Protein AF-0000000080429612 (afdb_homodimer)

Solvent-accessible surface area (backbone atoms only — not comparable to full-atom values): 88088 Å² total; per-residue (Å²): 142,83,82,73,92,78,89,80,73,87,88,86,80,66,98,66,76,84,68,71,80,76,77,78,75,77,73,72,74,76,72,77,46,39,59,52,51,47,47,70,68,39,75,56,24,48,56,49,51,50,50,34,54,73,50,70,43,51,65,62,54,66,62,49,64,45,17,20,34,53,41,31,31,47,67,23,52,55,68,57,61,70,52,89,74,68,73,76,82,47,52,45,37,58,31,52,32,34,27,79,48,57,59,50,66,92,70,60,36,36,62,40,74,41,59,31,70,12,59,44,95,86,27,73,35,63,36,33,28,41,54,54,98,89,40,48,29,38,22,39,43,74,85,53,80,64,17,42,53,75,41,72,58,44,77,27,72,27,25,23,36,30,35,19,53,35,69,57,72,71,50,47,39,38,41,56,42,27,54,71,23,80,46,28,28,45,47,34,54,50,27,52,67,32,67,42,40,65,58,45,50,69,38,94,23,27,21,36,58,34,17,53,48,58,48,55,57,87,79,45,52,74,43,54,51,43,20,38,72,31,85,88,20,17,68,53,40,35,46,59,51,27,55,36,23,28,69,43,65,64,52,78,82,68,56,60,71,37,78,46,75,44,61,23,62,53,62,88,56,67,45,42,34,38,30,46,78,39,89,81,40,61,60,49,42,24,51,72,83,32,46,50,76,42,72,45,29,44,21,35,36,25,31,34,33,31,23,69,51,59,83,74,82,84,54,58,83,73,70,62,78,36,52,56,51,47,33,46,23,59,45,17,53,56,53,52,50,53,30,47,74,62,77,45,42,70,79,43,43,85,60,91,58,90,65,37,30,23,37,54,44,25,29,54,88,32,57,65,78,63,92,50,74,85,46,40,58,42,48,56,28,56,35,30,31,66,38,59,74,52,78,86,73,58,50,56,71,38,73,43,46,24,64,17,33,75,49,29,44,95,87,40,53,39,69,42,44,29,44,38,69,56,92,88,25,48,46,21,52,62,86,20,41,51,48,80,73,69,43,77,31,76,91,37,35,34,36,38,36,23,60,35,48,80,75,78,55,44,47,58,82,51,48,45,54,43,40,74,54,29,13,42,45,48,28,44,25,55,73,38,58,44,47,63,56,61,64,70,44,55,28,26,23,33,51,43,26,28,42,65,14,46,49,45,37,27,35,40,41,40,28,38,41,28,72,90,27,30,72,61,27,34,44,37,52,30,48,32,31,28,63,41,66,76,47,66,85,74,55,66,75,44,77,44,78,39,51,28,67,16,86,93,34,62,37,35,40,35,33,50,96,91,41,46,32,40,34,49,45,83,50,85,52,97,76,33,68,89,34,38,16,43,55,76,49,71,63,43,65,24,28,25,33,32,37,28,33,21,62,29,58,54,40,50,78,81,58,84,45,32,41,45,54,47,34,67,30,92,51,22,49,56,48,50,49,51,35,48,72,60,70,40,35,67,75,60,22,64,45,72,54,57,89,64,18,39,20,32,53,37,27,26,45,69,18,54,33,68,47,69,49,69,71,35,70,78,33,65,68,59,42,42,49,36,52,25,55,32,28,24,78,37,54,46,72,62,65,59,40,69,33,33,35,40,42,77,63,77,61,81,70,68,81,65,77,79,73,82,78,82,83,53,64,44,68,88,40,45,78,40,55,20,66,62,30,83,84,46,30,35,29,39,23,34,43,91,88,52,24,40,33,39,33,56,59,88,44,82,82,59,78,64,24,42,42,53,29,30,25,70,24,64,29,46,8,15,39,37,31,23,62,37,71,71,66,52,68,81,70,47,63,73,61,66,71,59,71,62,59,58,47,48,54,52,48,49,51,50,51,49,48,47,50,50,48,49,50,49,46,54,49,45,50,51,50,50,55,66,63,58,66,84,75,75,75,78,74,88,116,141,86,69,97,76,75,88,83,86,75,87,91,83,73,94,85,74,80,84,78,76,78,77,79,77,78,74,72,72,77,71,80,45,40,59,53,51,47,47,73,68,38,75,55,23,47,57,49,50,51,50,33,53,73,49,69,41,51,66,62,54,66,63,50,64,45,17,21,33,52,42,33,30,46,69,23,52,57,68,55,62,70,50,88,76,69,73,77,83,48,51,46,38,59,30,52,31,34,25,80,48,58,58,51,64,90,72,60,36,37,63,40,74,44,61,30,70,14,58,44,94,87,28,75,37,64,37,30,28,41,54,53,97,88,41,47,29,40,23,38,42,73,84,53,82,64,18,41,53,76,42,70,59,43,77,29,73,28,27,22,34,31,35,19,53,33,68,58,74,70,51,48,40,36,42,56,42,28,55,71,22,79,46,27,27,45,47,35,54,51,27,52,67,31,66,42,39,63,58,45,50,70,39,96,22,25,21,37,57,34,17,53,50,59,48,53,56,86,78,45,50,72,43,54,52,42,18,40,72,31,83,87,20,18,67,55,39,35,47,59,50,27,55,36,21,26,70,45,64,66,50,77,81,67,55,61,74,39,79,47,74,46,60,23,62,52,62,87,56,68,44,42,35,39,32,46,79,39,89,82,40,61,58,50,42,23,51,71,84,30,47,51,76,42,73,46,28,44,22,36,36,23,31,34,34,31,25,70,49,60,82,77,80,83,56,58,83,72,68,62,79,36,53,54,53,48,33,45,24,60,45,18,53,55,54,52,50,52,30,47,74,63,77,44,41,70,79,45,42,86,58,90,58,91,65,35,30,23,38,54,42,26,30,52,90,32,56,64,78,65,89,50,73,85,45,40,59,43,49,56,29,56,33,30,29,65,37,60,75,52,78,87,73,59,50,56,69,38,72,44,47,25,65,15,34,76,48,30,43,96,87,43,53,38,69,43,44,30,41,36,70,55,92,88,25,48,46,21,53,61,87,20,40,51,48,80,73,70,43,78,30,76,93,37,36,34,37,36,36,24,61,34,49,80,75,78,54,44,47,57,81,50,49,46,55,42,41,74,55,28,14,44,45,50,29,44,24,56,72,38,59,43,47,64,58,61,63,70,43,54,27,26,24,33,52,44,26,29,42,65,14,46,49,45,39,26,34,39,42,38,28,38,40,29,72,91,26,31,71,61,28,35,45,38,52,31,48,34,32,27,64,41,67,75,46,67,86,74,55,64,75,44,78,44,78,37,51,29,66,16,86,94,34,61,37,36,39,35,32,52,96,90,41,45,32,41,36,49,44,85,50,86,50,99,76,32,68,89,34,39,15,44,55,75,48,70,63,42,65,25,28,24,32,31,37,27,33,22,62,30,58,53,39,50,77,83,57,84,44,33,40,45,53,47,34,66,29,93,51,23,52,55,49,50,49,51,35,48,74,60,69,40,35,66,75,60,21,64,47,72,52,58,91,64,19,41,21,33,54,38,26,26,44,68,17,55,34,69,47,71,48,70,71,37,70,78,32,64,67,57,43,41,47,37,52,25,55,31,29,24,76,36,55,45,73,63,64,59,39,69,33,36,34,41,41,77,63,77,62,79,71,68,79,64,79,78,72,84,78,81,82,52,63,43,71,89,39,46,79,41,54,21,66,62,29,82,84,47,29,36,29,38,24,33,43,90,87,51,24,38,34,39,32,56,59,87,44,82,82,60,78,65,21,42,42,53,29,29,24,70,24,65,30,45,8,14,38,36,30,21,62,38,71,72,67,53,69,81,70,46,62,73,62,66,73,59,72,61,61,59,47,48,53,53,49,48,50,49,50,50,50,47,50,51,48,48,52,50,48,55,51,47,51,53,53,50,57,67,64,63,75,81,78,79,76,80,77,86,124

Organism: Mucor circinelloides f. circinelloides (strain 1006PhL) (NCBI:txid1220926)

Secondary structure (DSSP, 8-state):
----------------GGGG--------------HHHHHHH-GGGHHHHHHHHHTT-HHHHHT-SSEEEEEE-HHHHHHHHSSSS-----HHHHHTTEESS---GGG--TT-EEEEEEEETTEEEEEEEEEETTEEEEES-TTS--EEEEEEEEEETTEEEEEESS--PPPPPHHHHHHHSGGGHHHHHHHHHHT-HHHHHT-SSEEEEEESSSSSGGGS-HHHHHHHTSGGGHHHHHHHHHTTEESS---GGGSPSEEEEE-BSS-SSPEEEEEEEETTEEEEEEETTEEEEEEEEEETTEEEEEESS----S-TTTS---HHHHHHHTT-HHHHHHHHHTT-GGGGS---SS--EEEEEE-GGG----S-GGGHHHHHHTTEEES---GGG--TT-EEEBS--TTS-TT---EEEEEESSTTS-EEETTEEB-SSPEEETTTEEEEEESS---PPPPHHHHGGGSGGGHHHHHHHHHHT-HHHHHH--SEEEEEE-HHHHHTTTHHHHHHTSGGGHHHHHHHHHHTEEES---TTTPPSEEEEEEBSSTT-EEEEEEETTEEEEE-S--SSTT-TTT-EEEEEEEEEETTEEEEEESS----TT----HHHHHTSTT-HHHHHHHHHTT-IIIIIS---TTS--EEEEE-HHHHHHTTTHHHHT-HHHHHHHHHHTEESSPPP---HHHHH-TT-----------SSS----SS-EEEEETTEEEEEEEEEE-TTSSEEEEETT-SSSPPEEEEEEEE-TTS-EEEEESS----HHHHTTS---HHHHHHHHHHHHHHHHHHHHHHHHHHHHHHHHH----------/----------------------------------HHHHHHH-GGGHHHHHHHHHTT-HHHHHT-SSEEEEEEPTHHHHHHHSSSS-----HHHHHTTEESS---GGG--TT-EEEEEEEETTEEEEEEEEEETTEEEEES-TTS--EEEEEEEEEETTEEEEEESS--PPPPPHHHHHHHSGGGHHHHHHHHHHT-HHHHHT-SSEEEEEESSSSSTTTS-HHHHHHHTSGGGHHHHHHHHHTTEESS---GGGSPSEEEEE-BSS-SSPEEEEEEEETTEEEEEEETTEEEEEEEEEETTEEEEEESS----S-TTTS---HHHHHHHTT-HHHHHHHHHTT-GGGGS---SS--EEEEEE-GGG----S-GGGHHHHHHTTEEES---GGG--TT-EEEBS--TTS-TT---EEEEEESSTTS-EEETTEEB-SSPEEETTTEEEEEESS---PPPPHHHHGGGSGGGHHHHHHHHHHT-HHHHHH--SEEEEEE-HHHHHTTTHHHHHHTSGGGHHHHHHHHHHTEEES---TTTPPSEEEEEEBSSTT-EEEEEEETTEEEEE-S--SSTT-TTT-EEBSS--EEETTEEEEEESS----TT----HHHHHTSTT-HHHHHHHHHTT-IIIIIS---TTS--EEEEE-HHHHHHTTTHHHHT-HHHHHHHHHHTEESSPPP---HHHHH-TT-----------SSS----SS-EEEEETTEEEEEEEEEE-TTSSEEEEETT-SSSPPEEEEEEEE-TTS-EEEEESS----HHHHTTS---HHHHHHHHHHHHHHHHHHHHHHHHHHHHHHHHH----------

Sequence (1658 aa):
MLHTKSTFTILLLLLYHLTACSAAVAAGVFKDKSIWDILTADERFSMFIAHIEEQNQTSAFKDVRAGTVFAPTNKAFYVYYDEIFKRKITGEQILNHIVPVAMLSNELWDGRLLRTWAFVDQVPQVIKVTETKSGIYVGIGGDQEQSWVSQADMKATNGVIHAIDKLIPLPSYIDATLHANKDTSDFYNKSVTAEINDNLKYSCGVTVFAVQGDQFGDYLSPVEKRYLSQPEGRDDLARLLKHQIANKIYYSDDFPEGNSTIKTVEGTEDLQVYVENNKGAPSAIQVNGVRVIRSDILAANGVVHVLEKPILPKHKDLFGSSARKSLIGLNCTRFIELFDKHDLGAYLDDNENDVTTTILAPSNEDISPPSSKKEIKSWLKYHLIHGRWDVHDLYDGQLLETETHQNLGDKSYQRIHVHQEGLTKPIRFGRSSVIGDPVYVGDNLIIYHIAESLVLPRDPLSRLPVNLDLSTFVATLYASGQDSVIAKARDISLFAPTNEAFARLGLLARYLLQPEAKDKLTQVASYHAVRGVFYNSEMKEGEHREPTLSSGAEINLNKTKDGLFVRGSGAADGADRTVIGQVIKSDMLTSNGVIHTIDRVQLPSTLEVTNKNLLSVEGTNSFLRLLERCDLSRDVLEHLDPKKPYTVLAPSDRAFGKDGLSALYDNREALMRVAKLHILPVALPLLDPDEASSPSAYVTFKPQKPAKEHKGIGYTGTDFPTLLGENNMVTISRNVAGGYSVKVKGSITQESADVINYGRSTTGGGVIEIDRVLVPKREYSHRGMAWWEIALIVLGSIVGAVFIAVSLYLGWRWYKARRNGRIQLPSQDMLHTKSTFTILLLLLYHLTACSAAVAAGVFKDKSIWDILTADERFSMFIAHIEEQNQTSAFKDVRAGTVFAPTNKAFYVYYDEIFKRKITGEQILNHIVPVAMLSNELWDGRLLRTWAFVDQVPQVIKVTETKSGIYVGIGGDQEQSWVSQADMKATNGVIHAIDKLIPLPSYIDATLHANKDTSDFYNKSVTAEINDNLKYSCGVTVFAVQGDQFGDYLSPVEKRYLSQPEGRDDLARLLKHQIANKIYYSDDFPEGNSTIKTVEGTEDLQVYVENNKGAPSAIQVNGVRVIRSDILAANGVVHVLEKPILPKHKDLFGSSARKSLIGLNCTRFIELFDKHDLGAYLDDNENDVTTTILAPSNEDISPPSSKKEIKSWLKYHLIHGRWDVHDLYDGQLLETETHQNLGDKSYQRIHVHQEGLTKPIRFGRSSVIGDPVYVGDNLIIYHIAESLVLPRDPLSRLPVNLDLSTFVATLYASGQDSVIAKARDISLFAPTNEAFARLGLLARYLLQPEAKDKLTQVASYHAVRGVFYNSEMKEGEHREPTLSSGAEINLNKTKDGLFVRGSGAADGADRTVIGQVIKSDMLTSNGVIHTIDRVQLPSTLEVTNKNLLSVEGTNSFLRLLERCDLSRDVLEHLDPKKPYTVLAPSDRAFGKDGLSALYDNREALMRVAKLHILPVALPLLDPDEASSPSAYVTFKPQKPAKEHKGIGYTGTDFPTLLGENNMVTISRNVAGGYSVKVKGSITQESADVINYGRSTTGGGVIEIDRVLVPKREYSHRGMAWWEIALIVLGSIVGAVFIAVSLYLGWRWYKARRNGRIQLPSQD

Structure (mmCIF, N/CA/C/O backbone):
data_AF-0000000080429612-model_v1
#
loop_
_entity.id
_entity.type
_entity.pdbx_description
1 polymer 'FAS1 domain-containing protein'
#
loop_
_atom_site.group_PDB
_atom_site.id
_atom_site.type_symbol
_atom_site.label_atom_id
_atom_site.label_alt_id
_atom_site.label_comp_id
_atom_site.label_asym_id
_atom_site.label_entity_id
_atom_site.label_seq_id
_atom_site.pdbx_PDB_ins_code
_atom_site.Cartn_x
_atom_site.Cartn_y
_atom_site.Cartn_z
_atom_site.occupancy
_atom_site.B_iso_or_equiv
_atom_site.auth_seq_id
_atom_site.auth_comp_id
_atom_site.auth_asym_id
_atom_site.auth_atom_id
_atom_site.pdbx_PDB_model_num
ATOM 1 N N . MET A 1 1 ? 2.598 135.125 -7.133 1 16.41 1 MET A N 1
ATOM 2 C CA . MET A 1 1 ? 3.375 135.125 -5.898 1 16.41 1 MET A CA 1
ATOM 3 C C . MET A 1 1 ? 2.604 135.75 -4.773 1 16.41 1 MET A C 1
ATOM 5 O O . MET A 1 1 ? 1.544 136.375 -5.008 1 16.41 1 MET A O 1
ATOM 9 N N . LEU A 1 2 ? 3.389 136.625 -3.941 1 15.78 2 LEU A N 1
ATOM 10 C CA . LEU A 1 2 ? 3.807 136.75 -2.545 1 15.78 2 LEU A CA 1
ATOM 11 C C . LEU A 1 2 ? 2.822 137.5 -1.727 1 15.78 2 LEU A C 1
ATOM 13 O O . LEU A 1 2 ? 2.395 137.125 -0.65 1 15.78 2 LEU A O 1
ATOM 17 N N . HIS A 1 3 ? 2.949 138.875 -1.8 1 15.32 3 HIS A N 1
ATOM 18 C CA . HIS A 1 3 ? 3.496 139.625 -0.716 1 15.32 3 HIS A CA 1
ATOM 19 C C . HIS A 1 3 ? 2.422 140 0.31 1 15.32 3 HIS A C 1
ATOM 21 O O . HIS A 1 3 ? 2.598 139.75 1.506 1 15.32 3 HIS A O 1
ATOM 27 N N . THR A 1 4 ? 2.162 141.25 0.577 1 15.71 4 THR A N 1
ATOM 28 C CA . THR A 1 4 ? 2.607 142.125 1.687 1 15.71 4 THR A CA 1
ATOM 29 C C . THR A 1 4 ? 1.489 142.25 2.711 1 15.71 4 THR A C 1
ATOM 31 O O . THR A 1 4 ? 1.742 142.625 3.85 1 15.71 4 THR A O 1
ATOM 34 N N . LYS A 1 5 ? 0.316 142.625 2.334 1 19.09 5 LYS A N 1
ATOM 35 C CA . LYS A 1 5 ? -0.27 143.75 2.871 1 19.09 5 LYS A CA 1
ATOM 36 C C . LYS A 1 5 ? -0.689 143.625 4.328 1 19.09 5 LYS A C 1
ATOM 38 O O . LYS A 1 5 ? -1.414 142.625 4.656 1 19.09 5 LYS A O 1
ATOM 43 N N . SER A 1 6 ? -0.123 144.375 5.266 1 16.33 6 SER A N 1
ATOM 44 C CA . SER A 1 6 ? 0.514 144.75 6.523 1 16.33 6 SER A CA 1
ATOM 45 C C . SER A 1 6 ? -0.471 144.75 7.684 1 16.33 6 SER A C 1
ATOM 47 O O . SER A 1 6 ? -1.674 144.5 7.477 1 16.33 6 SER A O 1
ATOM 49 N N . THR A 1 7 ? -0.528 145.875 8.492 1 17.34 7 THR A N 1
ATOM 50 C CA . THR A 1 7 ? -0.04 146.25 9.812 1 17.34 7 THR A CA 1
ATOM 51 C C . THR A 1 7 ? -1.081 146 10.883 1 17.34 7 THR A C 1
ATOM 53 O O . THR A 1 7 ? -2.24 145.625 10.562 1 17.34 7 THR A O 1
ATOM 56 N N . PHE A 1 8 ? -1.068 146.75 12.086 1 15.84 8 PHE A N 1
ATOM 57 C CA . PHE A 1 8 ? -0.809 147 13.508 1 15.84 8 PHE A CA 1
ATOM 58 C C . PHE A 1 8 ? -2.111 147.125 14.273 1 15.84 8 PHE A C 1
ATOM 60 O O . PHE A 1 8 ? -2.113 147.25 15.5 1 15.84 8 PHE A O 1
ATOM 67 N N . THR A 1 9 ? -3.107 147.75 13.625 1 15.58 9 THR A N 1
ATOM 68 C CA . THR A 1 9 ? -3.586 148.875 14.422 1 15.58 9 THR A CA 1
ATOM 69 C C . THR A 1 9 ? -4.039 148.375 15.805 1 15.58 9 THR A C 1
ATOM 71 O O . THR A 1 9 ? -3.625 149 16.828 1 15.58 9 THR A O 1
ATOM 74 N N . ILE A 1 10 ? -5.254 148.75 16.172 1 16.94 10 ILE A N 1
ATOM 75 C CA . ILE A 1 10 ? -5.77 149.625 17.25 1 16.94 10 ILE A CA 1
ATOM 76 C C . ILE A 1 10 ? -5.863 148.75 18.547 1 16.94 10 ILE A C 1
ATOM 78 O O . ILE A 1 10 ? -6.27 147.625 18.516 1 16.94 10 ILE A O 1
ATOM 82 N N . LEU A 1 11 ? -5.574 149.5 19.672 1 17.28 11 LEU A N 1
ATOM 83 C CA . LEU A 1 11 ? -5.156 149.75 21.047 1 17.28 11 LEU A CA 1
ATOM 84 C C . LEU A 1 11 ? -5.945 148.75 22 1 17.28 11 LEU A C 1
ATOM 86 O O . LEU A 1 11 ? -7.086 148.5 21.703 1 17.28 11 LEU A O 1
ATOM 90 N N . LEU A 1 12 ? -5.512 148.75 23.25 1 17.14 12 LEU A N 1
ATOM 91 C CA . LEU A 1 12 ? -5.113 148.125 24.516 1 17.14 12 LEU A CA 1
ATOM 92 C C . LEU A 1 12 ? -6.305 148 25.453 1 17.14 12 LEU A C 1
ATOM 94 O O . LEU A 1 12 ? -6.375 147 26.25 1 17.14 12 LEU A O 1
ATOM 98 N N . LEU A 1 13 ? -7.02 149.125 25.625 1 17.39 13 LEU A N 1
ATOM 99 C CA . LEU A 1 13 ? -7.035 149.75 26.969 1 17.39 13 LEU A CA 1
ATOM 100 C C . LEU A 1 13 ? -7.852 148.875 27.922 1 17.39 13 LEU A C 1
ATOM 102 O O . LEU A 1 13 ? -7.375 148.5 28.984 1 17.39 13 LEU A O 1
ATOM 106 N N . LEU A 1 14 ? -8.93 149.5 28.438 1 17.89 14 LEU A N 1
ATOM 107 C CA . LEU A 1 14 ? -9.273 149.875 29.812 1 17.89 14 LEU A CA 1
ATOM 108 C C . LEU A 1 14 ? -10.039 148.75 30.5 1 17.89 14 LEU A C 1
ATOM 110 O O . LEU A 1 14 ? -9.93 148.5 31.719 1 17.89 14 LEU A O 1
ATOM 114 N N . LEU A 1 15 ? -11.039 148.25 29.844 1 19.91 15 LEU A N 1
ATOM 115 C CA . LEU A 1 15 ? -12.25 148.125 30.641 1 19.91 15 LEU A CA 1
ATOM 116 C C . LEU A 1 15 ? -12.148 146.875 31.578 1 19.91 15 LEU A C 1
ATOM 118 O O . LEU A 1 15 ? -12.141 145.75 31.141 1 19.91 15 LEU A O 1
ATOM 122 N N . TYR A 1 16 ? -11.336 147.125 32.688 1 19.22 16 TYR A N 1
ATOM 123 C CA . TYR A 1 16 ? -10.695 146.375 33.781 1 19.22 16 TYR A CA 1
ATOM 124 C C . TYR A 1 16 ? -11.711 145.5 34.562 1 19.22 16 TYR A C 1
ATOM 126 O O . TYR A 1 16 ? -11.43 144.375 34.969 1 19.22 16 TYR A O 1
ATOM 134 N N . HIS A 1 17 ? -12.664 146.25 35.125 1 21.34 17 HIS A N 1
ATOM 135 C CA . HIS A 1 17 ? -12.883 146.125 36.562 1 21.34 17 HIS A CA 1
ATOM 136 C C . HIS A 1 17 ? -13.633 144.875 36.875 1 21.34 17 HIS A C 1
ATOM 138 O O . HIS A 1 17 ? -13.859 144.5 38.031 1 21.34 17 HIS A O 1
ATOM 144 N N . LEU A 1 18 ? -14.461 144.5 35.969 1 20.8 18 LEU A N 1
ATOM 145 C CA . LEU A 1 18 ? -15.688 144 36.562 1 20.8 18 LEU A CA 1
ATOM 146 C C . LEU A 1 18 ? -15.461 142.5 37.156 1 20.8 18 LEU A C 1
ATOM 148 O O . LEU A 1 18 ? -16.406 141.75 37.375 1 20.8 18 LEU A O 1
ATOM 152 N N . THR A 1 19 ? -14.195 142.125 37.281 1 20.42 19 THR A N 1
ATOM 153 C CA . THR A 1 19 ? -14 140.625 37.125 1 20.42 19 THR A CA 1
ATOM 154 C C . THR A 1 19 ? -14.609 139.875 38.312 1 20.42 19 THR A C 1
ATOM 156 O O . THR A 1 19 ? -14.82 138.625 38.25 1 20.42 19 THR A O 1
ATOM 159 N N . ALA A 1 20 ? -14.531 140.375 39.594 1 21.38 20 ALA A N 1
ATOM 160 C CA . ALA A 1 20 ? -14.023 139.5 40.625 1 21.38 20 ALA A CA 1
ATOM 161 C C . ALA A 1 20 ? -15.102 138.5 41.094 1 21.38 20 ALA A C 1
ATOM 163 O O . ALA A 1 20 ? -14.883 137.75 42.031 1 21.38 20 ALA A O 1
ATOM 164 N N . CYS A 1 21 ? -16.297 138.625 40.594 1 22.67 21 CYS A N 1
ATOM 165 C CA . CYS A 1 21 ? -17.25 138 41.531 1 22.67 21 CYS A CA 1
ATOM 166 C C . CYS A 1 21 ? -16.875 136.5 41.844 1 22.67 21 CYS A C 1
ATOM 168 O O . CYS A 1 21 ? -16.594 135.75 40.938 1 22.67 21 CYS A O 1
ATOM 170 N N . SER A 1 22 ? -16.531 136.125 43.094 1 21.47 22 SER A N 1
ATOM 171 C CA . SER A 1 22 ? -16.062 135 43.938 1 21.47 22 SER A CA 1
ATOM 172 C C . SER A 1 22 ? -17 133.875 43.812 1 21.47 22 SER A C 1
ATOM 174 O O . SER A 1 22 ? -18.078 133.875 44.406 1 21.47 22 SER A O 1
ATOM 176 N N . ALA A 1 23 ? -17.391 133.25 42.688 1 22.58 23 ALA A N 1
ATOM 177 C CA . ALA A 1 23 ? -18.328 132.125 42.719 1 22.58 23 ALA A CA 1
ATOM 178 C C . ALA A 1 23 ? -17.719 131 43.5 1 22.58 23 ALA A C 1
ATOM 180 O O . ALA A 1 23 ? -16.641 130.5 43.156 1 22.58 23 ALA A O 1
ATOM 181 N N . ALA A 1 24 ? -17.984 130.875 44.844 1 25.08 24 ALA A N 1
ATOM 182 C CA . ALA A 1 24 ? -17.719 129.75 45.781 1 25.08 24 ALA A CA 1
ATOM 183 C C . ALA A 1 24 ? -18.188 128.375 45.25 1 25.08 24 ALA A C 1
ATOM 185 O O . ALA A 1 24 ? -19.391 128.25 45.094 1 25.08 24 ALA A O 1
ATOM 186 N N . VAL A 1 25 ? -17.656 127.938 44.156 1 25.34 25 VAL A N 1
ATOM 187 C CA . VAL A 1 25 ? -18 126.562 43.688 1 25.34 25 VAL A CA 1
ATOM 188 C C . VAL A 1 25 ? -17.844 125.562 44.844 1 25.34 25 VAL A C 1
ATOM 190 O O . VAL A 1 25 ? -16.766 125.438 45.438 1 25.34 25 VAL A O 1
ATOM 193 N N . ALA A 1 26 ? -18.953 125.25 45.625 1 29.05 26 ALA A N 1
ATOM 194 C CA . ALA A 1 26 ? -19.094 124.25 46.625 1 29.05 26 ALA A CA 1
ATOM 195 C C . ALA A 1 26 ? -18.547 122.875 46.125 1 29.05 26 ALA A C 1
ATOM 197 O O . ALA A 1 26 ? -19 122.375 45.125 1 29.05 26 ALA A O 1
ATOM 198 N N . ALA A 1 27 ? -17.281 122.688 46.156 1 29.69 27 ALA A N 1
ATOM 199 C CA . ALA A 1 27 ? -16.625 121.375 45.969 1 29.69 27 ALA A CA 1
ATOM 200 C C . ALA A 1 27 ? -17.375 120.312 46.688 1 29.69 27 ALA A C 1
ATOM 202 O O . ALA A 1 27 ? -17.438 120.25 47.938 1 29.69 27 ALA A O 1
ATOM 203 N N . GLY A 1 28 ? -18.625 120 46.25 1 29.77 28 GLY A N 1
ATOM 204 C CA . GLY A 1 28 ? -19.203 118.75 46.812 1 29.77 28 GLY A CA 1
ATOM 205 C C . GLY A 1 28 ? -18.203 117.625 47 1 29.77 28 GLY A C 1
ATOM 206 O O . GLY A 1 28 ? -17.391 117.375 46.125 1 29.77 28 GLY A O 1
ATOM 207 N N . VAL A 1 29 ? -17.719 117.562 48.125 1 33.25 29 VAL A N 1
ATOM 208 C CA . VAL A 1 29 ? -16.891 116.438 48.625 1 33.25 29 VAL A CA 1
ATOM 209 C C . VAL A 1 29 ? -17.391 115.125 48.062 1 33.25 29 VAL A C 1
ATOM 211 O O . VAL A 1 29 ? -18.516 114.688 48.312 1 33.25 29 VAL A O 1
ATOM 214 N N . PHE A 1 30 ? -17.203 114.812 46.781 1 38.53 30 PHE A N 1
ATOM 215 C CA . PHE A 1 30 ? -17.359 113.438 46.312 1 38.53 30 PHE A CA 1
ATOM 216 C C . PHE A 1 30 ? -16.938 112.438 47.406 1 38.53 30 PHE A C 1
ATOM 218 O O . PHE A 1 30 ? -15.766 112.375 47.781 1 38.53 30 PHE A O 1
ATOM 225 N N . LYS A 1 31 ? -17.656 112.312 48.438 1 47.12 31 LYS A N 1
ATOM 226 C CA . LYS A 1 31 ? -17.484 111.312 49.469 1 47.12 31 LYS A CA 1
ATOM 227 C C . LYS A 1 31 ? -17 110 48.875 1 47.12 31 LYS A C 1
ATOM 229 O O . LYS A 1 31 ? -17.625 109.438 47.969 1 47.12 31 LYS A O 1
ATOM 234 N N . ASP A 1 32 ? -15.805 109.562 48.938 1 65.62 32 ASP A N 1
ATOM 235 C CA . ASP A 1 32 ? -15.023 108.375 48.625 1 65.62 32 ASP A CA 1
ATOM 236 C C . ASP A 1 32 ? -15.789 107.125 49 1 65.62 32 ASP A C 1
ATOM 238 O O . ASP A 1 32 ? -16.203 106.938 50.156 1 65.62 32 ASP A O 1
ATOM 242 N N . LYS A 1 33 ? -16.531 106.312 48.031 1 87.31 33 LYS A N 1
ATOM 243 C CA . LYS A 1 33 ? -17.422 105.188 48.25 1 87.31 33 LYS A CA 1
ATOM 244 C C . LYS A 1 33 ? -16.625 103.875 48.312 1 87.31 33 LYS A C 1
ATOM 246 O O . LYS A 1 33 ? -15.688 103.688 47.531 1 87.31 33 LYS A O 1
ATOM 251 N N . SER A 1 34 ? -16.859 103.125 49.344 1 92.31 34 SER A N 1
ATOM 252 C CA . SER A 1 34 ? -16.266 101.812 49.5 1 92.31 34 SER A CA 1
ATOM 253 C C . SER A 1 34 ? -16.797 100.812 48.469 1 92.31 34 SER A C 1
ATOM 255 O O . SER A 1 34 ? -17.734 101.125 47.719 1 92.31 34 SER A O 1
ATOM 257 N N . ILE A 1 35 ? -16.203 99.625 48.219 1 95.12 35 ILE A N 1
ATOM 258 C CA . ILE A 1 35 ? -16.656 98.562 47.312 1 95.12 35 ILE A CA 1
ATOM 259 C C . ILE A 1 35 ? -18.109 98.25 47.562 1 95.12 35 ILE A C 1
ATOM 261 O O . ILE A 1 35 ? -18.922 98.188 46.656 1 95.12 35 ILE A O 1
ATOM 265 N N . TRP A 1 36 ? -18.531 98.062 48.844 1 94.06 36 TRP A N 1
ATOM 266 C CA . TRP A 1 36 ? -19.891 97.75 49.219 1 94.06 36 TRP A CA 1
ATOM 267 C C . TRP A 1 36 ? -20.859 98.875 48.844 1 94.06 36 TRP A C 1
ATOM 269 O O . TRP A 1 36 ? -21.969 98.562 48.344 1 94.06 36 TRP A O 1
ATOM 279 N N . ASP A 1 37 ? -20.406 100.125 49 1 93.44 37 ASP A N 1
ATOM 280 C CA . ASP A 1 37 ? -21.25 101.25 48.656 1 93.44 37 ASP A CA 1
ATOM 281 C C . ASP A 1 37 ? -21.516 101.375 47.156 1 93.44 37 ASP A C 1
ATOM 283 O O . ASP A 1 37 ? -22.625 101.625 46.75 1 93.44 37 ASP A O 1
ATOM 287 N N . ILE A 1 38 ? -20.438 101.062 46.438 1 94.88 38 ILE A N 1
ATOM 288 C CA . ILE A 1 38 ? -20.562 101.125 45 1 94.88 38 ILE A CA 1
ATOM 289 C C . ILE A 1 38 ? -21.469 100 44.5 1 94.88 38 ILE A C 1
ATOM 291 O O . ILE A 1 38 ? -22.359 100.25 43.688 1 94.88 38 ILE A O 1
ATOM 295 N N . LEU A 1 39 ? -21.312 98.812 45 1 95.19 39 LEU A N 1
ATOM 296 C CA . LEU A 1 39 ? -22.109 97.625 44.594 1 95.19 39 LEU A CA 1
ATOM 297 C C . LEU A 1 39 ? -23.578 97.875 44.938 1 95.19 39 LEU A C 1
ATOM 299 O O . LEU A 1 39 ? -24.453 97.5 44.156 1 95.19 39 LEU A O 1
ATOM 303 N N . THR A 1 40 ? -23.875 98.438 46.062 1 93.62 40 THR A N 1
ATOM 304 C CA . THR A 1 40 ? -25.25 98.688 46.469 1 93.62 40 THR A CA 1
ATOM 305 C C . THR A 1 40 ? -25.891 99.812 45.75 1 93.62 40 THR A C 1
ATOM 307 O O . THR A 1 40 ? -27.109 99.875 45.531 1 93.62 40 THR A O 1
ATOM 310 N N . ALA A 1 41 ? -25.047 100.812 45.375 1 93.69 41 ALA A N 1
ATOM 311 C CA . ALA A 1 41 ? -25.547 102 44.688 1 93.69 41 ALA A CA 1
ATOM 312 C C . ALA A 1 41 ? -25.797 101.75 43.219 1 93.69 41 ALA A C 1
ATOM 314 O O . ALA A 1 41 ? -26.688 102.375 42.594 1 93.69 41 ALA A O 1
ATOM 315 N N . ASP A 1 42 ? -25.031 100.875 42.625 1 94.31 42 ASP A N 1
ATOM 316 C CA . ASP A 1 42 ? -25.141 100.625 41.188 1 94.31 42 ASP A CA 1
ATOM 317 C C . ASP A 1 42 ? -26.188 99.5 40.938 1 94.31 42 ASP A C 1
ATOM 319 O O . ASP A 1 42 ? -26.016 98.375 41.344 1 94.31 42 ASP A O 1
ATOM 323 N N . GLU A 1 43 ? -27.219 99.812 40.188 1 92.12 43 GLU A N 1
ATOM 324 C CA . GLU A 1 43 ? -28.359 98.875 39.969 1 92.12 43 GLU A CA 1
ATOM 325 C C . GLU A 1 43 ? -27.938 97.688 39.125 1 92.12 43 GLU A C 1
ATOM 327 O O . GLU A 1 43 ? -28.609 96.688 39.125 1 92.12 43 GLU A O 1
ATOM 332 N N . ARG A 1 44 ? -26.797 97.75 38.531 1 90.88 44 ARG A N 1
ATOM 333 C CA . ARG A 1 44 ? -26.312 96.688 37.688 1 90.88 44 ARG A CA 1
ATOM 334 C C . ARG A 1 44 ? -25.906 95.438 38.531 1 90.88 44 ARG A C 1
ATOM 336 O O . ARG A 1 44 ? -25.781 94.375 38 1 90.88 44 ARG A O 1
ATOM 343 N N . PHE A 1 45 ? -25.844 95.688 39.75 1 95.31 45 PHE A N 1
ATOM 344 C CA . PHE A 1 45 ? -25.328 94.625 40.625 1 95.31 45 PHE A CA 1
ATOM 345 C C . PHE A 1 45 ? -26.375 94.188 41.625 1 95.31 45 PHE A C 1
ATOM 347 O O . PHE A 1 45 ? -26.062 93.5 42.625 1 95.31 45 PHE A O 1
ATOM 354 N N . SER A 1 46 ? -27.641 94.5 41.438 1 94.31 46 SER A N 1
ATOM 355 C CA . SER A 1 46 ? -28.703 94.25 42.406 1 94.31 46 SER A CA 1
ATOM 356 C C . SER A 1 46 ? -28.891 92.75 42.656 1 94.31 46 SER A C 1
ATOM 358 O O . SER A 1 46 ? -29.109 92.312 43.781 1 94.31 46 SER A O 1
ATOM 360 N N . MET A 1 47 ? -28.828 92 41.625 1 92.75 47 MET A N 1
ATOM 361 C CA . MET A 1 47 ? -28.969 90.562 41.781 1 92.75 47 MET A CA 1
ATOM 362 C C . MET A 1 47 ? -27.781 89.938 42.531 1 92.75 47 MET A C 1
ATOM 364 O O . MET A 1 47 ? -27.938 89.062 43.344 1 92.75 47 MET A O 1
ATOM 368 N N . PHE A 1 48 ? -26.609 90.375 42.219 1 93.94 48 PHE A N 1
ATOM 369 C CA . PHE A 1 48 ? -25.406 90 42.938 1 93.94 48 PHE A CA 1
ATOM 370 C C . PHE A 1 48 ? -25.531 90.25 44.438 1 93.94 48 PHE A C 1
ATOM 372 O O . PHE A 1 48 ? -25.25 89.375 45.25 1 93.94 48 PHE A O 1
ATOM 379 N N . ILE A 1 49 ? -26.078 91.438 44.812 1 94.06 49 ILE A N 1
ATOM 380 C CA . ILE A 1 49 ? -26.266 91.875 46.188 1 94.06 49 ILE A CA 1
ATOM 381 C C . ILE A 1 49 ? -27.312 91 46.844 1 94.06 49 ILE A C 1
ATOM 383 O O . ILE A 1 49 ? -27.141 90.562 48 1 94.06 49 ILE A O 1
ATOM 387 N N . ALA A 1 50 ? -28.328 90.688 46.125 1 93.25 50 ALA A N 1
ATOM 388 C CA . ALA A 1 50 ? -29.359 89.812 46.656 1 93.25 50 ALA A CA 1
ATOM 389 C C . ALA A 1 50 ? -28.781 88.438 47.031 1 93.25 50 ALA A C 1
ATOM 391 O O . ALA A 1 50 ? -29.141 87.875 48.094 1 93.25 50 ALA A O 1
ATOM 392 N N . HIS A 1 51 ? -27.953 88 46.25 1 92.81 51 HIS A N 1
ATOM 393 C CA . HIS A 1 51 ? -27.344 86.688 46.531 1 92.81 51 HIS A CA 1
ATOM 394 C C . HIS A 1 51 ? -26.328 86.75 47.656 1 92.81 51 HIS A C 1
ATOM 396 O O . HIS A 1 51 ? -26.156 85.812 48.406 1 92.81 51 HIS A O 1
ATOM 402 N N . ILE A 1 52 ? -25.562 87.812 47.781 1 94.44 52 ILE A N 1
ATOM 403 C CA . ILE A 1 52 ? -24.625 88 48.875 1 94.44 52 ILE A CA 1
ATOM 404 C C . ILE A 1 52 ? -25.375 88 50.188 1 94.44 52 ILE A C 1
ATOM 406 O O . ILE A 1 52 ? -24.938 87.375 51.156 1 94.44 52 ILE A O 1
ATOM 410 N N . GLU A 1 53 ? -26.5 88.625 50.219 1 93.19 53 GLU A N 1
ATOM 411 C CA . GLU A 1 53 ? -27.328 88.688 51.406 1 93.19 53 GLU A CA 1
ATOM 412 C C . GLU A 1 53 ? -27.969 87.312 51.719 1 93.19 53 GLU A C 1
ATOM 414 O O . GLU A 1 53 ? -28 86.938 52.875 1 93.19 53 GLU A O 1
ATOM 419 N N . GLU A 1 54 ? -28.391 86.812 50.719 1 93.06 54 GLU A N 1
ATOM 420 C CA . GLU A 1 54 ? -29.031 85.5 50.875 1 93.06 54 GLU A CA 1
ATOM 421 C C . GLU A 1 54 ? -28.078 84.438 51.469 1 93.06 54 GLU A C 1
ATOM 423 O O . GLU A 1 54 ? -28.484 83.625 52.219 1 93.06 54 GLU A O 1
ATOM 428 N N . GLN A 1 55 ? -26.891 84.562 51.188 1 92.94 55 GLN A N 1
ATOM 429 C CA . GLN A 1 55 ? -25.891 83.625 51.625 1 92.94 55 GLN A CA 1
ATOM 430 C C . GLN A 1 55 ? -25.141 84.125 52.844 1 92.94 55 GLN A C 1
ATOM 432 O O . GLN A 1 55 ? -24.125 83.562 53.281 1 92.94 55 GLN A O 1
ATOM 437 N N . ASN A 1 56 ? -25.547 85.188 53.375 1 93 56 ASN A N 1
ATOM 438 C CA . ASN A 1 56 ? -25.031 85.812 54.594 1 93 56 ASN A CA 1
ATOM 439 C C . ASN A 1 56 ? -23.547 86.188 54.469 1 93 56 ASN A C 1
ATOM 441 O O . ASN A 1 56 ? -22.75 85.875 55.375 1 93 56 ASN A O 1
ATOM 445 N N . GLN A 1 57 ? -23.172 86.75 53.219 1 94.06 57 GLN A N 1
ATOM 446 C CA . GLN A 1 57 ? -21.766 87.062 53 1 94.06 57 GLN A CA 1
ATOM 447 C C . GLN A 1 57 ? -21.562 88.562 52.969 1 94.06 57 GLN A C 1
ATOM 449 O O . GLN A 1 57 ? -20.547 89.062 52.5 1 94.06 57 GLN A O 1
ATOM 454 N N . THR A 1 58 ? -22.453 89.312 53.5 1 94.19 58 THR A N 1
ATOM 455 C CA . THR A 1 58 ? -22.375 90.75 53.5 1 94.19 58 THR A CA 1
ATOM 456 C C . THR A 1 58 ? -21.172 91.25 54.312 1 94.19 58 THR A C 1
ATOM 458 O O . THR A 1 58 ? -20.469 92.188 53.875 1 94.19 58 THR A O 1
ATOM 461 N N . SER A 1 59 ? -20.984 90.625 55.406 1 93.12 59 SER A N 1
ATOM 462 C CA . SER A 1 59 ? -19.859 91 56.25 1 93.12 59 SER A CA 1
ATOM 463 C C . SER A 1 59 ? -18.531 90.812 55.531 1 93.12 59 SER A C 1
ATOM 465 O O . SER A 1 59 ? -17.594 91.625 55.719 1 93.12 59 SER A O 1
ATOM 467 N N . ALA A 1 60 ? -18.453 89.812 54.719 1 93.38 60 ALA A N 1
ATOM 468 C CA . ALA A 1 60 ? -17.219 89.562 53.969 1 93.38 60 ALA A CA 1
ATOM 469 C C . ALA A 1 60 ? -16.922 90.688 53.031 1 93.38 60 ALA A C 1
ATOM 471 O O . ALA A 1 60 ? -15.766 91.125 52.875 1 93.38 60 ALA A O 1
ATOM 472 N N . PHE A 1 61 ? -17.844 91.312 52.344 1 94.31 61 PHE A N 1
ATOM 473 C CA . PHE A 1 61 ? -17.672 92.375 51.406 1 94.31 61 PHE A CA 1
ATOM 474 C C . PHE A 1 61 ? -17.406 93.688 52.125 1 94.31 61 PHE A C 1
ATOM 476 O O . PHE A 1 61 ? -16.656 94.562 51.625 1 94.31 61 PHE A O 1
ATOM 483 N N . LYS A 1 62 ? -17.969 93.875 53.312 1 92.06 62 LYS A N 1
ATOM 484 C CA . LYS A 1 62 ? -17.75 95.062 54.094 1 92.06 62 LYS A CA 1
ATOM 485 C C . LYS A 1 62 ? -16.359 95.062 54.719 1 92.06 62 LYS A C 1
ATOM 487 O O . LYS A 1 62 ? -15.805 96.125 55.031 1 92.06 62 LYS A O 1
ATOM 492 N N . ASP A 1 63 ? -15.867 93.875 54.938 1 90.62 63 ASP A N 1
ATOM 493 C CA . ASP A 1 63 ? -14.586 93.688 55.594 1 90.62 63 ASP A CA 1
ATOM 494 C C . ASP A 1 63 ? -13.422 93.812 54.625 1 90.62 63 ASP A C 1
ATOM 496 O O . ASP A 1 63 ? -12.258 93.75 55 1 90.62 63 ASP A O 1
ATOM 500 N N . VAL A 1 64 ? -13.727 94 53.344 1 92.19 64 VAL A N 1
ATOM 501 C CA . VAL A 1 64 ? -12.664 94.188 52.344 1 92.19 64 VAL A CA 1
ATOM 502 C C . VAL A 1 64 ? -11.891 95.438 52.625 1 92.19 64 VAL A C 1
ATOM 504 O O . VAL A 1 64 ? -12.477 96.562 52.656 1 92.19 64 VAL A O 1
ATOM 507 N N . ARG A 1 65 ? -10.617 95.375 52.969 1 89.75 65 ARG A N 1
ATOM 508 C CA . ARG A 1 65 ? -9.781 96.562 53.25 1 89.75 65 ARG A CA 1
ATOM 509 C C . ARG A 1 65 ? -9.07 97 51.969 1 89.75 65 ARG A C 1
ATOM 511 O O . ARG A 1 65 ? -8.992 98.25 51.719 1 89.75 65 ARG A O 1
ATOM 518 N N . ALA A 1 66 ? -8.453 96.125 51.344 1 91.56 66 ALA A N 1
ATOM 519 C CA . ALA A 1 66 ? -7.832 96.312 50.031 1 91.56 66 ALA A CA 1
ATOM 520 C C . ALA A 1 66 ? -8.047 95.125 49.125 1 91.56 66 ALA A C 1
ATOM 522 O O . ALA A 1 66 ? -7.41 94.062 49.312 1 91.56 66 ALA A O 1
ATOM 523 N N . GLY A 1 67 ? -9.07 95.312 48.219 1 94.31 67 GLY A N 1
ATOM 524 C CA . GLY A 1 67 ? -9.359 94.125 47.438 1 94.31 67 GLY A CA 1
ATOM 525 C C . GLY A 1 67 ? -9.914 94.375 46.062 1 94.31 67 GLY A C 1
ATOM 526 O O . GLY A 1 67 ? -10.047 95.562 45.688 1 94.31 67 GLY A O 1
ATOM 527 N N . THR A 1 68 ? -10.039 93.375 45.25 1 96.44 68 THR A N 1
ATOM 528 C CA . THR A 1 68 ? -10.664 93.375 43.938 1 96.44 68 THR A CA 1
ATOM 529 C C . THR A 1 68 ? -11.906 92.5 43.906 1 96.44 68 THR A C 1
ATOM 531 O O . THR A 1 68 ? -11.875 91.375 44.375 1 96.44 68 THR A O 1
ATOM 534 N N . VAL A 1 69 ? -13.008 93.062 43.5 1 97 69 VAL A N 1
ATOM 535 C CA . VAL A 1 69 ? -14.234 92.25 43.375 1 97 69 VAL A CA 1
ATOM 536 C C . VAL A 1 69 ? -14.617 92.125 41.906 1 97 69 VAL A C 1
ATOM 538 O O . VAL A 1 69 ? -14.766 93.188 41.188 1 97 69 VAL A O 1
ATOM 541 N N . PHE A 1 70 ? -14.648 90.938 41.469 1 96.56 70 PHE A N 1
ATOM 542 C CA . PHE A 1 70 ? -15.242 90.688 40.156 1 96.56 70 PHE A CA 1
ATOM 543 C C . PHE A 1 70 ? -16.75 90.562 40.25 1 96.56 70 PHE A C 1
ATOM 545 O O . PHE A 1 70 ? -17.266 89.438 40.562 1 96.56 70 PHE A O 1
ATOM 552 N N . ALA A 1 71 ? -17.438 91.562 39.938 1 96.06 71 ALA A N 1
ATOM 553 C CA . ALA A 1 71 ? -18.859 91.625 40.219 1 96.06 71 ALA A CA 1
ATOM 554 C C . ALA A 1 71 ? -19.688 91.25 39 1 96.06 71 ALA A C 1
ATOM 556 O O . ALA A 1 71 ? -19.609 91.938 37.969 1 96.06 71 ALA A O 1
ATOM 557 N N . PRO A 1 72 ? -20.375 90.188 39.156 1 95 72 PRO A N 1
ATOM 558 C CA . PRO A 1 72 ? -21.266 89.875 38.031 1 95 72 PRO A CA 1
ATOM 559 C C . PRO A 1 72 ? -22.422 90.812 37.875 1 95 72 PRO A C 1
ATOM 561 O O . PRO A 1 72 ? -23.031 91.25 38.875 1 95 72 PRO A O 1
ATOM 564 N N . THR A 1 73 ? -22.672 91.125 36.688 1 94.31 73 THR A N 1
ATOM 565 C CA . THR A 1 73 ? -23.828 92 36.406 1 94.31 73 THR A CA 1
ATOM 566 C C . THR A 1 73 ? -25.109 91.188 36.438 1 94.31 73 THR A C 1
ATOM 568 O O . THR A 1 73 ? -25.062 89.938 36.5 1 94.31 73 THR A O 1
ATOM 571 N N . ASN A 1 74 ? -26.266 91.875 36.438 1 91.25 74 ASN A N 1
ATOM 572 C CA . ASN A 1 74 ? -27.562 91.188 36.469 1 91.25 74 ASN A CA 1
ATOM 573 C C . ASN A 1 74 ? -27.719 90.25 35.281 1 91.25 74 ASN A C 1
ATOM 575 O O . ASN A 1 74 ? -28.391 89.188 35.406 1 91.25 74 ASN A O 1
ATOM 579 N N . LYS A 1 75 ? -27.031 90.5 34.219 1 87.38 75 LYS A N 1
ATOM 580 C CA . LYS A 1 75 ? -27.109 89.625 33.062 1 87.38 75 LYS A CA 1
ATOM 581 C C . LYS A 1 75 ? -26.5 88.25 33.344 1 87.38 75 LYS A C 1
ATOM 583 O O . LYS A 1 75 ? -26.922 87.25 32.75 1 87.38 75 LYS A O 1
ATOM 588 N N . ALA A 1 76 ? -25.547 88.25 34.156 1 88.56 76 ALA A N 1
ATOM 589 C CA . ALA A 1 76 ? -24.859 87.062 34.5 1 88.56 76 ALA A CA 1
ATOM 590 C C . ALA A 1 76 ? -25.812 86.062 35.188 1 88.56 76 ALA A C 1
ATOM 592 O O . ALA A 1 76 ? -25.594 84.812 35.125 1 88.56 76 ALA A O 1
ATOM 593 N N . PHE A 1 77 ? -26.859 86.438 35.781 1 86.44 77 PHE A N 1
ATOM 594 C CA . PHE A 1 77 ? -27.766 85.625 36.562 1 86.44 77 PHE A CA 1
ATOM 595 C C . PHE A 1 77 ? -28.984 85.25 35.75 1 86.44 77 PHE A C 1
ATOM 597 O O . PHE A 1 77 ? -29.719 84.312 36.094 1 86.44 77 PHE A O 1
ATOM 604 N N . TYR A 1 78 ? -29.234 86 34.719 1 74.44 78 TYR A N 1
ATOM 605 C CA . TYR A 1 78 ? -30.375 85.625 33.875 1 74.44 78 TYR A CA 1
ATOM 606 C C . TYR A 1 78 ? -30.109 84.375 33.094 1 74.44 78 TYR A C 1
ATOM 608 O O . TYR A 1 78 ? -31.031 83.625 32.812 1 74.44 78 TYR A O 1
ATOM 616 N N . VAL A 1 79 ? -28.875 84.188 32.781 1 60.03 79 VAL A N 1
ATOM 617 C CA . VAL A 1 79 ? -28.562 83 32.031 1 60.03 79 VAL A CA 1
ATOM 618 C C . VAL A 1 79 ? -28.75 81.75 32.938 1 60.03 79 VAL A C 1
ATOM 620 O O . VAL A 1 79 ? -29.109 80.688 32.469 1 60.03 79 VAL A O 1
ATOM 623 N N . TYR A 1 80 ? -28.562 81.875 34.188 1 53.06 80 TYR A N 1
ATOM 624 C CA . TYR A 1 80 ? -28.688 80.812 35.156 1 53.06 80 TYR A CA 1
ATOM 625 C C . TYR A 1 80 ? -30.156 80.562 35.469 1 53.06 80 TYR A C 1
ATOM 627 O O . TYR A 1 80 ? -30.5 79.5 35.969 1 53.06 80 TYR A O 1
ATOM 635 N N . TYR A 1 81 ? -31.078 81.438 35.25 1 48.16 81 TYR A N 1
ATOM 636 C CA . TYR A 1 81 ? -32.469 81.25 35.625 1 48.16 81 TYR A CA 1
ATOM 637 C C . TYR A 1 81 ? -33.125 80.25 34.688 1 48.16 81 TYR A C 1
ATOM 639 O O . TYR A 1 81 ? -34.219 79.688 35 1 48.16 81 TYR A O 1
ATOM 647 N N . ASP A 1 82 ? -32.812 80.125 33.438 1 42.94 82 ASP A N 1
ATOM 648 C CA . ASP A 1 82 ? -33.656 79.312 32.625 1 42.94 82 ASP A CA 1
ATOM 649 C C . ASP A 1 82 ? -33.594 77.812 33.125 1 42.94 82 ASP A C 1
ATOM 651 O O . ASP A 1 82 ? -34.312 77 32.625 1 42.94 82 ASP A O 1
ATOM 655 N N . GLU A 1 83 ? -32.406 77.312 33.312 1 41.59 83 GLU A N 1
ATOM 656 C CA . GLU A 1 83 ? -32.438 75.875 33.438 1 41.59 83 GLU A CA 1
ATOM 657 C C . GLU A 1 83 ? -33.062 75.438 34.75 1 41.59 83 GLU A C 1
ATOM 659 O O . GLU A 1 83 ? -32.875 76.125 35.781 1 41.59 83 GLU A O 1
ATOM 664 N N . ILE A 1 84 ? -34.125 74.438 34.719 1 40.75 84 ILE A N 1
ATOM 665 C CA . ILE A 1 84 ? -34.875 73.812 35.781 1 40.75 84 ILE A CA 1
ATOM 666 C C . ILE A 1 84 ? -34 73.688 37.031 1 40.75 84 ILE A C 1
ATOM 668 O O . ILE A 1 84 ? -34.531 73.5 38.125 1 40.75 84 ILE A O 1
ATOM 672 N N . PHE A 1 85 ? -32.781 73.125 37 1 41.62 85 PHE A N 1
ATOM 673 C CA . PHE A 1 85 ? -31.969 72.812 38.156 1 41.62 85 PHE A CA 1
ATOM 674 C C . PHE A 1 85 ? -31.266 74 38.688 1 41.62 85 PHE A C 1
ATOM 676 O O . PHE A 1 85 ? -30.281 74.5 38.125 1 41.62 85 PHE A O 1
ATOM 683 N N . LYS A 1 86 ? -32.031 74.938 39.375 1 50.38 86 LYS A N 1
ATOM 684 C CA . LYS A 1 86 ? -31.594 76.125 40.188 1 50.38 86 LYS A CA 1
ATOM 685 C C . LYS A 1 86 ? -30.312 75.75 40.938 1 50.38 86 LYS A C 1
ATOM 687 O O . LYS A 1 86 ? -30.328 75.062 41.938 1 50.38 86 LYS A O 1
ATOM 692 N N . ARG A 1 87 ? -29.25 75.688 40.281 1 57.38 87 ARG A N 1
ATOM 693 C CA . ARG A 1 87 ? -28.031 75.5 41.062 1 57.38 87 ARG A CA 1
ATOM 694 C C . ARG A 1 87 ? -27.859 76.625 42.094 1 57.38 87 ARG A C 1
ATOM 696 O O . ARG A 1 87 ? -27.953 77.812 41.75 1 57.38 87 ARG A O 1
ATOM 703 N N . LYS A 1 88 ? -28.141 76.25 43.344 1 72.44 88 LYS A N 1
ATOM 704 C CA . LYS A 1 88 ? -28 77.188 44.5 1 72.44 88 LYS A CA 1
ATOM 705 C C . LYS A 1 88 ? -26.578 77.75 44.531 1 72.44 88 LYS A C 1
ATOM 707 O O . LYS A 1 88 ? -25.609 77 44.406 1 72.44 88 LYS A O 1
ATOM 712 N N . ILE A 1 89 ? -26.5 79.062 44.156 1 86.06 89 ILE A N 1
ATOM 713 C CA . ILE A 1 89 ? -25.25 79.75 44.344 1 86.06 89 ILE A CA 1
ATOM 714 C C . ILE A 1 89 ? -24.828 79.688 45.812 1 86.06 89 ILE A C 1
ATOM 716 O O . ILE A 1 89 ? -25.578 80.125 46.688 1 86.06 89 ILE A O 1
ATOM 720 N N . THR A 1 90 ? -23.688 79.062 46.094 1 89.88 90 THR A N 1
ATOM 721 C CA . THR A 1 90 ? -23.219 78.875 47.469 1 89.88 90 THR A CA 1
ATOM 722 C C . THR A 1 90 ? -22.438 80.062 47.938 1 89.88 90 THR A C 1
ATOM 724 O O . THR A 1 90 ? -22.047 80.938 47.125 1 89.88 90 THR A O 1
ATOM 727 N N . GLY A 1 91 ? -22.359 80.125 49.219 1 91.94 91 GLY A N 1
ATOM 728 C CA . GLY A 1 91 ? -21.547 81.188 49.812 1 91.94 91 GLY A CA 1
ATOM 729 C C . GLY A 1 91 ? -20.109 81.188 49.312 1 91.94 91 GLY A C 1
ATOM 730 O O . GLY A 1 91 ? -19.547 82.25 49.031 1 91.94 91 GLY A O 1
ATOM 731 N N . GLU A 1 92 ? -19.594 80.062 49.188 1 92.56 92 GLU A N 1
ATOM 732 C CA . GLU A 1 92 ? -18.219 79.938 48.719 1 92.56 92 GLU A CA 1
ATOM 733 C C . GLU A 1 92 ? -18.078 80.438 47.281 1 92.56 92 GLU A C 1
ATOM 735 O O . GLU A 1 92 ? -17.047 80.938 46.906 1 92.56 92 GLU A O 1
ATOM 740 N N . GLN A 1 93 ? -19.016 80.188 46.469 1 92.94 93 GLN A N 1
ATOM 741 C CA . GLN A 1 93 ? -18.969 80.688 45.094 1 92.94 93 GLN A CA 1
ATOM 742 C C . GLN A 1 93 ? -18.953 82.188 45.062 1 92.94 93 GLN A C 1
ATOM 744 O O . GLN A 1 93 ? -18.266 82.812 44.219 1 92.94 93 GLN A O 1
ATOM 749 N N . ILE A 1 94 ? -19.734 82.75 45.938 1 94.19 94 ILE A N 1
ATOM 750 C CA . ILE A 1 94 ? -19.75 84.25 46.031 1 94.19 94 ILE A CA 1
ATOM 751 C C . ILE A 1 94 ? -18.375 84.75 46.469 1 94.19 94 ILE A C 1
ATOM 753 O O . ILE A 1 94 ? -17.859 85.688 45.875 1 94.19 94 ILE A O 1
ATOM 757 N N . LEU A 1 95 ? -17.828 84.062 47.406 1 95.25 95 LEU A N 1
ATOM 758 C CA . LEU A 1 95 ? -16.531 84.5 47.906 1 95.25 95 LEU A CA 1
ATOM 759 C C . LEU A 1 95 ? -15.445 84.312 46.844 1 95.25 95 LEU A C 1
ATOM 761 O O . LEU A 1 95 ? -14.367 84.875 46.938 1 95.25 95 LEU A O 1
ATOM 765 N N . ASN A 1 96 ? -15.758 83.438 45.844 1 94.88 96 ASN A N 1
ATOM 766 C CA . ASN A 1 96 ? -14.82 83.25 44.75 1 94.88 96 ASN A CA 1
ATOM 767 C C . ASN A 1 96 ? -14.68 84.438 43.875 1 94.88 96 ASN A C 1
ATOM 769 O O . ASN A 1 96 ? -13.828 84.5 43 1 94.88 96 ASN A O 1
ATOM 773 N N . HIS A 1 97 ? -15.398 85.562 44.125 1 95.88 97 HIS A N 1
ATOM 774 C CA . HIS A 1 97 ? -15.375 86.75 43.312 1 95.88 97 HIS A CA 1
ATOM 775 C C . HIS A 1 97 ? -14.57 87.875 44.031 1 95.88 97 HIS A C 1
ATOM 777 O O . HIS A 1 97 ? -14.445 88.938 43.5 1 95.88 97 HIS A O 1
ATOM 783 N N . ILE A 1 98 ? -14.039 87.5 45.188 1 96.19 98 ILE A N 1
ATOM 784 C CA . ILE A 1 98 ? -13.281 88.5 45.938 1 96.19 98 ILE A CA 1
ATOM 785 C C . ILE A 1 98 ? -11.805 88.125 45.969 1 96.19 98 ILE A C 1
ATOM 787 O O . ILE A 1 98 ? -11.445 87 46.375 1 96.19 98 ILE A O 1
ATOM 791 N N . VAL A 1 99 ? -10.953 89 45.5 1 96 99 VAL A N 1
ATOM 792 C CA . VAL A 1 99 ? -9.508 88.875 45.594 1 96 99 VAL A CA 1
ATOM 793 C C . VAL A 1 99 ? -8.969 89.875 46.594 1 96 99 VAL A C 1
ATOM 795 O O . VAL A 1 99 ? -9.219 91.125 46.469 1 96 99 VAL A O 1
ATOM 798 N N . PRO A 1 100 ? -8.164 89.5 47.594 1 94.25 100 PRO A N 1
ATOM 799 C CA . PRO A 1 100 ? -7.766 90.375 48.688 1 94.25 100 PRO A CA 1
ATOM 800 C C . PRO A 1 100 ? -6.59 91.25 48.312 1 94.25 100 PRO A C 1
ATOM 802 O O . PRO A 1 100 ? -5.691 91.5 49.156 1 94.25 100 PRO A O 1
ATOM 805 N N . VAL A 1 101 ? -6.508 91.625 47.188 1 93.81 101 VAL A N 1
ATOM 806 C CA . VAL A 1 101 ? -5.535 92.625 46.688 1 93.81 101 VAL A CA 1
ATOM 807 C C . VAL A 1 101 ? -6.176 93.5 45.594 1 93.81 101 VAL A C 1
ATOM 809 O O . VAL A 1 101 ? -6.883 93 44.719 1 93.81 101 VAL A O 1
ATOM 812 N N . ALA A 1 102 ? -5.973 94.75 45.75 1 94.06 102 ALA A N 1
ATOM 813 C CA . ALA A 1 102 ? -6.504 95.688 44.75 1 94.06 102 ALA A CA 1
ATOM 814 C C . ALA A 1 102 ? -5.676 95.625 43.469 1 94.06 102 ALA A C 1
ATOM 816 O O . ALA A 1 102 ? -4.465 95.875 43.5 1 94.06 102 ALA A O 1
ATOM 817 N N . MET A 1 103 ? -6.336 95.25 42.406 1 94 103 MET A N 1
ATOM 818 C CA . MET A 1 103 ? -5.641 95.125 41.125 1 94 103 MET A CA 1
ATOM 819 C C . MET A 1 103 ? -6.41 95.812 40.031 1 94 103 MET A C 1
ATOM 821 O O . MET A 1 103 ? -7.598 95.562 39.812 1 94 103 MET A O 1
ATOM 825 N N . LEU A 1 104 ? -5.641 96.625 39.25 1 94 104 LEU A N 1
ATOM 826 C CA . LEU A 1 104 ? -6.207 97.25 38.094 1 94 104 LEU A CA 1
ATOM 827 C C . LEU A 1 104 ? -6.074 96.375 36.844 1 94 104 LEU A C 1
ATOM 829 O O . LEU A 1 104 ? -5.379 95.375 36.875 1 94 104 LEU A O 1
ATOM 833 N N . SER A 1 105 ? -6.832 96.75 35.812 1 94 105 SER A N 1
ATOM 834 C CA . SER A 1 105 ? -6.859 95.938 34.594 1 94 105 SER A CA 1
ATOM 835 C C . SER A 1 105 ? -5.461 95.75 34.031 1 94 105 SER A C 1
ATOM 837 O O . SER A 1 105 ? -5.16 94.75 33.406 1 94 105 SER A O 1
ATOM 839 N N . ASN A 1 106 ? -4.52 96.688 34.156 1 90.81 106 ASN A N 1
ATOM 840 C CA . ASN A 1 106 ? -3.162 96.625 33.625 1 90.81 106 ASN A CA 1
ATOM 841 C C . ASN A 1 106 ? -2.318 95.625 34.375 1 90.81 106 ASN A C 1
ATOM 843 O O . ASN A 1 106 ? -1.263 95.188 33.906 1 90.81 106 ASN A O 1
ATOM 847 N N . GLU A 1 107 ? -2.807 95.188 35.531 1 91.44 107 GLU A N 1
ATOM 848 C CA . GLU A 1 107 ? -2.102 94.188 36.344 1 91.44 107 GLU A CA 1
ATOM 849 C C . GLU A 1 107 ? -2.658 92.812 36.094 1 91.44 107 GLU A C 1
ATOM 851 O O . GLU A 1 107 ? -2.154 91.812 36.656 1 91.44 107 GLU A O 1
ATOM 856 N N . LEU A 1 108 ? -3.676 92.688 35.344 1 93.06 108 LEU A N 1
ATOM 857 C CA . LEU A 1 108 ? -4.301 91.375 35 1 93.06 108 LEU A CA 1
ATOM 858 C C . LEU A 1 108 ? -3.738 90.875 33.688 1 93.06 108 LEU A C 1
ATOM 860 O O . LEU A 1 108 ? -4.438 90.812 32.688 1 93.06 108 LEU A O 1
ATOM 864 N N . TRP A 1 109 ? -2.58 90.312 33.781 1 89.25 109 TRP A N 1
ATOM 865 C CA . TRP A 1 109 ? -1.928 89.75 32.594 1 89.25 109 TRP A CA 1
ATOM 866 C C . TRP A 1 109 ? -2.326 88.312 32.344 1 89.25 109 TRP A C 1
ATOM 868 O O . TRP A 1 109 ? -2.83 87.688 33.25 1 89.25 109 TRP A O 1
ATOM 878 N N . ASP A 1 110 ? -2.109 87.875 31.156 1 90.75 110 ASP A N 1
ATOM 879 C CA . ASP A 1 110 ? -2.518 86.5 30.75 1 90.75 110 ASP A CA 1
ATOM 880 C C . ASP A 1 110 ? -1.813 85.438 31.578 1 90.75 110 ASP A C 1
ATOM 882 O O . ASP A 1 110 ? -0.585 85.438 31.688 1 90.75 110 ASP A O 1
ATOM 886 N N . GLY A 1 111 ? -2.643 84.562 32.125 1 89.69 111 GLY A N 1
ATOM 887 C CA . GLY A 1 111 ? -2.084 83.438 32.875 1 89.69 111 GLY A CA 1
ATOM 888 C C . GLY A 1 111 ? -1.928 83.75 34.375 1 89.69 111 GLY A C 1
ATOM 889 O O . GLY A 1 111 ? -1.578 82.875 35.156 1 89.69 111 GLY A O 1
ATOM 890 N N . ARG A 1 112 ? -2.178 84.875 34.719 1 91.44 112 ARG A N 1
ATOM 891 C CA . ARG A 1 112 ? -2.023 85.25 36.125 1 91.44 112 ARG A CA 1
ATOM 892 C C . ARG A 1 112 ? -3.025 84.5 37 1 91.44 112 ARG A C 1
ATOM 894 O O . ARG A 1 112 ? -4.188 84.375 36.625 1 91.44 112 ARG A O 1
ATOM 901 N N . LEU A 1 113 ? -2.529 84.125 38.094 1 94.25 113 LEU A N 1
ATOM 902 C CA . LEU A 1 113 ? -3.365 83.438 39.094 1 94.25 113 LEU A CA 1
ATOM 903 C C . LEU A 1 113 ? -3.699 84.312 40.25 1 94.25 113 LEU A C 1
ATOM 905 O O . LEU A 1 113 ? -2.838 85.062 40.75 1 94.25 113 LEU A O 1
ATOM 909 N N . LEU A 1 114 ? -4.957 84.312 40.594 1 95 114 LEU A N 1
ATOM 910 C CA . LEU A 1 114 ? -5.426 85.125 41.688 1 95 114 LEU A CA 1
ATOM 911 C C . LEU A 1 114 ? -6.09 84.312 42.781 1 95 114 LEU A C 1
ATOM 913 O O . LEU A 1 114 ? -7.059 83.562 42.5 1 95 114 LEU A O 1
ATOM 917 N N . ARG A 1 115 ? -5.574 84.438 43.969 1 94.75 115 ARG A N 1
ATOM 918 C CA . ARG A 1 115 ? -6.18 83.688 45.094 1 94.75 115 ARG A CA 1
ATOM 919 C C . ARG A 1 115 ? -7.434 84.438 45.594 1 94.75 115 ARG A C 1
ATOM 921 O O . ARG A 1 115 ? -7.43 85.625 45.75 1 94.75 115 ARG A O 1
ATOM 928 N N . THR A 1 116 ? -8.422 83.688 45.781 1 95.81 116 THR A N 1
ATOM 929 C CA . THR A 1 116 ? -9.695 84.25 46.219 1 95.81 116 THR A CA 1
ATOM 930 C C . THR A 1 116 ? -9.961 83.938 47.688 1 95.81 116 THR A C 1
ATOM 932 O O . THR A 1 116 ? -9.133 83.312 48.344 1 95.81 116 THR A O 1
ATOM 935 N N . TRP A 1 117 ? -11.062 84.438 48.125 1 94.69 117 TRP A N 1
ATOM 936 C CA . TRP A 1 117 ? -11.461 84.188 49.5 1 94.69 117 TRP A CA 1
ATOM 937 C C . TRP A 1 117 ? -12.234 82.875 49.625 1 94.69 117 TRP A C 1
ATOM 939 O O . TRP A 1 117 ? -12.664 82.5 50.719 1 94.69 117 TRP A O 1
ATOM 949 N N . ALA A 1 118 ? -12.375 82.25 48.5 1 95.12 118 ALA A N 1
ATOM 950 C CA . ALA A 1 118 ? -13.141 81 48.5 1 95.12 118 ALA A CA 1
ATOM 951 C C . ALA A 1 118 ? -12.266 79.812 48.906 1 95.12 118 ALA A C 1
ATOM 953 O O . ALA A 1 118 ? -11.07 79.75 48.594 1 95.12 118 ALA A O 1
ATOM 954 N N . PHE A 1 119 ? -12.867 78.75 49.625 1 92.94 119 PHE A N 1
ATOM 955 C CA . PHE A 1 119 ? -12.242 77.5 50 1 92.94 119 PHE A CA 1
ATOM 956 C C . PHE A 1 119 ? -13.148 76.312 49.625 1 92.94 119 PHE A C 1
ATOM 958 O O . PHE A 1 119 ? -14.375 76.438 49.75 1 92.94 119 PHE A O 1
ATOM 965 N N . VAL A 1 120 ? -12.578 75.375 49.125 1 92.31 120 VAL A N 1
ATOM 966 C CA . VAL A 1 120 ? -13.266 74.125 48.938 1 92.31 120 VAL A CA 1
ATOM 967 C C . VAL A 1 120 ? -12.477 73 49.625 1 92.31 120 VAL A C 1
ATOM 969 O O . VAL A 1 120 ? -11.305 72.75 49.281 1 92.31 120 VAL A O 1
ATOM 972 N N . ASP A 1 121 ? -13.039 72.25 50.625 1 89.81 121 ASP A N 1
ATOM 973 C CA . ASP A 1 121 ? -12.406 71.188 51.406 1 89.81 121 ASP A CA 1
ATOM 974 C C . ASP A 1 121 ? -11.023 71.625 51.875 1 89.81 121 ASP A C 1
ATOM 976 O O . ASP A 1 121 ? -10.031 70.938 51.688 1 89.81 121 ASP A O 1
ATOM 980 N N . GLN A 1 122 ? -10.914 72.812 52.375 1 87.81 122 GLN A N 1
ATOM 981 C CA . GLN A 1 122 ? -9.758 73.438 53.031 1 87.81 122 GLN A CA 1
ATOM 982 C C . GLN A 1 122 ? -8.68 73.812 52 1 87.81 122 GLN A C 1
ATOM 984 O O . GLN A 1 122 ? -7.551 74.125 52.375 1 87.81 122 GLN A O 1
ATOM 989 N N . VAL A 1 123 ? -9.07 73.812 50.719 1 93.25 123 VAL A N 1
ATOM 990 C CA . VAL A 1 123 ? -8.141 74.25 49.688 1 93.25 123 VAL A CA 1
ATOM 991 C C . VAL A 1 123 ? -8.523 75.625 49.219 1 93.25 123 VAL A C 1
ATOM 993 O O . VAL A 1 123 ? -9.648 75.812 48.75 1 93.25 123 VAL A O 1
ATOM 996 N N . PRO A 1 124 ? -7.598 76.5 49.375 1 93.12 124 PRO A N 1
ATOM 997 C CA . PRO A 1 124 ? -7.898 77.875 48.844 1 93.12 124 PRO A CA 1
ATOM 998 C C . PRO A 1 124 ? -8.102 77.875 47.312 1 93.12 124 PRO A C 1
ATOM 1000 O O . PRO A 1 124 ? -7.387 77.125 46.594 1 93.12 124 PRO A O 1
ATOM 1003 N N . GLN A 1 125 ? -9.07 78.562 46.875 1 94.5 125 GLN A N 1
ATOM 1004 C CA . GLN A 1 125 ? -9.383 78.562 45.469 1 94.5 125 GLN A CA 1
ATOM 1005 C C . GLN A 1 125 ? -8.68 79.688 44.75 1 94.5 125 GLN A C 1
ATOM 1007 O O . GLN A 1 125 ? -8.383 80.75 45.344 1 94.5 125 GLN A O 1
ATOM 1012 N N . VAL A 1 126 ? -8.367 79.438 43.5 1 95.06 126 VAL A N 1
ATOM 1013 C CA . VAL A 1 126 ? -7.637 80.375 42.656 1 95.06 126 VAL A CA 1
ATOM 1014 C C . VAL A 1 126 ? -8.406 80.562 41.344 1 95.06 126 VAL A C 1
ATOM 1016 O O . VAL A 1 126 ? -9.125 79.688 40.875 1 95.06 126 VAL A O 1
ATOM 1019 N N . ILE A 1 127 ? -8.383 81.75 40.812 1 94.94 127 ILE A N 1
ATOM 1020 C CA . ILE A 1 127 ? -8.938 82 39.469 1 94.94 127 ILE A CA 1
ATOM 1021 C C . ILE A 1 127 ? -7.816 82.375 38.531 1 94.94 127 ILE A C 1
ATOM 1023 O O . ILE A 1 127 ? -6.781 82.938 38.969 1 94.94 127 ILE A O 1
ATOM 1027 N N . LYS A 1 128 ? -8.031 82.125 37.312 1 94.44 128 LYS A N 1
ATOM 1028 C CA . LYS A 1 128 ? -7.023 82.375 36.281 1 94.44 128 LYS A CA 1
ATOM 1029 C C . LYS A 1 128 ? -7.473 83.438 35.312 1 94.44 128 LYS A C 1
ATOM 1031 O O . LYS A 1 128 ? -8.625 83.5 34.875 1 94.44 128 LYS A O 1
ATOM 1036 N N . VAL A 1 129 ? -6.551 84.375 35.062 1 94.06 129 VAL A N 1
ATOM 1037 C CA . VAL A 1 129 ? -6.797 85.438 34.125 1 94.06 129 VAL A CA 1
ATOM 1038 C C . VAL A 1 129 ? -6.379 85.062 32.719 1 94.06 129 VAL A C 1
ATOM 1040 O O . VAL A 1 129 ? -5.316 84.438 32.531 1 94.06 129 VAL A O 1
ATOM 1043 N N . THR A 1 130 ? -7.258 85.188 31.797 1 91.44 130 THR A N 1
ATOM 1044 C CA . THR A 1 130 ? -6.961 85 30.391 1 91.44 130 THR A CA 1
ATOM 1045 C C . THR A 1 130 ? -7.125 86.25 29.594 1 91.44 130 TH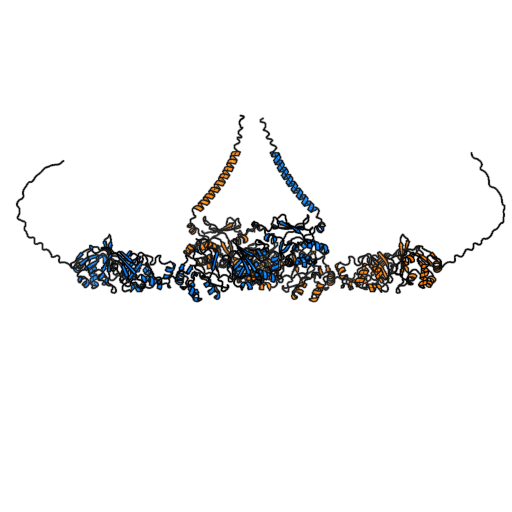R A C 1
ATOM 1047 O O . THR A 1 130 ? -8.195 86.875 29.594 1 91.44 130 THR A O 1
ATOM 1050 N N . GLU A 1 131 ? -6.043 86.688 29.047 1 90.25 131 GLU A N 1
ATOM 1051 C CA . GLU A 1 131 ? -6.086 87.875 28.203 1 90.25 131 GLU A CA 1
ATOM 1052 C C . GLU A 1 131 ? -6.008 87.5 26.734 1 90.25 131 GLU A C 1
ATOM 1054 O O . GLU A 1 131 ? -5.082 86.812 26.297 1 90.25 131 GLU A O 1
ATOM 1059 N N . THR A 1 132 ? -6.992 87.875 26.062 1 87.31 132 THR A N 1
ATOM 1060 C CA . THR A 1 132 ? -7.023 87.688 24.625 1 87.31 132 THR A CA 1
ATOM 1061 C C . THR A 1 132 ? -7.121 89.062 23.906 1 87.31 132 THR A C 1
ATOM 1063 O O . THR A 1 132 ? -7.145 90.062 24.547 1 87.31 132 THR A O 1
ATOM 1066 N N . LYS A 1 133 ? -7.168 89 22.547 1 87.06 133 LYS A N 1
ATOM 1067 C CA . LYS A 1 133 ? -7.344 90.188 21.75 1 87.06 133 LYS A CA 1
ATOM 1068 C C . LYS A 1 133 ? -8.711 90.812 22 1 87.06 133 LYS A C 1
ATOM 1070 O O . LYS A 1 133 ? -8.883 92 21.875 1 87.06 133 LYS A O 1
ATOM 1075 N N . SER A 1 134 ? -9.602 90 22.5 1 87.12 134 SER A N 1
ATOM 1076 C CA . SER A 1 134 ? -10.977 90.438 22.672 1 87.12 134 SER A CA 1
ATOM 1077 C C . SER A 1 134 ? -11.195 91 24.078 1 87.12 134 SER A C 1
ATOM 1079 O O . SER A 1 134 ? -12.195 91.688 24.328 1 87.12 134 SER A O 1
ATOM 1081 N N . GLY A 1 135 ? -10.242 90.812 24.906 1 91.62 135 GLY A N 1
ATOM 1082 C CA . GLY A 1 135 ? -10.398 91.312 26.25 1 91.62 135 GLY A CA 1
ATOM 1083 C C . GLY A 1 135 ? -9.836 90.438 27.328 1 91.62 135 GLY A C 1
ATOM 1084 O O . GLY A 1 135 ? -9.07 89.5 27.047 1 91.62 135 GLY A O 1
ATOM 1085 N N . ILE A 1 136 ? -10.281 90.875 28.5 1 93.75 136 ILE A N 1
ATOM 1086 C CA . ILE A 1 136 ? -9.805 90.125 29.688 1 93.75 136 ILE A CA 1
ATOM 1087 C C . ILE A 1 136 ? -10.891 89.188 30.188 1 93.75 136 ILE A C 1
ATOM 1089 O O . ILE A 1 136 ? -12.055 89.562 30.297 1 93.75 136 ILE A O 1
ATOM 1093 N N . TYR A 1 137 ? -10.508 87.938 30.391 1 94.19 137 TYR A N 1
ATOM 1094 C CA . TYR A 1 137 ? -11.406 86.938 30.938 1 94.19 137 TYR A CA 1
ATOM 1095 C C . TYR A 1 137 ? -10.883 86.375 32.25 1 94.19 137 TYR A C 1
ATOM 1097 O O . TYR A 1 137 ? -9.672 86.375 32.5 1 94.19 137 TYR A O 1
ATOM 1105 N N . VAL A 1 138 ? -11.719 86 33.125 1 93.69 138 VAL A N 1
ATOM 1106 C CA . VAL A 1 138 ? -11.352 85.312 34.375 1 93.69 138 VAL A CA 1
ATOM 1107 C C . VAL A 1 138 ? -12.148 84.062 34.531 1 93.69 138 VAL A C 1
ATOM 1109 O O . VAL A 1 138 ? -13.328 84 34.156 1 93.69 138 VAL A O 1
ATOM 1112 N N . GLY A 1 139 ? -11.492 83 34.969 1 92.19 139 GLY A N 1
ATOM 1113 C CA . GLY A 1 139 ? -12.164 81.688 35.125 1 92.19 139 GLY A CA 1
ATOM 1114 C C . GLY A 1 139 ? -11.258 80.625 35.688 1 92.19 139 GLY A C 1
ATOM 1115 O O . GLY A 1 139 ? -10.336 80.938 36.469 1 92.19 139 GLY A O 1
ATOM 1116 N N . ILE A 1 140 ? -11.625 79.375 35.406 1 88.56 140 ILE A N 1
ATOM 1117 C CA . ILE A 1 140 ? -10.953 78.188 36 1 88.56 140 ILE A CA 1
ATOM 1118 C C . ILE A 1 140 ? -9.961 77.625 34.969 1 88.56 140 ILE A C 1
ATOM 1120 O O . ILE A 1 140 ? -9.242 76.688 35.281 1 88.56 140 ILE A O 1
ATOM 1124 N N . GLY A 1 141 ? -9.82 78.125 33.844 1 80.75 141 GLY A N 1
ATOM 1125 C CA . GLY A 1 141 ? -8.898 77.688 32.844 1 80.75 141 GLY A CA 1
ATOM 1126 C C . GLY A 1 141 ? -9.414 76.438 32.094 1 80.75 141 GLY A C 1
ATOM 1127 O O . GLY A 1 141 ? -10.516 76 32.375 1 80.75 141 GLY A O 1
ATOM 1128 N N . GLY A 1 142 ? -8.688 76 31.062 1 75.94 142 GLY A N 1
ATOM 1129 C CA . GLY A 1 142 ? -9.07 74.875 30.25 1 75.94 142 GLY A CA 1
ATOM 1130 C C . GLY A 1 142 ? -10.203 75.188 29.297 1 75.94 142 GLY A C 1
ATOM 1131 O O . GLY A 1 142 ? -10.266 76.25 28.719 1 75.94 142 GLY A O 1
ATOM 1132 N N . ASP A 1 143 ? -11.008 74 29.109 1 75.44 143 ASP A N 1
ATOM 1133 C CA . ASP A 1 143 ? -12.102 74.125 28.156 1 75.44 143 ASP A CA 1
ATOM 1134 C C . ASP A 1 143 ? -13.375 74.625 28.828 1 75.44 143 ASP A C 1
ATOM 1136 O O . ASP A 1 143 ? -14.445 74.625 28.219 1 75.44 143 ASP A O 1
ATOM 1140 N N . GLN A 1 144 ? -13.188 75.188 30.016 1 75.62 144 GLN A N 1
ATOM 1141 C CA . GLN A 1 144 ? -14.367 75.625 30.75 1 75.62 144 GLN A CA 1
ATOM 1142 C C . GLN A 1 144 ? -14.711 77.062 30.438 1 75.62 144 GLN A C 1
ATOM 1144 O O . GLN A 1 144 ? -13.859 77.812 29.953 1 75.62 144 GLN A O 1
ATOM 1149 N N . GLU A 1 145 ? -15.938 77.375 30.688 1 76.81 145 GLU A N 1
ATOM 1150 C CA . GLU A 1 145 ? -16.438 78.688 30.391 1 76.81 145 GLU A CA 1
ATOM 1151 C C . GLU A 1 145 ? -15.75 79.75 31.281 1 76.81 145 GLU A C 1
ATOM 1153 O O . GLU A 1 145 ? -15.484 79.5 32.469 1 76.81 145 GLU A O 1
ATOM 1158 N N . GLN A 1 146 ? -15.438 80.875 30.656 1 87.44 146 GLN A N 1
ATOM 1159 C CA . GLN A 1 146 ? -14.773 82 31.359 1 87.44 146 GLN A CA 1
ATOM 1160 C C . GLN A 1 146 ? -15.656 83.25 31.391 1 87.44 146 GLN A C 1
ATOM 1162 O O . GLN A 1 146 ? -16.594 83.312 30.609 1 87.44 146 GLN A O 1
ATOM 1167 N N . SER A 1 147 ? -15.398 84.062 32.344 1 92 147 SER A N 1
ATOM 1168 C CA . SER A 1 147 ? -16.141 85.312 32.5 1 92 147 SER A CA 1
ATOM 1169 C C . SER A 1 147 ? -15.406 86.5 31.875 1 92 147 SER A C 1
ATOM 1171 O O . SER A 1 147 ? -14.25 86.75 32.188 1 92 147 SER A O 1
ATOM 1173 N N . TRP A 1 148 ? -16.109 87.188 31.094 1 93.44 148 TRP A N 1
ATOM 1174 C CA . TRP A 1 148 ? -15.547 88.312 30.406 1 93.44 148 TRP A CA 1
ATOM 1175 C C . TRP A 1 148 ? -15.664 89.562 31.266 1 93.44 148 TRP A C 1
ATOM 1177 O O . TRP A 1 148 ? -16.703 89.812 31.859 1 93.44 148 TRP A O 1
ATOM 1187 N N . VAL A 1 149 ? -14.594 90.312 31.375 1 94.81 149 VAL A N 1
ATOM 1188 C CA . VAL A 1 149 ? -14.602 91.625 32.062 1 94.81 149 VAL A CA 1
ATOM 1189 C C . VAL A 1 149 ? -15.219 92.688 31.188 1 94.81 149 VAL A C 1
ATOM 1191 O O . VAL A 1 149 ? -14.547 93.25 30.297 1 94.81 149 VAL A O 1
ATOM 1194 N N . SER A 1 150 ? -16.422 93.062 31.469 1 93.19 150 SER A N 1
ATOM 1195 C CA . SER A 1 150 ? -17.172 94 30.625 1 93.19 150 SER A CA 1
ATOM 1196 C C . SER A 1 150 ? -16.781 95.438 30.922 1 93.19 150 SER A C 1
ATOM 1198 O O . SER A 1 150 ? -16.781 96.25 30.031 1 93.19 150 SER A O 1
ATOM 1200 N N . GLN A 1 151 ? -16.562 95.75 32.125 1 93.94 151 GLN A N 1
ATOM 1201 C CA . GLN A 1 151 ? -16.078 97.062 32.562 1 93.94 151 GLN A CA 1
ATOM 1202 C C . GLN A 1 151 ? -14.945 96.938 33.562 1 93.94 151 GLN A C 1
ATOM 1204 O O . GLN A 1 151 ? -15.125 96.375 34.625 1 93.94 151 GLN A O 1
ATOM 1209 N N . ALA A 1 152 ? -13.891 97.5 33.219 1 94.88 152 ALA A N 1
ATOM 1210 C CA . ALA A 1 152 ? -12.711 97.375 34.062 1 94.88 152 ALA A CA 1
ATOM 1211 C C . ALA A 1 152 ? -12.477 98.625 34.906 1 94.88 152 ALA A C 1
ATOM 1213 O O . ALA A 1 152 ? -12.961 99.75 34.531 1 94.88 152 ALA A O 1
ATOM 1214 N N . ASP A 1 153 ? -11.992 98.438 36.094 1 94.56 153 ASP A N 1
ATOM 1215 C CA . ASP A 1 153 ? -11.352 99.5 36.844 1 94.56 153 ASP A CA 1
ATOM 1216 C C . ASP A 1 153 ? -12.391 100.438 37.469 1 94.56 153 ASP A C 1
ATOM 1218 O O . ASP A 1 153 ? -12.273 101.688 37.312 1 94.56 153 ASP A O 1
ATOM 1222 N N . MET A 1 154 ? -13.414 99.938 37.969 1 95.06 154 MET A N 1
ATOM 1223 C CA . MET A 1 154 ? -14.273 100.75 38.844 1 95.06 154 MET A CA 1
ATOM 1224 C C . MET A 1 154 ? -13.625 100.938 40.188 1 95.06 154 MET A C 1
ATOM 1226 O O . MET A 1 154 ? -13.672 100.062 41.062 1 95.06 154 MET A O 1
ATOM 1230 N N . LYS A 1 155 ? -13.07 102.125 40.406 1 93.75 155 LYS A N 1
ATOM 1231 C CA . LYS A 1 155 ? -12.227 102.438 41.562 1 93.75 155 LYS A CA 1
ATOM 1232 C C . LYS A 1 155 ? -13.07 102.75 42.812 1 93.75 155 LYS A C 1
ATOM 1234 O O . LYS A 1 155 ? -14.109 103.375 42.719 1 93.75 155 LYS A O 1
ATOM 1239 N N . ALA A 1 156 ? -12.719 102.062 43.875 1 93.88 156 ALA A N 1
ATOM 1240 C CA . ALA A 1 156 ? -13.297 102.25 45.219 1 93.88 156 ALA A CA 1
ATOM 1241 C C . ALA A 1 156 ? -12.219 102.688 46.219 1 93.88 156 ALA A C 1
ATOM 1243 O O . ALA A 1 156 ? -11.023 102.625 45.938 1 93.88 156 ALA A O 1
ATOM 1244 N N . THR A 1 157 ? -12.602 103.25 47.375 1 92.75 157 THR A N 1
ATOM 1245 C CA . THR A 1 157 ? -11.664 103.688 48.406 1 92.75 157 THR A CA 1
ATOM 1246 C C . THR A 1 157 ? -10.852 102.5 48.938 1 92.75 157 THR A C 1
ATOM 1248 O O . THR A 1 157 ? -9.703 102.688 49.344 1 92.75 157 THR A O 1
ATOM 1251 N N . ASN A 1 158 ? -11.445 101.375 49 1 93.19 158 ASN A N 1
ATOM 1252 C CA . ASN A 1 158 ? -10.789 100.188 49.562 1 93.19 158 ASN A CA 1
ATOM 1253 C C . ASN A 1 158 ? -10.492 99.125 48.5 1 93.19 158 ASN A C 1
ATOM 1255 O O . ASN A 1 158 ? -10.312 97.938 48.812 1 93.19 158 ASN A O 1
ATOM 1259 N N . GLY A 1 159 ? -10.523 99.562 47.281 1 94.44 159 GLY A N 1
ATOM 1260 C CA . GLY A 1 159 ? -10.148 98.562 46.281 1 94.44 159 GLY A CA 1
ATOM 1261 C C . GLY A 1 159 ? -10.68 98.875 44.906 1 94.44 159 GLY A C 1
ATOM 1262 O O . GLY A 1 159 ? -10.766 100.062 44.531 1 94.44 159 GLY A O 1
ATOM 1263 N N . VAL A 1 160 ? -10.852 97.812 44 1 96.38 160 VAL A N 1
ATOM 1264 C CA . VAL A 1 160 ? -11.266 97.938 42.594 1 96.38 160 VAL A CA 1
ATOM 1265 C C . VAL A 1 160 ? -12.383 96.938 42.281 1 96.38 160 VAL A C 1
ATOM 1267 O O . VAL A 1 160 ? -12.367 95.812 42.781 1 96.38 160 VAL A O 1
ATOM 1270 N N . ILE A 1 161 ? -13.422 97.312 41.562 1 96.5 161 ILE A N 1
ATOM 1271 C CA . ILE A 1 161 ? -14.477 96.438 41.062 1 96.5 161 ILE A CA 1
ATOM 1272 C C . ILE A 1 161 ? -14.344 96.25 39.562 1 96.5 161 ILE A C 1
ATOM 1274 O O . ILE A 1 161 ? -14.141 97.25 38.812 1 96.5 161 ILE A O 1
ATOM 1278 N N . HIS A 1 162 ? -14.258 95.062 39.094 1 96.5 162 HIS A N 1
ATOM 1279 C CA . HIS A 1 162 ? -14.398 94.688 37.688 1 96.5 162 HIS A CA 1
ATOM 1280 C C . HIS A 1 162 ? -15.75 94.062 37.406 1 96.5 162 HIS A C 1
ATOM 1282 O O . HIS A 1 162 ? -16.078 93 38 1 96.5 162 HIS A O 1
ATOM 1288 N N . ALA A 1 163 ? -16.578 94.688 36.562 1 96.06 163 ALA A N 1
ATOM 1289 C CA . ALA A 1 163 ? -17.859 94.062 36.219 1 96.06 163 ALA A CA 1
ATOM 1290 C C . ALA A 1 163 ? -17.656 92.938 35.219 1 96.06 163 ALA A C 1
ATOM 1292 O O . ALA A 1 163 ? -16.891 93 34.281 1 96.06 163 ALA A O 1
ATOM 1293 N N . ILE A 1 164 ? -18.281 91.75 35.5 1 95.25 164 ILE A N 1
ATOM 1294 C CA . ILE A 1 164 ? -18.125 90.625 34.625 1 95.25 164 ILE A CA 1
ATOM 1295 C C . ILE A 1 164 ? -19.5 90.125 34.156 1 95.25 164 ILE A C 1
ATOM 1297 O O . ILE A 1 164 ? -20.516 90.438 34.75 1 95.25 164 ILE A O 1
ATOM 1301 N N . ASP A 1 165 ? -19.5 89.375 33.094 1 92.38 165 ASP A N 1
ATOM 1302 C CA . ASP A 1 165 ? -20.734 89.062 32.406 1 92.38 165 ASP A CA 1
ATOM 1303 C C . ASP A 1 165 ? -21.297 87.688 32.906 1 92.38 165 ASP A C 1
ATOM 1305 O O . ASP A 1 165 ? -22.469 87.375 32.688 1 92.38 165 ASP A O 1
ATOM 1309 N N . LYS A 1 166 ? -20.453 86.875 33.469 1 91.12 166 LYS A N 1
ATOM 1310 C CA . LYS A 1 166 ? -20.875 85.562 34 1 91.12 166 LYS A CA 1
ATOM 1311 C C . LYS A 1 166 ? -20.359 85.375 35.406 1 91.12 166 LYS A C 1
ATOM 1313 O O . LYS A 1 166 ? -19.328 85.938 35.812 1 91.12 166 LYS A O 1
ATOM 1318 N N . LEU A 1 167 ? -21.109 84.562 36.125 1 90.25 167 LEU A N 1
ATOM 1319 C CA . LEU A 1 167 ? -20.641 84.125 37.469 1 90.25 167 LEU A CA 1
ATOM 1320 C C . LEU A 1 167 ? -19.391 83.25 37.375 1 90.25 167 LEU A C 1
ATOM 1322 O O . LEU A 1 167 ? -19.297 82.375 36.5 1 90.25 167 LEU A O 1
ATOM 1326 N N . ILE A 1 168 ? -18.406 83.5 38.125 1 91.75 168 ILE A N 1
ATOM 1327 C CA . ILE A 1 168 ? -17.234 82.688 38.188 1 91.75 168 ILE A CA 1
ATOM 1328 C C . ILE A 1 168 ? -17.594 81.375 38.938 1 91.75 168 ILE A C 1
ATOM 1330 O O . ILE A 1 168 ? -17.891 81.438 40.156 1 91.75 168 ILE A O 1
ATOM 1334 N N . PRO A 1 169 ? -17.609 80.312 38.281 1 88 169 PRO A N 1
ATOM 1335 C CA . PRO A 1 169 ? -17.953 79.062 38.969 1 88 169 PRO A CA 1
ATOM 1336 C C . PRO A 1 169 ? -16.844 78.562 39.875 1 88 169 PRO A C 1
ATOM 1338 O O . PRO A 1 169 ? -15.688 78.938 39.719 1 88 169 PRO A O 1
ATOM 1341 N N . LEU A 1 170 ? -17.234 77.75 40.938 1 90.06 170 LEU A N 1
ATOM 1342 C CA . LEU A 1 170 ? -16.234 77 41.656 1 90.06 170 LEU A CA 1
ATOM 1343 C C . LEU A 1 170 ? -15.75 75.812 40.781 1 90.06 170 LEU A C 1
ATOM 1345 O O . LEU A 1 170 ? -16.547 75.188 40.062 1 90.06 170 LEU A O 1
ATOM 1349 N N . PRO A 1 171 ? -14.445 75.625 40.75 1 91 171 PRO A N 1
ATOM 1350 C CA . PRO A 1 171 ? -13.961 74.5 39.938 1 91 171 PRO A CA 1
ATOM 1351 C C . PRO A 1 171 ? -14.484 73.188 40.438 1 91 171 PRO A C 1
ATOM 1353 O O . PRO A 1 171 ? -14.781 73 41.625 1 91 171 PRO A O 1
ATOM 1356 N N . SER A 1 172 ? -14.625 72.25 39.5 1 92 172 SER A N 1
ATOM 1357 C CA . SER A 1 172 ? -14.953 70.875 39.844 1 92 172 SER A CA 1
ATOM 1358 C C . SER A 1 172 ? -13.75 70.125 40.438 1 92 172 SER A C 1
ATOM 1360 O O . SER A 1 172 ? -12.617 70.625 40.344 1 92 172 SER A O 1
ATOM 1362 N N . TYR A 1 173 ? -14 69 41.094 1 94.12 173 TYR A N 1
ATOM 1363 C CA . TYR A 1 173 ? -12.891 68.188 41.594 1 94.12 173 TYR A CA 1
ATOM 1364 C C . TYR A 1 173 ? -12.023 67.688 40.438 1 94.12 173 TYR A C 1
ATOM 1366 O O . TYR A 1 173 ? -12.453 67.688 39.281 1 94.12 173 TYR A O 1
ATOM 1374 N N . ILE A 1 174 ? -10.875 67.312 40.844 1 95.44 174 ILE A N 1
ATOM 1375 C CA . ILE A 1 174 ? -9.828 67.062 39.844 1 95.44 174 ILE A CA 1
ATOM 1376 C C . ILE A 1 174 ? -10.258 65.938 38.906 1 95.44 174 ILE A C 1
ATOM 1378 O O . ILE A 1 174 ? -9.961 66 37.719 1 95.44 174 ILE A O 1
ATOM 1382 N N . ASP A 1 175 ? -10.922 64.875 39.344 1 94.38 175 ASP A N 1
ATOM 1383 C CA . ASP A 1 175 ? -11.375 63.75 38.5 1 94.38 175 ASP A CA 1
ATOM 1384 C C . ASP A 1 175 ? -12.367 64.25 37.438 1 94.38 175 ASP A C 1
ATOM 1386 O O . ASP A 1 175 ? -12.242 63.906 36.281 1 94.38 175 ASP A O 1
ATOM 1390 N N . ALA A 1 176 ? -13.297 65.125 37.844 1 93.31 176 ALA A N 1
ATOM 1391 C CA . ALA A 1 176 ? -14.297 65.688 36.938 1 93.31 176 ALA A CA 1
ATOM 1392 C C . ALA A 1 176 ? -13.664 66.625 35.969 1 93.31 176 ALA A C 1
ATOM 1394 O O . ALA A 1 176 ? -14.094 66.75 34.812 1 93.31 176 ALA A O 1
ATOM 1395 N N . THR A 1 177 ? -12.742 67.438 36.469 1 94.12 177 THR A N 1
ATOM 1396 C CA . THR A 1 177 ? -12.023 68.375 35.625 1 94.12 177 THR A CA 1
ATOM 1397 C C . THR A 1 177 ? -11.305 67.625 34.5 1 94.12 177 THR A C 1
ATOM 1399 O O . THR A 1 177 ? -11.344 68 33.344 1 94.12 177 THR A O 1
ATOM 1402 N N . LEU A 1 178 ? -10.688 66.5 34.844 1 95.19 178 LEU A N 1
ATOM 1403 C CA . LEU A 1 178 ? -10 65.688 33.875 1 95.19 178 LEU A CA 1
ATOM 1404 C C . LEU A 1 178 ? -10.984 65.125 32.844 1 95.19 178 LEU A C 1
ATOM 1406 O O . LEU A 1 178 ? -10.672 65.062 31.656 1 95.19 178 LEU A O 1
ATOM 1410 N N . HIS A 1 179 ? -12.102 64.688 33.219 1 93.81 179 HIS A N 1
ATOM 1411 C CA . HIS A 1 179 ? -13.125 64.125 32.344 1 93.81 179 HIS A CA 1
ATOM 1412 C C . HIS A 1 179 ? -13.688 65.125 31.375 1 93.81 179 HIS A C 1
ATOM 1414 O O . HIS A 1 179 ? -13.961 64.812 30.219 1 93.81 179 HIS A O 1
ATOM 1420 N N . ALA A 1 180 ? -13.805 66.375 31.859 1 90.25 180 ALA A N 1
ATOM 1421 C CA . ALA A 1 180 ? -14.508 67.438 31.125 1 90.25 180 ALA A CA 1
ATOM 1422 C C . ALA A 1 180 ? -13.625 68 30.031 1 90.25 180 ALA A C 1
ATOM 1424 O O . ALA A 1 180 ? -14.125 68.625 29.062 1 90.25 180 ALA A O 1
ATOM 1425 N N . ASN A 1 181 ? -12.398 67.875 30.266 1 91.25 181 ASN A N 1
ATOM 1426 C CA . ASN A 1 181 ? -11.477 68.5 29.297 1 91.25 181 ASN A CA 1
ATOM 1427 C C . ASN A 1 181 ? -11.078 67.5 28.219 1 91.25 181 ASN A C 1
ATOM 1429 O O . ASN A 1 181 ? -10.68 66.375 28.531 1 91.25 181 ASN A O 1
ATOM 1433 N N . LYS A 1 182 ? -11.125 67.812 26.984 1 90.25 182 LYS A N 1
ATOM 1434 C CA . LYS A 1 182 ? -10.859 66.938 25.828 1 90.25 182 LYS A CA 1
ATOM 1435 C C . LYS A 1 182 ? -9.422 66.438 25.844 1 90.25 182 LYS A C 1
ATOM 1437 O O . LYS A 1 182 ? -9.164 65.25 25.531 1 90.25 182 LYS A O 1
ATOM 1442 N N . ASP A 1 183 ? -8.469 67.25 26.188 1 89.88 183 ASP A N 1
ATOM 1443 C CA . ASP A 1 183 ? -7.051 66.938 26.156 1 89.88 183 ASP A CA 1
ATOM 1444 C C . ASP A 1 183 ? -6.695 65.938 27.234 1 89.88 183 ASP A C 1
ATOM 1446 O O . ASP A 1 183 ? -5.684 65.25 27.141 1 89.88 183 ASP A O 1
ATOM 1450 N N . THR A 1 184 ? -7.496 65.938 28.312 1 93.19 184 THR A N 1
ATOM 1451 C CA . THR A 1 184 ? -7.09 65.125 29.469 1 93.19 184 THR A CA 1
ATOM 1452 C C . THR A 1 184 ? -8.047 63.938 29.688 1 93.19 184 THR A C 1
ATOM 1454 O O . THR A 1 184 ? -7.938 63.219 30.672 1 93.19 184 THR A O 1
ATOM 1457 N N . SER A 1 185 ? -8.898 63.719 28.719 1 93.5 185 SER A N 1
ATOM 1458 C CA . SER A 1 185 ? -9.922 62.719 28.875 1 93.5 185 SER A CA 1
ATOM 1459 C C . SER A 1 185 ? -9.312 61.312 28.922 1 93.5 185 SER A C 1
ATOM 1461 O O . SER A 1 185 ? -9.836 60.438 29.609 1 93.5 185 SER A O 1
ATOM 1463 N N . ASP A 1 186 ? -8.242 61.094 28.188 1 95.19 186 ASP A N 1
ATOM 1464 C CA . ASP A 1 186 ? -7.602 59.781 28.188 1 95.19 186 ASP A CA 1
ATOM 1465 C C . ASP A 1 186 ? -7.031 59.469 29.562 1 95.19 186 ASP A C 1
ATOM 1467 O O . ASP A 1 186 ? -7.055 58.281 29.969 1 95.19 186 ASP A O 1
ATOM 1471 N N . PHE A 1 187 ? -6.469 60.5 30.203 1 96.19 187 PHE A N 1
ATOM 1472 C CA . PHE A 1 187 ? -5.98 60.281 31.547 1 96.19 187 PHE A CA 1
ATOM 1473 C C . PHE A 1 187 ? -7.117 59.844 32.469 1 96.19 187 PHE A C 1
ATOM 1475 O O . PHE A 1 187 ? -6.953 58.938 33.281 1 96.19 187 PHE A O 1
ATOM 1482 N N . TYR A 1 188 ? -8.25 60.562 32.312 1 95.88 188 TYR A N 1
ATOM 1483 C CA . TYR A 1 188 ? -9.406 60.219 33.125 1 95.88 188 TYR A CA 1
ATOM 1484 C C . TYR A 1 188 ? -9.82 58.781 32.906 1 95.88 188 TYR A C 1
ATOM 1486 O O . TYR A 1 188 ? -10.023 58 33.844 1 95.88 188 TYR A O 1
ATOM 1494 N N . ASN A 1 189 ? -9.953 58.406 31.656 1 96.06 189 ASN A N 1
ATOM 1495 C CA . ASN A 1 189 ? -10.375 57.062 31.312 1 96.06 189 ASN A CA 1
ATOM 1496 C C . ASN A 1 189 ? -9.422 56.031 31.891 1 96.06 189 ASN A C 1
ATOM 1498 O O . ASN A 1 189 ? -9.859 55 32.406 1 96.06 189 ASN A O 1
ATOM 1502 N N . LYS A 1 190 ? -8.148 56.281 31.781 1 96.5 190 LYS A N 1
ATOM 1503 C CA . LYS A 1 190 ? -7.145 55.344 32.312 1 96.5 190 LYS A CA 1
ATOM 1504 C C . LYS A 1 190 ? -7.16 55.312 33.812 1 96.5 190 LYS A C 1
ATOM 1506 O O . LYS A 1 190 ? -6.828 54.281 34.438 1 96.5 190 LYS A O 1
ATOM 1511 N N . SER A 1 191 ? -7.492 56.406 34.438 1 96.38 191 SER A N 1
ATOM 1512 C CA . SER A 1 191 ? -7.621 56.438 35.875 1 96.38 191 SER A CA 1
ATOM 1513 C C . SER A 1 191 ? -8.797 55.594 36.344 1 96.38 191 SER A C 1
ATOM 1515 O O . SER A 1 191 ? -8.742 54.969 37.406 1 96.38 191 SER A O 1
ATOM 1517 N N . VAL A 1 192 ? -9.852 55.625 35.562 1 96 192 VAL A N 1
ATOM 1518 C CA . VAL A 1 192 ? -11 54.781 35.875 1 96 192 VAL A CA 1
ATOM 1519 C C . VAL A 1 192 ? -10.617 53.312 35.75 1 96 192 VAL A C 1
ATOM 1521 O O . VAL A 1 192 ? -10.938 52.5 36.625 1 96 192 VAL A O 1
ATOM 1524 N N . THR A 1 193 ? -9.883 53.062 34.688 1 95.88 193 THR A N 1
ATOM 1525 C CA . THR A 1 193 ? -9.43 51.688 34.469 1 95.88 193 THR A CA 1
ATOM 1526 C C . THR A 1 193 ? -8.523 51.219 35.594 1 95.88 193 THR A C 1
ATOM 1528 O O . THR A 1 193 ? -8.586 50.062 36 1 95.88 193 THR A O 1
ATOM 1531 N N . ALA A 1 194 ? -7.625 52.031 36.031 1 96 194 ALA A N 1
ATOM 1532 C CA . ALA A 1 194 ? -6.68 51.75 37.125 1 96 194 ALA A CA 1
ATOM 1533 C C . ALA A 1 194 ? -7.359 51.812 38.469 1 96 194 ALA A C 1
ATOM 1535 O O . ALA A 1 194 ? -6.77 51.469 39.5 1 96 194 ALA A O 1
ATOM 1536 N N . GLU A 1 195 ? -8.594 52.344 38.594 1 94.88 195 GLU A N 1
ATOM 1537 C CA . GLU A 1 195 ? -9.391 52.5 39.812 1 94.88 195 GLU A CA 1
ATOM 1538 C C . GLU A 1 195 ? -8.727 53.438 40.812 1 94.88 195 GLU A C 1
ATOM 1540 O O . GLU A 1 195 ? -8.625 53.156 42 1 94.88 195 GLU A O 1
ATOM 1545 N N . ILE A 1 196 ? -8.195 54.469 40.25 1 95.06 196 ILE A N 1
ATOM 1546 C CA . ILE A 1 196 ? -7.621 55.5 41.125 1 95.06 196 ILE A CA 1
ATOM 1547 C C . ILE A 1 196 ? -8.406 56.781 41 1 95.06 196 ILE A C 1
ATOM 1549 O O . ILE A 1 196 ? -8.023 57.812 41.594 1 95.06 196 ILE A O 1
ATOM 1553 N N . ASN A 1 197 ? -9.484 56.75 40.281 1 92.12 197 ASN A N 1
ATOM 1554 C CA . ASN A 1 197 ? -10.297 57.938 40.094 1 92.12 197 ASN A CA 1
ATOM 1555 C C . ASN A 1 197 ? -10.875 58.438 41.438 1 92.12 197 ASN A C 1
ATOM 1557 O O . ASN A 1 197 ? -10.984 59.656 41.656 1 92.12 197 ASN A O 1
ATOM 1561 N N . ASP A 1 198 ? -11.227 57.594 42.312 1 92 198 ASP A N 1
ATOM 1562 C CA . ASP A 1 198 ? -11.727 57.969 43.625 1 92 198 ASP A CA 1
ATOM 1563 C C . ASP A 1 198 ? -10.625 58.594 44.469 1 92 198 ASP A C 1
ATOM 1565 O O . ASP A 1 198 ? -10.875 59.562 45.219 1 92 198 ASP A O 1
ATOM 1569 N N . ASN A 1 199 ? -9.469 58.031 44.312 1 92.25 199 ASN A N 1
ATOM 1570 C CA . ASN A 1 199 ? -8.336 58.625 45 1 92.25 199 ASN A CA 1
ATOM 1571 C C . ASN A 1 199 ? -8.086 60.062 44.531 1 92.25 199 ASN A C 1
ATOM 1573 O O . ASN A 1 199 ? -7.688 60.906 45.312 1 92.25 199 ASN A O 1
ATOM 1577 N N . LEU A 1 200 ? -8.344 60.281 43.25 1 93.75 200 LEU A N 1
ATOM 1578 C CA . LEU A 1 200 ? -8.195 61.625 42.688 1 93.75 200 LEU A CA 1
ATOM 1579 C C . LEU A 1 200 ? -9.305 62.562 43.188 1 93.75 200 LEU A C 1
ATOM 1581 O O . LEU A 1 200 ? -9.047 63.719 43.562 1 93.75 200 LEU A O 1
ATOM 1585 N N . LYS A 1 201 ? -10.406 62.062 43.281 1 91.44 201 LYS A N 1
ATOM 1586 C CA . LYS A 1 201 ? -11.57 62.812 43.688 1 91.44 201 LYS A CA 1
ATOM 1587 C C . LYS A 1 201 ? -11.445 63.25 45.156 1 91.44 201 LYS A C 1
ATOM 1589 O O . LYS A 1 201 ? -11.75 64.375 45.5 1 91.44 201 LYS A O 1
ATOM 1594 N N . TYR A 1 202 ? -10.914 62.469 46 1 90.44 202 TYR A N 1
ATOM 1595 C CA . TYR A 1 202 ? -10.922 62.719 47.406 1 90.44 202 TYR A CA 1
ATOM 1596 C C . TYR A 1 202 ? -9.531 63.125 47.906 1 90.44 202 TYR A C 1
ATOM 1598 O O . TYR A 1 202 ? -9.258 63.125 49.094 1 90.44 202 TYR A O 1
ATOM 1606 N N . SER A 1 203 ? -8.734 63.438 46.969 1 90.38 203 SER A N 1
ATOM 1607 C CA . SER A 1 203 ? -7.391 63.875 47.344 1 90.38 203 SER A CA 1
ATOM 1608 C C . SER A 1 203 ? -7.406 65.25 47.969 1 90.38 203 SER A C 1
ATOM 1610 O O . SER A 1 203 ? -8.305 66.062 47.719 1 90.38 203 SER A O 1
ATOM 1612 N N . CYS A 1 204 ? -6.406 65.562 48.906 1 87.44 204 CYS A N 1
ATOM 1613 C CA . CYS A 1 204 ? -6.289 66.812 49.594 1 87.44 204 CYS A CA 1
ATOM 1614 C C . CYS A 1 204 ? -5.336 67.75 48.844 1 87.44 204 CYS A C 1
ATOM 1616 O O . CYS A 1 204 ? -4.594 68.5 49.469 1 87.44 204 CYS A O 1
ATOM 1618 N N . GLY A 1 205 ? -5.34 67.688 47.594 1 92.69 205 GLY A N 1
ATOM 1619 C CA . GLY A 1 205 ? -4.488 68.562 46.781 1 92.69 205 GLY A CA 1
ATOM 1620 C C . GLY A 1 205 ? -3.463 67.812 45.969 1 92.69 205 GLY A C 1
ATOM 1621 O O . GLY A 1 205 ? -2.535 67.188 46.531 1 92.69 205 GLY A O 1
ATOM 1622 N N . VAL A 1 206 ? -3.666 67.75 44.688 1 95.44 206 VAL A N 1
ATOM 1623 C CA . VAL A 1 206 ? -2.727 67.062 43.812 1 95.44 206 VAL A CA 1
ATOM 1624 C C . VAL A 1 206 ? -2.473 67.875 42.562 1 95.44 206 VAL A C 1
ATOM 1626 O O . VAL A 1 206 ? -3.24 68.75 42.219 1 95.44 206 VAL A O 1
ATOM 1629 N N . THR A 1 207 ? -1.391 67.625 41.906 1 97.5 207 THR A N 1
ATOM 1630 C CA . THR A 1 207 ? -1.062 68.125 40.594 1 97.5 207 THR A CA 1
ATOM 1631 C C . THR A 1 207 ? -0.962 67 39.594 1 97.5 207 THR A C 1
ATOM 1633 O O . THR A 1 207 ? -0.185 66.062 39.781 1 97.5 207 THR A O 1
ATOM 1636 N N . VAL A 1 208 ? -1.767 67 38.625 1 97.62 208 VAL A N 1
ATOM 1637 C CA . VAL A 1 208 ? -1.781 66 37.625 1 97.62 208 VAL A CA 1
ATOM 1638 C C . VAL A 1 208 ? -1.108 66.438 36.344 1 97.62 208 VAL A C 1
ATOM 1640 O O . VAL A 1 208 ? -1.435 67.562 35.844 1 97.62 208 VAL A O 1
ATOM 1643 N N . PHE A 1 209 ? -0.173 65.75 35.938 1 97 209 PHE A N 1
ATOM 1644 C CA . PHE A 1 209 ? 0.448 66 34.625 1 97 209 PHE A CA 1
ATOM 1645 C C . PHE A 1 209 ? -0.147 65.062 33.562 1 97 209 PHE A C 1
ATOM 1647 O O . PHE A 1 209 ? 0.229 63.906 33.438 1 97 209 PHE A O 1
ATOM 1654 N N . ALA A 1 210 ? -1.059 65.562 32.75 1 96.25 210 ALA A N 1
ATOM 1655 C CA . ALA A 1 210 ? -1.741 64.812 31.703 1 96.25 210 ALA A CA 1
ATOM 1656 C C . ALA A 1 210 ? -1.163 65.125 30.328 1 96.25 210 ALA A C 1
ATOM 1658 O O . ALA A 1 210 ? -0.49 66.125 30.156 1 96.25 210 ALA A O 1
ATOM 1659 N N . VAL A 1 211 ? -1.339 64.188 29.422 1 94.62 211 VAL A N 1
ATOM 1660 C CA . VAL A 1 211 ? -0.836 64.375 28.062 1 94.62 211 VAL A CA 1
ATOM 1661 C C . VAL A 1 211 ? -2.004 64.562 27.094 1 94.62 211 VAL A C 1
ATOM 1663 O O . VAL A 1 211 ? -3.078 64 27.281 1 94.62 211 VAL A O 1
ATOM 1666 N N . GLN A 1 212 ? -1.777 65.438 26.125 1 90.38 212 GLN A N 1
ATOM 1667 C CA . GLN A 1 212 ? -2.783 65.625 25.094 1 90.38 212 GLN A CA 1
ATOM 1668 C C . GLN A 1 212 ? -2.949 64.375 24.234 1 90.38 212 GLN A C 1
ATOM 1670 O O . GLN A 1 212 ? -1.986 63.906 23.625 1 90.38 212 GLN A O 1
ATOM 1675 N N . GLY A 1 213 ? -4.094 63.875 24.219 1 87.06 213 GLY A N 1
ATOM 1676 C CA . GLY A 1 213 ? -4.359 62.688 23.422 1 87.06 213 GLY A CA 1
ATOM 1677 C C . GLY A 1 213 ? -4.098 61.406 24.172 1 87.06 213 GLY A C 1
ATOM 1678 O O . GLY A 1 213 ? -4.641 61.188 25.25 1 87.06 213 GLY A O 1
ATOM 1679 N N . ASP A 1 214 ? -3.166 60.531 23.5 1 90.31 214 ASP A N 1
ATOM 1680 C CA . ASP A 1 214 ? -2.828 59.25 24.109 1 90.31 214 ASP A CA 1
ATOM 1681 C C . ASP A 1 214 ? -1.807 59.438 25.234 1 90.31 214 ASP A C 1
ATOM 1683 O O . ASP A 1 214 ? -0.673 59.844 24.984 1 90.31 214 ASP A O 1
ATOM 1687 N N . GLN A 1 215 ? -2.283 59.125 26.438 1 92.88 215 GLN A N 1
ATOM 1688 C CA . GLN A 1 215 ? -1.507 59.375 27.656 1 92.88 215 GLN A CA 1
ATOM 1689 C C . GLN A 1 215 ? -0.119 58.75 27.562 1 92.88 215 GLN A C 1
ATOM 1691 O O . GLN A 1 215 ? 0.833 59.25 28.172 1 92.88 215 GLN A O 1
ATOM 1696 N N . PHE A 1 216 ? 0.022 57.625 26.828 1 91.81 216 PHE A N 1
ATOM 1697 C CA . PHE A 1 216 ? 1.305 56.938 26.781 1 91.81 216 PHE A CA 1
ATOM 1698 C C . PHE A 1 216 ? 1.917 57.031 25.391 1 91.81 216 PHE A C 1
ATOM 1700 O O . PHE A 1 216 ? 3.078 56.688 25.188 1 91.81 216 PHE A O 1
ATOM 1707 N N . GLY A 1 217 ? 1.209 57.5 24.422 1 88.06 217 GLY A N 1
ATOM 1708 C CA . GLY A 1 217 ? 1.698 57.688 23.062 1 88.06 217 GLY A CA 1
ATOM 1709 C C . GLY A 1 217 ? 2.381 56.469 22.5 1 88.06 217 GLY A C 1
ATOM 1710 O O . GLY A 1 217 ? 1.896 55.344 22.672 1 88.06 217 GLY A O 1
ATOM 1711 N N . ASP A 1 218 ? 3.578 56.688 21.797 1 86.5 218 ASP A N 1
ATOM 1712 C CA . ASP A 1 218 ? 4.297 55.594 21.125 1 86.5 218 ASP A CA 1
ATOM 1713 C C . ASP A 1 218 ? 5.379 55 22.016 1 86.5 218 ASP A C 1
ATOM 1715 O O . ASP A 1 218 ? 6.148 54.156 21.578 1 86.5 218 ASP A O 1
ATOM 1719 N N . TYR A 1 219 ? 5.328 55.469 23.25 1 84.94 219 TYR A N 1
ATOM 1720 C CA . TYR A 1 219 ? 6.328 54.969 24.172 1 84.94 219 TYR A CA 1
ATOM 1721 C C . TYR A 1 219 ? 5.996 53.531 24.609 1 84.94 219 TYR A C 1
ATOM 1723 O O . TYR A 1 219 ? 6.887 52.781 25 1 84.94 219 TYR A O 1
ATOM 1731 N N . LEU A 1 220 ? 4.797 53.25 24.625 1 89.5 220 LEU A N 1
ATOM 1732 C CA . LEU A 1 220 ? 4.371 51.906 24.891 1 89.5 220 LEU A CA 1
ATOM 1733 C C . LEU A 1 220 ? 3.875 51.219 23.625 1 89.5 220 LEU A C 1
ATOM 1735 O O . LEU A 1 220 ? 3.207 51.844 22.797 1 89.5 220 LEU A O 1
ATOM 1739 N N . SER A 1 221 ? 4.258 49.938 23.516 1 89.44 221 SER A N 1
ATOM 1740 C CA . SER A 1 221 ? 3.791 49.156 22.359 1 89.44 221 SER A CA 1
ATOM 1741 C C . SER A 1 221 ? 2.301 48.875 22.469 1 89.44 221 SER A C 1
ATOM 1743 O O . SER A 1 221 ? 1.719 48.969 23.547 1 89.44 221 SER A O 1
ATOM 1745 N N . PRO A 1 222 ? 1.712 48.594 21.297 1 89.5 222 PRO A N 1
ATOM 1746 C CA . PRO A 1 222 ? 0.298 48.219 21.344 1 89.5 222 PRO A CA 1
ATOM 1747 C C . PRO A 1 222 ? 0.036 47.031 22.281 1 89.5 222 PRO A C 1
ATOM 1749 O O . PRO A 1 222 ? -1.007 47 22.938 1 89.5 222 PRO A O 1
ATOM 1752 N N . VAL A 1 223 ? 0.955 46.156 22.328 1 92.69 223 VAL A N 1
ATOM 1753 C CA . VAL A 1 223 ? 0.798 44.969 23.172 1 92.69 223 VAL A CA 1
ATOM 1754 C C . VAL A 1 223 ? 0.822 45.406 24.641 1 92.69 223 VAL A C 1
ATOM 1756 O O . VAL A 1 223 ? 0.023 44.906 25.453 1 92.69 223 VAL A O 1
ATOM 1759 N N . GLU A 1 224 ? 1.684 46.25 24.953 1 92.31 224 GLU A N 1
ATOM 1760 C CA . GLU A 1 224 ? 1.767 46.75 26.328 1 92.31 224 GLU A CA 1
ATOM 1761 C C . GLU A 1 224 ? 0.512 47.531 26.703 1 92.31 224 GLU A C 1
ATOM 1763 O O . GLU A 1 224 ? 0.019 47.438 27.828 1 92.31 224 GLU A O 1
ATOM 1768 N N . LYS A 1 225 ? 0.064 48.344 25.75 1 92.75 225 LYS A N 1
ATOM 1769 C CA . LYS A 1 225 ? -1.152 49.094 26 1 92.75 225 LYS A CA 1
ATOM 1770 C C . LYS A 1 225 ? -2.35 48.188 26.219 1 92.75 225 LYS A C 1
ATOM 1772 O O . LYS A 1 225 ? -3.182 48.438 27.094 1 92.75 225 LYS A O 1
ATOM 1777 N N . ARG A 1 226 ? -2.369 47.125 25.484 1 93.12 226 ARG A N 1
ATOM 1778 C CA . ARG A 1 226 ? -3.447 46.188 25.656 1 93.12 226 ARG A CA 1
ATOM 1779 C C . ARG A 1 226 ? -3.352 45.469 27.016 1 93.12 226 ARG A C 1
ATOM 1781 O O . ARG A 1 226 ? -4.367 45.25 27.672 1 93.12 226 ARG A O 1
ATOM 1788 N N . TYR A 1 227 ? -2.16 45.125 27.391 1 95.06 227 TYR A N 1
ATOM 1789 C CA . TYR A 1 227 ? -1.952 44.562 28.719 1 95.06 227 TYR A CA 1
ATOM 1790 C C . TYR A 1 227 ? -2.475 45.469 29.812 1 95.06 227 TYR A C 1
ATOM 1792 O O . TYR A 1 227 ? -3.182 45.031 30.719 1 95.06 227 TYR A O 1
ATOM 1800 N N . LEU A 1 228 ? -2.193 46.719 29.656 1 94.44 228 LEU A N 1
ATOM 1801 C CA . LEU A 1 228 ? -2.561 47.688 30.672 1 94.44 228 LEU A CA 1
ATOM 1802 C C . LEU A 1 228 ? -4.07 47.906 30.703 1 94.44 228 LEU A C 1
ATOM 1804 O O . LEU A 1 228 ? -4.613 48.375 31.719 1 94.44 228 LEU A O 1
ATOM 1808 N N . SER A 1 229 ? -4.688 47.594 29.656 1 93.44 229 SER A N 1
ATOM 1809 C CA . SER A 1 229 ? -6.137 47.75 29.594 1 93.44 229 SER A CA 1
ATOM 1810 C C . SER A 1 229 ? -6.848 46.531 30.188 1 93.44 229 SER A C 1
ATOM 1812 O O . SER A 1 229 ? -8.062 46.562 30.391 1 93.44 229 SER A O 1
ATOM 1814 N N . GLN A 1 230 ? -6.027 45.562 30.562 1 93.38 230 GLN A N 1
ATOM 1815 C CA . GLN A 1 230 ? -6.598 44.344 31.141 1 93.38 230 GLN A CA 1
ATOM 1816 C C . GLN A 1 230 ? -6.594 44.406 32.656 1 93.38 230 GLN A C 1
ATOM 1818 O O . GLN A 1 230 ? -5.844 45.188 33.25 1 93.38 230 GLN A O 1
ATOM 1823 N N . PRO A 1 231 ? -7.504 43.531 33.281 1 93.12 231 PRO A N 1
ATOM 1824 C CA . PRO A 1 231 ? -7.543 43.5 34.75 1 93.12 231 PRO A CA 1
ATOM 1825 C C . PRO A 1 231 ? -6.195 43.156 35.344 1 93.12 231 PRO A C 1
ATOM 1827 O O . PRO A 1 231 ? -5.844 43.656 36.438 1 93.12 231 PRO A O 1
ATOM 1830 N N . GLU A 1 232 ? -5.398 42.406 34.656 1 92.19 232 GLU A N 1
ATOM 1831 C CA . GLU A 1 232 ? -4.109 41.938 35.188 1 92.19 232 GLU A CA 1
ATOM 1832 C C . GLU A 1 232 ? -3.084 43.062 35.156 1 92.19 232 GLU A C 1
ATOM 1834 O O . GLU A 1 232 ? -2.096 43.031 35.906 1 92.19 232 GLU A O 1
ATOM 1839 N N . GLY A 1 233 ? -3.311 44.031 34.344 1 94.56 233 GLY A N 1
ATOM 1840 C CA . GLY A 1 233 ? -2.377 45.156 34.219 1 94.56 233 GLY A CA 1
ATOM 1841 C C . GLY A 1 233 ? -2.801 46.375 35.031 1 94.56 233 GLY A C 1
ATOM 1842 O O . GLY A 1 233 ? -2.166 47.406 34.938 1 94.56 233 GLY A O 1
ATOM 1843 N N . ARG A 1 234 ? -3.824 46.25 35.844 1 95 234 ARG A N 1
ATOM 1844 C CA . ARG A 1 234 ? -4.426 47.375 36.562 1 95 234 ARG A CA 1
ATOM 1845 C C . ARG A 1 234 ? -3.426 48 37.531 1 95 234 ARG A C 1
ATOM 1847 O O . ARG A 1 234 ? -3.305 49.219 37.594 1 95 234 ARG A O 1
ATOM 1854 N N . ASP A 1 235 ? -2.762 47.188 38.25 1 94.12 235 ASP A N 1
ATOM 1855 C CA . ASP A 1 235 ? -1.81 47.688 39.25 1 94.12 235 ASP A CA 1
ATOM 1856 C C . ASP A 1 235 ? -0.652 48.406 38.562 1 94.12 235 ASP A C 1
ATOM 1858 O O . ASP A 1 235 ? -0.172 49.438 39.062 1 94.12 235 ASP A O 1
ATOM 1862 N N . ASP A 1 236 ? -0.252 47.875 37.438 1 93.38 236 ASP A N 1
ATOM 1863 C CA . ASP A 1 236 ? 0.817 48.531 36.688 1 93.38 236 ASP A CA 1
ATOM 1864 C C . ASP A 1 236 ? 0.357 49.844 36.094 1 93.38 236 ASP A C 1
ATOM 1866 O O . ASP A 1 236 ? 1.116 50.844 36.094 1 93.38 236 ASP A O 1
ATOM 1870 N N . LEU A 1 237 ? -0.845 49.844 35.625 1 94.94 237 LEU A N 1
ATOM 1871 C CA . LEU A 1 237 ? -1.408 51.094 35.125 1 94.94 237 LEU A CA 1
ATOM 1872 C C . LEU A 1 237 ? -1.504 52.156 36.219 1 94.94 237 LEU A C 1
ATOM 1874 O O . LEU A 1 237 ? -1.19 53.312 35.969 1 94.94 237 LEU A O 1
ATOM 1878 N N . ALA A 1 238 ? -1.927 51.75 37.375 1 95 238 ALA A N 1
ATOM 1879 C CA . ALA A 1 238 ? -2.025 52.656 38.531 1 95 238 ALA A CA 1
ATOM 1880 C C . ALA A 1 238 ? -0.662 53.25 38.875 1 95 238 ALA A C 1
ATOM 1882 O O . ALA A 1 238 ? -0.548 54.438 39.156 1 95 238 ALA A O 1
ATOM 1883 N N . ARG A 1 239 ? 0.279 52.438 38.875 1 93.5 239 ARG A N 1
ATOM 1884 C CA . ARG A 1 239 ? 1.626 52.906 39.188 1 93.5 239 ARG A CA 1
ATOM 1885 C C . ARG A 1 239 ? 2.127 53.906 38.156 1 93.5 239 ARG A C 1
ATOM 1887 O O . ARG A 1 239 ? 2.746 54.906 38.5 1 93.5 239 ARG A O 1
ATOM 1894 N N . LEU A 1 240 ? 1.865 53.594 36.906 1 93.25 240 LEU A N 1
ATOM 1895 C CA . LEU A 1 240 ? 2.295 54.5 35.844 1 93.25 240 LEU A CA 1
ATOM 1896 C C . LEU A 1 240 ? 1.604 55.844 35.938 1 93.25 240 LEU A C 1
ATOM 1898 O O . LEU A 1 240 ? 2.238 56.906 35.75 1 93.25 240 LEU A O 1
ATOM 1902 N N . LEU A 1 241 ? 0.331 55.812 36.281 1 94.62 241 LEU A N 1
ATOM 1903 C CA . LEU A 1 241 ? -0.416 57.062 36.406 1 94.62 241 LEU A CA 1
ATOM 1904 C C . LEU A 1 241 ? 0.025 57.812 37.656 1 94.62 241 LEU A C 1
ATOM 1906 O O . LEU A 1 241 ? 0.159 59.031 37.625 1 94.62 241 LEU A O 1
ATOM 1910 N N . LYS A 1 242 ? 0.263 57.125 38.688 1 94.44 242 LYS A N 1
ATOM 1911 C CA . LYS A 1 242 ? 0.694 57.75 39.938 1 94.44 242 LYS A CA 1
ATOM 1912 C C . LYS A 1 242 ? 2.055 58.406 39.781 1 94.44 242 LYS A C 1
ATOM 1914 O O . LYS A 1 242 ? 2.377 59.375 40.5 1 94.44 242 LYS A O 1
ATOM 1919 N N . HIS A 1 243 ? 2.797 57.938 38.844 1 93.75 243 HIS A N 1
ATOM 1920 C CA . HIS A 1 243 ? 4.07 58.562 38.531 1 93.75 243 HIS A CA 1
ATOM 1921 C C . HIS A 1 243 ? 3.863 59.938 37.906 1 93.75 243 HIS A C 1
ATOM 1923 O O . HIS A 1 243 ? 4.762 60.781 37.938 1 93.75 243 HIS A O 1
ATOM 1929 N N . GLN A 1 244 ? 2.623 60.219 37.469 1 93.75 244 GLN A N 1
ATOM 1930 C CA . GLN A 1 244 ? 2.309 61.469 36.781 1 93.75 244 GLN A CA 1
ATOM 1931 C C . GLN A 1 244 ? 1.508 62.406 37.719 1 93.75 244 GLN A C 1
ATOM 1933 O O . GLN A 1 244 ? 0.981 63.438 37.25 1 93.75 244 GLN A O 1
ATOM 1938 N N . ILE A 1 245 ? 1.413 62.031 38.938 1 95.88 245 ILE A N 1
ATOM 1939 C CA . ILE A 1 245 ? 0.659 62.781 39.938 1 95.88 245 ILE A CA 1
ATOM 1940 C C . ILE A 1 245 ? 1.58 63.219 41.062 1 95.88 245 ILE A C 1
ATOM 1942 O O . ILE A 1 245 ? 2.256 62.375 41.656 1 95.88 245 ILE A O 1
ATOM 1946 N N . ALA A 1 246 ? 1.583 64.5 41.281 1 95.81 246 ALA A N 1
ATOM 1947 C CA . ALA A 1 246 ? 2.301 65 42.469 1 95.81 246 ALA A CA 1
ATOM 1948 C C . ALA A 1 246 ? 1.384 65.062 43.688 1 95.81 246 ALA A C 1
ATOM 1950 O O . ALA A 1 246 ? 0.181 65.312 43.531 1 95.81 246 ALA A O 1
ATOM 1951 N N . ASN A 1 247 ? 1.879 65 44.906 1 91.56 247 ASN A N 1
ATOM 1952 C CA . ASN A 1 247 ? 1.071 64.875 46.125 1 91.56 247 ASN A CA 1
ATOM 1953 C C . ASN A 1 247 ? 0.809 66.25 46.719 1 91.56 247 ASN A C 1
ATOM 1955 O O . ASN A 1 247 ? 0.332 66.375 47.844 1 91.56 247 ASN A O 1
ATOM 1959 N N . LYS A 1 248 ? 1.128 67.312 45.969 1 94.5 248 LYS A N 1
ATOM 1960 C CA . LYS A 1 248 ? 0.828 68.75 46.312 1 94.5 248 LYS A CA 1
ATOM 1961 C C . LYS A 1 248 ? 0.333 69.5 45.094 1 94.5 248 LYS A C 1
ATOM 1963 O O . LYS A 1 248 ? 0.457 69.062 43.969 1 94.5 248 LYS A O 1
ATOM 1968 N N . ILE A 1 249 ? -0.27 70.625 45.469 1 96.19 249 ILE A N 1
ATOM 1969 C CA . ILE A 1 249 ? -0.724 71.5 44.406 1 96.19 249 ILE A CA 1
ATOM 1970 C C . ILE A 1 249 ? 0.416 72.438 43.938 1 96.19 249 ILE A C 1
ATOM 1972 O O . ILE A 1 249 ? 0.959 73.188 44.75 1 96.19 249 ILE A O 1
ATOM 1976 N N . TYR A 1 250 ? 0.793 72.25 42.75 1 96 250 TYR A N 1
ATOM 1977 C CA . TYR A 1 250 ? 1.798 73.125 42.156 1 96 250 TYR A CA 1
ATOM 1978 C C . TYR A 1 250 ? 1.215 73.938 40.969 1 96 250 TYR A C 1
ATOM 1980 O O . TYR A 1 250 ? 1.205 73.438 39.844 1 96 250 TYR A O 1
ATOM 1988 N N . TYR A 1 251 ? 0.805 75.188 41.312 1 94.88 251 TYR A N 1
ATOM 1989 C CA . TYR A 1 251 ? 0.414 76.062 40.188 1 94.88 251 TYR A CA 1
ATOM 1990 C C . TYR A 1 251 ? 1.632 76.5 39.406 1 94.88 251 TYR A C 1
ATOM 1992 O O . TYR A 1 251 ? 2.77 76.312 39.844 1 94.88 251 TYR A O 1
ATOM 2000 N N . SER A 1 252 ? 1.441 77 38.25 1 92.94 252 SER A N 1
ATOM 2001 C CA . SER A 1 252 ? 2.533 77.438 37.375 1 92.94 252 SER A CA 1
ATOM 2002 C C . SER A 1 252 ? 3.459 78.438 38.094 1 92.94 252 SER A C 1
ATOM 2004 O O . SER A 1 252 ? 4.672 78.375 37.844 1 92.94 252 SER A O 1
ATOM 2006 N N . ASP A 1 253 ? 2.922 79.188 39.062 1 89.19 253 ASP A N 1
ATOM 2007 C CA . ASP A 1 253 ? 3.697 80.188 39.719 1 89.19 253 ASP A CA 1
ATOM 2008 C C . ASP A 1 253 ? 4.387 79.688 40.969 1 89.19 253 ASP A C 1
ATOM 2010 O O . ASP A 1 253 ? 5.227 80.312 41.562 1 89.19 253 ASP A O 1
ATOM 2014 N N . ASP A 1 254 ? 4.039 78.5 41.344 1 91.12 254 ASP A N 1
ATOM 2015 C CA . ASP A 1 254 ? 4.641 77.875 42.531 1 91.12 254 ASP A CA 1
ATOM 2016 C C . ASP A 1 254 ? 6.004 77.312 42.219 1 91.12 254 ASP A C 1
ATOM 2018 O O . ASP A 1 254 ? 6.789 77 43.125 1 91.12 254 ASP A O 1
ATOM 2022 N N . PHE A 1 255 ? 6.246 77.125 40.906 1 92.75 255 PHE A N 1
ATOM 2023 C CA . PHE A 1 255 ? 7.527 76.562 40.5 1 92.75 255 PHE A CA 1
ATOM 2024 C C . PHE A 1 255 ? 8.617 77.625 40.5 1 92.75 255 PHE A C 1
ATOM 2026 O O . PHE A 1 255 ? 8.445 78.688 39.938 1 92.75 255 PHE A O 1
ATOM 2033 N N . PRO A 1 256 ? 9.719 77.312 41.219 1 91.62 256 PRO A N 1
ATOM 2034 C CA . PRO A 1 256 ? 10.812 78.312 41.188 1 91.62 256 PRO A CA 1
ATOM 2035 C C . PRO A 1 256 ? 11.492 78.375 39.812 1 91.62 256 PRO A C 1
ATOM 2037 O O . PRO A 1 256 ? 11.484 77.375 39.062 1 91.62 256 PRO A O 1
ATOM 2040 N N . GLU A 1 257 ? 11.992 79.5 39.594 1 93.12 257 GLU A N 1
ATOM 2041 C CA . GLU A 1 257 ? 12.766 79.625 38.344 1 93.12 257 GLU A CA 1
ATOM 2042 C C . GLU A 1 257 ? 13.977 78.75 38.344 1 93.12 257 GLU A C 1
ATOM 2044 O O . GLU A 1 257 ? 14.641 78.562 39.375 1 93.12 257 GLU A O 1
ATOM 2049 N N . GLY A 1 258 ? 14.18 78.125 37.25 1 93.38 258 GLY A N 1
ATOM 2050 C CA . GLY A 1 258 ? 15.273 77.188 37.125 1 93.38 258 GLY A CA 1
ATOM 2051 C C . GLY A 1 258 ? 14.836 75.75 37.344 1 93.38 258 GLY A C 1
ATOM 2052 O O . GLY A 1 258 ? 13.727 75.375 36.969 1 93.38 258 GLY A O 1
ATOM 2053 N N . ASN A 1 259 ? 15.789 75 37.844 1 94.38 259 ASN A N 1
ATOM 2054 C CA . ASN A 1 259 ? 15.539 73.562 38.031 1 94.38 259 ASN A CA 1
ATOM 2055 C C . ASN A 1 259 ? 15.016 73.312 39.438 1 94.38 259 ASN A C 1
ATOM 2057 O O . ASN A 1 259 ? 15.477 73.875 40.406 1 94.38 259 ASN A O 1
ATOM 2061 N N . SER A 1 260 ? 13.969 72.5 39.469 1 94.56 260 SER A N 1
ATOM 2062 C CA . SER A 1 260 ? 13.453 72 40.75 1 94.56 260 SER A CA 1
ATOM 2063 C C . SER A 1 260 ? 12.945 70.562 40.594 1 94.56 260 SER A C 1
ATOM 2065 O O . SER A 1 260 ? 12.836 70.062 39.469 1 94.56 260 SER A O 1
ATOM 2067 N N . THR A 1 261 ? 12.828 69.875 41.688 1 94.88 261 THR A N 1
ATOM 2068 C CA . THR A 1 261 ? 12.305 68.562 41.688 1 94.88 261 THR A CA 1
ATOM 2069 C C . THR A 1 261 ? 11.023 68.438 42.531 1 94.88 261 THR A C 1
ATOM 2071 O O . THR A 1 261 ? 10.883 69.125 43.531 1 94.88 261 THR A O 1
ATOM 2074 N N . ILE A 1 262 ? 10.094 67.625 42 1 94.69 262 ILE A N 1
ATOM 2075 C CA . ILE A 1 262 ? 8.883 67.438 42.781 1 94.69 262 ILE A CA 1
ATOM 2076 C C . ILE A 1 262 ? 8.648 65.938 42.969 1 94.69 262 ILE A C 1
ATOM 2078 O O . ILE A 1 262 ? 9.008 65.125 42.094 1 94.69 262 ILE A O 1
ATOM 2082 N N . LYS A 1 263 ? 8.094 65.562 44.094 1 94.62 263 LYS A N 1
ATOM 2083 C CA . LYS A 1 263 ? 7.797 64.188 44.406 1 94.62 263 LYS A CA 1
ATOM 2084 C C . LYS A 1 263 ? 6.465 63.75 43.781 1 94.62 263 LYS A C 1
ATOM 2086 O O . LYS A 1 263 ? 5.543 64.562 43.656 1 94.62 263 LYS A O 1
ATOM 2091 N N . THR A 1 264 ? 6.391 62.531 43.375 1 94.06 264 THR A N 1
ATOM 2092 C CA . THR A 1 264 ? 5.152 61.969 42.812 1 94.06 264 THR A CA 1
ATOM 2093 C C . THR A 1 264 ? 4.457 61.062 43.844 1 94.06 264 THR A C 1
ATOM 2095 O O . THR A 1 264 ? 5.051 60.719 44.844 1 94.06 264 THR A O 1
ATOM 2098 N N . VAL A 1 265 ? 3.195 60.75 43.562 1 93.75 265 VAL A N 1
ATOM 2099 C CA . VAL A 1 265 ? 2.414 59.875 44.406 1 93.75 265 VAL A CA 1
ATOM 2100 C C . VAL A 1 265 ? 3.002 58.469 44.344 1 93.75 265 VAL A C 1
ATOM 2102 O O . VAL A 1 265 ? 2.965 57.719 45.344 1 93.75 265 VAL A O 1
ATOM 2105 N N . GLU A 1 266 ? 3.549 58.094 43.219 1 91 266 GLU A N 1
ATOM 2106 C CA . GLU A 1 266 ? 4.172 56.781 43.062 1 91 266 GLU A CA 1
ATOM 2107 C C . GLU A 1 266 ? 5.391 56.625 43.969 1 91 266 GLU A C 1
ATOM 2109 O O . GLU A 1 266 ? 5.609 55.562 44.562 1 91 266 GLU A O 1
ATOM 2114 N N . GLY A 1 267 ? 6.285 57.562 44.031 1 87.38 267 GLY A N 1
ATOM 2115 C CA . GLY A 1 267 ? 7.293 57.625 45.062 1 87.38 267 GLY A CA 1
ATOM 2116 C C . GLY A 1 267 ? 8.664 57.156 44.625 1 87.38 267 GLY A C 1
ATOM 2117 O O . GLY A 1 267 ? 9.672 57.469 45.25 1 87.38 267 GLY A O 1
ATOM 2118 N N . THR A 1 268 ? 8.867 56.438 43.625 1 86.56 268 THR A N 1
ATOM 2119 C CA . THR A 1 268 ? 10.141 55.844 43.25 1 86.56 268 THR A CA 1
ATOM 2120 C C . THR A 1 268 ? 11.023 56.844 42.5 1 86.56 268 THR A C 1
ATOM 2122 O O . THR A 1 268 ? 12.25 56.781 42.625 1 86.56 268 THR A O 1
ATOM 2125 N N . GLU A 1 269 ? 10.359 57.719 41.719 1 88.88 269 GLU A N 1
ATOM 2126 C CA . GLU A 1 269 ? 11.094 58.688 40.906 1 88.88 269 GLU A CA 1
ATOM 2127 C C . GLU A 1 269 ? 10.477 60.062 41.031 1 88.88 269 GLU A C 1
ATOM 2129 O O . GLU A 1 269 ? 9.258 60.219 41 1 88.88 269 GLU A O 1
ATOM 2134 N N . ASP A 1 270 ? 11.32 61 41.094 1 91.81 270 ASP A N 1
ATOM 2135 C CA . ASP A 1 270 ? 10.875 62.375 41.125 1 91.81 270 ASP A CA 1
ATOM 2136 C C . ASP A 1 270 ? 10.781 62.938 39.719 1 91.81 270 ASP A C 1
ATOM 2138 O O . ASP A 1 270 ? 11.391 62.438 38.781 1 91.81 270 ASP A O 1
ATOM 2142 N N . LEU A 1 271 ? 10.031 63.969 39.594 1 94.31 271 LEU A N 1
ATOM 2143 C CA . LEU A 1 271 ? 9.93 64.688 38.344 1 94.31 271 LEU A CA 1
ATOM 2144 C C . LEU A 1 271 ? 10.812 65.938 38.375 1 94.31 271 LEU A C 1
ATOM 2146 O O . LEU A 1 271 ? 10.891 66.625 39.375 1 94.31 271 LEU A O 1
ATOM 2150 N N . GLN A 1 272 ? 11.516 66.125 37.312 1 95.06 272 GLN A N 1
ATOM 2151 C CA . GLN A 1 272 ? 12.32 67.375 37.156 1 95.06 272 GLN A CA 1
ATOM 2152 C C . GLN A 1 272 ? 11.531 68.438 36.438 1 95.06 272 GLN A C 1
ATOM 2154 O O . GLN A 1 272 ? 11.016 68.25 35.344 1 95.06 272 GLN A O 1
ATOM 2159 N N . VAL A 1 273 ? 11.438 69.625 37.062 1 95.88 273 VAL A N 1
ATOM 2160 C CA . VAL A 1 273 ? 10.695 70.75 36.5 1 95.88 273 VAL A CA 1
ATOM 2161 C C . VAL A 1 273 ? 11.648 71.875 36.188 1 95.88 273 VAL A C 1
ATOM 2163 O O . VAL A 1 273 ? 12.492 72.25 37.031 1 95.88 273 VAL A O 1
ATOM 2166 N N . TYR A 1 274 ? 11.617 72.312 35 1 96.44 274 TYR A N 1
ATOM 2167 C CA . TYR A 1 274 ? 12.375 73.5 34.594 1 96.44 274 TYR A CA 1
ATOM 2168 C C . TYR A 1 274 ? 11.445 74.688 34.219 1 96.44 274 TYR A C 1
ATOM 2170 O O . TYR A 1 274 ? 10.539 74.5 33.406 1 96.44 274 TYR A O 1
ATOM 2178 N N . VAL A 1 275 ? 11.641 75.875 34.875 1 94.81 275 VAL A N 1
ATOM 2179 C CA . VAL A 1 275 ? 10.766 77 34.625 1 94.81 275 VAL A CA 1
ATOM 2180 C C . VAL A 1 275 ? 11.586 78.188 34.156 1 94.81 275 VAL A C 1
ATOM 2182 O O . VAL A 1 275 ? 12.648 78.5 34.688 1 94.81 275 VAL A O 1
ATOM 2185 N N . GLU A 1 276 ? 11.156 78.75 33.156 1 92.69 276 GLU A N 1
ATOM 2186 C CA . GLU A 1 276 ? 11.648 80.062 32.656 1 92.69 276 GLU A CA 1
ATOM 2187 C C . GLU A 1 276 ? 10.586 81.125 32.812 1 92.69 276 GLU A C 1
ATOM 2189 O O . GLU A 1 276 ? 9.531 81.062 32.188 1 92.69 276 GLU A O 1
ATOM 2194 N N . ASN A 1 277 ? 10.953 82.062 33.656 1 85.88 277 ASN A N 1
ATOM 2195 C CA . ASN A 1 277 ? 10 83.125 33.938 1 85.88 277 ASN A CA 1
ATOM 2196 C C . ASN A 1 277 ? 10.008 84.25 32.844 1 85.88 277 ASN A C 1
ATOM 2198 O O . ASN A 1 277 ? 11.07 84.625 32.375 1 85.88 277 ASN A O 1
ATOM 2202 N N . ASN A 1 278 ? 8.867 84.438 32.406 1 80.62 278 ASN A N 1
ATOM 2203 C CA . ASN A 1 278 ? 8.656 85.562 31.484 1 80.62 278 ASN A CA 1
ATOM 2204 C C . ASN A 1 278 ? 7.926 86.688 32.156 1 80.62 278 ASN A C 1
ATOM 2206 O O . ASN A 1 278 ? 6.895 86.5 32.812 1 80.62 278 ASN A O 1
ATOM 2210 N N . LYS A 1 279 ? 8.516 87.812 32.281 1 78.56 279 LYS A N 1
ATOM 2211 C CA . LYS A 1 279 ? 7.887 89 32.906 1 78.56 279 LYS A CA 1
ATOM 2212 C C . LYS A 1 279 ? 6.602 89.375 32.188 1 78.56 279 LYS A C 1
ATOM 2214 O O . LYS A 1 279 ? 6.613 89.625 30.984 1 78.56 279 LYS A O 1
ATOM 2219 N N . GLY A 1 280 ? 5.516 89.375 32.875 1 71.25 280 GLY A N 1
ATOM 2220 C CA . GLY A 1 280 ? 4.238 89.812 32.312 1 71.25 280 GLY A CA 1
ATOM 2221 C C . GLY A 1 280 ? 3.57 88.812 31.453 1 71.25 280 GLY A C 1
ATOM 2222 O O . GLY A 1 280 ? 2.631 89.125 30.703 1 71.25 280 GLY A O 1
ATOM 2223 N N . ALA A 1 281 ? 4.18 87.562 31.375 1 77.69 281 ALA A N 1
ATOM 2224 C CA . ALA A 1 281 ? 3.635 86.5 30.578 1 77.69 281 ALA A CA 1
ATOM 2225 C C . ALA A 1 281 ? 3.76 85.188 31.312 1 77.69 281 ALA A C 1
ATOM 2227 O O . ALA A 1 281 ? 4.516 85.062 32.281 1 77.69 281 ALA A O 1
ATOM 2228 N N . PRO A 1 282 ? 2.92 84.188 30.891 1 79.62 282 PRO A N 1
ATOM 2229 C CA . PRO A 1 282 ? 3.031 82.875 31.531 1 79.62 282 PRO A CA 1
ATOM 2230 C C . PRO A 1 282 ? 4.438 82.312 31.422 1 79.62 282 PRO A C 1
ATOM 2232 O O . PRO A 1 282 ? 5.098 82.438 30.391 1 79.62 282 PRO A O 1
ATOM 2235 N N . SER A 1 283 ? 4.891 81.688 32.531 1 85.75 283 SER A N 1
ATOM 2236 C CA . SER A 1 283 ? 6.199 81.062 32.531 1 85.75 283 SER A CA 1
ATOM 2237 C C . SER A 1 283 ? 6.227 79.812 31.641 1 85.75 283 SER A C 1
ATOM 2239 O O . SER A 1 283 ? 5.195 79.188 31.406 1 85.75 283 SER A O 1
ATOM 2241 N N . ALA A 1 284 ? 7.395 79.625 31 1 92 284 ALA A N 1
ATOM 2242 C CA . ALA A 1 284 ? 7.609 78.375 30.281 1 92 284 ALA A CA 1
ATOM 2243 C C . ALA A 1 284 ? 8.023 77.25 31.234 1 92 284 ALA A C 1
ATOM 2245 O O . ALA A 1 284 ? 9.008 77.438 31.984 1 92 284 ALA A O 1
ATOM 2246 N N . ILE A 1 285 ? 7.273 76.188 31.266 1 95.44 285 ILE A N 1
ATOM 2247 C CA . ILE A 1 285 ? 7.508 75.125 32.219 1 95.44 285 ILE A CA 1
ATOM 2248 C C . ILE A 1 285 ? 7.809 73.812 31.438 1 95.44 285 ILE A C 1
ATOM 2250 O O . ILE A 1 285 ? 7.156 73.5 30.438 1 95.44 285 ILE A O 1
ATOM 2254 N N . GLN A 1 286 ? 8.797 73.125 31.844 1 96.38 286 GLN A N 1
ATOM 2255 C CA . GLN A 1 286 ? 9.117 71.812 31.344 1 96.38 286 GLN A CA 1
ATOM 2256 C C . GLN A 1 286 ? 9.156 70.75 32.469 1 96.38 286 GLN A C 1
ATOM 2258 O O . GLN A 1 286 ? 9.633 71.062 33.562 1 96.38 286 GLN A O 1
ATOM 2263 N N . VAL A 1 287 ? 8.531 69.688 32.25 1 96.06 287 VAL A N 1
ATOM 2264 C CA . VAL A 1 287 ? 8.57 68.562 33.219 1 96.06 287 VAL A CA 1
ATOM 2265 C C . VAL A 1 287 ? 9.305 67.375 32.594 1 96.06 287 VAL A C 1
ATOM 2267 O O . VAL A 1 287 ? 8.859 66.812 31.578 1 96.06 287 VAL A O 1
ATOM 2270 N N . ASN A 1 288 ? 10.406 66.938 33.25 1 94.38 288 ASN A N 1
ATOM 2271 C CA . ASN A 1 288 ? 11.266 65.875 32.688 1 94.38 288 ASN A CA 1
ATOM 2272 C C . ASN A 1 288 ? 11.633 66.188 31.234 1 94.38 288 ASN A C 1
ATOM 2274 O O . ASN A 1 288 ? 11.547 65.25 30.391 1 94.38 288 ASN A O 1
ATOM 2278 N N . GLY A 1 289 ? 11.82 67.438 30.938 1 92.19 289 GLY A N 1
ATOM 2279 C CA . GLY A 1 289 ? 12.258 67.812 29.625 1 92.19 289 GLY A CA 1
ATOM 2280 C C . GLY A 1 289 ? 11.117 68 28.641 1 92.19 289 GLY A C 1
ATOM 2281 O O . GLY A 1 289 ? 11.344 68.375 27.484 1 92.19 289 GLY A O 1
ATOM 2282 N N . VAL A 1 290 ? 9.914 67.75 29.031 1 95.12 290 VAL A N 1
ATOM 2283 C CA . VAL A 1 290 ? 8.758 67.875 28.156 1 95.12 290 VAL A CA 1
ATOM 2284 C C . VAL A 1 290 ? 8.047 69.188 28.453 1 95.12 290 VAL A C 1
ATOM 2286 O O . VAL A 1 290 ? 7.805 69.562 29.625 1 95.12 290 VAL A O 1
ATOM 2289 N N . ARG A 1 291 ? 7.617 69.875 27.453 1 95.69 291 ARG A N 1
ATOM 2290 C CA . ARG A 1 291 ? 6.996 71.188 27.578 1 95.69 291 ARG A CA 1
ATOM 2291 C C . ARG A 1 291 ? 5.551 71.062 28.047 1 95.69 291 ARG A C 1
ATOM 2293 O O . ARG A 1 291 ? 4.816 70.188 27.609 1 95.69 291 ARG A O 1
ATOM 2300 N N . VAL A 1 292 ? 5.199 71.938 28.953 1 95.56 292 VAL A N 1
ATOM 2301 C CA . VAL A 1 292 ? 3.799 72.125 29.328 1 95.56 292 VAL A CA 1
ATOM 2302 C C . VAL A 1 292 ? 3.098 73 28.312 1 95.56 292 VAL A C 1
ATOM 2304 O O . VAL A 1 292 ? 3.484 74.188 28.141 1 95.56 292 VAL A O 1
ATOM 2307 N N . ILE A 1 293 ? 2.121 72.5 27.672 1 93.94 293 ILE A N 1
ATOM 2308 C CA . ILE A 1 293 ? 1.466 73.25 26.609 1 93.94 293 ILE A CA 1
ATOM 2309 C C . ILE A 1 293 ? 0.284 74.062 27.188 1 93.94 293 ILE A C 1
ATOM 2311 O O . ILE A 1 293 ? -0.157 75.062 26.594 1 93.94 293 ILE A O 1
ATOM 2315 N N . ARG A 1 294 ? -0.344 73.562 28.188 1 92.69 294 ARG A N 1
ATOM 2316 C CA . ARG A 1 294 ? -1.412 74.25 28.906 1 92.69 294 ARG A CA 1
ATOM 2317 C C . ARG A 1 294 ? -1.232 74.062 30.406 1 92.69 294 ARG A C 1
ATOM 2319 O O . ARG A 1 294 ? -1.245 73 30.953 1 92.69 294 ARG A O 1
ATOM 2326 N N . SER A 1 295 ? -1.06 75.25 30.969 1 93.19 295 SER A N 1
ATOM 2327 C CA . SER A 1 295 ? -0.84 75.188 32.406 1 93.19 295 SER A CA 1
ATOM 2328 C C . SER A 1 295 ? -2.084 75.688 33.188 1 93.19 295 SER A C 1
ATOM 2330 O O . SER A 1 295 ? -2.91 76.375 32.625 1 93.19 295 SER A O 1
ATOM 2332 N N . ASP A 1 296 ? -2.244 75.062 34.344 1 94.56 296 ASP A N 1
ATOM 2333 C CA . ASP A 1 296 ? -3.162 75.562 35.344 1 94.56 296 ASP A CA 1
ATOM 2334 C C . ASP A 1 296 ? -4.617 75.375 34.938 1 94.56 296 ASP A C 1
ATOM 2336 O O . ASP A 1 296 ? -5.395 76.375 34.906 1 94.56 296 ASP A O 1
ATOM 2340 N N . ILE A 1 297 ? -4.906 74.25 34.562 1 95.25 297 ILE A N 1
ATOM 2341 C CA . ILE A 1 297 ? -6.32 73.875 34.594 1 95.25 297 ILE A CA 1
ATOM 2342 C C . ILE A 1 297 ? -6.762 73.625 36.031 1 95.25 297 ILE A C 1
ATOM 2344 O O . ILE A 1 297 ? -6.375 72.625 36.625 1 95.25 297 ILE A O 1
ATOM 2348 N N . LEU A 1 298 ? -7.562 74.562 36.469 1 95.31 298 LEU A N 1
ATOM 2349 C CA . LEU A 1 298 ? -7.816 74.625 37.906 1 95.31 298 LEU A CA 1
ATOM 2350 C C . LEU A 1 298 ? -8.922 73.625 38.312 1 95.31 298 LEU A C 1
ATOM 2352 O O . LEU A 1 298 ? -9.906 73.5 37.562 1 95.31 298 LEU A O 1
ATOM 2356 N N . ALA A 1 299 ? -8.672 72.938 39.344 1 94.81 299 ALA A N 1
ATOM 2357 C CA . ALA A 1 299 ? -9.641 72.062 40 1 94.81 299 ALA A CA 1
ATOM 2358 C C . ALA A 1 299 ? -9.805 72.375 41.469 1 94.81 299 ALA A C 1
ATOM 2360 O O . ALA A 1 299 ? -8.984 73.125 42.031 1 94.81 299 ALA A O 1
ATOM 2361 N N . ALA A 1 300 ? -10.898 71.938 42.031 1 94.12 300 ALA A N 1
ATOM 2362 C CA . ALA A 1 300 ? -11.227 72.25 43.406 1 94.12 300 ALA A CA 1
ATOM 2363 C C . ALA A 1 300 ? -10.156 71.75 44.375 1 94.12 300 ALA A C 1
ATOM 2365 O O . ALA A 1 300 ? -9.844 72.438 45.375 1 94.12 300 ALA A O 1
ATOM 2366 N N . ASN A 1 301 ? -9.664 70.562 44.094 1 94.81 301 ASN A N 1
ATOM 2367 C CA . ASN A 1 301 ? -8.68 69.938 44.969 1 94.81 301 ASN A CA 1
ATOM 2368 C C . ASN A 1 301 ? -7.359 69.688 44.25 1 94.81 301 ASN A C 1
ATOM 2370 O O . ASN A 1 301 ? -6.652 68.75 44.562 1 94.81 301 ASN A O 1
ATOM 2374 N N . GLY A 1 302 ? -7.117 70.562 43.219 1 95.25 302 GLY A N 1
ATOM 2375 C CA . GLY A 1 302 ? -5.844 70.312 42.531 1 95.25 302 GLY A CA 1
ATOM 2376 C C . GLY A 1 302 ? -5.715 71.125 41.281 1 95.25 302 GLY A C 1
ATOM 2377 O O . GLY A 1 302 ? -6.445 72.125 41.094 1 95.25 302 GLY A O 1
ATOM 2378 N N . VAL A 1 303 ? -4.703 70.812 40.469 1 96.62 303 VAL A N 1
ATOM 2379 C CA . VAL A 1 303 ? -4.434 71.5 39.219 1 96.62 303 VAL A CA 1
ATOM 2380 C C . VAL A 1 303 ? -3.916 70.562 38.188 1 96.62 303 VAL A C 1
ATOM 2382 O O . VAL A 1 303 ? -3.287 69.562 38.531 1 96.62 303 VAL A O 1
ATOM 2385 N N . VAL A 1 304 ? -4.262 70.75 36.969 1 96.88 304 VAL A N 1
ATOM 2386 C CA . VAL A 1 304 ? -3.828 69.938 35.875 1 96.88 304 VAL A CA 1
ATOM 2387 C C . VAL A 1 304 ? -2.928 70.688 34.906 1 96.88 304 VAL A C 1
ATOM 2389 O O . VAL A 1 304 ? -3.246 71.812 34.531 1 96.88 304 VAL A O 1
ATOM 2392 N N . HIS A 1 305 ? -1.789 70.188 34.656 1 96.94 305 HIS A N 1
ATOM 2393 C CA . HIS A 1 305 ? -0.91 70.688 33.594 1 96.94 305 HIS A CA 1
ATOM 2394 C C . HIS A 1 305 ? -0.856 69.75 32.406 1 96.94 305 HIS A C 1
ATOM 2396 O O . HIS A 1 305 ? -0.678 68.562 32.594 1 96.94 305 HIS A O 1
ATOM 2402 N N . VAL A 1 306 ? -1.08 70.188 31.219 1 96.5 306 VAL A N 1
ATOM 2403 C CA . VAL A 1 306 ? -1.104 69.375 30.031 1 96.5 306 VAL A CA 1
ATOM 2404 C C . VAL A 1 306 ? 0.267 69.375 29.359 1 96.5 306 VAL A C 1
ATOM 2406 O O . VAL A 1 306 ? 0.799 70.438 29.047 1 96.5 306 VAL A O 1
ATOM 2409 N N . LEU A 1 307 ? 0.803 68.188 29.172 1 95.94 307 LEU A N 1
ATOM 2410 C CA . LEU A 1 307 ? 2.115 68.062 28.562 1 95.94 307 LEU A CA 1
ATOM 2411 C C . LEU A 1 307 ? 1.988 67.75 27.062 1 95.94 307 LEU A C 1
ATOM 2413 O O . LEU A 1 307 ? 0.967 67.25 26.609 1 95.94 307 LEU A O 1
ATOM 2417 N N . GLU A 1 308 ? 3.031 68.062 26.359 1 94 308 GLU A N 1
ATOM 2418 C CA . GLU A 1 308 ? 3.1 67.812 24.922 1 94 308 GLU A CA 1
ATOM 2419 C C . GLU A 1 308 ? 3.314 66.312 24.609 1 94 308 GLU A C 1
ATOM 2421 O O . GLU A 1 308 ? 2.789 65.812 23.625 1 94 308 GLU A O 1
ATOM 2426 N N . LYS A 1 309 ? 4.121 65.688 25.453 1 93.06 309 LYS A N 1
ATOM 2427 C CA . LYS A 1 309 ? 4.477 64.25 25.297 1 93.06 309 LYS A CA 1
ATOM 2428 C C . LYS A 1 309 ? 4.434 63.562 26.625 1 93.06 309 LYS A C 1
ATOM 2430 O O . LYS A 1 309 ? 4.496 64.188 27.688 1 93.06 309 LYS A O 1
ATOM 2435 N N . PRO A 1 310 ? 4.336 62.281 26.453 1 91.25 310 PRO A N 1
ATOM 2436 C CA . PRO A 1 310 ? 4.301 61.5 27.703 1 91.25 310 PRO A CA 1
ATOM 2437 C C . PRO A 1 310 ? 5.637 61.531 28.453 1 91.25 310 PRO A C 1
ATOM 2439 O O . PRO A 1 310 ? 6.691 61.688 27.828 1 91.25 310 PRO A O 1
ATOM 2442 N N . ILE A 1 311 ? 5.578 61.375 29.797 1 88.75 311 ILE A N 1
ATOM 2443 C CA . ILE A 1 311 ? 6.777 61.312 30.625 1 88.75 311 ILE A CA 1
ATOM 2444 C C . ILE A 1 311 ? 6.789 59.969 31.359 1 88.75 311 ILE A C 1
ATOM 2446 O O . ILE A 1 311 ? 6.273 59.844 32.469 1 88.75 311 ILE A O 1
ATOM 2450 N N . LEU A 1 312 ? 7.254 58.906 30.734 1 84.56 312 LEU A N 1
ATOM 2451 C CA . LEU A 1 312 ? 7.281 57.594 31.344 1 84.56 312 LEU A CA 1
ATOM 2452 C C . LEU A 1 312 ? 8.477 57.438 32.281 1 84.56 312 LEU A C 1
ATOM 2454 O O . LEU A 1 312 ? 9.477 58.156 32.125 1 84.56 312 LEU A O 1
ATOM 2458 N N . PRO A 1 313 ? 8.273 56.562 33.312 1 84.62 313 PRO A N 1
ATOM 2459 C CA . PRO A 1 313 ? 9.375 56.344 34.25 1 84.62 313 PRO A CA 1
ATOM 2460 C C . PRO A 1 313 ? 10.617 55.781 33.594 1 84.62 313 PRO A C 1
ATOM 2462 O O . PRO A 1 313 ? 10.508 55 32.625 1 84.62 313 PRO A O 1
ATOM 2465 N N . LYS A 1 314 ? 11.766 56.156 34.031 1 76.62 314 LYS A N 1
ATOM 2466 C CA . LYS A 1 314 ? 13.039 55.688 33.531 1 76.62 314 LYS A CA 1
ATOM 2467 C C . LYS A 1 314 ? 13.422 54.344 34.156 1 76.62 314 LYS A C 1
ATOM 2469 O O . LYS A 1 314 ? 14.109 53.531 33.531 1 76.62 314 LYS A O 1
ATOM 2474 N N . HIS A 1 315 ? 13.008 54.156 35.312 1 69.44 315 HIS A N 1
ATOM 2475 C CA . HIS A 1 315 ? 13.398 52.969 36.031 1 69.44 315 HIS A CA 1
ATOM 2476 C C . HIS A 1 315 ? 12.68 51.719 35.469 1 69.44 315 HIS A C 1
ATOM 2478 O O . HIS A 1 315 ? 11.453 51.719 35.375 1 69.44 315 HIS A O 1
ATOM 2484 N N . LYS A 1 316 ? 13.484 50.781 35.062 1 64.62 316 LYS A N 1
ATOM 2485 C CA . LYS A 1 316 ? 13 49.562 34.469 1 64.62 316 LYS A CA 1
ATOM 2486 C C . LYS A 1 316 ? 12.07 48.812 35.406 1 64.62 316 LYS A C 1
ATOM 2488 O O . LYS A 1 316 ? 11.188 48.062 34.969 1 64.62 316 LYS A O 1
ATOM 2493 N N . ASP A 1 317 ? 12.242 49.125 36.656 1 65.75 317 ASP A N 1
ATOM 2494 C CA . ASP A 1 317 ? 11.5 48.344 37.656 1 65.75 317 ASP A CA 1
ATOM 2495 C C . ASP A 1 317 ? 10.039 48.781 37.688 1 65.75 317 ASP A C 1
ATOM 2497 O O . ASP A 1 317 ? 9.195 48.062 38.219 1 65.75 317 ASP A O 1
ATOM 2501 N N . LEU A 1 318 ? 9.805 49.906 37.219 1 71.38 318 LEU A N 1
ATOM 2502 C CA . LEU A 1 318 ? 8.43 50.375 37.312 1 71.38 318 LEU A CA 1
ATOM 2503 C C . LEU A 1 318 ? 7.531 49.688 36.312 1 71.38 318 LEU A C 1
ATOM 2505 O O . LEU A 1 318 ? 6.395 49.312 36.594 1 71.38 318 LEU A O 1
ATOM 2509 N N . PHE A 1 319 ? 8.039 49.562 35.094 1 76.88 319 PHE A N 1
ATOM 2510 C CA . PHE A 1 319 ? 7.277 48.844 34.062 1 76.88 319 PHE A CA 1
ATOM 2511 C C . PHE A 1 319 ? 8.203 48.094 33.125 1 76.88 319 PHE A C 1
ATOM 2513 O O . PHE A 1 319 ? 8.914 48.688 32.312 1 76.88 319 PHE A O 1
ATOM 2520 N N . GLY A 1 320 ? 8.43 46.844 33.594 1 77.31 320 GLY A N 1
ATOM 2521 C CA . GLY A 1 320 ? 9.242 46 32.719 1 77.31 320 GLY A CA 1
ATOM 2522 C C . GLY A 1 320 ? 8.422 45 31.938 1 77.31 320 GLY A C 1
ATOM 2523 O O . GLY A 1 320 ? 7.375 44.531 32.406 1 77.31 320 GLY A O 1
ATOM 2524 N N . SER A 1 321 ? 8.844 44.812 30.703 1 79.38 321 SER A N 1
ATOM 2525 C CA . SER A 1 321 ? 8.203 43.781 29.875 1 79.38 321 SER A CA 1
ATOM 2526 C C . SER A 1 321 ? 8.539 42.375 30.344 1 79.38 321 SER A C 1
ATOM 2528 O O . SER A 1 321 ? 9.648 42.125 30.828 1 79.38 321 SER A O 1
ATOM 2530 N N . SER A 1 322 ? 7.531 41.562 30.578 1 88.75 322 SER A N 1
ATOM 2531 C CA . SER A 1 322 ? 7.695 40.125 30.906 1 88.75 322 SER A CA 1
ATOM 2532 C C . SER A 1 322 ? 6.918 39.25 29.938 1 88.75 322 SER A C 1
ATOM 2534 O O . SER A 1 322 ? 6.062 39.75 29.188 1 88.75 322 SER A O 1
ATOM 2536 N N . ALA A 1 323 ? 7.328 38 29.953 1 93.19 323 ALA A N 1
ATOM 2537 C CA . ALA A 1 323 ? 6.641 37.062 29.078 1 93.19 323 ALA A CA 1
ATOM 2538 C C . ALA A 1 323 ? 5.148 37 29.406 1 93.19 323 ALA A C 1
ATOM 2540 O O . ALA A 1 323 ? 4.312 37.031 28.5 1 93.19 323 ALA A O 1
ATOM 2541 N N . ARG A 1 324 ? 4.816 36.906 30.609 1 94.94 324 ARG A N 1
ATOM 2542 C CA . ARG A 1 324 ? 3.422 36.812 31.031 1 94.94 324 ARG A CA 1
ATOM 2543 C C . ARG A 1 324 ? 2.633 38.062 30.641 1 94.94 324 ARG A C 1
ATOM 2545 O O . ARG A 1 324 ? 1.517 37.938 30.125 1 94.94 324 ARG A O 1
ATOM 2552 N N . LYS A 1 325 ? 3.203 39.281 30.906 1 94 325 LYS A N 1
ATOM 2553 C CA . LYS A 1 325 ? 2.527 40.531 30.547 1 94 325 LYS A CA 1
ATOM 2554 C C . LYS A 1 325 ? 2.281 40.625 29.047 1 94 325 LYS A C 1
ATOM 2556 O O . LYS A 1 325 ? 1.2 41.031 28.609 1 94 325 LYS A O 1
ATOM 2561 N N . SER A 1 326 ? 3.322 40.281 28.344 1 95.38 326 SER A N 1
ATOM 2562 C CA . SER A 1 326 ? 3.199 40.312 26.891 1 95.38 326 SER A CA 1
ATOM 2563 C C . SER A 1 326 ? 2.125 39.344 26.406 1 95.38 326 SER A C 1
ATOM 2565 O O . SER A 1 326 ? 1.342 39.656 25.516 1 95.38 326 SER A O 1
ATOM 2567 N N . LEU A 1 327 ? 2.096 38.156 26.969 1 96.81 327 LEU A N 1
ATOM 2568 C CA . LEU A 1 327 ? 1.116 37.125 26.578 1 96.81 327 LEU A CA 1
ATOM 2569 C C . LEU A 1 327 ? -0.299 37.594 26.906 1 96.81 327 LEU A C 1
ATOM 2571 O O . LEU A 1 327 ? -1.24 37.312 26.172 1 96.81 327 LEU A O 1
ATOM 2575 N N . ILE A 1 328 ? -0.443 38.25 28 1 95.94 328 ILE A N 1
ATOM 2576 C CA . ILE A 1 328 ? -1.744 38.781 28.375 1 95.94 328 ILE A CA 1
ATOM 2577 C C . ILE A 1 328 ? -2.16 39.844 27.344 1 95.94 328 ILE A C 1
ATOM 2579 O O . ILE A 1 328 ? -3.311 39.875 26.906 1 95.94 328 ILE A O 1
ATOM 2583 N N . GLY A 1 329 ? -1.211 40.719 27 1 94.81 329 GLY A N 1
ATOM 2584 C CA . GLY A 1 329 ? -1.483 41.719 26 1 94.81 329 GLY A CA 1
ATOM 2585 C C . GLY A 1 329 ? -1.846 41.156 24.641 1 94.81 329 GLY A C 1
ATOM 2586 O O . GLY A 1 329 ? -2.545 41.781 23.859 1 94.81 329 GLY A O 1
ATOM 2587 N N . LEU A 1 330 ? -1.379 39.938 24.422 1 94.25 330 LEU A N 1
ATOM 2588 C CA . LEU A 1 330 ? -1.645 39.25 23.156 1 94.25 330 LEU A CA 1
ATOM 2589 C C . LEU A 1 330 ? -2.91 38.406 23.25 1 94.25 330 LEU A C 1
ATOM 2591 O O . LEU A 1 330 ? -3.238 37.688 22.328 1 94.25 330 LEU A O 1
ATOM 2595 N N . ASN A 1 331 ? -3.619 38.5 24.297 1 93.62 331 ASN A N 1
ATOM 2596 C CA . ASN A 1 331 ? -4.832 37.719 24.531 1 93.62 331 ASN A CA 1
ATOM 2597 C C . ASN A 1 331 ? -4.539 36.219 24.578 1 93.62 331 ASN A C 1
ATOM 2599 O O . ASN A 1 331 ? -5.242 35.438 23.938 1 93.62 331 ASN A O 1
ATOM 2603 N N . CYS A 1 332 ? -3.453 35.844 25.25 1 96.44 332 CYS A N 1
ATOM 2604 C CA . CYS A 1 332 ? -3.043 34.469 25.375 1 96.44 332 CYS A CA 1
ATOM 2605 C C . CYS A 1 332 ? -3.123 34 26.828 1 96.44 332 CYS A C 1
ATOM 2607 O O . CYS A 1 332 ? -2.252 33.25 27.297 1 96.44 332 CYS A O 1
ATOM 2609 N N . THR A 1 333 ? -4.148 34.344 27.531 1 96.12 333 THR A N 1
ATOM 2610 C CA . THR A 1 333 ? -4.273 34.031 28.953 1 96.12 333 THR A CA 1
ATOM 2611 C C . THR A 1 333 ? -4.488 32.531 29.156 1 96.12 333 THR A C 1
ATOM 2613 O O . THR A 1 333 ? -4.008 31.969 30.141 1 96.12 333 THR A O 1
ATOM 2616 N N . ARG A 1 334 ? -5.215 31.906 28.297 1 96.56 334 ARG A N 1
ATOM 2617 C CA . ARG A 1 334 ? -5.418 30.469 28.406 1 96.56 334 ARG A CA 1
ATOM 2618 C C . ARG A 1 334 ? -4.102 29.719 28.234 1 96.56 334 ARG A C 1
ATOM 2620 O O . ARG A 1 334 ? -3.885 28.688 28.859 1 96.56 334 ARG A O 1
ATOM 2627 N N . PHE A 1 335 ? -3.332 30.219 27.359 1 97.38 335 PHE A N 1
ATOM 2628 C CA . PHE A 1 335 ? -2 29.672 27.156 1 97.38 335 PHE A CA 1
ATOM 2629 C C . PHE A 1 335 ? -1.191 29.703 28.453 1 97.38 335 PHE A C 1
ATOM 2631 O O . PHE A 1 335 ? -0.562 28.703 28.812 1 97.38 335 PHE A O 1
ATOM 2638 N N . ILE A 1 336 ? -1.241 30.766 29.172 1 97.38 336 ILE A N 1
ATOM 2639 C CA . ILE A 1 336 ? -0.562 30.922 30.453 1 97.38 336 ILE A CA 1
ATOM 2640 C C . ILE A 1 336 ? -1.114 29.906 31.453 1 97.38 336 ILE A C 1
ATOM 2642 O O . ILE A 1 336 ? -0.351 29.234 32.156 1 97.38 336 ILE A O 1
ATOM 2646 N N . GLU A 1 337 ? -2.385 29.828 31.484 1 97.12 337 GLU A N 1
ATOM 2647 C CA . GLU A 1 337 ? -3.035 28.906 32.406 1 97.12 337 GLU A CA 1
ATOM 2648 C C . GLU A 1 337 ? -2.59 27.469 32.188 1 97.12 337 GLU A C 1
ATOM 2650 O O . GLU A 1 337 ? -2.365 26.719 33.125 1 97.12 337 GLU A O 1
ATOM 2655 N N . LEU A 1 338 ? -2.535 27.109 30.938 1 97.12 338 LEU A N 1
ATOM 2656 C CA . LEU A 1 338 ? -2.127 25.75 30.609 1 97.12 338 LEU A CA 1
ATOM 2657 C C . LEU A 1 338 ? -0.683 25.5 31.016 1 97.12 338 LEU A C 1
ATOM 2659 O O . LEU A 1 338 ? -0.354 24.406 31.5 1 97.12 338 LEU A O 1
ATOM 2663 N N . PHE A 1 339 ? 0.203 26.453 30.859 1 97.56 339 PHE A N 1
ATOM 2664 C CA . PHE A 1 339 ? 1.594 26.312 31.266 1 97.56 339 PHE A CA 1
ATOM 2665 C C . PHE A 1 339 ? 1.694 26.141 32.781 1 97.56 339 PHE A C 1
ATOM 2667 O O . PHE A 1 339 ? 2.438 25.281 33.281 1 97.56 339 PHE A O 1
ATOM 2674 N N . ASP A 1 340 ? 0.937 26.875 33.469 1 96.88 340 ASP A N 1
ATOM 2675 C CA . ASP A 1 340 ? 0.964 26.812 34.938 1 96.88 340 ASP A CA 1
ATOM 2676 C C . ASP A 1 340 ? 0.385 25.484 35.438 1 96.88 340 ASP A C 1
ATOM 2678 O O . ASP A 1 340 ? 0.933 24.875 36.344 1 96.88 340 ASP A O 1
ATOM 2682 N N . LYS A 1 341 ? -0.706 25.125 34.875 1 96.56 341 LYS A N 1
ATOM 2683 C CA . LYS A 1 341 ? -1.39 23.906 35.281 1 96.56 341 LYS A CA 1
ATOM 2684 C C . LYS A 1 341 ? -0.507 22.672 35.062 1 96.56 341 LYS A C 1
ATOM 2686 O O . LYS A 1 341 ? -0.609 21.688 35.781 1 96.56 341 LYS A O 1
ATOM 2691 N N . HIS A 1 342 ? 0.389 22.688 34.094 1 96.81 342 HIS A N 1
ATOM 2692 C CA . HIS A 1 342 ? 1.189 21.516 33.75 1 96.81 342 HIS A CA 1
ATOM 2693 C C . HIS A 1 342 ? 2.646 21.703 34.156 1 96.81 342 HIS A C 1
ATOM 2695 O O . HIS A 1 342 ? 3.549 21.125 33.562 1 96.81 342 HIS A O 1
ATOM 2701 N N . ASP A 1 343 ? 2.939 22.578 35.125 1 95.06 343 ASP A N 1
ATOM 2702 C CA . ASP A 1 343 ? 4.223 22.797 35.812 1 95.06 343 ASP A CA 1
ATOM 2703 C C . ASP A 1 343 ? 5.273 23.297 34.812 1 95.06 343 ASP A C 1
ATOM 2705 O O . ASP A 1 343 ? 6.418 22.828 34.844 1 95.06 343 ASP A O 1
ATOM 2709 N N . LEU A 1 344 ? 4.879 24.188 33.844 1 95.62 344 LEU A N 1
ATOM 2710 C CA . LEU A 1 344 ? 5.789 24.766 32.875 1 95.62 344 LEU A CA 1
ATOM 2711 C C . LEU A 1 344 ? 5.848 26.281 33.031 1 95.62 344 LEU A C 1
ATOM 2713 O O . LEU A 1 344 ? 6.41 26.984 32.188 1 95.62 344 LEU A O 1
ATOM 2717 N N . GLY A 1 345 ? 5.293 26.766 34.031 1 94.38 345 GLY A N 1
ATOM 2718 C CA . GLY A 1 345 ? 5.199 28.203 34.25 1 94.38 345 GLY A CA 1
ATOM 2719 C C . GLY A 1 345 ? 6.551 28.891 34.312 1 94.38 345 GLY A C 1
ATOM 2720 O O . GLY A 1 345 ? 6.668 30.062 33.969 1 94.38 345 GLY A O 1
ATOM 2721 N N . ALA A 1 346 ? 7.578 28.172 34.688 1 91.44 346 ALA A N 1
ATOM 2722 C CA . ALA A 1 346 ? 8.922 28.734 34.812 1 91.44 346 ALA A CA 1
ATOM 2723 C C . ALA A 1 346 ? 9.422 29.281 33.469 1 91.44 346 ALA A C 1
ATOM 2725 O O . ALA A 1 346 ? 10.219 30.219 33.438 1 91.44 346 ALA A O 1
ATOM 2726 N N . TYR A 1 347 ? 8.914 28.75 32.375 1 91.69 347 TYR A N 1
ATOM 2727 C CA . TYR A 1 347 ? 9.328 29.203 31.047 1 91.69 347 TYR A CA 1
ATOM 2728 C C . TYR A 1 347 ? 8.789 30.609 30.766 1 91.69 347 TYR A C 1
ATOM 2730 O O . TYR A 1 347 ? 9.297 31.297 29.875 1 91.69 347 TYR A O 1
ATOM 2738 N N . LEU A 1 348 ? 7.742 30.984 31.5 1 93.06 348 LEU A N 1
ATOM 2739 C CA . LEU A 1 348 ? 7.098 32.281 31.266 1 93.06 348 LEU A CA 1
ATOM 2740 C C . LEU A 1 348 ? 7.574 33.312 32.281 1 93.06 348 LEU A C 1
ATOM 2742 O O . LEU A 1 348 ? 7.184 34.469 32.188 1 93.06 348 LEU A O 1
ATOM 2746 N N . ASP A 1 349 ? 8.375 32.844 33.125 1 86.75 349 ASP A N 1
ATOM 2747 C CA . ASP A 1 349 ? 8.867 33.75 34.156 1 86.75 349 ASP A CA 1
ATOM 2748 C C . ASP A 1 349 ? 10.211 34.375 33.75 1 86.75 349 ASP A C 1
ATOM 2750 O O . ASP A 1 349 ? 10.914 33.812 32.906 1 86.75 349 ASP A O 1
ATOM 2754 N N . ASP A 1 350 ? 10.375 35.562 34.156 1 70.81 350 ASP A N 1
ATOM 2755 C CA . ASP A 1 350 ? 11.594 36.312 33.844 1 70.81 350 ASP A CA 1
ATOM 2756 C C . ASP A 1 350 ? 12.82 35.625 34.469 1 70.81 350 ASP A C 1
ATOM 2758 O O . ASP A 1 350 ? 12.891 35.5 35.688 1 70.81 350 ASP A O 1
ATOM 2762 N N . ASN A 1 351 ? 13.234 34.562 33.812 1 60.97 351 ASN A N 1
ATOM 2763 C CA . ASN A 1 351 ? 14.398 33.969 34.438 1 60.97 351 ASN A CA 1
ATOM 2764 C C . ASN A 1 351 ? 15.703 34.531 33.906 1 60.97 351 ASN A C 1
ATOM 2766 O O . ASN A 1 351 ? 15.781 34.906 32.719 1 60.97 351 ASN A O 1
ATOM 2770 N N . GLU A 1 352 ? 16.5 35.125 34.781 1 57.34 352 GLU A N 1
ATOM 2771 C CA . GLU A 1 352 ? 17.844 35.656 34.594 1 57.34 352 GLU A CA 1
ATOM 2772 C C . GLU A 1 352 ? 18.734 34.656 33.875 1 57.34 352 GLU A C 1
ATOM 2774 O O . GLU A 1 352 ? 19.906 34.938 33.625 1 57.34 352 GLU A O 1
ATOM 2779 N N . ASN A 1 353 ? 18.141 33.594 33.531 1 63.28 353 ASN A N 1
ATOM 2780 C CA . ASN A 1 353 ? 19.094 32.656 32.969 1 63.28 353 ASN A CA 1
ATOM 2781 C C . ASN A 1 353 ? 19.344 32.938 31.484 1 63.28 353 ASN A C 1
ATOM 2783 O O . ASN A 1 353 ? 18.516 33.562 30.828 1 63.28 353 ASN A O 1
ATOM 2787 N N . ASP A 1 354 ? 20.547 32.875 31.078 1 69.81 354 ASP A N 1
ATOM 2788 C CA . ASP A 1 354 ? 21.188 33.125 29.781 1 69.81 354 ASP A CA 1
ATOM 2789 C C . ASP A 1 354 ? 20.609 32.25 28.688 1 69.81 354 ASP A C 1
ATOM 2791 O O . ASP A 1 354 ? 21.094 32.219 27.562 1 69.81 354 ASP A O 1
ATOM 2795 N N . VAL A 1 355 ? 19.469 31.609 29.047 1 86.38 355 VAL A N 1
ATOM 2796 C CA . VAL A 1 355 ? 18.953 30.734 28 1 86.38 355 VAL A CA 1
ATOM 2797 C C . VAL A 1 355 ? 18.016 31.516 27.094 1 86.38 355 VAL A C 1
ATOM 2799 O O . VAL A 1 355 ? 17.125 32.219 27.578 1 86.38 355 VAL A O 1
ATOM 2802 N N . THR A 1 356 ? 18.219 31.469 25.781 1 92.19 356 THR A N 1
ATOM 2803 C CA . THR A 1 356 ? 17.391 32.156 24.797 1 92.19 356 THR A CA 1
ATOM 2804 C C . THR A 1 356 ? 16.25 31.25 24.344 1 92.19 356 THR A C 1
ATOM 2806 O O . THR A 1 356 ? 16.422 30.031 24.203 1 92.19 356 THR A O 1
ATOM 2809 N N . THR A 1 357 ? 15.078 31.859 24.281 1 94.62 357 THR A N 1
ATOM 2810 C CA . THR A 1 357 ? 13.898 31.078 23.922 1 94.62 357 THR A CA 1
ATOM 2811 C C . THR A 1 357 ? 12.977 31.875 23 1 94.62 357 THR A C 1
ATOM 2813 O O . THR A 1 357 ? 12.953 33.125 23.062 1 94.62 357 THR A O 1
ATOM 2816 N N . THR A 1 358 ? 12.352 31.25 22.094 1 97.44 358 THR A N 1
ATOM 2817 C CA . THR A 1 358 ? 11.258 31.781 21.297 1 97.44 358 THR A CA 1
ATOM 2818 C C . THR A 1 358 ? 9.945 31.078 21.625 1 97.44 358 THR A C 1
ATOM 2820 O O . THR A 1 358 ? 9.859 29.859 21.578 1 97.44 358 THR A O 1
ATOM 2823 N N . ILE A 1 359 ? 8.93 31.859 21.969 1 97.75 359 ILE A N 1
ATOM 2824 C CA . ILE A 1 359 ? 7.629 31.297 22.312 1 97.75 359 ILE A CA 1
ATOM 2825 C C . ILE A 1 359 ? 6.641 31.531 21.172 1 97.75 359 ILE A C 1
ATOM 2827 O O . ILE A 1 359 ? 6.535 32.625 20.656 1 97.75 359 ILE A O 1
ATOM 2831 N N . LEU A 1 360 ? 6 30.516 20.766 1 97.88 360 LEU A N 1
ATOM 2832 C CA . LEU A 1 360 ? 4.906 30.594 19.812 1 97.88 360 LEU A CA 1
ATOM 2833 C C . LEU A 1 360 ? 3.559 30.469 20.516 1 97.88 360 LEU A C 1
ATOM 2835 O O . LEU A 1 360 ? 3.154 29.359 20.891 1 97.88 360 LEU A O 1
ATOM 2839 N N . ALA A 1 361 ? 2.846 31.562 20.594 1 97.31 361 ALA A N 1
ATOM 2840 C CA . ALA A 1 361 ? 1.661 31.562 21.438 1 97.31 361 ALA A CA 1
ATOM 2841 C C . ALA A 1 361 ? 0.395 31.797 20.625 1 97.31 361 ALA A C 1
ATOM 2843 O O . ALA A 1 361 ? 0.292 32.781 19.906 1 97.31 361 ALA A O 1
ATOM 2844 N N . PRO A 1 362 ? -0.55 30.875 20.781 1 93.75 362 PRO A N 1
ATOM 2845 C CA . PRO A 1 362 ? -1.846 31.094 20.141 1 93.75 362 PRO A CA 1
ATOM 2846 C C . PRO A 1 362 ? -2.807 31.906 20.984 1 93.75 362 PRO A C 1
ATOM 2848 O O . PRO A 1 362 ? -2.682 31.938 22.219 1 93.75 362 PRO A O 1
ATOM 2851 N N . SER A 1 363 ? -3.734 32.5 20.297 1 89.06 363 SER A N 1
ATOM 2852 C CA . SER A 1 363 ? -4.75 33.281 21.016 1 89.06 363 SER A CA 1
ATOM 2853 C C . SER A 1 363 ? -5.711 32.375 21.766 1 89.06 363 SER A C 1
ATOM 2855 O O . SER A 1 363 ? -5.77 31.172 21.5 1 89.06 363 SER A O 1
ATOM 2857 N N . ASN A 1 364 ? -6.441 32.938 22.688 1 91.31 364 ASN A N 1
ATOM 2858 C CA . ASN A 1 364 ? -7.402 32.219 23.516 1 91.31 364 ASN A CA 1
ATOM 2859 C C . ASN A 1 364 ? -8.406 31.453 22.656 1 91.31 364 ASN A C 1
ATOM 2861 O O . ASN A 1 364 ? -8.789 30.328 22.984 1 91.31 364 ASN A O 1
ATOM 2865 N N . GLU A 1 365 ? -8.805 32 21.578 1 80.56 365 GLU A N 1
ATOM 2866 C CA . GLU A 1 365 ? -9.836 31.422 20.734 1 80.56 365 GLU A CA 1
ATOM 2867 C C . GLU A 1 365 ? -9.266 30.328 19.828 1 80.56 365 GLU A C 1
ATOM 2869 O O . GLU A 1 365 ? -10 29.484 19.328 1 80.56 365 GLU A O 1
ATOM 2874 N N . ASP A 1 366 ? -7.965 30.312 19.703 1 82.56 366 ASP A N 1
ATOM 2875 C CA . ASP A 1 366 ? -7.348 29.422 18.719 1 82.56 366 ASP A CA 1
ATOM 2876 C C . ASP A 1 366 ? -6.547 28.312 19.391 1 82.56 366 ASP A C 1
ATOM 2878 O O . ASP A 1 366 ? -5.875 27.531 18.719 1 82.56 366 ASP A O 1
ATOM 2882 N N . ILE A 1 367 ? -6.625 28.266 20.672 1 90.19 367 ILE A N 1
ATOM 2883 C CA . ILE A 1 367 ? -5.875 27.234 21.391 1 90.19 367 ILE A CA 1
ATOM 2884 C C . ILE A 1 367 ? -6.684 25.938 21.438 1 90.19 367 ILE A C 1
ATOM 2886 O O . ILE A 1 367 ? -7.852 25.953 21.828 1 90.19 367 ILE A O 1
ATOM 2890 N N . SER A 1 368 ? -6.18 24.859 20.891 1 87.38 368 SER A N 1
ATOM 2891 C CA . SER A 1 368 ? -6.82 23.547 20.859 1 87.38 368 SER A CA 1
ATOM 2892 C C . SER A 1 368 ? -5.867 22.469 21.344 1 87.38 368 SER A C 1
ATOM 2894 O O . SER A 1 368 ? -5.148 21.859 20.562 1 87.38 368 SER A O 1
ATOM 2896 N N . PRO A 1 369 ? -5.973 22.109 22.625 1 91.12 369 PRO A N 1
ATOM 2897 C CA . PRO A 1 369 ? -5.102 21.047 23.141 1 91.12 369 PRO A CA 1
ATOM 2898 C C . PRO A 1 369 ? -5.422 19.672 22.562 1 91.12 369 PRO A C 1
ATOM 2900 O O . PRO A 1 369 ? -6.523 19.469 22.047 1 91.12 369 PRO A O 1
ATOM 2903 N N . PRO A 1 370 ? -4.414 18.812 22.672 1 89.44 370 PRO A N 1
ATOM 2904 C CA . PRO A 1 370 ? -4.672 17.453 22.234 1 89.44 370 PRO A CA 1
ATOM 2905 C C . PRO A 1 370 ? -5.707 16.719 23.094 1 89.44 370 PRO A C 1
ATOM 2907 O O . PRO A 1 370 ? -5.926 17.109 24.25 1 89.44 370 PRO A O 1
ATOM 2910 N N . SER A 1 371 ? -6.312 15.68 22.484 1 83.06 371 SER A N 1
ATOM 2911 C CA . SER A 1 371 ? -7.355 14.914 23.172 1 83.06 371 SER A CA 1
ATOM 2912 C C . SER A 1 371 ? -6.781 14.102 24.312 1 83.06 371 SER A C 1
ATOM 2914 O O . SER A 1 371 ? -7.43 13.938 25.359 1 83.06 371 SER A O 1
ATOM 2916 N N . SER A 1 372 ? -5.562 13.719 24.141 1 87.44 372 SER A N 1
ATOM 2917 C CA . SER A 1 372 ? -4.926 12.922 25.188 1 87.44 372 SER A CA 1
ATOM 2918 C C . SER A 1 372 ? -4.273 13.812 26.234 1 87.44 372 SER A C 1
ATOM 2920 O O . SER A 1 372 ? -3.371 14.594 25.938 1 87.44 372 SER A O 1
ATOM 2922 N N . LYS A 1 373 ? -4.613 13.664 27.453 1 89.31 373 LYS A N 1
ATOM 2923 C CA . LYS A 1 373 ? -4.098 14.461 28.562 1 89.31 373 LYS A CA 1
ATOM 2924 C C . LYS A 1 373 ? -2.602 14.227 28.75 1 89.31 373 LYS A C 1
ATOM 2926 O O . LYS A 1 373 ? -1.874 15.148 29.141 1 89.31 373 LYS A O 1
ATOM 2931 N N . LYS A 1 374 ? -2.227 13.07 28.359 1 88.94 374 LYS A N 1
ATOM 2932 C CA . LYS A 1 374 ? -0.827 12.711 28.562 1 88.94 374 LYS A CA 1
ATOM 2933 C C . LYS A 1 374 ? 0.083 13.461 27.609 1 88.94 374 LYS A C 1
ATOM 2935 O O . LYS A 1 374 ? 1.274 13.633 27.875 1 88.94 374 LYS A O 1
ATOM 2940 N N . GLU A 1 375 ? -0.517 14.062 26.594 1 94.19 375 GLU A N 1
ATOM 2941 C CA . GLU A 1 375 ? 0.294 14.68 25.547 1 94.19 375 GLU A CA 1
ATOM 2942 C C . GLU A 1 375 ? 0.34 16.203 25.719 1 94.19 375 GLU A C 1
ATOM 2944 O O . GLU A 1 375 ? 1.092 16.875 25.016 1 94.19 375 GLU A O 1
ATOM 2949 N N . ILE A 1 376 ? -0.399 16.734 26.656 1 96.44 376 ILE A N 1
ATOM 2950 C CA . ILE A 1 376 ? -0.544 18.172 26.766 1 96.44 376 ILE A CA 1
ATOM 2951 C C . ILE A 1 376 ? 0.798 18.812 27.125 1 96.44 376 ILE A C 1
ATOM 2953 O O . ILE A 1 376 ? 1.167 19.859 26.594 1 96.44 376 ILE A O 1
ATOM 2957 N N . LYS A 1 377 ? 1.46 18.172 28.078 1 96.94 377 LYS A N 1
ATOM 2958 C CA . LYS A 1 377 ? 2.758 18.703 28.469 1 96.94 377 LYS A CA 1
ATOM 2959 C C . LYS A 1 377 ? 3.721 18.75 27.297 1 96.94 377 LYS A C 1
ATOM 2961 O O . LYS A 1 377 ? 4.379 19.781 27.062 1 96.94 377 LYS A O 1
ATOM 2966 N N . SER A 1 378 ? 3.855 17.625 26.578 1 97 378 SER A N 1
ATOM 2967 C CA . SER A 1 378 ? 4.695 17.578 25.391 1 97 378 SER A CA 1
ATOM 2968 C C . SER A 1 378 ? 4.238 18.578 24.344 1 97 378 SER A C 1
ATOM 2970 O O . SER A 1 378 ? 5.059 19.172 23.641 1 97 378 SER A O 1
ATOM 2972 N N . TRP A 1 379 ? 2.951 18.703 24.234 1 97.56 379 TRP A N 1
ATOM 2973 C CA . TRP A 1 379 ? 2.348 19.625 23.281 1 97.56 379 TRP A CA 1
ATOM 2974 C C . TRP A 1 379 ? 2.703 21.078 23.609 1 97.56 379 TRP A C 1
ATOM 2976 O O . TRP A 1 379 ? 3.055 21.859 22.734 1 97.56 379 TRP A O 1
ATOM 2986 N N . LEU A 1 380 ? 2.629 21.5 24.828 1 98.12 380 LEU A N 1
ATOM 2987 C CA . LEU A 1 380 ? 2.994 22.844 25.266 1 98.12 380 LEU A CA 1
ATOM 2988 C C . LEU A 1 380 ? 4.473 23.109 25 1 98.12 380 LEU A C 1
ATOM 2990 O O . LEU A 1 380 ? 4.832 24.188 24.531 1 98.12 380 LEU A O 1
ATOM 2994 N N . LYS A 1 381 ? 5.258 22.172 25.297 1 98 381 LYS A N 1
ATOM 2995 C CA . LYS A 1 381 ? 6.695 22.297 25.078 1 98 381 LYS A CA 1
ATOM 2996 C C . LYS A 1 381 ? 7.016 22.438 23.594 1 98 381 LYS A C 1
ATOM 2998 O O . LYS A 1 381 ? 8.078 22.969 23.234 1 98 381 LYS A O 1
ATOM 3003 N N . TYR A 1 382 ? 6.129 21.922 22.766 1 98.12 382 TYR A N 1
ATOM 3004 C CA . TYR A 1 382 ? 6.305 22.062 21.328 1 98.12 382 TYR A CA 1
ATOM 3005 C C . TYR A 1 382 ? 6.145 23.516 20.891 1 98.12 382 TYR A C 1
ATOM 3007 O O . TYR A 1 382 ? 6.578 23.891 19.797 1 98.12 382 TYR A O 1
ATOM 3015 N N . HIS A 1 383 ? 5.609 24.391 21.719 1 98.31 383 HIS A N 1
ATOM 3016 C CA . HIS A 1 383 ? 5.434 25.812 21.453 1 98.31 383 HIS A CA 1
ATOM 3017 C C . HIS A 1 383 ? 6.629 26.609 21.953 1 98.31 383 HIS A C 1
ATOM 3019 O O . HIS A 1 383 ? 6.625 27.844 21.875 1 98.31 383 HIS A O 1
ATOM 3025 N N . LEU A 1 384 ? 7.574 25.938 22.484 1 97.81 384 LEU A N 1
ATOM 3026 C CA . LEU A 1 384 ? 8.82 26.547 22.938 1 97.81 384 LEU A CA 1
ATOM 3027 C C . LEU A 1 384 ? 9.977 26.156 22.031 1 97.81 384 LEU A C 1
ATOM 3029 O O . LEU A 1 384 ? 10.312 24.984 21.922 1 97.81 384 LEU A O 1
ATOM 3033 N N . ILE A 1 385 ? 10.547 27.125 21.422 1 98.06 385 ILE A N 1
ATOM 3034 C CA . ILE A 1 385 ? 11.664 26.891 20.516 1 98.06 385 ILE A CA 1
ATOM 3035 C C . ILE A 1 385 ? 12.969 27.297 21.188 1 98.06 385 ILE A C 1
ATOM 3037 O O . ILE A 1 385 ? 13.055 28.359 21.797 1 98.06 385 ILE A O 1
ATOM 3041 N N . HIS A 1 386 ? 13.984 26.469 21.031 1 96.62 386 HIS A N 1
ATOM 3042 C CA . HIS A 1 386 ? 15.312 26.812 21.547 1 96.62 386 HIS A CA 1
ATOM 3043 C C . HIS A 1 386 ? 15.945 27.938 20.75 1 96.62 386 HIS A C 1
ATOM 3045 O O . HIS A 1 386 ? 15.945 27.906 19.516 1 96.62 386 HIS A O 1
ATOM 3051 N N . GLY A 1 387 ? 16.438 28.875 21.453 1 94.88 387 GLY A N 1
ATOM 3052 C CA . GLY A 1 387 ? 17.094 30 20.797 1 94.88 387 GLY A CA 1
ATOM 3053 C C . GLY A 1 387 ? 16.172 31.172 20.562 1 94.88 387 GLY A C 1
ATOM 3054 O O . GLY A 1 387 ? 14.945 31.016 20.609 1 94.88 387 GLY A O 1
ATOM 3055 N N . ARG A 1 388 ? 16.703 32.25 20.422 1 95.19 388 ARG A N 1
ATOM 3056 C CA . ARG A 1 388 ? 15.984 33.469 20.062 1 95.19 388 ARG A CA 1
ATOM 3057 C C . ARG A 1 388 ? 16.047 33.719 18.562 1 95.19 388 ARG A C 1
ATOM 3059 O O . ARG A 1 388 ? 17.094 34.125 18.047 1 95.19 388 ARG A O 1
ATOM 3066 N N . TRP A 1 389 ? 14.945 33.562 17.922 1 96.06 389 TRP A N 1
ATOM 3067 C CA . TRP A 1 389 ? 14.922 33.656 16.469 1 96.06 389 TRP A CA 1
ATOM 3068 C C . TRP A 1 389 ? 14.172 34.906 16.016 1 96.06 389 TRP A C 1
ATOM 3070 O O . TRP A 1 389 ? 12.938 34.969 16.078 1 96.06 389 TRP A O 1
ATOM 3080 N N . ASP A 1 390 ? 14.93 35.812 15.484 1 93.62 390 ASP A N 1
ATOM 3081 C CA . ASP A 1 390 ? 14.32 37 14.914 1 93.62 390 ASP A CA 1
ATOM 3082 C C . ASP A 1 390 ? 13.812 36.75 13.492 1 93.62 390 ASP A C 1
ATOM 3084 O O . ASP A 1 390 ? 14.172 35.719 12.875 1 93.62 390 ASP A O 1
ATOM 3088 N N . VAL A 1 391 ? 13.039 37.625 12.977 1 90.75 391 VAL A N 1
ATOM 3089 C CA . VAL A 1 391 ? 12.406 37.469 11.672 1 90.75 391 VAL A CA 1
ATOM 3090 C C . VAL A 1 391 ? 13.477 37.344 10.594 1 90.75 391 VAL A C 1
ATOM 3092 O O . VAL A 1 391 ? 13.312 36.594 9.633 1 90.75 391 VAL A O 1
ATOM 3095 N N . HIS A 1 392 ? 14.586 38 10.711 1 89.25 392 HIS A N 1
ATOM 3096 C CA . HIS A 1 392 ? 15.625 38 9.695 1 89.25 392 HIS A CA 1
ATOM 3097 C C . HIS A 1 392 ? 16.453 36.719 9.727 1 89.25 392 HIS A C 1
ATOM 3099 O O . HIS A 1 392 ? 17.141 36.406 8.766 1 89.25 392 HIS A O 1
ATOM 3105 N N . ASP A 1 393 ? 16.328 36.062 10.867 1 92.06 393 ASP A N 1
ATOM 3106 C CA . ASP A 1 393 ? 17.078 34.812 11.008 1 92.06 393 ASP A CA 1
ATOM 3107 C C . ASP A 1 393 ? 16.297 33.625 10.438 1 92.06 393 ASP A C 1
ATOM 3109 O O . ASP A 1 393 ? 16.828 32.531 10.289 1 92.06 393 ASP A O 1
ATOM 3113 N N . LEU A 1 394 ? 15.094 33.812 10.117 1 92.31 394 LEU A N 1
ATOM 3114 C CA . LEU A 1 394 ? 14.219 32.75 9.656 1 92.31 394 LEU A CA 1
ATOM 3115 C C . LEU A 1 394 ? 14.234 32.656 8.133 1 92.31 394 LEU A C 1
ATOM 3117 O O . LEU A 1 394 ? 14.305 33.656 7.441 1 92.31 394 LEU A O 1
ATOM 3121 N N . TYR A 1 395 ? 14.328 31.469 7.586 1 89.62 395 TYR A N 1
ATOM 3122 C CA . TYR A 1 395 ? 14.266 31.234 6.148 1 89.62 395 TYR A CA 1
ATOM 3123 C C . TYR A 1 395 ? 13.438 30 5.828 1 89.62 395 TYR A C 1
ATOM 3125 O O . TYR A 1 395 ? 13.219 29.156 6.695 1 89.62 395 TYR A O 1
ATOM 3133 N N . ASP A 1 396 ? 12.992 29.891 4.645 1 88.88 396 ASP A N 1
ATOM 3134 C CA . ASP A 1 396 ? 12.094 28.828 4.219 1 88.88 396 ASP A CA 1
ATOM 3135 C C . ASP A 1 396 ? 12.805 27.469 4.262 1 88.88 396 ASP A C 1
ATOM 3137 O O . ASP A 1 396 ? 13.914 27.328 3.75 1 88.88 396 ASP A O 1
ATOM 3141 N N . GLY A 1 397 ? 12.133 26.531 4.863 1 88.75 397 GLY A N 1
ATOM 3142 C CA . GLY A 1 397 ? 12.672 25.188 4.91 1 88.75 397 GLY A CA 1
ATOM 3143 C C . GLY A 1 397 ? 13.508 24.906 6.145 1 88.75 397 GLY A C 1
ATOM 3144 O O . GLY A 1 397 ? 13.922 23.766 6.379 1 88.75 397 GLY A O 1
ATOM 3145 N N . GLN A 1 398 ? 13.641 25.906 6.918 1 92.5 398 GLN A N 1
ATOM 3146 C CA . GLN A 1 398 ? 14.422 25.797 8.148 1 92.5 398 GLN A CA 1
ATOM 3147 C C . GLN A 1 398 ? 13.711 24.938 9.18 1 92.5 398 GLN A C 1
ATOM 3149 O O . GLN A 1 398 ? 12.477 24.953 9.258 1 92.5 398 GLN A O 1
ATOM 3154 N N . LEU A 1 399 ? 14.508 24.109 9.906 1 96.69 399 LEU A N 1
ATOM 3155 C CA . LEU A 1 399 ? 14 23.344 11.039 1 96.69 399 LEU A CA 1
ATOM 3156 C C . LEU A 1 399 ? 14.531 23.922 12.352 1 96.69 399 LEU A C 1
ATOM 3158 O O . LEU A 1 399 ? 15.734 24.141 12.5 1 96.69 399 LEU A O 1
ATOM 3162 N N . LEU A 1 400 ? 13.625 24.203 13.219 1 97.69 400 LEU A N 1
ATOM 3163 C CA . LEU A 1 400 ? 14.031 24.719 14.516 1 97.69 400 LEU A CA 1
ATOM 3164 C C . LEU A 1 400 ? 13.773 23.688 15.617 1 97.69 400 LEU A C 1
ATOM 3166 O O . LEU A 1 400 ? 12.758 22.984 15.594 1 97.69 400 LEU A O 1
ATOM 3170 N N . GLU A 1 401 ? 14.672 23.641 16.547 1 97.62 401 GLU A N 1
ATOM 3171 C CA . GLU A 1 401 ? 14.562 22.688 17.641 1 97.62 401 GLU A CA 1
ATOM 3172 C C . GLU A 1 401 ? 13.586 23.188 18.703 1 97.62 401 GLU A C 1
ATOM 3174 O O . GLU A 1 401 ? 13.648 24.344 19.125 1 97.62 401 GLU A O 1
ATOM 3179 N N . THR A 1 402 ? 12.688 22.344 19.094 1 98.25 402 THR A N 1
ATOM 3180 C CA . THR A 1 402 ? 11.727 22.688 20.125 1 98.25 402 THR A CA 1
ATOM 3181 C C . THR A 1 402 ? 12.141 22.094 21.469 1 98.25 402 THR A C 1
ATOM 3183 O O . THR A 1 402 ? 13.156 21.406 21.562 1 98.25 402 THR A O 1
ATOM 3186 N N . GLU A 1 403 ? 11.32 22.328 22.438 1 97.5 403 GLU A N 1
ATOM 3187 C CA . GLU A 1 403 ? 11.656 21.891 23.797 1 97.5 403 GLU A CA 1
ATOM 3188 C C . GLU A 1 403 ? 11.164 20.469 24.047 1 97.5 403 GLU A C 1
ATOM 3190 O O . GLU A 1 403 ? 11.609 19.812 25 1 97.5 403 GLU A O 1
ATOM 3195 N N . THR A 1 404 ? 10.344 19.922 23.25 1 97.75 404 THR A N 1
ATOM 3196 C CA . THR A 1 404 ? 9.742 18.625 23.516 1 97.75 404 THR A CA 1
ATOM 3197 C C . THR A 1 404 ? 10.57 17.5 22.891 1 97.75 404 THR A C 1
ATOM 3199 O O . THR A 1 404 ? 11.141 17.672 21.812 1 97.75 404 THR A O 1
ATOM 3202 N N . HIS A 1 405 ? 10.625 16.359 23.625 1 97.38 405 HIS A N 1
ATOM 3203 C CA . HIS A 1 405 ? 11.219 15.148 23.094 1 97.38 405 HIS A CA 1
ATOM 3204 C C . HIS A 1 405 ? 10.18 14.289 22.375 1 97.38 405 HIS A C 1
ATOM 3206 O O . HIS A 1 405 ? 10.5 13.602 21.406 1 97.38 405 HIS A O 1
ATOM 3212 N N . GLN A 1 406 ? 8.945 14.422 22.875 1 95.94 406 GLN A N 1
ATOM 3213 C CA . GLN A 1 406 ? 7.875 13.531 22.438 1 95.94 406 GLN A CA 1
ATOM 3214 C C . GLN A 1 406 ? 8.328 12.078 22.469 1 95.94 406 GLN A C 1
ATOM 3216 O O . GLN A 1 406 ? 8.656 11.547 23.531 1 95.94 406 GLN A O 1
ATOM 3221 N N . ASN A 1 407 ? 8.391 11.328 21.328 1 96 407 ASN A N 1
ATOM 3222 C CA . ASN A 1 407 ? 8.797 9.93 21.328 1 96 407 ASN A CA 1
ATOM 3223 C C . ASN A 1 407 ? 10.242 9.773 20.859 1 96 407 ASN A C 1
ATOM 3225 O O . ASN A 1 407 ? 10.664 8.68 20.469 1 96 407 ASN A O 1
ATOM 3229 N N . LEU A 1 408 ? 10.977 10.906 20.891 1 97.25 408 LEU A N 1
ATOM 3230 C CA . LEU A 1 408 ? 12.406 10.852 20.609 1 97.25 408 LEU A CA 1
ATOM 3231 C C . LEU A 1 408 ? 13.195 10.5 21.875 1 97.25 408 LEU A C 1
ATOM 3233 O O . LEU A 1 408 ? 12.625 10.422 22.969 1 97.25 408 LEU A O 1
ATOM 3237 N N . GLY A 1 409 ? 14.461 10.203 21.703 1 94.56 409 GLY A N 1
ATOM 3238 C CA . GLY A 1 409 ? 15.328 9.953 22.844 1 94.56 409 GLY A CA 1
ATOM 3239 C C . GLY A 1 409 ? 15.578 11.188 23.688 1 94.56 409 GLY A C 1
ATOM 3240 O O . GLY A 1 409 ? 15.219 12.297 23.297 1 94.56 409 GLY A O 1
ATOM 3241 N N . ASP A 1 410 ? 16.234 11.062 24.781 1 93.44 410 ASP A N 1
ATOM 3242 C CA . ASP A 1 410 ? 16.438 12.117 25.766 1 93.44 410 ASP A CA 1
ATOM 3243 C C . ASP A 1 410 ? 17.406 13.18 25.234 1 93.44 410 ASP A C 1
ATOM 3245 O O . ASP A 1 410 ? 17.438 14.305 25.734 1 93.44 410 ASP A O 1
ATOM 3249 N N . LYS A 1 411 ? 18.062 12.828 24.25 1 93.31 411 LYS A N 1
ATOM 3250 C CA . LYS A 1 411 ? 19.062 13.773 23.75 1 93.31 411 LYS A CA 1
ATOM 3251 C C . LYS A 1 411 ? 18.578 14.469 22.484 1 93.31 411 LYS A C 1
ATOM 3253 O O . LYS A 1 411 ? 19.281 15.32 21.938 1 93.31 411 LYS A O 1
ATOM 3258 N N . SER A 1 412 ? 17.469 14.047 22.062 1 95.81 412 SER A N 1
ATOM 3259 C CA . SER A 1 412 ? 16.938 14.617 20.844 1 95.81 412 SER A CA 1
ATOM 3260 C C . SER A 1 412 ? 15.641 15.391 21.109 1 95.81 412 SER A C 1
ATOM 3262 O O . SER A 1 412 ? 14.867 15.023 21.984 1 95.81 412 SER A O 1
ATOM 3264 N N . TYR A 1 413 ? 15.461 16.5 20.375 1 97.81 413 TYR A N 1
ATOM 3265 C CA . TYR A 1 413 ? 14.273 17.328 20.5 1 97.81 413 TYR A CA 1
ATOM 3266 C C . TYR A 1 413 ? 13.531 17.422 19.172 1 97.81 413 TYR A C 1
ATOM 3268 O O . TYR A 1 413 ? 14.148 17.391 18.109 1 97.81 413 TYR A O 1
ATOM 3276 N N . GLN A 1 414 ? 12.25 17.531 19.281 1 98 414 GLN A N 1
ATOM 3277 C CA . GLN A 1 414 ? 11.438 17.656 18.078 1 98 414 GLN A CA 1
ATOM 3278 C C . GLN A 1 414 ? 11.75 18.953 17.344 1 98 414 GLN A C 1
ATOM 3280 O O . GLN A 1 414 ? 12.203 19.922 17.953 1 98 414 GLN A O 1
ATOM 3285 N N . ARG A 1 415 ? 11.5 18.922 16.062 1 98.12 415 ARG A N 1
ATOM 3286 C CA . ARG A 1 415 ? 11.711 20.094 15.211 1 98.12 415 ARG A CA 1
ATOM 3287 C C . ARG A 1 415 ? 10.383 20.656 14.727 1 98.12 415 ARG A C 1
ATOM 3289 O O . ARG A 1 415 ? 9.352 19.984 14.789 1 98.12 415 ARG A O 1
ATOM 3296 N N . ILE A 1 416 ? 10.43 21.859 14.289 1 97.19 416 ILE A N 1
ATOM 3297 C CA . ILE A 1 416 ? 9.289 22.5 13.641 1 97.19 416 ILE A CA 1
ATOM 3298 C C . ILE A 1 416 ? 9.734 23.188 12.352 1 97.19 416 ILE A C 1
ATOM 3300 O O . ILE A 1 416 ? 10.836 23.734 12.289 1 97.19 416 ILE A O 1
ATOM 3304 N N . HIS A 1 417 ? 8.867 23.094 11.352 1 94.38 417 HIS A N 1
ATOM 3305 C CA . HIS A 1 417 ? 9.172 23.688 10.055 1 94.38 417 HIS A CA 1
ATOM 3306 C C . HIS A 1 417 ? 8.875 25.188 10.055 1 94.38 417 HIS A C 1
ATOM 3308 O O . HIS A 1 417 ? 7.883 25.625 10.633 1 94.38 417 HIS A O 1
ATOM 3314 N N . VAL A 1 418 ? 9.781 25.859 9.414 1 93.5 418 VAL A N 1
ATOM 3315 C CA . VAL A 1 418 ? 9.531 27.266 9.125 1 93.5 418 VAL A CA 1
ATOM 3316 C C . VAL A 1 418 ? 9.273 27.453 7.637 1 93.5 418 VAL A C 1
ATOM 3318 O O . VAL A 1 418 ? 9.992 26.906 6.797 1 93.5 418 VAL A O 1
ATOM 3321 N N . HIS A 1 419 ? 8.172 28.094 7.348 1 86.56 419 HIS A N 1
ATOM 3322 C CA . HIS A 1 419 ? 7.855 28.422 5.965 1 86.56 419 HIS A CA 1
ATOM 3323 C C . HIS A 1 419 ? 7.801 29.938 5.758 1 86.56 419 HIS A C 1
ATOM 3325 O O . HIS A 1 419 ? 7.141 30.641 6.523 1 86.56 419 HIS A O 1
ATOM 3331 N N . GLN A 1 420 ? 8.648 30.391 4.852 1 81.19 420 GLN A N 1
ATOM 3332 C CA . GLN A 1 420 ? 8.672 31.828 4.535 1 81.19 420 GLN A CA 1
ATOM 3333 C C . GLN A 1 420 ? 8.773 32.062 3.031 1 81.19 420 GLN A C 1
ATOM 3335 O O . GLN A 1 420 ? 9.758 31.656 2.404 1 81.19 420 GLN A O 1
ATOM 3340 N N . GLU A 1 421 ? 7.562 32.344 2.422 1 67.56 421 GLU A N 1
ATOM 3341 C CA . GLU A 1 421 ? 7.625 32.656 0.994 1 67.56 421 GLU A CA 1
ATOM 3342 C C . GLU A 1 421 ? 8.016 34.094 0.746 1 67.56 421 GLU A C 1
ATOM 3344 O O . GLU A 1 421 ? 7.16 35 0.785 1 67.56 421 GLU A O 1
ATOM 3349 N N . GLY A 1 422 ? 9.203 34.531 0.869 1 60.72 422 GLY A N 1
ATOM 3350 C CA . GLY A 1 422 ? 9.695 35.875 0.591 1 60.72 422 GLY A CA 1
ATOM 3351 C C . GLY A 1 422 ? 9.688 36.781 1.811 1 60.72 422 GLY A C 1
ATOM 3352 O O . GLY A 1 422 ? 9.086 36.438 2.834 1 60.72 422 GLY A O 1
ATOM 3353 N N . LEU A 1 423 ? 10.336 37.844 1.785 1 55.84 423 LEU A N 1
ATOM 3354 C CA . LEU A 1 423 ? 10.555 38.75 2.912 1 55.84 423 LEU A CA 1
ATOM 3355 C C . LEU A 1 423 ? 9.266 39.469 3.285 1 55.84 423 LEU A C 1
ATOM 3357 O O . LEU A 1 423 ? 9.078 39.844 4.441 1 55.84 423 LEU A O 1
ATOM 3361 N N . THR A 1 424 ? 8.422 39.562 2.318 1 57.41 424 THR A N 1
ATOM 3362 C CA . THR A 1 424 ? 7.219 40.344 2.584 1 57.41 424 THR A CA 1
ATOM 3363 C C . THR A 1 424 ? 6.039 39.438 2.889 1 57.41 424 THR A C 1
ATOM 3365 O O . THR A 1 424 ? 4.949 39.906 3.215 1 57.41 424 THR A O 1
ATOM 3368 N N . LYS A 1 425 ? 6.434 38.188 2.945 1 64.12 425 LYS A N 1
ATOM 3369 C CA . LYS A 1 425 ? 5.328 37.25 3.137 1 64.12 425 LYS A CA 1
ATOM 3370 C C . LYS A 1 425 ? 5.312 36.719 4.562 1 64.12 425 LYS A C 1
ATOM 3372 O O . LYS A 1 425 ? 6.344 36.688 5.242 1 64.12 425 LYS A O 1
ATOM 3377 N N . PRO A 1 426 ? 4.078 36.344 4.945 1 70.44 426 PRO A N 1
ATOM 3378 C CA . PRO A 1 426 ? 3.941 35.875 6.336 1 70.44 426 PRO A CA 1
ATOM 3379 C C . PRO A 1 426 ? 4.75 34.625 6.637 1 70.44 426 PRO A C 1
ATOM 3381 O O . PRO A 1 426 ? 4.895 33.75 5.77 1 70.44 426 PRO A O 1
ATOM 3384 N N . ILE A 1 427 ? 5.363 34.625 7.797 1 85 427 ILE A N 1
ATOM 3385 C CA . ILE A 1 427 ? 6.109 33.5 8.336 1 85 427 ILE A CA 1
ATOM 3386 C C . ILE A 1 427 ? 5.145 32.5 8.93 1 85 427 ILE A C 1
ATOM 3388 O O . ILE A 1 427 ? 4.148 32.844 9.555 1 85 427 ILE A O 1
ATOM 3392 N N . ARG A 1 428 ? 5.367 31.219 8.633 1 87.88 428 ARG A N 1
ATOM 3393 C CA . ARG A 1 428 ? 4.586 30.125 9.219 1 87.88 428 ARG A CA 1
ATOM 3394 C C . ARG A 1 428 ? 5.48 29.172 10 1 87.88 428 ARG A C 1
ATOM 3396 O O . ARG A 1 428 ? 6.578 28.828 9.555 1 87.88 428 ARG A O 1
ATOM 3403 N N . PHE A 1 429 ? 5.012 28.875 11.195 1 92.31 429 PHE A N 1
ATOM 3404 C CA . PHE A 1 429 ? 5.598 27.781 11.953 1 92.31 429 PHE A CA 1
ATOM 3405 C C . PHE A 1 429 ? 4.715 26.531 11.875 1 92.31 429 PHE A C 1
ATOM 3407 O O . PHE A 1 429 ? 3.596 26.531 12.391 1 92.31 429 PHE A O 1
ATOM 3414 N N . GLY A 1 430 ? 5.336 25.516 11.344 1 88.69 430 GLY A N 1
ATOM 3415 C CA . GLY A 1 430 ? 4.441 24.406 11.039 1 88.69 430 GLY A CA 1
ATOM 3416 C C . GLY A 1 430 ? 3.291 24.797 10.133 1 88.69 430 GLY A C 1
ATOM 3417 O O . GLY A 1 430 ? 3.506 25.344 9.047 1 88.69 430 GLY A O 1
ATOM 3418 N N . ARG A 1 431 ? 2.123 24.672 10.711 1 78.12 431 ARG A N 1
ATOM 3419 C CA . ARG A 1 431 ? 0.944 25.016 9.922 1 78.12 431 ARG A CA 1
ATOM 3420 C C . ARG A 1 431 ? 0.319 26.312 10.406 1 78.12 431 ARG A C 1
ATOM 3422 O O . ARG A 1 431 ? -0.723 26.734 9.898 1 78.12 431 ARG A O 1
ATOM 3429 N N . SER A 1 432 ? 0.979 26.922 11.242 1 84.19 432 SER A N 1
ATOM 3430 C CA . SER A 1 432 ? 0.391 28.109 11.852 1 84.19 432 SER A CA 1
ATOM 3431 C C . SER A 1 432 ? 1.077 29.391 11.367 1 84.19 432 SER A C 1
ATOM 3433 O O . SER A 1 432 ? 2.303 29.5 11.43 1 84.19 432 SER A O 1
ATOM 3435 N N . SER A 1 433 ? 0.304 30.328 10.961 1 81.19 433 SER A N 1
ATOM 3436 C CA . SER A 1 433 ? 0.838 31.594 10.492 1 81.19 433 SER A CA 1
ATOM 3437 C C . SER A 1 433 ? 1.062 32.562 11.656 1 81.19 433 SER A C 1
ATOM 3439 O O . SER A 1 433 ? 0.345 32.531 12.656 1 81.19 433 SER A O 1
ATOM 3441 N N . VAL A 1 434 ? 2.029 33.375 11.516 1 86.62 434 VAL A N 1
ATOM 3442 C CA . VAL A 1 434 ? 2.32 34.406 12.516 1 86.62 434 VAL A CA 1
ATOM 3443 C C . VAL A 1 434 ? 1.386 35.594 12.312 1 86.62 434 VAL A C 1
ATOM 3445 O O . VAL A 1 434 ? 1.112 36 11.18 1 86.62 434 VAL A O 1
ATOM 3448 N N . ILE A 1 435 ? 0.908 36.031 13.406 1 78.81 435 ILE A N 1
ATOM 3449 C CA . ILE A 1 435 ? 0.025 37.188 13.406 1 78.81 435 ILE A CA 1
ATOM 3450 C C . ILE A 1 435 ? 0.789 38.406 13.891 1 78.81 435 ILE A C 1
ATOM 3452 O O . ILE A 1 435 ? 1.238 38.469 15.039 1 78.81 435 ILE A O 1
ATOM 3456 N N . GLY A 1 436 ? 0.962 39.375 13.039 1 78.38 436 GLY A N 1
ATOM 3457 C CA . GLY A 1 436 ? 1.588 40.625 13.445 1 78.38 436 GLY A CA 1
ATOM 3458 C C . GLY A 1 436 ? 3.09 40.531 13.633 1 78.38 436 GLY A C 1
ATOM 3459 O O . GLY A 1 436 ? 3.709 39.562 13.133 1 78.38 436 GLY A O 1
ATOM 3460 N N . ASP A 1 437 ? 3.631 41.531 14.352 1 86.69 437 ASP A N 1
ATOM 3461 C CA . ASP A 1 437 ? 5.07 41.562 14.594 1 86.69 437 ASP A CA 1
ATOM 3462 C C . ASP A 1 437 ? 5.426 40.781 15.867 1 86.69 437 ASP A C 1
ATOM 3464 O O . ASP A 1 437 ? 4.613 40.688 16.781 1 86.69 437 ASP A O 1
ATOM 3468 N N . PRO A 1 438 ? 6.625 40.25 15.844 1 93.12 438 PRO A N 1
ATOM 3469 C CA . PRO A 1 438 ? 7.051 39.594 17.078 1 93.12 438 PRO A CA 1
ATOM 3470 C C . PRO A 1 438 ? 7.207 40.531 18.25 1 93.12 438 PRO A C 1
ATOM 3472 O O . PRO A 1 438 ? 7.449 41.75 18.047 1 93.12 438 PRO A O 1
ATOM 3475 N N . VAL A 1 439 ? 6.996 40 19.422 1 94.88 439 VAL A N 1
ATOM 3476 C CA . VAL A 1 439 ? 7.152 40.75 20.641 1 94.88 439 VAL A CA 1
ATOM 3477 C C . VAL A 1 439 ? 8.484 40.406 21.312 1 94.88 439 VAL A C 1
ATOM 3479 O O . VAL A 1 439 ? 8.758 39.25 21.594 1 94.88 439 VAL A O 1
ATOM 3482 N N . TYR A 1 440 ? 9.242 41.469 21.531 1 92.12 440 TYR A N 1
ATOM 3483 C CA . TYR A 1 440 ? 10.555 41.281 22.156 1 92.12 440 TYR A CA 1
ATOM 3484 C C . TYR A 1 440 ? 10.477 41.469 23.656 1 92.12 440 TYR A C 1
ATOM 3486 O O . TYR A 1 440 ? 9.93 42.469 24.125 1 92.12 440 TYR A O 1
ATOM 3494 N N . VAL A 1 441 ? 10.883 40.469 24.375 1 90.94 441 VAL A N 1
ATOM 3495 C CA . VAL A 1 441 ? 10.93 40.531 25.844 1 90.94 441 VAL A CA 1
ATOM 3496 C C . VAL A 1 441 ? 12.375 40.406 26.312 1 90.94 441 VAL A C 1
ATOM 3498 O O . VAL A 1 441 ? 12.953 39.312 26.297 1 90.94 441 VAL A O 1
ATOM 3501 N N . GLY A 1 442 ? 12.836 41.469 26.797 1 83.56 442 GLY A N 1
ATOM 3502 C CA . GLY A 1 442 ? 14.234 41.438 27.203 1 83.56 442 GLY A CA 1
ATOM 3503 C C . GLY A 1 442 ? 15.172 41.031 26.078 1 83.56 442 GLY A C 1
ATOM 3504 O O . GLY A 1 442 ? 14.898 41.312 24.906 1 83.56 442 GLY A O 1
ATOM 3505 N N . ASP A 1 443 ? 16.328 40.469 26.484 1 84.5 443 ASP A N 1
ATOM 3506 C CA . ASP A 1 443 ? 17.344 40.125 25.484 1 84.5 443 ASP A CA 1
ATOM 3507 C C . ASP A 1 443 ? 17.281 38.656 25.109 1 84.5 443 ASP A C 1
ATOM 3509 O O . ASP A 1 443 ? 17.844 38.25 24.094 1 84.5 443 ASP A O 1
ATOM 3513 N N . ASN A 1 444 ? 16.531 37.938 25.859 1 89.06 444 ASN A N 1
ATOM 3514 C CA . ASN A 1 444 ? 16.656 36.5 25.672 1 89.06 444 ASN A CA 1
ATOM 3515 C C . ASN A 1 444 ? 15.367 35.875 25.156 1 89.06 444 ASN A C 1
ATOM 3517 O O . ASN A 1 444 ? 15.336 34.688 24.797 1 89.06 444 ASN A O 1
ATOM 3521 N N . LEU A 1 445 ? 14.273 36.625 25.047 1 92.88 445 LEU A N 1
ATOM 3522 C CA . LEU A 1 445 ? 12.992 36 24.734 1 92.88 445 LEU A CA 1
ATOM 3523 C C . LEU A 1 445 ? 12.266 36.781 23.625 1 92.88 445 LEU A C 1
ATOM 3525 O O . LEU A 1 445 ? 12.273 38 23.609 1 92.88 445 LEU A O 1
ATOM 3529 N N . ILE A 1 446 ? 11.812 36.125 22.672 1 95.69 446 ILE A N 1
ATOM 3530 C CA . ILE A 1 446 ? 10.953 36.656 21.609 1 95.69 446 ILE A CA 1
ATOM 3531 C C . ILE A 1 446 ? 9.656 35.844 21.562 1 95.69 446 ILE A C 1
ATOM 3533 O O . ILE A 1 446 ? 9.664 34.625 21.703 1 95.69 446 ILE A O 1
ATOM 3537 N N . ILE A 1 447 ? 8.523 36.5 21.406 1 97 447 ILE A N 1
ATOM 3538 C CA . ILE A 1 447 ? 7.223 35.844 21.344 1 97 447 ILE A CA 1
ATOM 3539 C C . ILE A 1 447 ? 6.574 36.125 19.984 1 97 447 ILE A C 1
ATOM 3541 O O . ILE A 1 447 ? 6.465 37.25 19.547 1 97 447 ILE A O 1
ATOM 3545 N N . TYR A 1 448 ? 6.25 35.031 19.312 1 95.69 448 TYR A N 1
ATOM 3546 C CA . TYR A 1 448 ? 5.457 35.125 18.094 1 95.69 448 TYR A CA 1
ATOM 3547 C C . TYR A 1 448 ? 3.998 34.781 18.359 1 95.69 448 TYR A C 1
ATOM 3549 O O . TYR A 1 448 ? 3.701 33.719 18.938 1 95.69 448 TYR A O 1
ATOM 3557 N N . HIS A 1 449 ? 3.125 35.688 18 1 93.12 449 HIS A N 1
ATOM 3558 C CA . HIS A 1 449 ? 1.695 35.406 18.031 1 93.12 449 HIS A CA 1
ATOM 3559 C C . HIS A 1 449 ? 1.271 34.625 16.797 1 93.12 449 HIS A C 1
ATOM 3561 O O . HIS A 1 449 ? 1.452 35.062 15.664 1 93.12 449 HIS A O 1
ATOM 3567 N N . ILE A 1 450 ? 0.717 33.406 17.078 1 89.94 450 ILE A N 1
ATOM 3568 C CA . ILE A 1 450 ? 0.402 32.531 15.945 1 89.94 450 ILE A CA 1
ATOM 3569 C C . ILE A 1 450 ? -1.108 32.344 15.867 1 89.94 450 ILE A C 1
ATOM 3571 O O . ILE A 1 450 ? -1.812 32.438 16.875 1 89.94 450 ILE A O 1
ATOM 3575 N N . ALA A 1 451 ? -1.534 32.031 14.742 1 77.62 451 ALA A N 1
ATOM 3576 C CA . ALA A 1 451 ? -2.959 31.984 14.43 1 77.62 451 ALA A CA 1
ATOM 3577 C C . ALA A 1 451 ? -3.621 30.75 15.023 1 77.62 451 ALA A C 1
ATOM 3579 O O . ALA A 1 451 ? -4.801 30.781 15.383 1 77.62 451 ALA A O 1
ATOM 3580 N N . GLU A 1 452 ? -2.871 29.625 15.07 1 83 452 GLU A N 1
ATOM 3581 C CA . GLU A 1 452 ? -3.402 28.375 15.602 1 83 452 GLU A CA 1
ATOM 3582 C C . GLU A 1 452 ? -2.352 27.625 16.422 1 83 452 GLU A C 1
ATOM 3584 O O . GLU A 1 452 ? -1.15 27.828 16.219 1 83 452 GLU A O 1
ATOM 3589 N N . SER A 1 453 ? -3.002 26.844 17.297 1 90.75 453 SER A N 1
ATOM 3590 C CA . SER A 1 453 ? -2.066 26.047 18.078 1 90.75 453 SER A CA 1
ATOM 3591 C C . SER A 1 453 ? -1.307 25.062 17.203 1 90.75 453 SER A C 1
ATOM 3593 O O . SER A 1 453 ? -1.83 24.594 16.188 1 90.75 453 SER A O 1
ATOM 3595 N N . LEU A 1 454 ? -0.143 24.812 17.594 1 93.38 454 LEU A N 1
ATOM 3596 C CA . LEU A 1 454 ? 0.683 23.859 16.859 1 93.38 454 LEU A CA 1
ATOM 3597 C C . LEU A 1 454 ? 0.195 22.438 17.094 1 93.38 454 LEU A C 1
ATOM 3599 O O . LEU A 1 454 ? -0.517 22.156 18.062 1 93.38 454 LEU A O 1
ATOM 3603 N N . VAL A 1 455 ? 0.468 21.578 16.141 1 89.94 455 VAL A N 1
ATOM 3604 C CA . VAL A 1 455 ? 0.121 20.172 16.234 1 89.94 455 VAL A CA 1
ATOM 3605 C C . VAL A 1 455 ? 1.394 19.328 16.297 1 89.94 455 VAL A C 1
ATOM 3607 O O . VAL A 1 455 ? 2.332 19.547 15.531 1 89.94 455 VAL A O 1
ATOM 3610 N N . LEU A 1 456 ? 1.388 18.391 17.266 1 94.25 456 LEU A N 1
ATOM 3611 C CA . LEU A 1 456 ? 2.539 17.5 17.406 1 94.25 456 LEU A CA 1
ATOM 3612 C C . LEU A 1 456 ? 2.707 16.625 16.172 1 94.25 456 LEU A C 1
ATOM 3614 O O . LEU A 1 456 ? 1.719 16.234 15.547 1 94.25 456 LEU A O 1
ATOM 3618 N N . PRO A 1 457 ? 4 16.297 15.812 1 94.5 457 PRO A N 1
ATOM 3619 C CA . PRO A 1 457 ? 4.199 15.312 14.75 1 94.5 457 PRO A CA 1
ATOM 3620 C C . PRO A 1 457 ? 3.568 13.961 15.07 1 94.5 457 PRO A C 1
ATOM 3622 O O . PRO A 1 457 ? 3.619 13.516 16.219 1 94.5 457 PRO A O 1
ATOM 3625 N N . ARG A 1 458 ? 3.057 13.328 14.078 1 91.88 458 ARG A N 1
ATOM 3626 C CA . ARG A 1 458 ? 2.404 12.031 14.234 1 91.88 458 ARG A CA 1
ATOM 3627 C C . ARG A 1 458 ? 3.422 10.898 14.188 1 91.88 458 ARG A C 1
ATOM 3629 O O . ARG A 1 458 ? 4.566 11.102 13.773 1 91.88 458 ARG A O 1
ATOM 3636 N N . ASP A 1 459 ? 2.986 9.711 14.711 1 94.31 459 ASP A N 1
ATOM 3637 C CA . ASP A 1 459 ? 3.846 8.539 14.555 1 94.31 459 ASP A CA 1
ATOM 3638 C C . ASP A 1 459 ? 3.973 8.148 13.086 1 94.31 459 ASP A C 1
ATOM 3640 O O . ASP A 1 459 ? 3.133 8.516 12.266 1 94.31 459 ASP A O 1
ATOM 3644 N N . PRO A 1 460 ? 5.043 7.418 12.766 1 95.56 460 PRO A N 1
ATOM 3645 C CA . PRO A 1 460 ? 5.309 7.098 11.367 1 95.56 460 PRO A CA 1
ATOM 3646 C C . PRO A 1 460 ? 4.176 6.309 10.711 1 95.56 460 PRO A C 1
ATOM 3648 O O . PRO A 1 460 ? 3.879 6.508 9.531 1 95.56 460 PRO A O 1
ATOM 3651 N N . LEU A 1 461 ? 3.523 5.375 11.422 1 93.06 461 LEU A N 1
ATOM 3652 C CA . LEU A 1 461 ? 2.498 4.523 10.828 1 93.06 461 LEU A CA 1
ATOM 3653 C C . LEU A 1 461 ? 1.216 5.309 10.578 1 93.06 461 LEU A C 1
ATOM 3655 O O . LEU A 1 461 ? 0.369 4.887 9.789 1 93.06 461 LEU A O 1
ATOM 3659 N N . SER A 1 462 ? 1.104 6.461 11.258 1 90.5 462 SER A N 1
ATOM 3660 C CA . SER A 1 462 ? -0.026 7.352 11.016 1 90.5 462 SER A CA 1
ATOM 3661 C C . SER A 1 462 ? 0.285 8.352 9.906 1 90.5 462 SER A C 1
ATOM 3663 O O . SER A 1 462 ? -0.627 8.891 9.273 1 90.5 462 SER A O 1
ATOM 3665 N N . ARG A 1 463 ? 1.488 8.555 9.711 1 92.12 463 ARG A N 1
ATOM 3666 C CA . ARG A 1 463 ? 1.91 9.562 8.75 1 92.12 463 ARG A CA 1
ATOM 3667 C C . ARG A 1 463 ? 2.066 8.961 7.355 1 92.12 463 ARG A C 1
ATOM 3669 O O . ARG A 1 463 ? 1.729 9.602 6.355 1 92.12 463 ARG A O 1
ATOM 3676 N N . LEU A 1 464 ? 2.562 7.785 7.199 1 94 464 LEU A N 1
ATOM 3677 C CA . LEU A 1 464 ? 2.953 7.168 5.934 1 94 464 LEU A CA 1
ATOM 3678 C C . LEU A 1 464 ? 1.741 6.961 5.035 1 94 464 LEU A C 1
ATOM 3680 O O . LEU A 1 464 ? 1.777 7.301 3.85 1 94 464 LEU A O 1
ATOM 3684 N N . PRO A 1 465 ? 0.639 6.441 5.609 1 88.62 465 PRO A N 1
ATOM 3685 C CA . PRO A 1 465 ? -0.477 6.098 4.723 1 88.62 465 PRO A CA 1
ATOM 3686 C C . PRO A 1 465 ? -1.105 7.328 4.07 1 88.62 465 PRO A C 1
ATOM 3688 O O . PRO A 1 465 ? -1.758 7.211 3.027 1 88.62 465 PRO A O 1
ATOM 3691 N N . VAL A 1 466 ? -0.906 8.453 4.633 1 85.88 466 VAL A N 1
ATOM 3692 C CA . VAL A 1 466 ? -1.518 9.68 4.137 1 85.88 466 VAL A CA 1
ATOM 3693 C C . VAL A 1 466 ? -0.937 10.023 2.766 1 85.88 466 VAL A C 1
ATOM 3695 O O . VAL A 1 466 ? -1.612 10.641 1.935 1 85.88 466 VAL A O 1
ATOM 3698 N N . ASN A 1 467 ? 0.27 9.664 2.598 1 88.75 467 ASN A N 1
ATOM 3699 C CA . ASN A 1 467 ? 0.898 9.82 1.29 1 88.75 467 ASN A CA 1
ATOM 3700 C C . ASN A 1 467 ? 0.666 8.594 0.41 1 88.75 467 ASN A C 1
ATOM 3702 O O . ASN A 1 467 ? 1.36 7.582 0.549 1 88.75 467 ASN A O 1
ATOM 3706 N N . LEU A 1 468 ? -0.139 8.703 -0.608 1 88.56 468 LEU A N 1
ATOM 3707 C CA . LEU A 1 468 ? -0.571 7.574 -1.432 1 88.56 468 LEU A CA 1
ATOM 3708 C C . LEU A 1 468 ? 0.595 7.012 -2.234 1 88.56 468 LEU A C 1
ATOM 3710 O O . LEU A 1 468 ? 0.544 5.863 -2.688 1 88.56 468 LEU A O 1
ATOM 3714 N N . ASP A 1 469 ? 1.646 7.773 -2.35 1 91.56 469 ASP A N 1
ATOM 3715 C CA . ASP A 1 469 ? 2.805 7.309 -3.105 1 91.56 469 ASP A CA 1
ATOM 3716 C C . ASP A 1 469 ? 3.633 6.32 -2.287 1 91.56 469 ASP A C 1
ATOM 3718 O O . ASP A 1 469 ? 4.59 5.734 -2.797 1 91.56 469 ASP A O 1
ATOM 3722 N N . LEU A 1 470 ? 3.271 6.156 -1.038 1 95.81 470 LEU A N 1
ATOM 3723 C CA . LEU A 1 470 ? 4.07 5.309 -0.16 1 95.81 470 LEU A CA 1
ATOM 3724 C C . LEU A 1 470 ? 3.295 4.062 0.248 1 95.81 470 LEU A C 1
ATOM 3726 O O . LEU A 1 470 ? 3.688 3.355 1.18 1 95.81 470 LEU A O 1
ATOM 3730 N N . SER A 1 471 ? 2.258 3.789 -0.457 1 93.75 471 SER A N 1
ATOM 3731 C CA . SER A 1 471 ? 1.349 2.721 -0.055 1 93.75 471 SER A CA 1
ATOM 3732 C C . SER A 1 471 ? 2.033 1.359 -0.12 1 93.75 471 SER A C 1
ATOM 3734 O O . SER A 1 471 ? 1.783 0.491 0.719 1 93.75 471 SER A O 1
ATOM 3736 N N . THR A 1 472 ? 2.863 1.111 -1.167 1 95 472 THR A N 1
ATOM 3737 C CA . THR A 1 472 ? 3.57 -0.16 -1.261 1 95 472 THR A CA 1
ATOM 3738 C C . THR A 1 472 ? 4.508 -0.347 -0.071 1 95 472 THR A C 1
ATOM 3740 O O . THR A 1 472 ? 4.629 -1.451 0.463 1 95 472 THR A O 1
ATOM 3743 N N . PHE A 1 473 ? 5.172 0.725 0.335 1 97.5 473 PHE A N 1
ATOM 3744 C CA . PHE A 1 473 ? 6.043 0.652 1.503 1 97.5 473 PHE A CA 1
ATOM 3745 C C . PHE A 1 473 ? 5.234 0.361 2.762 1 97.5 473 PHE A C 1
ATOM 3747 O O . PHE A 1 473 ? 5.66 -0.427 3.609 1 97.5 473 PHE A O 1
ATOM 3754 N N . VAL A 1 474 ? 4.102 1.021 2.908 1 95.31 474 VAL A N 1
ATOM 3755 C CA . VAL A 1 474 ? 3.223 0.756 4.043 1 95.31 474 VAL A CA 1
ATOM 3756 C C . VAL A 1 474 ? 2.807 -0.713 4.043 1 95.31 474 VAL A C 1
ATOM 3758 O O . VAL A 1 474 ? 2.871 -1.383 5.074 1 95.31 474 VAL A O 1
ATOM 3761 N N . ALA A 1 475 ? 2.43 -1.229 2.896 1 92.31 475 ALA A N 1
ATOM 3762 C CA . ALA A 1 475 ? 2.062 -2.637 2.766 1 92.31 475 ALA A CA 1
ATOM 3763 C C . ALA A 1 475 ? 3.232 -3.545 3.137 1 92.31 475 ALA A C 1
ATOM 3765 O O . ALA A 1 475 ? 3.043 -4.582 3.775 1 92.31 475 ALA A O 1
ATOM 3766 N N . THR A 1 476 ? 4.395 -3.17 2.707 1 95.38 476 THR A N 1
ATOM 3767 C CA . THR A 1 476 ? 5.609 -3.924 2.996 1 95.38 476 THR A CA 1
ATOM 3768 C C . THR A 1 476 ? 5.855 -3.996 4.5 1 95.38 476 THR A C 1
ATOM 3770 O O . THR A 1 476 ? 6.223 -5.051 5.023 1 95.38 476 THR A O 1
ATOM 3773 N N . LEU A 1 477 ? 5.656 -2.863 5.211 1 96.19 477 LEU A N 1
ATOM 3774 C CA . LEU A 1 477 ? 5.875 -2.832 6.652 1 96.19 477 LEU A CA 1
ATOM 3775 C C . LEU A 1 477 ? 4.922 -3.787 7.367 1 96.19 477 LEU A C 1
ATOM 3777 O O . LEU A 1 477 ? 5.34 -4.543 8.25 1 96.19 477 LEU A O 1
ATOM 3781 N N . TYR A 1 478 ? 3.707 -3.783 6.93 1 91.75 478 TYR A N 1
ATOM 3782 C CA . TYR A 1 478 ? 2.717 -4.629 7.586 1 91.75 478 TYR A CA 1
ATOM 3783 C C . TYR A 1 478 ? 2.902 -6.09 7.199 1 91.75 478 TYR A C 1
ATOM 3785 O O . TYR A 1 478 ? 2.855 -6.977 8.055 1 91.75 478 TYR A O 1
ATOM 3793 N N . ALA A 1 479 ? 3.154 -6.379 5.902 1 90.5 479 ALA A N 1
ATOM 3794 C CA . ALA A 1 479 ? 3.322 -7.75 5.426 1 90.5 479 ALA A CA 1
ATOM 3795 C C . ALA A 1 479 ? 4.539 -8.406 6.066 1 90.5 479 ALA A C 1
ATOM 3797 O O . ALA A 1 479 ? 4.547 -9.617 6.309 1 90.5 479 ALA A O 1
ATOM 3798 N N . SER A 1 480 ? 5.582 -7.629 6.344 1 94.06 480 SER A N 1
ATOM 3799 C CA . SER A 1 480 ? 6.805 -8.156 6.945 1 94.06 480 SER A CA 1
ATOM 3800 C C . SER A 1 480 ? 6.695 -8.211 8.461 1 94.06 480 SER A C 1
ATOM 3802 O O . SER A 1 480 ? 7.535 -8.82 9.133 1 94.06 480 SER A O 1
ATOM 3804 N N . GLY A 1 481 ? 5.707 -7.504 9.062 1 92.12 481 GLY A N 1
ATOM 3805 C CA . GLY A 1 481 ? 5.562 -7.434 10.516 1 92.12 481 GLY A CA 1
ATOM 3806 C C . GLY A 1 481 ? 6.457 -6.383 11.148 1 92.12 481 GLY A C 1
ATOM 3807 O O . GLY A 1 481 ? 6.637 -6.371 12.367 1 92.12 481 GLY A O 1
ATOM 3808 N N . GLN A 1 482 ? 6.992 -5.496 10.352 1 94.81 482 GLN A N 1
ATOM 3809 C CA . GLN A 1 482 ? 7.926 -4.508 10.875 1 94.81 482 GLN A CA 1
ATOM 3810 C C . GLN A 1 482 ? 7.195 -3.244 11.32 1 94.81 482 GLN A C 1
ATOM 3812 O O . GLN A 1 482 ? 7.816 -2.318 11.852 1 94.81 482 GLN A O 1
ATOM 3817 N N . ASP A 1 483 ? 5.848 -3.164 11.195 1 94.12 483 ASP A N 1
ATOM 3818 C CA . ASP A 1 483 ? 5.059 -2.01 11.609 1 94.12 483 ASP A CA 1
ATOM 3819 C C . ASP A 1 483 ? 5.266 -1.716 13.094 1 94.12 483 ASP A C 1
ATOM 3821 O O . ASP A 1 483 ? 5.57 -0.582 13.477 1 94.12 483 ASP A O 1
ATOM 3825 N N . SER A 1 484 ? 5.262 -2.752 13.922 1 94.12 484 SER A N 1
ATOM 3826 C CA . SER A 1 484 ? 5.398 -2.572 15.359 1 94.12 484 SER A CA 1
ATOM 3827 C C . SER A 1 484 ? 6.824 -2.178 15.734 1 94.12 484 SER A C 1
ATOM 3829 O O . SER A 1 484 ? 7.031 -1.356 16.625 1 94.12 484 SER A O 1
ATOM 3831 N N . VAL A 1 485 ? 7.77 -2.74 15.023 1 95.94 485 VAL A N 1
ATOM 3832 C CA . VAL A 1 485 ? 9.172 -2.457 15.297 1 95.94 485 VAL A CA 1
ATOM 3833 C C . VAL A 1 485 ? 9.469 -0.988 15 1 95.94 485 VAL A C 1
ATOM 3835 O O . VAL A 1 485 ? 10.109 -0.303 15.805 1 95.94 485 VAL A O 1
ATOM 3838 N N . ILE A 1 486 ? 8.969 -0.518 13.945 1 96.44 486 ILE A N 1
ATOM 3839 C CA . ILE A 1 486 ? 9.211 0.855 13.516 1 96.44 486 ILE A CA 1
ATOM 3840 C C . ILE A 1 486 ? 8.461 1.82 14.43 1 96.44 486 ILE A C 1
ATOM 3842 O O . ILE A 1 486 ? 8.984 2.877 14.789 1 96.44 486 ILE A O 1
ATOM 3846 N N . ALA A 1 487 ? 7.281 1.468 14.836 1 93.94 487 ALA A N 1
ATOM 3847 C CA . ALA A 1 487 ? 6.469 2.318 15.703 1 93.94 487 ALA A CA 1
ATOM 3848 C C . ALA A 1 487 ? 7.113 2.48 17.078 1 93.94 487 ALA A C 1
ATOM 3850 O O . ALA A 1 487 ? 7.008 3.539 17.703 1 93.94 487 ALA A O 1
ATOM 3851 N N . LYS A 1 488 ? 7.82 1.503 17.547 1 94.88 488 LYS A N 1
ATOM 3852 C CA . LYS A 1 488 ? 8.383 1.503 18.891 1 94.88 488 LYS A CA 1
ATOM 3853 C C . LYS A 1 488 ? 9.812 2.035 18.891 1 94.88 488 LYS A C 1
ATOM 3855 O O . LYS A 1 488 ? 10.344 2.387 19.938 1 94.88 488 LYS A O 1
ATOM 3860 N N . ALA A 1 489 ? 10.344 2.143 17.75 1 96.38 489 ALA A N 1
ATOM 3861 C CA . ALA A 1 489 ? 11.719 2.621 17.656 1 96.38 489 ALA A CA 1
ATOM 3862 C C . ALA A 1 489 ? 11.805 4.105 18 1 96.38 489 ALA A C 1
ATOM 3864 O O . ALA A 1 489 ? 10.812 4.828 17.922 1 96.38 489 ALA A O 1
ATOM 3865 N N . ARG A 1 490 ? 12.977 4.52 18.562 1 97.06 490 ARG A N 1
ATOM 3866 C CA . ARG A 1 490 ? 13.25 5.922 18.859 1 97.06 490 ARG A CA 1
ATOM 3867 C C . ARG A 1 490 ? 14.43 6.438 18.047 1 97.06 490 ARG A C 1
ATOM 3869 O O . ARG A 1 490 ? 15.367 5.695 17.766 1 97.06 490 ARG A O 1
ATOM 3876 N N . ASP A 1 491 ? 14.328 7.672 17.641 1 97.81 491 ASP A N 1
ATOM 3877 C CA . ASP A 1 491 ? 15.406 8.344 16.922 1 97.81 491 ASP A CA 1
ATOM 3878 C C . ASP A 1 491 ? 15.766 7.609 15.641 1 97.81 491 ASP A C 1
ATOM 3880 O O . ASP A 1 491 ? 16.906 7.176 15.461 1 97.81 491 ASP A O 1
ATOM 3884 N N . ILE A 1 492 ? 14.797 7.539 14.766 1 97.94 492 ILE A N 1
ATOM 3885 C CA . ILE A 1 492 ? 15.078 6.844 13.516 1 97.94 492 ILE A CA 1
ATOM 3886 C C . ILE A 1 492 ? 14.797 7.77 12.328 1 97.94 492 ILE A C 1
ATOM 3888 O O . ILE A 1 492 ? 14 8.703 12.445 1 97.94 492 ILE A O 1
ATOM 3892 N N . SER A 1 493 ? 15.453 7.547 11.266 1 98.31 493 SER A N 1
ATOM 3893 C CA . SER A 1 493 ? 15.156 8.141 9.961 1 98.31 493 SER A CA 1
ATOM 3894 C C . SER A 1 493 ? 14.664 7.086 8.977 1 98.31 493 SER A C 1
ATOM 3896 O O . SER A 1 493 ? 15.398 6.156 8.633 1 98.31 493 SER A O 1
ATOM 3898 N N . LEU A 1 494 ? 13.453 7.188 8.609 1 98.38 494 LEU A N 1
ATOM 3899 C CA . LEU A 1 494 ? 12.867 6.258 7.648 1 98.38 494 LEU A CA 1
ATOM 3900 C C . LEU A 1 494 ? 13.062 6.754 6.219 1 98.38 494 LEU A C 1
ATOM 3902 O O . LEU A 1 494 ? 12.609 7.848 5.871 1 98.38 494 LEU A O 1
ATOM 3906 N N . PHE A 1 495 ? 13.797 6.086 5.438 1 98.44 495 PHE A N 1
ATOM 3907 C CA . PHE A 1 495 ? 13.891 6.344 4.008 1 98.44 495 PHE A CA 1
ATOM 3908 C C . PHE A 1 495 ? 12.859 5.516 3.244 1 98.44 495 PHE A C 1
ATOM 3910 O O . PHE A 1 495 ? 13.125 4.371 2.875 1 98.44 495 PHE A O 1
ATOM 3917 N N . ALA A 1 496 ? 11.719 6.098 3.014 1 98.44 496 ALA A N 1
ATOM 3918 C CA . ALA A 1 496 ? 10.539 5.398 2.508 1 98.44 496 ALA A CA 1
ATOM 3919 C C . ALA A 1 496 ? 10.523 5.391 0.982 1 98.44 496 ALA A C 1
ATOM 3921 O O . ALA A 1 496 ? 10.359 6.438 0.351 1 98.44 496 ALA A O 1
ATOM 3922 N N . PRO A 1 497 ? 10.633 4.195 0.344 1 97.81 497 PRO A N 1
ATOM 3923 C CA . PRO A 1 497 ? 10.562 4.145 -1.119 1 97.81 497 PRO A CA 1
ATOM 3924 C C . PRO A 1 497 ? 9.148 4.359 -1.65 1 97.81 497 PRO A C 1
ATOM 3926 O O . PRO A 1 497 ? 8.18 3.881 -1.052 1 97.81 497 PRO A O 1
ATOM 3929 N N . THR A 1 498 ? 9.086 5.012 -2.732 1 95.81 498 THR A N 1
ATOM 3930 C CA . THR A 1 498 ? 7.805 5.27 -3.373 1 95.81 498 THR A CA 1
ATOM 3931 C C . THR A 1 498 ? 7.277 4.008 -4.055 1 95.81 498 THR A C 1
ATOM 3933 O O . THR A 1 498 ? 8 3.023 -4.195 1 95.81 498 THR A O 1
ATOM 3936 N N . ASN A 1 499 ? 5.961 4.035 -4.461 1 93.81 499 ASN A N 1
ATOM 3937 C CA . ASN A 1 499 ? 5.379 2.945 -5.238 1 93.81 499 ASN A CA 1
ATOM 3938 C C . ASN A 1 499 ? 6.168 2.682 -6.516 1 93.81 499 ASN A C 1
ATOM 3940 O O . ASN A 1 499 ? 6.383 1.527 -6.891 1 93.81 499 ASN A O 1
ATOM 3944 N N . GLU A 1 500 ? 6.617 3.697 -7.141 1 91.56 500 GLU A N 1
ATOM 3945 C CA . GLU A 1 500 ? 7.402 3.576 -8.367 1 91.56 500 GLU A CA 1
ATOM 3946 C C . GLU A 1 500 ? 8.75 2.908 -8.094 1 91.56 500 GLU A C 1
ATOM 3948 O O . GLU A 1 500 ? 9.258 2.16 -8.93 1 91.56 500 GLU A O 1
ATOM 3953 N N . ALA A 1 501 ? 9.312 3.264 -6.98 1 94.94 501 ALA A N 1
ATOM 3954 C CA . ALA A 1 501 ? 10.578 2.631 -6.598 1 94.94 501 ALA A CA 1
ATOM 3955 C C . ALA A 1 501 ? 10.422 1.114 -6.512 1 94.94 501 ALA A C 1
ATOM 3957 O O . ALA A 1 501 ? 11.289 0.372 -6.988 1 94.94 501 ALA A O 1
ATOM 3958 N N . PHE A 1 502 ? 9.383 0.64 -5.957 1 94.62 502 PHE A N 1
ATOM 3959 C CA . PHE A 1 502 ? 9.125 -0.791 -5.855 1 94.62 502 PHE A CA 1
ATOM 3960 C C . PHE A 1 502 ? 8.875 -1.396 -7.234 1 94.62 502 PHE A C 1
ATOM 3962 O O . PHE A 1 502 ? 9.32 -2.508 -7.52 1 94.62 502 PHE A O 1
ATOM 3969 N N . ALA A 1 503 ? 8.094 -0.681 -8.047 1 90.56 503 ALA A N 1
ATOM 3970 C CA . ALA A 1 503 ? 7.812 -1.159 -9.391 1 90.56 503 ALA A CA 1
ATOM 3971 C C . ALA A 1 503 ? 9.102 -1.365 -10.188 1 90.56 503 ALA A C 1
ATOM 3973 O O . ALA A 1 503 ? 9.195 -2.291 -10.992 1 90.56 503 ALA A O 1
ATOM 3974 N N . ARG A 1 504 ? 10.062 -0.579 -9.898 1 90.44 504 ARG A N 1
ATOM 3975 C CA . ARG A 1 504 ? 11.328 -0.62 -10.617 1 90.44 504 ARG A CA 1
ATOM 3976 C C . ARG A 1 504 ? 12.109 -1.885 -10.281 1 90.44 504 ARG A C 1
ATOM 3978 O O . ARG A 1 504 ? 13.031 -2.266 -11.008 1 90.44 504 ARG A O 1
ATOM 3985 N N . LEU A 1 505 ? 11.758 -2.572 -9.203 1 91.38 505 LEU A N 1
ATOM 3986 C CA . LEU A 1 505 ? 12.422 -3.816 -8.828 1 91.38 505 LEU A CA 1
ATOM 3987 C C . LEU A 1 505 ? 11.914 -4.977 -9.68 1 91.38 505 LEU A C 1
ATOM 3989 O O . LEU A 1 505 ? 12.531 -6.047 -9.711 1 91.38 505 LEU A O 1
ATOM 3993 N N . GLY A 1 506 ? 10.742 -4.816 -10.305 1 89.81 506 GLY A N 1
ATOM 3994 C CA . GLY A 1 506 ? 10.188 -5.84 -11.18 1 89.81 506 GLY A CA 1
ATOM 3995 C C . GLY A 1 506 ? 9.867 -7.133 -10.453 1 89.81 506 GLY A C 1
ATOM 3996 O O . GLY A 1 506 ? 9.18 -7.129 -9.438 1 89.81 506 GLY A O 1
ATOM 3997 N N . LEU A 1 507 ? 10.516 -8.266 -10.852 1 91.31 507 LEU A N 1
ATOM 3998 C CA . LEU A 1 507 ? 10.266 -9.602 -10.328 1 91.31 507 LEU A CA 1
ATOM 3999 C C . LEU A 1 507 ? 10.719 -9.711 -8.875 1 91.31 507 LEU A C 1
ATOM 4001 O O . LEU A 1 507 ? 10.141 -10.469 -8.094 1 91.31 507 LEU A O 1
ATOM 4005 N N . LEU A 1 508 ? 11.703 -8.969 -8.562 1 93.12 508 LEU A N 1
ATOM 4006 C CA . LEU A 1 508 ? 12.203 -9.023 -7.191 1 93.12 508 LEU A CA 1
ATOM 4007 C C . LEU A 1 508 ? 11.148 -8.508 -6.211 1 93.12 508 LEU A C 1
ATOM 4009 O O . LEU A 1 508 ? 10.961 -9.078 -5.137 1 93.12 508 LEU A O 1
ATOM 4013 N N . ALA A 1 509 ? 10.547 -7.375 -6.582 1 93.31 509 ALA A N 1
ATOM 4014 C CA . ALA A 1 509 ? 9.484 -6.859 -5.727 1 93.31 509 ALA A CA 1
ATOM 4015 C C . ALA A 1 509 ? 8.359 -7.883 -5.562 1 93.31 509 ALA A C 1
ATOM 4017 O O . ALA A 1 509 ? 7.863 -8.102 -4.457 1 93.31 509 ALA A O 1
ATOM 4018 N N . ARG A 1 510 ? 8.016 -8.484 -6.645 1 89.94 510 ARG A N 1
ATOM 4019 C CA . ARG A 1 510 ? 6.953 -9.484 -6.613 1 89.94 510 ARG A CA 1
ATOM 4020 C C . ARG A 1 510 ? 7.34 -10.672 -5.746 1 89.94 510 ARG A C 1
ATOM 4022 O O . ARG A 1 510 ? 6.496 -11.234 -5.035 1 89.94 510 ARG A O 1
ATOM 4029 N N . TYR A 1 511 ? 8.57 -11.094 -5.824 1 93.19 511 TYR A N 1
ATOM 4030 C CA . TYR A 1 511 ? 9.062 -12.203 -5.012 1 93.19 511 TYR A CA 1
ATOM 4031 C C . TYR A 1 511 ? 9.031 -11.844 -3.531 1 93.19 511 TYR A C 1
ATOM 4033 O O . TYR A 1 511 ? 8.516 -12.609 -2.711 1 93.19 511 TYR A O 1
ATOM 4041 N N . LEU A 1 512 ? 9.523 -10.648 -3.244 1 94.38 512 LEU A N 1
ATOM 4042 C CA . LEU A 1 512 ? 9.664 -10.242 -1.85 1 94.38 512 LEU A CA 1
ATOM 4043 C C . LEU A 1 512 ? 8.297 -10.156 -1.172 1 94.38 512 LEU A C 1
ATOM 4045 O O . LEU A 1 512 ? 8.188 -10.359 0.04 1 94.38 512 LEU A O 1
ATOM 4049 N N . LEU A 1 513 ? 7.332 -9.898 -1.972 1 91.06 513 LEU A N 1
ATOM 4050 C CA . LEU A 1 513 ? 6.008 -9.688 -1.401 1 91.06 513 LEU A CA 1
ATOM 4051 C C . LEU A 1 513 ? 5.238 -11 -1.308 1 91.06 513 LEU A C 1
ATOM 4053 O O . LEU A 1 513 ? 4.09 -11.023 -0.859 1 91.06 513 LEU A O 1
ATOM 4057 N N . GLN A 1 514 ? 5.914 -12.133 -1.706 1 89.38 514 GLN A N 1
ATOM 4058 C CA . GLN A 1 514 ? 5.344 -13.453 -1.485 1 89.38 514 GLN A CA 1
ATOM 4059 C C . GLN A 1 514 ? 5.449 -13.859 -0.019 1 89.38 514 GLN A C 1
ATOM 4061 O O . GLN A 1 514 ? 6.395 -13.477 0.671 1 89.38 514 GLN A O 1
ATOM 4066 N N . PRO A 1 515 ? 4.469 -14.656 0.427 1 85.56 515 PRO A N 1
ATOM 4067 C CA . PRO A 1 515 ? 4.531 -15.109 1.818 1 85.56 515 PRO A CA 1
ATOM 4068 C C . PRO A 1 515 ? 5.785 -15.938 2.113 1 85.56 515 PRO A C 1
ATOM 4070 O O . PRO A 1 515 ? 6.309 -15.891 3.23 1 85.56 515 PRO A O 1
ATOM 4073 N N . GLU A 1 516 ? 6.305 -16.656 1.108 1 87.75 516 GLU A N 1
ATOM 4074 C CA . GLU A 1 516 ? 7.48 -17.5 1.288 1 87.75 516 GLU A CA 1
ATOM 4075 C C . GLU A 1 516 ? 8.734 -16.656 1.504 1 87.75 516 GLU A C 1
ATOM 4077 O O . GLU A 1 516 ? 9.734 -17.156 2.027 1 87.75 516 GLU A O 1
ATOM 4082 N N . ALA A 1 517 ? 8.625 -15.383 1.115 1 93.12 517 ALA A N 1
ATOM 4083 C CA . ALA A 1 517 ? 9.797 -14.516 1.195 1 93.12 517 ALA A CA 1
ATOM 4084 C C . ALA A 1 517 ? 9.695 -13.562 2.383 1 93.12 517 ALA A C 1
ATOM 4086 O O . ALA A 1 517 ? 10.367 -12.531 2.42 1 93.12 517 ALA A O 1
ATOM 4087 N N . LYS A 1 518 ? 8.906 -13.828 3.402 1 93 518 LYS A N 1
ATOM 4088 C CA . LYS A 1 518 ? 8.633 -12.922 4.516 1 93 518 LYS A CA 1
ATOM 4089 C C . LYS A 1 518 ? 9.922 -12.531 5.227 1 93 518 LYS A C 1
ATOM 4091 O O . LYS A 1 518 ? 10.109 -11.359 5.574 1 93 518 LYS A O 1
ATOM 4096 N N . ASP A 1 519 ? 10.805 -13.461 5.453 1 95.5 519 ASP A N 1
ATOM 4097 C CA . ASP A 1 519 ? 12.055 -13.172 6.152 1 95.5 519 ASP A CA 1
ATOM 4098 C C . ASP A 1 519 ? 12.914 -12.195 5.355 1 95.5 519 ASP A C 1
ATOM 4100 O O . ASP A 1 519 ? 13.523 -11.289 5.926 1 95.5 519 ASP A O 1
ATOM 4104 N N . LYS A 1 520 ? 12.984 -12.398 4.07 1 95.75 520 LYS A N 1
ATOM 4105 C CA . LYS A 1 520 ? 13.75 -11.508 3.209 1 95.75 520 LYS A CA 1
ATOM 4106 C C . LYS A 1 520 ? 13.109 -10.125 3.139 1 95.75 520 LYS A C 1
ATOM 4108 O O . LYS A 1 520 ? 13.805 -9.109 3.07 1 95.75 520 LYS A O 1
ATOM 4113 N N . LEU A 1 521 ? 11.773 -10.141 3.104 1 96.31 521 LEU A N 1
ATOM 4114 C CA . LEU A 1 521 ? 11.047 -8.875 3.115 1 96.31 521 LEU A CA 1
ATOM 4115 C C . LEU A 1 521 ? 11.328 -8.094 4.395 1 96.31 521 LEU A C 1
ATOM 4117 O O . LEU A 1 521 ? 11.43 -6.867 4.375 1 96.31 521 LEU A O 1
ATOM 4121 N N . THR A 1 522 ? 11.43 -8.773 5.527 1 97 522 THR A N 1
ATOM 4122 C CA . THR A 1 522 ? 11.758 -8.172 6.812 1 97 522 THR A CA 1
ATOM 4123 C C . THR A 1 522 ? 13.117 -7.48 6.75 1 97 522 THR A C 1
ATOM 4125 O O . THR A 1 522 ? 13.273 -6.367 7.254 1 97 522 THR A O 1
ATOM 4128 N N . GLN A 1 523 ? 14.047 -8.141 6.105 1 96.62 523 GLN A N 1
ATOM 4129 C CA . GLN A 1 523 ? 15.383 -7.559 5.953 1 96.62 523 GLN A CA 1
ATOM 4130 C C . GLN A 1 523 ? 15.328 -6.262 5.152 1 96.62 523 GLN A C 1
ATOM 4132 O O . GLN A 1 523 ? 15.938 -5.262 5.539 1 96.62 523 GLN A O 1
ATOM 4137 N N . VAL A 1 524 ? 14.609 -6.312 4.117 1 96.88 524 VAL A N 1
ATOM 4138 C CA . VAL A 1 524 ? 14.531 -5.152 3.234 1 96.88 524 VAL A CA 1
ATOM 4139 C C . VAL A 1 524 ? 13.766 -4.027 3.926 1 96.88 524 VAL A C 1
ATOM 4141 O O . VAL A 1 524 ? 14.195 -2.869 3.9 1 96.88 524 VAL A O 1
ATOM 4144 N N . ALA A 1 525 ? 12.625 -4.301 4.535 1 97.62 525 ALA A N 1
ATOM 4145 C CA . ALA A 1 525 ? 11.789 -3.309 5.199 1 97.62 525 ALA A CA 1
ATOM 4146 C C . ALA A 1 525 ? 12.547 -2.605 6.32 1 97.62 525 ALA A C 1
ATOM 4148 O O . ALA A 1 525 ? 12.562 -1.375 6.395 1 97.62 525 ALA A O 1
ATOM 4149 N N . SER A 1 526 ? 13.203 -3.328 7.191 1 97.5 526 SER A N 1
ATOM 4150 C CA . SER A 1 526 ? 13.922 -2.762 8.328 1 97.5 526 SER A CA 1
ATOM 4151 C C . SER A 1 526 ? 15.188 -2.041 7.879 1 97.5 526 SER A C 1
ATOM 4153 O O . SER A 1 526 ? 15.711 -1.183 8.594 1 97.5 526 SER A O 1
ATOM 4155 N N . TYR A 1 527 ? 15.719 -2.404 6.691 1 97.62 527 TYR A N 1
ATOM 4156 C CA . TYR A 1 527 ? 16.906 -1.77 6.145 1 97.62 527 TYR A CA 1
ATOM 4157 C C . TYR A 1 527 ? 16.656 -0.299 5.836 1 97.62 527 TYR A C 1
ATOM 4159 O O . TYR A 1 527 ? 17.578 0.516 5.855 1 97.62 527 TYR A O 1
ATOM 4167 N N . HIS A 1 528 ? 15.414 0.067 5.684 1 98.38 528 HIS A N 1
ATOM 4168 C CA . HIS A 1 528 ? 15.055 1.437 5.336 1 98.38 528 HIS A CA 1
ATOM 4169 C C . HIS A 1 528 ? 14.82 2.279 6.582 1 98.38 528 HIS A C 1
ATOM 4171 O O . HIS A 1 528 ? 14.492 3.463 6.484 1 98.38 528 HIS A O 1
ATOM 4177 N N . ALA A 1 529 ? 14.906 1.712 7.711 1 98.25 529 ALA A N 1
ATOM 4178 C CA . ALA A 1 529 ? 14.891 2.43 8.984 1 98.25 529 ALA A CA 1
ATOM 4179 C C . ALA A 1 529 ? 16.297 2.594 9.539 1 98.25 529 ALA A C 1
ATOM 4181 O O . ALA A 1 529 ? 16.844 1.669 10.141 1 98.25 529 ALA A O 1
ATOM 4182 N N . VAL A 1 530 ? 16.812 3.738 9.398 1 97.88 530 VAL A N 1
ATOM 4183 C CA . VAL A 1 530 ? 18.188 4.031 9.805 1 97.88 530 VAL A CA 1
ATOM 4184 C C . VAL A 1 530 ? 18.203 4.504 11.258 1 97.88 530 VAL A C 1
ATOM 4186 O O . VAL A 1 530 ? 17.344 5.301 11.664 1 97.88 530 VAL A O 1
ATOM 4189 N N . ARG A 1 531 ? 19.172 4.031 12.07 1 96.75 531 ARG A N 1
ATOM 4190 C CA . ARG A 1 531 ? 19.312 4.492 13.445 1 96.75 531 ARG A CA 1
ATOM 4191 C C . ARG A 1 531 ? 19.906 5.895 13.5 1 96.75 531 ARG A C 1
ATOM 4193 O O . ARG A 1 531 ? 20.938 6.156 12.883 1 96.75 531 ARG A O 1
ATOM 4200 N N . GLY A 1 532 ? 19.203 6.777 14.227 1 96.25 532 GLY A N 1
ATOM 4201 C CA . GLY A 1 532 ? 19.562 8.188 14.281 1 96.25 532 GLY A CA 1
ATOM 4202 C C . GLY A 1 532 ? 18.609 9.078 13.508 1 96.25 532 GLY A C 1
ATOM 4203 O O . GLY A 1 532 ? 17.922 8.609 12.602 1 96.25 532 GLY A O 1
ATOM 4204 N N . VAL A 1 533 ? 18.578 10.289 13.938 1 96.94 533 VAL A N 1
ATOM 4205 C CA . VAL A 1 533 ? 17.734 11.242 13.234 1 96.94 533 VAL A CA 1
ATOM 4206 C C . VAL A 1 533 ? 18.578 12.133 12.328 1 96.94 533 VAL A C 1
ATOM 4208 O O . VAL A 1 533 ? 19.406 12.906 12.805 1 96.94 533 VAL A O 1
ATOM 4211 N N . PHE A 1 534 ? 18.359 12.023 11.055 1 96.56 534 PHE A N 1
ATOM 4212 C CA . PHE A 1 534 ? 19.109 12.789 10.062 1 96.56 534 PHE A CA 1
ATOM 4213 C C . PHE A 1 534 ? 18.188 13.719 9.289 1 96.56 534 PHE A C 1
ATOM 4215 O O . PHE A 1 534 ? 17.547 13.305 8.32 1 96.56 534 PHE A O 1
ATOM 4222 N N . TYR A 1 535 ? 18.172 14.961 9.695 1 96.5 535 TYR A N 1
ATOM 4223 C CA . TYR A 1 535 ? 17.406 15.969 8.961 1 96.5 535 TYR A CA 1
ATOM 4224 C C . TYR A 1 535 ? 18.203 16.484 7.762 1 96.5 535 TYR A C 1
ATOM 4226 O O . TYR A 1 535 ? 19.359 16.891 7.902 1 96.5 535 TYR A O 1
ATOM 4234 N N . ASN A 1 536 ? 17.594 16.391 6.602 1 94.44 536 ASN A N 1
ATOM 4235 C CA . ASN A 1 536 ? 18.25 16.828 5.383 1 94.44 536 ASN A CA 1
ATOM 4236 C C . ASN A 1 536 ? 18.797 18.25 5.523 1 94.44 536 ASN A C 1
ATOM 4238 O O . ASN A 1 536 ? 19.922 18.531 5.117 1 94.44 536 ASN A O 1
ATOM 4242 N N . SER A 1 537 ? 18.031 19.125 6.074 1 88.81 537 SER A N 1
ATOM 4243 C CA . SER A 1 537 ? 18.375 20.531 6.18 1 88.81 537 SER A CA 1
ATOM 4244 C C . SER A 1 537 ? 19.547 20.75 7.129 1 88.81 537 SER A C 1
ATOM 4246 O O . SER A 1 537 ? 20.25 21.766 7.043 1 88.81 537 SER A O 1
ATOM 4248 N N . GLU A 1 538 ? 19.812 19.797 8.023 1 90.69 538 GLU A N 1
ATOM 4249 C CA . GLU A 1 538 ? 20.844 19.969 9.039 1 90.69 538 GLU A CA 1
ATOM 4250 C C . GLU A 1 538 ? 22.094 19.141 8.711 1 90.69 538 GLU A C 1
ATOM 4252 O O . GLU A 1 538 ? 23.141 19.312 9.336 1 90.69 538 GLU A O 1
ATOM 4257 N N . MET A 1 539 ? 21.922 18.281 7.746 1 92.69 539 MET A N 1
ATOM 4258 C CA . MET A 1 539 ? 23.047 17.422 7.395 1 92.69 539 MET A CA 1
ATOM 4259 C C . MET A 1 539 ? 24.125 18.188 6.645 1 92.69 539 MET A C 1
ATOM 4261 O O . MET A 1 539 ? 23.812 19.047 5.816 1 92.69 539 MET A O 1
ATOM 4265 N N . LYS A 1 540 ? 25.359 17.844 6.941 1 91.81 540 LYS A N 1
ATOM 4266 C CA . LYS A 1 540 ? 26.484 18.422 6.215 1 91.81 540 LYS A CA 1
ATOM 4267 C C . LYS A 1 540 ? 26.844 17.578 4.992 1 91.81 540 LYS A C 1
ATOM 4269 O O . LYS A 1 540 ? 26.531 16.375 4.949 1 91.81 540 LYS A O 1
ATOM 4274 N N . GLU A 1 541 ? 27.422 18.203 4.055 1 93.75 541 GLU A N 1
ATOM 4275 C CA . GLU A 1 541 ? 27.828 17.469 2.863 1 93.75 541 GLU A CA 1
ATOM 4276 C C . GLU A 1 541 ? 28.859 16.391 3.209 1 93.75 541 GLU A C 1
ATOM 4278 O O . GLU A 1 541 ? 29.734 16.609 4.055 1 93.75 541 GLU A O 1
ATOM 4283 N N . GLY A 1 542 ? 28.719 15.25 2.561 1 92.69 542 GLY A N 1
ATOM 4284 C CA . GLY A 1 542 ? 29.625 14.141 2.795 1 92.69 542 GLY A CA 1
ATOM 4285 C C . GLY A 1 542 ? 28.922 12.805 2.891 1 92.69 542 GLY A C 1
ATOM 4286 O O . GLY A 1 542 ? 27.703 12.734 2.887 1 92.69 542 GLY A O 1
ATOM 4287 N N . GLU A 1 543 ? 29.766 11.812 2.865 1 91.5 543 GLU A N 1
ATOM 4288 C CA . GLU A 1 543 ? 29.25 10.453 2.934 1 91.5 543 GLU A CA 1
ATOM 4289 C C . GLU A 1 543 ? 29.406 9.875 4.34 1 91.5 543 GLU A C 1
ATOM 4291 O O . GLU A 1 543 ? 30.406 10.102 5.008 1 91.5 543 GLU A O 1
ATOM 4296 N N . HIS A 1 544 ? 28.328 9.273 4.801 1 91.81 544 HIS A N 1
ATOM 4297 C CA . HIS A 1 544 ? 28.281 8.617 6.102 1 91.81 544 HIS A CA 1
ATOM 4298 C C . HIS A 1 544 ? 27.688 7.219 5.996 1 91.81 544 HIS A C 1
ATOM 4300 O O . HIS A 1 544 ? 26.766 6.992 5.207 1 91.81 544 HIS A O 1
ATOM 4306 N N . ARG A 1 545 ? 28.281 6.371 6.73 1 93.94 545 ARG A N 1
ATOM 4307 C CA . ARG A 1 545 ? 27.719 5.039 6.883 1 93.94 545 ARG A CA 1
ATOM 4308 C C . ARG A 1 545 ? 26.984 4.902 8.219 1 93.94 545 ARG A C 1
ATOM 4310 O O . ARG A 1 545 ? 27.562 5.199 9.273 1 93.94 545 ARG A O 1
ATOM 4317 N N . GLU A 1 546 ? 25.766 4.469 8.172 1 96.12 546 GLU A N 1
ATOM 4318 C CA . GLU A 1 546 ? 24.953 4.418 9.383 1 96.12 546 GLU A CA 1
ATOM 4319 C C . GLU A 1 546 ? 24.312 3.043 9.562 1 96.12 546 GLU A C 1
ATOM 4321 O O . GLU A 1 546 ? 23.922 2.402 8.586 1 96.12 546 GLU A O 1
ATOM 4326 N N . PRO A 1 547 ? 24.188 2.584 10.797 1 96.56 547 PRO A N 1
ATOM 4327 C CA . PRO A 1 547 ? 23.484 1.327 11.055 1 96.56 547 PRO A CA 1
ATOM 4328 C C . PRO A 1 547 ? 21.969 1.445 10.852 1 96.56 547 PRO A C 1
ATOM 4330 O O . PRO A 1 547 ? 21.406 2.531 11.008 1 96.56 547 PRO A O 1
ATOM 4333 N N . THR A 1 548 ? 21.312 0.393 10.445 1 97.5 548 THR A N 1
ATOM 4334 C CA . THR A 1 548 ? 19.875 0.338 10.258 1 97.5 548 THR A CA 1
ATOM 4335 C C . THR A 1 548 ? 19.234 -0.613 11.266 1 97.5 548 THR A C 1
ATOM 4337 O O . THR A 1 548 ? 19.922 -1.158 12.133 1 97.5 548 THR A O 1
ATOM 4340 N N . LEU A 1 549 ? 17.953 -0.745 11.234 1 96.62 549 LEU A N 1
ATOM 4341 C CA . LEU A 1 549 ? 17.266 -1.68 12.117 1 96.62 549 LEU A CA 1
ATOM 4342 C C . LEU A 1 549 ? 17.391 -3.107 11.602 1 96.62 549 LEU A C 1
ATOM 4344 O O . LEU A 1 549 ? 17.031 -4.059 12.297 1 96.62 549 LEU A O 1
ATOM 4348 N N . SER A 1 550 ? 17.812 -3.242 10.289 1 94.31 550 SER A N 1
ATOM 4349 C CA . SER A 1 550 ? 18.141 -4.57 9.773 1 94.31 550 SER A CA 1
ATOM 4350 C C . SER A 1 550 ? 19.469 -5.07 10.328 1 94.31 550 SER A C 1
ATOM 4352 O O . SER A 1 550 ? 20.5 -4.43 10.141 1 94.31 550 SER A O 1
ATOM 4354 N N . SER A 1 551 ? 19.453 -6.145 11.008 1 86.94 551 SER A N 1
ATOM 4355 C CA . SER A 1 551 ? 20.578 -6.645 11.773 1 86.94 551 SER A CA 1
ATOM 4356 C C . SER A 1 551 ? 21.828 -6.738 10.914 1 86.94 551 SER A C 1
ATOM 4358 O O . SER A 1 551 ? 21.844 -7.418 9.883 1 86.94 551 SER A O 1
ATOM 4360 N N . GLY A 1 552 ? 22.828 -5.988 11.305 1 88.06 552 GLY A N 1
ATOM 4361 C CA . GLY A 1 552 ? 24.156 -6.07 10.711 1 88.06 552 GLY A CA 1
ATOM 4362 C C . GLY A 1 552 ? 24.266 -5.34 9.391 1 88.06 552 GLY A C 1
ATOM 4363 O O . GLY A 1 552 ? 25.297 -5.402 8.719 1 88.06 552 GLY A O 1
ATOM 4364 N N . ALA A 1 553 ? 23.281 -4.625 9.047 1 92.5 553 ALA A N 1
ATOM 4365 C CA . ALA A 1 553 ? 23.297 -3.971 7.742 1 92.5 553 ALA A CA 1
ATOM 4366 C C . ALA A 1 553 ? 23.422 -2.457 7.891 1 92.5 553 ALA A C 1
ATOM 4368 O O . ALA A 1 553 ? 22.672 -1.84 8.656 1 92.5 553 ALA A O 1
ATOM 4369 N N . GLU A 1 554 ? 24.406 -1.903 7.188 1 95.5 554 GLU A N 1
ATOM 4370 C CA . GLU A 1 554 ? 24.609 -0.458 7.18 1 95.5 554 GLU A CA 1
ATOM 4371 C C . GLU A 1 554 ? 24.203 0.147 5.836 1 95.5 554 GLU A C 1
ATOM 4373 O O . GLU A 1 554 ? 24.219 -0.541 4.812 1 95.5 554 GLU A O 1
ATOM 4378 N N . ILE A 1 555 ? 23.844 1.378 5.875 1 95.75 555 ILE A N 1
ATOM 4379 C CA . ILE A 1 555 ? 23.469 2.098 4.66 1 95.75 555 ILE A CA 1
ATOM 4380 C C . ILE A 1 555 ? 24.328 3.354 4.523 1 95.75 555 ILE A C 1
ATOM 4382 O O . ILE A 1 555 ? 24.766 3.93 5.523 1 95.75 555 ILE A O 1
ATOM 4386 N N . ASN A 1 556 ? 24.625 3.719 3.326 1 95.25 556 ASN A N 1
ATOM 4387 C CA . ASN A 1 556 ? 25.406 4.918 3.057 1 95.25 556 ASN A CA 1
ATOM 4388 C C . ASN A 1 556 ? 24.516 6.121 2.771 1 95.25 556 ASN A C 1
ATOM 4390 O O . ASN A 1 556 ? 23.641 6.059 1.906 1 95.25 556 ASN A O 1
ATOM 4394 N N . LEU A 1 557 ? 24.688 7.121 3.508 1 96.25 557 LEU A N 1
ATOM 4395 C CA . LEU A 1 557 ? 24.047 8.406 3.26 1 96.25 557 LEU A CA 1
ATOM 4396 C C . LEU A 1 557 ? 25.047 9.406 2.682 1 96.25 557 LEU A C 1
ATOM 4398 O O . LEU A 1 557 ? 26.141 9.57 3.215 1 96.25 557 LEU A O 1
ATOM 4402 N N . ASN A 1 558 ? 24.625 9.984 1.564 1 95.19 558 ASN A N 1
ATOM 4403 C CA . ASN A 1 558 ? 25.516 10.938 0.906 1 95.19 558 ASN A CA 1
ATOM 4404 C C . ASN A 1 558 ? 24.797 12.25 0.594 1 95.19 558 ASN A C 1
ATOM 4406 O O . ASN A 1 558 ? 23.969 12.312 -0.311 1 95.19 558 ASN A O 1
ATOM 4410 N N . LYS A 1 559 ? 25.156 13.242 1.35 1 95.5 559 LYS A N 1
ATOM 4411 C CA . LYS A 1 559 ? 24.641 14.586 1.091 1 95.5 559 LYS A CA 1
ATOM 4412 C C . LYS A 1 559 ? 25.562 15.352 0.141 1 95.5 559 LYS A C 1
ATOM 4414 O O . LYS A 1 559 ? 26.766 15.469 0.383 1 95.5 559 LYS A O 1
ATOM 4419 N N . THR A 1 560 ? 24.953 15.766 -0.954 1 92.81 560 THR A N 1
ATOM 4420 C CA . THR A 1 560 ? 25.672 16.562 -1.944 1 92.81 560 THR A CA 1
ATOM 4421 C C . THR A 1 560 ? 24.938 17.875 -2.223 1 92.81 560 THR A C 1
ATOM 4423 O O . THR A 1 560 ? 23.906 18.141 -1.628 1 92.81 560 THR A O 1
ATOM 4426 N N . LYS A 1 561 ? 25.469 18.656 -3.127 1 89.31 561 LYS A N 1
ATOM 4427 C CA . LYS A 1 561 ? 24.828 19.891 -3.537 1 89.31 561 LYS A CA 1
ATOM 4428 C C . LYS A 1 561 ? 23.531 19.625 -4.297 1 89.31 561 LYS A C 1
ATOM 4430 O O . LYS A 1 561 ? 22.609 20.438 -4.277 1 89.31 561 LYS A O 1
ATOM 4435 N N . ASP A 1 562 ? 23.547 18.406 -4.848 1 89.44 562 ASP A N 1
ATOM 4436 C CA . ASP A 1 562 ? 22.391 18.047 -5.676 1 89.44 562 ASP A CA 1
ATOM 4437 C C . ASP A 1 562 ? 21.312 17.359 -4.84 1 89.44 562 ASP A C 1
ATOM 4439 O O . ASP A 1 562 ? 20.234 17.047 -5.352 1 89.44 562 ASP A O 1
ATOM 4443 N N . GLY A 1 563 ? 21.625 17.156 -3.611 1 92.75 563 GLY A N 1
ATOM 4444 C CA . GLY A 1 563 ? 20.625 16.547 -2.758 1 92.75 563 GLY A CA 1
ATOM 4445 C C . GLY A 1 563 ? 21.172 15.438 -1.878 1 92.75 563 GLY A C 1
ATOM 4446 O O . GLY A 1 563 ? 22.391 15.305 -1.734 1 92.75 563 GLY A O 1
ATOM 4447 N N . LEU A 1 564 ? 20.281 14.719 -1.263 1 95.62 564 LEU A N 1
ATOM 4448 C CA . LEU A 1 564 ? 20.641 13.609 -0.38 1 95.62 564 LEU A CA 1
ATOM 4449 C C . LEU A 1 564 ? 20.422 12.273 -1.079 1 95.62 564 LEU A C 1
ATOM 4451 O O . LEU A 1 564 ? 19.359 12.031 -1.664 1 95.62 564 LEU A O 1
ATOM 4455 N N . PHE A 1 565 ? 21.453 11.445 -1.042 1 96.25 565 PHE A N 1
ATOM 4456 C CA . PHE A 1 565 ? 21.422 10.141 -1.697 1 96.25 565 PHE A CA 1
ATOM 4457 C C . PHE A 1 565 ? 21.609 9.023 -0.684 1 96.25 565 PHE A C 1
ATOM 4459 O O . PHE A 1 565 ? 22.281 9.203 0.333 1 96.25 565 PHE A O 1
ATOM 4466 N N . VAL A 1 566 ? 20.953 7.945 -0.948 1 96.56 566 VAL A N 1
ATOM 4467 C CA . VAL A 1 566 ? 21.062 6.75 -0.117 1 96.56 566 VAL A CA 1
ATOM 4468 C C . VAL A 1 566 ? 21.516 5.566 -0.968 1 96.56 566 VAL A C 1
ATOM 4470 O O . VAL A 1 566 ? 21.047 5.395 -2.1 1 96.56 566 VAL A O 1
ATOM 4473 N N . ARG A 1 567 ? 22.469 4.785 -0.385 1 93.56 567 ARG A N 1
ATOM 4474 C CA . ARG A 1 567 ? 23.016 3.674 -1.155 1 93.56 567 ARG A CA 1
ATOM 4475 C C . ARG A 1 567 ? 23.188 2.436 -0.283 1 93.56 567 ARG A C 1
ATOM 4477 O O . ARG A 1 567 ? 23.891 2.477 0.73 1 93.56 567 ARG A O 1
ATOM 4484 N N . GLY A 1 568 ? 22.469 1.431 -0.711 1 90.38 568 GLY A N 1
ATOM 4485 C CA . GLY A 1 568 ? 22.703 0.123 -0.121 1 90.38 568 GLY A CA 1
ATOM 4486 C C . GLY A 1 568 ? 23.75 -0.684 -0.86 1 90.38 568 GLY A C 1
ATOM 4487 O O . GLY A 1 568 ? 24.844 -0.19 -1.122 1 90.38 568 GLY A O 1
ATOM 4488 N N . SER A 1 569 ? 23.344 -1.941 -1.146 1 83.94 569 SER A N 1
ATOM 4489 C CA . SER A 1 569 ? 24.281 -2.834 -1.815 1 83.94 569 SER A CA 1
ATOM 4490 C C . SER A 1 569 ? 23.969 -2.953 -3.303 1 83.94 569 SER A C 1
ATOM 4492 O O . SER A 1 569 ? 22.828 -2.742 -3.721 1 83.94 569 SER A O 1
ATOM 4494 N N . GLY A 1 570 ? 25.047 -3.232 -4.07 1 75.12 570 GLY A N 1
ATOM 4495 C CA . GLY A 1 570 ? 24.828 -3.65 -5.445 1 75.12 570 GLY A CA 1
ATOM 4496 C C . GLY A 1 570 ? 25.172 -2.578 -6.461 1 75.12 570 GLY A C 1
ATOM 4497 O O . GLY A 1 570 ? 25.125 -2.814 -7.668 1 75.12 570 GLY A O 1
ATOM 4498 N N . ALA A 1 571 ? 25.484 -1.37 -5.965 1 77.31 571 ALA A N 1
ATOM 4499 C CA . ALA A 1 571 ? 25.828 -0.312 -6.914 1 77.31 571 ALA A CA 1
ATOM 4500 C C . ALA A 1 571 ? 27.156 -0.593 -7.594 1 77.31 571 ALA A C 1
ATOM 4502 O O . ALA A 1 571 ? 28.125 -1.013 -6.941 1 77.31 571 ALA A O 1
ATOM 4503 N N . ALA A 1 572 ? 27.141 -0.412 -8.906 1 68.12 572 ALA A N 1
ATOM 4504 C CA . ALA A 1 572 ? 28.359 -0.62 -9.672 1 68.12 572 ALA A CA 1
ATOM 4505 C C . ALA A 1 572 ? 29.406 0.446 -9.336 1 68.12 572 ALA A C 1
ATOM 4507 O O . ALA A 1 572 ? 30.594 0.145 -9.219 1 68.12 572 ALA A O 1
ATOM 4508 N N . ASP A 1 573 ? 28.953 1.695 -9.266 1 70.94 573 ASP A N 1
ATOM 4509 C CA . ASP A 1 573 ? 29.812 2.824 -8.906 1 70.94 573 ASP A CA 1
ATOM 4510 C C . ASP A 1 573 ? 29.016 3.9 -8.164 1 70.94 573 ASP A C 1
ATOM 4512 O O . ASP A 1 573 ? 27.875 3.66 -7.746 1 70.94 573 ASP A O 1
ATOM 4516 N N . GLY A 1 574 ? 29.672 4.891 -7.992 1 73.19 574 GLY A N 1
ATOM 4517 C CA . GLY A 1 574 ? 29.062 5.945 -7.191 1 73.19 574 GLY A CA 1
ATOM 4518 C C . GLY A 1 574 ? 28 6.727 -7.938 1 73.19 574 GLY A C 1
ATOM 4519 O O . GLY A 1 574 ? 27.344 7.598 -7.359 1 73.19 574 GLY A O 1
ATOM 4520 N N . ALA A 1 575 ? 27.766 6.387 -9.172 1 75.44 575 ALA A N 1
ATOM 4521 C CA . ALA A 1 575 ? 26.781 7.129 -9.969 1 75.44 575 ALA A CA 1
ATOM 4522 C C . ALA A 1 575 ? 25.703 6.207 -10.5 1 75.44 575 ALA A C 1
ATOM 4524 O O . ALA A 1 575 ? 24.844 6.633 -11.281 1 75.44 575 ALA A O 1
ATOM 4525 N N . ASP A 1 576 ? 25.688 4.988 -10.008 1 80.62 576 ASP A N 1
ATOM 4526 C CA . ASP A 1 576 ? 24.734 3.992 -10.5 1 80.62 576 ASP A CA 1
ATOM 4527 C C . ASP A 1 576 ? 23.328 4.262 -9.961 1 80.62 576 ASP A C 1
ATOM 4529 O O . ASP A 1 576 ? 22.953 3.742 -8.914 1 80.62 576 ASP A O 1
ATOM 4533 N N . ARG A 1 577 ? 22.453 4.941 -10.734 1 82.56 577 ARG A N 1
ATOM 4534 C CA . ARG A 1 577 ? 21.109 5.348 -10.32 1 82.56 577 ARG A CA 1
ATOM 4535 C C . ARG A 1 577 ? 20.125 4.195 -10.445 1 82.56 577 ARG A C 1
ATOM 4537 O O . ARG A 1 577 ? 18.938 4.348 -10.148 1 82.56 577 ARG A O 1
ATOM 4544 N N . THR A 1 578 ? 20.688 3.107 -10.82 1 77.38 578 THR A N 1
ATOM 4545 C CA . THR A 1 578 ? 19.828 1.936 -10.812 1 77.38 578 THR A CA 1
ATOM 4546 C C . THR A 1 578 ? 19.688 1.372 -9.406 1 77.38 578 THR A C 1
ATOM 4548 O O . THR A 1 578 ? 18.719 0.671 -9.102 1 77.38 578 THR A O 1
ATOM 4551 N N . VAL A 1 579 ? 20.703 1.791 -8.609 1 83.94 579 VAL A N 1
ATOM 4552 C CA . VAL A 1 579 ? 20.719 1.282 -7.246 1 83.94 579 VAL A CA 1
ATOM 4553 C C . VAL A 1 579 ? 20.641 2.445 -6.258 1 83.94 579 VAL A C 1
ATOM 4555 O O . VAL A 1 579 ? 19.875 2.396 -5.285 1 83.94 579 VAL A O 1
ATOM 4558 N N . ILE A 1 580 ? 21.375 3.48 -6.605 1 91.75 580 ILE A N 1
ATOM 4559 C CA . ILE A 1 580 ? 21.484 4.613 -5.691 1 91.75 580 ILE A CA 1
ATOM 4560 C C . ILE A 1 580 ? 20.172 5.398 -5.688 1 91.75 580 ILE A C 1
ATOM 4562 O O . ILE A 1 580 ? 19.688 5.82 -6.742 1 91.75 580 ILE A O 1
ATOM 4566 N N . GLY A 1 581 ? 19.641 5.543 -4.5 1 95 581 GLY A N 1
ATOM 4567 C CA . GLY A 1 581 ? 18.406 6.289 -4.355 1 95 581 GLY A CA 1
ATOM 4568 C C . GLY A 1 581 ? 18.625 7.762 -4.07 1 95 581 GLY A C 1
ATOM 4569 O O . GLY A 1 581 ? 19.594 8.133 -3.398 1 95 581 GLY A O 1
ATOM 4570 N N . GLN A 1 582 ? 17.734 8.547 -4.602 1 96 582 GLN A N 1
ATOM 4571 C CA . GLN A 1 582 ? 17.703 9.977 -4.293 1 96 582 GLN A CA 1
ATOM 4572 C C . GLN A 1 582 ? 16.484 10.328 -3.439 1 96 582 GLN A C 1
ATOM 4574 O O . GLN A 1 582 ? 15.383 9.805 -3.664 1 96 582 GLN A O 1
ATOM 4579 N N . VAL A 1 583 ? 16.703 11.172 -2.461 1 96.88 583 VAL A N 1
ATOM 4580 C CA . VAL A 1 583 ? 15.602 11.68 -1.653 1 96.88 583 VAL A CA 1
ATOM 4581 C C . VAL A 1 583 ? 14.781 12.672 -2.467 1 96.88 583 VAL A C 1
ATOM 4583 O O . VAL A 1 583 ? 15.328 13.625 -3.027 1 96.88 583 VAL A O 1
ATOM 4586 N N . ILE A 1 584 ? 13.516 12.461 -2.549 1 94.5 584 ILE A N 1
ATOM 4587 C CA . ILE A 1 584 ? 12.594 13.297 -3.309 1 94.5 584 ILE A CA 1
ATOM 4588 C C . ILE A 1 584 ? 11.945 14.328 -2.383 1 94.5 584 ILE A C 1
ATOM 4590 O O . ILE A 1 584 ? 11.93 15.523 -2.688 1 94.5 584 ILE A O 1
ATOM 4594 N N . LYS A 1 585 ? 11.305 13.922 -1.375 1 93.19 585 LYS A N 1
ATOM 4595 C CA . LYS A 1 585 ? 10.742 14.758 -0.312 1 93.19 585 LYS A CA 1
ATOM 4596 C C . LYS A 1 585 ? 11.445 14.484 1.019 1 93.19 585 LYS A C 1
ATOM 4598 O O . LYS A 1 585 ? 11.594 13.336 1.428 1 93.19 585 LYS A O 1
ATOM 4603 N N . SER A 1 586 ? 11.859 15.555 1.615 1 95.19 586 SER A N 1
ATOM 4604 C CA . SER A 1 586 ? 12.664 15.375 2.82 1 95.19 586 SER A CA 1
ATOM 4605 C C . SER A 1 586 ? 11.977 15.977 4.039 1 95.19 586 SER A C 1
ATOM 4607 O O . SER A 1 586 ? 11.078 16.812 3.904 1 95.19 586 SER A O 1
ATOM 4609 N N . ASP A 1 587 ? 12.328 15.445 5.234 1 96.5 587 ASP A N 1
ATOM 4610 C CA . ASP A 1 587 ? 12.086 16.062 6.535 1 96.5 587 ASP A CA 1
ATOM 4611 C C . ASP A 1 587 ? 10.602 16.062 6.879 1 96.5 587 ASP A C 1
ATOM 4613 O O . ASP A 1 587 ? 10.055 17.094 7.293 1 96.5 587 ASP A O 1
ATOM 4617 N N . MET A 1 588 ? 9.969 14.984 6.559 1 95.31 588 MET A N 1
ATOM 4618 C CA . MET A 1 588 ? 8.648 14.781 7.137 1 95.31 588 MET A CA 1
ATOM 4619 C C . MET A 1 588 ? 8.75 14.367 8.602 1 95.31 588 MET A C 1
ATOM 4621 O O . MET A 1 588 ? 9.148 13.242 8.898 1 95.31 588 MET A O 1
ATOM 4625 N N . LEU A 1 589 ? 8.359 15.242 9.461 1 96.75 589 LEU A N 1
ATOM 4626 C CA . LEU A 1 589 ? 8.578 15.031 10.891 1 96.75 589 LEU A CA 1
ATOM 4627 C C . LEU A 1 589 ? 7.605 13.992 11.438 1 96.75 589 LEU A C 1
ATOM 4629 O O . LEU A 1 589 ? 6.434 13.969 11.062 1 96.75 589 LEU A O 1
ATOM 4633 N N . THR A 1 590 ? 8.109 13.094 12.242 1 96.81 590 THR A N 1
ATOM 4634 C CA . THR A 1 590 ? 7.309 12.117 12.969 1 96.81 590 THR A CA 1
ATOM 4635 C C . THR A 1 590 ? 7.629 12.164 14.461 1 96.81 590 THR A C 1
ATOM 4637 O O . THR A 1 590 ? 8.602 12.789 14.875 1 96.81 590 THR A O 1
ATOM 4640 N N . SER A 1 591 ? 6.836 11.539 15.266 1 97.19 591 SER A N 1
ATOM 4641 C CA . SER A 1 591 ? 6.977 11.609 16.719 1 97.19 591 SER A CA 1
ATOM 4642 C C . SER A 1 591 ? 8.281 10.969 17.188 1 97.19 591 SER A C 1
ATOM 4644 O O . SER A 1 591 ? 8.844 11.352 18.203 1 97.19 591 SER A O 1
ATOM 4646 N N . ASN A 1 592 ? 8.758 9.984 16.422 1 97.81 592 ASN A N 1
ATOM 4647 C CA . ASN A 1 592 ? 9.945 9.266 16.875 1 97.81 592 ASN A CA 1
ATOM 4648 C C . ASN A 1 592 ? 11.109 9.453 15.914 1 97.81 592 ASN A C 1
ATOM 4650 O O . ASN A 1 592 ? 12.094 8.711 15.961 1 97.81 592 ASN A O 1
ATOM 4654 N N . GLY A 1 593 ? 10.953 10.43 14.953 1 97.81 593 GLY A N 1
ATOM 4655 C CA . GLY A 1 593 ? 12.047 10.672 14.023 1 97.81 593 GLY A CA 1
ATOM 4656 C C . GLY A 1 593 ? 11.625 11.484 12.812 1 97.81 593 GLY A C 1
ATOM 4657 O O . GLY A 1 593 ? 11.008 12.539 12.953 1 97.81 593 GLY A O 1
ATOM 4658 N N . VAL A 1 594 ? 12.148 11.016 11.609 1 98.06 594 VAL A N 1
ATOM 4659 C CA . VAL A 1 594 ? 11.891 11.758 10.383 1 98.06 594 VAL A CA 1
ATOM 4660 C C . VAL A 1 594 ? 11.758 10.789 9.211 1 98.06 594 VAL A C 1
ATOM 4662 O O . VAL A 1 594 ? 12.328 9.695 9.234 1 98.06 594 VAL A O 1
ATOM 4665 N N . ILE A 1 595 ? 10.906 11.109 8.266 1 98.06 595 ILE A N 1
ATOM 4666 C CA . ILE A 1 595 ? 10.719 10.312 7.062 1 98.06 595 ILE A CA 1
ATOM 4667 C C . ILE A 1 595 ? 11.25 11.078 5.852 1 98.06 595 ILE A C 1
ATOM 4669 O O . ILE A 1 595 ? 11.023 12.281 5.719 1 98.06 595 ILE A O 1
ATOM 4673 N N . HIS A 1 596 ? 12.039 10.453 5.051 1 98.31 596 HIS A N 1
ATOM 4674 C CA . HIS A 1 596 ? 12.445 10.898 3.721 1 98.31 596 HIS A CA 1
ATOM 4675 C C . HIS A 1 596 ? 11.938 9.945 2.643 1 98.31 596 HIS A C 1
ATOM 4677 O O . HIS A 1 596 ? 12.039 8.727 2.789 1 98.31 596 HIS A O 1
ATOM 4683 N N . THR A 1 597 ? 11.328 10.445 1.578 1 98 597 THR A N 1
ATOM 4684 C CA . THR A 1 597 ? 10.922 9.57 0.484 1 98 597 THR A CA 1
ATOM 4685 C C . THR A 1 597 ? 12.055 9.391 -0.523 1 98 597 THR A C 1
ATOM 4687 O O . THR A 1 597 ? 12.805 10.336 -0.789 1 98 597 THR A O 1
ATOM 4690 N N . ILE A 1 598 ? 12.164 8.18 -1.061 1 97.81 598 ILE A N 1
ATOM 4691 C CA . ILE A 1 598 ? 13.258 7.914 -1.983 1 97.81 598 ILE A CA 1
ATOM 4692 C C . ILE A 1 598 ? 12.719 7.25 -3.248 1 97.81 598 ILE A C 1
ATOM 4694 O O . ILE A 1 598 ? 11.648 6.645 -3.229 1 97.81 598 ILE A O 1
ATOM 4698 N N . ASP A 1 599 ? 13.5 7.32 -4.332 1 95.69 599 ASP A N 1
ATOM 4699 C CA . ASP A 1 599 ? 13 6.891 -5.633 1 95.69 599 ASP A CA 1
ATOM 4700 C C . ASP A 1 599 ? 13.531 5.504 -5.992 1 95.69 599 ASP A C 1
ATOM 4702 O O . ASP A 1 599 ? 13.289 5.008 -7.098 1 95.69 599 ASP A O 1
ATOM 4706 N N . ARG A 1 600 ? 14.312 4.875 -5.078 1 95.06 600 ARG A N 1
ATOM 4707 C CA . ARG A 1 600 ? 14.812 3.516 -5.262 1 95.06 600 ARG A CA 1
ATOM 4708 C C . ARG A 1 600 ? 14.727 2.721 -3.963 1 95.06 600 ARG A C 1
ATOM 4710 O O . ARG A 1 600 ? 15.016 3.248 -2.889 1 95.06 600 ARG A O 1
ATOM 4717 N N . VAL A 1 601 ? 14.273 1.477 -4.133 1 96.25 601 VAL A N 1
ATOM 4718 C CA . VAL A 1 601 ? 14.375 0.587 -2.98 1 96.25 601 VAL A CA 1
ATOM 4719 C C . VAL A 1 601 ? 15.836 0.208 -2.744 1 96.25 601 VAL A C 1
ATOM 4721 O O . VAL A 1 601 ? 16.578 -0.075 -3.693 1 96.25 601 VAL A O 1
ATOM 4724 N N . GLN A 1 602 ? 16.25 0.299 -1.521 1 96.06 602 GLN A N 1
ATOM 4725 C CA . GLN A 1 602 ? 17.609 -0.082 -1.178 1 96.06 602 GLN A CA 1
ATOM 4726 C C . GLN A 1 602 ? 17.672 -1.503 -0.623 1 96.06 602 GLN A C 1
ATOM 4728 O O . GLN A 1 602 ? 16.812 -1.893 0.181 1 96.06 602 GLN A O 1
ATOM 4733 N N . LEU A 1 603 ? 18.688 -2.234 -1.066 1 94.75 603 LEU A N 1
ATOM 4734 C CA . LEU A 1 603 ? 18.828 -3.627 -0.655 1 94.75 603 LEU A CA 1
ATOM 4735 C C . LEU A 1 603 ? 20.078 -3.816 0.198 1 94.75 603 LEU A C 1
ATOM 4737 O O . LEU A 1 603 ? 21.141 -3.287 -0.128 1 94.75 603 LEU A O 1
ATOM 4741 N N . PRO A 1 604 ? 19.922 -4.512 1.331 1 94.5 604 PRO A N 1
ATOM 4742 C CA . PRO A 1 604 ? 21.109 -4.781 2.158 1 94.5 604 PRO A CA 1
ATOM 4743 C C . PRO A 1 604 ? 22.031 -5.836 1.545 1 94.5 604 PRO A C 1
ATOM 4745 O O . PRO A 1 604 ? 21.578 -6.66 0.742 1 94.5 604 PRO A O 1
ATOM 4748 N N . SER A 1 605 ? 23.25 -5.84 1.947 1 89 605 SER A N 1
ATOM 4749 C CA . SER A 1 605 ? 24.219 -6.797 1.441 1 89 605 SER A CA 1
ATOM 4750 C C . SER A 1 605 ? 23.938 -8.203 1.957 1 89 605 SER A C 1
ATOM 4752 O O . SER A 1 605 ? 24.391 -9.188 1.371 1 89 605 SER A O 1
ATOM 4754 N N . THR A 1 606 ? 23.172 -8.281 3 1 89.25 606 THR A N 1
ATOM 4755 C CA . THR A 1 606 ? 22.891 -9.562 3.625 1 89.25 606 THR A CA 1
ATOM 4756 C C . THR A 1 606 ? 21.766 -10.281 2.881 1 89.25 606 THR A C 1
ATOM 4758 O O . THR A 1 606 ? 21.516 -11.469 3.111 1 89.25 606 THR A O 1
ATOM 4761 N N . LEU A 1 607 ? 21.062 -9.562 2.01 1 92.06 607 LEU A N 1
ATOM 4762 C CA . LEU A 1 607 ? 19.938 -10.156 1.286 1 92.06 607 LEU A CA 1
ATOM 4763 C C . LEU A 1 607 ? 20.438 -11.172 0.264 1 92.06 607 LEU A C 1
ATOM 4765 O O . LEU A 1 607 ? 21.297 -10.859 -0.565 1 92.06 607 LEU A O 1
ATOM 4769 N N . GLU A 1 608 ? 19.969 -12.391 0.332 1 92.19 608 GLU A N 1
ATOM 4770 C CA . GLU A 1 608 ? 20.328 -13.438 -0.618 1 92.19 608 GLU A CA 1
ATOM 4771 C C . GLU A 1 608 ? 19.141 -13.805 -1.505 1 92.19 608 GLU A C 1
ATOM 4773 O O . GLU A 1 608 ? 18.203 -14.477 -1.061 1 92.19 608 GLU A O 1
ATOM 4778 N N . VAL A 1 609 ? 19.188 -13.391 -2.717 1 92.88 609 VAL A N 1
ATOM 4779 C CA . VAL A 1 609 ? 18.156 -13.695 -3.703 1 92.88 609 VAL A CA 1
ATOM 4780 C C . VAL A 1 609 ? 18.781 -14.461 -4.875 1 92.88 609 VAL A C 1
ATOM 4782 O O . VAL A 1 609 ? 19.719 -13.977 -5.516 1 92.88 609 VAL A O 1
ATOM 4785 N N . THR A 1 610 ? 18.25 -15.617 -5.191 1 92.81 610 THR A N 1
ATOM 4786 C CA . THR A 1 610 ? 18.75 -16.438 -6.293 1 92.81 610 THR A CA 1
ATOM 4787 C C . THR A 1 610 ? 17.844 -16.297 -7.516 1 92.81 610 THR A C 1
ATOM 4789 O O . THR A 1 610 ? 16.766 -15.711 -7.434 1 92.81 610 THR A O 1
ATOM 4792 N N . ASN A 1 611 ? 18.359 -16.812 -8.617 1 92.81 611 ASN A N 1
ATOM 4793 C CA . ASN A 1 611 ? 17.531 -16.844 -9.812 1 92.81 611 ASN A CA 1
ATOM 4794 C C . ASN A 1 611 ? 16.297 -17.734 -9.609 1 92.81 611 ASN A C 1
ATOM 4796 O O . ASN A 1 611 ? 15.242 -17.469 -10.18 1 92.81 611 ASN A O 1
ATOM 4800 N N . LYS A 1 612 ? 16.469 -18.734 -8.836 1 92.56 612 LYS A N 1
ATOM 4801 C CA . LYS A 1 612 ? 15.328 -19.594 -8.539 1 92.56 612 LYS A CA 1
ATOM 4802 C C . LYS A 1 612 ? 14.219 -18.828 -7.836 1 92.56 612 LYS A C 1
ATOM 4804 O O . LYS A 1 612 ? 13.039 -19 -8.141 1 92.56 612 LYS A O 1
ATOM 4809 N N . ASN A 1 613 ? 14.617 -17.969 -6.895 1 92.75 613 ASN A N 1
ATOM 4810 C CA . ASN A 1 613 ? 13.656 -17.125 -6.203 1 92.75 613 ASN A CA 1
ATOM 4811 C C . ASN A 1 613 ? 12.875 -16.25 -7.18 1 92.75 613 ASN A C 1
ATOM 4813 O O . ASN A 1 613 ? 11.648 -16.141 -7.082 1 92.75 613 ASN A O 1
ATOM 4817 N N . LEU A 1 614 ? 13.539 -15.727 -8.086 1 92.56 614 LEU A N 1
ATOM 4818 C CA . LEU A 1 614 ? 12.922 -14.82 -9.055 1 92.56 614 LEU A CA 1
ATOM 4819 C C . LEU A 1 614 ? 11.992 -15.586 -9.992 1 92.56 614 LEU A C 1
ATOM 4821 O O . LEU A 1 614 ? 10.945 -15.07 -10.391 1 92.56 614 LEU A O 1
ATOM 4825 N N . LEU A 1 615 ? 12.375 -16.766 -10.305 1 91.38 615 LEU A N 1
ATOM 4826 C CA . LEU A 1 615 ? 11.594 -17.578 -11.227 1 91.38 615 LEU A CA 1
ATOM 4827 C C . LEU A 1 615 ? 10.391 -18.203 -10.516 1 91.38 615 LEU A C 1
ATOM 4829 O O . LEU A 1 615 ? 9.438 -18.641 -11.172 1 91.38 615 LEU A O 1
ATOM 4833 N N . SER A 1 616 ? 10.445 -18.25 -9.258 1 86.25 616 SER A N 1
ATOM 4834 C CA . SER A 1 616 ? 9.383 -18.906 -8.492 1 86.25 616 SER A CA 1
ATOM 4835 C C . SER A 1 616 ? 8.148 -18.016 -8.406 1 86.25 616 SER A C 1
ATOM 4837 O O . SER A 1 616 ? 7.094 -18.453 -7.926 1 86.25 616 SER A O 1
ATOM 4839 N N . VAL A 1 617 ? 8.352 -16.828 -8.859 1 84.62 617 VAL A N 1
ATOM 4840 C CA . VAL A 1 617 ? 7.211 -15.922 -8.867 1 84.62 617 VAL A CA 1
ATOM 4841 C C . VAL A 1 617 ? 6.18 -16.391 -9.891 1 84.62 617 VAL A C 1
ATOM 4843 O O . VAL A 1 617 ? 6.492 -17.188 -10.781 1 84.62 617 VAL A O 1
ATOM 4846 N N . GLU A 1 618 ? 4.957 -15.984 -9.758 1 71.62 618 GLU A N 1
ATOM 4847 C CA . GLU A 1 618 ? 3.92 -16.375 -10.711 1 71.62 618 GLU A CA 1
ATOM 4848 C C . GLU A 1 618 ? 4.246 -15.883 -12.117 1 71.62 618 GLU A C 1
ATOM 4850 O O . GLU A 1 618 ? 4.691 -14.75 -12.297 1 71.62 618 GLU A O 1
ATOM 4855 N N . GLY A 1 619 ? 4.262 -16.797 -13.062 1 73.25 619 GLY A N 1
ATOM 4856 C CA . GLY A 1 619 ? 4.363 -16.406 -14.461 1 73.25 619 GLY A CA 1
ATOM 4857 C C . GLY A 1 619 ? 5.449 -17.156 -15.203 1 73.25 619 GLY A C 1
ATOM 4858 O O . GLY A 1 619 ? 5.496 -17.125 -16.438 1 73.25 619 GLY A O 1
ATOM 4859 N N . THR A 1 620 ? 6.395 -17.766 -14.375 1 80.94 620 THR A N 1
ATOM 4860 C CA . THR A 1 620 ? 7.48 -18.438 -15.062 1 80.94 620 THR A CA 1
ATOM 4861 C C . THR A 1 620 ? 7.707 -19.828 -14.477 1 80.94 620 THR A C 1
ATOM 4863 O O . THR A 1 620 ? 8.836 -20.328 -14.438 1 80.94 620 THR A O 1
ATOM 4866 N N . ASN A 1 621 ? 6.801 -20.438 -14.008 1 76.69 621 ASN A N 1
ATOM 4867 C CA . ASN A 1 621 ? 6.934 -21.719 -13.312 1 76.69 621 ASN A CA 1
ATOM 4868 C C . ASN A 1 621 ? 7.246 -22.859 -14.281 1 76.69 621 ASN A C 1
ATOM 4870 O O . ASN A 1 621 ? 7.977 -23.781 -13.945 1 76.69 621 ASN A O 1
ATOM 4874 N N . SER A 1 622 ? 6.633 -22.781 -15.438 1 76.31 622 SER A N 1
ATOM 4875 C CA . SER A 1 622 ? 6.879 -23.828 -16.438 1 76.31 622 SER A CA 1
ATOM 4876 C C . SER A 1 622 ? 8.359 -23.891 -16.797 1 76.31 622 SER A C 1
ATOM 4878 O O . SER A 1 622 ? 8.922 -24.984 -16.906 1 76.31 622 SER A O 1
ATOM 4880 N N . PHE A 1 623 ? 8.914 -22.828 -16.953 1 85.06 623 PHE A N 1
ATOM 4881 C CA . PHE A 1 623 ? 10.328 -22.797 -17.328 1 85.06 623 PHE A CA 1
ATOM 4882 C C . PHE A 1 623 ? 11.195 -23.25 -16.156 1 85.06 623 PHE A C 1
ATOM 4884 O O . PHE A 1 623 ? 12.219 -23.922 -16.359 1 85.06 623 PHE A O 1
ATOM 4891 N N . LEU A 1 624 ? 10.875 -22.797 -15 1 86.44 624 LEU A N 1
ATOM 4892 C CA . LEU A 1 624 ? 11.602 -23.234 -13.812 1 86.44 624 LEU A CA 1
ATOM 4893 C C . LEU A 1 624 ? 11.633 -24.75 -13.719 1 86.44 624 LEU A C 1
ATOM 4895 O O . LEU A 1 624 ? 12.68 -25.344 -13.438 1 86.44 624 LEU A O 1
ATOM 4899 N N . ARG A 1 625 ? 10.617 -25.312 -14 1 78.56 625 ARG A N 1
ATOM 4900 C CA . ARG A 1 625 ? 10.539 -26.766 -13.938 1 78.56 625 ARG A CA 1
ATOM 4901 C C . ARG A 1 625 ? 11.352 -27.406 -15.062 1 78.56 625 ARG A C 1
ATOM 4903 O O . ARG A 1 625 ? 11.945 -28.469 -14.883 1 78.56 625 ARG A O 1
ATOM 4910 N N . LEU A 1 626 ? 11.234 -26.781 -16.172 1 79.81 626 LEU A N 1
ATOM 4911 C CA . LEU A 1 626 ? 12.062 -27.25 -17.281 1 79.81 626 LEU A CA 1
ATOM 4912 C C . LEU A 1 626 ? 13.539 -27.266 -16.891 1 79.81 626 LEU A C 1
ATOM 4914 O O . LEU A 1 626 ? 14.25 -28.234 -17.172 1 79.81 626 LEU A O 1
ATOM 4918 N N . LEU A 1 627 ? 13.93 -26.25 -16.266 1 86.75 627 LEU A N 1
ATOM 4919 C CA . LEU A 1 627 ? 15.328 -26.156 -15.859 1 86.75 627 LEU A CA 1
ATOM 4920 C C . LEU A 1 627 ? 15.664 -27.219 -14.805 1 86.75 627 LEU A C 1
ATOM 4922 O O . LEU A 1 627 ? 16.766 -27.766 -14.797 1 86.75 627 LEU A O 1
ATOM 4926 N N . GLU A 1 628 ? 14.75 -27.453 -13.953 1 81.56 628 GLU A N 1
ATOM 4927 C CA . GLU A 1 628 ? 14.953 -28.469 -12.93 1 81.56 628 GLU A CA 1
ATOM 4928 C C . GLU A 1 628 ? 15.031 -29.859 -13.547 1 81.56 628 GLU A C 1
ATOM 4930 O O . GLU A 1 628 ? 15.844 -30.688 -13.125 1 81.56 628 GLU A O 1
ATOM 4935 N N . ARG A 1 629 ? 14.289 -30.094 -14.547 1 76.12 629 ARG A N 1
ATOM 4936 C CA . ARG A 1 629 ? 14.281 -31.375 -15.242 1 76.12 629 ARG A CA 1
ATOM 4937 C C . ARG A 1 629 ? 15.594 -31.594 -15.992 1 76.12 629 ARG A C 1
ATOM 4939 O O . ARG A 1 629 ? 16.047 -32.719 -16.125 1 76.12 629 ARG A O 1
ATOM 4946 N N . CYS A 1 630 ? 16.109 -30.516 -16.438 1 80.94 630 CYS A N 1
ATOM 4947 C CA . CYS A 1 630 ? 17.344 -30.594 -17.203 1 80.94 630 CYS A CA 1
ATOM 4948 C C . CYS A 1 630 ? 18.562 -30.562 -16.266 1 80.94 630 CYS A C 1
ATOM 4950 O O . CYS A 1 630 ? 19.688 -30.453 -16.734 1 80.94 630 CYS A O 1
ATOM 4952 N N . ASP A 1 631 ? 18.344 -30.641 -14.953 1 81.5 631 ASP A N 1
ATOM 4953 C CA . ASP A 1 631 ? 19.391 -30.672 -13.938 1 81.5 631 ASP A CA 1
ATOM 4954 C C . ASP A 1 631 ? 20.266 -29.422 -14.016 1 81.5 631 ASP A C 1
ATOM 4956 O O . ASP A 1 631 ? 21.5 -29.5 -13.93 1 81.5 631 ASP A O 1
ATOM 4960 N N . LEU A 1 632 ? 19.734 -28.375 -14.336 1 84.44 632 LEU A N 1
ATOM 4961 C CA . LEU A 1 632 ? 20.453 -27.094 -14.398 1 84.44 632 LEU A CA 1
ATOM 4962 C C . LEU A 1 632 ? 20.172 -26.25 -13.156 1 84.44 632 LEU A C 1
ATOM 4964 O O . LEU A 1 632 ? 20.672 -25.141 -13.031 1 84.44 632 LEU A O 1
ATOM 4968 N N . SER A 1 633 ? 19.469 -26.75 -12.219 1 80.81 633 SER A N 1
ATOM 4969 C CA . SER A 1 633 ? 19 -25.984 -11.07 1 80.81 633 SER A CA 1
ATOM 4970 C C . SER A 1 633 ? 20.156 -25.641 -10.133 1 80.81 633 SER A C 1
ATOM 4972 O O . SER A 1 633 ? 20.312 -24.484 -9.719 1 80.81 633 SER A O 1
ATOM 4974 N N . ARG A 1 634 ? 20.938 -26.5 -9.82 1 80.81 634 ARG A N 1
ATOM 4975 C CA . ARG A 1 634 ? 22 -26.297 -8.844 1 80.81 634 ARG A CA 1
ATOM 4976 C C . ARG A 1 634 ? 23.047 -25.312 -9.359 1 80.81 634 ARG A C 1
ATOM 4978 O O . ARG A 1 634 ? 23.453 -24.406 -8.641 1 80.81 634 ARG A O 1
ATOM 4985 N N . ASP A 1 635 ? 23.344 -25.375 -10.602 1 79.19 635 ASP A N 1
ATOM 4986 C CA . ASP A 1 635 ? 24.453 -24.594 -11.125 1 79.19 635 ASP A CA 1
ATOM 4987 C C . ASP A 1 635 ? 23.984 -23.203 -11.555 1 79.19 635 ASP A C 1
ATOM 4989 O O . ASP A 1 635 ? 24.719 -22.219 -11.406 1 79.19 635 ASP A O 1
ATOM 4993 N N . VAL A 1 636 ? 22.766 -23.141 -11.969 1 83.88 636 VAL A N 1
ATOM 4994 C CA . VAL A 1 636 ? 22.344 -21.891 -12.578 1 83.88 636 VAL A CA 1
ATOM 4995 C C . VAL A 1 636 ? 21.344 -21.188 -11.672 1 83.88 636 VAL A C 1
ATOM 4997 O O . VAL A 1 636 ? 21.375 -19.953 -11.547 1 83.88 636 VAL A O 1
ATOM 5000 N N . LEU A 1 637 ? 20.578 -21.922 -10.953 1 86.12 637 LEU A N 1
ATOM 5001 C CA . LEU A 1 637 ? 19.453 -21.297 -10.258 1 86.12 637 LEU A CA 1
ATOM 5002 C C . LEU A 1 637 ? 19.781 -21.047 -8.797 1 86.12 637 LEU A C 1
ATOM 5004 O O . LEU A 1 637 ? 19.375 -20.031 -8.227 1 86.12 637 LEU A O 1
ATOM 5008 N N . GLU A 1 638 ? 20.484 -21.875 -8.172 1 85.06 638 GLU A N 1
ATOM 5009 C CA . GLU A 1 638 ? 20.656 -21.781 -6.727 1 85.06 638 GLU A CA 1
ATOM 5010 C C . GLU A 1 638 ? 22.047 -21.25 -6.367 1 85.06 638 GLU A C 1
ATOM 5012 O O . GLU A 1 638 ? 22.312 -20.938 -5.207 1 85.06 638 GLU A O 1
ATOM 5017 N N . HIS A 1 639 ? 22.812 -21.016 -7.395 1 78.56 639 HIS A N 1
ATOM 5018 C CA . HIS A 1 639 ? 24.188 -20.578 -7.137 1 78.56 639 HIS A CA 1
ATOM 5019 C C . HIS A 1 639 ? 24.234 -19.125 -6.68 1 78.56 639 HIS A C 1
ATOM 5021 O O . HIS A 1 639 ? 23.469 -18.297 -7.172 1 78.56 639 HIS A O 1
ATOM 5027 N N . LEU A 1 640 ? 25.156 -18.906 -5.629 1 74.81 640 LEU A N 1
ATOM 5028 C CA . LEU A 1 640 ? 25.25 -17.547 -5.09 1 74.81 640 LEU A CA 1
ATOM 5029 C C . LEU A 1 640 ? 26.672 -17.016 -5.25 1 74.81 640 LEU A C 1
ATOM 5031 O O . LEU A 1 640 ? 27.047 -16.031 -4.59 1 74.81 640 LEU A O 1
ATOM 5035 N N . ASP A 1 641 ? 27.406 -17.688 -6.145 1 76.94 641 ASP A N 1
ATOM 5036 C CA . ASP A 1 641 ? 28.75 -17.188 -6.406 1 76.94 641 ASP A CA 1
ATOM 5037 C C . ASP A 1 641 ? 28.734 -15.945 -7.289 1 76.94 641 ASP A C 1
ATOM 5039 O O . ASP A 1 641 ? 28.344 -16.016 -8.461 1 76.94 641 ASP A O 1
ATOM 5043 N N . PRO A 1 642 ? 29.156 -14.836 -6.715 1 78.31 642 PRO A N 1
ATOM 5044 C CA . PRO A 1 642 ? 29.109 -13.594 -7.484 1 78.31 642 PRO A CA 1
ATOM 5045 C C . PRO A 1 642 ? 30.078 -13.586 -8.664 1 78.31 642 PRO A C 1
ATOM 5047 O O . PRO A 1 642 ? 29.953 -12.766 -9.578 1 78.31 642 PRO A O 1
ATOM 5050 N N . LYS A 1 643 ? 31 -14.508 -8.773 1 78.88 643 LYS A N 1
ATOM 5051 C CA . LYS A 1 643 ? 32 -14.562 -9.844 1 78.88 643 LYS A CA 1
ATOM 5052 C C . LYS A 1 643 ? 31.422 -15.211 -11.094 1 78.88 643 LYS A C 1
ATOM 5054 O O . LYS A 1 643 ? 31.969 -15.062 -12.188 1 78.88 643 LYS A O 1
ATOM 5059 N N . LYS A 1 644 ? 30.344 -15.836 -10.922 1 85.44 644 LYS A N 1
ATOM 5060 C CA . LYS A 1 644 ? 29.719 -16.531 -12.047 1 85.44 644 LYS A CA 1
ATOM 5061 C C . LYS A 1 644 ? 28.234 -16.172 -12.156 1 85.44 644 LYS A C 1
ATOM 5063 O O . LYS A 1 644 ? 27.375 -17.031 -11.984 1 85.44 644 LYS A O 1
ATOM 5068 N N . PRO A 1 645 ? 28.016 -14.961 -12.586 1 88.62 645 PRO A N 1
ATOM 5069 C CA . PRO A 1 645 ? 26.609 -14.578 -12.695 1 88.62 645 PRO A CA 1
ATOM 5070 C C . PRO A 1 645 ? 25.938 -15.172 -13.93 1 88.62 645 PRO A C 1
ATOM 5072 O O . PRO A 1 645 ? 26.578 -15.352 -14.969 1 88.62 645 PRO A O 1
ATOM 5075 N N . TYR A 1 646 ? 24.672 -15.539 -13.766 1 92.38 646 TYR A N 1
ATOM 5076 C CA . TYR A 1 646 ? 23.859 -16 -14.875 1 92.38 646 TYR A CA 1
ATOM 5077 C C . TYR A 1 646 ? 22.609 -15.141 -15.023 1 92.38 646 TYR A C 1
ATOM 5079 O O . TYR A 1 646 ? 22.016 -14.719 -14.031 1 92.38 646 TYR A O 1
ATOM 5087 N N . THR A 1 647 ? 22.312 -14.82 -16.219 1 93.44 647 THR A N 1
ATOM 5088 C CA . THR A 1 647 ? 21.031 -14.195 -16.547 1 93.44 647 THR A CA 1
ATOM 5089 C C . THR A 1 647 ? 20.125 -15.18 -17.281 1 93.44 647 THR A C 1
ATOM 5091 O O . THR A 1 647 ? 20.531 -15.766 -18.281 1 93.44 647 THR A O 1
ATOM 5094 N N . VAL A 1 648 ? 18.969 -15.312 -16.781 1 95.19 648 VAL A N 1
ATOM 5095 C CA . VAL A 1 648 ? 18.047 -16.281 -17.359 1 95.19 648 VAL A CA 1
ATOM 5096 C C . VAL A 1 648 ? 16.953 -15.562 -18.141 1 95.19 648 VAL A C 1
ATOM 5098 O O . VAL A 1 648 ? 16.297 -14.664 -17.609 1 95.19 648 VAL A O 1
ATOM 5101 N N . LEU A 1 649 ? 16.844 -15.891 -19.359 1 95.12 649 LEU A N 1
ATOM 5102 C CA . LEU A 1 649 ? 15.703 -15.453 -20.172 1 95.12 649 LEU A CA 1
ATOM 5103 C C . LEU A 1 649 ? 14.516 -16.391 -19.984 1 95.12 649 LEU A C 1
ATOM 5105 O O . LEU A 1 649 ? 14.445 -17.438 -20.656 1 95.12 649 LEU A O 1
ATOM 5109 N N . ALA A 1 650 ? 13.602 -15.992 -19.219 1 93.5 650 ALA A N 1
ATOM 5110 C CA . ALA A 1 650 ? 12.531 -16.906 -18.812 1 93.5 650 ALA A CA 1
ATOM 5111 C C . ALA A 1 650 ? 11.242 -16.594 -19.578 1 93.5 650 ALA A C 1
ATOM 5113 O O . ALA A 1 650 ? 10.625 -15.547 -19.359 1 93.5 650 ALA A O 1
ATOM 5114 N N . PRO A 1 651 ? 10.836 -17.5 -20.422 1 89.81 651 PRO A N 1
ATOM 5115 C CA . PRO A 1 651 ? 9.516 -17.297 -21.031 1 89.81 651 PRO A CA 1
ATOM 5116 C C . PRO A 1 651 ? 8.375 -17.391 -20.016 1 89.81 651 PRO A C 1
ATOM 5118 O O . PRO A 1 651 ? 8.438 -18.219 -19.094 1 89.81 651 PRO A O 1
ATOM 5121 N N . SER A 1 652 ? 7.383 -16.641 -20.25 1 83.81 652 SER A N 1
ATOM 5122 C CA . SER A 1 652 ? 6.207 -16.703 -19.391 1 83.81 652 SER A CA 1
ATOM 5123 C C . SER A 1 652 ? 5.477 -18.031 -19.531 1 83.81 652 SER A C 1
ATOM 5125 O O . SER A 1 652 ? 5.68 -18.75 -20.516 1 83.81 652 SER A O 1
ATOM 5127 N N . ASP A 1 653 ? 4.68 -18.391 -18.578 1 76.88 653 ASP A N 1
ATOM 5128 C CA . ASP A 1 653 ? 3.885 -19.609 -18.641 1 76.88 653 ASP A CA 1
ATOM 5129 C C . ASP A 1 653 ? 2.949 -19.578 -19.844 1 76.88 653 ASP A C 1
ATOM 5131 O O . ASP A 1 653 ? 2.674 -20.625 -20.453 1 76.88 653 ASP A O 1
ATOM 5135 N N . ARG A 1 654 ? 2.541 -18.422 -20.188 1 70.56 654 ARG A N 1
ATOM 5136 C CA . ARG A 1 654 ? 1.685 -18.266 -21.359 1 70.56 654 ARG A CA 1
ATOM 5137 C C . ARG A 1 654 ? 2.451 -18.562 -22.641 1 70.56 654 ARG A C 1
ATOM 5139 O O . ARG A 1 654 ? 1.882 -19.094 -23.609 1 70.56 654 ARG A O 1
ATOM 5146 N N . ALA A 1 655 ? 3.723 -18.25 -22.656 1 75.56 655 ALA A N 1
ATOM 5147 C CA . ALA A 1 655 ? 4.559 -18.484 -23.828 1 75.56 655 ALA A CA 1
ATOM 5148 C C . ALA A 1 655 ? 4.746 -19.969 -24.078 1 75.56 655 ALA A C 1
ATOM 5150 O O . ALA A 1 655 ? 4.836 -20.406 -25.234 1 75.56 655 ALA A O 1
ATOM 5151 N N . PHE A 1 656 ? 4.887 -20.766 -23.094 1 68.88 656 PHE A N 1
ATOM 5152 C CA . PHE A 1 656 ? 5.07 -22.203 -23.234 1 68.88 656 PHE A CA 1
ATOM 5153 C C . PHE A 1 656 ? 3.807 -22.859 -23.766 1 68.88 656 PHE A C 1
ATOM 5155 O O . PHE A 1 656 ? 3.879 -23.891 -24.453 1 68.88 656 PHE A O 1
ATOM 5162 N N . GLY A 1 657 ? 2.697 -22.266 -23.391 1 58.56 657 GLY A N 1
ATOM 5163 C CA . GLY A 1 657 ? 1.453 -22.781 -23.938 1 58.56 657 GLY A CA 1
ATOM 5164 C C . GLY A 1 657 ? 1.308 -22.531 -25.438 1 58.56 657 GLY A C 1
ATOM 5165 O O . GLY A 1 657 ? 0.704 -23.328 -26.141 1 58.56 657 GLY A O 1
ATOM 5166 N N . LYS A 1 658 ? 1.912 -21.422 -25.828 1 54.16 658 LYS A N 1
ATOM 5167 C CA . LYS A 1 658 ? 1.816 -21.047 -27.234 1 54.16 658 LYS A CA 1
ATOM 5168 C C . LYS A 1 658 ? 2.725 -21.922 -28.094 1 54.16 658 LYS A C 1
ATOM 5170 O O . LYS A 1 658 ? 2.352 -22.312 -29.203 1 54.16 658 LYS A O 1
ATOM 5175 N N . ASP A 1 659 ? 3.924 -22.25 -27.516 1 54.12 659 ASP A N 1
ATOM 5176 C CA . ASP A 1 659 ? 4.895 -22.984 -28.328 1 54.12 659 ASP A CA 1
ATOM 5177 C C . ASP A 1 659 ? 4.898 -24.469 -27.969 1 54.12 659 ASP A C 1
ATOM 5179 O O . ASP A 1 659 ? 4.859 -24.828 -26.797 1 54.12 659 ASP A O 1
ATOM 5183 N N . GLY A 1 660 ? 4.176 -25.359 -28.594 1 49.81 660 GLY A N 1
ATOM 5184 C CA . GLY A 1 660 ? 3.955 -26.797 -28.578 1 49.81 660 GLY A CA 1
ATOM 5185 C C . GLY A 1 660 ? 5.141 -27.578 -28.031 1 49.81 660 GLY A C 1
ATOM 5186 O O . GLY A 1 660 ? 5.84 -28.25 -28.781 1 49.81 660 GLY A O 1
ATOM 5187 N N . LEU A 1 661 ? 5.633 -27.203 -26.922 1 53.78 661 LEU A N 1
ATOM 5188 C CA . LEU A 1 661 ? 6.777 -27.922 -26.391 1 53.78 661 LEU A CA 1
ATOM 5189 C C . LEU A 1 661 ? 6.398 -29.375 -26.062 1 53.78 661 LEU A C 1
ATOM 5191 O O . LEU A 1 661 ? 7.238 -30.141 -25.594 1 53.78 661 LEU A O 1
ATOM 5195 N N . SER A 1 662 ? 5.16 -29.672 -26.219 1 52.41 662 SER A N 1
ATOM 5196 C CA . SER A 1 662 ? 4.758 -31.031 -25.922 1 52.41 662 SER A CA 1
ATOM 5197 C C . SER A 1 662 ? 5.637 -32.031 -26.656 1 52.41 662 SER A C 1
ATOM 5199 O O . SER A 1 662 ? 6.004 -33.094 -26.094 1 52.41 662 SER A O 1
ATOM 5201 N N . ALA A 1 663 ? 5.957 -31.609 -27.844 1 52.31 663 ALA A N 1
ATOM 5202 C CA . ALA A 1 663 ? 6.766 -32.531 -28.641 1 52.31 663 ALA A CA 1
ATOM 5203 C C . ALA A 1 663 ? 8.18 -32.625 -28.078 1 52.31 663 ALA A C 1
ATOM 5205 O O . ALA A 1 663 ? 8.836 -33.688 -28.219 1 52.31 663 ALA A O 1
ATOM 5206 N N . LEU A 1 664 ? 8.523 -31.625 -27.359 1 57.59 664 LEU A N 1
ATOM 5207 C CA . LEU A 1 664 ? 9.883 -31.562 -26.844 1 57.59 664 LEU A CA 1
ATOM 5208 C C . LEU A 1 664 ? 10 -32.312 -25.516 1 57.59 664 LEU A C 1
ATOM 5210 O O . LEU A 1 664 ? 11.094 -32.75 -25.141 1 57.59 664 LEU A O 1
ATOM 5214 N N . TYR A 1 665 ? 8.891 -32.562 -24.969 1 58.81 665 TYR A N 1
ATOM 5215 C CA . TYR A 1 665 ? 8.953 -33.156 -23.641 1 58.81 665 TYR A CA 1
ATOM 5216 C C . TYR A 1 665 ? 9.375 -34.625 -23.703 1 58.81 665 TYR A C 1
ATOM 5218 O O . TYR A 1 665 ? 9.938 -35.156 -22.75 1 58.81 665 TYR A O 1
ATOM 5226 N N . ASP A 1 666 ? 9.188 -35.094 -24.969 1 59.03 666 ASP A N 1
ATOM 5227 C CA . ASP A 1 666 ? 9.539 -36.531 -25.078 1 59.03 666 ASP A CA 1
ATOM 5228 C C . ASP A 1 666 ? 11.008 -36.688 -25.453 1 59.03 666 ASP A C 1
ATOM 5230 O O . ASP A 1 666 ? 11.547 -37.812 -25.359 1 59.03 666 ASP A O 1
ATOM 5234 N N . ASN A 1 667 ? 11.609 -35.5 -25.875 1 69.75 667 ASN A N 1
ATOM 5235 C CA . ASN A 1 667 ? 13.023 -35.531 -26.25 1 69.75 667 ASN A CA 1
ATOM 5236 C C . ASN A 1 667 ? 13.875 -34.719 -25.25 1 69.75 667 ASN A C 1
ATOM 5238 O O . ASN A 1 667 ? 13.953 -33.5 -25.344 1 69.75 667 ASN A O 1
ATOM 5242 N N . ARG A 1 668 ? 14.539 -35.375 -24.406 1 75.69 668 ARG A N 1
ATOM 5243 C CA . ARG A 1 668 ? 15.328 -34.75 -23.344 1 75.69 668 ARG A CA 1
ATOM 5244 C C . ARG A 1 668 ? 16.438 -33.875 -23.922 1 75.69 668 ARG A C 1
ATOM 5246 O O . ARG A 1 668 ? 16.734 -32.812 -23.406 1 75.69 668 ARG A O 1
ATOM 5253 N N . GLU A 1 669 ? 17.016 -34.375 -24.984 1 80.94 669 GLU A N 1
ATOM 5254 C CA . GLU A 1 669 ? 18.125 -33.625 -25.562 1 80.94 669 GLU A CA 1
ATOM 5255 C C . GLU A 1 669 ? 17.656 -32.312 -26.156 1 80.94 669 GLU A C 1
ATOM 5257 O O . GLU A 1 669 ? 18.328 -31.297 -26.031 1 80.94 669 GLU A O 1
ATOM 5262 N N . ALA A 1 670 ? 16.562 -32.375 -26.781 1 80.56 670 ALA A N 1
ATOM 5263 C CA . ALA A 1 670 ? 16.016 -31.156 -27.359 1 80.56 670 ALA A CA 1
ATOM 5264 C C . ALA A 1 670 ? 15.617 -30.172 -26.266 1 80.56 670 ALA A C 1
ATOM 5266 O O . ALA A 1 670 ? 15.828 -28.953 -26.422 1 80.56 670 ALA A O 1
ATOM 5267 N N . LEU A 1 671 ? 15.18 -30.672 -25.188 1 81.81 671 LEU A N 1
ATOM 5268 C CA . LEU A 1 671 ? 14.789 -29.828 -24.062 1 81.81 671 LEU A CA 1
ATOM 5269 C C . LEU A 1 671 ? 16.016 -29.156 -23.453 1 81.81 671 LEU A C 1
ATOM 5271 O O . LEU A 1 671 ? 15.953 -27.984 -23.062 1 81.81 671 LEU A O 1
ATOM 5275 N N . MET A 1 672 ? 17 -29.859 -23.422 1 87.12 672 MET A N 1
ATOM 5276 C CA . MET A 1 672 ? 18.234 -29.344 -22.859 1 87.12 672 MET A CA 1
ATOM 5277 C C . MET A 1 672 ? 18.812 -28.234 -23.719 1 87.12 672 MET A C 1
ATOM 5279 O O . MET A 1 672 ? 19.344 -27.25 -23.203 1 87.12 672 MET A O 1
ATOM 5283 N N . ARG A 1 673 ? 18.688 -28.359 -24.984 1 88.44 673 ARG A N 1
ATOM 5284 C CA . ARG A 1 673 ? 19.203 -27.344 -25.891 1 88.44 673 ARG A CA 1
ATOM 5285 C C . ARG A 1 673 ? 18.406 -26.047 -25.781 1 88.44 673 ARG A C 1
ATOM 5287 O O . ARG A 1 673 ? 18.969 -24.953 -25.797 1 88.44 673 ARG A O 1
ATOM 5294 N N . VAL A 1 674 ? 17.156 -26.219 -25.656 1 87.69 674 VAL A N 1
ATOM 5295 C CA . VAL A 1 674 ? 16.297 -25.062 -25.5 1 87.69 674 VAL A CA 1
ATOM 5296 C C . VAL A 1 674 ? 16.609 -24.375 -24.172 1 87.69 674 VAL A C 1
ATOM 5298 O O . VAL A 1 674 ? 16.703 -23.141 -24.109 1 87.69 674 VAL A O 1
ATOM 5301 N N . ALA A 1 675 ? 16.75 -25.156 -23.141 1 90.19 675 ALA A N 1
ATOM 5302 C CA . ALA A 1 675 ? 17.047 -24.609 -21.828 1 90.19 675 ALA A CA 1
ATOM 5303 C C . ALA A 1 675 ? 18.359 -23.828 -21.828 1 90.19 675 ALA A C 1
ATOM 5305 O O . ALA A 1 675 ? 18.438 -22.734 -21.281 1 90.19 675 ALA A O 1
ATOM 5306 N N . LYS A 1 676 ? 19.328 -24.359 -22.438 1 92 676 LYS A N 1
ATOM 5307 C CA . LYS A 1 676 ? 20.656 -23.75 -22.453 1 92 676 LYS A CA 1
ATOM 5308 C C . LYS A 1 676 ? 20.672 -22.469 -23.281 1 92 676 LYS A C 1
ATOM 5310 O O . LYS A 1 676 ? 21.438 -21.547 -23 1 92 676 LYS A O 1
ATOM 5315 N N . LEU A 1 677 ? 19.812 -22.391 -24.266 1 92.62 677 LEU A N 1
ATOM 5316 C CA . LEU A 1 677 ? 19.703 -21.188 -25.094 1 92.62 677 LEU A CA 1
ATOM 5317 C C . LEU A 1 677 ? 19.156 -20.031 -24.266 1 92.62 677 LEU A C 1
ATOM 5319 O O . LEU A 1 677 ? 19.422 -18.859 -24.578 1 92.62 677 LEU A O 1
ATOM 5323 N N . HIS A 1 678 ? 18.453 -20.312 -23.219 1 94.69 678 HIS A N 1
ATOM 5324 C CA . HIS A 1 678 ? 17.781 -19.281 -22.422 1 94.69 678 HIS A CA 1
ATOM 5325 C C . HIS A 1 678 ? 18.641 -18.875 -21.234 1 94.69 678 HIS A C 1
ATOM 5327 O O . HIS A 1 678 ? 18.172 -18.125 -20.359 1 94.69 678 HIS A O 1
ATOM 5333 N N . ILE A 1 679 ? 19.828 -19.359 -21.156 1 94.62 679 ILE A N 1
ATOM 5334 C CA . ILE A 1 679 ? 20.703 -19.016 -20.047 1 94.62 679 ILE A CA 1
ATOM 5335 C C . ILE A 1 679 ? 21.953 -18.297 -20.562 1 94.62 679 ILE A C 1
ATOM 5337 O O . ILE A 1 679 ? 22.703 -18.844 -21.375 1 94.62 679 ILE A O 1
ATOM 5341 N N . LEU A 1 680 ? 22.094 -17.094 -20.109 1 93.56 680 LEU A N 1
ATOM 5342 C CA . LEU A 1 680 ? 23.266 -16.281 -20.422 1 93.56 680 LEU A CA 1
ATOM 5343 C C . LEU A 1 680 ? 24.281 -16.312 -19.297 1 93.56 680 LEU A C 1
ATOM 5345 O O . LEU A 1 680 ? 23.984 -15.906 -18.172 1 93.56 680 LEU A O 1
ATOM 5349 N N . PRO A 1 681 ? 25.469 -16.734 -19.547 1 91.38 681 PRO A N 1
ATOM 5350 C CA . PRO A 1 681 ? 26.484 -16.766 -18.5 1 91.38 681 PRO A CA 1
ATOM 5351 C C . PRO A 1 681 ? 27.141 -15.398 -18.266 1 91.38 681 PRO A C 1
ATOM 5353 O O . PRO A 1 681 ? 28.359 -15.305 -18.203 1 91.38 681 PRO A O 1
ATOM 5356 N N . VAL A 1 682 ? 26.328 -14.383 -18.141 1 89.81 682 VAL A N 1
ATOM 5357 C CA . VAL A 1 682 ? 26.766 -13.016 -17.859 1 89.81 682 VAL A CA 1
ATOM 5358 C C . VAL A 1 682 ? 25.828 -12.375 -16.844 1 89.81 682 VAL A C 1
ATOM 5360 O O . VAL A 1 682 ? 24.766 -12.922 -16.531 1 89.81 682 VAL A O 1
ATOM 5363 N N . ALA A 1 683 ? 26.344 -11.289 -16.312 1 88 683 ALA A N 1
ATOM 5364 C CA . ALA A 1 683 ? 25.531 -10.508 -15.398 1 88 683 ALA A CA 1
ATOM 5365 C C . ALA A 1 683 ? 24.344 -9.875 -16.141 1 88 683 ALA A C 1
ATOM 5367 O O . ALA A 1 683 ? 24.375 -9.727 -17.359 1 88 683 ALA A O 1
ATOM 5368 N N . LEU A 1 684 ? 23.266 -9.641 -15.359 1 87 684 LEU A N 1
ATOM 5369 C CA . LEU A 1 684 ? 22.109 -8.984 -15.938 1 87 684 LEU A CA 1
ATOM 5370 C C . LEU A 1 684 ? 22.484 -7.656 -16.578 1 87 684 LEU A C 1
ATOM 5372 O O . LEU A 1 684 ? 23.094 -6.797 -15.938 1 87 684 LEU A O 1
ATOM 5376 N N . PRO A 1 685 ? 22.234 -7.535 -17.812 1 83.06 685 PRO A N 1
ATOM 5377 C CA . PRO A 1 685 ? 22.547 -6.266 -18.469 1 83.06 685 PRO A CA 1
ATOM 5378 C C . PRO A 1 685 ? 21.781 -5.086 -17.875 1 83.06 685 PRO A C 1
ATOM 5380 O O . PRO A 1 685 ? 20.719 -5.277 -17.281 1 83.06 685 PRO A O 1
ATOM 5383 N N . LEU A 1 686 ? 22.312 -3.973 -18.062 1 79.06 686 LEU A N 1
ATOM 5384 C CA . LEU A 1 686 ? 21.688 -2.764 -17.531 1 79.06 686 LEU A CA 1
ATOM 5385 C C . LEU A 1 686 ? 20.484 -2.371 -18.375 1 79.06 686 LEU A C 1
ATOM 5387 O O . LEU A 1 686 ? 20.625 -1.939 -19.516 1 79.06 686 LEU A O 1
ATOM 5391 N N . LEU A 1 687 ? 19.344 -2.576 -17.781 1 81.19 687 LEU A N 1
ATOM 5392 C CA . LEU A 1 687 ? 18.078 -2.189 -18.406 1 81.19 687 LEU A CA 1
ATOM 5393 C C . LEU A 1 687 ? 17.453 -1.005 -17.672 1 81.19 687 LEU A C 1
ATOM 5395 O O . LEU A 1 687 ? 17.625 -0.867 -16.453 1 81.19 687 LEU A O 1
ATOM 5399 N N . ASP A 1 688 ? 16.859 -0.111 -18.422 1 76.94 688 ASP A N 1
ATOM 5400 C CA . ASP A 1 688 ? 16.062 0.931 -17.766 1 76.94 688 ASP A CA 1
ATOM 5401 C C . ASP A 1 688 ? 14.906 0.332 -16.969 1 76.94 688 ASP A C 1
ATOM 5403 O O . ASP A 1 688 ? 14.008 -0.283 -17.562 1 76.94 688 ASP A O 1
ATOM 5407 N N . PRO A 1 689 ? 14.906 0.552 -15.766 1 73.5 689 PRO A N 1
ATOM 5408 C CA . PRO A 1 689 ? 13.883 -0.104 -14.945 1 73.5 689 PRO A CA 1
ATOM 5409 C C . PRO A 1 689 ? 12.469 0.313 -15.312 1 73.5 689 PRO A C 1
ATOM 5411 O O . PRO A 1 689 ? 11.531 -0.489 -15.203 1 73.5 689 PRO A O 1
ATOM 5414 N N . ASP A 1 690 ? 12.227 1.532 -15.742 1 72.38 690 ASP A N 1
ATOM 5415 C CA . ASP A 1 690 ? 10.891 1.997 -16.078 1 72.38 690 ASP A CA 1
ATOM 5416 C C . ASP A 1 690 ? 10.398 1.35 -17.375 1 72.38 690 ASP A C 1
ATOM 5418 O O . ASP A 1 690 ? 9.211 1.06 -17.516 1 72.38 690 ASP A O 1
ATOM 5422 N N . GLU A 1 691 ? 11.32 1.003 -18.203 1 70.06 691 GLU A N 1
ATOM 5423 C CA . GLU A 1 691 ? 10.969 0.4 -19.484 1 70.06 691 GLU A CA 1
ATOM 5424 C C . GLU A 1 691 ? 10.914 -1.122 -19.391 1 70.06 691 GLU A C 1
ATOM 5426 O O . GLU A 1 691 ? 10.148 -1.772 -20.094 1 70.06 691 GLU A O 1
ATOM 5431 N N . ALA A 1 692 ? 11.664 -1.603 -18.484 1 67.56 692 ALA A N 1
ATOM 5432 C CA . ALA A 1 692 ? 11.797 -3.055 -18.406 1 67.56 692 ALA A CA 1
ATOM 5433 C C . ALA A 1 692 ? 10.719 -3.666 -17.531 1 67.56 692 ALA A C 1
ATOM 5435 O O . ALA A 1 692 ? 10.32 -4.816 -17.734 1 67.56 692 ALA A O 1
ATOM 5436 N N . SER A 1 693 ? 10.25 -2.947 -16.516 1 66.25 693 SER A N 1
ATOM 5437 C CA . SER A 1 693 ? 9.266 -3.486 -15.586 1 66.25 693 SER A CA 1
ATOM 5438 C C . SER A 1 693 ? 7.844 -3.246 -16.078 1 66.25 693 SER A C 1
ATOM 5440 O O . SER A 1 693 ? 6.914 -3.939 -15.656 1 66.25 693 SER A O 1
ATOM 5442 N N . SER A 1 694 ? 7.48 -2.154 -16.812 1 52.03 694 SER A N 1
ATOM 5443 C CA . SER A 1 694 ? 6.145 -1.855 -17.312 1 52.03 694 SER A CA 1
ATOM 5444 C C . SER A 1 694 ? 6.207 -1.319 -18.75 1 52.03 694 SER A C 1
ATOM 5446 O O . SER A 1 694 ? 6.188 -0.105 -18.953 1 52.03 694 SER A O 1
ATOM 5448 N N . PRO A 1 695 ? 6.371 -2.295 -19.688 1 41.59 695 PRO A N 1
ATOM 5449 C CA . PRO A 1 695 ? 6.551 -1.753 -21.047 1 41.59 695 PRO A CA 1
ATOM 5450 C C . PRO A 1 695 ? 5.367 -0.897 -21.5 1 41.59 695 PRO A C 1
ATOM 5452 O O . PRO A 1 695 ? 5.488 -0.13 -22.453 1 41.59 695 PRO A O 1
ATOM 5455 N N . SER A 1 696 ? 4.141 -1.14 -21.031 1 40.41 696 SER A N 1
ATOM 5456 C CA . SER A 1 696 ? 3.035 -0.443 -21.672 1 40.41 696 SER A CA 1
ATOM 5457 C C . SER A 1 696 ? 2.951 1.009 -21.219 1 40.41 696 SER A C 1
ATOM 5459 O O . SER A 1 696 ? 2.111 1.771 -21.703 1 40.41 696 SER A O 1
ATOM 5461 N N . ALA A 1 697 ? 3.402 1.294 -20.109 1 36.75 697 ALA A N 1
ATOM 5462 C CA . ALA A 1 697 ? 3.123 2.68 -19.75 1 36.75 697 ALA A CA 1
ATOM 5463 C C . ALA A 1 697 ? 3.961 3.646 -20.594 1 36.75 697 ALA A C 1
ATOM 5465 O O . ALA A 1 697 ? 5.191 3.65 -20.5 1 36.75 697 ALA A O 1
ATOM 5466 N N . TYR A 1 698 ? 3.453 4.09 -21.625 1 31.05 698 TYR A N 1
ATOM 5467 C CA . TYR A 1 698 ? 4.078 5.168 -22.375 1 31.05 698 TYR A CA 1
ATOM 5468 C C . TYR A 1 698 ? 4.383 6.359 -21.484 1 31.05 698 TYR A C 1
ATOM 5470 O O . TYR A 1 698 ? 3.484 7.141 -21.141 1 31.05 698 TYR A O 1
ATOM 5478 N N . VAL A 1 699 ? 5.027 6.207 -20.484 1 31.25 699 VAL A N 1
ATOM 5479 C CA . VAL A 1 699 ? 5.457 7.434 -19.812 1 31.25 699 VAL A CA 1
ATOM 5480 C C . VAL A 1 699 ? 6.223 8.312 -20.797 1 31.25 699 VAL A C 1
ATOM 5482 O O . VAL A 1 699 ? 7.043 7.816 -21.578 1 31.25 699 VAL A O 1
ATOM 5485 N N . THR A 1 700 ? 5.645 9.438 -21.062 1 29.88 700 THR A N 1
ATOM 5486 C CA . THR A 1 700 ? 6.406 10.508 -21.703 1 29.88 700 THR A CA 1
ATOM 5487 C C . THR A 1 700 ? 7.805 10.602 -21.094 1 29.88 700 THR A C 1
ATOM 5489 O O . THR A 1 700 ? 7.957 10.812 -19.891 1 29.88 700 THR A O 1
ATOM 5492 N N . PHE A 1 701 ? 8.617 9.992 -21.719 1 29.25 701 PHE A N 1
ATOM 5493 C CA . PHE A 1 701 ? 10.055 10.031 -21.453 1 29.25 701 PHE A CA 1
ATOM 5494 C C . PHE A 1 701 ? 10.547 11.469 -21.359 1 29.25 701 PHE A C 1
ATOM 5496 O O . PHE A 1 701 ? 10.516 12.211 -22.344 1 29.25 701 PHE A O 1
ATOM 5503 N N . LYS A 1 702 ? 10.406 12.133 -20.328 1 32 702 LYS A N 1
ATOM 5504 C CA . LYS A 1 702 ? 11.383 13.219 -20.328 1 32 702 LYS A CA 1
ATOM 5505 C C . LYS A 1 702 ? 12.805 12.68 -20.469 1 32 702 LYS A C 1
ATOM 5507 O O . LYS A 1 702 ? 13.195 11.758 -19.75 1 32 702 LYS A O 1
ATOM 5512 N N . PRO A 1 703 ? 13.445 13.07 -21.531 1 28.2 703 PRO A N 1
ATOM 5513 C CA . PRO A 1 703 ? 14.859 12.719 -21.656 1 28.2 703 PRO A CA 1
ATOM 5514 C C . PRO A 1 703 ? 15.641 12.961 -20.359 1 28.2 703 PRO A C 1
ATOM 5516 O O . PRO A 1 703 ? 15.625 14.07 -19.828 1 28.2 703 PRO A O 1
ATOM 5519 N N . GLN A 1 704 ? 15.594 12.047 -19.531 1 32.41 704 GLN A N 1
ATOM 5520 C CA . GLN A 1 704 ? 16.578 12.273 -18.469 1 32.41 704 GLN A CA 1
ATOM 5521 C C . GLN A 1 704 ? 17.969 12.477 -19.062 1 32.41 704 GLN A C 1
ATOM 5523 O O . GLN A 1 704 ? 18.328 11.852 -20.062 1 32.41 704 GLN A O 1
ATOM 5528 N N . LYS A 1 705 ? 18.656 13.469 -18.719 1 34.44 705 LYS A N 1
ATOM 5529 C CA . LYS A 1 705 ? 20.047 13.672 -19.125 1 34.44 705 LYS A CA 1
ATOM 5530 C C . LYS A 1 705 ? 20.844 12.375 -19.062 1 34.44 705 LYS A C 1
ATOM 5532 O O . LYS A 1 705 ? 20.797 11.664 -18.047 1 34.44 705 LYS A O 1
ATOM 5537 N N . PRO A 1 706 ? 21.359 11.945 -20.266 1 32.88 706 PRO A N 1
ATOM 5538 C CA . PRO A 1 706 ? 22.203 10.75 -20.297 1 32.88 706 PRO A CA 1
ATOM 5539 C C . PRO A 1 706 ? 23.25 10.734 -19.188 1 32.88 706 PRO A C 1
ATOM 5541 O O . PRO A 1 706 ? 24.031 11.68 -19.047 1 32.88 706 PRO A O 1
ATOM 5544 N N . ALA A 1 707 ? 22.953 10.188 -18.125 1 33.38 707 ALA A N 1
ATOM 5545 C CA . ALA A 1 707 ? 24.125 9.961 -17.281 1 33.38 707 ALA A CA 1
ATOM 5546 C C . ALA A 1 707 ? 25.281 9.375 -18.094 1 33.38 707 ALA A C 1
ATOM 5548 O O . ALA A 1 707 ? 25.062 8.562 -19 1 33.38 707 ALA A O 1
ATOM 5549 N N . LYS A 1 708 ? 26.516 9.812 -18.078 1 33.12 708 LYS A N 1
ATOM 5550 C CA . LYS A 1 708 ? 27.734 9.461 -18.797 1 33.12 708 LYS A CA 1
ATOM 5551 C C . LYS A 1 708 ? 27.828 7.953 -19.016 1 33.12 708 LYS A C 1
ATOM 5553 O O . LYS A 1 708 ? 28.062 7.492 -20.141 1 33.12 708 LYS A O 1
ATOM 5558 N N . GLU A 1 709 ? 28.594 7.07 -18.219 1 39.31 709 GLU A N 1
ATOM 5559 C CA . GLU A 1 709 ? 29.438 5.922 -18.547 1 39.31 709 GLU A CA 1
ATOM 5560 C C . GLU A 1 709 ? 28.625 4.641 -18.625 1 39.31 709 GLU A C 1
ATOM 5562 O O . GLU A 1 709 ? 29.141 3.588 -19 1 39.31 709 GLU A O 1
ATOM 5567 N N . HIS A 1 710 ? 27.781 4.227 -17.891 1 46.66 710 HIS A N 1
ATOM 5568 C CA . HIS A 1 710 ? 27.328 2.846 -17.984 1 46.66 710 HIS A CA 1
ATOM 5569 C C . HIS A 1 710 ? 26.422 2.631 -19.188 1 46.66 710 HIS A C 1
ATOM 5571 O O . HIS A 1 710 ? 25.344 3.211 -19.281 1 46.66 710 HIS A O 1
ATOM 5577 N N . LYS A 1 711 ? 27.141 2.092 -20.312 1 54.03 711 LYS A N 1
ATOM 5578 C CA . LYS A 1 711 ? 26.547 1.962 -21.641 1 54.03 711 LYS A CA 1
ATOM 5579 C C . LYS A 1 711 ? 25.344 1.03 -21.625 1 54.03 711 LYS A C 1
ATOM 5581 O O . LYS A 1 711 ? 25.469 -0.161 -21.344 1 54.03 711 LYS A O 1
ATOM 5586 N N . GLY A 1 712 ? 24.156 1.341 -21.344 1 70.94 712 GLY A N 1
ATOM 5587 C CA . GLY A 1 712 ? 22.906 0.603 -21.453 1 70.94 712 GLY A CA 1
ATOM 5588 C C . GLY A 1 712 ? 22.688 0.028 -22.844 1 70.94 712 GLY A C 1
ATOM 5589 O O . GLY A 1 712 ? 23.516 0.202 -23.734 1 70.94 712 GLY A O 1
ATOM 5590 N N . ILE A 1 713 ? 21.812 -0.983 -22.891 1 81.88 713 ILE A N 1
ATOM 5591 C CA . ILE A 1 713 ? 21.438 -1.603 -24.156 1 81.88 713 ILE A CA 1
ATOM 5592 C C . ILE A 1 713 ? 20.812 -0.558 -25.078 1 81.88 713 ILE A C 1
ATOM 5594 O O . ILE A 1 713 ? 19.844 0.115 -24.703 1 81.88 713 ILE A O 1
ATOM 5598 N N . GLY A 1 714 ? 21.438 -0.372 -26.234 1 80.19 714 GLY A N 1
ATOM 5599 C CA . GLY A 1 714 ? 20.969 0.617 -27.188 1 80.19 714 GLY A CA 1
ATOM 5600 C C . GLY A 1 714 ? 19.969 0.055 -28.172 1 80.19 714 GLY A C 1
ATOM 5601 O O . GLY A 1 714 ? 19.531 -1.093 -28.047 1 80.19 714 GLY A O 1
ATOM 5602 N N . TYR A 1 715 ? 19.656 0.818 -29.266 1 84.5 715 TYR A N 1
ATOM 5603 C CA . TYR A 1 715 ? 18.641 0.48 -30.266 1 84.5 715 TYR A CA 1
ATOM 5604 C C . TYR A 1 715 ? 19.156 -0.544 -31.266 1 84.5 715 TYR A C 1
ATOM 5606 O O . TYR A 1 715 ? 18.391 -1.275 -31.875 1 84.5 715 TYR A O 1
ATOM 5614 N N . THR A 1 716 ? 20.484 -0.606 -31.516 1 84.94 716 THR A N 1
ATOM 5615 C CA . THR A 1 716 ? 21.062 -1.543 -32.469 1 84.94 716 THR A CA 1
ATOM 5616 C C . THR A 1 716 ? 21.219 -2.926 -31.828 1 84.94 716 THR A C 1
ATOM 5618 O O . THR A 1 716 ? 21.438 -3.912 -32.531 1 84.94 716 THR A O 1
ATOM 5621 N N . GLY A 1 717 ? 21.047 -2.967 -30.547 1 87.94 717 GLY A N 1
ATOM 5622 C CA . GLY A 1 717 ? 21.078 -4.238 -29.844 1 87.94 717 GLY A CA 1
ATOM 5623 C C . GLY A 1 717 ? 22.469 -4.648 -29.391 1 87.94 717 GLY A C 1
ATOM 5624 O O . GLY A 1 717 ? 23.469 -4.121 -29.891 1 87.94 717 GLY A O 1
ATOM 5625 N N . THR A 1 718 ? 22.625 -5.496 -28.453 1 90.94 718 THR A N 1
ATOM 5626 C CA . THR A 1 718 ? 23.844 -6.082 -27.922 1 90.94 718 THR A CA 1
ATOM 5627 C C . THR A 1 718 ? 23.766 -7.605 -27.922 1 90.94 718 THR A C 1
ATOM 5629 O O . THR A 1 718 ? 22.734 -8.172 -27.531 1 90.94 718 THR A O 1
ATOM 5632 N N . ASP A 1 719 ? 24.844 -8.242 -28.344 1 91.25 719 ASP A N 1
ATOM 5633 C CA . ASP A 1 719 ? 24.875 -9.695 -28.422 1 91.25 719 ASP A CA 1
ATOM 5634 C C . ASP A 1 719 ? 25.406 -10.305 -27.125 1 91.25 719 ASP A C 1
ATOM 5636 O O . ASP A 1 719 ? 26.344 -9.781 -26.516 1 91.25 719 ASP A O 1
ATOM 5640 N N . PHE A 1 720 ? 24.75 -11.367 -26.75 1 93.31 720 PHE A N 1
ATOM 5641 C CA . PHE A 1 720 ? 25.172 -12.086 -25.547 1 93.31 720 PHE A CA 1
ATOM 5642 C C . PHE A 1 720 ? 25.328 -13.578 -25.844 1 93.31 720 PHE A C 1
ATOM 5644 O O . PHE A 1 720 ? 24.516 -14.156 -26.578 1 93.31 720 PHE A O 1
ATOM 5651 N N . PRO A 1 721 ? 26.328 -14.219 -25.297 1 92.38 721 PRO A N 1
ATOM 5652 C CA . PRO A 1 721 ? 26.469 -15.672 -25.438 1 92.38 721 PRO A CA 1
ATOM 5653 C C . PRO A 1 721 ? 25.484 -16.453 -24.578 1 92.38 721 PRO A C 1
ATOM 5655 O O . PRO A 1 721 ? 24.953 -15.922 -23.609 1 92.38 721 PRO A O 1
ATOM 5658 N N . THR A 1 722 ? 25.234 -17.703 -24.984 1 93.81 722 THR A N 1
ATOM 5659 C CA . THR A 1 722 ? 24.375 -18.578 -24.203 1 93.81 722 THR A CA 1
ATOM 5660 C C . THR A 1 722 ? 25.141 -19.812 -23.734 1 93.81 722 THR A C 1
ATOM 5662 O O . THR A 1 722 ? 26.281 -20.031 -24.141 1 93.81 722 THR A O 1
ATOM 5665 N N . LEU A 1 723 ? 24.547 -20.562 -22.938 1 92.38 723 LEU A N 1
ATOM 5666 C CA . LEU A 1 723 ? 25.172 -21.781 -22.438 1 92.38 723 LEU A CA 1
ATOM 5667 C C . LEU A 1 723 ? 25.172 -22.875 -23.5 1 92.38 723 LEU A C 1
ATOM 5669 O O . LEU A 1 723 ? 25.891 -23.875 -23.375 1 92.38 723 LEU A O 1
ATOM 5673 N N . LEU A 1 724 ? 24.297 -22.75 -24.5 1 90 724 LEU A N 1
ATOM 5674 C CA . LEU A 1 724 ? 24.25 -23.734 -25.578 1 90 724 LEU A CA 1
ATOM 5675 C C . LEU A 1 724 ? 25.547 -23.688 -26.391 1 90 724 LEU A C 1
ATOM 5677 O O . LEU A 1 724 ? 25.922 -24.688 -27.016 1 90 724 LEU A O 1
ATOM 5681 N N . GLY A 1 725 ? 26.234 -22.609 -26.438 1 84.56 725 GLY A N 1
ATOM 5682 C CA . GLY A 1 725 ? 27.5 -22.5 -27.141 1 84.56 725 GLY A CA 1
ATOM 5683 C C . GLY A 1 725 ? 27.734 -21.109 -27.719 1 84.56 725 GLY A C 1
ATOM 5684 O O . GLY A 1 725 ? 26.797 -20.312 -27.859 1 84.56 725 GLY A O 1
ATOM 5685 N N . GLU A 1 726 ? 28.875 -20.906 -28.125 1 77.06 726 GLU A N 1
ATOM 5686 C CA . GLU A 1 726 ? 29.297 -19.594 -28.609 1 77.06 726 GLU A CA 1
ATOM 5687 C C . GLU A 1 726 ? 28.641 -19.266 -29.938 1 77.06 726 GLU A C 1
ATOM 5689 O O . GLU A 1 726 ? 28.469 -18.078 -30.281 1 77.06 726 GLU A O 1
ATOM 5694 N N . ASN A 1 727 ? 28.219 -20.281 -30.562 1 80.19 727 ASN A N 1
ATOM 5695 C CA . ASN A 1 727 ? 27.609 -20.031 -31.859 1 80.19 727 ASN A CA 1
ATOM 5696 C C . ASN A 1 727 ? 26.109 -19.75 -31.734 1 80.19 727 ASN A C 1
ATOM 5698 O O . ASN A 1 727 ? 25.453 -19.375 -32.719 1 80.19 727 ASN A O 1
ATOM 5702 N N . ASN A 1 728 ? 25.609 -19.875 -30.609 1 88.94 728 ASN A N 1
ATOM 5703 C CA . ASN A 1 728 ? 24.203 -19.609 -30.344 1 88.94 728 ASN A CA 1
ATOM 5704 C C . ASN A 1 728 ? 24.031 -18.391 -29.422 1 88.94 728 ASN A C 1
ATOM 5706 O O . ASN A 1 728 ? 23.828 -18.547 -28.219 1 88.94 728 ASN A O 1
ATOM 5710 N N . MET A 1 729 ? 24.016 -17.25 -30.109 1 92.44 729 MET A N 1
ATOM 5711 C CA . MET A 1 729 ? 23.953 -15.992 -29.344 1 92.44 729 MET A CA 1
ATOM 5712 C C . MET A 1 729 ? 22.547 -15.406 -29.406 1 92.44 729 MET A C 1
ATOM 5714 O O . MET A 1 729 ? 21.766 -15.727 -30.297 1 92.44 729 MET A O 1
ATOM 5718 N N . VAL A 1 730 ? 22.266 -14.594 -28.406 1 93.94 730 VAL A N 1
ATOM 5719 C CA . VAL A 1 730 ? 21 -13.852 -28.391 1 93.94 730 VAL A CA 1
ATOM 5720 C C . VAL A 1 730 ? 21.297 -12.352 -28.406 1 93.94 730 VAL A C 1
ATOM 5722 O O . VAL A 1 730 ? 22.281 -11.898 -27.828 1 93.94 730 VAL A O 1
ATOM 5725 N N . THR A 1 731 ? 20.438 -11.633 -29.109 1 92.94 731 THR A N 1
ATOM 5726 C CA . THR A 1 731 ? 20.562 -10.18 -29.188 1 92.94 731 THR A CA 1
ATOM 5727 C C . THR A 1 731 ? 19.422 -9.5 -28.422 1 92.94 731 THR A C 1
ATOM 5729 O O . THR A 1 731 ? 18.25 -9.805 -28.656 1 92.94 731 THR A O 1
ATOM 5732 N N . ILE A 1 732 ? 19.797 -8.672 -27.484 1 92.94 732 ILE A N 1
ATOM 5733 C CA . ILE A 1 732 ? 18.828 -7.855 -26.781 1 92.94 732 ILE A CA 1
ATOM 5734 C C . ILE A 1 732 ? 18.875 -6.422 -27.312 1 92.94 732 ILE A C 1
ATOM 5736 O O . ILE A 1 732 ? 19.953 -5.828 -27.406 1 92.94 732 ILE A O 1
ATOM 5740 N N . SER A 1 733 ? 17.688 -5.852 -27.656 1 91.69 733 SER A N 1
ATOM 5741 C CA . SER A 1 733 ? 17.641 -4.508 -28.219 1 91.69 733 SER A CA 1
ATOM 5742 C C . SER A 1 733 ? 16.531 -3.68 -27.562 1 91.69 733 SER A C 1
ATOM 5744 O O . SER A 1 733 ? 15.531 -4.227 -27.109 1 91.69 733 SER A O 1
ATOM 5746 N N . ARG A 1 734 ? 16.797 -2.412 -27.531 1 89.62 734 ARG A N 1
ATOM 5747 C CA . ARG A 1 734 ? 15.773 -1.468 -27.094 1 89.62 734 ARG A CA 1
ATOM 5748 C C . ARG A 1 734 ? 14.82 -1.111 -28.219 1 89.62 734 ARG A C 1
ATOM 5750 O O . ARG A 1 734 ? 15.258 -0.881 -29.359 1 89.62 734 ARG A O 1
ATOM 5757 N N . ASN A 1 735 ? 13.602 -1.104 -27.938 1 86.44 735 ASN A N 1
ATOM 5758 C CA . ASN A 1 735 ? 12.602 -0.777 -28.953 1 86.44 735 ASN A CA 1
ATOM 5759 C C . ASN A 1 735 ? 12.383 0.729 -29.047 1 86.44 735 ASN A C 1
ATOM 5761 O O . ASN A 1 735 ? 12.508 1.449 -28.062 1 86.44 735 ASN A O 1
ATOM 5765 N N . VAL A 1 736 ? 11.922 1.203 -30.141 1 74.62 736 VAL A N 1
ATOM 5766 C CA . VAL A 1 736 ? 11.664 2.619 -30.375 1 74.62 736 VAL A CA 1
ATOM 5767 C C . VAL A 1 736 ? 10.43 3.057 -29.594 1 74.62 736 VAL A C 1
ATOM 5769 O O . VAL A 1 736 ? 10.383 4.172 -29.062 1 74.62 736 VAL A O 1
ATOM 5772 N N . ALA A 1 737 ? 9.484 2.188 -29.547 1 72.44 737 ALA A N 1
ATOM 5773 C CA . ALA A 1 737 ? 8.234 2.5 -28.859 1 72.44 737 ALA A CA 1
ATOM 5774 C C . ALA A 1 737 ? 8.367 2.254 -27.359 1 72.44 737 ALA A C 1
ATOM 5776 O O . ALA A 1 737 ? 7.402 2.41 -26.609 1 72.44 737 ALA A O 1
ATOM 5777 N N . GLY A 1 738 ? 9.547 1.873 -26.953 1 78.88 738 GLY A N 1
ATOM 5778 C CA . GLY A 1 738 ? 9.742 1.581 -25.531 1 78.88 738 GLY A CA 1
ATOM 5779 C C . GLY A 1 738 ? 9.836 0.096 -25.234 1 78.88 738 GLY A C 1
ATOM 5780 O O . GLY A 1 738 ? 9.227 -0.72 -25.938 1 78.88 738 GLY A O 1
ATOM 5781 N N . GLY A 1 739 ? 10.648 -0.206 -24.312 1 86.94 739 GLY A N 1
ATOM 5782 C CA . GLY A 1 739 ? 10.828 -1.599 -23.938 1 86.94 739 GLY A CA 1
ATOM 5783 C C . GLY A 1 739 ? 12.008 -2.256 -24.625 1 86.94 739 GLY A C 1
ATOM 5784 O O . GLY A 1 739 ? 12.797 -1.581 -25.281 1 86.94 739 GLY A O 1
ATOM 5785 N N . TYR A 1 740 ? 12.164 -3.545 -24.375 1 90.44 740 TYR A N 1
ATOM 5786 C CA . TYR A 1 740 ? 13.281 -4.309 -24.922 1 90.44 740 TYR A CA 1
ATOM 5787 C C . TYR A 1 740 ? 12.781 -5.566 -25.625 1 90.44 740 TYR A C 1
ATOM 5789 O O . TYR A 1 740 ? 11.695 -6.062 -25.328 1 90.44 740 TYR A O 1
ATOM 5797 N N . SER A 1 741 ? 13.562 -5.996 -26.562 1 92.81 741 SER A N 1
ATOM 5798 C CA . SER A 1 741 ? 13.273 -7.242 -27.266 1 92.81 741 SER A CA 1
ATOM 5799 C C . SER A 1 741 ? 14.508 -8.141 -27.328 1 92.81 741 SER A C 1
ATOM 5801 O O . SER A 1 741 ? 15.641 -7.652 -27.266 1 92.81 741 SER A O 1
ATOM 5803 N N . VAL A 1 742 ? 14.266 -9.422 -27.344 1 93.38 742 VAL A N 1
ATOM 5804 C CA . VAL A 1 742 ? 15.32 -10.43 -27.406 1 93.38 742 VAL A CA 1
ATOM 5805 C C . VAL A 1 742 ? 15.148 -11.281 -28.672 1 93.38 742 VAL A C 1
ATOM 5807 O O . VAL A 1 742 ? 14.039 -11.758 -28.953 1 93.38 742 VAL A O 1
ATOM 5810 N N . LYS A 1 743 ? 16.234 -11.5 -29.406 1 92.75 743 LYS A N 1
ATOM 5811 C CA . LYS A 1 743 ? 16.203 -12.312 -30.625 1 92.75 743 LYS A CA 1
ATOM 5812 C C . LYS A 1 743 ? 17.422 -13.227 -30.703 1 92.75 743 LYS A C 1
ATOM 5814 O O . LYS A 1 743 ? 18.484 -12.898 -30.172 1 92.75 743 LYS A O 1
ATOM 5819 N N . VAL A 1 744 ? 17.109 -14.453 -31.266 1 91.56 744 VAL A N 1
ATOM 5820 C CA . VAL A 1 744 ? 18.234 -15.344 -31.547 1 91.56 744 VAL A CA 1
ATOM 5821 C C . VAL A 1 744 ? 19.016 -14.836 -32.75 1 91.56 744 VAL A C 1
ATOM 5823 O O . VAL A 1 744 ? 18.438 -14.664 -33.844 1 91.56 744 VAL A O 1
ATOM 5826 N N . LYS A 1 745 ? 20.25 -14.625 -32.5 1 88.62 745 LYS A N 1
ATOM 5827 C CA . LYS A 1 745 ? 21.062 -14.062 -33.562 1 88.62 745 LYS A CA 1
ATOM 5828 C C . LYS A 1 745 ? 21.109 -15 -34.781 1 88.62 745 LYS A C 1
ATOM 5830 O O . LYS A 1 745 ? 21.375 -16.203 -34.625 1 88.62 745 LYS A O 1
ATOM 5835 N N . GLY A 1 746 ? 20.844 -14.539 -35.875 1 80.06 746 GLY A N 1
ATOM 5836 C CA . GLY A 1 746 ? 20.938 -15.297 -37.125 1 80.06 746 GLY A CA 1
ATOM 5837 C C . GLY A 1 746 ? 19.625 -15.969 -37.5 1 80.06 746 GLY A C 1
ATOM 5838 O O . GLY A 1 746 ? 19.531 -16.578 -38.562 1 80.06 746 GLY A O 1
ATOM 5839 N N . SER A 1 747 ? 18.688 -16.062 -36.562 1 76.31 747 SER A N 1
ATOM 5840 C CA . SER A 1 747 ? 17.406 -16.672 -36.906 1 76.31 747 SER A CA 1
ATOM 5841 C C . SER A 1 747 ? 16.484 -15.672 -37.594 1 76.31 747 SER A C 1
ATOM 5843 O O . SER A 1 747 ? 16.109 -14.656 -37 1 76.31 747 SER A O 1
ATOM 5845 N N . ILE A 1 748 ? 16.359 -15.734 -38.844 1 63.59 748 ILE A N 1
ATOM 5846 C CA . ILE A 1 748 ? 15.609 -14.758 -39.594 1 63.59 748 ILE A CA 1
ATOM 5847 C C . ILE A 1 748 ? 14.109 -15.023 -39.469 1 63.59 748 ILE A C 1
ATOM 5849 O O . ILE A 1 748 ? 13.305 -14.094 -39.469 1 63.59 748 ILE A O 1
ATOM 5853 N N . THR A 1 749 ? 13.734 -16.234 -39.156 1 66.12 749 THR A N 1
ATOM 5854 C CA . THR A 1 749 ? 12.312 -16.578 -39.188 1 66.12 749 THR A CA 1
ATOM 5855 C C . THR A 1 749 ? 11.703 -16.484 -37.781 1 66.12 749 THR A C 1
ATOM 5857 O O . THR A 1 749 ? 10.484 -16.422 -37.656 1 66.12 749 THR A O 1
ATOM 5860 N N . GLN A 1 750 ? 12.523 -16.484 -36.906 1 78 750 GLN A N 1
ATOM 5861 C CA . GLN A 1 750 ? 11.961 -16.484 -35.531 1 78 750 GLN A CA 1
ATOM 5862 C C . GLN A 1 750 ? 11.68 -15.062 -35.062 1 78 750 GLN A C 1
ATOM 5864 O O . GLN A 1 750 ? 12.531 -14.18 -35.188 1 78 750 GLN A O 1
ATOM 5869 N N . GLU A 1 751 ? 10.422 -14.812 -34.688 1 79.62 751 GLU A N 1
ATOM 5870 C CA . GLU A 1 751 ? 10.023 -13.516 -34.156 1 79.62 751 GLU A CA 1
ATOM 5871 C C . GLU A 1 751 ? 10.758 -13.203 -32.844 1 79.62 751 GLU A C 1
ATOM 5873 O O . GLU A 1 751 ? 11.07 -14.109 -32.094 1 79.62 751 GLU A O 1
ATOM 5878 N N . SER A 1 752 ? 11.031 -11.969 -32.688 1 88.5 752 SER A N 1
ATOM 5879 C CA . SER A 1 752 ? 11.68 -11.523 -31.453 1 88.5 752 SER A CA 1
ATOM 5880 C C . SER A 1 752 ? 10.734 -11.625 -30.266 1 88.5 752 SER A C 1
ATOM 5882 O O . SER A 1 752 ? 9.508 -11.578 -30.422 1 88.5 752 SER A O 1
ATOM 5884 N N . ALA A 1 753 ? 11.266 -11.883 -29.094 1 91 753 ALA A N 1
ATOM 5885 C CA . ALA A 1 753 ? 10.508 -11.922 -27.844 1 91 753 ALA A CA 1
ATOM 5886 C C . ALA A 1 753 ? 10.609 -10.594 -27.094 1 91 753 ALA A C 1
ATOM 5888 O O . ALA A 1 753 ? 11.703 -10.039 -26.953 1 91 753 ALA A O 1
ATOM 5889 N N . ASP A 1 754 ? 9.492 -10.086 -26.672 1 91.31 754 ASP A N 1
ATOM 5890 C CA . ASP A 1 754 ? 9.484 -8.844 -25.906 1 91.31 754 ASP A CA 1
ATOM 5891 C C . ASP A 1 754 ? 9.742 -9.109 -24.422 1 91.31 754 ASP A C 1
ATOM 5893 O O . ASP A 1 754 ? 9.273 -10.109 -23.875 1 91.31 754 ASP A O 1
ATOM 5897 N N . VAL A 1 755 ? 10.414 -8.18 -23.828 1 91.5 755 VAL A N 1
ATOM 5898 C CA . VAL A 1 755 ? 10.664 -8.258 -22.406 1 91.5 755 VAL A CA 1
ATOM 5899 C C . VAL A 1 755 ? 9.438 -7.766 -21.625 1 91.5 755 VAL A C 1
ATOM 5901 O O . VAL A 1 755 ? 8.938 -6.672 -21.891 1 91.5 755 VAL A O 1
ATOM 5904 N N . ILE A 1 756 ? 8.984 -8.531 -20.688 1 89.44 756 ILE A N 1
ATOM 5905 C CA . ILE A 1 756 ? 7.781 -8.25 -19.906 1 89.44 756 ILE A CA 1
ATOM 5906 C C . ILE A 1 756 ? 8.172 -7.742 -18.516 1 89.44 756 ILE A C 1
ATOM 5908 O O . ILE A 1 756 ? 7.48 -6.906 -17.938 1 89.44 756 ILE A O 1
ATOM 5912 N N . ASN A 1 757 ? 9.133 -8.312 -17.984 1 90.44 757 ASN A N 1
ATOM 5913 C CA . ASN A 1 757 ? 9.594 -8 -16.625 1 90.44 757 ASN A CA 1
ATOM 5914 C C . ASN A 1 757 ? 11.047 -8.43 -16.422 1 90.44 757 ASN A C 1
ATOM 5916 O O . ASN A 1 757 ? 11.641 -9.07 -17.297 1 90.44 757 ASN A O 1
ATOM 5920 N N . TYR A 1 758 ? 11.609 -8.016 -15.359 1 91.38 758 TYR A N 1
ATOM 5921 C CA . TYR A 1 758 ? 12.961 -8.438 -15.023 1 91.38 758 TYR A CA 1
ATOM 5922 C C . TYR A 1 758 ? 13.18 -8.43 -13.516 1 91.38 758 TYR A C 1
ATOM 5924 O O . TYR A 1 758 ? 12.344 -7.934 -12.766 1 91.38 758 TYR A O 1
ATOM 5932 N N . GLY A 1 759 ? 14.172 -8.984 -13.055 1 91.75 759 GLY A N 1
ATOM 5933 C CA . GLY A 1 759 ? 14.586 -8.984 -11.656 1 91.75 759 GLY A CA 1
ATOM 5934 C C . GLY A 1 759 ? 16.047 -9.328 -11.469 1 91.75 759 GLY A C 1
ATOM 5935 O O . GLY A 1 759 ? 16.578 -10.219 -12.148 1 91.75 759 GLY A O 1
ATOM 5936 N N . ARG A 1 760 ? 16.703 -8.641 -10.578 1 89.31 760 ARG A N 1
ATOM 5937 C CA . ARG A 1 760 ? 18.125 -8.844 -10.312 1 89.31 760 ARG A CA 1
ATOM 5938 C C . ARG A 1 760 ? 18.328 -9.758 -9.109 1 89.31 760 ARG A C 1
ATOM 5940 O O . ARG A 1 760 ? 17.609 -9.656 -8.117 1 89.31 760 ARG A O 1
ATOM 5947 N N . SER A 1 761 ? 19.312 -10.617 -9.258 1 90.31 761 SER A N 1
ATOM 5948 C CA . SER A 1 761 ? 19.719 -11.469 -8.148 1 90.31 761 SER A CA 1
ATOM 5949 C C . SER A 1 761 ? 20.906 -10.883 -7.402 1 90.31 761 SER A C 1
ATOM 5951 O O . SER A 1 761 ? 21.5 -9.891 -7.84 1 90.31 761 SER A O 1
ATOM 5953 N N . THR A 1 762 ? 21.234 -11.508 -6.285 1 85.94 762 THR A N 1
ATOM 5954 C CA . THR A 1 762 ? 22.328 -11.008 -5.441 1 85.94 762 THR A CA 1
ATOM 5955 C C . THR A 1 762 ? 23.672 -11.234 -6.117 1 85.94 762 THR A C 1
ATOM 5957 O O . THR A 1 762 ? 24.656 -10.562 -5.781 1 85.94 762 THR A O 1
ATOM 5960 N N . THR A 1 763 ? 23.734 -12.156 -7.105 1 82.94 763 THR A N 1
ATOM 5961 C CA . THR A 1 763 ? 25 -12.461 -7.773 1 82.94 763 THR A CA 1
ATOM 5962 C C . THR A 1 763 ? 25.266 -11.484 -8.914 1 82.94 763 THR A C 1
ATOM 5964 O O . THR A 1 763 ? 26.328 -11.531 -9.547 1 82.94 763 THR A O 1
ATOM 5967 N N . GLY A 1 764 ? 24.391 -10.648 -9.117 1 82.88 764 GLY A N 1
ATOM 5968 C CA . GLY A 1 764 ? 24.516 -9.719 -10.234 1 82.88 764 GLY A CA 1
ATOM 5969 C C . GLY A 1 764 ? 23.797 -10.203 -11.484 1 82.88 764 GLY A C 1
ATOM 5970 O O . GLY A 1 764 ? 23.578 -9.422 -12.414 1 82.88 764 GLY A O 1
ATOM 5971 N N . GLY A 1 765 ? 23.562 -11.453 -11.492 1 89.06 765 GLY A N 1
ATOM 5972 C CA . GLY A 1 765 ? 22.703 -11.961 -12.555 1 89.06 765 GLY A CA 1
ATOM 5973 C C . GLY A 1 765 ? 21.25 -11.617 -12.367 1 89.06 765 GLY A C 1
ATOM 5974 O O . GLY A 1 765 ? 20.906 -10.547 -11.844 1 89.06 765 GLY A O 1
ATOM 5975 N N . GLY A 1 766 ? 20.359 -12.398 -12.945 1 92.25 766 GLY A N 1
ATOM 5976 C CA . GLY A 1 766 ? 18.938 -12.133 -12.789 1 92.25 766 GLY A CA 1
ATOM 5977 C C . GLY A 1 766 ? 18.078 -12.844 -13.82 1 92.25 766 GLY A C 1
ATOM 5978 O O . GLY A 1 766 ? 18.516 -13.82 -14.43 1 92.25 766 GLY A O 1
ATOM 5979 N N . VAL A 1 767 ? 16.812 -12.445 -13.797 1 94.19 767 VAL A N 1
ATOM 5980 C CA . VAL A 1 767 ? 15.844 -13.055 -14.695 1 94.19 767 VAL A CA 1
ATOM 5981 C C . VAL A 1 767 ? 15.188 -11.977 -15.555 1 94.19 767 VAL A C 1
ATOM 5983 O O . VAL A 1 767 ? 14.844 -10.898 -15.062 1 94.19 767 VAL A O 1
ATOM 5986 N N . ILE A 1 768 ? 15.195 -12.242 -16.812 1 93.56 768 ILE A N 1
ATOM 5987 C CA . ILE A 1 768 ? 14.414 -11.438 -17.766 1 93.56 768 ILE A CA 1
ATOM 5988 C C . ILE A 1 768 ? 13.227 -12.25 -18.266 1 93.56 768 ILE A C 1
ATOM 5990 O O . ILE A 1 768 ? 13.398 -13.281 -18.922 1 93.56 768 ILE A O 1
ATOM 5994 N N . GLU A 1 769 ? 12.086 -11.844 -17.906 1 93.56 769 GLU A N 1
ATOM 5995 C CA . GLU A 1 769 ? 10.875 -12.516 -18.375 1 93.56 769 GLU A CA 1
ATOM 5996 C C . GLU A 1 769 ? 10.516 -12.086 -19.781 1 93.56 769 GLU A C 1
ATOM 5998 O O . GLU A 1 769 ? 10.438 -10.891 -20.078 1 93.56 769 GLU A O 1
ATOM 6003 N N . ILE A 1 770 ? 10.32 -13.07 -20.656 1 92.38 770 ILE A N 1
ATOM 6004 C CA . ILE A 1 770 ? 10.023 -12.773 -22.047 1 92.38 770 ILE A CA 1
ATOM 6005 C C . ILE A 1 770 ? 8.688 -13.398 -22.438 1 92.38 770 ILE A C 1
ATOM 6007 O O . ILE A 1 770 ? 8.203 -14.312 -21.766 1 92.38 770 ILE A O 1
ATOM 6011 N N . ASP A 1 771 ? 8.094 -12.953 -23.547 1 88.44 771 ASP A N 1
ATOM 6012 C CA . ASP A 1 771 ? 6.727 -13.359 -23.875 1 88.44 771 ASP A CA 1
ATOM 6013 C C . ASP A 1 771 ? 6.715 -14.477 -24.906 1 88.44 771 ASP A C 1
ATOM 6015 O O . ASP A 1 771 ? 5.656 -14.844 -25.422 1 88.44 771 ASP A O 1
ATOM 6019 N N . ARG A 1 772 ? 7.957 -14.984 -25.266 1 86.31 772 ARG A N 1
ATOM 6020 C CA . ARG A 1 772 ? 8.055 -16.062 -26.234 1 86.31 772 ARG A CA 1
ATOM 6021 C C . ARG A 1 772 ? 9.219 -17 -25.906 1 86.31 772 ARG A C 1
ATOM 6023 O O . ARG A 1 772 ? 10.203 -16.562 -25.297 1 86.31 772 ARG A O 1
ATOM 6030 N N . VAL A 1 773 ? 9.07 -18.266 -26.266 1 87.5 773 VAL A N 1
ATOM 6031 C CA . VAL A 1 773 ? 10.164 -19.219 -26.094 1 87.5 773 VAL A CA 1
ATOM 6032 C C . VAL A 1 773 ? 11.141 -19.094 -27.266 1 87.5 773 VAL A C 1
ATOM 6034 O O . VAL A 1 773 ? 10.727 -19 -28.422 1 87.5 773 VAL A O 1
ATOM 6037 N N . LEU A 1 774 ? 12.383 -19.078 -26.938 1 89.06 774 LEU A N 1
ATOM 6038 C CA . LEU A 1 774 ? 13.422 -19.047 -27.969 1 89.06 774 LEU A CA 1
ATOM 6039 C C . LEU A 1 774 ? 13.797 -20.469 -28.391 1 89.06 774 LEU A C 1
ATOM 6041 O O . LEU A 1 774 ? 13.969 -21.344 -27.547 1 89.06 774 LEU A O 1
ATOM 6045 N N . VAL A 1 775 ? 13.836 -20.672 -29.641 1 85.06 775 VAL A N 1
ATOM 6046 C CA . VAL A 1 775 ? 14.164 -21.984 -30.172 1 85.06 775 VAL A CA 1
ATOM 6047 C C . VAL A 1 775 ? 15.469 -21.922 -30.969 1 85.06 775 VAL A C 1
ATOM 6049 O O . VAL A 1 775 ? 15.672 -20.984 -31.75 1 85.06 775 VAL A O 1
ATOM 6052 N N . PRO A 1 776 ? 16.312 -22.953 -30.688 1 84.12 776 PRO A N 1
ATOM 6053 C CA . PRO A 1 776 ? 17.562 -22.969 -31.453 1 84.12 776 PRO A CA 1
ATOM 6054 C C . PRO A 1 776 ? 17.328 -23.062 -32.969 1 84.12 776 PRO A C 1
ATOM 6056 O O . PRO A 1 776 ? 16.359 -23.656 -33.406 1 84.12 776 PRO A O 1
ATOM 6059 N N . LYS A 1 777 ? 18.234 -22.562 -33.75 1 75.25 777 LYS A N 1
ATOM 6060 C CA . LYS A 1 777 ? 18.141 -22.469 -35.219 1 75.25 777 LYS A CA 1
ATOM 6061 C C . LYS A 1 777 ? 17.906 -23.844 -35.812 1 75.25 777 LYS A C 1
ATOM 6063 O O . LYS A 1 777 ? 17.094 -23.984 -36.75 1 75.25 777 LYS A O 1
ATOM 6068 N N . ARG A 1 778 ? 18.422 -24.875 -35.344 1 65.88 778 ARG A N 1
ATOM 6069 C CA . ARG A 1 778 ? 18.328 -26.219 -35.906 1 65.88 778 ARG A CA 1
ATOM 6070 C C . ARG A 1 778 ? 16.938 -26.797 -35.719 1 65.88 778 ARG A C 1
ATOM 6072 O O . ARG A 1 778 ? 16.438 -27.516 -36.594 1 65.88 778 ARG A O 1
ATOM 6079 N N . GLU A 1 779 ? 16.281 -26.516 -34.625 1 61.84 779 GLU A N 1
ATOM 6080 C CA . GLU A 1 779 ? 14.969 -27.078 -34.312 1 61.84 779 GLU A CA 1
ATOM 6081 C C . GLU A 1 779 ? 13.844 -26.25 -34.938 1 61.84 779 GLU A C 1
ATOM 6083 O O . GLU A 1 779 ? 12.766 -26.766 -35.188 1 61.84 779 GLU A O 1
ATOM 6088 N N . TYR A 1 780 ? 14.109 -24.922 -35.125 1 56.62 780 TYR A N 1
ATOM 6089 C CA . TYR A 1 780 ? 13.07 -24.062 -35.656 1 56.62 780 TYR A CA 1
ATOM 6090 C C . TYR A 1 780 ? 12.875 -24.312 -37.156 1 56.62 780 TYR A C 1
ATOM 6092 O O . TYR A 1 780 ? 11.773 -24.141 -37.688 1 56.62 780 TYR A O 1
ATOM 6100 N N . SER A 1 781 ? 13.945 -24.641 -37.906 1 47.66 781 SER A N 1
ATOM 6101 C CA . SER A 1 781 ? 13.836 -24.797 -39.344 1 47.66 781 SER A CA 1
ATOM 6102 C C . SER A 1 781 ? 12.742 -25.812 -39.688 1 47.66 781 SER A C 1
ATOM 6104 O O . SER A 1 781 ? 12.227 -25.797 -40.812 1 47.66 781 SER A O 1
ATOM 6106 N N . HIS A 1 782 ? 12.516 -26.781 -38.844 1 41.53 782 HIS A N 1
ATOM 6107 C CA . HIS A 1 782 ? 11.555 -27.719 -39.406 1 41.53 782 HIS A CA 1
ATOM 6108 C C . HIS A 1 782 ? 10.141 -27.141 -39.406 1 41.53 782 HIS A C 1
ATOM 6110 O O . HIS A 1 782 ? 9.195 -27.797 -39.844 1 41.53 782 HIS A O 1
ATOM 6116 N N . ARG A 1 783 ? 9.875 -26.156 -38.719 1 43.28 783 ARG A N 1
ATOM 6117 C CA . ARG A 1 783 ? 8.539 -25.578 -38.781 1 43.28 783 ARG A CA 1
ATOM 6118 C C . ARG A 1 783 ? 8.398 -24.641 -39.969 1 43.28 783 ARG A C 1
ATOM 6120 O O . ARG A 1 783 ? 9.031 -23.594 -40.031 1 43.28 783 ARG A O 1
ATOM 6127 N N . GLY A 1 784 ? 8.234 -25.172 -41.062 1 37.84 784 GLY A N 1
ATOM 6128 C CA . GLY A 1 784 ? 8.094 -24.578 -42.406 1 37.84 784 GLY A CA 1
ATOM 6129 C C . GLY A 1 784 ? 7.238 -23.328 -42.406 1 37.84 784 GLY A C 1
ATOM 6130 O O . GLY A 1 784 ? 6.215 -23.266 -41.719 1 37.84 784 GLY A O 1
ATOM 6131 N N . MET A 1 785 ? 7.816 -22.172 -42.5 1 39.53 785 MET A N 1
ATOM 6132 C CA . MET A 1 785 ? 7.004 -21.031 -42.875 1 39.53 785 MET A CA 1
ATOM 6133 C C . MET A 1 785 ? 5.992 -21.422 -43.969 1 39.53 785 MET A C 1
ATOM 6135 O O . MET A 1 785 ? 6.328 -22.141 -44.906 1 39.53 785 MET A O 1
ATOM 6139 N N . ALA A 1 786 ? 4.848 -21.172 -43.594 1 40.59 786 ALA A N 1
ATOM 6140 C CA . ALA A 1 786 ? 3.924 -21.375 -44.719 1 40.59 786 ALA A CA 1
ATOM 6141 C C . ALA A 1 786 ? 4.305 -20.5 -45.906 1 40.59 786 ALA A C 1
ATOM 6143 O O . ALA A 1 786 ? 4.898 -19.422 -45.719 1 40.59 786 ALA A O 1
ATOM 6144 N N . TRP A 1 787 ? 4.398 -20.938 -47 1 45.56 787 TRP A N 1
ATOM 6145 C CA . TRP A 1 787 ? 4.707 -20.312 -48.281 1 45.56 787 TRP A CA 1
ATOM 6146 C C . TRP A 1 787 ? 4.047 -18.938 -48.406 1 45.56 787 TRP A C 1
ATOM 6148 O O . TRP A 1 787 ? 4.602 -18.031 -49 1 45.56 787 TRP A O 1
ATOM 6158 N N . TRP A 1 788 ? 2.961 -18.719 -47.688 1 50.97 788 TRP A N 1
ATOM 6159 C CA . TRP A 1 788 ? 2.184 -17.5 -47.906 1 50.97 788 TRP A CA 1
ATOM 6160 C C . TRP A 1 788 ? 2.723 -16.344 -47.062 1 50.97 788 TRP A C 1
ATOM 6162 O O . TRP A 1 788 ? 2.584 -15.18 -47.469 1 50.97 788 TRP A O 1
ATOM 6172 N N . GLU A 1 789 ? 3.41 -16.578 -46.031 1 49.56 789 GLU A N 1
ATOM 6173 C CA . GLU A 1 789 ? 3.994 -15.5 -45.25 1 49.56 789 GLU A CA 1
ATOM 6174 C C . GLU A 1 789 ? 5.219 -14.906 -45.938 1 49.56 789 GLU A C 1
ATOM 6176 O O . GLU A 1 789 ? 5.402 -13.688 -45.938 1 49.56 789 GLU A O 1
ATOM 6181 N N . ILE A 1 790 ? 5.98 -15.781 -46.5 1 49.22 790 ILE A N 1
ATOM 6182 C CA . ILE A 1 790 ? 7.07 -15.336 -47.375 1 49.22 790 ILE A CA 1
ATOM 6183 C C . ILE A 1 790 ? 6.512 -14.531 -48.531 1 49.22 790 ILE A C 1
ATOM 6185 O O . ILE A 1 790 ? 7.051 -13.484 -48.875 1 49.22 790 ILE A O 1
ATOM 6189 N N . ALA A 1 791 ? 5.375 -14.961 -49.062 1 52.62 791 ALA A N 1
ATOM 6190 C CA . ALA A 1 791 ? 4.738 -14.273 -50.156 1 52.62 791 ALA A CA 1
ATOM 6191 C C . ALA A 1 791 ? 4.266 -12.883 -49.75 1 52.62 791 ALA A C 1
ATOM 6193 O O . ALA A 1 791 ? 4.43 -11.914 -50.5 1 52.62 791 ALA A O 1
ATOM 6194 N N . LEU A 1 792 ? 3.885 -12.664 -48.562 1 55.5 792 LEU A N 1
ATOM 6195 C CA . LEU A 1 792 ? 3.371 -11.367 -48.125 1 55.5 792 LEU A CA 1
ATOM 6196 C C . LEU A 1 792 ? 4.512 -10.398 -47.844 1 55.5 792 LEU A C 1
ATOM 6198 O O . LEU A 1 792 ? 4.422 -9.211 -48.156 1 55.5 792 LEU A O 1
ATOM 6202 N N . ILE A 1 793 ? 5.602 -10.844 -47.375 1 53.88 793 ILE A N 1
ATOM 6203 C CA . ILE A 1 793 ? 6.781 -10.016 -47.156 1 53.88 793 ILE A CA 1
ATOM 6204 C C . ILE A 1 793 ? 7.359 -9.602 -48.531 1 53.88 793 ILE A C 1
ATOM 6206 O O . ILE A 1 793 ? 7.711 -8.43 -48.719 1 53.88 793 ILE A O 1
ATOM 6210 N N . VAL A 1 794 ? 7.379 -10.602 -49.438 1 55.75 794 VAL A N 1
ATOM 6211 C CA . VAL A 1 794 ? 7.852 -10.297 -50.781 1 55.75 794 VAL A CA 1
ATOM 6212 C C . VAL A 1 794 ? 6.895 -9.312 -51.469 1 55.75 794 VAL A C 1
ATOM 6214 O O . VAL A 1 794 ? 7.328 -8.336 -52.062 1 55.75 794 VAL A O 1
ATOM 6217 N N . LEU A 1 795 ? 5.633 -9.492 -51.25 1 58.22 795 LEU A N 1
ATOM 6218 C CA . LEU A 1 795 ? 4.652 -8.594 -51.812 1 58.22 795 LEU A CA 1
ATOM 6219 C C . LEU A 1 795 ? 4.707 -7.219 -51.156 1 58.22 795 LEU A C 1
ATOM 6221 O O . LEU A 1 795 ? 4.625 -6.191 -51.844 1 58.22 795 LEU A O 1
ATOM 6225 N N . GLY A 1 796 ? 4.977 -7.148 -49.938 1 56.75 796 GLY A N 1
ATOM 6226 C CA . GLY A 1 796 ? 5.145 -5.875 -49.25 1 56.75 796 GLY A CA 1
ATOM 6227 C C . GLY A 1 796 ? 6.41 -5.141 -49.656 1 56.75 796 GLY A C 1
ATOM 6228 O O . GLY A 1 796 ? 6.387 -3.928 -49.875 1 56.75 796 GLY A O 1
ATOM 6229 N N . SER A 1 797 ? 7.438 -5.867 -49.844 1 58.41 797 SER A N 1
ATOM 6230 C CA . SER A 1 797 ? 8.672 -5.273 -50.344 1 58.41 797 SER A CA 1
ATOM 6231 C C . SER A 1 797 ? 8.516 -4.805 -51.781 1 58.41 797 SER A C 1
ATOM 6233 O O . SER A 1 797 ? 9.055 -3.762 -52.188 1 58.41 797 SER A O 1
ATOM 6235 N N . ILE A 1 798 ? 7.754 -5.516 -52.531 1 59.47 798 ILE A N 1
ATOM 6236 C CA . ILE A 1 798 ? 7.48 -5.109 -53.906 1 59.47 798 ILE A CA 1
ATOM 6237 C C . ILE A 1 798 ? 6.602 -3.859 -53.906 1 59.47 798 ILE A C 1
ATOM 6239 O O . ILE A 1 798 ? 6.863 -2.912 -54.656 1 59.47 798 ILE A O 1
ATOM 6243 N N . VAL A 1 799 ? 5.703 -3.818 -53 1 61.66 799 VAL A N 1
ATOM 6244 C CA . VAL A 1 799 ? 4.836 -2.645 -52.938 1 61.66 799 VAL A CA 1
ATOM 6245 C C . VAL A 1 799 ? 5.625 -1.446 -52.438 1 61.66 799 VAL A C 1
ATOM 6247 O O . VAL A 1 799 ? 5.504 -0.338 -52.969 1 61.66 799 VAL A O 1
ATOM 6250 N N . GLY A 1 800 ? 6.512 -1.621 -51.531 1 61.88 800 GLY A N 1
ATOM 6251 C CA . GLY A 1 800 ? 7.406 -0.56 -51.125 1 61.88 800 GLY A CA 1
ATOM 6252 C C . GLY A 1 800 ? 8.375 -0.113 -52.188 1 61.88 800 GLY A C 1
ATOM 6253 O O . GLY A 1 800 ? 8.57 1.087 -52.406 1 61.88 800 GLY A O 1
ATOM 6254 N N . ALA A 1 801 ? 8.859 -1.027 -52.938 1 62.06 801 ALA A N 1
ATOM 6255 C CA . ALA A 1 801 ? 9.742 -0.708 -54.062 1 62.06 801 ALA A CA 1
ATOM 6256 C C . ALA A 1 801 ? 8.984 0.007 -55.156 1 62.06 801 ALA A C 1
ATOM 6258 O O . ALA A 1 801 ? 9.5 0.957 -55.75 1 62.06 801 ALA A O 1
ATOM 6259 N N . VAL A 1 802 ? 7.777 -0.388 -55.375 1 64.19 802 VAL A N 1
ATOM 6260 C CA . VAL A 1 802 ? 6.945 0.281 -56.375 1 64.19 802 VAL A CA 1
ATOM 6261 C C . VAL A 1 802 ? 6.617 1.696 -55.906 1 64.19 802 VAL A C 1
ATOM 6263 O O . VAL A 1 802 ? 6.672 2.646 -56.688 1 64.19 802 VAL A O 1
ATOM 6266 N N . PHE A 1 803 ? 6.426 1.85 -54.625 1 63.94 803 PHE A N 1
ATOM 6267 C CA . PHE A 1 803 ? 6.145 3.184 -54.125 1 63.94 803 PHE A CA 1
ATOM 6268 C C . PHE A 1 803 ? 7.383 4.066 -54.188 1 63.94 803 PHE A C 1
ATOM 6270 O O . PHE A 1 803 ? 7.297 5.238 -54.562 1 63.94 803 PHE A O 1
ATOM 6277 N N . ILE A 1 804 ? 8.539 3.564 -53.938 1 64 804 ILE A N 1
ATOM 6278 C CA . ILE A 1 804 ? 9.789 4.309 -54.094 1 64 804 ILE A CA 1
ATOM 6279 C C . ILE A 1 804 ? 10.039 4.57 -55.594 1 64 804 ILE A C 1
ATOM 6281 O O . ILE A 1 804 ? 10.406 5.68 -55.969 1 64 804 ILE A O 1
ATOM 6285 N N . ALA A 1 805 ? 9.766 3.617 -56.5 1 64.94 805 ALA A N 1
ATOM 6286 C CA . ALA A 1 805 ? 9.945 3.797 -57.938 1 64.94 805 ALA A CA 1
ATOM 6287 C C . ALA A 1 805 ? 8.961 4.82 -58.469 1 64.94 805 ALA A C 1
ATOM 6289 O O . ALA A 1 805 ? 9.328 5.672 -59.281 1 64.94 805 ALA A O 1
ATOM 6290 N N . VAL A 1 806 ? 7.785 4.758 -57.969 1 66.81 806 VAL A N 1
ATOM 6291 C CA . VAL A 1 806 ? 6.797 5.742 -58.406 1 66.81 806 VAL A CA 1
ATOM 6292 C C . VAL A 1 806 ? 7.16 7.117 -57.844 1 66.81 806 VAL A C 1
ATOM 6294 O O . VAL A 1 806 ? 7.074 8.125 -58.562 1 66.81 806 VAL A O 1
ATOM 6297 N N . SER A 1 807 ? 7.684 7.199 -56.656 1 65 807 SER A N 1
ATOM 6298 C CA . SER A 1 807 ? 8.125 8.469 -56.094 1 65 807 SER A CA 1
ATOM 6299 C C . SER A 1 807 ? 9.352 9.008 -56.812 1 65 807 SER A C 1
ATOM 6301 O O . SER A 1 807 ? 9.438 10.203 -57.125 1 65 807 SER A O 1
ATOM 6303 N N . LEU A 1 808 ? 10.25 8.18 -57.219 1 64 808 LEU A N 1
ATOM 6304 C CA . LEU A 1 808 ? 11.406 8.57 -58 1 64 808 LEU A CA 1
ATOM 6305 C C . LEU A 1 808 ? 10.992 8.93 -59.438 1 64 808 LEU A C 1
ATOM 6307 O O . LEU A 1 808 ? 11.5 9.898 -60 1 64 808 LEU A O 1
ATOM 6311 N N . TYR A 1 809 ? 10.07 8.148 -60 1 64.75 809 TYR A N 1
ATOM 6312 C CA . TYR A 1 809 ? 9.562 8.477 -61.312 1 64.75 809 TYR A CA 1
ATOM 6313 C C . TYR A 1 809 ? 8.805 9.797 -61.312 1 64.75 809 TYR A C 1
ATOM 6315 O O . TYR A 1 809 ? 9 10.641 -62.188 1 64.75 809 TYR A O 1
ATOM 6323 N N . LEU A 1 810 ? 7.992 10.023 -60.312 1 66.19 810 LEU A N 1
ATOM 6324 C CA . LEU A 1 810 ? 7.289 11.297 -60.219 1 66.19 810 LEU A CA 1
ATOM 6325 C C . LEU A 1 810 ? 8.266 12.438 -59.938 1 66.19 810 LEU A C 1
ATOM 6327 O O . LEU A 1 810 ? 8.117 13.531 -60.469 1 66.19 810 LEU A O 1
ATOM 6331 N N . GLY A 1 811 ? 9.289 12.203 -59.188 1 63.19 811 GLY A N 1
ATOM 6332 C CA . GLY A 1 811 ? 10.375 13.156 -59 1 63.19 811 GLY A CA 1
ATOM 6333 C C . GLY A 1 811 ? 11.18 13.391 -60.281 1 63.19 811 GLY A C 1
ATOM 6334 O O . GLY A 1 811 ? 11.484 14.531 -60.625 1 63.19 811 GLY A O 1
ATOM 6335 N N . TRP A 1 812 ? 11.477 12.32 -61.031 1 63.38 812 TRP A N 1
ATOM 6336 C CA . TRP A 1 812 ? 12.172 12.43 -62.312 1 63.38 812 TRP A CA 1
ATOM 6337 C C . TRP A 1 812 ? 11.305 13.125 -63.344 1 63.38 812 TRP A C 1
ATOM 6339 O O . TRP A 1 812 ? 11.781 14 -64.062 1 63.38 812 TRP A O 1
ATOM 6349 N N . ARG A 1 813 ? 10.047 12.75 -63.406 1 60.5 813 ARG A N 1
ATOM 6350 C CA . ARG A 1 813 ? 9.148 13.453 -64.312 1 60.5 813 ARG A CA 1
ATOM 6351 C C . ARG A 1 813 ? 9.055 14.93 -63.969 1 60.5 813 ARG A C 1
ATOM 6353 O O . ARG A 1 813 ? 9.031 15.789 -64.875 1 60.5 813 ARG A O 1
ATOM 6360 N N . TRP A 1 814 ? 8.969 15.242 -62.719 1 57.28 814 TRP A N 1
ATOM 6361 C CA . TRP A 1 814 ? 8.992 16.625 -62.312 1 57.28 814 TRP A CA 1
ATOM 6362 C C . TRP A 1 814 ? 10.32 17.297 -62.656 1 57.28 814 TRP A C 1
ATOM 6364 O O . TRP A 1 814 ? 10.352 18.406 -63.156 1 57.28 814 TRP A O 1
ATOM 6374 N N . TYR A 1 815 ? 11.43 16.594 -62.469 1 53.19 815 TYR A N 1
ATOM 6375 C CA . TYR A 1 815 ? 12.742 17.125 -62.812 1 53.19 815 TYR A CA 1
ATOM 6376 C C . TYR A 1 815 ? 12.867 17.281 -64.312 1 53.19 815 TYR A C 1
ATOM 6378 O O . TYR A 1 815 ? 13.352 18.297 -64.812 1 53.19 815 TYR A O 1
ATOM 6386 N N . LYS A 1 816 ? 12.406 16.297 -65.125 1 52.41 816 LYS A N 1
ATOM 6387 C CA . LYS A 1 816 ? 12.461 16.422 -66.625 1 52.41 816 LYS A CA 1
ATOM 6388 C C . LYS A 1 816 ? 11.516 17.516 -67.062 1 52.41 816 LYS A C 1
ATOM 6390 O O . LYS A 1 816 ? 11.844 18.25 -68 1 52.41 816 LYS A O 1
ATOM 6395 N N . ALA A 1 817 ? 10.344 17.5 -66.438 1 47.53 817 ALA A N 1
ATOM 6396 C CA . ALA A 1 817 ? 9.469 18.578 -66.875 1 47.53 817 ALA A CA 1
ATOM 6397 C C . ALA A 1 817 ? 10.109 19.938 -66.625 1 47.53 817 ALA A C 1
ATOM 6399 O O . ALA A 1 817 ? 9.93 20.891 -67.375 1 47.53 817 ALA A O 1
ATOM 6400 N N . ARG A 1 818 ? 10.773 20.078 -65.438 1 45.38 818 ARG A N 1
ATOM 6401 C CA . ARG A 1 818 ? 11.43 21.359 -65.188 1 45.38 818 ARG A CA 1
ATOM 6402 C C . ARG A 1 818 ? 12.555 21.578 -66.25 1 45.38 818 ARG A C 1
ATOM 6404 O O . ARG A 1 818 ? 12.977 22.719 -66.438 1 45.38 818 ARG A O 1
ATOM 6411 N N . ARG A 1 819 ? 13.227 20.5 -66.562 1 41.16 819 ARG A N 1
ATOM 6412 C CA . ARG A 1 819 ? 14.328 20.781 -67.5 1 41.16 819 ARG A CA 1
ATOM 6413 C C . ARG A 1 819 ? 13.797 21.172 -68.875 1 41.16 819 ARG A C 1
ATOM 6415 O O . ARG A 1 819 ? 14.555 21.672 -69.688 1 41.16 819 ARG A O 1
ATOM 6422 N N . ASN A 1 820 ? 12.656 20.469 -69.25 1 35.94 820 ASN A N 1
ATOM 6423 C CA . ASN A 1 820 ? 12.289 20.859 -70.625 1 35.94 820 ASN A CA 1
ATOM 6424 C C . ASN A 1 820 ? 11.727 22.281 -70.688 1 35.94 820 ASN A C 1
ATOM 6426 O O . ASN A 1 820 ? 10.734 22.578 -70 1 35.94 820 ASN A O 1
ATOM 6430 N N . GLY A 1 821 ? 12.484 23.328 -70.75 1 33.19 821 GLY A N 1
ATOM 6431 C CA . GLY A 1 821 ? 12.461 24.766 -71 1 33.19 821 GLY A CA 1
ATOM 6432 C C . GLY A 1 821 ? 11.469 25.172 -72.062 1 33.19 821 GLY A C 1
ATOM 6433 O O . GLY A 1 821 ? 11.5 26.297 -72.562 1 33.19 821 GLY A O 1
ATOM 6434 N N . ARG A 1 822 ? 10.742 24.266 -72.812 1 29.86 822 ARG A N 1
ATOM 6435 C CA . ARG A 1 822 ? 10.266 24.75 -74.062 1 29.86 822 ARG A CA 1
ATOM 6436 C C . ARG A 1 822 ? 9.211 25.844 -73.875 1 29.86 822 ARG A C 1
ATOM 6438 O O . ARG A 1 822 ? 8.164 25.609 -73.312 1 29.86 822 ARG A O 1
ATOM 6445 N N . ILE A 1 823 ? 9.602 27.062 -73.688 1 28.44 823 ILE A N 1
ATOM 6446 C CA . ILE A 1 823 ? 9.336 28.453 -74 1 28.44 823 ILE A CA 1
ATOM 6447 C C . ILE A 1 823 ? 9.102 28.609 -75.5 1 28.44 823 ILE A C 1
ATOM 6449 O O . ILE A 1 823 ? 10.047 28.531 -76.25 1 28.44 823 ILE A O 1
ATOM 6453 N N . GLN A 1 824 ? 8.211 27.75 -76.062 1 25.19 824 GLN A N 1
ATOM 6454 C CA . GLN A 1 824 ? 7.699 28.125 -77.375 1 25.19 824 GLN A CA 1
ATOM 6455 C C . GLN A 1 824 ? 6.945 29.453 -77.312 1 25.19 824 GLN A C 1
ATOM 6457 O O . GLN A 1 824 ? 6.129 29.672 -76.438 1 25.19 824 GLN A O 1
ATOM 6462 N N . LEU A 1 825 ? 7.461 30.531 -78 1 30.75 825 LEU A N 1
ATOM 6463 C CA . LEU A 1 825 ? 7.02 31.875 -78.312 1 30.75 825 LEU A CA 1
ATOM 6464 C C . LEU A 1 825 ? 5.734 31.812 -79.188 1 30.75 825 LEU A C 1
ATOM 6466 O O . LEU A 1 825 ? 5.605 30.984 -80.062 1 30.75 825 LEU A O 1
ATOM 6470 N N . PRO A 1 826 ? 4.582 31.875 -78.562 1 29.22 826 PRO A N 1
ATOM 6471 C CA . PRO A 1 826 ? 3.406 31.938 -79.438 1 29.22 826 PRO A CA 1
ATOM 6472 C C . PRO A 1 826 ? 3.619 32.812 -80.625 1 29.22 826 PRO A C 1
ATOM 6474 O O . PRO A 1 826 ? 4.457 33.719 -80.625 1 29.22 826 PRO A O 1
ATOM 6477 N N . SER A 1 827 ? 3.498 32.25 -81.875 1 25.2 827 SER A N 1
ATOM 6478 C CA . SER A 1 827 ? 3.355 32.844 -83.188 1 25.2 827 SER A CA 1
ATOM 6479 C C . SER A 1 827 ? 2.385 34.031 -83.188 1 25.2 827 SER A C 1
ATOM 6481 O O . SER A 1 827 ? 1.269 33.906 -82.688 1 25.2 827 SER A O 1
ATOM 6483 N N . GLN A 1 828 ? 2.852 35.219 -82.875 1 21.95 828 GLN A N 1
ATOM 6484 C CA . GLN A 1 828 ? 2.484 36.469 -83.562 1 21.95 828 GLN A CA 1
ATOM 6485 C C . GLN A 1 828 ? 2.428 36.281 -85.062 1 21.95 828 GLN A C 1
ATOM 6487 O O . GLN A 1 828 ? 3.463 36.125 -85.75 1 21.95 828 GLN A O 1
ATOM 6492 N N . ASP A 1 829 ? 1.571 35.219 -85.562 1 19.94 829 ASP A N 1
ATOM 6493 C CA . ASP A 1 829 ? 0.539 35.688 -86.5 1 19.94 829 ASP A CA 1
ATOM 6494 C C . ASP A 1 829 ? -0.53 36.5 -85.812 1 19.94 829 ASP A C 1
ATOM 6496 O O . ASP A 1 829 ? -0.894 36.188 -84.625 1 19.94 829 ASP A O 1
ATOM 6500 N N . MET B 1 1 ? 26.875 -88.375 -117.625 1 18.03 1 MET B N 1
ATOM 6501 C CA . MET B 1 1 ? 27.141 -89.75 -118.062 1 18.03 1 MET B CA 1
ATOM 6502 C C . MET B 1 1 ? 26.688 -90.75 -117 1 18.03 1 MET B C 1
ATOM 6504 O O . MET B 1 1 ? 27.031 -90.625 -115.812 1 18.03 1 MET B O 1
ATOM 6508 N N . LEU B 1 2 ? 25.656 -91.625 -117.188 1 20.36 2 LEU B N 1
ATOM 6509 C CA . LEU B 1 2 ? 24.344 -92.125 -116.812 1 20.36 2 LEU B CA 1
ATOM 6510 C C . LEU B 1 2 ? 24.484 -93.438 -116.062 1 20.36 2 LEU B C 1
ATOM 6512 O O . LEU B 1 2 ? 23.5 -93.938 -115.562 1 20.36 2 LEU B O 1
ATOM 6516 N N . HIS B 1 3 ? 25.672 -94.062 -116.188 1 17.31 3 HIS B N 1
ATOM 6517 C CA . HIS B 1 3 ? 25.641 -95.5 -116.5 1 17.31 3 HIS B CA 1
ATOM 6518 C C . HIS B 1 3 ? 25.156 -96.312 -115.312 1 17.31 3 HIS B C 1
ATOM 6520 O O . HIS B 1 3 ? 24.234 -97.125 -115.438 1 17.31 3 HIS B O 1
ATOM 6526 N N . THR B 1 4 ? 26.062 -97.25 -114.75 1 19.48 4 THR B N 1
ATOM 6527 C CA . THR B 1 4 ? 25.969 -98.688 -114.75 1 19.48 4 THR B CA 1
ATOM 6528 C C . THR B 1 4 ? 25.266 -99.188 -113.5 1 19.48 4 THR B C 1
ATOM 6530 O O . THR B 1 4 ? 25.781 -99 -112.375 1 19.48 4 THR B O 1
ATOM 6533 N N . LYS B 1 5 ? 23.984 -99.375 -113.438 1 21.95 5 LYS B N 1
ATOM 6534 C CA . LYS B 1 5 ? 22.719 -99.5 -112.688 1 21.95 5 LYS B CA 1
ATOM 6535 C C . LYS B 1 5 ? 22.672 -100.75 -111.812 1 21.95 5 LYS B C 1
ATOM 6537 O O . LYS B 1 5 ? 22.297 -100.75 -110.688 1 21.95 5 LYS B O 1
ATOM 6542 N N . SER B 1 6 ? 22.75 -101.938 -112.562 1 18.84 6 SER B N 1
ATOM 6543 C CA . SER B 1 6 ? 21.609 -102.812 -112.562 1 18.84 6 SER B CA 1
ATOM 6544 C C . SER B 1 6 ? 21.781 -103.875 -111.438 1 18.84 6 SER B C 1
ATOM 6546 O O . SER B 1 6 ? 21.047 -104.875 -111.438 1 18.84 6 SER B O 1
ATOM 6548 N N . THR B 1 7 ? 22.938 -104 -110.875 1 19.08 7 THR B N 1
ATOM 6549 C CA . THR B 1 7 ? 23.469 -105.312 -110.438 1 19.08 7 THR B CA 1
ATOM 6550 C C . THR B 1 7 ? 22.594 -105.875 -109.375 1 19.08 7 THR B C 1
ATOM 6552 O O . THR B 1 7 ? 22.469 -105.312 -108.25 1 19.08 7 THR B O 1
ATOM 6555 N N . PHE B 1 8 ? 21.609 -106.875 -109.625 1 18.97 8 PHE B N 1
ATOM 6556 C CA . PHE B 1 8 ? 20.391 -107.625 -109.312 1 18.97 8 PHE B CA 1
ATOM 6557 C C . PHE B 1 8 ? 20.516 -108.375 -108 1 18.97 8 PHE B C 1
ATOM 6559 O O . PHE B 1 8 ? 21.625 -108.562 -107.5 1 18.97 8 PHE B O 1
ATOM 6566 N N . THR B 1 9 ? 19.484 -109.375 -107.625 1 19.03 9 THR B N 1
ATOM 6567 C CA . THR B 1 9 ? 18.438 -109.938 -106.812 1 19.03 9 THR B CA 1
ATOM 6568 C C . THR B 1 9 ? 18.953 -111.188 -106 1 19.03 9 THR B C 1
ATOM 6570 O O . THR B 1 9 ? 18.516 -111.375 -104.875 1 19.03 9 THR B O 1
ATOM 6573 N N . ILE B 1 10 ? 19.656 -112.125 -106.688 1 17.16 10 ILE B N 1
ATOM 6574 C CA . ILE B 1 10 ? 19.219 -113.5 -106.625 1 17.16 10 ILE B CA 1
ATOM 6575 C C . ILE B 1 10 ? 19.531 -114.062 -105.25 1 17.16 10 ILE B C 1
ATOM 6577 O O . ILE B 1 10 ? 18.656 -114.625 -104.562 1 17.16 10 ILE B O 1
ATOM 6581 N N . LEU B 1 11 ? 20.625 -114.812 -105.188 1 16.78 11 LEU B N 1
ATOM 6582 C CA . LEU B 1 11 ? 20.703 -116.25 -104.938 1 16.78 11 LEU B CA 1
ATOM 6583 C C . LEU B 1 11 ? 20.594 -116.562 -103.5 1 16.78 11 LEU B C 1
ATOM 6585 O O . LEU B 1 11 ? 19.609 -116.188 -102.812 1 16.78 11 LEU B O 1
ATOM 6589 N N . LEU B 1 12 ? 21.188 -117.812 -103.062 1 17.98 12 LEU B N 1
ATOM 6590 C CA . LEU B 1 12 ? 21 -119.188 -102.562 1 17.98 12 LEU B CA 1
ATOM 6591 C C . LEU B 1 12 ? 21.094 -119.188 -101.062 1 17.98 12 LEU B C 1
ATOM 6593 O O . LEU B 1 12 ? 21.703 -118.312 -100.438 1 17.98 12 LEU B O 1
ATOM 6597 N N . LEU B 1 13 ? 20.797 -120.438 -100.438 1 18.64 13 LEU B N 1
ATOM 6598 C CA . LEU B 1 13 ? 20.188 -121.438 -99.562 1 18.64 13 LEU B CA 1
ATOM 6599 C C . LEU B 1 13 ? 21.016 -121.625 -98.25 1 18.64 13 LEU B C 1
ATOM 6601 O O . LEU B 1 13 ? 20.484 -122 -97.25 1 18.64 13 LEU B O 1
ATOM 6605 N N . LEU B 1 14 ? 22.312 -121.812 -98.5 1 17.41 14 LEU B N 1
ATOM 6606 C CA . LEU B 1 14 ? 22.906 -122.938 -97.812 1 17.41 14 LEU B CA 1
ATOM 6607 C C . LEU B 1 14 ? 22.953 -122.75 -96.312 1 17.41 14 LEU B C 1
ATOM 6609 O O . LEU B 1 14 ? 22.562 -123.688 -95.562 1 17.41 14 LEU B O 1
ATOM 6613 N N . LEU B 1 15 ? 24.078 -122.438 -95.812 1 18.67 15 LEU B N 1
ATOM 6614 C CA . LEU B 1 15 ? 24.891 -123.125 -94.812 1 18.67 15 LEU B CA 1
ATOM 6615 C C . LEU B 1 15 ? 24.344 -122.875 -93.438 1 18.67 15 LEU B C 1
ATOM 6617 O O . LEU B 1 15 ? 24.016 -121.75 -93.062 1 18.67 15 LEU B O 1
ATOM 6621 N N . TYR B 1 16 ? 24.266 -124.062 -92.562 1 19.67 16 TYR B N 1
ATOM 6622 C CA . TYR B 1 16 ? 23.672 -124.938 -91.562 1 19.67 16 TYR B CA 1
ATOM 6623 C C . TYR B 1 16 ? 23.812 -124.312 -90.125 1 19.67 16 TYR B C 1
ATOM 6625 O O . TYR B 1 16 ? 22.812 -124.062 -89.438 1 19.67 16 TYR B O 1
ATOM 6633 N N . HIS B 1 17 ? 24.406 -125.062 -89.25 1 21.45 17 HIS B N 1
ATOM 6634 C CA . HIS B 1 17 ? 24.125 -125.812 -88 1 21.45 17 HIS B CA 1
ATOM 6635 C C . HIS B 1 17 ? 24.625 -125.062 -86.812 1 21.45 17 HIS B C 1
ATOM 6637 O O . HIS B 1 17 ? 24.5 -125.5 -85.688 1 21.45 17 HIS B O 1
ATOM 6643 N N . LEU B 1 18 ? 25.609 -124.188 -86.938 1 19.86 18 LEU B N 1
ATOM 6644 C CA . LEU B 1 18 ? 26.531 -124.312 -85.812 1 19.86 18 LEU B CA 1
ATOM 6645 C C . LEU B 1 18 ? 25.844 -123.938 -84.5 1 19.86 18 LEU B C 1
ATOM 6647 O O . LEU B 1 18 ? 24.812 -123.25 -84.5 1 19.86 18 LEU B O 1
ATOM 6651 N N . THR B 1 19 ? 26.75 -123.438 -83.5 1 21.75 19 THR B N 1
ATOM 6652 C CA . THR B 1 19 ? 27.109 -123.625 -82.125 1 21.75 19 THR B CA 1
ATOM 6653 C C . THR B 1 19 ? 26.234 -122.75 -81.188 1 21.75 19 THR B C 1
ATOM 6655 O O . THR B 1 19 ? 26.281 -121.5 -81.25 1 21.75 19 THR B O 1
ATOM 6658 N N . ALA B 1 20 ? 25.062 -123.125 -80.875 1 21.94 20 ALA B N 1
ATOM 6659 C CA . ALA B 1 20 ? 24.031 -122.438 -80.062 1 21.94 20 ALA B CA 1
ATOM 6660 C C . ALA B 1 20 ? 24.5 -122.25 -78.625 1 21.94 20 ALA B C 1
ATOM 6662 O O . ALA B 1 20 ? 24.422 -123.125 -77.75 1 21.94 20 ALA B O 1
ATOM 6663 N N . CYS B 1 21 ? 25.828 -122 -78.375 1 23.56 21 CYS B N 1
ATOM 6664 C CA . CYS B 1 21 ? 26.188 -122.062 -76.938 1 23.56 21 CYS B CA 1
ATOM 6665 C C . CYS B 1 21 ? 25.328 -121.125 -76.125 1 23.56 21 CYS B C 1
ATOM 6667 O O . CYS B 1 21 ? 25.234 -119.938 -76.438 1 23.56 21 CYS B O 1
ATOM 6669 N N . SER B 1 22 ? 24.406 -121.625 -75.312 1 21.61 22 SER B N 1
ATOM 6670 C CA . SER B 1 22 ? 23.344 -121.25 -74.438 1 21.61 22 SER B CA 1
ATOM 6671 C C . SER B 1 22 ? 23.906 -120.375 -73.312 1 21.61 22 SER B C 1
ATOM 6673 O O . SER B 1 22 ? 24.562 -120.875 -72.375 1 21.61 22 SER B O 1
ATOM 6675 N N . ALA B 1 23 ? 24.594 -119.188 -73.438 1 23.77 23 ALA B N 1
ATOM 6676 C CA . ALA B 1 23 ? 25.125 -118.438 -72.312 1 23.77 23 ALA B CA 1
ATOM 6677 C C . ALA B 1 23 ? 24.016 -118.062 -71.312 1 23.77 23 ALA B C 1
ATOM 6679 O O . ALA B 1 23 ? 23.062 -117.375 -71.688 1 23.77 23 ALA B O 1
ATOM 6680 N N . ALA B 1 24 ? 23.703 -118.875 -70.312 1 25.3 24 ALA B N 1
ATOM 6681 C CA . ALA B 1 24 ? 22.844 -118.75 -69.125 1 25.3 24 ALA B CA 1
ATOM 6682 C C . ALA B 1 24 ? 23.203 -117.5 -68.375 1 25.3 24 ALA B C 1
ATOM 6684 O O . ALA B 1 24 ? 24.281 -117.375 -67.75 1 25.3 24 ALA B O 1
ATOM 6685 N N . VAL B 1 25 ? 23.047 -116.312 -68.875 1 25.72 25 VAL B N 1
ATOM 6686 C CA . VAL B 1 25 ? 23.281 -115.062 -68.062 1 25.72 25 VAL B CA 1
ATOM 6687 C C . VAL B 1 25 ? 22.5 -115.188 -66.75 1 25.72 25 VAL B C 1
ATOM 6689 O O . VAL B 1 25 ? 21.281 -115.312 -66.75 1 25.72 25 VAL B O 1
ATOM 6692 N N . ALA B 1 26 ? 23.172 -115.625 -65.625 1 29.3 26 ALA B N 1
ATOM 6693 C CA . ALA B 1 26 ? 22.781 -115.688 -64.188 1 29.3 26 ALA B CA 1
ATOM 6694 C C . ALA B 1 26 ? 22.172 -114.312 -63.781 1 29.3 26 ALA B C 1
ATOM 6696 O O . ALA B 1 26 ? 22.828 -113.25 -63.875 1 29.3 26 ALA B O 1
ATOM 6697 N N . ALA B 1 27 ? 20.938 -114.062 -64 1 30.19 27 ALA B N 1
ATOM 6698 C CA . ALA B 1 27 ? 20.156 -113 -63.406 1 30.19 27 ALA B CA 1
ATOM 6699 C C . ALA B 1 27 ? 20.453 -112.812 -61.906 1 30.19 27 ALA B C 1
ATOM 6701 O O . ALA B 1 27 ? 20.156 -113.75 -61.125 1 30.19 27 ALA B O 1
ATOM 6702 N N . GLY B 1 28 ? 21.703 -112.375 -61.531 1 30.19 28 GLY B N 1
ATOM 6703 C CA . GLY B 1 28 ? 21.953 -112.062 -60.156 1 30.19 28 GLY B CA 1
ATOM 6704 C C . GLY B 1 28 ? 20.75 -111.438 -59.469 1 30.19 28 GLY B C 1
ATOM 6705 O O . GLY B 1 28 ? 20.125 -110.5 -60 1 30.19 28 GLY B O 1
ATOM 6706 N N . VAL B 1 29 ? 20 -112.188 -58.875 1 34 29 VAL B N 1
ATOM 6707 C CA . VAL B 1 29 ? 18.938 -111.812 -57.938 1 34 29 VAL B CA 1
ATOM 6708 C C . VAL B 1 29 ? 19.359 -110.562 -57.156 1 34 29 VAL B C 1
ATOM 6710 O O . VAL B 1 29 ? 20.328 -110.625 -56.375 1 34 29 VAL B O 1
ATOM 6713 N N . PHE B 1 30 ? 19.391 -109.375 -57.688 1 39.19 30 PHE B N 1
ATOM 6714 C CA . PHE B 1 30 ? 19.453 -108.188 -56.875 1 39.19 30 PHE B CA 1
ATOM 6715 C C . PHE B 1 30 ? 18.703 -108.375 -55.562 1 39.19 30 PHE B C 1
ATOM 6717 O O . PHE B 1 30 ? 17.484 -108.562 -55.562 1 39.19 30 PHE B O 1
ATOM 6724 N N . LYS B 1 31 ? 19.156 -109.188 -54.688 1 47.53 31 LYS B N 1
ATOM 6725 C CA . LYS B 1 31 ? 18.672 -109.375 -53.344 1 47.53 31 LYS B CA 1
ATOM 6726 C C . LYS B 1 31 ? 18.172 -108 -52.75 1 47.53 31 LYS B C 1
ATOM 6728 O O . LYS B 1 31 ? 18.891 -107 -52.75 1 47.53 31 LYS B O 1
ATOM 6733 N N . ASP B 1 32 ? 16.922 -107.688 -52.688 1 65.94 32 ASP B N 1
ATOM 6734 C CA . ASP B 1 32 ? 16.094 -106.688 -52.062 1 65.94 32 ASP B CA 1
ATOM 6735 C C . ASP B 1 32 ? 16.656 -106.25 -50.719 1 65.94 32 ASP B C 1
ATOM 6737 O O . ASP B 1 32 ? 16.828 -107.125 -49.812 1 65.94 32 ASP B O 1
ATOM 6741 N N . LYS B 1 33 ? 17.484 -105.125 -50.562 1 87.12 33 LYS B N 1
ATOM 6742 C CA . LYS B 1 33 ? 18.203 -104.625 -49.375 1 87.12 33 LYS B CA 1
ATOM 6743 C C . LYS B 1 33 ? 17.297 -103.812 -48.469 1 87.12 33 LYS B C 1
ATOM 6745 O O . LYS B 1 33 ? 16.5 -103 -48.969 1 87.12 33 LYS B O 1
ATOM 6750 N N . SER B 1 34 ? 17.234 -104.188 -47.25 1 92.44 34 SER B N 1
ATOM 6751 C CA . SER B 1 34 ? 16.5 -103.438 -46.219 1 92.44 34 SER B CA 1
ATOM 6752 C C . SER B 1 34 ? 17.125 -102.062 -46 1 92.44 34 SER B C 1
ATOM 6754 O O . SER B 1 34 ? 18.219 -101.75 -46.5 1 92.44 34 SER B O 1
ATOM 6756 N N . ILE B 1 35 ? 16.469 -101.062 -45.312 1 95.19 35 ILE B N 1
ATOM 6757 C CA . ILE B 1 35 ? 16.984 -99.75 -45 1 95.19 35 ILE B CA 1
ATOM 6758 C C . ILE B 1 35 ? 18.344 -99.875 -44.312 1 95.19 35 ILE B C 1
ATOM 6760 O O . ILE B 1 35 ? 19.297 -99.188 -44.656 1 95.19 35 ILE B O 1
ATOM 6764 N N . TRP B 1 36 ? 18.5 -100.812 -43.312 1 94.06 36 TRP B N 1
ATOM 6765 C CA . TRP B 1 36 ? 19.75 -101 -42.594 1 94.06 36 TRP B CA 1
ATOM 6766 C C . TRP B 1 36 ? 20.859 -101.438 -43.5 1 94.06 36 TRP B C 1
ATOM 6768 O O . TRP B 1 36 ? 22 -101 -43.406 1 94.06 36 TRP B O 1
ATOM 6778 N N . ASP B 1 37 ? 20.5 -102.312 -44.469 1 93.44 37 ASP B N 1
ATOM 6779 C CA . ASP B 1 37 ? 21.484 -102.875 -45.406 1 93.44 37 ASP B CA 1
ATOM 6780 C C . ASP B 1 37 ? 22.031 -101.75 -46.344 1 93.44 37 ASP B C 1
ATOM 6782 O O . ASP B 1 37 ? 23.234 -101.688 -46.594 1 93.44 37 ASP B O 1
ATOM 6786 N N . ILE B 1 38 ? 21.062 -100.938 -46.781 1 95 38 ILE B N 1
ATOM 6787 C CA . ILE B 1 38 ? 21.453 -99.875 -47.656 1 95 38 ILE B CA 1
ATOM 6788 C C . ILE B 1 38 ? 22.328 -98.875 -46.906 1 95 38 ILE B C 1
ATOM 6790 O O . ILE B 1 38 ? 23.375 -98.438 -47.438 1 95 38 ILE B O 1
ATOM 6794 N N . LEU B 1 39 ? 21.969 -98.438 -45.719 1 95.25 39 LEU B N 1
ATOM 6795 C CA . LEU B 1 39 ? 22.719 -97.5 -44.906 1 95.25 39 LEU B CA 1
ATOM 6796 C C . LEU B 1 39 ? 24.125 -98 -44.594 1 95.25 39 LEU B C 1
ATOM 6798 O O . LEU B 1 39 ? 25.094 -97.25 -44.625 1 95.25 39 LEU B O 1
ATOM 6802 N N . THR B 1 40 ? 24.266 -99.312 -44.312 1 93.56 40 THR B N 1
ATOM 6803 C CA . THR B 1 40 ? 25.562 -99.875 -43.969 1 93.56 40 THR B CA 1
ATOM 6804 C C . THR B 1 40 ? 26.422 -100.062 -45.188 1 93.56 40 THR B C 1
ATOM 6806 O O . THR B 1 40 ? 27.656 -100.062 -45.125 1 93.56 40 THR B O 1
ATOM 6809 N N . ALA B 1 41 ? 25.766 -100.375 -46.375 1 93.75 41 ALA B N 1
ATOM 6810 C CA . ALA B 1 41 ? 26.484 -100.625 -47.594 1 93.75 41 ALA B CA 1
ATOM 6811 C C . ALA B 1 41 ? 26.969 -99.312 -48.25 1 93.75 41 ALA B C 1
ATOM 6813 O O . ALA B 1 41 ? 28.016 -99.312 -48.906 1 93.75 41 ALA B O 1
ATOM 6814 N N . ASP B 1 42 ? 26.25 -98.25 -48.062 1 94.38 42 ASP B N 1
ATOM 6815 C CA . ASP B 1 42 ? 26.578 -96.938 -48.688 1 94.38 42 ASP B CA 1
ATOM 6816 C C . ASP B 1 42 ? 27.547 -96.188 -47.812 1 94.38 42 ASP B C 1
ATOM 6818 O O . ASP B 1 42 ? 27.188 -95.75 -46.719 1 94.38 42 ASP B O 1
ATOM 6822 N N . GLU B 1 43 ? 28.719 -95.875 -48.281 1 92.25 43 GLU B N 1
ATOM 6823 C CA . GLU B 1 43 ? 29.781 -95.188 -47.5 1 92.25 43 GLU B CA 1
ATOM 6824 C C . GLU B 1 43 ? 29.422 -93.75 -47.156 1 92.25 43 GLU B C 1
ATOM 6826 O O . GLU B 1 43 ? 29.984 -93.188 -46.219 1 92.25 43 GLU B O 1
ATOM 6831 N N . ARG B 1 44 ? 28.422 -93.25 -47.781 1 91.06 44 ARG B N 1
ATOM 6832 C CA . ARG B 1 44 ? 27.984 -91.875 -47.531 1 91.06 44 ARG B CA 1
ATOM 6833 C C . ARG B 1 44 ? 27.328 -91.75 -46.188 1 91.06 44 ARG B C 1
ATOM 6835 O O . ARG B 1 44 ? 27.188 -90.625 -45.656 1 91.06 44 ARG B O 1
ATOM 6842 N N . PHE B 1 45 ? 27.047 -92.812 -45.594 1 95.5 45 PHE B N 1
ATOM 6843 C CA . PHE B 1 45 ? 26.297 -92.812 -44.375 1 95.5 45 PHE B CA 1
ATOM 6844 C C . PHE B 1 45 ? 27.109 -93.375 -43.219 1 95.5 45 PHE B C 1
ATOM 6846 O O . PHE B 1 45 ? 26.547 -93.75 -42.156 1 95.5 45 PHE B O 1
ATOM 6853 N N . SER B 1 46 ? 28.391 -93.562 -43.344 1 94.38 46 SER B N 1
ATOM 6854 C CA . SER B 1 46 ? 29.234 -94.25 -42.375 1 94.38 46 SER B CA 1
ATOM 6855 C C . SER B 1 46 ? 29.25 -93.5 -41.031 1 94.38 46 SER B C 1
ATOM 6857 O O . SER B 1 46 ? 29.188 -94.125 -40 1 94.38 46 SER B O 1
ATOM 6859 N N . MET B 1 47 ? 29.297 -92.25 -41.094 1 92.75 47 MET B N 1
ATOM 6860 C CA . MET B 1 47 ? 29.281 -91.5 -39.844 1 92.75 47 MET B CA 1
ATOM 6861 C C . MET B 1 47 ? 27.938 -91.625 -39.156 1 92.75 47 MET B C 1
ATOM 6863 O O . MET B 1 47 ? 27.859 -91.688 -37.906 1 92.75 47 MET B O 1
ATOM 6867 N N . PHE B 1 48 ? 26.859 -91.562 -39.906 1 94 48 PHE B N 1
ATOM 6868 C CA . PHE B 1 48 ? 25.516 -91.75 -39.344 1 94 48 PHE B CA 1
ATOM 6869 C C . PHE B 1 48 ? 25.406 -93.062 -38.656 1 94 48 PHE B C 1
ATOM 6871 O O . PHE B 1 48 ? 24.906 -93.188 -37.531 1 94 48 PHE B O 1
ATOM 6878 N N . ILE B 1 49 ? 25.984 -94.125 -39.281 1 94 49 ILE B N 1
ATOM 6879 C CA . ILE B 1 49 ? 25.969 -95.5 -38.719 1 94 49 ILE B CA 1
ATOM 6880 C C . ILE B 1 49 ? 26.781 -95.562 -37.438 1 94 49 ILE B C 1
ATOM 6882 O O . ILE B 1 49 ? 26.391 -96.188 -36.469 1 94 49 ILE B O 1
ATOM 6886 N N . ALA B 1 50 ? 27.891 -94.875 -37.469 1 93.25 50 ALA B N 1
ATOM 6887 C CA . ALA B 1 50 ? 28.734 -94.812 -36.281 1 93.25 50 ALA B CA 1
ATOM 6888 C C . ALA B 1 50 ? 27.984 -94.25 -35.094 1 93.25 50 ALA B C 1
ATOM 6890 O O . ALA B 1 50 ? 28.062 -94.75 -33.969 1 93.25 50 ALA B O 1
ATOM 6891 N N . HIS B 1 51 ? 27.25 -93.25 -35.375 1 92.75 51 HIS B N 1
ATOM 6892 C CA . HIS B 1 51 ? 26.5 -92.625 -34.312 1 92.75 51 HIS B CA 1
ATOM 6893 C C . HIS B 1 51 ? 25.312 -93.438 -33.875 1 92.75 51 HIS B C 1
ATOM 6895 O O . HIS B 1 51 ? 24.938 -93.438 -32.688 1 92.75 51 HIS B O 1
ATOM 6901 N N . ILE B 1 52 ? 24.641 -94.125 -34.75 1 94.44 52 ILE B N 1
ATOM 6902 C CA . ILE B 1 52 ? 23.531 -95.062 -34.438 1 94.44 52 ILE B CA 1
ATOM 6903 C C . ILE B 1 52 ? 24.031 -96.125 -33.469 1 94.44 52 ILE B C 1
ATOM 6905 O O . ILE B 1 52 ? 23.375 -96.438 -32.469 1 94.44 52 ILE B O 1
ATOM 6909 N N . GLU B 1 53 ? 25.203 -96.625 -33.75 1 93.25 53 GLU B N 1
ATOM 6910 C CA . GLU B 1 53 ? 25.797 -97.688 -32.938 1 93.25 53 GLU B CA 1
ATOM 6911 C C . GLU B 1 53 ? 26.234 -97.125 -31.578 1 93.25 53 GLU B C 1
ATOM 6913 O O . GLU B 1 53 ? 26.016 -97.75 -30.547 1 93.25 53 GLU B O 1
ATOM 6918 N N . GLU B 1 54 ? 26.828 -96.062 -31.672 1 93.06 54 GLU B N 1
ATOM 6919 C CA . GLU B 1 54 ? 27.297 -95.375 -30.453 1 93.06 54 GLU B CA 1
ATOM 6920 C C . GLU B 1 54 ? 26.156 -95.125 -29.469 1 93.06 54 GLU B C 1
ATOM 6922 O O . GLU B 1 54 ? 26.344 -95.25 -28.266 1 93.06 54 GLU B O 1
ATOM 6927 N N . GLN B 1 55 ? 25 -94.875 -29.938 1 93.06 55 GLN B N 1
ATOM 6928 C CA . GLN B 1 55 ? 23.859 -94.562 -29.094 1 93.06 55 GLN B CA 1
ATOM 6929 C C . GLN B 1 55 ? 22.953 -95.75 -28.906 1 93.06 55 GLN B C 1
ATOM 6931 O O . GLN B 1 55 ? 21.828 -95.625 -28.406 1 93.06 55 GLN B O 1
ATOM 6936 N N . ASN B 1 56 ? 23.406 -96.875 -29.344 1 93 56 ASN B N 1
ATOM 6937 C CA . ASN B 1 56 ? 22.734 -98.188 -29.203 1 93 56 ASN B CA 1
ATOM 6938 C C . ASN B 1 56 ? 21.328 -98.188 -29.812 1 93 56 ASN B C 1
ATOM 6940 O O . ASN B 1 56 ? 20.375 -98.625 -29.188 1 93 56 ASN B O 1
ATOM 6944 N N . GLN B 1 57 ? 21.234 -97.5 -31.062 1 94.06 57 GLN B N 1
ATOM 6945 C CA . GLN B 1 57 ? 19.938 -97.438 -31.734 1 94.06 57 GLN B CA 1
ATOM 6946 C C . GLN B 1 57 ? 19.875 -98.312 -32.969 1 94.06 57 GLN B C 1
ATOM 6948 O O . GLN B 1 57 ? 19 -98.188 -33.812 1 94.06 57 GLN B O 1
ATOM 6953 N N . THR B 1 58 ? 20.734 -99.312 -33.031 1 94.31 58 THR B N 1
ATOM 6954 C CA . THR B 1 58 ? 20.797 -100.188 -34.188 1 94.31 58 THR B CA 1
ATOM 6955 C C . THR B 1 58 ? 19.5 -101 -34.281 1 94.31 58 THR B C 1
ATOM 6957 O O . THR B 1 58 ? 18.984 -101.188 -35.375 1 94.31 58 THR B O 1
ATOM 6960 N N . SER B 1 59 ? 19.062 -101.5 -33.156 1 93.12 59 SER B N 1
ATOM 6961 C CA . SER B 1 59 ? 17.844 -102.25 -33.156 1 93.12 59 SER B CA 1
ATOM 6962 C C . SER B 1 59 ? 16.656 -101.5 -33.688 1 93.12 59 SER B C 1
ATOM 6964 O O . SER B 1 59 ? 15.781 -102.062 -34.344 1 93.12 59 SER B O 1
ATOM 6966 N N . ALA B 1 60 ? 16.625 -100.188 -33.375 1 93.38 60 ALA B N 1
ATOM 6967 C CA . ALA B 1 60 ? 15.531 -99.375 -33.875 1 93.38 60 ALA B CA 1
ATOM 6968 C C . ALA B 1 60 ? 15.508 -99.312 -35.375 1 93.38 60 ALA B C 1
ATOM 6970 O O . ALA B 1 60 ? 14.438 -99.375 -36 1 93.38 60 ALA B O 1
ATOM 6971 N N . PHE B 1 61 ? 16.578 -99.25 -36.062 1 94.31 61 PHE B N 1
ATOM 6972 C CA . PHE B 1 61 ? 16.672 -99.125 -37.531 1 94.31 61 PHE B CA 1
ATOM 6973 C C . PHE B 1 61 ? 16.422 -100.5 -38.156 1 94.31 61 PHE B C 1
ATOM 6975 O O . PHE B 1 61 ? 15.82 -100.562 -39.25 1 94.31 61 PHE B O 1
ATOM 6982 N N . LYS B 1 62 ? 16.781 -101.562 -37.469 1 92 62 LYS B N 1
ATOM 6983 C CA . LYS B 1 62 ? 16.531 -102.938 -37.969 1 92 62 LYS B CA 1
ATOM 6984 C C . LYS B 1 62 ? 15.062 -103.312 -37.844 1 92 62 LYS B C 1
ATOM 6986 O O . LYS B 1 62 ? 14.555 -104.125 -38.594 1 92 62 LYS B O 1
ATOM 6991 N N . ASP B 1 63 ? 14.43 -102.688 -36.875 1 90.69 63 ASP B N 1
ATOM 6992 C CA . ASP B 1 63 ? 13.039 -103 -36.594 1 90.69 63 ASP B CA 1
ATOM 6993 C C . ASP B 1 63 ? 12.086 -102.188 -37.5 1 90.69 63 ASP B C 1
ATOM 6995 O O . ASP B 1 63 ? 10.867 -102.375 -37.406 1 90.69 63 ASP B O 1
ATOM 6999 N N . VAL B 1 64 ? 12.617 -101.312 -38.344 1 92.25 64 VAL B N 1
ATOM 7000 C CA . VAL B 1 64 ? 11.773 -100.562 -39.25 1 92.25 64 VAL B CA 1
ATOM 7001 C C . VAL B 1 64 ? 11.078 -101.562 -40.219 1 92.25 64 VAL B C 1
ATOM 7003 O O . VAL B 1 64 ? 11.742 -102.312 -40.969 1 92.25 64 VAL B O 1
ATOM 7006 N N . ARG B 1 65 ? 9.75 -101.688 -40.188 1 89.81 65 ARG B N 1
ATOM 7007 C CA . ARG B 1 65 ? 9 -102.5 -41.094 1 89.81 65 ARG B CA 1
ATOM 7008 C C . ARG B 1 65 ? 8.57 -101.812 -42.344 1 89.81 65 ARG B C 1
ATOM 7010 O O . ARG B 1 65 ? 8.672 -102.312 -43.469 1 89.81 65 ARG B O 1
ATOM 7017 N N . ALA B 1 66 ? 8 -100.688 -42.156 1 91.81 66 ALA B N 1
ATOM 7018 C CA . ALA B 1 66 ? 7.645 -99.75 -43.219 1 91.81 66 ALA B CA 1
ATOM 7019 C C . ALA B 1 66 ? 7.902 -98.25 -42.781 1 91.81 66 ALA B C 1
ATOM 7021 O O . ALA B 1 66 ? 7.141 -97.688 -42 1 91.81 66 ALA B O 1
ATOM 7022 N N . GLY B 1 67 ? 9.086 -97.812 -43.25 1 94.44 67 GLY B N 1
ATOM 7023 C CA . GLY B 1 67 ? 9.398 -96.5 -42.75 1 94.44 67 GLY B CA 1
ATOM 7024 C C . GLY B 1 67 ? 10.203 -95.625 -43.719 1 94.44 67 GLY B C 1
ATOM 7025 O O . GLY B 1 67 ? 10.523 -96.062 -44.812 1 94.44 67 GLY B O 1
ATOM 7026 N N . THR B 1 68 ? 10.367 -94.375 -43.375 1 96.56 68 THR B N 1
ATOM 7027 C CA . THR B 1 68 ? 11.211 -93.375 -44.062 1 96.56 68 THR B CA 1
ATOM 7028 C C . THR B 1 68 ? 12.359 -92.938 -43.188 1 96.56 68 THR B C 1
ATOM 7030 O O . THR B 1 68 ? 12.141 -92.562 -42.031 1 96.56 68 THR B O 1
ATOM 7033 N N . VAL B 1 69 ? 13.562 -93.062 -43.656 1 97.06 69 VAL B N 1
ATOM 7034 C CA . VAL B 1 69 ? 14.719 -92.562 -42.906 1 97.06 69 VAL B CA 1
ATOM 7035 C C . VAL B 1 69 ? 15.336 -91.375 -43.625 1 97.06 69 VAL B C 1
ATOM 7037 O O . VAL B 1 69 ? 15.703 -91.5 -44.812 1 97.06 69 VAL B O 1
ATOM 7040 N N . PHE B 1 70 ? 15.336 -90.312 -42.969 1 96.69 70 PHE B N 1
ATOM 7041 C CA . PHE B 1 70 ? 16.125 -89.125 -43.438 1 96.69 70 PHE B CA 1
ATOM 7042 C C . PHE B 1 70 ? 17.578 -89.25 -43 1 96.69 70 PHE B C 1
ATOM 7044 O O . PHE B 1 70 ? 17.922 -88.875 -41.875 1 96.69 70 PHE B O 1
ATOM 7051 N N . ALA B 1 71 ? 18.375 -89.75 -43.844 1 96.12 71 ALA B N 1
ATOM 7052 C CA . ALA B 1 71 ? 19.734 -90.125 -43.469 1 96.12 71 ALA B CA 1
ATOM 7053 C C . ALA B 1 71 ? 20.719 -89 -43.781 1 96.12 71 ALA B C 1
ATOM 7055 O O . ALA B 1 71 ? 20.906 -88.625 -44.938 1 96.12 71 ALA B O 1
ATOM 7056 N N . PRO B 1 72 ? 21.297 -88.5 -42.719 1 95.06 72 PRO B N 1
ATOM 7057 C CA . PRO B 1 72 ? 22.328 -87.438 -42.969 1 95.06 72 PRO B CA 1
ATOM 7058 C C . PRO B 1 72 ? 23.578 -88.062 -43.594 1 95.06 72 PRO B C 1
ATOM 7060 O O . PRO B 1 72 ? 24.031 -89.125 -43.188 1 95.06 72 PRO B O 1
ATOM 7063 N N . THR B 1 73 ? 24.062 -87.375 -44.531 1 94.31 73 THR B N 1
ATOM 7064 C CA . THR B 1 73 ? 25.312 -87.75 -45.156 1 94.31 73 THR B CA 1
ATOM 7065 C C . THR B 1 73 ? 26.5 -87.375 -44.25 1 94.31 73 THR B C 1
ATOM 7067 O O . THR B 1 73 ? 26.328 -86.688 -43.281 1 94.31 73 THR B O 1
ATOM 7070 N N . ASN B 1 74 ? 27.703 -87.938 -44.562 1 91.44 74 ASN B N 1
ATOM 7071 C CA . ASN B 1 74 ? 28.891 -87.625 -43.812 1 91.44 74 ASN B CA 1
ATOM 7072 C C . ASN B 1 74 ? 29.172 -86.125 -43.719 1 91.44 74 ASN B C 1
ATOM 7074 O O . ASN B 1 74 ? 29.703 -85.625 -42.75 1 91.44 74 ASN B O 1
ATOM 7078 N N . LYS B 1 75 ? 28.734 -85.438 -44.719 1 87.56 75 LYS B N 1
ATOM 7079 C CA . LYS B 1 75 ? 28.922 -83.938 -44.75 1 87.56 75 LYS B CA 1
ATOM 7080 C C . LYS B 1 75 ? 28.156 -83.25 -43.625 1 87.56 75 LYS B C 1
ATOM 7082 O O . LYS B 1 75 ? 28.578 -82.25 -43.125 1 87.56 75 LYS B O 1
ATOM 7087 N N . ALA B 1 76 ? 27.062 -83.812 -43.312 1 88.44 76 ALA B N 1
ATOM 7088 C CA . ALA B 1 76 ? 26.219 -83.312 -42.25 1 88.44 76 ALA B CA 1
ATOM 7089 C C . ALA B 1 76 ? 26.938 -83.25 -40.906 1 88.44 76 ALA B C 1
ATOM 7091 O O . ALA B 1 76 ? 26.625 -82.438 -40.031 1 88.44 76 ALA B O 1
ATOM 7092 N N . PHE B 1 77 ? 27.891 -84.062 -40.688 1 86.5 77 PHE B N 1
ATOM 7093 C CA . PHE B 1 77 ? 28.562 -84.25 -39.406 1 86.5 77 PHE B CA 1
ATOM 7094 C C . PHE B 1 77 ? 29.859 -83.438 -39.344 1 86.5 77 PHE B C 1
ATOM 7096 O O . PHE B 1 77 ? 30.422 -83.25 -38.281 1 86.5 77 PHE B O 1
ATOM 7103 N N . TYR B 1 78 ? 30.391 -83.188 -40.5 1 74.88 78 TYR B N 1
ATOM 7104 C CA . TYR B 1 78 ? 31.625 -82.375 -40.562 1 74.88 78 TYR B CA 1
ATOM 7105 C C . TYR B 1 78 ? 31.375 -80.938 -40.062 1 74.88 78 TYR B C 1
ATOM 7107 O O . TYR B 1 78 ? 32.25 -80.375 -39.469 1 74.88 78 TYR B O 1
ATOM 7115 N N . VAL B 1 79 ? 30.219 -80.5 -40.344 1 60.66 79 VAL B N 1
ATOM 7116 C CA . VAL B 1 79 ? 29.922 -79.125 -39.906 1 60.66 79 VAL B CA 1
ATOM 7117 C C . VAL B 1 79 ? 29.812 -79.125 -38.375 1 60.66 79 VAL B C 1
ATOM 7119 O O . VAL B 1 79 ? 30.156 -78.125 -37.75 1 60.66 79 VAL B O 1
ATOM 7122 N N . TYR B 1 80 ? 29.406 -80.125 -37.781 1 53.94 80 TYR B N 1
ATOM 7123 C CA . TYR B 1 80 ? 29.25 -80.25 -36.312 1 53.94 80 TYR B CA 1
ATOM 7124 C C . TYR B 1 80 ? 30.594 -80.438 -35.625 1 53.94 80 TYR B C 1
ATOM 7126 O O . TYR B 1 80 ? 30.734 -80.125 -34.438 1 53.94 80 TYR B O 1
ATOM 7134 N N . TYR B 1 81 ? 31.641 -80.875 -36.281 1 49.44 81 TYR B N 1
ATOM 7135 C CA . TYR B 1 81 ? 32.906 -81.125 -35.625 1 49.44 81 TYR B CA 1
ATOM 7136 C C . TYR B 1 81 ? 33.656 -79.875 -35.312 1 49.44 81 TYR B C 1
ATOM 7138 O O . TYR B 1 81 ? 34.562 -79.812 -34.5 1 49.44 81 TYR B O 1
ATOM 7146 N N . ASP B 1 82 ? 33.531 -78.812 -36.094 1 44.25 82 ASP B N 1
ATOM 7147 C CA . ASP B 1 82 ? 34.406 -77.688 -35.781 1 44.25 82 ASP B CA 1
ATOM 7148 C C . ASP B 1 82 ? 34.094 -77.062 -34.438 1 44.25 82 ASP B C 1
ATOM 7150 O O . ASP B 1 82 ? 34.812 -76.188 -33.938 1 44.25 82 ASP B O 1
ATOM 7154 N N . GLU B 1 83 ? 32.875 -76.875 -34.094 1 42.44 83 GLU B N 1
ATOM 7155 C CA . GLU B 1 83 ? 32.719 -76.062 -32.906 1 42.44 83 GLU B CA 1
ATOM 7156 C C . GLU B 1 83 ? 33.062 -76.875 -31.641 1 42.44 83 GLU B C 1
ATOM 7158 O O . GLU B 1 83 ? 32.812 -78.062 -31.562 1 42.44 83 GLU B O 1
ATOM 7163 N N . ILE B 1 84 ? 34.062 -76.312 -30.781 1 41.34 84 ILE B N 1
ATOM 7164 C CA . ILE B 1 84 ? 34.594 -76.75 -29.5 1 41.34 84 ILE B CA 1
ATOM 7165 C C . ILE B 1 84 ? 33.562 -77.625 -28.781 1 41.34 84 ILE B C 1
ATOM 7167 O O . ILE B 1 84 ? 33.875 -78.438 -27.938 1 41.34 84 ILE B O 1
ATOM 7171 N N . PHE B 1 85 ? 32.312 -77.125 -28.531 1 41.88 85 PHE B N 1
ATOM 7172 C CA . PHE B 1 85 ? 31.281 -77.75 -27.703 1 41.88 85 PHE B CA 1
ATOM 7173 C C . PHE B 1 85 ? 30.609 -78.938 -28.469 1 41.88 85 PHE B C 1
ATOM 7175 O O . PHE B 1 85 ? 29.781 -78.688 -29.344 1 41.88 85 PHE B O 1
ATOM 7182 N N . LYS B 1 86 ? 31.312 -80.125 -28.656 1 50.75 86 LYS B N 1
ATOM 7183 C CA . LYS B 1 86 ? 30.859 -81.438 -29.109 1 50.75 86 LYS B CA 1
ATOM 7184 C C . LYS B 1 86 ? 29.422 -81.688 -28.641 1 50.75 86 LYS B C 1
ATOM 7186 O O . LYS B 1 86 ? 29.203 -82.062 -27.484 1 50.75 86 LYS B O 1
ATOM 7191 N N . ARG B 1 87 ? 28.5 -81.062 -29.172 1 57.53 87 ARG B N 1
ATOM 7192 C CA . ARG B 1 87 ? 27.156 -81.438 -28.781 1 57.53 87 ARG B CA 1
ATOM 7193 C C . ARG B 1 87 ? 26.906 -82.875 -29.062 1 57.53 87 ARG B C 1
ATOM 7195 O O . ARG B 1 87 ? 27.156 -83.375 -30.172 1 57.53 87 ARG B O 1
ATOM 7202 N N . LYS B 1 88 ? 26.906 -83.688 -27.984 1 72.44 88 LYS B N 1
ATOM 7203 C CA . LYS B 1 88 ? 26.641 -85.125 -28.031 1 72.44 88 LYS B CA 1
ATOM 7204 C C . LYS B 1 88 ? 25.297 -85.438 -28.703 1 72.44 88 LYS B C 1
ATOM 7206 O O . LYS B 1 88 ? 24.297 -84.812 -28.391 1 72.44 88 LYS B O 1
ATOM 7211 N N . ILE B 1 89 ? 25.391 -85.938 -29.969 1 85.94 89 ILE B N 1
ATOM 7212 C CA . ILE B 1 89 ? 24.203 -86.438 -30.641 1 85.94 89 ILE B CA 1
ATOM 7213 C C . ILE B 1 89 ? 23.531 -87.5 -29.781 1 85.94 89 ILE B C 1
ATOM 7215 O O . ILE B 1 89 ? 24.156 -88.5 -29.438 1 85.94 89 ILE B O 1
ATOM 7219 N N . THR B 1 90 ? 22.281 -87.188 -29.312 1 89.88 90 THR B N 1
ATOM 7220 C CA . THR B 1 90 ? 21.578 -88.125 -28.422 1 89.88 90 THR B CA 1
ATOM 7221 C C . THR B 1 90 ? 20.844 -89.188 -29.219 1 89.88 90 THR B C 1
ATOM 7223 O O . THR B 1 90 ? 20.688 -89.062 -30.438 1 89.88 90 THR B O 1
ATOM 7226 N N . GLY B 1 91 ? 20.547 -90.25 -28.516 1 92 91 GLY B N 1
ATOM 7227 C CA . GLY B 1 91 ? 19.75 -91.312 -29.125 1 92 91 GLY B CA 1
ATOM 7228 C C . GLY B 1 91 ? 18.422 -90.75 -29.688 1 92 91 GLY B C 1
ATOM 7229 O O . GLY B 1 91 ? 18.016 -91.188 -30.781 1 92 91 GLY B O 1
ATOM 7230 N N . GLU B 1 92 ? 17.844 -89.938 -28.953 1 92.62 92 GLU B N 1
ATOM 7231 C CA . GLU B 1 92 ? 16.562 -89.375 -29.391 1 92.62 92 GLU B CA 1
ATOM 7232 C C . GLU B 1 92 ? 16.719 -88.5 -30.656 1 92.62 92 GLU B C 1
ATOM 7234 O O . GLU B 1 92 ? 15.82 -88.5 -31.516 1 92.62 92 GLU B O 1
ATOM 7239 N N . GLN B 1 93 ? 17.75 -87.812 -30.797 1 92.94 93 GLN B N 1
ATOM 7240 C CA . GLN B 1 93 ? 18 -87.062 -32.031 1 92.94 93 GLN B CA 1
ATOM 7241 C C . GLN B 1 93 ? 18.125 -88 -33.219 1 92.94 93 GLN B C 1
ATOM 7243 O O . GLN B 1 93 ? 17.641 -87.688 -34.312 1 92.94 93 GLN B O 1
ATOM 7248 N N . ILE B 1 94 ? 18.781 -89.125 -33 1 94.19 94 ILE B N 1
ATOM 7249 C CA . ILE B 1 94 ? 18.922 -90.062 -34.062 1 94.19 94 ILE B CA 1
ATOM 7250 C C . ILE B 1 94 ? 17.547 -90.625 -34.469 1 94.19 94 ILE B C 1
ATOM 7252 O O . ILE B 1 94 ? 17.219 -90.688 -35.656 1 94.19 94 ILE B O 1
ATOM 7256 N N . LEU B 1 95 ? 16.797 -90.875 -33.5 1 95.25 95 LEU B N 1
ATOM 7257 C CA . LEU B 1 95 ? 15.461 -91.438 -33.719 1 95.25 95 LEU B CA 1
ATOM 7258 C C . LEU B 1 95 ? 14.57 -90.438 -34.406 1 95.25 95 LEU B C 1
ATOM 7260 O O . LEU B 1 95 ? 13.539 -90.75 -35 1 95.25 95 LEU B O 1
ATOM 7264 N N . ASN B 1 96 ? 14.969 -89.125 -34.281 1 94.88 96 ASN B N 1
ATOM 7265 C CA . ASN B 1 96 ? 14.219 -88.062 -34.938 1 94.88 96 ASN B CA 1
ATOM 7266 C C . ASN B 1 96 ? 14.352 -88.125 -36.469 1 94.88 96 ASN B C 1
ATOM 7268 O O . ASN B 1 96 ? 13.672 -87.375 -37.188 1 94.88 96 ASN B O 1
ATOM 7272 N N . HIS B 1 97 ? 15.109 -89.062 -37.031 1 95.88 97 HIS B N 1
ATOM 7273 C CA . HIS B 1 97 ? 15.328 -89.188 -38.438 1 95.88 97 HIS B CA 1
ATOM 7274 C C . HIS B 1 97 ? 14.516 -90.312 -39.031 1 95.88 97 HIS B C 1
ATOM 7276 O O . HIS B 1 97 ? 14.578 -90.625 -40.219 1 95.88 97 HIS B O 1
ATOM 7282 N N . ILE B 1 98 ? 13.758 -91 -38.156 1 96.31 98 ILE B N 1
ATOM 7283 C CA . ILE B 1 98 ? 12.977 -92.125 -38.594 1 96.31 98 ILE B CA 1
ATOM 7284 C C . ILE B 1 98 ? 11.484 -91.812 -38.562 1 96.31 98 ILE B C 1
ATOM 7286 O O . ILE B 1 98 ? 10.961 -91.375 -37.5 1 96.31 98 ILE B O 1
ATOM 7290 N N . VAL B 1 99 ? 10.812 -91.938 -39.688 1 96 99 VAL B N 1
ATOM 7291 C CA . VAL B 1 99 ? 9.367 -91.812 -39.781 1 96 99 VAL B CA 1
ATOM 7292 C C . VAL B 1 99 ? 8.758 -93.188 -40.062 1 96 99 VAL B C 1
ATOM 7294 O O . VAL B 1 99 ? 9.125 -93.812 -41.062 1 96 99 VAL B O 1
ATOM 7297 N N . PRO B 1 100 ? 7.754 -93.625 -39.281 1 94.31 100 PRO B N 1
ATOM 7298 C CA . PRO B 1 100 ? 7.262 -95 -39.375 1 94.31 100 PRO B CA 1
ATOM 7299 C C . PRO B 1 100 ? 6.25 -95.188 -40.5 1 94.31 100 PRO B C 1
ATOM 7301 O O . PRO B 1 100 ? 5.25 -95.875 -40.344 1 94.31 100 PRO B O 1
ATOM 7304 N N . VAL B 1 101 ? 6.414 -94.5 -41.531 1 94 101 VAL B N 1
ATOM 7305 C CA . VAL B 1 101 ? 5.637 -94.625 -42.75 1 94 101 VAL B CA 1
ATOM 7306 C C . VAL B 1 101 ? 6.531 -94.375 -43.969 1 94 101 VAL B C 1
ATOM 7308 O O . VAL B 1 101 ? 7.324 -93.438 -43.969 1 94 101 VAL B O 1
ATOM 7311 N N . ALA B 1 102 ? 6.422 -95.312 -44.906 1 94.12 102 ALA B N 1
ATOM 7312 C CA . ALA B 1 102 ? 7.207 -95.125 -46.125 1 94.12 102 ALA B CA 1
ATOM 7313 C C . ALA B 1 102 ? 6.613 -94 -47 1 94.12 102 ALA B C 1
ATOM 7315 O O . ALA B 1 102 ? 5.441 -94.062 -47.375 1 94.12 102 ALA B O 1
ATOM 7316 N N . MET B 1 103 ? 7.41 -93 -47.25 1 94.12 103 MET B N 1
ATOM 7317 C CA . MET B 1 103 ? 6.938 -91.875 -48.031 1 94.12 103 MET B CA 1
ATOM 7318 C C . MET B 1 103 ? 7.953 -91.5 -49.125 1 94.12 103 MET B C 1
ATOM 7320 O O . MET B 1 103 ? 9.125 -91.312 -48.812 1 94.12 103 MET B O 1
ATOM 7324 N N . LEU B 1 104 ? 7.402 -91.375 -50.312 1 94 104 LEU B N 1
ATOM 7325 C CA . LEU B 1 104 ? 8.227 -90.875 -51.438 1 94 104 LEU B CA 1
ATOM 7326 C C . LEU B 1 104 ? 8.234 -89.375 -51.5 1 94 104 LEU B C 1
ATOM 7328 O O . LEU B 1 104 ? 7.445 -88.75 -50.812 1 94 104 LEU B O 1
ATOM 7332 N N . SER B 1 105 ? 9.188 -88.875 -52.281 1 94.12 105 SER B N 1
ATOM 7333 C CA . SER B 1 105 ? 9.359 -87.438 -52.375 1 94.12 105 SER B CA 1
ATOM 7334 C C . SER B 1 105 ? 8.07 -86.75 -52.844 1 94.12 105 SER B C 1
ATOM 7336 O O . SER B 1 105 ? 7.797 -85.625 -52.469 1 94.12 105 SER B O 1
ATOM 7338 N N . ASN B 1 106 ? 7.215 -87.312 -53.656 1 91 106 ASN B N 1
ATOM 7339 C CA . ASN B 1 106 ? 5.973 -86.75 -54.188 1 91 106 ASN B CA 1
ATOM 7340 C C . ASN B 1 106 ? 4.918 -86.625 -53.094 1 91 106 ASN B C 1
ATOM 7342 O O . ASN B 1 106 ? 3.93 -85.938 -53.25 1 91 106 ASN B O 1
ATOM 7346 N N . GLU B 1 107 ? 5.145 -87.375 -51.969 1 91.62 107 GLU B N 1
ATOM 7347 C CA . GLU B 1 107 ? 4.223 -87.312 -50.844 1 91.62 107 GLU B CA 1
ATOM 7348 C C . GLU B 1 107 ? 4.684 -86.25 -49.781 1 91.62 107 GLU B C 1
ATOM 7350 O O . GLU B 1 107 ? 4.004 -86.062 -48.781 1 91.62 107 GLU B O 1
ATOM 7355 N N . LEU B 1 108 ? 5.816 -85.688 -49.969 1 93.19 108 LEU B N 1
ATOM 7356 C CA . LEU B 1 108 ? 6.371 -84.688 -49.094 1 93.19 108 LEU B CA 1
ATOM 7357 C C . LEU B 1 108 ? 6 -83.312 -49.531 1 93.19 108 LEU B C 1
ATOM 7359 O O . LEU B 1 108 ? 6.859 -82.562 -50 1 93.19 108 LEU B O 1
ATOM 7363 N N . TRP B 1 109 ? 4.781 -82.938 -49.281 1 89.44 109 TRP B N 1
ATOM 7364 C CA . TRP B 1 109 ? 4.301 -81.625 -49.688 1 89.44 109 TRP B CA 1
ATOM 7365 C C . TRP B 1 109 ? 4.594 -80.562 -48.625 1 89.44 109 TRP B C 1
ATOM 7367 O O . TRP B 1 109 ? 4.863 -80.875 -47.469 1 89.44 109 TRP B O 1
ATOM 7377 N N . ASP B 1 110 ? 4.551 -79.312 -49.031 1 91.06 110 ASP B N 1
ATOM 7378 C CA . ASP B 1 110 ? 4.898 -78.188 -48.156 1 91.06 110 ASP B CA 1
ATOM 7379 C C . ASP B 1 110 ? 3.967 -78.125 -46.969 1 91.06 110 ASP B C 1
ATOM 7381 O O . ASP B 1 110 ? 2.744 -78.062 -47.094 1 91.06 110 ASP B O 1
ATOM 7385 N N . GLY B 1 111 ? 4.605 -78.062 -45.781 1 89.94 111 GLY B N 1
ATOM 7386 C CA . GLY B 1 111 ? 3.824 -77.875 -44.562 1 89.94 111 GLY B CA 1
ATOM 7387 C C . GLY B 1 111 ? 3.438 -79.188 -43.938 1 89.94 111 GLY B C 1
ATOM 7388 O O . GLY B 1 111 ? 2.865 -79.25 -42.844 1 89.94 111 GLY B O 1
ATOM 7389 N N . ARG B 1 112 ? 3.727 -80.25 -44.594 1 91.69 112 ARG B N 1
ATOM 7390 C CA . ARG B 1 112 ? 3.361 -81.562 -44.062 1 91.69 112 ARG B CA 1
ATOM 7391 C C . ARG B 1 112 ? 4.125 -81.875 -42.781 1 91.69 112 ARG B C 1
ATOM 7393 O O . ARG B 1 112 ? 5.32 -81.562 -42.656 1 91.69 112 ARG B O 1
ATOM 7400 N N . LEU B 1 113 ? 3.402 -82.438 -41.844 1 94.44 113 LEU B N 1
ATOM 7401 C CA . LEU B 1 113 ? 3.988 -82.812 -40.594 1 94.44 113 LEU B CA 1
ATOM 7402 C C . LEU B 1 113 ? 4.195 -84.312 -40.531 1 94.44 113 LEU B C 1
ATOM 7404 O O . LEU B 1 113 ? 3.332 -85.062 -40.969 1 94.44 113 LEU B O 1
ATOM 7408 N N . LEU B 1 114 ? 5.363 -84.688 -40.094 1 95.25 114 LEU B N 1
ATOM 7409 C CA . LEU B 1 114 ? 5.711 -86.125 -40 1 95.25 114 LEU B CA 1
ATOM 7410 C C . LEU B 1 114 ? 6.094 -86.5 -38.562 1 95.25 114 LEU B C 1
ATOM 7412 O O . LEU B 1 114 ? 7.02 -85.875 -38 1 95.25 114 LEU B O 1
ATOM 7416 N N . ARG B 1 115 ? 5.387 -87.438 -38.031 1 94.88 115 ARG B N 1
ATOM 7417 C CA . ARG B 1 115 ? 5.719 -87.875 -36.688 1 94.88 115 ARG B CA 1
ATOM 7418 C C . ARG B 1 115 ? 6.926 -88.812 -36.719 1 94.88 115 ARG B C 1
ATOM 7420 O O . ARG B 1 115 ? 6.996 -89.75 -37.562 1 94.88 115 ARG B O 1
ATOM 7427 N N . THR B 1 116 ? 7.816 -88.625 -35.844 1 95.81 116 THR B N 1
ATOM 7428 C CA . THR B 1 116 ? 9.039 -89.438 -35.812 1 95.81 116 THR B CA 1
ATOM 7429 C C . THR B 1 116 ? 9.016 -90.375 -34.625 1 95.81 116 THR B C 1
ATOM 7431 O O . THR B 1 116 ? 8.039 -90.438 -33.875 1 95.81 116 THR B O 1
ATOM 7434 N N . TRP B 1 117 ? 10.039 -91.125 -34.531 1 94.75 117 TRP B N 1
ATOM 7435 C CA . TRP B 1 117 ? 10.164 -92.062 -33.438 1 94.75 117 TRP B CA 1
ATOM 7436 C C . TRP B 1 117 ? 10.789 -91.438 -32.219 1 94.75 117 TRP B C 1
ATOM 7438 O O . TRP B 1 117 ? 10.977 -92.062 -31.172 1 94.75 117 TRP B O 1
ATOM 7448 N N . ALA B 1 118 ? 11.078 -90.125 -32.375 1 95.12 118 ALA B N 1
ATOM 7449 C CA . ALA B 1 118 ? 11.727 -89.438 -31.266 1 95.12 118 ALA B CA 1
ATOM 7450 C C . ALA B 1 118 ? 10.688 -88.938 -30.25 1 95.12 118 ALA B C 1
ATOM 7452 O O . ALA B 1 118 ? 9.562 -88.562 -30.625 1 95.12 118 ALA B O 1
ATOM 7453 N N . PHE B 1 119 ? 11.039 -88.875 -28.922 1 93 119 PHE B N 1
ATOM 7454 C CA . PHE B 1 119 ? 10.258 -88.375 -27.828 1 93 119 PHE B CA 1
ATOM 7455 C C . PHE B 1 119 ? 11.102 -87.438 -26.969 1 93 119 PHE B C 1
ATOM 7457 O O . PHE B 1 119 ? 12.281 -87.688 -26.75 1 93 119 PHE B O 1
ATOM 7464 N N . VAL B 1 120 ? 10.555 -86.375 -26.641 1 92.38 120 VAL B N 1
ATOM 7465 C CA . VAL B 1 120 ? 11.148 -85.5 -25.641 1 92.38 120 VAL B CA 1
ATOM 7466 C C . VAL B 1 120 ? 10.148 -85.25 -24.5 1 92.38 120 VAL B C 1
ATOM 7468 O O . VAL B 1 120 ? 9.055 -84.75 -24.734 1 92.38 120 VAL B O 1
ATOM 7471 N N . ASP B 1 121 ? 10.461 -85.625 -23.234 1 89.75 121 ASP B N 1
ATOM 7472 C CA . ASP B 1 121 ? 9.602 -85.5 -22.062 1 89.75 121 ASP B CA 1
ATOM 7473 C C . ASP B 1 121 ? 8.203 -86.062 -22.344 1 89.75 121 ASP B C 1
ATOM 7475 O O . ASP B 1 121 ? 7.207 -85.375 -22.109 1 89.75 121 ASP B O 1
ATOM 7479 N N . GLN B 1 122 ? 8.117 -87.188 -23 1 87.94 122 GLN B N 1
ATOM 7480 C CA . GLN B 1 122 ? 6.922 -87.938 -23.266 1 87.94 122 GLN B CA 1
ATOM 7481 C C . GLN B 1 122 ? 6.078 -87.312 -24.375 1 87.94 122 GLN B C 1
ATOM 7483 O O . GLN B 1 122 ? 4.93 -87.75 -24.594 1 87.94 122 GLN B O 1
ATOM 7488 N N . VAL B 1 123 ? 6.676 -86.312 -25.047 1 93.31 123 VAL B N 1
ATOM 7489 C CA . VAL B 1 123 ? 5.984 -85.75 -26.172 1 93.31 123 VAL B CA 1
ATOM 7490 C C . VAL B 1 123 ? 6.574 -86.25 -27.484 1 93.31 123 VAL B C 1
ATOM 7492 O O . VAL B 1 123 ? 7.777 -86.125 -27.719 1 93.31 123 VAL B O 1
ATOM 7495 N N . PRO B 1 124 ? 5.719 -86.875 -28.25 1 93.25 124 PRO B N 1
ATOM 7496 C CA . PRO B 1 124 ? 6.23 -87.312 -29.562 1 93.25 124 PRO B CA 1
ATOM 7497 C C . PRO B 1 124 ? 6.691 -86.125 -30.438 1 93.25 124 PRO B C 1
ATOM 7499 O O . PRO B 1 124 ? 6.059 -85.062 -30.438 1 93.25 124 PRO B O 1
ATOM 7502 N N . GLN B 1 125 ? 7.789 -86.312 -31.094 1 94.5 125 GLN B N 1
ATOM 7503 C CA . GLN B 1 125 ? 8.344 -85.25 -31.891 1 94.5 125 GLN B CA 1
ATOM 7504 C C . GLN B 1 125 ? 7.891 -85.312 -33.344 1 94.5 125 GLN B C 1
ATOM 7506 O O . GLN B 1 125 ? 7.582 -86.438 -33.844 1 94.5 125 GLN B O 1
ATOM 7511 N N . VAL B 1 126 ? 7.762 -84.188 -33.906 1 95.19 126 VAL B N 1
ATOM 7512 C CA . VAL B 1 126 ? 7.281 -84 -35.281 1 95.19 126 VAL B CA 1
ATOM 7513 C C . VAL B 1 126 ? 8.289 -83.188 -36.094 1 95.19 126 VAL B C 1
ATOM 7515 O O . VAL B 1 126 ? 9 -82.375 -35.562 1 95.19 126 VAL B O 1
ATOM 7518 N N . ILE B 1 127 ? 8.461 -83.5 -37.344 1 95.06 127 ILE B N 1
ATOM 7519 C CA . ILE B 1 127 ? 9.258 -82.688 -38.219 1 95.06 127 ILE B CA 1
ATOM 7520 C C . ILE B 1 127 ? 8.359 -82.125 -39.312 1 95.06 127 ILE B C 1
ATOM 7522 O O . ILE B 1 127 ? 7.32 -82.688 -39.656 1 95.06 127 ILE B O 1
ATOM 7526 N N . LYS B 1 128 ? 8.758 -81 -39.812 1 94.56 128 LYS B N 1
ATOM 7527 C CA . LYS B 1 128 ? 7.977 -80.25 -40.781 1 94.56 128 LYS B CA 1
ATOM 7528 C C . LYS B 1 128 ? 8.68 -80.25 -42.156 1 94.56 128 LYS B C 1
ATOM 7530 O O . LYS B 1 128 ? 9.891 -80 -42.219 1 94.56 128 LYS B O 1
ATOM 7535 N N . VAL B 1 129 ? 7.902 -80.5 -43.188 1 94.25 129 VAL B N 1
ATOM 7536 C CA . VAL B 1 129 ? 8.406 -80.5 -44.562 1 94.25 129 VAL B CA 1
ATOM 7537 C C . VAL B 1 129 ? 8.211 -79.125 -45.156 1 94.25 129 VAL B C 1
ATOM 7539 O O . VAL B 1 129 ? 7.141 -78.5 -45 1 94.25 129 VAL B O 1
ATOM 7542 N N . THR B 1 130 ? 9.242 -78.562 -45.656 1 91.62 130 THR B N 1
ATOM 7543 C CA . THR B 1 130 ? 9.18 -77.312 -46.406 1 91.62 130 THR B CA 1
ATOM 7544 C C . THR B 1 130 ? 9.602 -77.5 -47.844 1 91.62 130 THR B C 1
ATOM 7546 O O . THR B 1 130 ? 10.703 -78 -48.125 1 91.62 130 THR B O 1
ATOM 7549 N N . GLU B 1 131 ? 8.672 -77.25 -48.688 1 90.5 131 GLU B N 1
ATOM 7550 C CA . GLU B 1 131 ? 8.969 -77.312 -50.094 1 90.5 131 GLU B CA 1
ATOM 7551 C C . GLU B 1 131 ? 9.125 -75.938 -50.75 1 90.5 131 GLU B C 1
ATOM 7553 O O . GLU B 1 131 ? 8.227 -75.125 -50.625 1 90.5 131 GLU B O 1
ATOM 7558 N N . THR B 1 132 ? 10.25 -75.75 -51.25 1 87.56 132 THR B N 1
ATOM 7559 C CA . THR B 1 132 ? 10.516 -74.5 -51.969 1 87.56 132 THR B CA 1
ATOM 7560 C C . THR B 1 132 ? 10.859 -74.812 -53.438 1 87.56 132 THR B C 1
ATOM 7562 O O . THR B 1 132 ? 10.852 -75.938 -53.844 1 87.56 132 THR B O 1
ATOM 7565 N N . LYS B 1 133 ? 11.133 -73.688 -54.188 1 87.31 133 LYS B N 1
ATOM 7566 C CA . LYS B 1 133 ? 11.555 -73.875 -55.562 1 87.31 133 LYS B CA 1
ATOM 7567 C C . LYS B 1 133 ? 12.914 -74.562 -55.656 1 87.31 133 LYS B C 1
ATOM 7569 O O . LYS B 1 133 ? 13.211 -75.25 -56.656 1 87.31 133 LYS B O 1
ATOM 7574 N N . SER B 1 134 ? 13.641 -74.5 -54.594 1 87.25 134 SER B N 1
ATOM 7575 C CA . SER B 1 134 ? 15 -75.062 -54.562 1 87.25 134 SER B CA 1
ATOM 7576 C C . SER B 1 134 ? 15.016 -76.5 -54.156 1 87.25 134 SER B C 1
ATOM 7578 O O . SER B 1 134 ? 16.016 -77.188 -54.344 1 87.25 134 SER B O 1
ATOM 7580 N N . GLY B 1 135 ? 13.914 -76.938 -53.625 1 91.81 135 GLY B N 1
ATOM 7581 C CA . GLY B 1 135 ? 13.875 -78.312 -53.219 1 91.81 135 GLY B CA 1
ATOM 7582 C C . GLY B 1 135 ? 13.055 -78.562 -51.969 1 91.81 135 GLY B C 1
ATOM 7583 O O . GLY B 1 135 ? 12.273 -77.688 -51.531 1 91.81 135 GLY B O 1
ATOM 7584 N N . ILE B 1 136 ? 13.32 -79.75 -51.5 1 93.81 136 ILE B N 1
ATOM 7585 C CA . ILE B 1 136 ? 12.578 -80.188 -50.312 1 93.81 136 ILE B CA 1
ATOM 7586 C C . ILE B 1 136 ? 13.469 -80.125 -49.062 1 93.81 136 ILE B C 1
ATOM 7588 O O . ILE B 1 136 ? 14.625 -80.5 -49.094 1 93.81 136 ILE B O 1
ATOM 7592 N N . TYR B 1 137 ? 12.938 -79.438 -48.062 1 94.31 137 TYR B N 1
ATOM 7593 C CA . TYR B 1 137 ? 13.633 -79.312 -46.781 1 94.31 137 TYR B CA 1
ATOM 7594 C C . TYR B 1 137 ? 12.828 -80 -45.656 1 94.31 137 TYR B C 1
ATOM 7596 O O . TYR B 1 137 ? 11.602 -80.062 -45.719 1 94.31 137 TYR B O 1
ATOM 7604 N N . VAL B 1 138 ? 13.469 -80.5 -44.688 1 93.75 138 VAL B N 1
ATOM 7605 C CA . VAL B 1 138 ? 12.82 -81 -43.469 1 93.75 138 VAL B CA 1
ATOM 7606 C C . VAL B 1 138 ? 13.461 -80.375 -42.25 1 93.75 138 VAL B C 1
ATOM 7608 O O . VAL B 1 138 ? 14.672 -80.188 -42.188 1 93.75 138 VAL B O 1
ATOM 7611 N N . GLY B 1 139 ? 12.633 -80 -41.25 1 92.38 139 GLY B N 1
ATOM 7612 C CA . GLY B 1 139 ? 13.148 -79.375 -40.062 1 92.38 139 GLY B CA 1
ATOM 7613 C C . GLY B 1 139 ? 12.07 -79.062 -39.031 1 92.38 139 GLY B C 1
ATOM 7614 O O . GLY B 1 139 ? 11.055 -79.75 -38.969 1 92.38 139 GLY B O 1
ATOM 7615 N N . ILE B 1 140 ? 12.359 -78.125 -38.156 1 88.62 140 ILE B N 1
ATOM 7616 C CA . ILE B 1 140 ? 11.492 -77.75 -37.031 1 88.62 140 ILE B CA 1
ATOM 7617 C C . ILE B 1 140 ? 10.648 -76.562 -37.375 1 88.62 140 ILE B C 1
ATOM 7619 O O . ILE B 1 140 ? 9.805 -76.125 -36.562 1 88.62 140 ILE B O 1
ATOM 7623 N N . GLY B 1 141 ? 10.758 -76 -38.469 1 81.5 141 GLY B N 1
ATOM 7624 C CA . GLY B 1 141 ? 9.984 -74.812 -38.875 1 81.5 141 GLY B CA 1
ATOM 7625 C C . GLY B 1 141 ? 10.508 -73.5 -38.312 1 81.5 141 GLY B C 1
ATOM 7626 O O . GLY B 1 141 ? 11.492 -73.5 -37.562 1 81.5 141 GLY B O 1
ATOM 7627 N N . GLY B 1 142 ? 9.93 -72.375 -38.719 1 76.38 142 GLY B N 1
ATOM 7628 C CA . GLY B 1 142 ? 10.336 -71.062 -38.219 1 76.38 142 GLY B CA 1
ATOM 7629 C C . GLY B 1 142 ? 11.641 -70.625 -38.844 1 76.38 142 GLY B C 1
ATOM 7630 O O . GLY B 1 142 ? 11.906 -70.875 -40 1 76.38 142 GLY B O 1
ATOM 7631 N N . ASP B 1 143 ? 12.375 -69.812 -37.906 1 75.75 143 ASP B N 1
ATOM 7632 C CA . ASP B 1 143 ? 13.633 -69.25 -38.375 1 75.75 143 ASP B CA 1
ATOM 7633 C C . ASP B 1 143 ? 14.797 -70.188 -38.125 1 75.75 143 ASP B C 1
ATOM 7635 O O . ASP B 1 143 ? 15.961 -69.812 -38.312 1 75.75 143 ASP B O 1
ATOM 7639 N N . GLN B 1 144 ? 14.461 -71.438 -37.875 1 76.19 144 GLN B N 1
ATOM 7640 C CA . GLN B 1 144 ? 15.523 -72.375 -37.531 1 76.19 144 GLN B CA 1
ATOM 7641 C C . GLN B 1 144 ? 16.047 -73.062 -38.812 1 76.19 144 GLN B C 1
ATOM 7643 O O . GLN B 1 144 ? 15.375 -73.062 -39.844 1 76.19 144 GLN B O 1
ATOM 7648 N N . GLU B 1 145 ? 17.234 -73.562 -38.656 1 77.19 145 GLU B N 1
ATOM 7649 C CA . GLU B 1 145 ? 17.906 -74.188 -39.781 1 77.19 145 GLU B CA 1
ATOM 7650 C C . GLU B 1 145 ? 17.172 -75.5 -40.188 1 77.19 145 GLU B C 1
ATOM 7652 O O . GLU B 1 145 ? 16.672 -76.188 -39.344 1 77.19 145 GLU B O 1
ATOM 7657 N N . GLN B 1 146 ? 17.078 -75.688 -41.5 1 87.62 146 GLN B N 1
ATOM 7658 C CA . GLN B 1 146 ? 16.406 -76.875 -42.062 1 87.62 146 GLN B CA 1
ATOM 7659 C C . GLN B 1 146 ? 17.375 -77.75 -42.844 1 87.62 146 GLN B C 1
ATOM 7661 O O . GLN B 1 146 ? 18.453 -77.25 -43.25 1 87.62 146 GLN B O 1
ATOM 7666 N N . SER B 1 147 ? 17.031 -79 -43 1 92 147 SER B N 1
ATOM 7667 C CA . SER B 1 147 ? 17.844 -79.938 -43.719 1 92 147 SER B CA 1
ATOM 7668 C C . SER B 1 147 ? 17.344 -80.125 -45.156 1 92 147 SER B C 1
ATOM 7670 O O . SER B 1 147 ? 16.172 -80.438 -45.375 1 92 147 SER B O 1
ATOM 7672 N N . TRP B 1 148 ? 18.25 -80 -46 1 93.62 148 TRP B N 1
ATOM 7673 C CA . TRP B 1 148 ? 17.922 -80.125 -47.438 1 93.62 148 TRP B CA 1
ATOM 7674 C C . TRP B 1 148 ? 18 -81.562 -47.844 1 93.62 148 TRP B C 1
ATOM 7676 O O . TRP B 1 148 ? 18.938 -82.312 -47.5 1 93.62 148 TRP B O 1
ATOM 7686 N N . VAL B 1 149 ? 17 -82.062 -48.562 1 94.94 149 VAL B N 1
ATOM 7687 C CA . VAL B 1 149 ? 17 -83.375 -49.156 1 94.94 149 VAL B CA 1
ATOM 7688 C C . VAL B 1 149 ? 17.859 -83.438 -50.406 1 94.94 149 VAL B C 1
ATOM 7690 O O . VAL B 1 149 ? 17.406 -83 -51.469 1 94.94 149 VAL B O 1
ATOM 7693 N N . SER B 1 150 ? 19.016 -83.938 -50.281 1 93.38 150 SER B N 1
ATOM 7694 C CA . SER B 1 150 ? 19.984 -83.938 -51.375 1 93.38 150 SER B CA 1
ATOM 7695 C C . SER B 1 150 ? 19.703 -85.062 -52.375 1 93.38 150 SER B C 1
ATOM 7697 O O . SER B 1 150 ? 19.922 -84.875 -53.594 1 93.38 150 SER B O 1
ATOM 7699 N N . GLN B 1 151 ? 19.297 -86.188 -51.969 1 94 151 GLN B N 1
ATOM 7700 C CA . GLN B 1 151 ? 18.859 -87.312 -52.812 1 94 151 GLN B CA 1
ATOM 7701 C C . GLN B 1 151 ? 17.562 -87.938 -52.312 1 94 151 GLN B C 1
ATOM 7703 O O . GLN B 1 151 ? 17.5 -88.438 -51.188 1 94 151 GLN B O 1
ATOM 7708 N N . ALA B 1 152 ? 16.656 -87.938 -53.156 1 95 152 ALA B N 1
ATOM 7709 C CA . ALA B 1 152 ? 15.328 -88.375 -52.75 1 95 152 ALA B CA 1
ATOM 7710 C C . ALA B 1 152 ? 15.07 -89.812 -53.281 1 95 152 ALA B C 1
ATOM 7712 O O . ALA B 1 152 ? 15.711 -90.25 -54.219 1 95 152 ALA B O 1
ATOM 7713 N N . ASP B 1 153 ? 14.352 -90.562 -52.5 1 94.62 153 ASP B N 1
ATOM 7714 C CA . ASP B 1 153 ? 13.688 -91.75 -52.969 1 94.62 153 ASP B CA 1
ATOM 7715 C C . ASP B 1 153 ? 14.688 -92.938 -53.156 1 94.62 153 ASP B C 1
ATOM 7717 O O . ASP B 1 153 ? 14.703 -93.562 -54.219 1 94.62 153 ASP B O 1
ATOM 7721 N N . MET B 1 154 ? 15.555 -93.062 -52.25 1 95.12 154 MET B N 1
ATOM 7722 C CA . MET B 1 154 ? 16.312 -94.312 -52.188 1 95.12 154 MET B CA 1
ATOM 7723 C C . MET B 1 154 ? 15.461 -95.438 -51.656 1 95.12 154 MET B C 1
ATOM 7725 O O . MET B 1 154 ? 15.25 -95.562 -50.469 1 95.12 154 MET B O 1
ATOM 7729 N N . LYS B 1 155 ? 15 -96.312 -52.562 1 93.81 155 LYS B N 1
ATOM 7730 C CA . LYS B 1 155 ? 13.992 -97.312 -52.25 1 93.81 155 LYS B CA 1
ATOM 7731 C C . LYS B 1 155 ? 14.625 -98.5 -51.562 1 93.81 155 LYS B C 1
ATOM 7733 O O . LYS B 1 155 ? 15.711 -99 -51.938 1 93.81 155 LYS B O 1
ATOM 7738 N N . ALA B 1 156 ? 14.039 -98.938 -50.469 1 94 156 ALA B N 1
ATOM 7739 C CA . ALA B 1 156 ? 14.398 -100.125 -49.75 1 94 156 ALA B CA 1
ATOM 7740 C C . ALA B 1 156 ? 13.203 -101.125 -49.625 1 94 156 ALA B C 1
ATOM 7742 O O . ALA B 1 156 ? 12.078 -100.75 -49.969 1 94 156 ALA B O 1
ATOM 7743 N N . THR B 1 157 ? 13.43 -102.375 -49.281 1 92.94 157 THR B N 1
ATOM 7744 C CA . THR B 1 157 ? 12.367 -103.375 -49.188 1 92.94 157 THR B CA 1
ATOM 7745 C C . THR B 1 157 ? 11.375 -103 -48.094 1 92.94 157 THR B C 1
ATOM 7747 O O . THR B 1 157 ? 10.188 -103.312 -48.188 1 92.94 157 THR B O 1
ATOM 7750 N N . ASN B 1 158 ? 11.844 -102.375 -47.062 1 93.25 158 ASN B N 1
ATOM 7751 C CA . ASN B 1 158 ? 10.992 -102.062 -45.938 1 93.25 158 ASN B CA 1
ATOM 7752 C C . ASN B 1 158 ? 10.789 -100.5 -45.812 1 93.25 158 ASN B C 1
ATOM 7754 O O . ASN B 1 158 ? 10.461 -100 -44.75 1 93.25 158 ASN B O 1
ATOM 7758 N N . GLY B 1 159 ? 11.062 -99.812 -46.844 1 94.56 159 GLY B N 1
ATOM 7759 C CA . GLY B 1 159 ? 10.789 -98.375 -46.75 1 94.56 159 GLY B CA 1
ATOM 7760 C C . GLY B 1 159 ? 11.586 -97.562 -47.75 1 94.56 159 GLY B C 1
ATOM 7761 O O . GLY B 1 159 ? 11.844 -98 -48.875 1 94.56 159 GLY B O 1
ATOM 7762 N N . VAL B 1 160 ? 11.789 -96.188 -47.438 1 96.5 160 VAL B N 1
ATOM 7763 C CA . VAL B 1 160 ? 12.461 -95.25 -48.312 1 96.5 160 VAL B CA 1
ATOM 7764 C C . VAL B 1 160 ? 13.516 -94.5 -47.531 1 96.5 160 VAL B C 1
ATOM 7766 O O . VAL B 1 160 ? 13.312 -94.188 -46.344 1 96.5 160 VAL B O 1
ATOM 7769 N N . ILE B 1 161 ? 14.703 -94.25 -48.062 1 96.56 161 ILE B N 1
ATOM 7770 C CA . ILE B 1 161 ? 15.75 -93.375 -47.469 1 96.56 161 ILE B CA 1
ATOM 7771 C C . ILE B 1 161 ? 15.867 -92.062 -48.281 1 96.56 161 ILE B C 1
ATOM 7773 O O . ILE B 1 161 ? 15.891 -92.125 -49.5 1 96.56 161 ILE B O 1
ATOM 7777 N N . HIS B 1 162 ? 15.727 -91 -47.656 1 96.62 162 HIS B N 1
ATOM 7778 C CA . HIS B 1 162 ? 16.094 -89.688 -48.219 1 96.62 162 HIS B CA 1
ATOM 7779 C C . HIS B 1 162 ? 17.406 -89.188 -47.625 1 96.62 162 HIS B C 1
ATOM 7781 O O . HIS B 1 162 ? 17.531 -89 -46.406 1 96.62 162 HIS B O 1
ATOM 7787 N N . ALA B 1 163 ? 18.422 -88.938 -48.438 1 96.06 163 ALA B N 1
ATOM 7788 C CA . ALA B 1 163 ? 19.688 -88.438 -47.969 1 96.06 163 ALA B CA 1
ATOM 7789 C C . ALA B 1 163 ? 19.578 -86.938 -47.688 1 96.06 163 ALA B C 1
ATOM 7791 O O . ALA B 1 163 ? 19 -86.188 -48.469 1 96.06 163 ALA B O 1
ATOM 7792 N N . ILE B 1 164 ? 20.016 -86.5 -46.531 1 95.31 164 ILE B N 1
ATOM 7793 C CA . ILE B 1 164 ? 19.906 -85.062 -46.188 1 95.31 164 ILE B CA 1
ATOM 7794 C C . ILE B 1 164 ? 21.297 -84.5 -45.875 1 95.31 164 ILE B C 1
ATOM 7796 O O . ILE B 1 164 ? 22.219 -85.25 -45.562 1 95.31 164 ILE B O 1
ATOM 7800 N N . ASP B 1 165 ? 21.422 -83.188 -45.938 1 92.5 165 ASP B N 1
ATOM 7801 C CA . ASP B 1 165 ? 22.734 -82.562 -45.844 1 92.5 165 ASP B CA 1
ATOM 7802 C C . ASP B 1 165 ? 23.062 -82.125 -44.406 1 92.5 165 ASP B C 1
ATOM 7804 O O . ASP B 1 165 ? 24.219 -81.875 -44.094 1 92.5 165 ASP B O 1
ATOM 7808 N N . LYS B 1 166 ? 22.078 -82.062 -43.594 1 91.19 166 LYS B N 1
ATOM 7809 C CA . LYS B 1 166 ? 22.281 -81.688 -42.188 1 91.19 166 LYS B CA 1
ATOM 7810 C C . LYS B 1 166 ? 21.5 -82.562 -41.25 1 91.19 166 LYS B C 1
ATOM 7812 O O . LYS B 1 166 ? 20.484 -83.188 -41.656 1 91.19 166 LYS B O 1
ATOM 7817 N N . LEU B 1 167 ? 22.016 -82.688 -40.031 1 90.31 167 LEU B N 1
ATOM 7818 C CA . LEU B 1 167 ? 21.297 -83.438 -39 1 90.31 167 LEU B CA 1
ATOM 7819 C C . LEU B 1 167 ? 20 -82.75 -38.625 1 90.31 167 LEU B C 1
ATOM 7821 O O . LEU B 1 167 ? 19.984 -81.5 -38.469 1 90.31 167 LEU B O 1
ATOM 7825 N N . ILE B 1 168 ? 18.922 -83.375 -38.531 1 91.75 168 ILE B N 1
ATOM 7826 C CA . ILE B 1 168 ? 17.688 -82.812 -38.031 1 91.75 168 ILE B CA 1
ATOM 7827 C C . ILE B 1 168 ? 17.781 -82.625 -36.531 1 91.75 168 ILE B C 1
ATOM 7829 O O . ILE B 1 168 ? 17.875 -83.625 -35.781 1 91.75 168 ILE B O 1
ATOM 7833 N N . PRO B 1 169 ? 17.812 -81.438 -36.094 1 88.06 169 PRO B N 1
ATOM 7834 C CA . PRO B 1 169 ? 17.922 -81.188 -34.656 1 88.06 169 PRO B CA 1
ATOM 7835 C C . PRO B 1 169 ? 16.625 -81.5 -33.906 1 88.06 169 PRO B C 1
ATOM 7837 O O . PRO B 1 169 ? 15.555 -81.562 -34.531 1 88.06 169 PRO B O 1
ATOM 7840 N N . LEU B 1 170 ? 16.734 -81.875 -32.594 1 90.12 170 LEU B N 1
ATOM 7841 C CA . LEU B 1 170 ? 15.562 -81.875 -31.734 1 90.12 170 LEU B CA 1
ATOM 7842 C C . LEU B 1 170 ? 15.141 -80.438 -31.438 1 90.12 170 LEU B C 1
ATOM 7844 O O . LEU B 1 170 ? 15.984 -79.562 -31.219 1 90.12 170 LEU B O 1
ATOM 7848 N N . PRO B 1 171 ? 13.859 -80.188 -31.562 1 91.12 171 PRO B N 1
ATOM 7849 C CA . PRO B 1 171 ? 13.422 -78.812 -31.25 1 91.12 171 PRO B CA 1
ATOM 7850 C C . PRO B 1 171 ? 13.727 -78.375 -29.812 1 91.12 171 PRO B C 1
ATOM 7852 O O . PRO B 1 171 ? 13.797 -79.25 -28.938 1 91.12 171 PRO B O 1
ATOM 7855 N N . SER B 1 172 ? 13.945 -77.062 -29.641 1 92.12 172 SER B N 1
ATOM 7856 C CA . SER B 1 172 ? 14.078 -76.562 -28.297 1 92.12 172 SER B CA 1
ATOM 7857 C C . SER B 1 172 ? 12.727 -76.438 -27.594 1 92.12 172 SER B C 1
ATOM 7859 O O . SER B 1 172 ? 11.68 -76.562 -28.234 1 92.12 172 SER B O 1
ATOM 7861 N N . TYR B 1 173 ? 12.75 -76.25 -26.25 1 94.25 173 TYR B N 1
ATOM 7862 C CA . TYR B 1 173 ? 11.508 -76.062 -25.531 1 94.25 173 TYR B CA 1
ATOM 7863 C C . TYR B 1 173 ? 10.812 -74.812 -25.984 1 94.25 173 TYR B C 1
ATOM 7865 O O . TYR B 1 173 ? 11.438 -73.938 -26.609 1 94.25 173 TYR B O 1
ATOM 7873 N N . ILE B 1 174 ? 9.578 -74.75 -25.672 1 95.5 174 ILE B N 1
ATOM 7874 C CA . ILE B 1 174 ? 8.711 -73.75 -26.281 1 95.5 174 ILE B CA 1
ATOM 7875 C C . ILE B 1 174 ? 9.195 -72.375 -25.891 1 95.5 174 ILE B C 1
ATOM 7877 O O . ILE B 1 174 ? 9.117 -71.438 -26.688 1 95.5 174 ILE B O 1
ATOM 7881 N N . ASP B 1 175 ? 9.664 -72.062 -24.656 1 94.44 175 ASP B N 1
ATOM 7882 C CA . ASP B 1 175 ? 10.156 -70.75 -24.234 1 94.44 175 ASP B CA 1
ATOM 7883 C C . ASP B 1 175 ? 11.367 -70.312 -25.078 1 94.44 175 ASP B C 1
ATOM 7885 O O . ASP B 1 175 ? 11.422 -69.188 -25.562 1 94.44 175 ASP B O 1
ATOM 7889 N N . ALA B 1 176 ? 12.281 -71.25 -25.344 1 93.31 176 ALA B N 1
ATOM 7890 C CA . ALA B 1 176 ? 13.477 -71 -26.141 1 93.31 176 ALA B CA 1
ATOM 7891 C C . ALA B 1 176 ? 13.109 -70.812 -27.609 1 93.31 176 ALA B C 1
ATOM 7893 O O . ALA B 1 176 ? 13.742 -70 -28.312 1 93.31 176 ALA B O 1
ATOM 7894 N N . THR B 1 177 ? 12.18 -71.562 -28.062 1 94.19 177 THR B N 1
ATOM 7895 C CA . THR B 1 177 ? 11.711 -71.438 -29.422 1 94.19 177 THR B CA 1
ATOM 7896 C C . THR B 1 177 ? 11.125 -70.062 -29.656 1 94.19 177 THR B C 1
ATOM 7898 O O . THR B 1 177 ? 11.422 -69.438 -30.672 1 94.19 177 THR B O 1
ATOM 7901 N N . LEU B 1 178 ? 10.359 -69.562 -28.688 1 95.25 178 LEU B N 1
ATOM 7902 C CA . LEU B 1 178 ? 9.789 -68.25 -28.766 1 95.25 178 LEU B CA 1
ATOM 7903 C C . LEU B 1 178 ? 10.883 -67.188 -28.781 1 95.25 178 LEU B C 1
ATOM 7905 O O . LEU B 1 178 ? 10.781 -66.188 -29.5 1 95.25 178 LEU B O 1
ATOM 7909 N N . HIS B 1 179 ? 11.883 -67.312 -28.031 1 93.88 179 HIS B N 1
ATOM 7910 C CA . HIS B 1 179 ? 12.984 -66.375 -27.922 1 93.88 179 HIS B CA 1
ATOM 7911 C C . HIS B 1 179 ? 13.797 -66.312 -29.203 1 93.88 179 HIS B C 1
ATOM 7913 O O . HIS B 1 179 ? 14.242 -65.188 -29.625 1 93.88 179 HIS B O 1
ATOM 7919 N N . ALA B 1 180 ? 13.938 -67.438 -29.844 1 90.5 180 ALA B N 1
ATOM 7920 C CA . ALA B 1 180 ? 14.852 -67.562 -30.969 1 90.5 180 ALA B CA 1
ATOM 7921 C C . ALA B 1 180 ? 14.227 -67 -32.25 1 90.5 180 ALA B C 1
ATOM 7923 O O . ALA B 1 180 ? 14.938 -66.688 -33.219 1 90.5 180 ALA B O 1
ATOM 7924 N N . ASN B 1 181 ? 12.969 -67 -32.219 1 91.44 181 ASN B N 1
ATOM 7925 C CA . ASN B 1 181 ? 12.289 -66.562 -33.438 1 91.44 181 ASN B CA 1
ATOM 7926 C C . ASN B 1 181 ? 11.992 -65.062 -33.375 1 91.44 181 ASN B C 1
ATOM 7928 O O . ASN B 1 181 ? 11.445 -64.562 -32.375 1 91.44 181 ASN B O 1
ATOM 7932 N N . LYS B 1 182 ? 12.297 -64.312 -34.375 1 90.38 182 LYS B N 1
ATOM 7933 C CA . LYS B 1 182 ? 12.156 -62.844 -34.438 1 90.38 182 LYS B CA 1
ATOM 7934 C C . LYS B 1 182 ? 10.695 -62.438 -34.312 1 90.38 182 LYS B C 1
ATOM 7936 O O . LYS B 1 182 ? 10.391 -61.438 -33.625 1 90.38 182 LYS B O 1
ATOM 794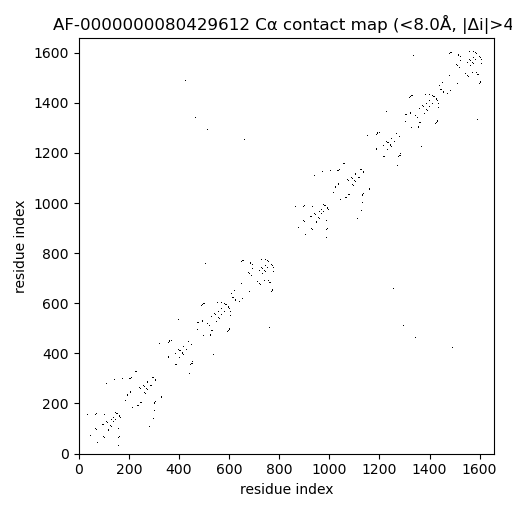1 N N . ASP B 1 183 ? 9.781 -63.125 -34.906 1 90 183 ASP B N 1
ATOM 7942 C CA . ASP B 1 183 ? 8.359 -62.781 -34.938 1 90 183 ASP B CA 1
ATOM 7943 C C . ASP B 1 183 ? 7.73 -62.969 -33.562 1 90 183 ASP B C 1
ATOM 7945 O O . ASP B 1 183 ? 6.707 -62.375 -33.25 1 90 183 ASP B O 1
ATOM 7949 N N . THR B 1 184 ? 8.32 -63.875 -32.75 1 93.31 184 THR B N 1
ATOM 7950 C CA . THR B 1 184 ? 7.652 -64.25 -31.516 1 93.31 184 THR B CA 1
ATOM 7951 C C . THR B 1 184 ? 8.445 -63.75 -30.312 1 93.31 184 THR B C 1
ATOM 7953 O O . THR B 1 184 ? 8.102 -64.062 -29.172 1 93.31 184 THR B O 1
ATOM 7956 N N . SER B 1 185 ? 9.438 -62.938 -30.578 1 93.56 185 SER B N 1
ATOM 7957 C CA . SER B 1 185 ? 10.328 -62.531 -29.5 1 93.56 185 SER B CA 1
ATOM 7958 C C . SER B 1 185 ? 9.602 -61.656 -28.484 1 93.56 185 SER B C 1
ATOM 7960 O O . SER B 1 185 ? 9.906 -61.656 -27.297 1 93.56 185 SER B O 1
ATOM 7962 N N . ASP B 1 186 ? 8.648 -60.844 -28.969 1 95.25 186 ASP B N 1
ATOM 7963 C CA . ASP B 1 186 ? 7.906 -59.969 -28.062 1 95.25 186 ASP B CA 1
ATOM 7964 C C . ASP B 1 186 ? 7.078 -60.781 -27.078 1 95.25 186 ASP B C 1
ATOM 7966 O O . ASP B 1 186 ? 6.93 -60.375 -25.906 1 95.25 186 ASP B O 1
ATOM 7970 N N . PHE B 1 187 ? 6.508 -61.906 -27.594 1 96.25 187 PHE B N 1
ATOM 7971 C CA . PHE B 1 187 ? 5.773 -62.781 -26.688 1 96.25 187 PHE B CA 1
ATOM 7972 C C . PHE B 1 187 ? 6.688 -63.312 -25.594 1 96.25 187 PHE B C 1
ATOM 7974 O O . PHE B 1 187 ? 6.312 -63.344 -24.422 1 96.25 187 PHE B O 1
ATOM 7981 N N . TYR B 1 188 ? 7.887 -63.75 -26.062 1 95.94 188 TYR B N 1
ATOM 7982 C CA . TYR B 1 188 ? 8.844 -64.25 -25.078 1 95.94 188 TYR B CA 1
ATOM 7983 C C . TYR B 1 188 ? 9.172 -63.188 -24.031 1 95.94 188 TYR B C 1
ATOM 7985 O O . TYR B 1 188 ? 9.125 -63.469 -22.828 1 95.94 188 TYR B O 1
ATOM 7993 N N . ASN B 1 189 ? 9.492 -62 -24.484 1 96.06 189 ASN B N 1
ATOM 7994 C CA . ASN B 1 189 ? 9.844 -60.938 -23.562 1 96.06 189 ASN B CA 1
ATOM 7995 C C . ASN B 1 189 ? 8.719 -60.656 -22.562 1 96.06 189 ASN B C 1
ATOM 7997 O O . ASN B 1 189 ? 8.977 -60.438 -21.375 1 96.06 189 ASN B O 1
ATOM 8001 N N . LYS B 1 190 ? 7.508 -60.625 -23.047 1 96.56 190 LYS B N 1
ATOM 8002 C CA . LYS B 1 190 ? 6.352 -60.344 -22.188 1 96.56 190 LYS B CA 1
ATOM 8003 C C . LYS B 1 190 ? 6.102 -61.531 -21.25 1 96.56 190 LYS B C 1
ATOM 8005 O O . LYS B 1 190 ? 5.594 -61.344 -20.141 1 96.56 190 LYS B O 1
ATOM 8010 N N . SER B 1 191 ? 6.406 -62.719 -21.672 1 96.38 191 SER B N 1
ATOM 8011 C CA . SER B 1 191 ? 6.281 -63.875 -20.797 1 96.38 191 SER B CA 1
ATOM 8012 C C . SER B 1 191 ? 7.285 -63.781 -19.641 1 96.38 191 SER B C 1
ATOM 8014 O O . SER B 1 191 ? 6.988 -64.25 -18.531 1 96.38 191 SER B O 1
ATOM 8016 N N . VAL B 1 192 ? 8.461 -63.312 -19.969 1 96.06 192 VAL B N 1
ATOM 8017 C CA . VAL B 1 192 ? 9.461 -63.125 -18.922 1 96.06 192 VAL B CA 1
ATOM 8018 C C . VAL B 1 192 ? 8.984 -62.062 -17.922 1 96.06 192 VAL B C 1
ATOM 8020 O O . VAL B 1 192 ? 9.062 -62.281 -16.719 1 96.06 192 VAL B O 1
ATOM 8023 N N . THR B 1 193 ? 8.422 -61.031 -18.484 1 95.94 193 THR B N 1
ATOM 8024 C CA . THR B 1 193 ? 7.895 -59.969 -17.641 1 95.94 193 THR B CA 1
ATOM 8025 C C . THR B 1 193 ? 6.762 -60.469 -16.766 1 95.94 193 THR B C 1
ATOM 8027 O O . THR B 1 193 ? 6.652 -60.062 -15.602 1 95.94 193 THR B O 1
ATOM 8030 N N . ALA B 1 194 ? 5.883 -61.25 -17.281 1 96.06 194 ALA B N 1
ATOM 8031 C CA . ALA B 1 194 ? 4.746 -61.812 -16.562 1 96.06 194 ALA B CA 1
ATOM 8032 C C . ALA B 1 194 ? 5.18 -63 -15.68 1 96.06 194 ALA B C 1
ATOM 8034 O O . ALA B 1 194 ? 4.383 -63.5 -14.891 1 96.06 194 ALA B O 1
ATOM 8035 N N . GLU B 1 195 ? 6.418 -63.531 -15.797 1 94.88 195 GLU B N 1
ATOM 8036 C CA . GLU B 1 195 ? 6.996 -64.625 -15.031 1 94.88 195 GLU B CA 1
ATOM 8037 C C . GLU B 1 195 ? 6.262 -65.938 -15.305 1 94.88 195 GLU B C 1
ATOM 8039 O O . GLU B 1 195 ? 5.926 -66.688 -14.367 1 94.88 195 GLU B O 1
ATOM 8044 N N . ILE B 1 196 ? 5.922 -66.062 -16.547 1 95.12 196 ILE B N 1
ATOM 8045 C CA . ILE B 1 196 ? 5.293 -67.375 -16.891 1 95.12 196 ILE B CA 1
ATOM 8046 C C . ILE B 1 196 ? 6.199 -68.125 -17.844 1 95.12 196 ILE B C 1
ATOM 8048 O O . ILE B 1 196 ? 5.809 -69.188 -18.344 1 95.12 196 ILE B O 1
ATOM 8052 N N . ASN B 1 197 ? 7.375 -67.625 -18.047 1 92.12 197 ASN B N 1
ATOM 8053 C CA . ASN B 1 197 ? 8.312 -68.312 -18.953 1 92.12 197 ASN B CA 1
ATOM 8054 C C . ASN B 1 197 ? 8.695 -69.688 -18.438 1 92.12 197 ASN B C 1
ATOM 8056 O O . ASN B 1 197 ? 8.867 -70.625 -19.219 1 92.12 197 ASN B O 1
ATOM 8060 N N . ASP B 1 198 ? 8.797 -69.875 -17.156 1 92 198 ASP B N 1
ATOM 8061 C CA . ASP B 1 198 ? 9.094 -71.188 -16.562 1 92 198 ASP B CA 1
ATOM 8062 C C . ASP B 1 198 ? 7.926 -72.125 -16.766 1 92 198 ASP B C 1
ATOM 8064 O O . ASP B 1 198 ? 8.125 -73.312 -17.016 1 92 198 ASP B O 1
ATOM 8068 N N . ASN B 1 199 ? 6.77 -71.562 -16.625 1 92.38 199 ASN B N 1
ATOM 8069 C CA . ASN B 1 199 ? 5.59 -72.375 -16.875 1 92.38 199 ASN B CA 1
ATOM 8070 C C . ASN B 1 199 ? 5.559 -72.875 -18.312 1 92.38 199 ASN B C 1
ATOM 8072 O O . ASN B 1 199 ? 5.113 -74 -18.578 1 92.38 199 ASN B O 1
ATOM 8076 N N . LEU B 1 200 ? 6.055 -72.062 -19.219 1 93.88 200 LEU B N 1
ATOM 8077 C CA . LEU B 1 200 ? 6.125 -72.438 -20.609 1 93.88 200 LEU B CA 1
ATOM 8078 C C . LEU B 1 200 ? 7.211 -73.5 -20.828 1 93.88 200 LEU B C 1
ATOM 8080 O O . LEU B 1 200 ? 6.988 -74.5 -21.531 1 93.88 200 LEU B O 1
ATOM 8084 N N . LYS B 1 201 ? 8.242 -73.312 -20.203 1 91.62 201 LYS B N 1
ATOM 8085 C CA . LYS B 1 201 ? 9.383 -74.25 -20.328 1 91.62 201 LYS B CA 1
ATOM 8086 C C . LYS B 1 201 ? 9.039 -75.625 -19.812 1 91.62 201 LYS B C 1
ATOM 8088 O O . LYS B 1 201 ? 9.383 -76.625 -20.438 1 91.62 201 LYS B O 1
ATOM 8093 N N . TYR B 1 202 ? 8.297 -75.75 -18.781 1 90.44 202 TYR B N 1
ATOM 8094 C CA . TYR B 1 202 ? 8.078 -77 -18.125 1 90.44 202 TYR B CA 1
ATOM 8095 C C . TYR B 1 202 ? 6.668 -77.562 -18.406 1 90.44 202 TYR B C 1
ATOM 8097 O O . TYR B 1 202 ? 6.188 -78.438 -17.719 1 90.44 202 TYR B O 1
ATOM 8105 N N . SER B 1 203 ? 6.082 -76.938 -19.344 1 90.44 203 SER B N 1
ATOM 8106 C CA . SER B 1 203 ? 4.734 -77.375 -19.703 1 90.44 203 SER B CA 1
ATOM 8107 C C . SER B 1 203 ? 4.766 -78.75 -20.391 1 90.44 203 SER B C 1
ATOM 8109 O O . SER B 1 203 ? 5.77 -79.125 -21.016 1 90.44 203 SER B O 1
ATOM 8111 N N . CYS B 1 204 ? 3.646 -79.562 -20.219 1 87.31 204 CYS B N 1
ATOM 8112 C CA . CYS B 1 204 ? 3.535 -80.875 -20.828 1 87.31 204 CYS B CA 1
ATOM 8113 C C . CYS B 1 204 ? 2.811 -80.812 -22.172 1 87.31 204 CYS B C 1
ATOM 8115 O O . CYS B 1 204 ? 2.059 -81.75 -22.531 1 87.31 204 CYS B O 1
ATOM 8117 N N . GLY B 1 205 ? 3.018 -79.812 -22.891 1 92.69 205 GLY B N 1
ATOM 8118 C CA . GLY B 1 205 ? 2.393 -79.625 -24.188 1 92.69 205 GLY B CA 1
ATOM 8119 C C . GLY B 1 205 ? 1.462 -78.438 -24.266 1 92.69 205 GLY B C 1
ATOM 8120 O O . GLY B 1 205 ? 0.398 -78.438 -23.656 1 92.69 205 GLY B O 1
ATOM 8121 N N . VAL B 1 206 ? 1.886 -77.438 -25 1 95.44 206 VAL B N 1
ATOM 8122 C CA . VAL B 1 206 ? 1.053 -76.25 -25.125 1 95.44 206 VAL B CA 1
ATOM 8123 C C . VAL B 1 206 ? 1.096 -75.75 -26.562 1 95.44 206 VAL B C 1
ATOM 8125 O O . VAL B 1 206 ? 1.993 -76.125 -27.328 1 95.44 206 VAL B O 1
ATOM 8128 N N . THR B 1 207 ? 0.123 -75 -26.938 1 97.5 207 THR B N 1
ATOM 8129 C CA . THR B 1 207 ? 0.077 -74.25 -28.188 1 97.5 207 THR B CA 1
ATOM 8130 C C . THR B 1 207 ? 0.054 -72.75 -27.922 1 97.5 207 THR B C 1
ATOM 8132 O O . THR B 1 207 ? -0.817 -72.25 -27.203 1 97.5 207 THR B O 1
ATOM 8135 N N . VAL B 1 208 ? 1.009 -72.125 -28.391 1 97.62 208 VAL B N 1
ATOM 8136 C CA . VAL B 1 208 ? 1.104 -70.688 -28.188 1 97.62 208 VAL B CA 1
ATOM 8137 C C . VAL B 1 208 ? 0.71 -69.938 -29.453 1 97.62 208 VAL B C 1
ATOM 8139 O O . VAL B 1 208 ? 1.208 -70.25 -30.547 1 97.62 208 VAL B O 1
ATOM 8142 N N . PHE B 1 209 ? -0.194 -69.062 -29.312 1 97 209 PHE B N 1
ATOM 8143 C CA . PHE B 1 209 ? -0.555 -68.188 -30.406 1 97 209 PHE B CA 1
ATOM 8144 C C . PHE B 1 209 ? 0.136 -66.812 -30.234 1 97 209 PHE B C 1
ATOM 8146 O O . PHE B 1 209 ? -0.303 -66 -29.438 1 97 209 PHE B O 1
ATOM 8153 N N . ALA B 1 210 ? 1.214 -66.562 -30.938 1 96.31 210 ALA B N 1
ATOM 8154 C CA . ALA B 1 210 ? 1.999 -65.375 -30.859 1 96.31 210 ALA B CA 1
ATOM 8155 C C . ALA B 1 210 ? 1.698 -64.438 -32.031 1 96.31 210 ALA B C 1
ATOM 8157 O O . ALA B 1 210 ? 1.15 -64.875 -33.062 1 96.31 210 ALA B O 1
ATOM 8158 N N . VAL B 1 211 ? 1.945 -63.156 -31.844 1 94.56 211 VAL B N 1
ATOM 8159 C CA . VAL B 1 211 ? 1.704 -62.188 -32.875 1 94.56 211 VAL B CA 1
ATOM 8160 C C . VAL B 1 211 ? 3.035 -61.656 -33.438 1 94.56 211 VAL B C 1
ATOM 8162 O O . VAL B 1 211 ? 4.012 -61.531 -32.688 1 94.56 211 VAL B O 1
ATOM 8165 N N . GLN B 1 212 ? 3.051 -61.406 -34.719 1 90.62 212 GLN B N 1
ATOM 8166 C CA . GLN B 1 212 ? 4.238 -60.844 -35.312 1 90.62 212 GLN B CA 1
ATOM 8167 C C . GLN B 1 212 ? 4.441 -59.406 -34.844 1 90.62 212 GLN B C 1
ATOM 8169 O O . GLN B 1 212 ? 3.572 -58.531 -35.031 1 90.62 212 GLN B O 1
ATOM 8174 N N . GLY B 1 213 ? 5.523 -59.156 -34.25 1 87.38 213 GLY B N 1
ATOM 8175 C CA . GLY B 1 213 ? 5.824 -57.812 -33.781 1 87.38 213 GLY B CA 1
ATOM 8176 C C . GLY B 1 213 ? 5.324 -57.562 -32.344 1 87.38 213 GLY B C 1
ATOM 8177 O O . GLY B 1 213 ? 5.648 -58.312 -31.438 1 87.38 213 GLY B O 1
ATOM 8178 N N . ASP B 1 214 ? 4.438 -56.438 -32.25 1 90.38 214 ASP B N 1
ATOM 8179 C CA . ASP B 1 214 ? 3.885 -56.062 -30.953 1 90.38 214 ASP B CA 1
ATOM 8180 C C . ASP B 1 214 ? 2.703 -56.969 -30.594 1 90.38 214 ASP B C 1
ATOM 8182 O O . ASP B 1 214 ? 1.666 -56.938 -31.266 1 90.38 214 ASP B O 1
ATOM 8186 N N . GLN B 1 215 ? 2.943 -57.75 -29.531 1 92.81 215 GLN B N 1
ATOM 8187 C CA . GLN B 1 215 ? 1.996 -58.781 -29.141 1 92.81 215 GLN B CA 1
ATOM 8188 C C . GLN B 1 215 ? 0.596 -58.219 -28.953 1 92.81 215 GLN B C 1
ATOM 8190 O O . GLN B 1 215 ? -0.4 -58.906 -29.141 1 92.81 215 GLN B O 1
ATOM 8195 N N . PHE B 1 216 ? 0.476 -56.938 -28.547 1 91.81 216 PHE B N 1
ATOM 8196 C CA . PHE B 1 216 ? -0.833 -56.375 -28.266 1 91.81 216 PHE B CA 1
ATOM 8197 C C . PHE B 1 216 ? -1.184 -55.281 -29.297 1 91.81 216 PHE B C 1
ATOM 8199 O O . PHE B 1 216 ? -2.316 -54.812 -29.328 1 91.81 216 PHE B O 1
ATOM 8206 N N . GLY B 1 217 ? -0.289 -54.875 -30.109 1 88.12 217 GLY B N 1
ATOM 8207 C CA . GLY B 1 217 ? -0.517 -53.906 -31.156 1 88.12 217 GLY B CA 1
ATOM 8208 C C . GLY B 1 217 ? -1.193 -52.656 -30.672 1 88.12 217 GLY B C 1
ATOM 8209 O O . GLY B 1 217 ? -0.838 -52.125 -29.625 1 88.12 217 GLY B O 1
ATOM 8210 N N . ASP B 1 218 ? -2.221 -52.125 -31.484 1 86.5 218 ASP B N 1
ATOM 8211 C CA . ASP B 1 218 ? -2.9 -50.875 -31.188 1 86.5 218 ASP B CA 1
ATOM 8212 C C . ASP B 1 218 ? -4.168 -51.125 -30.375 1 86.5 218 ASP B C 1
ATOM 8214 O O . ASP B 1 218 ? -4.926 -50.188 -30.109 1 86.5 218 ASP B O 1
ATOM 8218 N N . TYR B 1 219 ? -4.301 -52.375 -29.984 1 84.69 219 TYR B N 1
ATOM 8219 C CA . TYR B 1 219 ? -5.488 -52.688 -29.203 1 84.69 219 TYR B CA 1
ATOM 8220 C C . TYR B 1 219 ? -5.363 -52.156 -27.781 1 84.69 219 TYR B C 1
ATOM 8222 O O . TYR B 1 219 ? -6.371 -51.875 -27.125 1 84.69 219 TYR B O 1
ATOM 8230 N N . LEU B 1 220 ? -4.211 -52.125 -27.328 1 89.56 220 LEU B N 1
ATOM 8231 C CA . LEU B 1 220 ? -3.965 -51.5 -26.031 1 89.56 220 LEU B CA 1
ATOM 8232 C C . LEU B 1 220 ? -3.311 -50.125 -26.188 1 89.56 220 LEU B C 1
ATOM 8234 O O . LEU B 1 220 ? -2.455 -49.938 -27.047 1 89.56 220 LEU B O 1
ATOM 8238 N N . SER B 1 221 ? -3.789 -49.219 -25.328 1 89.5 221 SER B N 1
ATOM 8239 C CA . SER B 1 221 ? -3.195 -47.875 -25.344 1 89.5 221 SER B CA 1
ATOM 8240 C C . SER B 1 221 ? -1.777 -47.906 -24.781 1 89.5 221 SER B C 1
ATOM 8242 O O . SER B 1 221 ? -1.388 -48.844 -24.094 1 89.5 221 SER B O 1
ATOM 8244 N N . PRO B 1 222 ? -1.016 -46.875 -25.188 1 89.62 222 PRO B N 1
ATOM 8245 C CA . PRO B 1 222 ? 0.33 -46.812 -24.609 1 89.62 222 PRO B CA 1
ATOM 8246 C C . PRO B 1 222 ? 0.322 -46.812 -23.078 1 89.62 222 PRO B C 1
ATOM 8248 O O . PRO B 1 222 ? 1.225 -47.375 -22.453 1 89.62 222 PRO B O 1
ATOM 8251 N N . VAL B 1 223 ? -0.659 -46.219 -22.531 1 92.81 223 VAL B N 1
ATOM 8252 C CA . VAL B 1 223 ? -0.754 -46.156 -21.078 1 92.81 223 VAL B CA 1
ATOM 8253 C C . VAL B 1 223 ? -0.998 -47.562 -20.516 1 92.81 223 VAL B C 1
ATOM 8255 O O . VAL B 1 223 ? -0.391 -47.969 -19.516 1 92.81 223 VAL B O 1
ATOM 8258 N N . GLU B 1 224 ? -1.827 -48.25 -21.125 1 92.38 224 GLU B N 1
ATOM 8259 C CA . GLU B 1 224 ? -2.104 -49.625 -20.703 1 92.38 224 GLU B CA 1
ATOM 8260 C C . GLU B 1 224 ? -0.869 -50.5 -20.875 1 92.38 224 GLU B C 1
ATOM 8262 O O . GLU B 1 224 ? -0.588 -51.344 -20.016 1 92.38 224 GLU B O 1
ATOM 8267 N N . LYS B 1 225 ? -0.196 -50.312 -21.984 1 92.81 225 LYS B N 1
ATOM 8268 C CA . LYS B 1 225 ? 1.021 -51.094 -22.219 1 92.81 225 LYS B CA 1
ATOM 8269 C C . LYS B 1 225 ? 2.076 -50.781 -21.156 1 92.81 225 LYS B C 1
ATOM 8271 O O . LYS B 1 225 ? 2.76 -51.688 -20.672 1 92.81 225 LYS B O 1
ATOM 8276 N N . ARG B 1 226 ? 2.135 -49.562 -20.781 1 93.19 226 ARG B N 1
ATOM 8277 C CA . ARG B 1 226 ? 3.078 -49.188 -19.734 1 93.19 226 ARG B CA 1
ATOM 8278 C C . ARG B 1 226 ? 2.688 -49.812 -18.406 1 93.19 226 ARG B C 1
ATOM 8280 O O . ARG B 1 226 ? 3.549 -50.25 -17.641 1 93.19 226 ARG B O 1
ATOM 8287 N N . TYR B 1 227 ? 1.428 -49.781 -18.109 1 95.06 227 TYR B N 1
ATOM 8288 C CA . TYR B 1 227 ? 0.942 -50.438 -16.906 1 95.06 227 TYR B CA 1
ATOM 8289 C C . TYR B 1 227 ? 1.343 -51.906 -16.859 1 95.06 227 TYR B C 1
ATOM 8291 O O . TYR B 1 227 ? 1.847 -52.375 -15.852 1 95.06 227 TYR B O 1
ATOM 8299 N N . LEU B 1 228 ? 1.198 -52.531 -17.969 1 94.5 228 LEU B N 1
ATOM 8300 C CA . LEU B 1 228 ? 1.466 -53.969 -18.047 1 94.5 228 LEU B CA 1
ATOM 8301 C C . LEU B 1 228 ? 2.959 -54.25 -17.906 1 94.5 228 LEU B C 1
ATOM 8303 O O . LEU B 1 228 ? 3.357 -55.375 -17.578 1 94.5 228 LEU B O 1
ATOM 8307 N N . SER B 1 229 ? 3.719 -53.281 -18.203 1 93.5 229 SER B N 1
ATOM 8308 C CA . SER B 1 229 ? 5.164 -53.469 -18.109 1 93.5 229 SER B CA 1
ATOM 8309 C C . SER B 1 229 ? 5.652 -53.219 -16.688 1 93.5 229 SER B C 1
ATOM 8311 O O . SER B 1 229 ? 6.816 -53.469 -16.375 1 93.5 229 SER B O 1
ATOM 8313 N N . GLN B 1 230 ? 4.699 -52.844 -15.852 1 93.44 230 GLN B N 1
ATOM 8314 C CA . GLN B 1 230 ? 5.059 -52.562 -14.461 1 93.44 230 GLN B CA 1
ATOM 8315 C C . GLN B 1 230 ? 4.793 -53.781 -13.578 1 93.44 230 GLN B C 1
ATOM 8317 O O . GLN B 1 230 ? 4.02 -54.688 -13.953 1 93.44 230 GLN B O 1
ATOM 8322 N N . PRO B 1 231 ? 5.508 -53.781 -12.375 1 93.19 231 PRO B N 1
ATOM 8323 C CA . PRO B 1 231 ? 5.285 -54.906 -11.461 1 93.19 231 PRO B CA 1
ATOM 8324 C C . PRO B 1 231 ? 3.824 -55.062 -11.047 1 93.19 231 PRO B C 1
ATOM 8326 O O . PRO B 1 231 ? 3.338 -56.188 -10.859 1 93.19 231 PRO B O 1
ATOM 8329 N N . GLU B 1 232 ? 3.102 -54 -11.031 1 92.19 232 GLU B N 1
ATOM 8330 C CA . GLU B 1 232 ? 1.71 -54 -10.594 1 92.19 232 GLU B CA 1
ATOM 8331 C C . GLU B 1 232 ? 0.805 -54.625 -11.656 1 92.19 232 GLU B C 1
ATOM 8333 O O . GLU B 1 232 ? -0.297 -55.094 -11.352 1 92.19 232 GLU B O 1
ATOM 8338 N N . GLY B 1 233 ? 1.255 -54.594 -12.859 1 94.62 233 GLY B N 1
ATOM 8339 C CA . GLY B 1 233 ? 0.458 -55.125 -13.961 1 94.62 233 GLY B CA 1
ATOM 8340 C C . GLY B 1 233 ? 0.838 -56.531 -14.352 1 94.62 233 GLY B C 1
ATOM 8341 O O . GLY B 1 233 ? 0.326 -57.062 -15.336 1 94.62 233 GLY B O 1
ATOM 8342 N N . ARG B 1 234 ? 1.686 -57.188 -13.57 1 95.06 234 ARG B N 1
ATOM 8343 C CA . ARG B 1 234 ? 2.246 -58.5 -13.898 1 95.06 234 ARG B CA 1
ATOM 8344 C C . ARG B 1 234 ? 1.151 -59.531 -13.984 1 95.06 234 ARG B C 1
ATOM 8346 O O . ARG B 1 234 ? 1.128 -60.344 -14.922 1 95.06 234 ARG B O 1
ATOM 8353 N N . ASP B 1 235 ? 0.293 -59.562 -13.016 1 94.19 235 ASP B N 1
ATOM 8354 C CA . ASP B 1 235 ? -0.768 -60.562 -12.992 1 94.19 235 ASP B CA 1
ATOM 8355 C C . ASP B 1 235 ? -1.72 -60.375 -14.172 1 94.19 235 ASP B C 1
ATOM 8357 O O . ASP B 1 235 ? -2.184 -61.344 -14.75 1 94.19 235 ASP B O 1
ATOM 8361 N N . ASP B 1 236 ? -1.962 -59.125 -14.5 1 93.44 236 ASP B N 1
ATOM 8362 C CA . ASP B 1 236 ? -2.822 -58.844 -15.648 1 93.44 236 ASP B CA 1
ATOM 8363 C C . ASP B 1 236 ? -2.152 -59.281 -16.953 1 93.44 236 ASP B C 1
ATOM 8365 O O . ASP B 1 236 ? -2.809 -59.844 -17.844 1 93.44 236 ASP B O 1
ATOM 8369 N N . LEU B 1 237 ? -0.893 -59 -17.016 1 95.06 237 LEU B N 1
ATOM 8370 C CA . LEU B 1 237 ? -0.14 -59.438 -18.203 1 95.06 237 LEU B CA 1
ATOM 8371 C C . LEU B 1 237 ? -0.144 -60.938 -18.344 1 95.06 237 LEU B C 1
ATOM 8373 O O . LEU B 1 237 ? -0.313 -61.469 -19.453 1 95.06 237 LEU B O 1
ATOM 8377 N N . ALA B 1 238 ? 0.034 -61.656 -17.234 1 95.06 238 ALA B N 1
ATOM 8378 C CA . ALA B 1 238 ? 0.014 -63.094 -17.25 1 95.06 238 ALA B CA 1
ATOM 8379 C C . ALA B 1 238 ? -1.331 -63.625 -17.734 1 95.06 238 ALA B C 1
ATOM 8381 O O . ALA B 1 238 ? -1.383 -64.562 -18.531 1 95.06 238 ALA B O 1
ATOM 8382 N N . ARG B 1 239 ? -2.33 -63.031 -17.281 1 93.5 239 ARG B N 1
ATOM 8383 C CA . ARG B 1 239 ? -3.668 -63.469 -17.688 1 93.5 239 ARG B CA 1
ATOM 8384 C C . ARG B 1 239 ? -3.891 -63.25 -19.172 1 93.5 239 ARG B C 1
ATOM 8386 O O . ARG B 1 239 ? -4.465 -64.125 -19.844 1 93.5 239 ARG B O 1
ATOM 8393 N N . LEU B 1 240 ? -3.441 -62.125 -19.641 1 93.19 240 LEU B N 1
ATOM 8394 C CA . LEU B 1 240 ? -3.6 -61.812 -21.062 1 93.19 240 LEU B CA 1
ATOM 8395 C C . LEU B 1 240 ? -2.822 -62.781 -21.922 1 93.19 240 LEU B C 1
ATOM 8397 O O . LEU B 1 240 ? -3.32 -63.25 -22.969 1 93.19 240 LEU B O 1
ATOM 8401 N N . LEU B 1 241 ? -1.617 -63.125 -21.469 1 94.69 241 LEU B N 1
ATOM 8402 C CA . LEU B 1 241 ? -0.799 -64.062 -22.234 1 94.69 241 LEU B CA 1
ATOM 8403 C C . LEU B 1 241 ? -1.38 -65.438 -22.156 1 94.69 241 LEU B C 1
ATOM 8405 O O . LEU B 1 241 ? -1.401 -66.188 -23.141 1 94.69 241 LEU B O 1
ATOM 8409 N N . LYS B 1 242 ? -1.864 -65.812 -21.016 1 94.56 242 LYS B N 1
ATOM 8410 C CA . LYS B 1 242 ? -2.449 -67.125 -20.828 1 94.56 242 LYS B CA 1
ATOM 8411 C C . LYS B 1 242 ? -3.693 -67.312 -21.688 1 94.56 242 LYS B C 1
ATOM 8413 O O . LYS B 1 242 ? -4.055 -68.438 -22.031 1 94.56 242 LYS B O 1
ATOM 8418 N N . HIS B 1 243 ? -4.297 -66.25 -22 1 93.75 243 HIS B N 1
ATOM 8419 C CA . HIS B 1 243 ? -5.438 -66.312 -22.906 1 93.75 243 HIS B CA 1
ATOM 8420 C C . HIS B 1 243 ? -5.004 -66.688 -24.312 1 93.75 243 HIS B C 1
ATOM 8422 O O . HIS B 1 243 ? -5.816 -67.188 -25.109 1 93.75 243 HIS B O 1
ATOM 8428 N N . GLN B 1 244 ? -3.693 -66.625 -24.594 1 93.75 244 GLN B N 1
ATOM 8429 C CA . GLN B 1 244 ? -3.158 -66.875 -25.922 1 93.75 244 GLN B CA 1
ATOM 8430 C C . GLN B 1 244 ? -2.451 -68.25 -25.938 1 93.75 244 GLN B C 1
ATOM 8432 O O . GLN B 1 244 ? -1.767 -68.562 -26.906 1 93.75 244 GLN B O 1
ATOM 8437 N N . ILE B 1 245 ? -2.605 -69 -24.875 1 95.94 245 ILE B N 1
ATOM 8438 C CA . ILE B 1 245 ? -1.97 -70.312 -24.734 1 95.94 245 ILE B CA 1
ATOM 8439 C C . ILE B 1 245 ? -3.035 -71.375 -24.547 1 95.94 245 ILE B C 1
ATOM 8441 O O . ILE B 1 245 ? -3.875 -71.25 -23.641 1 95.94 245 ILE B O 1
ATOM 8445 N N . ALA B 1 246 ? -2.957 -72.312 -25.422 1 95.81 246 ALA B N 1
ATOM 8446 C CA . ALA B 1 246 ? -3.824 -73.5 -25.234 1 95.81 246 ALA B CA 1
ATOM 8447 C C . ALA B 1 246 ? -3.127 -74.562 -24.391 1 95.81 246 ALA B C 1
ATOM 8449 O O . ALA B 1 246 ? -1.904 -74.688 -24.453 1 95.81 246 ALA B O 1
ATOM 8450 N N . ASN B 1 247 ? -3.832 -75.438 -23.656 1 91.69 247 ASN B N 1
ATOM 8451 C CA . ASN B 1 247 ? -3.258 -76.375 -22.719 1 91.69 247 ASN B CA 1
ATOM 8452 C C . ASN B 1 247 ? -2.986 -77.75 -23.391 1 91.69 247 ASN B C 1
ATOM 8454 O O . ASN B 1 247 ? -2.707 -78.75 -22.719 1 91.69 247 ASN B O 1
ATOM 8458 N N . LYS B 1 248 ? -3.08 -77.75 -24.734 1 94.56 248 LYS B N 1
ATOM 8459 C CA . LYS B 1 248 ? -2.727 -78.938 -25.547 1 94.56 248 LYS B CA 1
ATOM 8460 C C . LYS B 1 248 ? -1.959 -78.5 -26.797 1 94.56 248 LYS B C 1
ATOM 8462 O O . LYS B 1 248 ? -1.922 -77.312 -27.141 1 94.56 248 LYS B O 1
ATOM 8467 N N . ILE B 1 249 ? -1.317 -79.562 -27.359 1 96.25 249 ILE B N 1
ATOM 8468 C CA . ILE B 1 249 ? -0.606 -79.312 -28.609 1 96.25 249 ILE B CA 1
ATOM 8469 C C . ILE B 1 249 ? -1.564 -79.438 -29.781 1 96.25 249 ILE B C 1
ATOM 8471 O O . ILE B 1 249 ? -2.164 -80.5 -29.984 1 96.25 249 ILE B O 1
ATOM 8475 N N . TYR B 1 250 ? -1.749 -78.375 -30.453 1 96.06 250 TYR B N 1
ATOM 8476 C CA . TYR B 1 250 ? -2.551 -78.375 -31.672 1 96.06 250 TYR B CA 1
ATOM 8477 C C . TYR B 1 250 ? -1.703 -78 -32.875 1 96.06 250 TYR B C 1
ATOM 8479 O O . TYR B 1 250 ? -1.518 -76.812 -33.188 1 96.06 250 TYR B O 1
ATOM 8487 N N . TYR B 1 251 ? -1.236 -79.062 -33.594 1 94.94 251 TYR B N 1
ATOM 8488 C CA . TYR B 1 251 ? -0.582 -78.812 -34.875 1 94.94 251 TYR B CA 1
ATOM 8489 C C . TYR B 1 251 ? -1.595 -78.375 -35.906 1 94.94 251 TYR B C 1
ATOM 8491 O O . TYR B 1 251 ? -2.805 -78.5 -35.719 1 94.94 251 TYR B O 1
ATOM 8499 N N . SER B 1 252 ? -1.167 -77.75 -36.969 1 93.12 252 SER B N 1
ATOM 8500 C CA . SER B 1 252 ? -2.045 -77.25 -38 1 93.12 252 SER B CA 1
ATOM 8501 C C . SER B 1 252 ? -2.986 -78.375 -38.5 1 93.12 252 SER B C 1
ATOM 8503 O O . SER B 1 252 ? -4.137 -78.062 -38.844 1 93.12 252 SER B O 1
ATOM 8505 N N . ASP B 1 253 ? -2.559 -79.625 -38.438 1 89.25 253 ASP B N 1
ATOM 8506 C CA . ASP B 1 253 ? -3.342 -80.75 -38.969 1 89.25 253 ASP B CA 1
ATOM 8507 C C . ASP B 1 253 ? -4.289 -81.312 -37.938 1 89.25 253 ASP B C 1
ATOM 8509 O O . ASP B 1 253 ? -5.148 -82.125 -38.219 1 89.25 253 ASP B O 1
ATOM 8513 N N . ASP B 1 254 ? -4.113 -80.875 -36.719 1 91.19 254 ASP B N 1
ATOM 8514 C CA . ASP B 1 254 ? -4.965 -81.375 -35.656 1 91.19 254 ASP B CA 1
ATOM 8515 C C . ASP B 1 254 ? -6.297 -80.688 -35.625 1 91.19 254 ASP B C 1
ATOM 8517 O O . ASP B 1 254 ? -7.25 -81.125 -34.969 1 91.19 254 ASP B O 1
ATOM 8521 N N . PHE B 1 255 ? -6.324 -79.5 -36.312 1 92.81 255 PHE B N 1
ATOM 8522 C CA . PHE B 1 255 ? -7.566 -78.75 -36.344 1 92.81 255 PHE B CA 1
ATOM 8523 C C . PHE B 1 255 ? -8.539 -79.312 -37.344 1 92.81 255 PHE B C 1
ATOM 8525 O O . PHE B 1 255 ? -8.172 -79.562 -38.5 1 92.81 255 PHE B O 1
ATOM 8532 N N . PRO B 1 256 ? -9.773 -79.625 -36.906 1 91.75 256 PRO B N 1
ATOM 8533 C CA . PRO B 1 256 ? -10.75 -80.125 -37.875 1 91.75 256 PRO B CA 1
ATOM 8534 C C . PRO B 1 256 ? -11.172 -79 -38.875 1 91.75 256 PRO B C 1
ATOM 8536 O O . PRO B 1 256 ? -11.117 -77.812 -38.562 1 91.75 256 PRO B O 1
ATOM 8539 N N . GLU B 1 257 ? -11.516 -79.5 -40 1 93.19 257 GLU B N 1
ATOM 8540 C CA . GLU B 1 257 ? -12.047 -78.562 -41 1 93.19 257 GLU B CA 1
ATOM 8541 C C . GLU B 1 257 ? -13.312 -77.875 -40.5 1 93.19 257 GLU B C 1
ATOM 8543 O O . GLU B 1 257 ? -14.156 -78.562 -39.844 1 93.19 257 GLU B O 1
ATOM 8548 N N . GLY B 1 258 ? -13.383 -76.625 -40.719 1 93.5 258 GLY B N 1
ATOM 8549 C CA . GLY B 1 258 ? -14.516 -75.875 -40.25 1 93.5 258 GLY B CA 1
ATOM 8550 C C . GLY B 1 258 ? -14.258 -75.188 -38.906 1 93.5 258 GLY B C 1
ATOM 8551 O O . GLY B 1 258 ? -13.141 -74.688 -38.656 1 93.5 258 GLY B O 1
ATOM 8552 N N . ASN B 1 259 ? -15.336 -75 -38.219 1 94.44 259 ASN B N 1
ATOM 8553 C CA . ASN B 1 259 ? -15.25 -74.312 -36.969 1 94.44 259 ASN B CA 1
ATOM 8554 C C . ASN B 1 259 ? -15 -75.25 -35.781 1 94.44 259 ASN B C 1
ATOM 8556 O O . ASN B 1 259 ? -15.57 -76.312 -35.719 1 94.44 259 ASN B O 1
ATOM 8560 N N . SER B 1 260 ? -14.062 -74.875 -34.938 1 94.62 260 SER B N 1
ATOM 8561 C CA . SER B 1 260 ? -13.82 -75.625 -33.688 1 94.62 260 SER B CA 1
ATOM 8562 C C . SER B 1 260 ? -13.422 -74.625 -32.594 1 94.62 260 SER B C 1
ATOM 8564 O O . SER B 1 260 ? -13.195 -73.438 -32.844 1 94.62 260 SER B O 1
ATOM 8566 N N . THR B 1 261 ? -13.57 -75.062 -31.375 1 94.88 261 THR B N 1
ATOM 8567 C CA . THR B 1 261 ? -13.18 -74.25 -30.234 1 94.88 261 THR B CA 1
ATOM 8568 C C . THR B 1 261 ? -12.078 -75 -29.438 1 94.88 261 THR B C 1
ATOM 8570 O O . THR B 1 261 ? -12.055 -76.188 -29.344 1 94.88 261 THR B O 1
ATOM 8573 N N . ILE B 1 262 ? -11.148 -74.188 -28.969 1 94.81 262 ILE B N 1
ATOM 8574 C CA . ILE B 1 262 ? -10.109 -74.75 -28.109 1 94.81 262 ILE B CA 1
ATOM 8575 C C . ILE B 1 262 ? -10.047 -73.938 -26.797 1 94.81 262 ILE B C 1
ATOM 8577 O O . ILE B 1 262 ? -10.305 -72.75 -26.766 1 94.81 262 ILE B O 1
ATOM 8581 N N . LYS B 1 263 ? -9.742 -74.625 -25.75 1 94.62 263 LYS B N 1
ATOM 8582 C CA . LYS B 1 263 ? -9.625 -74.062 -24.438 1 94.62 263 LYS B CA 1
ATOM 8583 C C . LYS B 1 263 ? -8.25 -73.438 -24.234 1 94.62 263 LYS B C 1
ATOM 8585 O O . LYS B 1 263 ? -7.254 -73.875 -24.766 1 94.62 263 LYS B O 1
ATOM 8590 N N . THR B 1 264 ? -8.211 -72.312 -23.484 1 94.19 264 THR B N 1
ATOM 8591 C CA . THR B 1 264 ? -6.949 -71.688 -23.188 1 94.19 264 THR B CA 1
ATOM 8592 C C . THR B 1 264 ? -6.527 -71.938 -21.734 1 94.19 264 THR B C 1
ATOM 8594 O O . THR B 1 264 ? -7.32 -72.438 -20.953 1 94.19 264 THR B O 1
ATOM 8597 N N . VAL B 1 265 ? -5.266 -71.625 -21.438 1 93.75 265 VAL B N 1
ATOM 8598 C CA . VAL B 1 265 ? -4.73 -71.812 -20.094 1 93.75 265 VAL B CA 1
ATOM 8599 C C . VAL B 1 265 ? -5.422 -70.812 -19.141 1 93.75 265 VAL B C 1
ATOM 8601 O O . VAL B 1 265 ? -5.625 -71.188 -17.969 1 93.75 265 VAL B O 1
ATOM 8604 N N . GLU B 1 266 ? -5.793 -69.688 -19.625 1 90.94 266 GLU B N 1
ATOM 8605 C CA . GLU B 1 266 ? -6.492 -68.688 -18.812 1 90.94 266 GLU B CA 1
ATOM 8606 C C . GLU B 1 266 ? -7.863 -69.188 -18.375 1 90.94 266 GLU B C 1
ATOM 8608 O O . GLU B 1 266 ? -8.273 -69 -17.234 1 90.94 266 GLU B O 1
ATOM 8613 N N . GLY B 1 267 ? -8.672 -69.75 -19.203 1 87.38 267 GLY B N 1
ATOM 8614 C CA . GLY B 1 267 ? -9.836 -70.562 -18.828 1 87.38 267 GLY B CA 1
ATOM 8615 C C . GLY B 1 267 ? -11.141 -69.75 -18.969 1 87.38 267 GLY B C 1
ATOM 8616 O O . GLY B 1 267 ? -12.219 -70.375 -19 1 87.38 267 GLY B O 1
ATOM 8617 N N . THR B 1 268 ? -11.219 -68.5 -19.047 1 86.56 268 THR B N 1
ATOM 8618 C CA . THR B 1 268 ? -12.469 -67.75 -19.016 1 86.56 268 THR B CA 1
ATOM 8619 C C . THR B 1 268 ? -13.109 -67.75 -20.406 1 86.56 268 THR B C 1
ATOM 8621 O O . THR B 1 268 ? -14.336 -67.688 -20.516 1 86.56 268 THR B O 1
ATOM 8624 N N . GLU B 1 269 ? -12.25 -67.688 -21.453 1 88.88 269 GLU B N 1
ATOM 8625 C CA . GLU B 1 269 ? -12.75 -67.625 -22.828 1 88.88 269 GLU B CA 1
ATOM 8626 C C . GLU B 1 269 ? -12.039 -68.625 -23.719 1 88.88 269 GLU B C 1
ATOM 8628 O O . GLU B 1 269 ? -10.828 -68.812 -23.625 1 88.88 269 GLU B O 1
ATOM 8633 N N . ASP B 1 270 ? -12.797 -69.188 -24.547 1 92 270 ASP B N 1
ATOM 8634 C CA . ASP B 1 270 ? -12.234 -70.125 -25.531 1 92 270 ASP B CA 1
ATOM 8635 C C . ASP B 1 270 ? -11.844 -69.375 -26.812 1 92 270 ASP B C 1
ATOM 8637 O O . ASP B 1 270 ? -12.336 -68.312 -27.078 1 92 270 ASP B O 1
ATOM 8641 N N . LEU B 1 271 ? -10.992 -70 -27.547 1 94.31 271 LEU B N 1
ATOM 8642 C CA . LEU B 1 271 ? -10.617 -69.5 -28.859 1 94.31 271 LEU B CA 1
ATOM 8643 C C . LEU B 1 271 ? -11.367 -70.188 -29.969 1 94.31 271 LEU B C 1
ATOM 8645 O O . LEU B 1 271 ? -11.539 -71.438 -29.922 1 94.31 271 LEU B O 1
ATOM 8649 N N . GLN B 1 272 ? -11.852 -69.438 -30.859 1 95.06 272 GLN B N 1
ATOM 8650 C CA . GLN B 1 272 ? -12.5 -70 -32.031 1 95.06 272 GLN B CA 1
ATOM 8651 C C . GLN B 1 272 ? -11.508 -70.188 -33.188 1 95.06 272 GLN B C 1
ATOM 8653 O O . GLN B 1 272 ? -10.828 -69.25 -33.594 1 95.06 272 GLN B O 1
ATOM 8658 N N . VAL B 1 273 ? -11.43 -71.438 -33.688 1 95.94 273 VAL B N 1
ATOM 8659 C CA . VAL B 1 273 ? -10.5 -71.75 -34.781 1 95.94 273 VAL B CA 1
ATOM 8660 C C . VAL B 1 273 ? -11.273 -72.125 -36.031 1 95.94 273 VAL B C 1
ATOM 8662 O O . VAL B 1 273 ? -12.203 -72.938 -35.938 1 95.94 273 VAL B O 1
ATOM 8665 N N . TYR B 1 274 ? -10.992 -71.5 -37.094 1 96.5 274 TYR B N 1
ATOM 8666 C CA . TYR B 1 274 ? -11.562 -71.875 -38.375 1 96.5 274 TYR B CA 1
ATOM 8667 C C . TYR B 1 274 ? -10.477 -72.375 -39.344 1 96.5 274 TYR B C 1
ATOM 8669 O O . TYR B 1 274 ? -9.469 -71.688 -39.531 1 96.5 274 TYR B O 1
ATOM 8677 N N . VAL B 1 275 ? -10.672 -73.625 -39.938 1 94.94 275 VAL B N 1
ATOM 8678 C CA . VAL B 1 275 ? -9.664 -74.188 -40.812 1 94.94 275 VAL B CA 1
ATOM 8679 C C . VAL B 1 275 ? -10.273 -74.5 -42.156 1 94.94 275 VAL B C 1
ATOM 8681 O O . VAL B 1 275 ? -11.383 -75 -42.25 1 94.94 275 VAL B O 1
ATOM 8684 N N . GLU B 1 276 ? -9.633 -74.062 -43.125 1 92.75 276 GLU B N 1
ATOM 8685 C CA . GLU B 1 276 ? -9.914 -74.438 -44.5 1 92.75 276 GLU B CA 1
ATOM 8686 C C . GLU B 1 276 ? -8.797 -75.375 -45.062 1 92.75 276 GLU B C 1
ATOM 8688 O O . GLU B 1 276 ? -7.66 -74.875 -45.219 1 92.75 276 GLU B O 1
ATOM 8693 N N . ASN B 1 277 ? -9.203 -76.562 -45.375 1 86.31 277 ASN B N 1
ATOM 8694 C CA . ASN B 1 277 ? -8.227 -77.562 -45.844 1 86.31 277 ASN B CA 1
ATOM 8695 C C . ASN B 1 277 ? -7.945 -77.375 -47.344 1 86.31 277 ASN B C 1
ATOM 8697 O O . ASN B 1 277 ? -8.867 -77.188 -48.125 1 86.31 277 ASN B O 1
ATOM 8701 N N . ASN B 1 278 ? -6.727 -77.25 -47.562 1 80.94 278 ASN B N 1
ATOM 8702 C CA . ASN B 1 278 ? -6.254 -77.25 -48.969 1 80.94 278 ASN B CA 1
ATOM 8703 C C . ASN B 1 278 ? -5.559 -78.562 -49.312 1 80.94 278 ASN B C 1
ATOM 8705 O O . ASN B 1 278 ? -4.68 -79 -48.594 1 80.94 278 ASN B O 1
ATOM 8709 N N . LYS B 1 279 ? -6.039 -79.312 -50.25 1 78.94 279 LYS B N 1
ATOM 8710 C CA . LYS B 1 279 ? -5.43 -80.562 -50.625 1 78.94 279 LYS B CA 1
ATOM 8711 C C . LYS B 1 279 ? -4.008 -80.375 -51.125 1 78.94 279 LYS B C 1
ATOM 8713 O O . LYS B 1 279 ? -3.783 -79.562 -52.062 1 78.94 279 LYS B O 1
ATOM 8718 N N . GLY B 1 280 ? -3.059 -81 -50.531 1 73.12 280 GLY B N 1
ATOM 8719 C CA . GLY B 1 280 ? -1.671 -80.938 -50.969 1 73.12 280 GLY B CA 1
ATOM 8720 C C . GLY B 1 280 ? -0.959 -79.688 -50.594 1 73.12 280 GLY B C 1
ATOM 8721 O O . GLY B 1 280 ? 0.115 -79.375 -51.125 1 73.12 280 GLY B O 1
ATOM 8722 N N . ALA B 1 281 ? -1.651 -78.812 -49.812 1 78.06 281 ALA B N 1
ATOM 8723 C CA . ALA B 1 281 ? -1.082 -77.562 -49.344 1 78.06 281 ALA B CA 1
ATOM 8724 C C . ALA B 1 281 ? -1.458 -77.25 -47.906 1 78.06 281 ALA B C 1
ATOM 8726 O O . ALA B 1 281 ? -2.383 -77.875 -47.375 1 78.06 281 ALA B O 1
ATOM 8727 N N . PRO B 1 282 ? -0.656 -76.375 -47.25 1 79.88 282 PRO B N 1
ATOM 8728 C CA . PRO B 1 282 ? -0.999 -76.062 -45.875 1 79.88 282 PRO B CA 1
ATOM 8729 C C . PRO B 1 282 ? -2.412 -75.5 -45.719 1 79.88 282 PRO B C 1
ATOM 8731 O O . PRO B 1 282 ? -2.871 -74.75 -46.594 1 79.88 282 PRO B O 1
ATOM 8734 N N . SER B 1 283 ? -3.105 -75.938 -44.656 1 86.12 283 SER B N 1
ATOM 8735 C CA . SER B 1 283 ? -4.453 -75.438 -44.375 1 86.12 283 SER B CA 1
ATOM 8736 C C . SER B 1 283 ? -4.43 -74 -43.969 1 86.12 283 SER B C 1
ATOM 8738 O O . SER B 1 283 ? -3.441 -73.5 -43.438 1 86.12 283 SER B O 1
ATOM 8740 N N . ALA B 1 284 ? -5.484 -73.312 -44.438 1 92.19 284 ALA B N 1
ATOM 8741 C CA . ALA B 1 284 ? -5.688 -71.938 -43.938 1 92.19 284 ALA B CA 1
ATOM 8742 C C . ALA B 1 284 ? -6.363 -71.938 -42.562 1 92.19 284 ALA B C 1
ATOM 8744 O O . ALA B 1 284 ? -7.441 -72.5 -42.406 1 92.19 284 ALA B O 1
ATOM 8745 N N . ILE B 1 285 ? -5.73 -71.375 -41.594 1 95.56 285 ILE B N 1
ATOM 8746 C CA . ILE B 1 285 ? -6.227 -71.375 -40.219 1 95.56 285 ILE B CA 1
ATOM 8747 C C . ILE B 1 285 ? -6.5 -70 -39.719 1 95.56 285 ILE B C 1
ATOM 874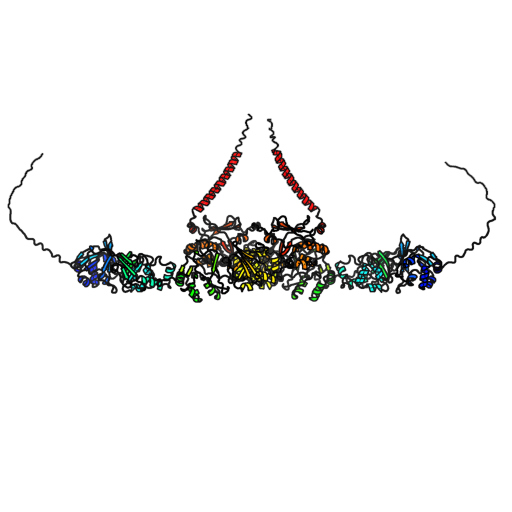9 O O . ILE B 1 285 ? -5.707 -69.062 -39.969 1 95.56 285 ILE B O 1
ATOM 8753 N N . GLN B 1 286 ? -7.609 -69.75 -39.125 1 96.5 286 GLN B N 1
ATOM 8754 C CA . GLN B 1 286 ? -7.965 -68.5 -38.438 1 96.5 286 GLN B CA 1
ATOM 8755 C C . GLN B 1 286 ? -8.289 -68.75 -36.969 1 96.5 286 GLN B C 1
ATOM 8757 O O . GLN B 1 286 ? -8.93 -69.75 -36.625 1 96.5 286 GLN B O 1
ATOM 8762 N N . VAL B 1 287 ? -7.723 -68 -36.156 1 96.06 287 VAL B N 1
ATOM 8763 C CA . VAL B 1 287 ? -8.023 -68 -34.719 1 96.06 287 VAL B CA 1
ATOM 8764 C C . VAL B 1 287 ? -8.75 -66.75 -34.312 1 96.06 287 VAL B C 1
ATOM 8766 O O . VAL B 1 287 ? -8.188 -65.625 -34.406 1 96.06 287 VAL B O 1
ATOM 8769 N N . ASN B 1 288 ? -9.977 -66.875 -33.75 1 94.38 288 ASN B N 1
ATOM 8770 C CA . ASN B 1 288 ? -10.828 -65.75 -33.438 1 94.38 288 ASN B CA 1
ATOM 8771 C C . ASN B 1 288 ? -10.906 -64.75 -34.594 1 94.38 288 ASN B C 1
ATOM 8773 O O . ASN B 1 288 ? -10.766 -63.531 -34.406 1 94.38 288 ASN B O 1
ATOM 8777 N N . GLY B 1 289 ? -10.938 -65.25 -35.75 1 92.19 289 GLY B N 1
ATOM 8778 C CA . GLY B 1 289 ? -11.109 -64.438 -36.969 1 92.19 289 GLY B CA 1
ATOM 8779 C C . GLY B 1 289 ? -9.797 -63.906 -37.5 1 92.19 289 GLY B C 1
ATOM 8780 O O . GLY B 1 289 ? -9.781 -63.219 -38.531 1 92.19 289 GLY B O 1
ATOM 8781 N N . VAL B 1 290 ? -8.703 -64.125 -36.812 1 95.12 290 VAL B N 1
ATOM 8782 C CA . VAL B 1 290 ? -7.402 -63.625 -37.25 1 95.12 290 VAL B CA 1
ATOM 8783 C C . VAL B 1 290 ? -6.637 -64.75 -37.969 1 95.12 290 VAL B C 1
ATOM 8785 O O . VAL B 1 290 ? -6.559 -65.875 -37.5 1 95.12 290 VAL B O 1
ATOM 8788 N N . ARG B 1 291 ? -5.988 -64.375 -39 1 95.75 291 ARG B N 1
ATOM 8789 C CA . ARG B 1 291 ? -5.285 -65.375 -39.844 1 95.75 291 ARG B CA 1
ATOM 8790 C C . ARG B 1 291 ? -3.959 -65.812 -39.219 1 95.75 291 ARG B C 1
ATOM 8792 O O . ARG B 1 291 ? -3.244 -64.938 -38.656 1 95.75 291 ARG B O 1
ATOM 8799 N N . VAL B 1 292 ? -3.693 -67.062 -39.312 1 95.62 292 VAL B N 1
ATOM 8800 C CA . VAL B 1 292 ? -2.369 -67.625 -38.969 1 95.62 292 VAL B CA 1
ATOM 8801 C C . VAL B 1 292 ? -1.424 -67.438 -40.156 1 95.62 292 VAL B C 1
ATOM 8803 O O . VAL B 1 292 ? -1.663 -68 -41.219 1 95.62 292 VAL B O 1
ATOM 8806 N N . ILE B 1 293 ? -0.396 -66.688 -39.969 1 94.06 293 ILE B N 1
ATOM 8807 C CA . ILE B 1 293 ? 0.498 -66.375 -41.094 1 94.06 293 ILE B CA 1
ATOM 8808 C C . ILE B 1 293 ? 1.628 -67.438 -41.125 1 94.06 293 ILE B C 1
ATOM 8810 O O . ILE B 1 293 ? 2.242 -67.625 -42.188 1 94.06 293 ILE B O 1
ATOM 8814 N N . ARG B 1 294 ? 2.025 -67.938 -40.031 1 92.88 294 ARG B N 1
ATOM 8815 C CA . ARG B 1 294 ? 3.01 -69 -39.938 1 92.88 294 ARG B CA 1
ATOM 8816 C C . ARG B 1 294 ? 2.561 -70.062 -38.938 1 92.88 294 ARG B C 1
ATOM 8818 O O . ARG B 1 294 ? 2.385 -69.812 -37.75 1 92.88 294 ARG B O 1
ATOM 8825 N N . SER B 1 295 ? 2.396 -71.25 -39.531 1 93.19 295 SER B N 1
ATOM 8826 C CA . SER B 1 295 ? 1.93 -72.312 -38.656 1 93.19 295 SER B CA 1
ATOM 8827 C C . SER B 1 295 ? 3.059 -73.25 -38.344 1 93.19 295 SER B C 1
ATOM 8829 O O . SER B 1 295 ? 4.031 -73.375 -39.094 1 93.19 295 SER B O 1
ATOM 8831 N N . ASP B 1 296 ? 2.957 -73.875 -37.156 1 94.69 296 ASP B N 1
ATOM 8832 C CA . ASP B 1 296 ? 3.727 -75 -36.781 1 94.69 296 ASP B CA 1
ATOM 8833 C C . ASP B 1 296 ? 5.207 -74.688 -36.625 1 94.69 296 ASP B C 1
ATOM 8835 O O . ASP B 1 296 ? 6.062 -75.312 -37.219 1 94.69 296 ASP B O 1
ATOM 8839 N N . ILE B 1 297 ? 5.453 -73.688 -35.938 1 95.31 297 ILE B N 1
ATOM 8840 C CA . ILE B 1 297 ? 6.801 -73.625 -35.375 1 95.31 297 ILE B CA 1
ATOM 8841 C C . ILE B 1 297 ? 6.961 -74.625 -34.219 1 95.31 297 ILE B C 1
ATOM 8843 O O . ILE B 1 297 ? 6.379 -74.438 -33.156 1 95.31 297 ILE B O 1
ATOM 8847 N N . LEU B 1 298 ? 7.75 -75.625 -34.531 1 95.44 298 LEU B N 1
ATOM 8848 C CA . LEU B 1 298 ? 7.758 -76.75 -33.656 1 95.44 298 LEU B CA 1
ATOM 8849 C C . LEU B 1 298 ? 8.688 -76.562 -32.469 1 95.44 298 LEU B C 1
ATOM 8851 O O . LEU B 1 298 ? 9.773 -76 -32.625 1 95.44 298 LEU B O 1
ATOM 8855 N N . ALA B 1 299 ? 8.188 -76.938 -31.328 1 94.94 299 ALA B N 1
ATOM 8856 C CA . ALA B 1 299 ? 8.945 -76.938 -30.078 1 94.94 299 ALA B CA 1
ATOM 8857 C C . ALA B 1 299 ? 8.883 -78.312 -29.438 1 94.94 299 ALA B C 1
ATOM 8859 O O . ALA B 1 299 ? 8.055 -79.125 -29.812 1 94.94 299 ALA B O 1
ATOM 8860 N N . ALA B 1 300 ? 9.828 -78.562 -28.547 1 94.25 300 ALA B N 1
ATOM 8861 C CA . ALA B 1 300 ? 9.938 -79.875 -27.906 1 94.25 300 ALA B CA 1
ATOM 8862 C C . ALA B 1 300 ? 8.68 -80.188 -27.125 1 94.25 300 ALA B C 1
ATOM 8864 O O . ALA B 1 300 ? 8.258 -81.375 -27.078 1 94.25 300 ALA B O 1
ATOM 8865 N N . ASN B 1 301 ? 8.141 -79.25 -26.469 1 94.81 301 ASN B N 1
ATOM 8866 C CA . ASN B 1 301 ? 6.965 -79.438 -25.641 1 94.81 301 ASN B CA 1
ATOM 8867 C C . ASN B 1 301 ? 5.77 -78.625 -26.109 1 94.81 301 ASN B C 1
ATOM 8869 O O . ASN B 1 301 ? 4.938 -78.188 -25.297 1 94.81 301 ASN B O 1
ATOM 8873 N N . GLY B 1 302 ? 5.777 -78.312 -27.391 1 95.31 302 GLY B N 1
ATOM 8874 C CA . GLY B 1 302 ? 4.629 -77.562 -27.875 1 95.31 302 GLY B CA 1
ATOM 8875 C C . GLY B 1 302 ? 4.797 -77.062 -29.312 1 95.31 302 GLY B C 1
ATOM 8876 O O . GLY B 1 302 ? 5.637 -77.562 -30.047 1 95.31 302 GLY B O 1
ATOM 8877 N N . VAL B 1 303 ? 3.912 -76.188 -29.719 1 96.69 303 VAL B N 1
ATOM 8878 C CA . VAL B 1 303 ? 3.93 -75.625 -31.062 1 96.69 303 VAL B CA 1
ATOM 8879 C C . VAL B 1 303 ? 3.516 -74.125 -31.016 1 96.69 303 VAL B C 1
ATOM 8881 O O . VAL B 1 303 ? 2.752 -73.75 -30.141 1 96.69 303 VAL B O 1
ATOM 8884 N N . VAL B 1 304 ? 4.086 -73.375 -31.875 1 97 304 VAL B N 1
ATOM 8885 C CA . VAL B 1 304 ? 3.773 -71.938 -31.953 1 97 304 VAL B CA 1
ATOM 8886 C C . VAL B 1 304 ? 3.125 -71.625 -33.281 1 97 304 VAL B C 1
ATOM 8888 O O . VAL B 1 304 ? 3.605 -72.062 -34.344 1 97 304 VAL B O 1
ATOM 8891 N N . HIS B 1 305 ? 2.014 -71 -33.25 1 96.94 305 HIS B N 1
ATOM 8892 C CA . HIS B 1 305 ? 1.38 -70.438 -34.438 1 96.94 305 HIS B CA 1
ATOM 8893 C C . HIS B 1 305 ? 1.446 -68.938 -34.406 1 96.94 305 HIS B C 1
ATOM 8895 O O . HIS B 1 305 ? 1.123 -68.312 -33.406 1 96.94 305 HIS B O 1
ATOM 8901 N N . VAL B 1 306 ? 1.918 -68.25 -35.469 1 96.56 306 VAL B N 1
ATOM 8902 C CA . VAL B 1 306 ? 2.076 -66.812 -35.531 1 96.56 306 VAL B CA 1
ATOM 8903 C C . VAL B 1 306 ? 0.85 -66.188 -36.188 1 96.56 306 VAL B C 1
ATOM 8905 O O . VAL B 1 306 ? 0.472 -66.562 -37.281 1 96.56 306 VAL B O 1
ATOM 8908 N N . LEU B 1 307 ? 0.255 -65.312 -35.5 1 96 307 LEU B N 1
ATOM 8909 C CA . LEU B 1 307 ? -0.941 -64.625 -35.969 1 96 307 LEU B CA 1
ATOM 8910 C C . LEU B 1 307 ? -0.579 -63.281 -36.625 1 96 307 LEU B C 1
ATOM 8912 O O . LEU B 1 307 ? 0.457 -62.688 -36.312 1 96 307 LEU B O 1
ATOM 8916 N N . GLU B 1 308 ? -1.461 -62.812 -37.438 1 94.12 308 GLU B N 1
ATOM 8917 C CA . GLU B 1 308 ? -1.299 -61.531 -38.156 1 94.12 308 GLU B CA 1
ATOM 8918 C C . GLU B 1 308 ? -1.588 -60.344 -37.219 1 94.12 308 GLU B C 1
ATOM 8920 O O . GLU B 1 308 ? -0.938 -59.312 -37.312 1 94.12 308 GLU B O 1
ATOM 8925 N N . LYS B 1 309 ? -2.588 -60.562 -36.344 1 93.06 309 LYS B N 1
ATOM 8926 C CA . LYS B 1 309 ? -3.035 -59.531 -35.406 1 93.06 309 LYS B CA 1
ATOM 8927 C C . LYS B 1 309 ? -3.293 -60.125 -34.031 1 93.06 309 LYS B C 1
ATOM 8929 O O . LYS B 1 309 ? -3.482 -61.312 -33.906 1 93.06 309 LYS B O 1
ATOM 8934 N N . PRO B 1 310 ? -3.271 -59.188 -33.125 1 91.31 310 PRO B N 1
ATOM 8935 C CA . PRO B 1 310 ? -3.521 -59.688 -31.781 1 91.31 310 PRO B CA 1
ATOM 8936 C C . PRO B 1 310 ? -4.957 -60.156 -31.594 1 91.31 310 PRO B C 1
ATOM 8938 O O . PRO B 1 310 ? -5.867 -59.688 -32.281 1 91.31 310 PRO B O 1
ATOM 8941 N N . ILE B 1 311 ? -5.152 -61.125 -30.656 1 88.69 311 ILE B N 1
ATOM 8942 C CA . ILE B 1 311 ? -6.477 -61.625 -30.297 1 88.69 311 ILE B CA 1
ATOM 8943 C C . ILE B 1 311 ? -6.742 -61.375 -28.812 1 88.69 311 ILE B C 1
ATOM 8945 O O . ILE B 1 311 ? -6.457 -62.219 -27.969 1 88.69 311 ILE B O 1
ATOM 8949 N N . LEU B 1 312 ? -7.164 -60.188 -28.453 1 84.44 312 LEU B N 1
ATOM 8950 C CA . LEU B 1 312 ? -7.414 -59.844 -27.062 1 84.44 312 LEU B CA 1
ATOM 8951 C C . LEU B 1 312 ? -8.766 -60.375 -26.609 1 84.44 312 LEU B C 1
ATOM 8953 O O . LEU B 1 312 ? -9.656 -60.625 -27.422 1 84.44 312 LEU B O 1
ATOM 8957 N N . PRO B 1 313 ? -8.836 -60.656 -25.25 1 84.44 313 PRO B N 1
ATOM 8958 C CA . PRO B 1 313 ? -10.109 -61.156 -24.719 1 84.44 313 PRO B CA 1
ATOM 8959 C C . PRO B 1 313 ? -11.258 -60.156 -24.891 1 84.44 313 PRO B C 1
ATOM 8961 O O . PRO B 1 313 ? -11.047 -58.938 -24.844 1 84.44 313 PRO B O 1
ATOM 8964 N N . LYS B 1 314 ? -12.445 -60.656 -25.141 1 76.56 314 LYS B N 1
ATOM 8965 C CA . LYS B 1 314 ? -13.648 -59.844 -25.312 1 76.56 314 LYS B CA 1
ATOM 8966 C C . LYS B 1 314 ? -14.25 -59.469 -23.969 1 76.56 314 LYS B C 1
ATOM 8968 O O . LYS B 1 314 ? -14.883 -58.406 -23.844 1 76.56 314 LYS B O 1
ATOM 8973 N N . HIS B 1 315 ? -14.062 -60.312 -23.047 1 69.5 315 HIS B N 1
ATOM 8974 C CA . HIS B 1 315 ? -14.68 -60.094 -21.734 1 69.5 315 HIS B CA 1
ATOM 8975 C C . HIS B 1 315 ? -13.992 -58.938 -21 1 69.5 315 HIS B C 1
ATOM 8977 O O . HIS B 1 315 ? -12.773 -58.969 -20.812 1 69.5 315 HIS B O 1
ATOM 8983 N N . LYS B 1 316 ? -14.797 -57.938 -20.672 1 64.94 316 LYS B N 1
ATOM 8984 C CA . LYS B 1 316 ? -14.336 -56.75 -19.984 1 64.94 316 LYS B CA 1
ATOM 8985 C C . LYS B 1 316 ? -13.664 -57.094 -18.656 1 64.94 316 LYS B C 1
ATOM 8987 O O . LYS B 1 316 ? -12.773 -56.375 -18.188 1 64.94 316 LYS B O 1
ATOM 8992 N N . ASP B 1 317 ? -14.008 -58.219 -18.172 1 65.81 317 ASP B N 1
ATOM 8993 C CA . ASP B 1 317 ? -13.539 -58.594 -16.844 1 65.81 317 ASP B CA 1
ATOM 8994 C C . ASP B 1 317 ? -12.078 -59.031 -16.875 1 65.81 317 ASP B C 1
ATOM 8996 O O . ASP B 1 317 ? -11.406 -59.062 -15.836 1 65.81 317 ASP B O 1
ATOM 9000 N N . LEU B 1 318 ? -11.648 -59.375 -17.984 1 71.12 318 LEU B N 1
ATOM 9001 C CA . LEU B 1 318 ? -10.281 -59.875 -18.031 1 71.12 318 LEU B CA 1
ATOM 9002 C C . LEU B 1 318 ? -9.273 -58.75 -17.953 1 71.12 318 LEU B C 1
ATOM 9004 O O . LEU B 1 318 ? -8.25 -58.875 -17.281 1 71.12 318 LEU B O 1
ATOM 9008 N N . PHE B 1 319 ? -9.555 -57.688 -18.703 1 77.25 319 PHE B N 1
ATOM 9009 C CA . PHE B 1 319 ? -8.688 -56.531 -18.609 1 77.25 319 PHE B CA 1
ATOM 9010 C C . PHE B 1 319 ? -9.5 -55.25 -18.75 1 77.25 319 PHE B C 1
ATOM 9012 O O . PHE B 1 319 ? -10.039 -54.938 -19.812 1 77.25 319 PHE B O 1
ATOM 9019 N N . GLY B 1 320 ? -9.898 -54.781 -17.547 1 77.5 320 GLY B N 1
ATOM 9020 C CA . GLY B 1 320 ? -10.609 -53.531 -17.562 1 77.5 320 GLY B CA 1
ATOM 9021 C C . GLY B 1 320 ? -9.758 -52.344 -17.109 1 77.5 320 GLY B C 1
ATOM 9022 O O . GLY B 1 320 ? -8.844 -52.531 -16.297 1 77.5 320 GLY B O 1
ATOM 9023 N N . SER B 1 321 ? -9.984 -51.219 -17.781 1 79.69 321 SER B N 1
ATOM 9024 C CA . SER B 1 321 ? -9.289 -50 -17.375 1 79.69 321 SER B CA 1
ATOM 9025 C C . SER B 1 321 ? -9.82 -49.469 -16.062 1 79.69 321 SER B C 1
ATOM 9027 O O . SER B 1 321 ? -11.016 -49.594 -15.773 1 79.69 321 SER B O 1
ATOM 9029 N N . SER B 1 322 ? -8.945 -49.219 -15.102 1 88.94 322 SER B N 1
ATOM 9030 C CA . SER B 1 322 ? -9.289 -48.562 -13.844 1 88.94 322 SER B CA 1
ATOM 9031 C C . SER B 1 322 ? -8.438 -47.312 -13.602 1 88.94 322 SER B C 1
ATOM 9033 O O . SER B 1 322 ? -7.43 -47.125 -14.281 1 88.94 322 SER B O 1
ATOM 9035 N N . ALA B 1 323 ? -8.961 -46.531 -12.688 1 93.19 323 ALA B N 1
ATOM 9036 C CA . ALA B 1 323 ? -8.219 -45.312 -12.367 1 93.19 323 ALA B CA 1
ATOM 9037 C C . ALA B 1 323 ? -6.816 -45.656 -11.859 1 93.19 323 ALA B C 1
ATOM 9039 O O . ALA B 1 323 ? -5.832 -45.062 -12.297 1 93.19 323 ALA B O 1
ATOM 9040 N N . ARG B 1 324 ? -6.699 -46.562 -11.016 1 94.88 324 ARG B N 1
ATOM 9041 C CA . ARG B 1 324 ? -5.414 -46.938 -10.43 1 94.88 324 ARG B CA 1
ATOM 9042 C C . ARG B 1 324 ? -4.461 -47.469 -11.492 1 94.88 324 ARG B C 1
ATOM 9044 O O . ARG B 1 324 ? -3.285 -47.094 -11.523 1 94.88 324 ARG B O 1
ATOM 9051 N N . LYS B 1 325 ? -4.961 -48.406 -12.383 1 94.12 325 LYS B N 1
ATOM 9052 C CA . LYS B 1 325 ? -4.129 -48.969 -13.445 1 94.12 325 LYS B CA 1
ATOM 9053 C C . LYS B 1 325 ? -3.617 -47.875 -14.383 1 94.12 325 LYS B C 1
ATOM 9055 O O . LYS B 1 325 ? -2.445 -47.875 -14.758 1 94.12 325 LYS B O 1
ATOM 9060 N N . SER B 1 326 ? -4.555 -47.031 -14.719 1 95.44 326 SER B N 1
ATOM 9061 C CA . SER B 1 326 ? -4.176 -45.938 -15.602 1 95.44 326 SER B CA 1
ATOM 9062 C C . SER B 1 326 ? -3.123 -45.031 -14.953 1 95.44 326 SER B C 1
ATOM 9064 O O . SER B 1 326 ? -2.172 -44.625 -15.609 1 95.44 326 SER B O 1
ATOM 9066 N N . LEU B 1 327 ? -3.299 -44.719 -13.688 1 96.81 327 LEU B N 1
ATOM 9067 C CA . LEU B 1 327 ? -2.355 -43.875 -12.969 1 96.81 327 LEU B CA 1
ATOM 9068 C C . LEU B 1 327 ? -0.987 -44.531 -12.875 1 96.81 327 LEU B C 1
ATOM 9070 O O . LEU B 1 327 ? 0.042 -43.875 -12.945 1 96.81 327 LEU B O 1
ATOM 9074 N N . ILE B 1 328 ? -0.969 -45.812 -12.695 1 95.94 328 ILE B N 1
ATOM 9075 C CA . ILE B 1 328 ? 0.292 -46.531 -12.672 1 95.94 328 ILE B CA 1
ATOM 9076 C C . ILE B 1 328 ? 0.971 -46.438 -14.039 1 95.94 328 ILE B C 1
ATOM 9078 O O . ILE B 1 328 ? 2.178 -46.188 -14.117 1 95.94 328 ILE B O 1
ATOM 9082 N N . GLY B 1 329 ? 0.174 -46.625 -15.086 1 94.81 329 GLY B N 1
ATOM 9083 C CA . GLY B 1 329 ? 0.706 -46.5 -16.438 1 94.81 329 GLY B CA 1
ATOM 9084 C C . GLY B 1 329 ? 1.245 -45.125 -16.734 1 94.81 329 GLY B C 1
ATOM 9085 O O . GLY B 1 329 ? 2.121 -44.969 -17.594 1 94.81 329 GLY B O 1
ATOM 9086 N N . LEU B 1 330 ? 0.713 -44.156 -16 1 94.25 330 LEU B N 1
ATOM 9087 C CA . LEU B 1 330 ? 1.132 -42.781 -16.188 1 94.25 330 LEU B CA 1
ATOM 9088 C C . LEU B 1 330 ? 2.285 -42.438 -15.258 1 94.25 330 LEU B C 1
ATOM 9090 O O . LEU B 1 330 ? 2.695 -41.281 -15.188 1 94.25 330 LEU B O 1
ATOM 9094 N N . ASN B 1 331 ? 2.816 -43.344 -14.578 1 93.69 331 ASN B N 1
ATOM 9095 C CA . ASN B 1 331 ? 3.898 -43.156 -13.625 1 93.69 331 ASN B CA 1
ATOM 9096 C C . ASN B 1 331 ? 3.479 -42.219 -12.484 1 93.69 331 ASN B C 1
ATOM 9098 O O . ASN B 1 331 ? 4.207 -41.281 -12.141 1 93.69 331 ASN B O 1
ATOM 9102 N N . CYS B 1 332 ? 2.254 -42.438 -11.977 1 96.44 332 CYS B N 1
ATOM 9103 C CA . CYS B 1 332 ? 1.71 -41.625 -10.891 1 96.44 332 CYS B CA 1
ATOM 9104 C C . CYS B 1 332 ? 1.494 -42.469 -9.641 1 96.44 332 CYS B C 1
ATOM 9106 O O . CYS B 1 332 ? 0.491 -42.312 -8.945 1 96.44 332 CYS B O 1
ATOM 9108 N N . THR B 1 333 ? 2.422 -43.312 -9.312 1 96.12 333 THR B N 1
ATOM 9109 C CA . THR B 1 333 ? 2.268 -44.25 -8.188 1 96.12 333 THR B CA 1
ATOM 9110 C C . THR B 1 333 ? 2.312 -43.469 -6.863 1 96.12 333 THR B C 1
ATOM 9112 O O . THR B 1 333 ? 1.62 -43.844 -5.91 1 96.12 333 THR B O 1
ATOM 9115 N N . ARG B 1 334 ? 3.121 -42.5 -6.766 1 96.56 334 ARG B N 1
ATOM 9116 C CA . ARG B 1 334 ? 3.178 -41.688 -5.551 1 96.56 334 ARG B CA 1
ATOM 9117 C C . ARG B 1 334 ? 1.851 -40.969 -5.301 1 96.56 334 ARG B C 1
ATOM 9119 O O . ARG B 1 334 ? 1.436 -40.812 -4.152 1 96.56 334 ARG B O 1
ATOM 9126 N N . PHE B 1 335 ? 1.287 -40.562 -6.352 1 97.38 335 PHE B N 1
ATOM 9127 C CA . PHE B 1 335 ? -0.03 -39.938 -6.277 1 97.38 335 PHE B CA 1
ATOM 9128 C C . PHE B 1 335 ? -1.047 -40.875 -5.664 1 97.38 335 PHE B C 1
ATOM 9130 O O . PHE B 1 335 ? -1.814 -40.5 -4.781 1 97.38 335 PHE B O 1
ATOM 9137 N N . ILE B 1 336 ? -1.028 -42.094 -6.043 1 97.38 336 ILE B N 1
ATOM 9138 C CA . ILE B 1 336 ? -1.904 -43.156 -5.516 1 97.38 336 ILE B CA 1
ATOM 9139 C C . ILE B 1 336 ? -1.628 -43.344 -4.027 1 97.38 336 ILE B C 1
ATOM 9141 O O . ILE B 1 336 ? -2.557 -43.406 -3.217 1 97.38 336 ILE B O 1
ATOM 9145 N N . GLU B 1 337 ? -0.395 -43.406 -3.717 1 97.12 337 GLU B N 1
ATOM 9146 C CA . GLU B 1 337 ? -0.001 -43.625 -2.328 1 97.12 337 GLU B CA 1
ATOM 9147 C C . GLU B 1 337 ? -0.523 -42.531 -1.429 1 97.12 337 GLU B C 1
ATOM 9149 O O . GLU B 1 337 ? -0.979 -42.781 -0.312 1 97.12 337 GLU B O 1
ATOM 9154 N N . LEU B 1 338 ? -0.392 -41.312 -1.915 1 97.12 338 LEU B N 1
ATOM 9155 C CA . LEU B 1 338 ? -0.852 -40.188 -1.139 1 97.12 338 LEU B CA 1
ATOM 9156 C C . LEU B 1 338 ? -2.363 -40.219 -0.943 1 97.12 338 LEU B C 1
ATOM 9158 O O . LEU B 1 338 ? -2.865 -39.906 0.136 1 97.12 338 LEU B O 1
ATOM 9162 N N . PHE B 1 339 ? -3.113 -40.625 -1.941 1 97.5 339 PHE B N 1
ATOM 9163 C CA . PHE B 1 339 ? -4.562 -40.75 -1.829 1 97.5 339 PHE B CA 1
ATOM 9164 C C . PHE B 1 339 ? -4.938 -41.781 -0.795 1 97.5 339 PHE B C 1
ATOM 9166 O O . PHE B 1 339 ? -5.82 -41.562 0.037 1 97.5 339 PHE B O 1
ATOM 9173 N N . ASP B 1 340 ? -4.27 -42.844 -0.813 1 96.88 340 ASP B N 1
ATOM 9174 C CA . ASP B 1 340 ? -4.559 -43.938 0.114 1 96.88 340 ASP B CA 1
ATOM 9175 C C . ASP B 1 340 ? -4.191 -43.562 1.545 1 96.88 340 ASP B C 1
ATOM 9177 O O . ASP B 1 340 ? -4.945 -43.844 2.48 1 96.88 340 ASP B O 1
ATOM 9181 N N . LYS B 1 341 ? -3.041 -43 1.671 1 96.56 341 LYS B N 1
ATOM 9182 C CA . LYS B 1 341 ? -2.547 -42.594 2.99 1 96.56 341 LYS B CA 1
ATOM 9183 C C . LYS B 1 341 ? -3.48 -41.594 3.652 1 96.56 341 LYS B C 1
ATOM 9185 O O . LYS B 1 341 ? -3.59 -41.562 4.879 1 96.56 341 LYS B O 1
ATOM 9190 N N . HIS B 1 342 ? -4.199 -40.781 2.922 1 96.81 342 HIS B N 1
ATOM 9191 C CA . HIS B 1 342 ? -5.027 -39.719 3.473 1 96.81 342 HIS B CA 1
ATOM 9192 C C . HIS B 1 342 ? -6.512 -40.031 3.32 1 96.81 342 HIS B C 1
ATOM 9194 O O . HIS B 1 342 ? -7.336 -39.125 3.236 1 96.81 342 HIS B O 1
ATOM 9200 N N . ASP B 1 343 ? -6.883 -41.281 3.174 1 95 343 ASP B N 1
ATOM 9201 C CA . ASP B 1 343 ? -8.242 -41.844 3.191 1 95 343 ASP B CA 1
ATOM 9202 C C . ASP B 1 343 ? -9.062 -41.312 2.02 1 95 343 ASP B C 1
ATOM 9204 O O . ASP B 1 343 ? -10.219 -40.906 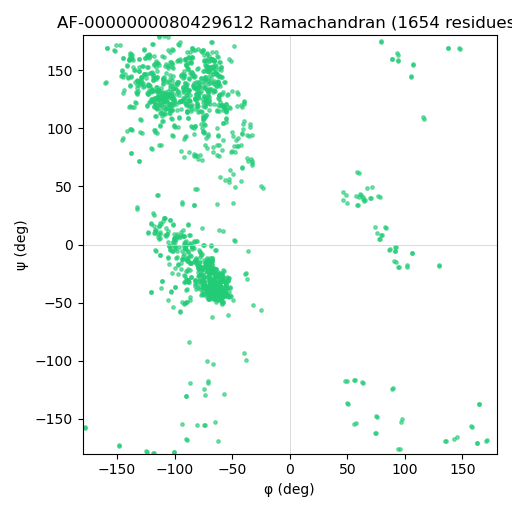2.189 1 95 343 ASP B O 1
ATOM 9208 N N . LEU B 1 344 ? -8.422 -41.125 0.812 1 95.62 344 LEU B N 1
ATOM 9209 C CA . LEU B 1 344 ? -9.102 -40.656 -0.395 1 95.62 344 LEU B CA 1
ATOM 9210 C C . LEU B 1 344 ? -9.055 -41.719 -1.489 1 95.62 344 LEU B C 1
ATOM 9212 O O . LEU B 1 344 ? -9.391 -41.469 -2.643 1 95.62 344 LEU B O 1
ATOM 9216 N N . GLY B 1 345 ? -8.641 -42.844 -1.162 1 94.38 345 GLY B N 1
ATOM 9217 C CA . GLY B 1 345 ? -8.461 -43.906 -2.121 1 94.38 345 GLY B CA 1
ATOM 9218 C C . GLY B 1 345 ? -9.734 -44.281 -2.857 1 94.38 345 GLY B C 1
ATOM 9219 O O . GLY B 1 345 ? -9.695 -44.75 -3.998 1 94.38 345 GLY B O 1
ATOM 9220 N N . ALA B 1 346 ? -10.875 -44.031 -2.262 1 91.44 346 ALA B N 1
ATOM 9221 C CA . ALA B 1 346 ? -12.164 -44.375 -2.854 1 91.44 346 ALA B CA 1
ATOM 9222 C C . ALA B 1 346 ? -12.375 -43.656 -4.172 1 91.44 346 ALA B C 1
ATOM 9224 O O . ALA B 1 346 ? -13.078 -44.125 -5.062 1 91.44 346 ALA B O 1
ATOM 9225 N N . TYR B 1 347 ? -11.727 -42.5 -4.336 1 91.69 347 TYR B N 1
ATOM 9226 C CA . TYR B 1 347 ? -11.859 -41.719 -5.562 1 91.69 347 TYR B CA 1
ATOM 9227 C C . TYR B 1 347 ? -11.164 -42.406 -6.727 1 91.69 347 TYR B C 1
ATOM 9229 O O . TYR B 1 347 ? -11.445 -42.125 -7.891 1 91.69 347 TYR B O 1
ATOM 9237 N N . LEU B 1 348 ? -10.242 -43.312 -6.391 1 93.06 348 LEU B N 1
ATOM 9238 C CA . LEU B 1 348 ? -9.453 -44 -7.418 1 93.06 348 LEU B CA 1
ATOM 9239 C C . LEU B 1 348 ? -10.008 -45.375 -7.699 1 93.06 348 LEU B C 1
ATOM 9241 O O . LEU B 1 348 ? -9.508 -46.094 -8.578 1 93.06 348 LEU B O 1
ATOM 9245 N N . ASP B 1 349 ? -10.984 -45.688 -6.938 1 86.69 349 ASP B N 1
ATOM 9246 C CA . ASP B 1 349 ? -11.57 -47.031 -7.117 1 86.69 349 ASP B CA 1
ATOM 9247 C C . ASP B 1 349 ? -12.766 -46.969 -8.062 1 86.69 349 ASP B C 1
ATOM 9249 O O . ASP B 1 349 ? -13.336 -45.906 -8.297 1 86.69 349 ASP B O 1
ATOM 9253 N N . ASP B 1 350 ? -12.891 -48 -8.797 1 70.94 350 ASP B N 1
ATOM 9254 C CA . ASP B 1 350 ? -13.969 -48.125 -9.773 1 70.94 350 ASP B CA 1
ATOM 9255 C C . ASP B 1 350 ? -15.336 -48.094 -9.094 1 70.94 350 ASP B C 1
ATOM 9257 O O . ASP B 1 350 ? -15.633 -48.938 -8.25 1 70.94 350 ASP B O 1
ATOM 9261 N N . ASN B 1 351 ? -15.711 -46.875 -8.719 1 60.81 351 ASN B N 1
ATOM 9262 C CA . ASN B 1 351 ? -17.016 -46.875 -8.062 1 60.81 351 ASN B CA 1
ATOM 9263 C C . ASN B 1 351 ? -18.156 -46.719 -9.07 1 60.81 351 ASN B C 1
ATOM 9265 O O . ASN B 1 351 ? -18 -46.031 -10.078 1 60.81 351 ASN B O 1
ATOM 9269 N N . GLU B 1 352 ? -19.031 -47.719 -9.133 1 57.5 352 GLU B N 1
ATOM 9270 C CA . GLU B 1 352 ? -20.266 -47.781 -9.906 1 57.5 352 GLU B CA 1
ATOM 9271 C C . GLU B 1 352 ? -21.109 -46.531 -9.719 1 57.5 352 GLU B C 1
ATOM 9273 O O . GLU B 1 352 ? -22.188 -46.406 -10.297 1 57.5 352 GLU B O 1
ATOM 9278 N N . ASN B 1 353 ? -20.562 -45.656 -9.016 1 63.28 353 ASN B N 1
ATOM 9279 C CA . ASN B 1 353 ? -21.484 -44.531 -8.797 1 63.28 353 ASN B CA 1
ATOM 9280 C C . ASN B 1 353 ? -21.453 -43.562 -9.961 1 63.28 353 ASN B C 1
ATOM 9282 O O . ASN B 1 353 ? -20.469 -43.5 -10.703 1 63.28 353 ASN B O 1
ATOM 9286 N N . ASP B 1 354 ? -22.578 -43.062 -10.367 1 70 354 ASP B N 1
ATOM 9287 C CA . ASP B 1 354 ? -22.953 -42.188 -11.461 1 70 354 ASP B CA 1
ATOM 9288 C C . ASP B 1 354 ? -22.266 -40.844 -11.336 1 70 354 ASP B C 1
ATOM 9290 O O . ASP B 1 354 ? -22.547 -39.906 -12.109 1 70 354 ASP B O 1
ATOM 9294 N N . VAL B 1 355 ? -21.266 -40.812 -10.43 1 86.56 355 VAL B N 1
ATOM 9295 C CA . VAL B 1 355 ? -20.656 -39.5 -10.289 1 86.56 355 VAL B CA 1
ATOM 9296 C C . VAL B 1 355 ? -19.5 -39.375 -11.281 1 86.56 355 VAL B C 1
ATOM 9298 O O . VAL B 1 355 ? -18.656 -40.25 -11.383 1 86.56 355 VAL B O 1
ATOM 9301 N N . THR B 1 356 ? -19.484 -38.312 -12.062 1 92.31 356 THR B N 1
ATOM 9302 C CA . THR B 1 356 ? -18.438 -38.031 -13.039 1 92.31 356 THR B CA 1
ATOM 9303 C C . THR B 1 356 ? -17.312 -37.219 -12.422 1 92.31 356 THR B C 1
ATOM 9305 O O . THR B 1 356 ? -17.562 -36.312 -11.602 1 92.31 356 THR B O 1
ATOM 9308 N N . THR B 1 357 ? -16.109 -37.656 -12.734 1 94.69 357 THR B N 1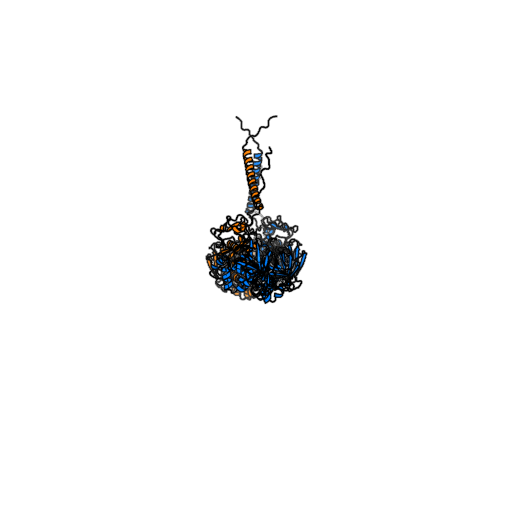
ATOM 9309 C CA . THR B 1 357 ? -14.953 -37 -12.125 1 94.69 357 THR B CA 1
ATOM 9310 C C . THR B 1 357 ? -13.82 -36.844 -13.141 1 94.69 357 THR B C 1
ATOM 9312 O O . THR B 1 357 ? -13.695 -37.656 -14.062 1 94.69 357 THR B O 1
ATOM 9315 N N . THR B 1 358 ? -13.109 -35.781 -13.086 1 97.5 358 THR B N 1
ATOM 9316 C CA . THR B 1 358 ? -11.852 -35.594 -13.797 1 97.5 358 THR B CA 1
ATOM 9317 C C . THR B 1 358 ? -10.68 -35.531 -12.82 1 97.5 358 THR B C 1
ATOM 9319 O O . THR B 1 358 ? -10.695 -34.719 -11.883 1 97.5 358 THR B O 1
ATOM 9322 N N . ILE B 1 359 ? -9.672 -36.344 -13.039 1 97.81 359 ILE B N 1
ATOM 9323 C CA . ILE B 1 359 ? -8.508 -36.375 -12.164 1 97.81 359 ILE B CA 1
ATOM 9324 C C . ILE B 1 359 ? -7.316 -35.719 -12.859 1 97.81 359 ILE B C 1
ATOM 9326 O O . ILE B 1 359 ? -7.023 -36.031 -14.016 1 97.81 359 ILE B O 1
ATOM 9330 N N . LEU B 1 360 ? -6.707 -34.844 -12.203 1 97.88 360 LEU B N 1
ATOM 9331 C CA . LEU B 1 360 ? -5.461 -34.219 -12.656 1 97.88 360 LEU B CA 1
ATOM 9332 C C . LEU B 1 360 ? -4.27 -34.812 -11.891 1 97.88 360 LEU B C 1
ATOM 9334 O O . LEU B 1 360 ? -4.031 -34.438 -10.742 1 97.88 360 LEU B O 1
ATOM 9338 N N . ALA B 1 361 ? -3.484 -35.594 -12.578 1 97.25 361 ALA B N 1
ATOM 9339 C CA . ALA B 1 361 ? -2.471 -36.375 -11.859 1 97.25 361 ALA B CA 1
ATOM 9340 C C . ALA B 1 361 ? -1.066 -35.969 -12.312 1 97.25 361 ALA B C 1
ATOM 9342 O O . ALA B 1 361 ? -0.751 -36.062 -13.5 1 97.25 361 ALA B O 1
ATOM 9343 N N . PRO B 1 362 ? -0.253 -35.625 -11.336 1 93.69 362 PRO B N 1
ATOM 9344 C CA . PRO B 1 362 ? 1.149 -35.344 -11.664 1 93.69 362 PRO B CA 1
ATOM 9345 C C . PRO B 1 362 ? 2.018 -36.594 -11.617 1 93.69 362 PRO B C 1
ATOM 9347 O O . PRO B 1 362 ? 1.682 -37.562 -10.922 1 93.69 362 PRO B O 1
ATOM 9350 N N . SER B 1 363 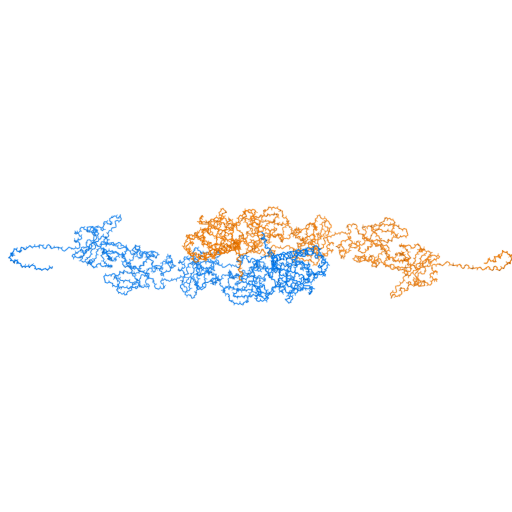? 3.098 -36.531 -12.336 1 88.88 363 SER B N 1
ATOM 9351 C CA . SER B 1 363 ? 4.039 -37.625 -12.328 1 88.88 363 SER B CA 1
ATOM 9352 C C . SER B 1 363 ? 4.77 -37.719 -10.992 1 88.88 363 SER B C 1
ATOM 9354 O O . SER B 1 363 ? 4.773 -36.781 -10.211 1 88.88 363 SER B O 1
ATOM 9356 N N . ASN B 1 364 ? 5.375 -38.875 -10.75 1 91.31 364 ASN B N 1
ATOM 9357 C CA . ASN B 1 364 ? 6.117 -39.156 -9.523 1 91.31 364 ASN B CA 1
ATOM 9358 C C . ASN B 1 364 ? 7.184 -38.094 -9.273 1 91.31 364 ASN B C 1
ATOM 9360 O O . ASN B 1 364 ? 7.406 -37.688 -8.133 1 91.31 364 ASN B O 1
ATOM 9364 N N . GLU B 1 365 ? 7.812 -37.625 -10.281 1 80.81 365 GLU B N 1
ATOM 9365 C CA . GLU B 1 365 ? 8.922 -36.688 -10.156 1 80.81 365 GLU B CA 1
ATOM 9366 C C . GLU B 1 365 ? 8.422 -35.25 -9.961 1 80.81 365 GLU B C 1
ATOM 9368 O O . GLU B 1 365 ? 9.164 -34.406 -9.477 1 80.81 365 GLU B O 1
ATOM 9373 N N . ASP B 1 366 ? 7.152 -35.031 -10.227 1 82.62 366 ASP B N 1
ATOM 9374 C CA . ASP B 1 366 ? 6.641 -33.688 -10.258 1 82.62 366 ASP B CA 1
ATOM 9375 C C . ASP B 1 366 ? 5.645 -33.438 -9.125 1 82.62 366 ASP B C 1
ATOM 9377 O O . ASP B 1 366 ? 5.027 -32.375 -9.047 1 82.62 366 ASP B O 1
ATOM 9381 N N . ILE B 1 367 ? 5.504 -34.406 -8.305 1 90.19 367 ILE B N 1
ATOM 9382 C CA . ILE B 1 367 ? 4.555 -34.25 -7.203 1 90.19 367 ILE B CA 1
ATOM 9383 C C . ILE B 1 367 ? 5.227 -33.562 -6.023 1 90.19 367 ILE B C 1
ATOM 9385 O O . ILE B 1 367 ? 6.301 -33.969 -5.582 1 90.19 367 ILE B O 1
ATOM 9389 N N . SER B 1 368 ? 4.742 -32.406 -5.621 1 87.5 368 SER B N 1
ATOM 9390 C CA . SER B 1 368 ? 5.262 -31.625 -4.504 1 87.5 368 SER B CA 1
ATOM 9391 C C . SER B 1 368 ? 4.152 -31.25 -3.531 1 87.5 368 SER B C 1
ATOM 9393 O O . SER B 1 368 ? 3.533 -30.188 -3.664 1 87.5 368 SER B O 1
ATOM 9395 N N . PRO B 1 369 ? 3.99 -32.031 -2.471 1 91.19 369 PRO B N 1
ATOM 9396 C CA . PRO B 1 369 ? 2.955 -31.703 -1.485 1 91.19 369 PRO B CA 1
ATOM 9397 C C . PRO B 1 369 ? 3.254 -30.422 -0.717 1 91.19 369 PRO B C 1
ATOM 9399 O O . PRO B 1 369 ? 4.406 -29.969 -0.667 1 91.19 369 PRO B O 1
ATOM 9402 N N . PRO B 1 370 ? 2.172 -29.875 -0.153 1 89.56 370 PRO B N 1
ATOM 9403 C CA . PRO B 1 370 ? 2.389 -28.688 0.683 1 89.56 370 PRO B CA 1
ATOM 9404 C C . PRO B 1 370 ? 3.191 -29 1.945 1 89.56 370 PRO B C 1
ATOM 9406 O O . PRO B 1 370 ? 3.236 -30.156 2.387 1 89.56 370 PRO B O 1
ATOM 9409 N N . SER B 1 371 ? 3.805 -27.922 2.5 1 83.19 371 SER B N 1
ATOM 9410 C CA . SER B 1 371 ? 4.645 -28.062 3.684 1 83.19 371 SER B CA 1
ATOM 9411 C C . SER B 1 371 ? 3.811 -28.406 4.914 1 83.19 371 SER B C 1
ATOM 9413 O O . SER B 1 371 ? 4.258 -29.156 5.781 1 83.19 371 SER B O 1
ATOM 9415 N N . SER B 1 372 ? 2.611 -27.938 4.891 1 87.5 372 SER B N 1
ATOM 9416 C CA . SER B 1 372 ? 1.738 -28.203 6.027 1 87.5 372 SER B CA 1
ATOM 9417 C C . SER B 1 372 ? 0.992 -29.516 5.859 1 87.5 372 SER B C 1
ATOM 9419 O O . SER B 1 372 ? 0.226 -29.688 4.91 1 87.5 372 SER B O 1
ATOM 9421 N N . LYS B 1 373 ? 1.107 -30.406 6.77 1 89.44 373 LYS B N 1
ATOM 9422 C CA . LYS B 1 373 ? 0.475 -31.719 6.73 1 89.44 373 LYS B CA 1
ATOM 9423 C C . LYS B 1 373 ? -1.046 -31.594 6.762 1 89.44 373 LYS B C 1
ATOM 9425 O O . LYS B 1 373 ? -1.751 -32.406 6.156 1 89.44 373 LYS B O 1
ATOM 9430 N N . LYS B 1 374 ? -1.45 -30.531 7.355 1 88.94 374 LYS B N 1
ATOM 9431 C CA . LYS B 1 374 ? -2.889 -30.344 7.52 1 88.94 374 LYS B CA 1
ATOM 9432 C C . LYS B 1 374 ? -3.553 -30 6.191 1 88.94 374 LYS B C 1
ATOM 9434 O O . LYS B 1 374 ? -4.754 -30.219 6.016 1 88.94 374 LYS B O 1
ATOM 9439 N N . GLU B 1 375 ? -2.736 -29.625 5.23 1 94.19 375 GLU B N 1
ATOM 9440 C CA . GLU B 1 375 ? -3.301 -29.141 3.975 1 94.19 375 GLU B CA 1
ATOM 9441 C C . GLU B 1 375 ? -3.246 -30.219 2.891 1 94.19 375 GLU B C 1
ATOM 9443 O O . GLU B 1 375 ? -3.807 -30.047 1.808 1 94.19 375 GLU B O 1
ATOM 9448 N N . ILE B 1 376 ? -2.633 -31.328 3.164 1 96.44 376 ILE B N 1
ATOM 9449 C CA . ILE B 1 376 ? -2.387 -32.344 2.129 1 96.44 376 ILE B CA 1
ATOM 9450 C C . ILE B 1 376 ? -3.715 -32.906 1.629 1 96.44 376 ILE B C 1
ATOM 9452 O O . ILE B 1 376 ? -3.896 -33.094 0.427 1 96.44 376 ILE B O 1
ATOM 9456 N N . LYS B 1 377 ? -4.582 -33.188 2.578 1 96.94 377 LYS B N 1
ATOM 9457 C CA . LYS B 1 377 ? -5.879 -33.719 2.178 1 96.94 377 LYS B CA 1
ATOM 9458 C C . LYS B 1 377 ? -6.613 -32.75 1.253 1 96.94 377 LYS B C 1
ATOM 9460 O O . LYS B 1 377 ? -7.125 -33.156 0.208 1 96.94 377 LYS B O 1
ATOM 9465 N N . SER B 1 378 ? -6.715 -31.484 1.676 1 97 378 SER B N 1
ATOM 9466 C CA . SER B 1 378 ? -7.34 -30.453 0.849 1 97 378 SER B CA 1
ATOM 9467 C C . SER B 1 378 ? -6.621 -30.312 -0.487 1 97 378 SER B C 1
ATOM 9469 O O . SER B 1 378 ? -7.254 -30.078 -1.518 1 97 378 SER B O 1
ATOM 9471 N N . TRP B 1 379 ? -5.328 -30.406 -0.422 1 97.56 379 TRP B N 1
ATOM 9472 C CA . TRP B 1 379 ? -4.492 -30.281 -1.612 1 97.56 379 TRP B CA 1
ATOM 9473 C C . TRP B 1 379 ? -4.777 -31.422 -2.59 1 97.56 379 TRP B C 1
ATOM 9475 O O . TRP B 1 379 ? -4.902 -31.188 -3.795 1 97.56 379 TRP B O 1
ATOM 9485 N N . LEU B 1 380 ? -4.895 -32.625 -2.16 1 98.12 380 LEU B N 1
ATOM 9486 C CA . LEU B 1 380 ? -5.215 -33.781 -3.006 1 98.12 380 LEU B CA 1
ATOM 9487 C C . LEU B 1 380 ? -6.594 -33.625 -3.635 1 98.12 380 LEU B C 1
ATOM 9489 O O . LEU B 1 380 ? -6.773 -33.906 -4.824 1 98.12 380 LEU B O 1
ATOM 9493 N N . LYS B 1 381 ? -7.492 -33.188 -2.867 1 98 381 LYS B N 1
ATOM 9494 C CA . LYS B 1 381 ? -8.852 -33 -3.348 1 98 381 LYS B CA 1
ATOM 9495 C C . LYS B 1 381 ? -8.898 -31.906 -4.418 1 98 381 LYS B C 1
ATOM 9497 O O . LYS B 1 381 ? -9.828 -31.859 -5.227 1 98 381 LYS B O 1
ATOM 9502 N N . TYR B 1 382 ? -7.922 -31 -4.359 1 98.12 382 TYR B N 1
ATOM 9503 C CA . TYR B 1 382 ? -7.832 -29.953 -5.371 1 98.12 382 TYR B CA 1
ATOM 9504 C C . TYR B 1 382 ? -7.477 -30.547 -6.73 1 98.12 382 TYR B C 1
ATOM 9506 O O . TYR B 1 382 ? -7.68 -29.906 -7.762 1 98.12 382 TYR B O 1
ATOM 9514 N N . HIS B 1 383 ? -7.023 -31.781 -6.809 1 98.31 383 HIS B N 1
ATOM 9515 C CA . HIS B 1 383 ? -6.684 -32.469 -8.047 1 98.31 383 HIS B CA 1
ATOM 9516 C C . HIS B 1 383 ? -7.875 -33.25 -8.578 1 98.31 383 HIS B C 1
ATOM 9518 O O . HIS B 1 383 ? -7.754 -33.969 -9.586 1 98.31 383 HIS B O 1
ATOM 9524 N N . LEU B 1 384 ? -8.945 -33.188 -7.887 1 97.81 384 LEU B N 1
ATOM 9525 C CA . LEU B 1 384 ? -10.188 -33.812 -8.305 1 97.81 384 LEU B CA 1
ATOM 9526 C C . LEU B 1 384 ? -11.203 -32.781 -8.758 1 97.81 384 LEU B C 1
ATOM 9528 O O . LEU B 1 384 ? -11.617 -31.922 -7.965 1 97.81 384 LEU B O 1
ATOM 9532 N N . ILE B 1 385 ? -11.562 -32.844 -9.984 1 98.06 385 ILE B N 1
ATOM 9533 C CA . ILE B 1 385 ? -12.523 -31.906 -10.539 1 98.06 385 ILE B CA 1
ATOM 9534 C C . ILE B 1 385 ? -13.891 -32.562 -10.68 1 98.06 385 ILE B C 1
ATOM 9536 O O . ILE B 1 385 ? -13.984 -33.719 -11.156 1 98.06 385 ILE B O 1
ATOM 9540 N N . HIS B 1 386 ? -14.938 -31.844 -10.32 1 96.62 386 HIS B N 1
ATOM 9541 C CA . HIS B 1 386 ? -16.297 -32.344 -10.492 1 96.62 386 HIS B CA 1
ATOM 9542 C C . HIS B 1 386 ? -16.688 -32.375 -11.969 1 96.62 386 HIS B C 1
ATOM 9544 O O . HIS B 1 386 ? -16.469 -31.406 -12.695 1 96.62 386 HIS B O 1
ATOM 9550 N N . GLY B 1 387 ? -17.203 -33.469 -12.352 1 94.94 387 GLY B N 1
ATOM 9551 C CA . GLY B 1 387 ? -17.641 -33.625 -13.734 1 94.94 387 GLY B CA 1
ATOM 9552 C C . GLY B 1 387 ? -16.578 -34.25 -14.625 1 94.94 387 GLY B C 1
ATOM 9553 O O . GLY B 1 387 ? -15.406 -34.312 -14.258 1 94.94 387 GLY B O 1
ATOM 9554 N N . ARG B 1 388 ? -17 -34.781 -15.656 1 95.25 388 ARG B N 1
ATOM 9555 C CA . ARG B 1 388 ? -16.125 -35.312 -16.688 1 95.25 388 ARG B CA 1
ATOM 9556 C C . ARG B 1 388 ? -15.914 -34.312 -17.812 1 95.25 388 ARG B C 1
ATOM 9558 O O . ARG B 1 388 ? -16.812 -34.062 -18.609 1 95.25 388 ARG B O 1
ATOM 9565 N N . TRP B 1 389 ? -14.734 -33.781 -17.875 1 96.06 389 TRP B N 1
ATOM 9566 C CA . TRP B 1 389 ? -14.453 -32.719 -18.828 1 96.06 389 TRP B CA 1
ATOM 9567 C C . TRP B 1 389 ? -13.523 -33.219 -19.938 1 96.06 389 TRP B C 1
ATOM 9569 O O . TRP B 1 389 ? -12.32 -33.375 -19.719 1 96.06 389 TRP B O 1
ATOM 9579 N N . ASP B 1 390 ? -14.094 -33.281 -21.078 1 93.62 390 ASP B N 1
ATOM 9580 C CA . ASP B 1 390 ? -13.297 -33.656 -22.25 1 93.62 390 ASP B CA 1
ATOM 9581 C C . ASP B 1 390 ? -12.578 -32.406 -22.812 1 93.62 390 ASP B C 1
ATOM 9583 O O . ASP B 1 390 ? -12.906 -31.281 -22.469 1 93.62 390 ASP B O 1
ATOM 9587 N N . VAL B 1 391 ? -11.648 -32.625 -23.688 1 90.81 391 VAL B N 1
ATOM 9588 C CA . VAL B 1 391 ? -10.82 -31.578 -24.25 1 90.81 391 VAL B CA 1
ATOM 9589 C C . VAL B 1 391 ? -11.695 -30.562 -24.984 1 90.81 391 VAL B C 1
ATOM 9591 O O . VAL B 1 391 ? -11.438 -29.359 -24.938 1 90.81 391 VAL B O 1
ATOM 9594 N N . HIS B 1 392 ? -12.742 -30.984 -25.625 1 89.25 392 HIS B N 1
ATOM 9595 C CA . HIS B 1 392 ? -13.594 -30.109 -26.422 1 89.25 392 HIS B CA 1
ATOM 9596 C C . HIS B 1 392 ? -14.508 -29.266 -25.547 1 89.25 392 HIS B C 1
ATOM 9598 O O . HIS B 1 392 ? -15.055 -28.266 -25.984 1 89.25 392 HIS B O 1
ATOM 9604 N N . ASP B 1 393 ? -14.656 -29.75 -24.312 1 92 393 ASP B N 1
ATOM 9605 C CA . ASP B 1 393 ? -15.523 -29.016 -23.391 1 92 393 ASP B CA 1
ATOM 9606 C C . ASP B 1 393 ? -14.75 -27.906 -22.672 1 92 393 ASP B C 1
ATOM 9608 O O . ASP B 1 393 ? -15.344 -27.062 -22.016 1 92 393 ASP B O 1
ATOM 9612 N N . LEU B 1 394 ? -13.5 -27.875 -22.812 1 92.19 394 LEU B N 1
ATOM 9613 C CA . LEU B 1 394 ? -12.656 -26.922 -22.109 1 92.19 394 LEU B CA 1
ATOM 9614 C C . LEU B 1 394 ? -12.422 -25.672 -22.953 1 92.19 394 LEU B C 1
ATOM 9616 O O . LEU B 1 394 ? -12.273 -25.766 -24.172 1 92.19 394 LEU B O 1
ATOM 9620 N N . TYR B 1 395 ? -12.523 -24.5 -22.375 1 89.5 395 TYR B N 1
ATOM 9621 C CA . TYR B 1 395 ? -12.234 -23.25 -23.062 1 89.5 395 TYR B CA 1
ATOM 9622 C C . TYR B 1 395 ? -11.461 -22.297 -22.141 1 89.5 395 TYR B C 1
ATOM 9624 O O . TYR B 1 395 ? -11.469 -22.453 -20.922 1 89.5 395 TYR B O 1
ATOM 9632 N N . ASP B 1 396 ? -10.82 -21.359 -22.719 1 88.88 396 ASP B N 1
ATOM 9633 C CA . ASP B 1 396 ? -9.961 -20.422 -21.984 1 88.88 396 ASP B CA 1
ATOM 9634 C C . ASP B 1 396 ? -10.773 -19.562 -21.031 1 88.88 396 ASP B C 1
ATOM 9636 O O . ASP B 1 396 ? -11.797 -18.984 -21.422 1 88.88 396 ASP B O 1
ATOM 9640 N N . GLY B 1 397 ? -10.305 -19.484 -19.828 1 88.62 397 GLY B N 1
ATOM 9641 C CA . GLY B 1 397 ? -10.953 -18.625 -18.844 1 88.62 397 GLY B CA 1
ATOM 9642 C C . GLY B 1 397 ? -12.016 -19.344 -18.031 1 88.62 397 GLY B C 1
ATOM 9643 O O . GLY B 1 397 ? -12.562 -18.781 -17.078 1 88.62 397 GLY B O 1
ATOM 9644 N N . GLN B 1 398 ? -12.203 -20.562 -18.359 1 92.5 398 GLN B N 1
ATOM 9645 C CA . GLN B 1 398 ? -13.195 -21.375 -17.656 1 92.5 398 GLN B CA 1
ATOM 9646 C C . GLN B 1 398 ? -12.742 -21.703 -16.234 1 92.5 398 GLN B C 1
ATOM 9648 O O . GLN B 1 398 ? -11.547 -21.875 -15.984 1 92.5 398 GLN B O 1
ATOM 9653 N N . LEU B 1 399 ? -13.719 -21.688 -15.305 1 96.62 399 LEU B N 1
ATOM 9654 C CA . LEU B 1 399 ? -13.484 -22.141 -13.938 1 96.62 399 LEU B CA 1
ATOM 9655 C C . LEU B 1 399 ? -14.188 -23.469 -13.672 1 96.62 399 LEU B C 1
ATOM 9657 O O . LEU B 1 399 ? -15.375 -23.625 -13.961 1 96.62 399 LEU B O 1
ATOM 9661 N N . LEU B 1 400 ? -13.422 -24.375 -13.211 1 97.69 400 LEU B N 1
ATOM 9662 C CA . LEU B 1 400 ? -14.008 -25.688 -12.891 1 97.69 400 LEU B CA 1
ATOM 9663 C C . LEU B 1 400 ? -14.031 -25.906 -11.383 1 97.69 400 LEU B C 1
ATOM 9665 O O . LEU B 1 400 ? -13.086 -25.547 -10.68 1 97.69 400 LEU B O 1
ATOM 9669 N N . GLU B 1 401 ? -15.078 -26.531 -10.938 1 97.62 401 GLU B N 1
ATOM 9670 C CA . GLU B 1 401 ? -15.242 -26.812 -9.516 1 97.62 401 GLU B CA 1
ATOM 9671 C C . GLU B 1 401 ? -14.422 -28.016 -9.086 1 97.62 401 GLU B C 1
ATOM 9673 O O . GLU B 1 401 ? -14.461 -29.062 -9.75 1 97.62 401 GLU B O 1
ATOM 9678 N N . THR B 1 402 ? -13.68 -27.875 -8.055 1 98.25 402 THR B N 1
ATOM 9679 C CA . THR B 1 402 ? -12.891 -28.984 -7.523 1 98.25 402 THR B CA 1
ATOM 9680 C C . THR B 1 402 ? -13.578 -29.625 -6.316 1 98.25 402 THR B C 1
ATOM 9682 O O . THR B 1 402 ? -14.641 -29.172 -5.898 1 98.25 402 THR B O 1
ATOM 9685 N N . GLU B 1 403 ? -12.93 -30.578 -5.777 1 97.5 403 GLU B N 1
ATOM 9686 C CA . GLU B 1 403 ? -13.523 -31.328 -4.672 1 97.5 403 GLU B CA 1
ATOM 9687 C C . GLU B 1 403 ? -13.211 -30.672 -3.33 1 97.5 403 GLU B C 1
ATOM 9689 O O . GLU B 1 403 ? -13.859 -30.969 -2.324 1 97.5 403 GLU B O 1
ATOM 9694 N N . THR B 1 404 ? -12.305 -29.781 -3.254 1 97.75 404 THR B N 1
ATOM 9695 C CA . THR B 1 404 ? -11.867 -29.234 -1.977 1 97.75 404 THR B CA 1
ATOM 9696 C C . THR B 1 404 ? -12.672 -27.984 -1.627 1 97.75 404 THR B C 1
ATOM 9698 O O . THR B 1 404 ? -13.023 -27.203 -2.512 1 97.75 404 THR B O 1
ATOM 9701 N N . HIS B 1 405 ? -12.945 -27.828 -0.313 1 97.31 405 HIS B N 1
ATOM 9702 C CA . HIS B 1 405 ? -13.539 -26.609 0.206 1 97.31 405 HIS B CA 1
ATOM 9703 C C . HIS B 1 405 ? -12.469 -25.594 0.609 1 97.31 405 HIS B C 1
ATOM 9705 O O . HIS B 1 405 ? -12.664 -24.391 0.478 1 97.31 405 HIS B O 1
ATOM 9711 N N . GLN B 1 406 ? -11.336 -26.188 1.047 1 95.94 406 GLN B N 1
ATOM 9712 C CA . GLN B 1 406 ? -10.289 -25.375 1.658 1 95.94 406 GLN B CA 1
ATOM 9713 C C . GLN B 1 406 ? -10.859 -24.469 2.732 1 95.94 406 GLN B C 1
ATOM 9715 O O . GLN B 1 406 ? -11.414 -24.938 3.73 1 95.94 406 GLN B O 1
ATOM 9720 N N . ASN B 1 407 ? -10.789 -23.094 2.607 1 95.94 407 ASN B N 1
ATOM 9721 C CA . ASN B 1 407 ? -11.305 -22.188 3.623 1 95.94 407 ASN B CA 1
ATOM 9722 C C . ASN B 1 407 ? -12.664 -21.609 3.221 1 95.94 407 ASN B C 1
ATOM 9724 O O . ASN B 1 407 ? -13.094 -20.594 3.762 1 95.94 407 ASN B O 1
ATOM 9728 N N . LEU B 1 408 ? -13.281 -22.297 2.221 1 97.19 408 LEU B N 1
ATOM 9729 C CA . LEU B 1 408 ? -14.641 -21.922 1.845 1 97.19 408 LEU B CA 1
ATOM 9730 C C . LEU B 1 408 ? -15.664 -22.609 2.742 1 97.19 408 LEU B C 1
ATOM 9732 O O . LEU B 1 408 ? -15.305 -23.438 3.572 1 97.19 408 LEU B O 1
ATOM 9736 N N . GLY B 1 409 ? -16.906 -22.188 2.654 1 94.56 409 GLY B N 1
ATOM 9737 C CA . GLY B 1 409 ? -17.969 -22.844 3.387 1 94.56 409 GLY B CA 1
ATOM 9738 C C . GLY B 1 409 ? -18.266 -24.25 2.893 1 94.56 409 GLY B C 1
ATOM 9739 O O . GLY B 1 409 ? -17.734 -24.672 1.858 1 94.56 409 GLY B O 1
ATOM 9740 N N . ASP B 1 410 ? -19.094 -24.953 3.529 1 93.31 410 ASP B N 1
ATOM 9741 C CA . ASP B 1 410 ? -19.375 -26.359 3.27 1 93.31 410 ASP B CA 1
ATOM 9742 C C . ASP B 1 410 ? -20.141 -26.531 1.959 1 93.31 410 ASP B C 1
ATOM 9744 O O . ASP B 1 410 ? -20.172 -27.625 1.389 1 93.31 410 ASP B O 1
ATOM 9748 N N . LYS B 1 411 ? -20.656 -25.5 1.519 1 93.25 411 LYS B N 1
ATOM 9749 C CA . LYS B 1 411 ? -21.469 -25.609 0.315 1 93.25 411 LYS B CA 1
ATOM 9750 C C . LYS B 1 411 ? -20.719 -25.094 -0.911 1 93.25 411 LYS B C 1
ATOM 9752 O O . LYS B 1 411 ? -21.25 -25.125 -2.023 1 93.25 411 LYS B O 1
ATOM 9757 N N . SER B 1 412 ? -19.594 -24.609 -0.649 1 95.81 412 SER B N 1
ATOM 9758 C CA . SER B 1 412 ? -18.812 -24.062 -1.744 1 95.81 412 SER B CA 1
ATOM 9759 C C . SER B 1 412 ? -17.516 -24.859 -1.956 1 95.81 412 SER B C 1
ATOM 9761 O O . SER B 1 412 ? -16.938 -25.375 -1 1 95.81 412 SER B O 1
ATOM 9763 N N . TYR B 1 413 ? -17.125 -24.984 -3.219 1 97.75 413 TYR B N 1
ATOM 9764 C CA . TYR B 1 413 ? -15.914 -25.719 -3.586 1 97.75 413 TYR B CA 1
ATOM 9765 C C . TYR B 1 413 ? -14.945 -24.797 -4.332 1 97.75 413 TYR B C 1
ATOM 9767 O O . TYR B 1 413 ? -15.367 -23.906 -5.07 1 97.75 413 TYR B O 1
ATOM 9775 N N . GLN B 1 414 ? -13.688 -25.062 -4.125 1 98 414 GLN B N 1
ATOM 9776 C CA . GLN B 1 414 ? -12.672 -24.281 -4.809 1 98 414 GLN B CA 1
ATOM 9777 C C . GLN B 1 414 ? -12.742 -24.484 -6.32 1 98 414 GLN B C 1
ATOM 9779 O O . GLN B 1 414 ? -13.211 -25.531 -6.789 1 98 414 GLN B O 1
ATOM 9784 N N . ARG B 1 415 ? -12.289 -23.469 -7.016 1 98.12 415 ARG B N 1
ATOM 9785 C CA . ARG B 1 415 ? -12.242 -23.516 -8.477 1 98.12 415 ARG B CA 1
ATOM 9786 C C . ARG B 1 415 ? -10.805 -23.609 -8.977 1 98.12 415 ARG B C 1
ATOM 9788 O O . ARG B 1 415 ? -9.867 -23.328 -8.234 1 98.12 415 ARG B O 1
ATOM 9795 N N . ILE B 1 416 ? -10.672 -24.031 -10.195 1 97.19 416 ILE B N 1
ATOM 9796 C CA . ILE B 1 416 ? -9.383 -24.031 -10.891 1 97.19 416 ILE B CA 1
ATOM 9797 C C . ILE B 1 416 ? -9.547 -23.422 -12.281 1 97.19 416 ILE B C 1
ATOM 9799 O O . ILE B 1 416 ? -10.57 -23.625 -12.938 1 97.19 416 ILE B O 1
ATOM 9803 N N . HIS B 1 417 ? -8.531 -22.641 -12.656 1 94.38 417 HIS B N 1
ATOM 9804 C CA . HIS B 1 417 ? -8.555 -21.984 -13.961 1 94.38 417 HIS B CA 1
ATOM 9805 C C . HIS B 1 417 ? -8.141 -22.953 -15.07 1 94.38 417 HIS B C 1
ATOM 9807 O O . HIS B 1 417 ? -7.219 -23.75 -14.883 1 94.38 417 HIS B O 1
ATOM 9813 N N . VAL B 1 418 ? -8.852 -22.797 -16.125 1 93.56 418 VAL B N 1
ATOM 9814 C CA . VAL B 1 418 ? -8.438 -23.469 -17.359 1 93.56 418 VAL B CA 1
ATOM 9815 C C . VAL B 1 418 ? -7.902 -22.453 -18.359 1 93.56 418 VAL B C 1
ATOM 9817 O O . VAL B 1 418 ? -8.516 -21.406 -18.562 1 93.56 418 VAL B O 1
ATOM 9820 N N . HIS B 1 419 ? -6.723 -22.719 -18.828 1 86.62 419 HIS B N 1
ATOM 9821 C CA . HIS B 1 419 ? -6.145 -21.891 -19.875 1 86.62 419 HIS B CA 1
ATOM 9822 C C . HIS B 1 419 ? -5.926 -22.672 -21.172 1 86.62 419 HIS B C 1
ATOM 9824 O O . HIS B 1 419 ? -5.34 -23.766 -21.141 1 86.62 419 HIS B O 1
ATOM 9830 N N . GLN B 1 420 ? -6.566 -22.188 -22.219 1 81.06 420 GLN B N 1
ATOM 9831 C CA . GLN B 1 420 ? -6.414 -22.844 -23.516 1 81.06 420 GLN B CA 1
ATOM 9832 C C . GLN B 1 420 ? -6.25 -21.797 -24.625 1 81.06 420 GLN B C 1
ATOM 9834 O O . GLN B 1 420 ? -7.164 -21.016 -24.891 1 81.06 420 GLN B O 1
ATOM 9839 N N . GLU B 1 421 ? -4.93 -21.594 -25 1 67.06 421 GLU B N 1
ATOM 9840 C CA . GLU B 1 421 ? -4.73 -20.641 -26.094 1 67.06 421 GLU B CA 1
ATOM 9841 C C . GLU B 1 421 ? -4.93 -21.328 -27.453 1 67.06 421 GLU B C 1
ATOM 9843 O O . GLU B 1 421 ? -4.004 -21.938 -27.984 1 67.06 421 GLU B O 1
ATOM 9848 N N . GLY B 1 422 ? -6.078 -21.625 -27.922 1 60.53 422 GLY B N 1
ATOM 9849 C CA . GLY B 1 422 ? -6.387 -22.203 -29.219 1 60.53 422 GLY B CA 1
ATOM 9850 C C . GLY B 1 422 ? -6.5 -23.719 -29.188 1 60.53 422 GLY B C 1
ATOM 9851 O O . GLY B 1 422 ? -6.105 -24.359 -28.203 1 60.53 422 GLY B O 1
ATOM 9852 N N . LEU B 1 423 ? -7.062 -24.312 -30.141 1 55.97 423 LEU B N 1
ATOM 9853 C CA . LEU B 1 423 ? -7.387 -25.734 -30.188 1 55.97 423 LEU B CA 1
ATOM 9854 C C . LEU B 1 423 ? -6.121 -26.578 -30.312 1 55.97 423 LEU B C 1
ATOM 9856 O O . LEU B 1 423 ? -6.09 -27.734 -29.875 1 55.97 423 LEU B O 1
ATOM 9860 N N . THR B 1 424 ? -5.117 -25.938 -30.828 1 57.31 424 THR B N 1
ATOM 9861 C CA . THR B 1 424 ? -3.908 -26.719 -31.062 1 57.31 424 THR B CA 1
ATOM 9862 C C . THR B 1 424 ? -2.883 -26.484 -29.953 1 57.31 424 THR B C 1
ATOM 9864 O O . THR B 1 424 ? -1.824 -27.109 -29.938 1 57.31 424 THR B O 1
ATOM 9867 N N . LYS B 1 425 ? -3.383 -25.719 -29.016 1 64.19 425 LYS B N 1
ATOM 9868 C CA . LYS B 1 425 ? -2.414 -25.375 -27.984 1 64.19 425 LYS B CA 1
ATOM 9869 C C . LYS B 1 425 ? -2.689 -26.156 -26.688 1 64.19 425 LYS B C 1
ATOM 9871 O O . LYS B 1 425 ? -3.814 -26.594 -26.453 1 64.19 425 LYS B O 1
ATOM 9876 N N . PRO B 1 426 ? -1.576 -26.328 -25.953 1 70.44 426 PRO B N 1
ATOM 9877 C CA . PRO B 1 426 ? -1.725 -27.141 -24.75 1 70.44 426 PRO B CA 1
ATOM 9878 C C . PRO B 1 426 ? -2.684 -26.531 -23.734 1 70.44 426 PRO B C 1
ATOM 9880 O O . PRO B 1 426 ? -2.756 -25.297 -23.609 1 70.44 426 PRO B O 1
ATOM 9883 N N . ILE B 1 427 ? -3.479 -27.391 -23.141 1 84.94 427 ILE B N 1
ATOM 9884 C CA . ILE B 1 427 ? -4.406 -27.047 -22.078 1 84.94 427 ILE B CA 1
ATOM 9885 C C . ILE B 1 427 ? -3.648 -26.938 -20.75 1 84.94 427 ILE B C 1
ATOM 9887 O O . ILE B 1 427 ? -2.742 -27.734 -20.484 1 84.94 427 ILE B O 1
ATOM 9891 N N . ARG B 1 428 ? -3.916 -25.891 -19.984 1 87.56 428 ARG B N 1
ATOM 9892 C CA . ARG B 1 428 ? -3.348 -25.734 -18.656 1 87.56 428 ARG B CA 1
ATOM 9893 C C . ARG B 1 428 ? -4.445 -25.672 -17.594 1 87.56 428 ARG B C 1
ATOM 9895 O O . ARG B 1 428 ? -5.473 -25.016 -17.797 1 87.56 428 ARG B O 1
ATOM 9902 N N . PHE B 1 429 ? -4.215 -26.453 -16.562 1 92.31 429 PHE B N 1
ATOM 9903 C CA . PHE B 1 429 ? -5.02 -26.297 -15.344 1 92.31 429 PHE B CA 1
ATOM 9904 C C . PHE B 1 429 ? -4.246 -25.547 -14.273 1 92.31 429 PHE B C 1
ATOM 9906 O O . PHE B 1 429 ? -3.242 -26.047 -13.758 1 92.31 429 PHE B O 1
ATOM 9913 N N . GLY B 1 430 ? -4.852 -24.438 -13.906 1 88.88 430 GLY B N 1
ATOM 9914 C CA . GLY B 1 430 ? -4.016 -23.594 -13.078 1 88.88 430 GLY B CA 1
ATOM 9915 C C . GLY B 1 430 ? -2.693 -23.234 -13.727 1 88.88 430 GLY B C 1
ATOM 9916 O O . GLY B 1 430 ? -2.67 -22.703 -14.836 1 88.88 430 GLY B O 1
ATOM 9917 N N . ARG B 1 431 ? -1.665 -23.688 -13.086 1 78.19 431 ARG B N 1
ATOM 9918 C CA . ARG B 1 431 ? -0.34 -23.391 -13.617 1 78.19 431 ARG B CA 1
ATOM 9919 C C . ARG B 1 431 ? 0.3 -24.625 -14.227 1 78.19 431 ARG B C 1
ATOM 9921 O O . ARG B 1 431 ? 1.445 -24.578 -14.68 1 78.19 431 ARG B O 1
ATOM 9928 N N . SER B 1 432 ? -0.44 -25.609 -14.305 1 84.38 432 SER B N 1
ATOM 9929 C CA . SER B 1 432 ? 0.134 -26.875 -14.758 1 84.38 432 SER B CA 1
ATOM 9930 C C . SER B 1 432 ? -0.343 -27.219 -16.156 1 84.38 432 SER B C 1
ATOM 9932 O O . SER B 1 432 ? -1.546 -27.234 -16.422 1 84.38 432 SER B O 1
ATOM 9934 N N . SER B 1 433 ? 0.574 -27.562 -16.984 1 81.12 433 SER B N 1
ATOM 9935 C CA . SER B 1 433 ? 0.243 -27.953 -18.359 1 81.12 433 SER B CA 1
ATOM 9936 C C . SER B 1 433 ? -0.095 -29.438 -18.453 1 81.12 433 SER B C 1
ATOM 9938 O O . SER B 1 433 ? 0.432 -30.25 -17.672 1 81.12 433 SER B O 1
ATOM 9940 N N . VAL B 1 434 ? -0.954 -29.766 -19.328 1 86.56 434 VAL B N 1
ATOM 9941 C CA . VAL B 1 434 ? -1.322 -31.156 -19.578 1 86.56 434 VAL B CA 1
ATOM 9942 C C . VAL B 1 434 ? -0.267 -31.812 -20.453 1 86.56 434 VAL B C 1
ATOM 9944 O O . VAL B 1 434 ? 0.233 -31.203 -21.406 1 86.56 434 VAL B O 1
ATOM 9947 N N . ILE B 1 435 ? 0.049 -32.969 -20.031 1 78.56 435 ILE B N 1
ATOM 9948 C CA . ILE B 1 435 ? 1.018 -33.75 -20.766 1 78.56 435 ILE B CA 1
ATOM 9949 C C . ILE B 1 435 ? 0.292 -34.844 -21.562 1 78.56 435 ILE B C 1
ATOM 9951 O O . ILE B 1 435 ? -0.348 -35.719 -20.984 1 78.56 435 ILE B O 1
ATOM 9955 N N . GLY B 1 436 ? 0.36 -34.781 -22.875 1 78.31 436 GLY B N 1
ATOM 9956 C CA . GLY B 1 436 ? -0.215 -35.812 -23.703 1 78.31 436 GLY B CA 1
ATOM 9957 C C . GLY B 1 436 ? -1.729 -35.781 -23.781 1 78.31 436 GLY B C 1
ATOM 9958 O O . GLY B 1 436 ? -2.332 -34.75 -23.453 1 78.31 436 GLY B O 1
ATOM 9959 N N . ASP B 1 437 ? -2.299 -36.906 -24.219 1 86.62 437 ASP B N 1
ATOM 9960 C CA . ASP B 1 437 ? -3.75 -37 -24.344 1 86.62 437 ASP B CA 1
ATOM 9961 C C . ASP B 1 437 ? -4.387 -37.469 -23.031 1 86.62 437 ASP B C 1
ATOM 9963 O O . ASP B 1 437 ? -3.76 -38.188 -22.25 1 86.62 437 ASP B O 1
ATOM 9967 N N . PRO B 1 438 ? -5.609 -37.031 -22.859 1 93.12 438 PRO B N 1
ATOM 9968 C CA . PRO B 1 438 ? -6.297 -37.531 -21.672 1 93.12 438 PRO B CA 1
ATOM 9969 C C . PRO B 1 438 ? -6.574 -39.031 -21.734 1 93.12 438 PRO B C 1
ATOM 9971 O O . PRO B 1 438 ? -6.672 -39.594 -22.828 1 93.12 438 PRO B O 1
ATOM 9974 N N . VAL B 1 439 ? -6.621 -39.625 -20.547 1 95 439 VAL B N 1
ATOM 9975 C CA . VAL B 1 439 ? -6.918 -41.031 -20.438 1 95 439 VAL B CA 1
ATOM 9976 C C . VAL B 1 439 ? -8.367 -41.219 -20 1 95 439 VAL B C 1
ATOM 9978 O O . VAL B 1 439 ? -8.789 -40.688 -18.969 1 95 439 VAL B O 1
ATOM 9981 N N . TYR B 1 440 ? -9.062 -42 -20.797 1 92.19 440 TYR B N 1
ATOM 9982 C CA . TYR B 1 440 ? -10.469 -42.25 -20.516 1 92.19 440 TYR B CA 1
ATOM 9983 C C . TYR B 1 440 ? -10.641 -43.562 -19.734 1 92.19 440 TYR B C 1
ATOM 9985 O O . TYR B 1 440 ? -10.102 -44.594 -20.141 1 92.19 440 TYR B O 1
ATOM 9993 N N . VAL B 1 441 ? -11.258 -43.438 -18.594 1 90.94 441 VAL B N 1
ATOM 9994 C CA . VAL B 1 441 ? -11.547 -44.625 -17.781 1 90.94 441 VAL B CA 1
ATOM 9995 C C . VAL B 1 441 ? -13.062 -44.781 -17.641 1 90.94 441 VAL B C 1
ATOM 9997 O O . VAL B 1 441 ? -13.711 -44.062 -16.906 1 90.94 441 VAL B O 1
ATOM 10000 N N . GLY B 1 442 ? -13.508 -45.781 -18.266 1 83.94 442 GLY B N 1
ATOM 10001 C CA . GLY B 1 442 ? -14.953 -45.969 -18.234 1 83.94 442 GLY B CA 1
ATOM 10002 C C . GLY B 1 442 ? -15.711 -44.781 -18.766 1 83.94 442 GLY B C 1
ATOM 10003 O O . GLY B 1 442 ? -15.219 -44.062 -19.641 1 83.94 442 GLY B O 1
ATOM 10004 N N . ASP B 1 443 ? -16.969 -44.625 -18.281 1 84.81 443 ASP B N 1
ATOM 10005 C CA . ASP B 1 443 ? -17.828 -43.562 -18.797 1 84.81 443 ASP B CA 1
ATOM 10006 C C . ASP B 1 443 ? -17.828 -42.344 -17.875 1 84.81 443 ASP B C 1
ATOM 10008 O O . ASP B 1 443 ? -18.25 -41.25 -18.266 1 84.81 443 ASP B O 1
ATOM 10012 N N . ASN B 1 444 ? -17.281 -42.531 -16.719 1 89.19 444 ASN B N 1
ATOM 10013 C CA . ASN B 1 444 ? -17.5 -41.469 -15.742 1 89.19 444 ASN B CA 1
ATOM 10014 C C . ASN B 1 444 ? -16.188 -40.812 -15.352 1 89.19 444 ASN B C 1
ATOM 10016 O O . ASN B 1 444 ? -16.203 -39.781 -14.648 1 89.19 444 ASN B O 1
ATOM 10020 N N . LEU B 1 445 ? -15.031 -41.281 -15.82 1 93 445 LEU B N 1
ATOM 10021 C CA . LEU B 1 445 ? -13.773 -40.781 -15.297 1 93 445 LEU B CA 1
ATOM 10022 C C . LEU B 1 445 ? -12.805 -40.438 -16.438 1 93 445 LEU B C 1
ATOM 10024 O O . LEU B 1 445 ? -12.695 -41.188 -17.391 1 93 445 LEU B O 1
ATOM 10028 N N . ILE B 1 446 ? -12.25 -39.312 -16.422 1 95.81 446 ILE B N 1
ATOM 10029 C CA . ILE B 1 446 ? -11.18 -38.906 -17.328 1 95.81 446 ILE B CA 1
ATOM 10030 C C . ILE B 1 446 ? -9.961 -38.469 -16.516 1 95.81 446 ILE B C 1
ATOM 10032 O O . ILE B 1 446 ? -10.102 -37.812 -15.477 1 95.81 446 ILE B O 1
ATOM 10036 N N . ILE B 1 447 ? -8.766 -38.844 -16.922 1 97.06 447 ILE B N 1
ATOM 10037 C CA . ILE B 1 447 ? -7.531 -38.5 -16.219 1 97.06 447 ILE B CA 1
ATOM 10038 C C . ILE B 1 447 ? -6.637 -37.656 -17.125 1 97.06 447 ILE B C 1
ATOM 10040 O O . ILE B 1 447 ? -6.355 -38.062 -18.266 1 97.06 447 ILE B O 1
ATOM 10044 N N . TYR B 1 448 ? -6.305 -36.5 -16.656 1 95.62 448 TYR B N 1
ATOM 10045 C CA . TYR B 1 448 ? -5.309 -35.688 -17.312 1 95.62 448 TYR B CA 1
ATOM 10046 C C . TYR B 1 448 ? -3.953 -35.781 -16.625 1 95.62 448 TYR B C 1
ATOM 10048 O O . TYR B 1 448 ? -3.854 -35.594 -15.414 1 95.62 448 TYR B O 1
ATOM 10056 N N . HIS B 1 449 ? -2.949 -36.156 -17.406 1 93.12 449 HIS B N 1
ATOM 10057 C CA . HIS B 1 449 ? -1.573 -36.125 -16.922 1 93.12 449 HIS B CA 1
ATOM 10058 C C . HIS B 1 449 ? -1.013 -34.719 -16.969 1 93.12 449 HIS B C 1
ATOM 10060 O O . HIS B 1 449 ? -0.949 -34.094 -18.031 1 93.12 449 HIS B O 1
ATOM 10066 N N . ILE B 1 450 ? -0.632 -34.219 -15.758 1 89.81 450 ILE B N 1
ATOM 10067 C CA . ILE B 1 450 ? -0.2 -32.812 -15.719 1 89.81 450 ILE B CA 1
ATOM 10068 C C . ILE B 1 450 ? 1.278 -32.75 -15.336 1 89.81 450 ILE B C 1
ATOM 10070 O O . ILE B 1 450 ? 1.802 -33.656 -14.68 1 89.81 450 ILE B O 1
ATOM 10074 N N . ALA B 1 451 ? 1.874 -31.719 -15.711 1 77.56 451 ALA B N 1
ATOM 10075 C CA . ALA B 1 451 ? 3.324 -31.578 -15.625 1 77.56 451 ALA B CA 1
ATOM 10076 C C . ALA B 1 451 ? 3.762 -31.312 -14.18 1 77.56 451 ALA B C 1
ATOM 10078 O O . ALA B 1 451 ? 4.859 -31.719 -13.781 1 77.56 451 ALA B O 1
ATOM 10079 N N . GLU B 1 452 ? 2.928 -30.594 -13.406 1 82.94 452 GLU B N 1
ATOM 10080 C CA . GLU B 1 452 ? 3.248 -30.266 -12.023 1 82.94 452 GLU B CA 1
ATOM 10081 C C . GLU B 1 452 ? 2.01 -30.344 -11.133 1 82.94 452 GLU B C 1
ATOM 10083 O O . GLU B 1 452 ? 0.883 -30.219 -11.617 1 82.94 452 GLU B O 1
ATOM 10088 N N . SER B 1 453 ? 2.418 -30.609 -9.883 1 90.81 453 SER B N 1
ATOM 10089 C CA . SER B 1 453 ? 1.294 -30.641 -8.953 1 90.81 453 SER B CA 1
ATOM 10090 C C . SER B 1 453 ? 0.617 -29.281 -8.852 1 90.81 453 SER B C 1
ATOM 10092 O O . SER B 1 453 ? 1.268 -28.25 -9.008 1 90.81 453 SER B O 1
ATOM 10094 N N . LEU B 1 454 ? -0.624 -29.328 -8.633 1 93.5 454 LEU B N 1
ATOM 10095 C CA . LEU B 1 454 ? -1.389 -28.094 -8.477 1 93.5 454 LEU B CA 1
ATOM 10096 C C . LEU B 1 454 ? -1.072 -27.422 -7.148 1 93.5 454 LEU B C 1
ATOM 10098 O O . LEU B 1 454 ? -0.567 -28.062 -6.227 1 93.5 454 LEU B O 1
ATOM 10102 N N . VAL B 1 455 ? -1.247 -26.125 -7.105 1 90.06 455 VAL B N 1
ATOM 10103 C CA . VAL B 1 455 ? -1.044 -25.344 -5.891 1 90.06 455 VAL B CA 1
ATOM 10104 C C . VAL B 1 455 ? -2.377 -24.766 -5.414 1 90.06 455 VAL B C 1
ATOM 10106 O O . VAL B 1 455 ? -3.145 -24.219 -6.215 1 90.06 455 VAL B O 1
ATOM 10109 N N . LEU B 1 456 ? -2.617 -24.938 -4.105 1 94.31 456 LEU B N 1
ATOM 10110 C CA . LEU B 1 456 ? -3.846 -24.391 -3.533 1 94.31 456 LEU B CA 1
ATOM 10111 C C . LEU B 1 456 ? -3.871 -22.875 -3.631 1 94.31 456 LEU B C 1
ATOM 10113 O O . LEU B 1 456 ? -2.828 -22.219 -3.521 1 94.31 456 LEU B O 1
ATOM 10117 N N . PRO B 1 457 ? -5.109 -22.281 -3.822 1 94.56 457 PRO B N 1
ATOM 10118 C CA . PRO B 1 457 ? -5.203 -20.828 -3.738 1 94.56 457 PRO B CA 1
ATOM 10119 C C . PRO B 1 457 ? -4.762 -20.281 -2.381 1 94.56 457 PRO B C 1
ATOM 10121 O O . PRO B 1 457 ? -5.051 -20.891 -1.346 1 94.56 457 PRO B O 1
ATOM 10124 N N . ARG B 1 458 ? -4.145 -19.156 -2.402 1 92 458 ARG B N 1
ATOM 10125 C CA . ARG B 1 458 ? -3.643 -18.516 -1.187 1 92 458 ARG B CA 1
ATOM 10126 C C . ARG B 1 458 ? -4.727 -17.688 -0.517 1 92 458 ARG B C 1
ATOM 10128 O O . ARG B 1 458 ? -5.762 -17.406 -1.124 1 92 458 ARG B O 1
ATOM 10135 N N . ASP B 1 459 ? -4.492 -17.391 0.797 1 94.31 459 ASP B N 1
ATOM 10136 C CA . ASP B 1 459 ? -5.406 -16.469 1.459 1 94.31 459 ASP B CA 1
ATOM 10137 C C . ASP B 1 459 ? -5.312 -15.07 0.851 1 94.31 459 ASP B C 1
ATOM 10139 O O . ASP B 1 459 ? -4.316 -14.727 0.208 1 94.31 459 ASP B O 1
ATOM 10143 N N . PRO B 1 460 ? -6.359 -14.273 1.042 1 95.62 460 PRO B N 1
ATOM 10144 C CA . PRO B 1 460 ? -6.406 -12.961 0.394 1 95.62 460 PRO B CA 1
ATOM 10145 C C . PRO B 1 460 ? -5.246 -12.062 0.804 1 95.62 460 PRO B C 1
ATOM 10147 O O . PRO B 1 460 ? -4.734 -11.289 -0.016 1 95.62 460 PRO B O 1
ATOM 10150 N N . LEU B 1 461 ? -4.809 -12.086 2.074 1 93.12 461 LEU B N 1
ATOM 10151 C CA . LEU B 1 461 ? -3.771 -11.18 2.553 1 93.12 461 LEU B CA 1
ATOM 10152 C C . LEU B 1 461 ? -2.404 -11.578 2.014 1 93.12 461 LEU B C 1
ATOM 10154 O O . LEU B 1 461 ? -1.471 -10.773 2.01 1 93.12 461 LEU B O 1
ATOM 10158 N N . SER B 1 462 ? -2.314 -12.828 1.547 1 90.75 462 SER B N 1
ATOM 10159 C CA . SER B 1 462 ? -1.09 -13.289 0.905 1 90.75 462 SER B CA 1
ATOM 10160 C C . SER B 1 462 ? -1.118 -13.023 -0.597 1 90.75 462 SER B C 1
ATOM 10162 O O . SER B 1 462 ? -0.069 -12.945 -1.238 1 90.75 462 SER B O 1
ATOM 10164 N N . ARG B 1 463 ? -2.244 -12.906 -1.083 1 92.31 463 ARG B N 1
ATOM 10165 C CA . ARG B 1 463 ? -2.406 -12.75 -2.525 1 92.31 463 ARG B CA 1
ATOM 10166 C C . ARG B 1 463 ? -2.371 -11.281 -2.926 1 92.31 463 ARG B C 1
ATOM 10168 O O . ARG B 1 463 ? -1.821 -10.93 -3.971 1 92.31 463 ARG B O 1
ATOM 10175 N N . LEU B 1 464 ? -2.928 -10.383 -2.189 1 94.12 464 LEU B N 1
ATOM 10176 C CA . LEU B 1 464 ? -3.146 -8.984 -2.537 1 94.12 464 LEU B CA 1
ATOM 10177 C C . LEU B 1 464 ? -1.818 -8.25 -2.713 1 94.12 464 LEU B C 1
ATOM 10179 O O . LEU B 1 464 ? -1.621 -7.539 -3.699 1 94.12 464 LEU B O 1
ATOM 10183 N N . PRO B 1 465 ? -0.876 -8.469 -1.771 1 88.75 465 PRO B N 1
ATOM 10184 C CA . PRO B 1 465 ? 0.344 -7.664 -1.849 1 88.75 465 PRO B CA 1
ATOM 10185 C C . PRO B 1 465 ? 1.179 -7.973 -3.09 1 88.75 465 PRO B C 1
ATOM 10187 O O . PRO B 1 465 ? 1.987 -7.145 -3.516 1 88.75 465 PRO B O 1
ATOM 10190 N N . VAL B 1 466 ? 0.976 -9.094 -3.648 1 86.25 466 VAL B N 1
ATOM 10191 C CA . VAL B 1 466 ? 1.766 -9.523 -4.797 1 86.25 466 VAL B CA 1
ATOM 10192 C C . VAL B 1 466 ? 1.462 -8.625 -5.996 1 86.25 466 VAL B C 1
ATOM 10194 O O . VAL B 1 466 ? 2.32 -8.414 -6.855 1 86.25 466 VAL B O 1
ATOM 10197 N N . ASN B 1 467 ? 0.28 -8.172 -6.027 1 89 467 ASN B N 1
ATOM 10198 C CA . ASN B 1 467 ? -0.099 -7.199 -7.051 1 89 467 ASN B CA 1
ATOM 10199 C C . ASN B 1 467 ? 0.177 -5.773 -6.594 1 89 467 ASN B C 1
ATOM 10201 O O . ASN B 1 467 ? -0.611 -5.191 -5.844 1 89 467 ASN B O 1
ATOM 10205 N N . LEU B 1 468 ? 1.153 -5.117 -7.16 1 88.81 468 LEU B N 1
ATOM 10206 C CA . LEU B 1 468 ? 1.624 -3.811 -6.715 1 88.81 468 LEU B CA 1
ATOM 10207 C C . LEU B 1 468 ? 0.566 -2.738 -6.961 1 88.81 468 LEU B C 1
ATOM 10209 O O . LEU B 1 468 ? 0.594 -1.678 -6.332 1 88.81 468 LEU B O 1
ATOM 10213 N N . ASP B 1 469 ? -0.385 -3.037 -7.805 1 91.62 469 ASP B N 1
ATOM 10214 C CA . ASP B 1 469 ? -1.435 -2.066 -8.102 1 91.62 469 ASP B CA 1
ATOM 10215 C C . ASP B 1 469 ? -2.473 -2.02 -6.984 1 91.62 469 ASP B C 1
ATOM 10217 O O . ASP B 1 469 ? -3.373 -1.178 -7 1 91.62 469 ASP B O 1
ATOM 10221 N N . LEU B 1 470 ? -2.344 -2.912 -6.035 1 95.94 470 LEU B N 1
ATOM 10222 C CA . LEU B 1 470 ? -3.352 -3.002 -4.984 1 95.94 470 LEU B CA 1
ATOM 10223 C C . LEU B 1 470 ? -2.764 -2.605 -3.633 1 95.94 470 LEU B C 1
ATOM 10225 O O . LEU B 1 470 ? -3.373 -2.855 -2.59 1 95.94 470 LEU B O 1
ATOM 10229 N N . SER B 1 471 ? -1.642 -1.972 -3.666 1 93.88 471 SER B N 1
ATOM 10230 C CA . SER B 1 471 ? -0.911 -1.694 -2.436 1 93.88 471 SER B CA 1
ATOM 10231 C C . SER B 1 471 ? -1.687 -0.738 -1.535 1 93.88 471 SER B C 1
ATOM 10233 O O . SER B 1 471 ? -1.658 -0.871 -0.31 1 93.88 471 SER B O 1
ATOM 10235 N N . THR B 1 472 ? -2.35 0.301 -2.119 1 95.06 472 THR B N 1
ATOM 10236 C CA . THR B 1 472 ? -3.135 1.227 -1.311 1 95.06 472 THR B CA 1
ATOM 10237 C C . THR B 1 472 ? -4.277 0.496 -0.608 1 95.06 472 THR B C 1
ATOM 10239 O O . THR B 1 472 ? -4.582 0.781 0.552 1 95.06 472 THR B O 1
ATOM 10242 N N . PHE B 1 473 ? -4.906 -0.441 -1.302 1 97.5 473 PHE B N 1
ATOM 10243 C CA . PHE B 1 473 ? -5.969 -1.231 -0.689 1 97.5 473 PHE B CA 1
ATOM 10244 C C . PHE B 1 473 ? -5.418 -2.094 0.439 1 97.5 473 PHE B C 1
ATOM 10246 O O . PHE B 1 473 ? -6.047 -2.227 1.491 1 97.5 473 PHE B O 1
ATOM 10253 N N . VAL B 1 474 ? -4.27 -2.705 0.2 1 95.38 474 VAL B N 1
ATOM 10254 C CA . VAL B 1 474 ? -3.625 -3.492 1.244 1 95.38 474 VAL B CA 1
ATOM 10255 C C . VAL B 1 474 ? -3.342 -2.609 2.457 1 95.38 474 VAL B C 1
ATOM 10257 O O . VAL B 1 474 ? -3.641 -2.99 3.592 1 95.38 474 VAL B O 1
ATOM 10260 N N . ALA B 1 475 ? -2.816 -1.429 2.242 1 92.44 475 ALA B N 1
ATOM 10261 C CA . ALA B 1 475 ? -2.553 -0.479 3.322 1 92.44 475 ALA B CA 1
ATOM 10262 C C . ALA B 1 475 ? -3.842 -0.106 4.051 1 92.44 475 ALA B C 1
ATOM 10264 O O . ALA B 1 475 ? -3.852 0.027 5.277 1 92.44 475 ALA B O 1
ATOM 10265 N N . THR B 1 476 ? -4.879 0.085 3.299 1 95.31 476 THR B N 1
ATOM 10266 C CA . THR B 1 476 ? -6.184 0.431 3.85 1 95.31 476 THR B CA 1
ATOM 10267 C C . THR B 1 476 ? -6.688 -0.673 4.773 1 95.31 476 THR B C 1
ATOM 10269 O O . THR B 1 476 ? -7.227 -0.393 5.848 1 95.31 476 THR B O 1
ATOM 10272 N N . LEU B 1 477 ? -6.516 -1.943 4.355 1 96.19 477 LEU B N 1
ATOM 10273 C CA . LEU B 1 477 ? -6.973 -3.066 5.164 1 96.19 477 LEU B CA 1
ATOM 10274 C C . LEU B 1 477 ? -6.242 -3.105 6.504 1 96.19 477 LEU B C 1
ATOM 10276 O O . LEU B 1 477 ? -6.867 -3.285 7.551 1 96.19 477 LEU B O 1
ATOM 10280 N N . TYR B 1 478 ? -4.977 -2.861 6.445 1 91.69 478 TYR B N 1
ATOM 10281 C CA . TYR B 1 478 ? -4.188 -2.928 7.672 1 91.69 478 TYR B CA 1
ATOM 10282 C C . TYR B 1 478 ? -4.426 -1.701 8.539 1 91.69 478 TYR B C 1
ATOM 10284 O O . TYR B 1 478 ? -4.598 -1.818 9.758 1 91.69 478 TYR B O 1
ATOM 10292 N N . ALA B 1 479 ? -4.488 -0.494 7.941 1 90.38 479 ALA B N 1
ATOM 10293 C CA . ALA B 1 479 ? -4.688 0.744 8.688 1 90.38 479 ALA B CA 1
ATOM 10294 C C . ALA B 1 479 ? -6.051 0.754 9.383 1 90.38 479 ALA B C 1
ATOM 10296 O O . ALA B 1 479 ? -6.199 1.321 10.469 1 90.38 479 ALA B O 1
ATOM 10297 N N . SER B 1 480 ? -7.043 0.139 8.758 1 93.94 480 SER B N 1
ATOM 10298 C CA . SER B 1 480 ? -8.391 0.101 9.32 1 93.94 480 SER B CA 1
ATOM 10299 C C . SER B 1 480 ? -8.547 -1.055 10.297 1 93.94 480 SER B C 1
ATOM 10301 O O . SER B 1 480 ? -9.531 -1.122 11.031 1 93.94 480 SER B O 1
ATOM 10303 N N . GLY B 1 481 ? -7.625 -2.053 10.289 1 92.06 481 GLY B N 1
ATOM 10304 C CA . GLY B 1 481 ? -7.73 -3.232 11.133 1 92.06 481 GLY B CA 1
ATOM 10305 C C . GLY B 1 481 ? -8.625 -4.305 10.547 1 92.06 481 GLY B C 1
ATOM 10306 O O . GLY B 1 481 ? -9.008 -5.25 11.242 1 92.06 481 GLY B O 1
ATOM 10307 N N . GLN B 1 482 ? -8.945 -4.188 9.281 1 94.81 482 GLN B N 1
ATOM 10308 C CA . GLN B 1 482 ? -9.867 -5.137 8.672 1 94.81 482 GLN B CA 1
ATOM 10309 C C . GLN B 1 482 ? -9.117 -6.332 8.086 1 94.81 482 GLN B C 1
ATOM 10311 O O . GLN B 1 482 ? -9.734 -7.27 7.582 1 94.81 482 GLN B O 1
ATOM 10316 N N . ASP B 1 483 ? -7.773 -6.387 8.172 1 94.12 483 ASP B N 1
ATOM 10317 C CA . ASP B 1 483 ? -6.977 -7.5 7.656 1 94.12 483 ASP B CA 1
ATOM 10318 C C . ASP B 1 483 ? -7.406 -8.82 8.289 1 94.12 483 ASP B C 1
ATOM 10320 O O . ASP B 1 483 ? -7.672 -9.797 7.586 1 94.12 483 ASP B O 1
ATOM 10324 N N . SER B 1 484 ? -7.621 -8.82 9.602 1 94.06 484 SER B N 1
ATOM 10325 C CA . SER B 1 484 ? -7.988 -10.039 10.305 1 94.06 484 SER B CA 1
ATOM 10326 C C . SER B 1 484 ? -9.414 -10.461 9.984 1 94.06 484 SER B C 1
ATOM 10328 O O . SER B 1 484 ? -9.703 -11.648 9.844 1 94.06 484 SER B O 1
ATOM 10330 N N . VAL B 1 485 ? -10.273 -9.477 9.828 1 95.94 485 VAL B N 1
ATOM 10331 C CA . VAL B 1 485 ? -11.672 -9.75 9.531 1 95.94 485 VAL B CA 1
ATOM 10332 C C . VAL B 1 485 ? -11.789 -10.414 8.156 1 95.94 485 VAL B C 1
ATOM 10334 O O . VAL B 1 485 ? -12.5 -11.414 8 1 95.94 485 VAL B O 1
ATOM 10337 N N . ILE B 1 486 ? -11.078 -9.922 7.238 1 96.38 486 ILE B N 1
ATOM 10338 C CA . ILE B 1 486 ? -11.125 -10.422 5.871 1 96.38 486 ILE B CA 1
ATOM 10339 C C . ILE B 1 486 ? -10.469 -11.797 5.801 1 96.38 486 ILE B C 1
ATOM 10341 O O . ILE B 1 486 ? -10.953 -12.695 5.113 1 96.38 486 ILE B O 1
ATOM 10345 N N . ALA B 1 487 ? -9.414 -11.984 6.523 1 93.94 487 ALA B N 1
ATOM 10346 C CA . ALA B 1 487 ? -8.695 -13.258 6.527 1 93.94 487 ALA B CA 1
ATOM 10347 C C . ALA B 1 487 ? -9.547 -14.375 7.121 1 93.94 487 ALA B C 1
ATOM 10349 O O . ALA B 1 487 ? -9.469 -15.523 6.688 1 93.94 487 ALA B O 1
ATOM 10350 N N . LYS B 1 488 ? -10.398 -14.07 8.047 1 94.88 488 LYS B N 1
ATOM 10351 C CA . LYS B 1 488 ? -11.18 -15.078 8.766 1 94.88 488 LYS B CA 1
ATOM 10352 C C . LYS B 1 488 ? -12.539 -15.289 8.102 1 94.88 488 LYS B C 1
ATOM 10354 O O . LYS B 1 488 ? -13.219 -16.281 8.375 1 94.88 488 LYS B O 1
ATOM 10359 N N . ALA B 1 489 ? -12.852 -14.43 7.234 1 96.31 489 ALA B N 1
ATOM 10360 C CA . ALA B 1 489 ? -14.148 -14.539 6.57 1 96.31 489 ALA B CA 1
ATOM 10361 C C . ALA B 1 489 ? -14.172 -15.727 5.609 1 96.31 489 ALA B C 1
ATOM 10363 O O . ALA B 1 489 ? -13.125 -16.203 5.176 1 96.31 489 ALA B O 1
ATOM 10364 N N . ARG B 1 490 ? -15.383 -16.328 5.426 1 97 490 ARG B N 1
ATOM 10365 C CA . ARG B 1 490 ? -15.586 -17.406 4.473 1 97 490 ARG B CA 1
ATOM 10366 C C . ARG B 1 490 ? -16.562 -17 3.369 1 97 490 ARG B C 1
ATOM 10368 O O . ARG B 1 490 ? -17.5 -16.234 3.613 1 97 490 ARG B O 1
ATOM 10375 N N . ASP B 1 491 ? -16.281 -17.453 2.18 1 97.75 491 ASP B N 1
ATOM 10376 C CA . ASP B 1 491 ? -17.172 -17.234 1.038 1 97.75 491 ASP B CA 1
ATOM 10377 C C . ASP B 1 491 ? -17.359 -15.75 0.77 1 97.75 491 ASP B C 1
ATOM 10379 O O . ASP B 1 491 ? -18.484 -15.25 0.804 1 97.75 491 ASP B O 1
ATOM 10383 N N . ILE B 1 492 ? -16.266 -15.102 0.466 1 97.94 492 ILE B N 1
ATOM 10384 C CA . ILE B 1 492 ? -16.375 -13.672 0.2 1 97.94 492 ILE B CA 1
ATOM 10385 C C . ILE B 1 492 ? -15.828 -13.359 -1.186 1 97.94 492 ILE B C 1
ATOM 10387 O O . ILE B 1 492 ? -14.984 -14.094 -1.708 1 97.94 492 ILE B O 1
ATOM 10391 N N . SER B 1 493 ? -16.297 -12.336 -1.774 1 98.31 493 SER B N 1
ATOM 10392 C CA . SER B 1 493 ? -15.734 -11.719 -2.971 1 98.31 493 SER B CA 1
ATOM 10393 C C . SER B 1 493 ? -15.172 -10.336 -2.666 1 98.31 493 SER B C 1
ATOM 10395 O O . SER B 1 493 ? -15.914 -9.422 -2.279 1 98.31 493 SER B O 1
ATOM 10397 N N . LEU B 1 494 ? -13.914 -10.211 -2.76 1 98.38 494 LEU B N 1
ATOM 10398 C CA . LEU B 1 494 ? -13.25 -8.938 -2.518 1 98.38 494 LEU B CA 1
ATOM 10399 C C . LEU B 1 494 ? -13.156 -8.117 -3.803 1 98.38 494 LEU B C 1
ATOM 10401 O O . LEU B 1 494 ? -12.562 -8.562 -4.785 1 98.38 494 LEU B O 1
ATOM 10405 N N . PHE B 1 495 ? -13.805 -7.035 -3.881 1 98.44 495 PHE B N 1
ATOM 10406 C CA . PHE B 1 495 ? -13.625 -6.074 -4.965 1 98.44 495 PHE B CA 1
ATOM 10407 C C . PHE B 1 495 ? -12.555 -5.051 -4.605 1 98.44 495 PHE B C 1
ATOM 10409 O O . PHE B 1 495 ? -12.844 -4.027 -3.99 1 98.44 495 PHE B O 1
ATOM 10416 N N . ALA B 1 496 ? -11.344 -5.328 -5.004 1 98.44 496 ALA B N 1
ATOM 10417 C CA . ALA B 1 496 ? -10.156 -4.598 -4.566 1 98.44 496 ALA B CA 1
ATOM 10418 C C . ALA B 1 496 ? -9.875 -3.408 -5.48 1 98.44 496 ALA B C 1
ATOM 10420 O O . ALA B 1 496 ? -9.516 -3.586 -6.645 1 98.44 496 ALA B O 1
ATOM 10421 N N . PRO B 1 497 ? -9.977 -2.152 -4.945 1 97.81 497 PRO B N 1
ATOM 10422 C CA . PRO B 1 497 ? -9.656 -0.993 -5.781 1 97.81 497 PRO B CA 1
ATOM 10423 C C . PRO B 1 497 ? -8.156 -0.83 -6.023 1 97.81 497 PRO B C 1
ATOM 10425 O O . PRO B 1 497 ? -7.355 -1.08 -5.125 1 97.81 497 PRO B O 1
ATOM 10428 N N . THR B 1 498 ? -7.855 -0.4 -7.176 1 95.88 498 THR B N 1
ATOM 10429 C CA . THR B 1 498 ? -6.465 -0.172 -7.539 1 95.88 498 THR B CA 1
ATOM 10430 C C . THR B 1 498 ? -5.934 1.1 -6.883 1 95.88 498 THR B C 1
ATOM 10432 O O . THR B 1 498 ? -6.703 1.883 -6.324 1 95.88 498 THR B O 1
ATOM 10435 N N . ASN B 1 499 ? -4.57 1.287 -6.93 1 93.88 499 ASN B N 1
ATOM 10436 C CA . ASN B 1 499 ? -3.953 2.521 -6.457 1 93.88 499 ASN B CA 1
ATOM 10437 C C . ASN B 1 499 ? -4.531 3.744 -7.164 1 93.88 499 ASN B C 1
ATOM 10439 O O . ASN B 1 499 ? -4.777 4.773 -6.531 1 93.88 499 ASN B O 1
ATOM 10443 N N . GLU B 1 500 ? -4.781 3.637 -8.406 1 91.56 500 GLU B N 1
ATOM 10444 C CA . GLU B 1 500 ? -5.352 4.727 -9.188 1 91.56 500 GLU B CA 1
ATOM 10445 C C . GLU B 1 500 ? -6.777 5.043 -8.734 1 91.56 500 GLU B C 1
ATOM 10447 O O . GLU B 1 500 ? -7.195 6.203 -8.758 1 91.56 500 GLU B O 1
ATOM 10452 N N . ALA B 1 501 ? -7.496 4.008 -8.43 1 94.88 501 ALA B N 1
ATOM 10453 C CA . ALA B 1 501 ? -8.852 4.211 -7.926 1 94.88 501 ALA B CA 1
ATOM 10454 C C . ALA B 1 501 ? -8.844 5.078 -6.672 1 94.88 501 ALA B C 1
ATOM 10456 O O . ALA B 1 501 ? -9.672 5.984 -6.531 1 94.88 501 ALA B O 1
ATOM 10457 N N . PHE B 1 502 ? -7.949 4.855 -5.793 1 94.56 502 PHE B N 1
ATOM 10458 C CA . PHE B 1 502 ? -7.836 5.648 -4.574 1 94.56 502 PHE B CA 1
ATOM 10459 C C . PHE B 1 502 ? -7.402 7.074 -4.895 1 94.56 502 PHE B C 1
ATOM 10461 O O . PHE B 1 502 ? -7.887 8.023 -4.281 1 94.56 502 PHE B O 1
ATOM 10468 N N . ALA B 1 503 ? -6.445 7.191 -5.805 1 90.5 503 ALA B N 1
ATOM 10469 C CA . ALA B 1 503 ? -5.969 8.516 -6.203 1 90.5 503 ALA B CA 1
ATOM 10470 C C . ALA B 1 503 ? -7.113 9.367 -6.742 1 90.5 503 ALA B C 1
ATOM 10472 O O . ALA B 1 503 ? -7.145 10.586 -6.527 1 90.5 503 ALA B O 1
ATOM 10473 N N . ARG B 1 504 ? -8.047 8.734 -7.336 1 90.38 504 ARG B N 1
ATOM 10474 C CA . ARG B 1 504 ? -9.172 9.422 -7.961 1 90.38 504 ARG B CA 1
ATOM 10475 C C . ARG B 1 504 ? -10.102 10.016 -6.906 1 90.38 504 ARG B C 1
ATOM 10477 O O . ARG B 1 504 ? -10.914 10.891 -7.211 1 90.38 504 ARG B O 1
ATOM 10484 N N . LEU B 1 505 ? -9.992 9.586 -5.66 1 91.38 505 LEU B N 1
ATOM 10485 C CA . LEU B 1 505 ? -10.812 10.125 -4.582 1 91.38 505 LEU B CA 1
ATOM 10486 C C . LEU B 1 505 ? -10.266 11.469 -4.105 1 91.38 505 LEU B C 1
ATOM 10488 O O . LEU B 1 505 ? -10.953 12.211 -3.398 1 91.38 505 LEU B O 1
ATOM 10492 N N . GLY B 1 506 ? -8.984 11.758 -4.406 1 89.75 506 GLY B N 1
ATOM 10493 C CA . GLY B 1 506 ? -8.367 13.023 -4.043 1 89.75 506 GLY B CA 1
ATOM 10494 C C . GLY B 1 506 ? -8.297 13.242 -2.541 1 89.75 506 GLY B C 1
ATOM 10495 O O . GLY B 1 506 ? -7.797 12.391 -1.809 1 89.75 506 GLY B O 1
ATOM 10496 N N . LEU B 1 507 ? -8.969 14.312 -2.018 1 91.25 507 LEU B N 1
ATOM 10497 C CA . LEU B 1 507 ? -8.922 14.711 -0.616 1 91.25 507 LEU B CA 1
ATOM 10498 C C . LEU B 1 507 ? -9.625 13.688 0.267 1 91.25 507 LEU B C 1
ATOM 10500 O O . LEU B 1 507 ? -9.258 13.508 1.431 1 91.25 507 LEU B O 1
ATOM 10504 N N . LEU B 1 508 ? -10.594 13.07 -0.29 1 93.19 508 LEU B N 1
ATOM 10505 C CA . LEU B 1 508 ? -11.32 12.078 0.494 1 93.19 508 LEU B CA 1
ATOM 10506 C C . LEU B 1 508 ? -10.414 10.914 0.869 1 93.19 508 LEU B C 1
ATOM 10508 O O . LEU B 1 508 ? -10.461 10.422 1.998 1 93.19 508 LEU B O 1
ATOM 10512 N N . ALA B 1 509 ? -9.656 10.445 -0.123 1 93.25 509 ALA B N 1
ATOM 10513 C CA . ALA B 1 509 ? -8.719 9.367 0.174 1 93.25 509 ALA B CA 1
ATOM 10514 C C . ALA B 1 509 ? -7.73 9.781 1.26 1 93.25 509 ALA B C 1
ATOM 10516 O O . ALA B 1 509 ? -7.453 9.016 2.182 1 93.25 509 ALA B O 1
ATOM 10517 N N . ARG B 1 510 ? -7.25 10.977 1.144 1 89.44 510 ARG B N 1
ATOM 10518 C CA . ARG B 1 510 ? -6.289 11.484 2.117 1 89.44 510 ARG B CA 1
ATOM 10519 C C . ARG B 1 510 ? -6.914 11.586 3.504 1 89.44 510 ARG B C 1
ATOM 10521 O O . ARG B 1 510 ? -6.258 11.297 4.508 1 89.44 510 ARG B O 1
ATOM 10528 N N . TYR B 1 511 ? -8.156 12.016 3.578 1 93.06 511 TYR B N 1
ATOM 10529 C CA . TYR B 1 511 ? -8.867 12.102 4.848 1 93.06 511 TYR B CA 1
ATOM 10530 C C . TYR B 1 511 ? -9.062 10.727 5.461 1 93.06 511 TYR B C 1
ATOM 10532 O O . TYR B 1 511 ? -8.766 10.508 6.641 1 93.06 511 TYR B O 1
ATOM 10540 N N . LEU B 1 512 ? -9.508 9.781 4.617 1 94 512 LEU B N 1
ATOM 10541 C CA . LEU B 1 512 ? -9.852 8.453 5.113 1 94 512 LEU B CA 1
ATOM 10542 C C . LEU B 1 512 ? -8.625 7.758 5.691 1 94 512 LEU B C 1
ATOM 10544 O O . LEU B 1 512 ? -8.742 6.934 6.598 1 94 512 LEU B O 1
ATOM 10548 N N . LEU B 1 513 ? -7.508 8.156 5.18 1 91.06 513 LEU B N 1
ATOM 10549 C CA . LEU B 1 513 ? -6.285 7.465 5.594 1 91.06 513 LEU B CA 1
ATOM 10550 C C . LEU B 1 513 ? -5.664 8.148 6.809 1 91.06 513 LEU B C 1
ATOM 10552 O O . LEU B 1 513 ? -4.621 7.711 7.301 1 91.06 513 LEU B O 1
ATOM 10556 N N . GLN B 1 514 ? -6.348 9.219 7.324 1 89.25 514 GLN B N 1
ATOM 10557 C CA . GLN B 1 514 ? -5.93 9.828 8.586 1 89.25 514 GLN B CA 1
ATOM 10558 C C . GLN B 1 514 ? -6.324 8.953 9.773 1 89.25 514 GLN B C 1
ATOM 10560 O O . GLN B 1 514 ? -7.344 8.258 9.727 1 89.25 514 GLN B O 1
ATOM 10565 N N . PRO B 1 515 ? -5.512 9.023 10.836 1 85.5 515 PRO B N 1
ATOM 10566 C CA . PRO B 1 515 ? -5.855 8.234 12.016 1 85.5 515 PRO B CA 1
ATOM 10567 C C . PRO B 1 515 ? -7.203 8.625 12.617 1 85.5 515 PRO B C 1
ATOM 10569 O O . PRO B 1 515 ? -7.91 7.777 13.172 1 85.5 515 PRO B O 1
ATOM 10572 N N . GLU B 1 516 ? -7.602 9.898 12.484 1 87.69 516 GLU B N 1
ATOM 10573 C CA . GLU B 1 516 ? -8.859 10.391 13.039 1 87.69 516 GLU B CA 1
ATOM 10574 C C . GLU B 1 516 ? -10.055 9.797 12.297 1 87.69 516 GLU B C 1
ATOM 10576 O O . GLU B 1 516 ? -11.172 9.781 12.82 1 87.69 516 GLU B O 1
ATOM 10581 N N . ALA B 1 517 ? -9.773 9.289 11.086 1 93.19 517 ALA B N 1
ATOM 10582 C CA . ALA B 1 517 ? -10.867 8.781 10.258 1 93.19 517 ALA B CA 1
ATOM 10583 C C . ALA B 1 517 ? -10.891 7.254 10.258 1 93.19 517 ALA B C 1
ATOM 10585 O O . ALA B 1 517 ? -11.469 6.637 9.359 1 93.19 517 ALA B O 1
ATOM 10586 N N . LYS B 1 518 ? -10.32 6.562 11.211 1 93 518 LYS B N 1
ATOM 10587 C CA . LYS B 1 518 ? -10.172 5.109 11.227 1 93 518 LYS B CA 1
ATOM 10588 C C . LYS B 1 518 ? -11.523 4.418 11.125 1 93 518 LYS B C 1
ATOM 10590 O O . LYS B 1 518 ? -11.672 3.436 10.398 1 93 518 LYS B O 1
ATOM 10595 N N . ASP B 1 519 ? -12.516 4.898 11.844 1 95.56 519 ASP B N 1
ATOM 10596 C CA . ASP B 1 519 ? -13.836 4.285 11.828 1 95.56 519 ASP B CA 1
ATOM 10597 C C . ASP B 1 519 ? -14.461 4.363 10.438 1 95.56 519 ASP B C 1
ATOM 10599 O O . ASP B 1 519 ? -15.078 3.406 9.969 1 95.56 519 ASP B O 1
ATOM 10603 N N . LYS B 1 520 ? -14.32 5.496 9.805 1 95.75 520 LYS B N 1
ATOM 10604 C CA . LYS B 1 520 ? -14.852 5.672 8.453 1 95.75 520 LYS B CA 1
ATOM 10605 C C . LYS B 1 520 ? -14.086 4.809 7.453 1 95.75 520 LYS B C 1
ATOM 10607 O O . LYS B 1 520 ? -14.68 4.285 6.504 1 95.75 520 LYS B O 1
ATOM 10612 N N . LEU B 1 521 ? -12.773 4.73 7.668 1 96.25 521 LEU B N 1
ATOM 10613 C CA . LEU B 1 521 ? -11.953 3.871 6.816 1 96.25 521 LEU B CA 1
ATOM 10614 C C . LEU B 1 521 ? -12.391 2.414 6.945 1 96.25 521 LEU B C 1
ATOM 10616 O O . LEU B 1 521 ? -12.383 1.672 5.961 1 96.25 521 LEU B O 1
ATOM 10620 N N . THR B 1 522 ? -12.75 1.983 8.141 1 97 522 THR B N 1
ATOM 10621 C CA . THR B 1 522 ? -13.242 0.636 8.391 1 97 522 THR B CA 1
ATOM 10622 C C . THR B 1 522 ? -14.508 0.364 7.578 1 97 522 THR B C 1
ATOM 10624 O O . THR B 1 522 ? -14.656 -0.709 6.988 1 97 522 THR B O 1
ATOM 10627 N N . GLN B 1 523 ? -15.359 1.354 7.535 1 96.69 523 GLN B N 1
ATOM 10628 C CA . GLN B 1 523 ? -16.594 1.222 6.766 1 96.69 523 GLN B CA 1
ATOM 10629 C C . GLN B 1 523 ? -16.297 1.029 5.281 1 96.69 523 GLN B C 1
ATOM 10631 O O . GLN B 1 523 ? -16.875 0.158 4.633 1 96.69 523 GLN B O 1
ATOM 10636 N N . VAL B 1 524 ? -15.422 1.792 4.812 1 96.94 524 VAL B N 1
ATOM 10637 C CA . VAL B 1 524 ? -15.094 1.749 3.391 1 96.94 524 VAL B CA 1
ATOM 10638 C C . VAL B 1 524 ? -14.367 0.446 3.066 1 96.94 524 VAL B C 1
ATOM 10640 O O . VAL B 1 524 ? -14.68 -0.219 2.078 1 96.94 524 VAL B O 1
ATOM 10643 N N . ALA B 1 525 ? -13.367 0.048 3.852 1 97.62 525 ALA B N 1
ATOM 10644 C CA . ALA B 1 525 ? -12.578 -1.159 3.627 1 97.62 525 ALA B CA 1
ATOM 10645 C C . ALA B 1 525 ? -13.461 -2.402 3.629 1 97.62 525 ALA B C 1
ATOM 10647 O O . ALA B 1 525 ? -13.383 -3.227 2.715 1 97.62 525 ALA B O 1
ATOM 10648 N N . SER B 1 526 ? -14.312 -2.562 4.605 1 97.5 526 SER B N 1
ATOM 10649 C CA . SER B 1 526 ? -15.164 -3.738 4.727 1 97.5 526 SER B CA 1
ATOM 10650 C C . SER B 1 526 ? -16.266 -3.73 3.676 1 97.5 526 SER B C 1
ATOM 10652 O O . SER B 1 526 ? -16.828 -4.777 3.35 1 97.5 526 SER B O 1
ATOM 10654 N N . TYR B 1 527 ? -16.625 -2.535 3.146 1 97.62 527 TYR B N 1
ATOM 10655 C CA . TYR B 1 527 ? -17.641 -2.408 2.113 1 97.62 527 TYR B CA 1
ATOM 10656 C C . TYR B 1 527 ? -17.219 -3.109 0.831 1 97.62 527 TYR B C 1
ATOM 10658 O O . TYR B 1 527 ? -18.047 -3.551 0.045 1 97.62 527 TYR B O 1
ATOM 10666 N N . HIS B 1 528 ? -15.945 -3.328 0.665 1 98.44 528 HIS B N 1
ATOM 10667 C CA . HIS B 1 528 ? -15.414 -3.943 -0.546 1 98.44 528 HIS B CA 1
ATOM 10668 C C . HIS B 1 528 ? -15.32 -5.461 -0.401 1 98.44 528 HIS B C 1
ATOM 10670 O O . HIS B 1 528 ? -14.883 -6.152 -1.321 1 98.44 528 HIS B O 1
ATOM 10676 N N . ALA B 1 529 ? -15.648 -5.973 0.705 1 98.25 529 ALA B N 1
ATOM 10677 C CA . ALA B 1 529 ? -15.789 -7.41 0.922 1 98.25 529 ALA B CA 1
ATOM 10678 C C . ALA B 1 529 ? -17.25 -7.832 0.886 1 98.25 529 ALA B C 1
ATOM 10680 O O . ALA B 1 529 ? -17.969 -7.676 1.874 1 98.25 529 ALA B O 1
ATOM 10681 N N . VAL B 1 530 ? -17.641 -8.391 -0.184 1 97.88 530 VAL B N 1
ATOM 10682 C CA . VAL B 1 530 ? -19.031 -8.781 -0.401 1 97.88 530 VAL B CA 1
ATOM 10683 C C . VAL B 1 530 ? -19.25 -10.203 0.109 1 97.88 530 VAL B C 1
ATOM 10685 O O . VAL B 1 530 ? -18.422 -11.086 -0.112 1 97.88 530 VAL B O 1
ATOM 10688 N N . ARG B 1 531 ? -20.391 -10.453 0.789 1 96.75 531 ARG B N 1
ATOM 10689 C CA . ARG B 1 531 ? -20.734 -11.797 1.241 1 96.75 531 ARG B CA 1
ATOM 10690 C C . ARG B 1 531 ? -21.203 -12.664 0.08 1 96.75 531 ARG B C 1
ATOM 10692 O O . ARG B 1 531 ? -22.078 -12.266 -0.687 1 96.75 531 ARG B O 1
ATOM 10699 N N . GLY B 1 532 ? -20.562 -13.844 -0.034 1 96.25 532 GLY B N 1
ATOM 10700 C CA . GLY B 1 532 ? -20.797 -14.734 -1.154 1 96.25 532 GLY B CA 1
ATOM 10701 C C . GLY B 1 532 ? -19.656 -14.773 -2.152 1 96.25 532 GLY B C 1
ATOM 10702 O O . GLY B 1 532 ? -18.859 -13.836 -2.219 1 96.25 532 GLY B O 1
ATOM 10703 N N . VAL B 1 533 ? -19.609 -15.867 -2.826 1 96.94 533 VAL B N 1
ATOM 10704 C CA . VAL B 1 533 ? -18.562 -15.992 -3.842 1 96.94 533 VAL B CA 1
ATOM 10705 C C . VAL B 1 533 ? -19.172 -15.766 -5.227 1 96.94 533 VAL B C 1
ATOM 10707 O O . VAL B 1 533 ? -20 -16.562 -5.684 1 96.94 533 VAL B O 1
ATOM 10710 N N . PHE B 1 534 ? -18.734 -14.719 -5.883 1 96.44 534 PHE B N 1
ATOM 10711 C CA . PHE B 1 534 ? -19.234 -14.367 -7.203 1 96.44 534 PHE B CA 1
ATOM 10712 C C . PHE B 1 534 ? -18.125 -14.422 -8.242 1 96.44 534 PHE B C 1
ATOM 10714 O O . PHE B 1 534 ? -17.359 -13.469 -8.383 1 96.44 534 PHE B O 1
ATOM 10721 N N . TYR B 1 535 ? -18.078 -15.523 -8.961 1 96.44 535 TYR B N 1
ATOM 10722 C CA . TYR B 1 535 ? -17.125 -15.641 -10.055 1 96.44 535 TYR B CA 1
ATOM 10723 C C . TYR B 1 535 ? -17.641 -14.961 -11.312 1 96.44 535 TYR B C 1
ATOM 10725 O O . TYR B 1 535 ? -18.766 -15.227 -11.742 1 96.44 535 TYR B O 1
ATOM 10733 N N . ASN B 1 536 ? -16.844 -14.047 -11.828 1 94.31 536 ASN B N 1
ATOM 10734 C CA . ASN B 1 536 ? -17.25 -13.32 -13.031 1 94.31 536 ASN B CA 1
ATOM 10735 C C . ASN B 1 536 ? -17.688 -14.273 -14.141 1 94.31 536 ASN B C 1
ATOM 10737 O O . ASN B 1 536 ? -18.703 -14.039 -14.805 1 94.31 536 ASN B O 1
ATOM 10741 N N . SER B 1 537 ? -16.969 -15.32 -14.359 1 88.62 537 SER B N 1
ATOM 10742 C CA . SER B 1 537 ? -17.188 -16.25 -15.453 1 88.62 537 SER B CA 1
ATOM 10743 C C . SER B 1 537 ? -18.5 -17.031 -15.25 1 88.62 537 SER B C 1
ATOM 10745 O O . SER B 1 537 ? -19.078 -17.531 -16.219 1 88.62 537 SER B O 1
ATOM 10747 N N . GLU B 1 538 ? -19 -17.109 -14 1 90.5 538 GLU B N 1
ATOM 10748 C CA . GLU B 1 538 ? -20.172 -17.906 -13.703 1 90.5 538 GLU B CA 1
ATOM 10749 C C . GLU B 1 538 ? -21.406 -17.031 -13.477 1 90.5 538 GLU B C 1
ATOM 10751 O O . GLU B 1 538 ? -22.531 -17.531 -13.414 1 90.5 538 GLU B O 1
ATOM 10756 N N . MET B 1 539 ? -21.141 -15.758 -13.367 1 92.62 539 MET B N 1
ATOM 10757 C CA . MET B 1 539 ? -22.25 -14.852 -13.102 1 92.62 539 MET B CA 1
ATOM 10758 C C . MET B 1 539 ? -23.109 -14.672 -14.352 1 92.62 539 MET B C 1
ATOM 10760 O O . MET B 1 539 ? -22.594 -14.594 -15.461 1 92.62 539 MET B O 1
ATOM 10764 N N . LYS B 1 540 ? -24.406 -14.578 -14.117 1 91.75 540 LYS B N 1
ATOM 10765 C CA . LYS B 1 540 ? -25.344 -14.273 -15.195 1 91.75 540 LYS B CA 1
ATOM 10766 C C . LYS B 1 540 ? -25.547 -12.773 -15.336 1 91.75 540 LYS B C 1
ATOM 10768 O O . LYS B 1 540 ? -25.344 -12.016 -14.383 1 91.75 540 LYS B O 1
ATOM 10773 N N . GLU B 1 541 ? -25.906 -12.383 -16.5 1 93.75 541 GLU B N 1
ATOM 10774 C CA . GLU B 1 541 ? -26.172 -10.961 -16.719 1 93.75 541 GLU B CA 1
ATOM 10775 C C . GLU B 1 541 ? -27.328 -10.477 -15.859 1 93.75 541 GLU B C 1
ATOM 10777 O O . GLU B 1 541 ? -28.312 -11.195 -15.664 1 93.75 541 GLU B O 1
ATOM 10782 N N . GLY B 1 542 ? -27.172 -9.273 -15.328 1 92.75 542 GLY B N 1
ATOM 10783 C CA . GLY B 1 542 ? -28.203 -8.688 -14.484 1 92.75 542 GLY B CA 1
ATOM 10784 C C . GLY B 1 542 ? -27.641 -7.992 -13.258 1 92.75 542 GLY B C 1
ATOM 10785 O O . GLY B 1 542 ? -26.438 -8.047 -13 1 92.75 542 GLY B O 1
ATOM 10786 N N . GLU B 1 543 ? -28.562 -7.281 -12.656 1 91.5 543 GLU B N 1
ATOM 10787 C CA . GLU B 1 543 ? -28.172 -6.523 -11.461 1 91.5 543 GLU B CA 1
ATOM 10788 C C . GLU B 1 543 ? -28.609 -7.246 -10.195 1 91.5 543 GLU B C 1
ATOM 10790 O O . GLU B 1 543 ? -29.703 -7.824 -10.141 1 91.5 543 GLU B O 1
ATOM 10795 N N . HIS B 1 544 ? -27.703 -7.305 -9.266 1 91.94 544 HIS B N 1
ATOM 10796 C CA . HIS B 1 544 ? -27.938 -7.91 -7.961 1 91.94 544 HIS B CA 1
ATOM 10797 C C . HIS B 1 544 ? -27.438 -7.012 -6.836 1 91.94 544 HIS B C 1
ATOM 10799 O O . HIS B 1 544 ? -26.406 -6.34 -6.98 1 91.94 544 HIS B O 1
ATOM 10805 N N . ARG B 1 545 ? -28.219 -7.016 -5.824 1 93.94 545 ARG B N 1
ATOM 10806 C CA . ARG B 1 545 ? -27.797 -6.348 -4.602 1 93.94 545 ARG B CA 1
ATOM 10807 C C . ARG B 1 545 ? -27.328 -7.363 -3.561 1 93.94 545 ARG B C 1
ATOM 10809 O O . ARG B 1 545 ? -28.031 -8.32 -3.258 1 93.94 545 ARG B O 1
ATOM 10816 N N . GLU B 1 546 ? -26.141 -7.152 -3.041 1 96.12 546 GLU B N 1
ATOM 10817 C CA . GLU B 1 546 ? -25.562 -8.125 -2.125 1 96.12 546 GLU B CA 1
ATOM 10818 C C . GLU B 1 546 ? -25.078 -7.461 -0.84 1 96.12 546 GLU B C 1
ATOM 10820 O O . GLU B 1 546 ? -24.578 -6.332 -0.868 1 96.12 546 GLU B O 1
ATOM 10825 N N . PRO B 1 547 ? -25.219 -8.148 0.285 1 96.56 547 PRO B N 1
ATOM 10826 C CA . PRO B 1 547 ? -24.672 -7.621 1.539 1 96.56 547 PRO B CA 1
ATOM 10827 C C . PRO B 1 547 ? -23.141 -7.66 1.585 1 96.56 547 PRO B C 1
ATOM 10829 O O . PRO B 1 547 ? -22.531 -8.5 0.929 1 96.56 547 PRO B O 1
ATOM 10832 N N . THR B 1 548 ? -22.516 -6.742 2.271 1 97.56 548 THR B N 1
ATOM 10833 C CA . THR B 1 548 ? -21.078 -6.688 2.455 1 97.56 548 THR B CA 1
ATOM 10834 C C . THR B 1 548 ? -20.703 -6.93 3.916 1 97.56 548 THR B C 1
ATOM 10836 O O . THR B 1 548 ? -21.578 -7.203 4.746 1 97.56 548 THR B O 1
ATOM 10839 N N . LEU B 1 549 ? -19.469 -6.914 4.223 1 96.69 549 LEU B N 1
ATOM 10840 C CA . LEU B 1 549 ? -19.016 -7.074 5.602 1 96.69 549 LEU B CA 1
ATOM 10841 C C . LEU B 1 549 ? -19.172 -5.77 6.375 1 96.69 549 LEU B C 1
ATOM 10843 O O . LEU B 1 549 ? -19 -5.746 7.598 1 96.69 549 LEU B O 1
ATOM 10847 N N . SER B 1 550 ? -19.375 -4.641 5.602 1 94.44 550 SER B N 1
ATOM 10848 C CA . SER B 1 550 ? -19.703 -3.385 6.27 1 94.44 550 SER B CA 1
ATOM 10849 C C . SER B 1 550 ? -21.156 -3.389 6.758 1 94.44 550 SER B C 1
ATOM 10851 O O . SER B 1 550 ? -22.078 -3.551 5.965 1 94.44 550 SER B O 1
ATOM 10853 N N . SER B 1 551 ? -21.344 -3.266 8.023 1 86.94 551 SER B N 1
ATOM 10854 C CA . SER B 1 551 ? -22.625 -3.453 8.68 1 86.94 551 SER B CA 1
ATOM 10855 C C . SER B 1 551 ? -23.719 -2.619 8.016 1 86.94 551 SER B C 1
ATOM 10857 O O . SER B 1 551 ? -23.594 -1.396 7.914 1 86.94 551 SER B O 1
ATOM 10859 N N . GLY B 1 552 ? -24.703 -3.309 7.488 1 88.06 552 GLY B N 1
ATOM 10860 C CA . GLY B 1 552 ? -25.906 -2.682 6.969 1 88.06 552 GLY B CA 1
ATOM 10861 C C . GLY B 1 552 ? -25.719 -2.098 5.578 1 88.06 552 GLY B C 1
ATOM 10862 O O . GLY B 1 552 ? -26.625 -1.444 5.051 1 88.06 552 GLY B O 1
ATOM 10863 N N . ALA B 1 553 ? -24.625 -2.359 4.984 1 92.62 553 ALA B N 1
ATOM 10864 C CA . ALA B 1 553 ? -24.375 -1.751 3.684 1 92.62 553 ALA B CA 1
ATOM 10865 C C . ALA B 1 553 ? -24.375 -2.801 2.576 1 92.62 553 ALA B C 1
ATOM 10867 O O . ALA B 1 553 ? -23.734 -3.84 2.689 1 92.62 553 ALA B O 1
ATOM 10868 N N . GLU B 1 554 ? -25.188 -2.523 1.559 1 95.56 554 GLU B N 1
ATOM 10869 C CA . GLU B 1 554 ? -25.25 -3.404 0.396 1 95.56 554 GLU B CA 1
ATOM 10870 C C . GLU B 1 554 ? -24.578 -2.77 -0.82 1 95.56 554 GLU B C 1
ATOM 10872 O O . GLU B 1 554 ? -24.469 -1.544 -0.905 1 95.56 554 GLU B O 1
ATOM 10877 N N . ILE B 1 555 ? -24.141 -3.6 -1.701 1 95.81 555 ILE B N 1
ATOM 10878 C CA . ILE B 1 555 ? -23.5 -3.137 -2.93 1 95.81 555 ILE B CA 1
ATOM 10879 C C . ILE B 1 555 ? -24.203 -3.74 -4.141 1 95.81 555 ILE B C 1
ATOM 10881 O O . ILE B 1 555 ? -24.75 -4.844 -4.059 1 95.81 555 ILE B O 1
ATOM 10885 N N . ASN B 1 556 ? -24.25 -3.004 -5.195 1 95.31 556 ASN B N 1
ATOM 10886 C CA . ASN B 1 556 ? -24.875 -3.479 -6.426 1 95.31 556 ASN B CA 1
ATOM 10887 C C . ASN B 1 556 ? -23.844 -4.082 -7.379 1 95.31 556 ASN B C 1
ATOM 10889 O O . ASN B 1 556 ? -22.844 -3.443 -7.699 1 95.31 556 ASN B O 1
ATOM 10893 N N . LEU B 1 557 ? -24.062 -5.273 -7.738 1 96.25 557 LEU B N 1
ATOM 10894 C CA . LEU B 1 557 ? -23.281 -5.938 -8.781 1 96.25 557 LEU B CA 1
ATOM 10895 C C . LEU B 1 557 ? -24.078 -6.031 -10.078 1 96.25 557 LEU B C 1
ATOM 10897 O O . LEU B 1 557 ? -25.234 -6.453 -10.07 1 96.25 557 LEU B O 1
ATOM 10901 N N . ASN B 1 558 ? -23.422 -5.562 -11.133 1 95.19 558 ASN B N 1
ATOM 10902 C CA . ASN B 1 558 ? -24.109 -5.57 -12.422 1 95.19 558 ASN B CA 1
ATOM 10903 C C . ASN B 1 558 ? -23.234 -6.207 -13.508 1 95.19 558 ASN B C 1
ATOM 10905 O O . ASN B 1 558 ? -22.266 -5.609 -13.961 1 95.19 558 ASN B O 1
ATOM 10909 N N . LYS B 1 559 ? -23.641 -7.395 -13.891 1 95.44 559 LYS B N 1
ATOM 10910 C CA . LYS B 1 559 ? -22.969 -8.07 -14.992 1 95.44 559 LYS B CA 1
ATOM 10911 C C . LYS B 1 559 ? -23.641 -7.738 -16.328 1 95.44 559 LYS B C 1
ATOM 10913 O O . LYS B 1 559 ? -24.859 -7.898 -16.469 1 95.44 559 LYS B O 1
ATOM 10918 N N . THR B 1 560 ? -22.812 -7.184 -17.203 1 92.81 560 THR B N 1
ATOM 10919 C CA . THR B 1 560 ? -23.281 -6.848 -18.547 1 92.81 560 THR B CA 1
ATOM 10920 C C . THR B 1 560 ? -22.422 -7.512 -19.609 1 92.81 560 THR B C 1
ATOM 10922 O O . THR B 1 560 ? -21.469 -8.234 -19.281 1 92.81 560 THR B O 1
ATOM 10925 N N . LYS B 1 561 ? -22.719 -7.258 -20.844 1 89.38 561 LYS B N 1
ATOM 10926 C CA . LYS B 1 561 ? -21.906 -7.773 -21.953 1 89.38 561 LYS B CA 1
ATOM 10927 C C . LYS B 1 561 ? -20.531 -7.117 -21.969 1 89.38 561 LYS B C 1
ATOM 10929 O O . LYS B 1 561 ? -19.547 -7.719 -22.438 1 89.38 561 LYS B O 1
ATOM 10934 N N . ASP B 1 562 ? -20.547 -5.93 -21.375 1 89.44 562 ASP B N 1
ATOM 10935 C CA . ASP B 1 562 ? -19.312 -5.16 -21.391 1 89.44 562 ASP B CA 1
ATOM 10936 C C . ASP B 1 562 ? -18.453 -5.465 -20.172 1 89.44 562 ASP B C 1
ATOM 10938 O O . ASP B 1 562 ? -17.328 -4.965 -20.047 1 89.44 562 ASP B O 1
ATOM 10942 N N . GLY B 1 563 ? -18.984 -6.262 -19.312 1 92.69 563 GLY B N 1
ATOM 10943 C CA . GLY B 1 563 ? -18.188 -6.625 -18.156 1 92.69 563 GLY B CA 1
ATOM 10944 C C . GLY B 1 563 ? -18.984 -6.57 -16.859 1 92.69 563 GLY B C 1
ATOM 10945 O O . GLY B 1 563 ? -20.203 -6.508 -16.875 1 92.69 563 GLY B O 1
ATOM 10946 N N . LEU B 1 564 ? -18.281 -6.672 -15.766 1 95.62 564 LEU B N 1
ATOM 10947 C CA . LEU B 1 564 ? -18.859 -6.641 -14.43 1 95.62 564 LEU B CA 1
ATOM 10948 C C . LEU B 1 564 ? -18.656 -5.277 -13.773 1 95.62 564 LEU B C 1
ATOM 10950 O O . LEU B 1 564 ? -17.531 -4.762 -13.758 1 95.62 564 LEU B O 1
ATOM 10954 N N . PHE B 1 565 ? -19.75 -4.703 -13.289 1 96.25 565 PHE B N 1
ATOM 10955 C CA . PHE B 1 565 ? -19.703 -3.385 -12.664 1 96.25 565 PHE B CA 1
ATOM 10956 C C . PHE B 1 565 ? -20.156 -3.453 -11.219 1 96.25 565 PHE B C 1
ATOM 10958 O O . PHE B 1 565 ? -20.984 -4.301 -10.859 1 96.25 565 PHE B O 1
ATOM 10965 N N . VAL B 1 566 ? -19.562 -2.627 -10.422 1 96.56 566 VAL B N 1
ATOM 10966 C CA . VAL B 1 566 ? -19.906 -2.518 -9.008 1 96.56 566 VAL B CA 1
ATOM 10967 C C . VAL B 1 566 ? -20.312 -1.079 -8.688 1 96.56 566 VAL B C 1
ATOM 10969 O O . VAL B 1 566 ? -19.672 -0.132 -9.164 1 96.56 566 VAL B O 1
ATOM 10972 N N . ARG B 1 567 ? -21.406 -0.962 -7.887 1 93.62 567 ARG B N 1
ATOM 10973 C CA . ARG B 1 567 ? -21.906 0.374 -7.59 1 93.62 567 ARG B CA 1
ATOM 10974 C C . ARG B 1 567 ? -22.328 0.486 -6.129 1 93.62 567 ARG B C 1
ATOM 10976 O O . ARG B 1 567 ? -23.188 -0.266 -5.668 1 93.62 567 ARG B O 1
ATOM 10983 N N . GLY B 1 568 ? -21.625 1.383 -5.48 1 90.5 568 GLY B N 1
ATOM 10984 C CA . GLY B 1 568 ? -22.078 1.764 -4.148 1 90.5 568 GLY B CA 1
ATOM 10985 C C . GLY B 1 568 ? -23.031 2.934 -4.156 1 90.5 568 GLY B C 1
ATOM 10986 O O . GLY B 1 568 ? -24.031 2.922 -4.891 1 90.5 568 GLY B O 1
ATOM 10987 N N . SER B 1 569 ? -22.688 3.906 -3.279 1 84.31 569 SER B N 1
ATOM 10988 C CA . SER B 1 569 ? -23.578 5.062 -3.156 1 84.31 569 SER B CA 1
ATOM 10989 C C . SER B 1 569 ? -23.016 6.266 -3.91 1 84.31 569 SER B C 1
ATOM 10991 O O . SER B 1 569 ? -21.797 6.359 -4.133 1 84.31 569 SER B O 1
ATOM 10993 N N . GLY B 1 570 ? -23.953 7.125 -4.344 1 75.31 570 GLY B N 1
ATOM 10994 C CA . GLY B 1 570 ? -23.531 8.43 -4.816 1 75.31 570 GLY B CA 1
ATOM 10995 C C . GLY B 1 570 ? -23.609 8.578 -6.324 1 75.31 570 GLY B C 1
ATOM 10996 O O . GLY B 1 570 ? -23.359 9.664 -6.863 1 75.31 570 GLY B O 1
ATOM 10997 N N . ALA B 1 571 ? -23.906 7.465 -7.016 1 77.44 571 ALA B N 1
ATOM 10998 C CA . ALA B 1 571 ? -23.984 7.566 -8.469 1 77.44 571 ALA B CA 1
ATOM 10999 C C . ALA B 1 571 ? -25.203 8.383 -8.891 1 77.44 571 ALA B C 1
ATOM 11001 O O . ALA B 1 571 ? -26.297 8.219 -8.336 1 77.44 571 ALA B O 1
ATOM 11002 N N . ALA B 1 572 ? -24.953 9.289 -9.828 1 68 572 ALA B N 1
ATOM 11003 C CA . ALA B 1 572 ? -26.047 10.117 -10.344 1 68 572 ALA B CA 1
ATOM 11004 C C . ALA B 1 572 ? -27.031 9.273 -11.141 1 68 572 ALA B C 1
ATOM 11006 O O . ALA B 1 572 ? -28.25 9.469 -11.039 1 68 572 ALA B O 1
ATOM 11007 N N . ASP B 1 573 ? -26.516 8.398 -11.984 1 70.94 573 ASP B N 1
ATOM 11008 C CA . ASP B 1 573 ? -27.312 7.484 -12.781 1 70.94 573 ASP B CA 1
ATOM 11009 C C . ASP B 1 573 ? -26.578 6.172 -13.031 1 70.94 573 ASP B C 1
ATOM 11011 O O . ASP B 1 573 ? -25.547 5.902 -12.398 1 70.94 573 ASP B O 1
ATOM 11015 N N . GLY B 1 574 ? -27.172 5.457 -13.805 1 73.12 574 GLY B N 1
ATOM 11016 C CA . GLY B 1 574 ? -26.625 4.129 -14.039 1 73.12 574 GLY B CA 1
ATOM 11017 C C . GLY B 1 574 ? -25.391 4.129 -14.914 1 73.12 574 GLY B C 1
ATOM 11018 O O . GLY B 1 574 ? -24.766 3.084 -15.125 1 73.12 574 GLY B O 1
ATOM 11019 N N . ALA B 1 575 ? -24.969 5.289 -15.359 1 75.69 575 ALA B N 1
ATOM 11020 C CA . ALA B 1 575 ? -23.828 5.359 -16.25 1 75.69 575 ALA B CA 1
ATOM 11021 C C . ALA B 1 575 ? -22.734 6.258 -15.68 1 75.69 575 ALA B C 1
ATOM 11023 O O . ALA B 1 575 ? -21.719 6.523 -16.344 1 75.69 575 ALA B O 1
ATOM 11024 N N . ASP B 1 576 ? -22.906 6.645 -14.438 1 80.38 576 ASP B N 1
ATOM 11025 C CA . ASP B 1 576 ? -21.969 7.566 -13.797 1 80.38 576 ASP B CA 1
ATOM 11026 C C . ASP B 1 576 ? -20.656 6.863 -13.445 1 80.38 576 ASP B C 1
ATOM 11028 O O . ASP B 1 576 ? -20.516 6.332 -12.344 1 80.38 576 ASP B O 1
ATOM 11032 N N . ARG B 1 577 ? -19.609 6.973 -14.289 1 82.5 577 ARG B N 1
ATOM 11033 C CA . ARG B 1 577 ? -18.328 6.285 -14.125 1 82.5 577 ARG B CA 1
ATOM 11034 C C . ARG B 1 577 ? -17.438 7.027 -13.141 1 82.5 577 ARG B C 1
ATOM 11036 O O . ARG B 1 577 ? -16.297 6.598 -12.875 1 82.5 577 ARG B O 1
ATOM 11043 N N . THR B 1 578 ? -18.016 8.039 -12.625 1 77.38 578 THR B N 1
ATOM 11044 C CA . THR B 1 578 ? -17.266 8.695 -11.562 1 77.38 578 THR B CA 1
ATOM 11045 C C . THR B 1 578 ? -17.422 7.938 -10.242 1 77.38 578 THR B C 1
ATOM 11047 O O . THR B 1 578 ? -16.578 8.062 -9.352 1 77.38 578 THR B O 1
ATOM 11050 N N . VAL B 1 579 ? -18.516 7.141 -10.258 1 83.94 579 VAL B N 1
ATOM 11051 C CA . VAL B 1 579 ? -18.797 6.398 -9.031 1 83.94 579 VAL B CA 1
ATOM 11052 C C . VAL B 1 579 ? -18.797 4.898 -9.328 1 83.94 579 VAL B C 1
ATOM 11054 O O . VAL B 1 579 ? -18.234 4.113 -8.562 1 83.94 579 VAL B O 1
ATOM 11057 N N . ILE B 1 580 ? -19.375 4.594 -10.453 1 91.69 580 ILE B N 1
ATOM 11058 C CA . ILE B 1 580 ? -19.547 3.188 -10.797 1 91.69 580 ILE B CA 1
ATOM 11059 C C . ILE B 1 580 ? -18.188 2.584 -11.18 1 91.69 580 ILE B C 1
ATOM 11061 O O . ILE B 1 580 ? -17.5 3.098 -12.062 1 91.69 580 ILE B O 1
ATOM 11065 N N . GLY B 1 581 ? -17.875 1.521 -10.484 1 95 581 GLY B N 1
ATOM 11066 C CA . GLY B 1 581 ? -16.625 0.838 -10.758 1 95 581 GLY B CA 1
ATOM 11067 C C . GLY B 1 581 ? -16.766 -0.285 -11.773 1 95 581 GLY B C 1
ATOM 11068 O O . GLY B 1 581 ? -17.781 -0.963 -11.812 1 95 581 GLY B O 1
ATOM 11069 N N . GLN B 1 582 ? -15.711 -0.431 -12.547 1 95.94 582 GLN B N 1
ATOM 11070 C CA . GLN B 1 582 ? -15.617 -1.562 -13.469 1 95.94 582 GLN B CA 1
ATOM 11071 C C . GLN B 1 582 ? -14.547 -2.547 -13.008 1 95.94 582 GLN B C 1
ATOM 11073 O O . GLN B 1 582 ? -13.477 -2.141 -12.555 1 95.94 582 GLN B O 1
ATOM 11078 N N . VAL B 1 583 ? -14.852 -3.828 -13.117 1 96.88 583 VAL B N 1
ATOM 11079 C CA . VAL B 1 583 ? -13.867 -4.863 -12.828 1 96.88 583 VAL B CA 1
ATOM 11080 C C . VAL B 1 583 ? -12.844 -4.926 -13.953 1 96.88 583 VAL B C 1
ATOM 11082 O O . VAL B 1 583 ? -13.203 -5.027 -15.133 1 96.88 583 VAL B O 1
ATOM 11085 N N . ILE B 1 584 ? -11.609 -4.828 -13.625 1 94.56 584 ILE B N 1
ATOM 11086 C CA . ILE B 1 584 ? -10.5 -4.832 -14.57 1 94.56 584 ILE B CA 1
ATOM 11087 C C . ILE B 1 584 ? -9.938 -6.246 -14.695 1 94.56 584 ILE B C 1
ATOM 11089 O O . ILE B 1 584 ? -9.773 -6.758 -15.805 1 94.56 584 ILE B O 1
ATOM 11093 N N . LYS B 1 585 ? -9.508 -6.828 -13.664 1 93.25 585 LYS B N 1
ATOM 11094 C CA . LYS B 1 585 ? -9.07 -8.219 -13.57 1 93.25 585 LYS B CA 1
ATOM 11095 C C . LYS B 1 585 ? -10.016 -9.031 -12.68 1 93.25 585 LYS B C 1
ATOM 11097 O O . LYS B 1 585 ? -10.328 -8.617 -11.562 1 93.25 585 LYS B O 1
ATOM 11102 N N . SER B 1 586 ? -10.438 -10.133 -13.219 1 95.12 586 SER B N 1
ATOM 11103 C CA . SER B 1 586 ? -11.445 -10.891 -12.492 1 95.12 586 SER B CA 1
ATOM 11104 C C . SER B 1 586 ? -10.93 -12.273 -12.102 1 95.12 586 SER B C 1
ATOM 11106 O O . SER B 1 586 ? -9.953 -12.758 -12.68 1 95.12 586 SER B O 1
ATOM 11108 N N . ASP B 1 587 ? -11.523 -12.836 -11.023 1 96.5 587 ASP B N 1
ATOM 11109 C CA . ASP B 1 587 ? -11.469 -14.25 -10.672 1 96.5 587 ASP B CA 1
ATOM 11110 C C . ASP B 1 587 ? -10.07 -14.641 -10.203 1 96.5 587 ASP B C 1
ATOM 11112 O O . ASP B 1 587 ? -9.516 -15.648 -10.656 1 96.5 587 ASP B O 1
ATOM 11116 N N . MET B 1 588 ? -9.484 -13.781 -9.453 1 95.31 588 MET B N 1
ATOM 11117 C CA . MET B 1 588 ? -8.305 -14.211 -8.719 1 95.31 588 MET B CA 1
ATOM 11118 C C . MET B 1 588 ? -8.688 -15.078 -7.523 1 95.31 588 MET B C 1
ATOM 11120 O O . MET B 1 588 ? -9.234 -14.578 -6.535 1 95.31 588 MET B O 1
ATOM 11124 N N . LEU B 1 589 ? -8.375 -16.312 -7.609 1 96.75 589 LEU B N 1
ATOM 11125 C CA . LEU B 1 589 ? -8.844 -17.281 -6.621 1 96.75 589 LEU B CA 1
ATOM 11126 C C . LEU B 1 589 ? -8.078 -17.141 -5.312 1 96.75 589 LEU B C 1
ATOM 11128 O O . LEU B 1 589 ? -6.863 -16.922 -5.32 1 96.75 589 LEU B O 1
ATOM 11132 N N . THR B 1 590 ? -8.797 -17.156 -4.223 1 96.88 590 THR B N 1
ATOM 11133 C CA . THR B 1 590 ? -8.219 -17.188 -2.881 1 96.88 590 THR B CA 1
ATOM 11134 C C . THR B 1 590 ? -8.789 -18.344 -2.064 1 96.88 590 THR B C 1
ATOM 11136 O O . THR B 1 590 ? -9.766 -18.969 -2.469 1 96.88 590 THR B O 1
ATOM 11139 N N . SER B 1 591 ? -8.211 -18.641 -0.95 1 97.25 591 SER B N 1
ATOM 11140 C CA . SER B 1 591 ? -8.594 -19.812 -0.149 1 97.25 591 SER B CA 1
ATOM 11141 C C . SER B 1 591 ? -10.008 -19.656 0.402 1 97.25 591 SER B C 1
ATOM 11143 O O . SER B 1 591 ? -10.703 -20.641 0.623 1 97.25 591 SER B O 1
ATOM 11145 N N . ASN B 1 592 ? -10.414 -18.422 0.623 1 97.75 592 ASN B N 1
ATOM 11146 C CA . ASN B 1 592 ? -11.719 -18.219 1.245 1 97.75 592 ASN B CA 1
ATOM 11147 C C . ASN B 1 592 ? -12.68 -17.484 0.307 1 97.75 592 ASN B C 1
ATOM 11149 O O . ASN B 1 592 ? -13.719 -16.984 0.743 1 97.75 592 ASN B O 1
ATOM 11153 N N . GLY B 1 593 ? -12.273 -17.375 -1.01 1 97.88 593 GLY B N 1
ATOM 11154 C CA . GLY B 1 593 ? -13.164 -16.703 -1.949 1 97.88 593 GLY B CA 1
ATOM 11155 C C . GLY B 1 593 ? -12.484 -16.312 -3.242 1 97.88 593 GLY B C 1
ATOM 11156 O O . GLY B 1 593 ? -11.805 -17.125 -3.867 1 97.88 593 GLY B O 1
ATOM 11157 N N . VAL B 1 594 ? -12.82 -15.047 -3.688 1 98.06 594 VAL B N 1
ATOM 11158 C CA . VAL B 1 594 ? -12.305 -14.57 -4.965 1 98.06 594 VAL B CA 1
ATOM 11159 C C . VAL B 1 594 ? -12.055 -13.062 -4.898 1 98.06 594 VAL B C 1
ATOM 11161 O O . VAL B 1 594 ? -12.703 -12.359 -4.129 1 98.06 594 VAL B O 1
ATOM 11164 N N . ILE B 1 595 ? -11.031 -12.602 -5.57 1 98.12 595 ILE B N 1
ATOM 11165 C CA . ILE B 1 595 ? -10.703 -11.188 -5.648 1 98.12 595 ILE B CA 1
ATOM 11166 C C . ILE B 1 595 ? -10.953 -10.68 -7.066 1 98.12 595 ILE B C 1
ATOM 11168 O O . ILE B 1 595 ? -10.602 -11.344 -8.047 1 98.12 595 ILE B O 1
ATOM 11172 N N . HIS B 1 596 ? -11.648 -9.602 -7.203 1 98.31 596 HIS B N 1
ATOM 11173 C CA . HIS B 1 596 ? -11.773 -8.812 -8.422 1 98.31 596 HIS B CA 1
ATOM 11174 C C . HIS B 1 596 ? -11.172 -7.422 -8.25 1 98.31 596 HIS B C 1
ATOM 11176 O O . HIS B 1 596 ? -11.406 -6.762 -7.234 1 98.31 596 HIS B O 1
ATOM 11182 N N . THR B 1 597 ? -10.352 -6.957 -9.18 1 98 597 THR B N 1
ATOM 11183 C CA . THR B 1 597 ? -9.828 -5.598 -9.094 1 98 597 THR B CA 1
ATOM 11184 C C . THR B 1 597 ? -10.781 -4.609 -9.758 1 98 597 THR B C 1
ATOM 11186 O O . THR B 1 597 ? -11.406 -4.93 -10.773 1 98 597 THR B O 1
ATOM 11189 N N . ILE B 1 598 ? -10.898 -3.416 -9.148 1 97.81 598 ILE B N 1
ATOM 11190 C CA . ILE B 1 598 ? -11.836 -2.443 -9.695 1 97.81 598 ILE B CA 1
ATOM 11191 C C . ILE B 1 598 ? -11.148 -1.091 -9.852 1 97.81 598 ILE B C 1
ATOM 11193 O O . ILE B 1 598 ? -10.148 -0.815 -9.188 1 97.81 598 ILE B O 1
ATOM 11197 N N . ASP B 1 599 ? -11.719 -0.237 -10.703 1 95.75 599 ASP B N 1
ATOM 11198 C CA . ASP B 1 599 ? -11.039 1.002 -11.07 1 95.75 599 ASP B CA 1
ATOM 11199 C C . ASP B 1 599 ? -11.609 2.191 -10.305 1 95.75 599 ASP B C 1
ATOM 11201 O O . ASP B 1 599 ? -11.219 3.336 -10.547 1 95.75 599 ASP B O 1
ATOM 11205 N N . ARG B 1 600 ? -12.594 1.94 -9.391 1 95.06 600 ARG B N 1
ATOM 11206 C CA . ARG B 1 600 ? -13.164 2.975 -8.531 1 95.06 600 ARG B CA 1
ATOM 11207 C C . ARG B 1 600 ? -13.375 2.453 -7.113 1 95.06 600 ARG B C 1
ATOM 11209 O O . ARG B 1 600 ? -13.805 1.312 -6.926 1 95.06 600 ARG B O 1
ATOM 11216 N N . VAL B 1 601 ? -13.008 3.316 -6.18 1 96.31 601 VAL B N 1
ATOM 11217 C CA . VAL B 1 601 ? -13.383 2.986 -4.809 1 96.31 601 VAL B CA 1
ATOM 11218 C C . VAL B 1 601 ? -14.883 3.162 -4.621 1 96.31 601 VAL B C 1
ATOM 11220 O O . VAL B 1 601 ? -15.469 4.137 -5.105 1 96.31 601 VAL B O 1
ATOM 11223 N N . GLN B 1 602 ? -15.492 2.197 -4.016 1 96.06 602 GLN B N 1
ATOM 11224 C CA . GLN B 1 602 ? -16.922 2.281 -3.746 1 96.06 602 GLN B CA 1
ATOM 11225 C C . GLN B 1 602 ? -17.188 2.74 -2.316 1 96.06 602 GLN B C 1
ATOM 11227 O O . GLN B 1 602 ? -16.531 2.289 -1.381 1 96.06 602 GLN B O 1
ATOM 11232 N N . LEU B 1 603 ? -18.172 3.627 -2.201 1 94.81 603 LEU B N 1
ATOM 11233 C CA . LEU B 1 603 ? -18.5 4.188 -0.895 1 94.81 603 LEU B CA 1
ATOM 11234 C C . LEU B 1 603 ? -19.891 3.744 -0.448 1 94.81 603 LEU B C 1
ATOM 11236 O O . LEU B 1 603 ? -20.828 3.748 -1.242 1 94.81 603 LEU B O 1
ATOM 11240 N N . PRO B 1 604 ? -20 3.293 0.812 1 94.62 604 PRO B N 1
ATOM 11241 C CA . PRO B 1 604 ? -21.312 2.914 1.321 1 94.62 604 PRO B CA 1
ATOM 11242 C C . PRO B 1 604 ? -22.203 4.121 1.609 1 94.62 604 PRO B C 1
ATOM 11244 O O . PRO B 1 604 ? -21.703 5.223 1.841 1 94.62 604 PRO B O 1
ATOM 11247 N N . SER B 1 605 ? -23.469 3.918 1.641 1 89.06 605 SER B N 1
ATOM 11248 C CA . SER B 1 605 ? -24.422 4.988 1.909 1 89.06 605 SER B CA 1
ATOM 11249 C C . SER B 1 605 ? -24.359 5.441 3.363 1 89.06 605 SER B C 1
ATOM 11251 O O . SER B 1 605 ? -24.781 6.547 3.697 1 89.06 605 SER B O 1
ATOM 11253 N N . THR B 1 606 ? -23.797 4.617 4.184 1 89.44 606 THR B N 1
ATOM 11254 C CA . THR B 1 606 ? -23.719 4.906 5.613 1 89.44 606 THR B CA 1
ATOM 11255 C C . THR B 1 606 ? -22.547 5.836 5.918 1 89.44 606 THR B C 1
ATOM 11257 O O . THR B 1 606 ? -22.438 6.371 7.023 1 89.44 606 THR B O 1
ATOM 11260 N N . LEU B 1 607 ? -21.656 6 4.938 1 92.12 607 LEU B N 1
ATOM 11261 C CA . LEU B 1 607 ? -20.484 6.84 5.156 1 92.12 607 LEU B CA 1
ATOM 11262 C C . LEU B 1 607 ? -20.875 8.312 5.25 1 92.12 607 LEU B C 1
ATOM 11264 O O . LEU B 1 607 ? -21.547 8.836 4.359 1 92.12 607 LEU B O 1
ATOM 11268 N N . GLU B 1 608 ? -20.531 8.984 6.32 1 92.19 608 GLU B N 1
ATOM 11269 C CA . GLU B 1 608 ? -20.797 10.406 6.504 1 92.19 608 GLU B CA 1
ATOM 11270 C C . GLU B 1 608 ? -19.5 11.219 6.457 1 92.19 608 GLU B C 1
ATOM 11272 O O . GLU B 1 608 ? -18.734 11.219 7.414 1 92.19 608 GLU B O 1
ATOM 11277 N N . VAL B 1 609 ? -19.312 11.906 5.391 1 92.94 609 VAL B N 1
ATOM 11278 C CA . VAL B 1 609 ? -18.156 12.781 5.215 1 92.94 609 VAL B CA 1
ATOM 11279 C C . VAL B 1 609 ? -18.625 14.219 4.992 1 92.94 609 VAL B C 1
ATOM 11281 O O . VAL B 1 609 ? -19.391 14.492 4.066 1 92.94 609 VAL B O 1
ATOM 11284 N N . THR B 1 610 ? -18.156 15.148 5.793 1 92.75 610 THR B N 1
ATOM 11285 C CA . THR B 1 610 ? -18.516 16.562 5.684 1 92.75 610 THR B CA 1
ATOM 11286 C C . THR B 1 610 ? -17.406 17.344 4.988 1 92.75 610 THR B C 1
ATOM 11288 O O . THR B 1 610 ? -16.312 16.812 4.766 1 92.75 610 THR B O 1
ATOM 11291 N N . ASN B 1 611 ? -17.766 18.547 4.625 1 92.75 611 ASN B N 1
ATOM 11292 C CA . ASN B 1 611 ? -16.734 19.438 4.07 1 92.75 611 ASN B CA 1
ATOM 11293 C C . ASN B 1 611 ? -15.641 19.719 5.086 1 92.75 611 ASN B C 1
ATOM 11295 O O . ASN B 1 611 ? -14.477 19.906 4.715 1 92.75 611 ASN B O 1
ATOM 11299 N N . LYS B 1 612 ? -16.016 19.766 6.312 1 92.5 612 LYS B N 1
ATOM 11300 C CA . LYS B 1 612 ? -15.031 19.984 7.359 1 92.5 612 LYS B CA 1
ATOM 11301 C C . LYS B 1 612 ? -13.992 18.859 7.375 1 92.5 612 LYS B C 1
ATOM 11303 O O . LYS B 1 612 ? -12.797 19.109 7.531 1 92.5 612 LYS B O 1
ATOM 11308 N N . ASN B 1 613 ? -14.477 17.625 7.219 1 92.75 613 ASN B N 1
ATOM 11309 C CA . ASN B 1 613 ? -13.586 16.484 7.148 1 92.75 613 ASN B CA 1
ATOM 11310 C C . ASN B 1 613 ? -12.578 16.625 6.012 1 92.75 613 ASN B C 1
ATOM 11312 O O . ASN B 1 613 ? -11.383 16.375 6.199 1 92.75 613 ASN B O 1
ATOM 11316 N N . LEU B 1 614 ? -13.023 17.062 4.938 1 92.5 614 LEU B N 1
ATOM 11317 C CA . LEU B 1 614 ? -12.172 17.203 3.756 1 92.5 614 LEU B CA 1
ATOM 11318 C C . LEU B 1 614 ? -11.164 18.328 3.939 1 92.5 614 LEU B C 1
ATOM 11320 O O . LEU B 1 614 ? -10.023 18.234 3.48 1 92.5 614 LEU B O 1
ATOM 11324 N N . LEU B 1 615 ? -11.594 19.359 4.602 1 91.31 615 LEU B N 1
ATOM 11325 C CA . LEU B 1 615 ? -10.734 20.516 4.812 1 91.31 615 LEU B CA 1
ATOM 11326 C C . LEU B 1 615 ? -9.727 20.234 5.926 1 91.31 615 LEU B C 1
ATOM 11328 O O . LEU B 1 615 ? -8.711 20.938 6.035 1 91.31 615 LEU B O 1
ATOM 11332 N N . SER B 1 616 ? -10 19.297 6.73 1 86.25 616 SER B N 1
ATOM 11333 C CA . SER B 1 616 ? -9.148 19.016 7.879 1 86.25 616 SER B CA 1
ATOM 11334 C C . SER B 1 616 ? -7.875 18.281 7.457 1 86.25 616 SER B C 1
ATOM 11336 O O . SER B 1 616 ? -6.969 18.094 8.266 1 86.25 616 SER B O 1
ATOM 11338 N N . VAL B 1 617 ? -7.898 17.922 6.227 1 84.88 617 VAL B N 1
ATOM 11339 C CA . VAL B 1 617 ? -6.703 17.266 5.711 1 84.88 617 VAL B CA 1
ATOM 11340 C C . VAL B 1 617 ? -5.551 18.266 5.641 1 84.88 617 VAL B C 1
ATOM 11342 O O . VAL B 1 617 ? -5.766 19.484 5.695 1 84.88 617 VAL B O 1
ATOM 11345 N N . GLU B 1 618 ? -4.348 17.812 5.602 1 71.69 618 GLU B N 1
ATOM 11346 C CA . GLU B 1 618 ? -3.195 18.703 5.516 1 71.69 618 GLU B CA 1
ATOM 11347 C C . GLU B 1 618 ? -3.229 19.516 4.23 1 71.69 618 GLU B C 1
ATOM 11349 O O . GLU B 1 618 ? -3.553 19 3.16 1 71.69 618 GLU B O 1
ATOM 11354 N N . GLY B 1 619 ? -3.152 20.812 4.367 1 73.06 619 GLY B N 1
ATOM 11355 C CA . GLY B 1 619 ? -2.973 21.672 3.207 1 73.06 619 GLY B CA 1
ATOM 11356 C C . GLY B 1 619 ? -3.971 22.828 3.152 1 73.06 619 GLY B C 1
ATOM 11357 O O . GLY B 1 619 ? -3.795 23.766 2.383 1 73.06 619 GLY B O 1
ATOM 11358 N N . THR B 1 620 ? -5.09 22.625 3.967 1 80.69 620 THR B N 1
ATOM 11359 C CA . THR B 1 620 ? -6.094 23.688 3.891 1 80.69 620 THR B CA 1
ATOM 11360 C C . THR B 1 620 ? -6.531 24.109 5.285 1 80.69 620 THR B C 1
ATOM 11362 O O . THR B 1 620 ? -7.691 24.469 5.492 1 80.69 620 THR B O 1
ATOM 11365 N N . ASN B 1 621 ? -5.766 24.062 6.191 1 76.44 621 ASN B N 1
ATOM 11366 C CA . ASN B 1 621 ? -6.121 24.328 7.578 1 76.44 621 ASN B CA 1
ATOM 11367 C C . ASN B 1 621 ? -6.352 25.812 7.82 1 76.44 621 ASN B C 1
ATOM 11369 O O . ASN B 1 621 ? -7.207 26.203 8.625 1 76.44 621 ASN B O 1
ATOM 11373 N N . SER B 1 622 ? -5.551 26.625 7.156 1 76.31 622 SER B N 1
ATOM 11374 C CA . SER B 1 622 ? -5.707 28.062 7.316 1 76.31 622 SER B CA 1
ATOM 11375 C C . SER B 1 622 ? -7.098 28.516 6.891 1 76.31 622 SER B C 1
ATOM 11377 O O . SER B 1 622 ? -7.727 29.328 7.57 1 76.31 622 SER B O 1
ATOM 11379 N N . PHE B 1 623 ? -7.535 28.031 5.836 1 85.12 623 PHE B N 1
ATOM 11380 C CA . PHE B 1 623 ? -8.859 28.406 5.352 1 85.12 623 PHE B CA 1
ATOM 11381 C C . PHE B 1 623 ? -9.945 27.859 6.27 1 85.12 623 PHE B C 1
ATOM 11383 O O . PHE B 1 623 ? -10.969 28.516 6.488 1 85.12 623 PHE B O 1
ATOM 11390 N N . LEU B 1 624 ? -9.797 26.656 6.723 1 86.5 624 LEU B N 1
ATOM 11391 C CA . LEU B 1 624 ? -10.75 26.062 7.66 1 86.5 624 LEU B CA 1
ATOM 11392 C C . LEU B 1 624 ? -10.914 26.953 8.891 1 86.5 624 LEU B C 1
ATOM 11394 O O . LEU B 1 624 ? -12.039 27.172 9.352 1 86.5 624 LEU B O 1
ATOM 11398 N N . ARG B 1 625 ? -9.922 27.406 9.328 1 78.56 625 ARG B N 1
ATOM 11399 C CA . ARG B 1 625 ? -9.977 28.266 10.508 1 78.56 625 ARG B CA 1
ATOM 11400 C C . ARG B 1 625 ? -10.641 29.609 10.188 1 78.56 625 ARG B C 1
ATOM 11402 O O . ARG B 1 625 ? -11.336 30.188 11.023 1 78.56 625 ARG B O 1
ATOM 11409 N N . LEU B 1 626 ? -10.273 30.078 9.023 1 79.81 626 LEU B N 1
ATOM 11410 C CA . LEU B 1 626 ? -10.938 31.297 8.578 1 79.81 626 LEU B CA 1
ATOM 11411 C C . LEU B 1 626 ? -12.453 31.125 8.586 1 79.81 626 LEU B C 1
ATOM 11413 O O . LEU B 1 626 ? -13.188 32 9.039 1 79.81 626 LEU B O 1
ATOM 11417 N N . LEU B 1 627 ? -12.859 30.047 8.109 1 86.81 627 LEU B N 1
ATOM 11418 C CA . LEU B 1 627 ? -14.297 29.781 8.047 1 86.81 627 LEU B CA 1
ATOM 11419 C C . LEU B 1 627 ? -14.891 29.641 9.445 1 86.81 627 LEU B C 1
ATOM 11421 O O . LEU B 1 627 ? -16.016 30.078 9.688 1 86.81 627 LEU B O 1
ATOM 11425 N N . GLU B 1 628 ? -14.156 29.062 10.297 1 81.5 628 GLU B N 1
ATOM 11426 C CA . GLU B 1 628 ? -14.609 28.922 11.68 1 81.5 628 GLU B CA 1
ATOM 11427 C C . GLU B 1 628 ? -14.703 30.281 12.375 1 81.5 628 GLU B C 1
ATOM 11429 O O . GLU B 1 628 ? -15.641 30.547 13.125 1 81.5 628 GLU B O 1
ATOM 11434 N N . ARG B 1 629 ? -13.82 31.125 12.07 1 76.06 629 ARG B N 1
ATOM 11435 C CA . ARG B 1 629 ? -13.797 32.469 12.641 1 76.06 629 ARG B CA 1
ATOM 11436 C C . ARG B 1 629 ? -14.969 33.312 12.141 1 76.06 629 ARG B C 1
ATOM 11438 O O . ARG B 1 629 ? -15.484 34.156 12.859 1 76.06 629 ARG B O 1
ATOM 11445 N N . CYS B 1 630 ? -15.312 33 10.938 1 80.94 630 CYS B N 1
ATOM 11446 C CA . CYS B 1 630 ? -16.406 33.75 10.336 1 80.94 630 CYS B CA 1
ATOM 11447 C C . CYS B 1 630 ? -17.75 33.125 10.656 1 80.94 630 CYS B C 1
ATOM 11449 O O . CYS B 1 630 ? -18.781 33.5 10.102 1 80.94 630 CYS B O 1
ATOM 11451 N N . ASP B 1 631 ? -17.781 32.125 11.555 1 81.44 631 ASP B N 1
ATOM 11452 C CA . ASP B 1 631 ? -18.984 31.438 12.008 1 81.44 631 ASP B CA 1
ATOM 11453 C C . ASP B 1 631 ? -19.734 30.797 10.836 1 81.44 631 ASP B C 1
ATOM 11455 O O . ASP B 1 631 ? -20.953 30.875 10.75 1 81.44 631 ASP B O 1
ATOM 11459 N N . LEU B 1 632 ? -19.062 30.359 9.914 1 84.31 632 LEU B N 1
ATOM 11460 C CA . LEU B 1 632 ? -19.641 29.672 8.766 1 84.31 632 LEU B CA 1
ATOM 11461 C C . LEU B 1 632 ? -19.516 28.156 8.906 1 84.31 632 LEU B C 1
ATOM 11463 O O . LEU B 1 632 ? -19.984 27.406 8.039 1 84.31 632 LEU B O 1
ATOM 11467 N N . SER B 1 633 ? -19 27.688 9.961 1 80.62 633 SER B N 1
ATOM 11468 C CA . SER B 1 633 ? -18.688 26.266 10.125 1 80.62 633 SER B CA 1
ATOM 11469 C C . SER B 1 633 ? -19.953 25.422 10.258 1 80.62 633 SER B C 1
ATOM 11471 O O . SER B 1 633 ? -20.094 24.391 9.594 1 80.62 633 SER B O 1
ATOM 11473 N N . ARG B 1 634 ? -20.828 25.781 10.984 1 81 634 ARG B N 1
ATOM 11474 C CA . ARG B 1 634 ? -22.016 24.984 11.25 1 81 634 ARG B CA 1
ATOM 11475 C C . ARG B 1 634 ? -22.891 24.859 10.008 1 81 634 ARG B C 1
ATOM 11477 O O . ARG B 1 634 ? -23.344 23.766 9.664 1 81 634 ARG B O 1
ATOM 11484 N N . ASP B 1 635 ? -22.969 25.891 9.258 1 79.19 635 ASP B N 1
ATOM 11485 C CA . ASP B 1 635 ? -23.922 25.906 8.148 1 79.19 635 ASP B CA 1
ATOM 11486 C C . ASP B 1 635 ? -23.297 25.328 6.883 1 79.19 635 ASP B C 1
ATOM 11488 O O . ASP B 1 635 ? -23.969 24.672 6.09 1 79.19 635 ASP B O 1
ATOM 11492 N N . VAL B 1 636 ? -22.031 25.5 6.785 1 83.5 636 VAL B N 1
ATOM 11493 C CA . VAL B 1 636 ? -21.422 25.156 5.504 1 83.5 636 VAL B CA 1
ATOM 11494 C C . VAL B 1 636 ? -20.531 23.906 5.668 1 83.5 636 VAL B C 1
ATOM 11496 O O . VAL B 1 636 ? -20.484 23.062 4.777 1 83.5 636 VAL B O 1
ATOM 11499 N N . LEU B 1 637 ? -19.953 23.75 6.809 1 85.94 637 LEU B N 1
ATOM 11500 C CA . LEU B 1 637 ? -18.922 22.719 6.926 1 85.94 637 LEU B CA 1
ATOM 11501 C C . LEU B 1 637 ? -19.484 21.453 7.566 1 85.94 637 LEU B C 1
ATOM 11503 O O . LEU B 1 637 ? -19.094 20.344 7.191 1 85.94 637 LEU B O 1
ATOM 11507 N N . GLU B 1 638 ? -20.344 21.562 8.477 1 84.88 638 GLU B N 1
ATOM 11508 C CA . GLU B 1 638 ? -20.75 20.391 9.258 1 84.88 638 GLU B CA 1
ATOM 11509 C C . GLU B 1 638 ? -22.125 19.891 8.828 1 84.88 638 GLU B C 1
ATOM 11511 O O . GLU B 1 638 ? -22.547 18.812 9.242 1 84.88 638 GLU B O 1
ATOM 11516 N N . HIS B 1 639 ? -22.688 20.578 7.906 1 78.62 639 HIS B N 1
ATOM 11517 C CA . HIS B 1 639 ? -24.047 20.219 7.512 1 78.62 639 HIS B CA 1
ATOM 11518 C C . HIS B 1 639 ? -24.047 18.953 6.645 1 78.62 639 HIS B C 1
ATOM 11520 O O . HIS B 1 639 ? -23.141 18.766 5.832 1 78.62 639 HIS B O 1
ATOM 11526 N N . LEU B 1 640 ? -25.109 18.078 6.93 1 74.88 640 LEU B N 1
ATOM 11527 C CA . LEU B 1 640 ? -25.203 16.828 6.18 1 74.88 640 LEU B CA 1
ATOM 11528 C C . LEU B 1 640 ? -26.516 16.734 5.422 1 74.88 640 LEU B C 1
ATOM 11530 O O . LEU B 1 640 ? -26.938 15.648 5.023 1 74.88 640 LEU B O 1
ATOM 11534 N N . ASP B 1 641 ? -27.125 17.922 5.27 1 77 641 ASP B N 1
ATOM 11535 C CA . ASP B 1 641 ? -28.375 17.938 4.496 1 77 641 ASP B CA 1
ATOM 11536 C C . ASP B 1 641 ? -28.094 17.844 3 1 77 641 ASP B C 1
ATOM 11538 O O . ASP B 1 641 ? -27.516 18.766 2.41 1 77 641 ASP B O 1
ATOM 11542 N N . PRO B 1 642 ? -28.531 16.75 2.408 1 78.38 642 PRO B N 1
ATOM 11543 C CA . PRO B 1 642 ? -28.25 16.562 0.982 1 78.38 642 PRO B CA 1
ATOM 11544 C C . PRO B 1 642 ? -29 17.562 0.102 1 78.38 642 PRO B C 1
ATOM 11546 O O . PRO B 1 642 ? -28.641 17.75 -1.065 1 78.38 642 PRO B O 1
ATOM 11549 N N . LYS B 1 643 ? -29.953 18.312 0.597 1 78.88 643 LYS B N 1
ATOM 11550 C CA . LYS B 1 643 ? -30.75 19.25 -0.183 1 78.88 643 LYS B CA 1
ATOM 11551 C C . LYS B 1 643 ? -30.016 20.578 -0.334 1 78.88 643 LYS B C 1
ATOM 11553 O O . LYS B 1 643 ? -30.359 21.391 -1.207 1 78.88 643 LYS B O 1
ATOM 11558 N N . LYS B 1 644 ? -29.031 20.75 0.435 1 85.25 644 LYS B N 1
ATOM 11559 C CA . LYS B 1 644 ? -28.281 22 0.399 1 85.25 644 LYS B CA 1
ATOM 11560 C C . LYS B 1 644 ? -26.781 21.75 0.306 1 85.25 644 LYS B C 1
ATOM 11562 O O . LYS B 1 644 ? -26.031 22.078 1.226 1 85.25 644 LYS B O 1
ATOM 11567 N N . PRO B 1 645 ? -26.406 21.312 -0.862 1 88.56 645 PRO B N 1
ATOM 11568 C CA . PRO B 1 645 ? -24.969 21.031 -0.988 1 88.56 645 PRO B CA 1
ATOM 11569 C C . PRO B 1 645 ? -24.141 22.312 -1.163 1 88.56 645 PRO B C 1
ATOM 11571 O O . PRO B 1 645 ? -24.609 23.281 -1.759 1 88.56 645 PRO B O 1
ATOM 11574 N N . TYR B 1 646 ? -22.969 22.312 -0.561 1 92.25 646 TYR B N 1
ATOM 11575 C CA . TYR B 1 646 ? -22.016 23.391 -0.734 1 92.25 646 TYR B CA 1
ATOM 11576 C C . TYR B 1 646 ? -20.688 22.875 -1.288 1 92.25 646 TYR B C 1
ATOM 11578 O O . TYR B 1 646 ? -20.234 21.781 -0.912 1 92.25 646 TYR B O 1
ATOM 11586 N N . THR B 1 647 ? -20.156 23.562 -2.203 1 93.31 647 THR B N 1
ATOM 11587 C CA . THR B 1 647 ? -18.797 23.312 -2.668 1 93.31 647 THR B CA 1
ATOM 11588 C C . THR B 1 647 ? -17.859 24.422 -2.193 1 93.31 647 THR B C 1
ATOM 11590 O O . THR B 1 647 ? -18.125 25.609 -2.408 1 93.31 647 THR B O 1
ATOM 11593 N N . VAL B 1 648 ? -16.828 24.031 -1.588 1 95.12 648 VAL B N 1
ATOM 11594 C CA . VAL B 1 648 ? -15.906 25 -1.018 1 95.12 648 VAL B CA 1
ATOM 11595 C C . VAL B 1 648 ? -14.633 25.062 -1.865 1 95.12 648 VAL B C 1
ATOM 11597 O O . VAL B 1 648 ? -14.008 24.047 -2.133 1 95.12 648 VAL B O 1
ATOM 11600 N N . LEU B 1 649 ? -14.328 26.203 -2.326 1 95.06 649 LEU B N 1
ATOM 11601 C CA . LEU B 1 649 ? -13.039 26.453 -2.951 1 95.06 649 LEU B CA 1
ATOM 11602 C C . LEU B 1 649 ? -11.984 26.812 -1.903 1 95.06 649 LEU B C 1
ATOM 11604 O O . LEU B 1 649 ? -11.898 27.969 -1.474 1 95.06 649 LEU B O 1
ATOM 11608 N N . ALA B 1 650 ? -11.18 25.891 -1.593 1 93.5 650 ALA B N 1
ATOM 11609 C CA . ALA B 1 650 ? -10.273 26.062 -0.461 1 93.5 650 ALA B CA 1
ATOM 11610 C C . ALA B 1 650 ? -8.852 26.344 -0.937 1 93.5 650 ALA B C 1
ATOM 11612 O O . ALA B 1 650 ? -8.203 25.469 -1.52 1 93.5 650 ALA B O 1
ATOM 11613 N N . PRO B 1 651 ? -8.383 27.531 -0.678 1 89.75 651 PRO B N 1
ATOM 11614 C CA . PRO B 1 651 ? -6.969 27.766 -0.979 1 89.75 651 PRO B CA 1
ATOM 11615 C C . PRO B 1 651 ? -6.031 26.953 -0.091 1 89.75 651 PRO B C 1
ATOM 11617 O O . PRO B 1 651 ? -6.312 26.75 1.093 1 89.75 651 PRO B O 1
ATOM 11620 N N . SER B 1 652 ? -4.945 26.578 -0.639 1 83.75 652 SER B N 1
ATOM 11621 C CA . SER B 1 652 ? -3.943 25.859 0.126 1 83.75 652 SER B CA 1
ATOM 11622 C C . SER B 1 652 ? -3.314 26.734 1.2 1 83.75 652 SER B C 1
ATOM 11624 O O . SER B 1 652 ? -3.408 27.969 1.137 1 83.75 652 SER B O 1
ATOM 11626 N N . ASP B 1 653 ? -2.73 26.156 2.186 1 76.81 653 ASP B N 1
ATOM 11627 C CA . ASP B 1 653 ? -2.041 26.906 3.23 1 76.81 653 ASP B CA 1
ATOM 11628 C C . ASP B 1 653 ? -0.913 27.75 2.645 1 76.81 653 ASP B C 1
ATOM 11630 O O . ASP B 1 653 ? -0.628 28.844 3.139 1 76.81 653 ASP B O 1
ATOM 11634 N N . ARG B 1 654 ? -0.352 27.25 1.618 1 70.44 654 ARG B N 1
ATOM 11635 C CA . ARG B 1 654 ? 0.702 28 0.934 1 70.44 654 ARG B CA 1
ATOM 11636 C C . ARG B 1 654 ? 0.145 29.25 0.265 1 70.44 654 ARG B C 1
ATOM 11638 O O . ARG B 1 654 ? 0.823 30.266 0.195 1 70.44 654 ARG B O 1
ATOM 11645 N N . ALA B 1 655 ? -1.074 29.156 -0.21 1 75.62 655 ALA B N 1
ATOM 11646 C CA . ALA B 1 655 ? -1.714 30.281 -0.884 1 75.62 655 ALA B CA 1
ATOM 11647 C C . ALA B 1 655 ? -1.979 31.422 0.09 1 75.62 655 ALA B C 1
ATOM 11649 O O . ALA B 1 655 ? -1.913 32.594 -0.286 1 75.62 655 ALA B O 1
ATOM 11650 N N . PHE B 1 656 ? -2.344 31.156 1.277 1 69.12 656 PHE B N 1
ATOM 11651 C CA . PHE B 1 656 ? -2.617 32.188 2.287 1 69.12 656 PHE B CA 1
ATOM 11652 C C . PHE B 1 656 ? -1.34 32.906 2.682 1 69.12 656 PHE B C 1
ATOM 11654 O O . PHE B 1 656 ? -1.379 34.094 3.055 1 69.12 656 PHE B O 1
ATOM 11661 N N . GLY B 1 657 ? -0.261 32.156 2.629 1 58.75 657 GLY B N 1
ATOM 11662 C CA . GLY B 1 657 ? 1.014 32.812 2.902 1 58.75 657 GLY B CA 1
ATOM 11663 C C . GLY B 1 657 ? 1.427 33.781 1.825 1 58.75 657 GLY B C 1
ATOM 11664 O O . GLY B 1 657 ? 2.072 34.781 2.115 1 58.75 657 GLY B O 1
ATOM 11665 N N . LYS B 1 658 ? 0.984 33.438 0.624 1 54.19 658 LYS B N 1
ATOM 11666 C CA . LYS B 1 658 ? 1.348 34.281 -0.504 1 54.19 658 LYS B CA 1
ATOM 11667 C C . LYS B 1 658 ? 0.532 35.594 -0.502 1 54.19 658 LYS B C 1
ATOM 11669 O O . LYS B 1 658 ? 1.053 36.656 -0.826 1 54.19 658 LYS B O 1
ATOM 11674 N N . ASP B 1 659 ? -0.764 35.438 -0.087 1 53.94 659 ASP B N 1
ATOM 11675 C CA . ASP B 1 659 ? -1.639 36.594 -0.189 1 53.94 659 ASP B CA 1
ATOM 11676 C C . ASP B 1 659 ? -1.824 37.25 1.172 1 53.94 659 ASP B C 1
ATOM 11678 O O . ASP B 1 659 ? -2.012 36.594 2.184 1 53.94 659 ASP B O 1
ATOM 11682 N N . GLY B 1 660 ? -1.099 38.25 1.589 1 49.66 660 GLY B N 1
ATOM 11683 C CA . GLY B 1 660 ? -1.004 39.156 2.738 1 49.66 660 GLY B CA 1
ATOM 11684 C C . GLY B 1 660 ? -2.314 39.281 3.488 1 49.66 660 GLY B C 1
ATOM 11685 O O . GLY B 1 660 ? -2.938 40.344 3.459 1 49.66 660 GLY B O 1
ATOM 11686 N N . LEU B 1 661 ? -2.938 38.25 3.809 1 53.97 661 LEU B N 1
ATOM 11687 C CA . LEU B 1 661 ? -4.211 38.375 4.512 1 53.97 661 LEU B CA 1
ATOM 11688 C C . LEU B 1 661 ? -4.012 39 5.887 1 53.97 661 LEU B C 1
ATOM 11690 O O . LEU B 1 661 ? -4.977 39.188 6.637 1 53.97 661 LEU B O 1
ATOM 11694 N N . SER B 1 662 ? -2.801 39.219 6.242 1 52.25 662 SER B N 1
ATOM 11695 C CA . SER B 1 662 ? -2.574 39.812 7.551 1 52.25 662 SER B CA 1
ATOM 11696 C C . SER B 1 662 ? -3.404 41.062 7.727 1 52.25 662 SER B C 1
ATOM 11698 O O . SER B 1 662 ? -3.955 41.312 8.805 1 52.25 662 SER B O 1
ATOM 11700 N N . ALA B 1 663 ? -3.49 41.75 6.598 1 52.31 663 ALA B N 1
ATOM 11701 C CA . ALA B 1 663 ? -4.23 43 6.695 1 52.31 663 ALA B CA 1
ATOM 11702 C C . ALA B 1 663 ? -5.723 42.75 6.875 1 52.31 663 ALA B C 1
ATOM 11704 O O . ALA B 1 663 ? -6.434 43.562 7.469 1 52.31 663 ALA B O 1
ATOM 11705 N N . LEU B 1 664 ? -6.086 41.562 6.469 1 57.84 664 LEU B N 1
ATOM 11706 C CA . LEU B 1 664 ? -7.508 41.25 6.5 1 57.84 664 LEU B CA 1
ATOM 11707 C C . LEU B 1 664 ? -7.914 40.719 7.863 1 57.84 664 LEU B C 1
ATOM 11709 O O . LEU B 1 664 ? -9.086 40.781 8.242 1 57.84 664 LEU B O 1
ATOM 11713 N N . TYR B 1 665 ? -6.941 40.344 8.578 1 58.75 665 TYR B N 1
ATOM 11714 C CA . TYR B 1 665 ? -7.277 39.688 9.828 1 58.75 665 TYR B CA 1
ATOM 11715 C C . TYR B 1 665 ? -7.812 40.688 10.852 1 58.75 665 TYR B C 1
ATOM 11717 O O . TYR B 1 665 ? -8.578 40.312 11.742 1 58.75 665 TYR B O 1
ATOM 11725 N N . ASP B 1 666 ? -7.438 41.938 10.516 1 59 666 ASP B N 1
ATOM 11726 C CA . ASP B 1 666 ? -7.883 42.938 11.492 1 59 666 ASP B CA 1
ATOM 11727 C C . ASP B 1 666 ? -9.273 43.469 11.141 1 59 666 ASP B C 1
ATOM 11729 O O . ASP B 1 666 ? -9.922 44.125 11.961 1 59 666 ASP B O 1
ATOM 11733 N N . ASN B 1 667 ? -9.695 43.094 9.852 1 69.56 667 ASN B N 1
ATOM 11734 C CA . ASN B 1 667 ? -11.016 43.5 9.414 1 69.56 667 ASN B CA 1
ATOM 11735 C C . ASN B 1 667 ? -11.953 42.312 9.25 1 69.56 667 ASN B C 1
ATOM 11737 O O . ASN B 1 667 ? -11.93 41.625 8.227 1 69.56 667 ASN B O 1
ATOM 11741 N N . ARG B 1 668 ? -12.812 42.094 10.164 1 75.31 668 ARG B N 1
ATOM 11742 C CA . ARG B 1 668 ? -13.711 40.969 10.188 1 75.31 668 ARG B CA 1
ATOM 11743 C C . ARG B 1 668 ? -14.633 40.969 8.969 1 75.31 668 ARG B C 1
ATOM 11745 O O . ARG B 1 668 ? -14.93 39.906 8.406 1 75.31 668 ARG B O 1
ATOM 11752 N N . GLU B 1 669 ? -15.062 42.156 8.609 1 80.88 669 GLU B N 1
ATOM 11753 C CA . GLU B 1 669 ? -15.984 42.219 7.484 1 80.88 669 GLU B CA 1
ATOM 11754 C C . GLU B 1 669 ? -15.305 41.812 6.18 1 80.88 669 GLU B C 1
ATOM 11756 O O . GLU B 1 669 ? -15.906 41.125 5.348 1 80.88 669 GLU B O 1
ATOM 11761 N N . ALA B 1 670 ? -14.133 42.25 6.043 1 80.5 670 ALA B N 1
ATOM 11762 C CA . ALA B 1 670 ? -13.391 41.906 4.84 1 80.5 670 ALA B CA 1
ATOM 11763 C C . ALA B 1 670 ? -13.117 40.406 4.793 1 80.5 670 ALA B C 1
ATOM 11765 O O . ALA B 1 670 ? -13.188 39.781 3.73 1 80.5 670 ALA B O 1
ATOM 11766 N N . LEU B 1 671 ? -12.914 39.844 5.918 1 81.81 671 LEU B N 1
ATOM 11767 C CA . LEU B 1 671 ? -12.656 38.406 6.004 1 81.81 671 LEU B CA 1
ATOM 11768 C C . LEU B 1 671 ? -13.906 37.594 5.652 1 81.81 671 LEU B C 1
ATOM 11770 O O . LEU B 1 671 ? -13.812 36.562 4.996 1 81.81 671 LEU B O 1
ATOM 11774 N N . MET B 1 672 ? -14.93 38.125 6.059 1 87.06 672 MET B N 1
ATOM 11775 C CA . MET B 1 672 ? -16.203 37.438 5.785 1 87.06 672 MET B CA 1
ATOM 11776 C C . MET B 1 672 ? -16.531 37.469 4.293 1 87.06 672 MET B C 1
ATOM 11778 O O . MET B 1 672 ? -17.062 36.5 3.754 1 87.06 672 MET B O 1
ATOM 11782 N N . ARG B 1 673 ? -16.203 38.531 3.639 1 88.38 673 ARG B N 1
ATOM 11783 C CA . ARG B 1 673 ? -16.469 38.625 2.207 1 88.38 673 ARG B CA 1
ATOM 11784 C C . ARG B 1 673 ? -15.578 37.656 1.415 1 88.38 673 ARG B C 1
ATOM 11786 O O . ARG B 1 673 ? -16.031 37.031 0.456 1 88.38 673 ARG B O 1
ATOM 11793 N N . VAL B 1 674 ? -14.406 37.594 1.841 1 87.62 674 VAL B N 1
ATOM 11794 C CA . VAL B 1 674 ? -13.492 36.656 1.19 1 87.62 674 VAL B CA 1
ATOM 11795 C C . VAL B 1 674 ? -13.969 35.219 1.402 1 87.62 674 VAL B C 1
ATOM 11797 O O . VAL B 1 674 ? -13.969 34.406 0.47 1 87.62 674 VAL B O 1
ATOM 11800 N N . ALA B 1 675 ? -14.359 34.938 2.609 1 90.12 675 ALA B N 1
ATOM 11801 C CA . ALA B 1 675 ? -14.828 33.594 2.938 1 90.12 675 ALA B CA 1
ATOM 11802 C C . ALA B 1 675 ? -16.047 33.219 2.102 1 90.12 675 ALA B C 1
ATOM 11804 O O . ALA B 1 675 ? -16.125 32.094 1.551 1 90.12 675 ALA B O 1
ATOM 11805 N N . LYS B 1 676 ? -16.938 34.094 1.972 1 91.88 676 LYS B N 1
ATOM 11806 C CA . LYS B 1 676 ? -18.188 33.844 1.262 1 91.88 676 LYS B CA 1
ATOM 11807 C C . LYS B 1 676 ? -17.938 33.688 -0.237 1 91.88 676 LYS B C 1
ATOM 11809 O O . LYS B 1 676 ? -18.672 32.969 -0.918 1 91.88 676 LYS B O 1
ATOM 11814 N N . LEU B 1 677 ? -16.922 34.312 -0.756 1 92.5 677 LEU B N 1
ATOM 11815 C CA . LEU B 1 677 ? -16.578 34.188 -2.166 1 92.5 677 LEU B CA 1
ATOM 11816 C C . LEU B 1 677 ? -16.078 32.781 -2.479 1 92.5 677 LEU B C 1
ATOM 11818 O O . LEU B 1 677 ? -16.188 32.312 -3.615 1 92.5 677 LEU B O 1
ATOM 11822 N N . HIS B 1 678 ? -15.602 32.094 -1.5 1 94.56 678 HIS B N 1
ATOM 11823 C CA . HIS B 1 678 ? -15 30.781 -1.695 1 94.56 678 HIS B CA 1
ATOM 11824 C C . HIS B 1 678 ? -16.016 29.672 -1.438 1 94.56 678 HIS B C 1
ATOM 11826 O O . HIS B 1 678 ? -15.664 28.484 -1.415 1 94.56 678 HIS B O 1
ATOM 11832 N N . ILE B 1 679 ? -17.234 30.016 -1.22 1 94.5 679 ILE B N 1
ATOM 11833 C CA . ILE B 1 679 ? -18.266 29.016 -0.954 1 94.5 679 ILE B CA 1
ATOM 11834 C C . ILE B 1 679 ? -19.328 29.078 -2.045 1 94.5 679 ILE B C 1
ATOM 11836 O O . ILE B 1 679 ? -19.969 30.109 -2.248 1 94.5 679 ILE B O 1
ATOM 11840 N N . LEU B 1 680 ? -19.469 27.969 -2.727 1 93.38 680 LEU B N 1
ATOM 11841 C CA . LEU B 1 680 ? -20.484 27.812 -3.754 1 93.38 680 LEU B CA 1
ATOM 11842 C C . LEU B 1 680 ? -21.688 27.047 -3.215 1 93.38 680 LEU B C 1
ATOM 11844 O O . LEU B 1 680 ? -21.547 25.891 -2.811 1 93.38 680 LEU B O 1
ATOM 11848 N N . PRO B 1 681 ? -22.844 27.609 -3.266 1 91.25 681 PRO B N 1
ATOM 11849 C CA . PRO B 1 681 ? -24.016 26.906 -2.779 1 91.25 681 PRO B CA 1
ATOM 11850 C C . PRO B 1 681 ? -24.594 25.922 -3.811 1 91.25 681 PRO B C 1
ATOM 11852 O O . PRO B 1 681 ? -25.797 25.922 -4.051 1 91.25 681 PRO B O 1
ATOM 11855 N N . VAL B 1 682 ? -23.734 25.125 -4.383 1 89.69 682 VAL B N 1
ATOM 11856 C CA . VAL B 1 682 ? -24.094 24.094 -5.355 1 89.69 682 VAL B CA 1
ATOM 11857 C C . VAL B 1 682 ? -23.312 22.828 -5.074 1 89.69 682 VAL B C 1
ATOM 11859 O O . VAL B 1 682 ? -22.359 22.828 -4.285 1 89.69 682 VAL B O 1
ATOM 11862 N N . ALA B 1 683 ? -23.828 21.781 -5.695 1 88 683 ALA B N 1
ATOM 11863 C CA . ALA B 1 683 ? -23.109 20.516 -5.609 1 88 683 ALA B CA 1
ATOM 11864 C C . ALA B 1 683 ? -21.766 20.594 -6.34 1 88 683 ALA B C 1
ATOM 11866 O O . ALA B 1 683 ? -21.578 21.453 -7.199 1 88 683 ALA B O 1
ATOM 11867 N N . LEU B 1 684 ? -20.844 19.734 -5.867 1 87.06 684 LEU B N 1
ATOM 11868 C CA . LEU B 1 684 ? -19.531 19.672 -6.523 1 87.06 684 LEU B CA 1
ATOM 11869 C C . LEU B 1 684 ? -19.688 19.391 -8.016 1 87.06 684 LEU B C 1
ATOM 11871 O O . LEU B 1 684 ? -20.312 18.391 -8.391 1 87.06 684 LEU B O 1
ATOM 11875 N N . PRO B 1 685 ? -19.219 20.25 -8.797 1 83.06 685 PRO B N 1
ATOM 11876 C CA . PRO B 1 685 ? -19.312 20 -10.234 1 83.06 685 PRO B CA 1
ATOM 11877 C C . PRO B 1 685 ? -18.562 18.734 -10.656 1 83.06 685 PRO B C 1
ATOM 11879 O O . PRO B 1 685 ? -17.641 18.297 -9.969 1 83.06 685 PRO B O 1
ATOM 11882 N N . LEU B 1 686 ? -18.969 18.219 -11.75 1 78.94 686 LEU B N 1
ATOM 11883 C CA . LEU B 1 686 ? -18.344 17 -12.266 1 78.94 686 LEU B CA 1
ATOM 11884 C C . LEU B 1 686 ? -16.969 17.312 -12.867 1 78.94 686 LEU B C 1
ATOM 11886 O O . LEU B 1 686 ? -16.875 17.938 -13.922 1 78.94 686 LEU B O 1
ATOM 11890 N N . LEU B 1 687 ? -15.984 16.891 -12.141 1 81.19 687 LEU B N 1
ATOM 11891 C CA . LEU B 1 687 ? -14.602 17.016 -12.594 1 81.19 687 LEU B CA 1
ATOM 11892 C C . LEU B 1 687 ? -14.023 15.664 -12.969 1 81.19 687 LEU B C 1
ATOM 11894 O O . LEU B 1 687 ? -14.383 14.648 -12.367 1 81.19 687 LEU B O 1
ATOM 11898 N N . ASP B 1 688 ? -13.227 15.633 -14.016 1 76.94 688 ASP B N 1
ATOM 11899 C CA . ASP B 1 688 ? -12.492 14.406 -14.297 1 76.94 688 ASP B CA 1
ATOM 11900 C C . ASP B 1 688 ? -11.531 14.07 -13.156 1 76.94 688 ASP B C 1
ATOM 11902 O O . ASP B 1 688 ? -10.602 14.82 -12.875 1 76.94 688 ASP B O 1
ATOM 11906 N N . PRO B 1 689 ? -11.719 12.984 -12.602 1 73.69 689 PRO B N 1
ATOM 11907 C CA . PRO B 1 689 ? -10.922 12.656 -11.414 1 73.69 689 PRO B CA 1
ATOM 11908 C C . PRO B 1 689 ? -9.422 12.57 -11.719 1 73.69 689 PRO B C 1
ATOM 11910 O O . PRO B 1 689 ? -8.594 12.906 -10.867 1 73.69 689 PRO B O 1
ATOM 11913 N N . ASP B 1 690 ? -9.016 12.125 -12.891 1 72.44 690 ASP B N 1
ATOM 11914 C CA . ASP B 1 690 ? -7.602 11.992 -13.227 1 72.44 690 ASP B CA 1
ATOM 11915 C C . ASP B 1 690 ? -6.949 13.352 -13.414 1 72.44 690 ASP B C 1
ATOM 11917 O O . ASP B 1 690 ? -5.781 13.547 -13.07 1 72.44 690 ASP B O 1
ATOM 11921 N N . GLU B 1 691 ? -7.738 14.305 -13.805 1 69.69 691 GLU B N 1
ATOM 11922 C CA . GLU B 1 691 ? -7.215 15.648 -14.055 1 69.69 691 GLU B CA 1
ATOM 11923 C C . GLU B 1 691 ? -7.309 16.516 -12.797 1 69.69 691 GLU B C 1
ATOM 11925 O O . GLU B 1 691 ? -6.484 17.406 -12.594 1 69.69 691 GLU B O 1
ATOM 11930 N N . ALA B 1 692 ? -8.242 16.156 -12.008 1 66.88 692 ALA B N 1
ATOM 11931 C CA . ALA B 1 692 ? -8.508 17.031 -10.859 1 66.88 692 ALA B CA 1
ATOM 11932 C C . ALA B 1 692 ? -7.648 16.641 -9.664 1 66.88 692 ALA B C 1
ATOM 11934 O O . ALA B 1 692 ? -7.316 17.469 -8.828 1 66.88 692 ALA B O 1
ATOM 11935 N N . SER B 1 693 ? -7.309 15.352 -9.523 1 66.31 693 SER B N 1
ATOM 11936 C CA . SER B 1 693 ? -6.555 14.875 -8.367 1 66.31 693 SER B CA 1
ATOM 11937 C C . SER B 1 693 ? -5.051 14.992 -8.602 1 66.31 693 SER B C 1
ATOM 11939 O O . SER B 1 693 ? -4.273 15.023 -7.645 1 66.31 693 SER B O 1
ATOM 11941 N N . SER B 1 694 ? -4.484 14.852 -9.828 1 51.16 694 SER B N 1
ATOM 11942 C CA . SER B 1 694 ? -3.062 14.953 -10.148 1 51.16 694 SER B CA 1
ATOM 11943 C C . SER B 1 694 ? -2.84 15.727 -11.438 1 51.16 694 SER B C 1
ATOM 11945 O O . SER B 1 694 ? -2.682 15.125 -12.508 1 51.16 694 SER B O 1
ATOM 11947 N N . PRO B 1 695 ? -2.924 17.078 -11.289 1 41.69 695 PRO B N 1
ATOM 11948 C CA . PRO B 1 695 ? -2.83 17.797 -12.562 1 41.69 695 PRO B CA 1
ATOM 11949 C C . PRO B 1 695 ? -1.527 17.516 -13.305 1 41.69 695 PRO B C 1
ATOM 11951 O O . PRO B 1 695 ? -1.426 17.781 -14.508 1 41.69 695 PRO B O 1
ATOM 11954 N N . SER B 1 696 ? -0.417 17.219 -12.641 1 40.34 696 SER B N 1
ATOM 11955 C CA . SER B 1 696 ? 0.836 17.188 -13.391 1 40.34 696 SER B CA 1
ATOM 11956 C C . SER B 1 696 ? 0.961 15.906 -14.203 1 40.34 696 SER B C 1
ATOM 11958 O O . SER B 1 696 ? 1.926 15.727 -14.953 1 40.34 696 SER B O 1
ATOM 11960 N N . ALA B 1 697 ? 0.356 14.891 -13.828 1 37.12 697 ALA B N 1
ATOM 11961 C CA . ALA B 1 697 ? 0.682 13.719 -14.633 1 37.12 697 ALA B CA 1
ATOM 11962 C C . ALA B 1 697 ? 0.081 13.828 -16.031 1 37.12 697 ALA B C 1
ATOM 11964 O O . ALA B 1 697 ? -1.142 13.867 -16.188 1 37.12 697 ALA B O 1
ATOM 11965 N N . TYR B 1 698 ? 0.794 14.266 -16.922 1 31.22 698 TYR B N 1
ATOM 11966 C CA . TYR B 1 698 ? 0.4 14.211 -18.328 1 31.22 698 TYR B CA 1
ATOM 11967 C C . TYR B 1 698 ? 0.008 12.797 -18.734 1 31.22 698 TYR B C 1
ATOM 11969 O O . TYR B 1 698 ? 0.873 11.945 -18.953 1 31.22 698 TYR B O 1
ATOM 11977 N N . VAL B 1 699 ? -0.842 12.227 -18.141 1 31.22 699 VAL B N 1
ATOM 11978 C CA . VAL B 1 699 ? -1.327 10.984 -18.734 1 31.22 699 VAL B CA 1
ATOM 11979 C C . VAL B 1 699 ? -1.799 11.242 -20.156 1 31.22 699 VAL B C 1
ATOM 11981 O O . VAL B 1 699 ? -2.475 12.234 -20.422 1 31.22 699 VAL B O 1
ATOM 11984 N N . THR B 1 700 ? -1.098 10.664 -21.062 1 29.78 700 THR B N 1
ATOM 11985 C CA . THR B 1 700 ? -1.626 10.523 -22.422 1 29.78 700 THR B CA 1
ATOM 11986 C C . THR B 1 700 ? -3.104 10.141 -22.391 1 29.78 700 THR B C 1
ATOM 11988 O O . THR B 1 700 ? -3.471 9.109 -21.812 1 29.78 700 THR B O 1
ATOM 11991 N N . PHE B 1 701 ? -3.848 11.086 -22.5 1 29.86 701 PHE B N 1
ATOM 11992 C CA . PHE B 1 701 ? -5.297 11.016 -22.641 1 29.86 701 PHE B CA 1
ATOM 11993 C C . PHE B 1 701 ? -5.695 10.055 -23.75 1 29.86 701 PHE B C 1
ATOM 11995 O O . PHE B 1 701 ? -5.422 10.305 -24.922 1 29.86 701 PHE B O 1
ATOM 12002 N N . LYS B 1 702 ? -5.715 8.828 -23.594 1 32.09 702 LYS B N 1
ATOM 12003 C CA . LYS B 1 702 ? -6.586 8.219 -24.594 1 32.09 702 LYS B CA 1
ATOM 12004 C C . LYS B 1 702 ? -7.996 8.789 -24.516 1 32.09 702 LYS B C 1
ATOM 12006 O O . LYS B 1 702 ? -8.586 8.859 -23.422 1 32.09 702 LYS B O 1
ATOM 12011 N N . PRO B 1 703 ? -8.398 9.414 -25.578 1 28.47 703 PRO B N 1
ATOM 12012 C CA . PRO B 1 703 ? -9.789 9.867 -25.641 1 28.47 703 PRO B CA 1
ATOM 12013 C C . PRO B 1 703 ? -10.781 8.797 -25.188 1 28.47 703 PRO B C 1
ATOM 12015 O O . PRO B 1 703 ? -10.773 7.68 -25.719 1 28.47 703 PRO B O 1
ATOM 12018 N N . GLN B 1 704 ? -11 8.711 -23.984 1 32.28 704 GLN B N 1
ATOM 12019 C CA . GLN B 1 704 ? -12.148 7.863 -23.703 1 32.28 704 GLN B CA 1
ATOM 12020 C C . GLN B 1 704 ? -13.391 8.344 -24.469 1 32.28 704 GLN B C 1
ATOM 12022 O O . GLN B 1 704 ? -13.578 9.539 -24.656 1 32.28 704 GLN B O 1
ATOM 12027 N N . LYS B 1 705 ? -14.047 7.496 -25.172 1 34.31 705 LYS B N 1
ATOM 12028 C CA . LYS B 1 705 ? -15.305 7.84 -25.828 1 34.31 705 LYS B CA 1
ATOM 12029 C C . LYS B 1 705 ? -16.188 8.672 -24.906 1 34.31 705 LYS B C 1
ATOM 12031 O O . LYS B 1 705 ? -16.391 8.32 -23.734 1 34.31 705 LYS B O 1
ATOM 12036 N N . PRO B 1 706 ? -16.516 9.906 -25.375 1 33.69 706 PRO B N 1
ATOM 12037 C CA . PRO B 1 706 ? -17.422 10.781 -24.609 1 33.69 706 PRO B CA 1
ATOM 12038 C C . PRO B 1 706 ? -18.656 10.047 -24.109 1 33.69 706 PRO B C 1
ATOM 12040 O O . PRO B 1 706 ? -19.375 9.422 -24.891 1 33.69 706 PRO B O 1
ATOM 12043 N N . ALA B 1 707 ? -18.672 9.508 -23.047 1 33.19 707 ALA B N 1
ATOM 12044 C CA . ALA B 1 707 ? -20 9.141 -22.562 1 33.19 707 ALA B CA 1
ATOM 12045 C C . ALA B 1 707 ? -21 10.289 -22.766 1 33.19 707 ALA B C 1
ATOM 12047 O O . ALA B 1 707 ? -20.656 11.453 -22.547 1 33.19 707 ALA B O 1
ATOM 12048 N N . LYS B 1 708 ? -22.188 10.188 -23.344 1 32.88 708 LYS B N 1
ATOM 12049 C CA . LYS B 1 708 ? -23.234 11.133 -23.719 1 32.88 708 LYS B CA 1
ATOM 12050 C C . LYS B 1 708 ? -23.422 12.203 -22.656 1 32.88 708 LYS B C 1
ATOM 12052 O O . LYS B 1 708 ? -23.469 13.398 -22.969 1 32.88 708 LYS B O 1
ATOM 12057 N N . GLU B 1 709 ? -24.359 12.156 -21.594 1 38.94 709 GLU B N 1
ATOM 12058 C CA . GLU B 1 709 ? -25.219 13.164 -20.984 1 38.94 709 GLU B CA 1
ATOM 12059 C C . GLU B 1 709 ? -24.484 13.93 -19.891 1 38.94 709 GLU B C 1
ATOM 12061 O O . GLU B 1 709 ? -25 14.922 -19.359 1 38.94 709 GLU B O 1
ATOM 12066 N N . HIS B 1 710 ? -23.797 13.555 -18.969 1 45.94 710 HIS B N 1
ATOM 12067 C CA . HIS B 1 710 ? -23.406 14.406 -17.859 1 45.94 710 HIS B CA 1
ATOM 12068 C C . HIS B 1 710 ? -22.312 15.391 -18.281 1 45.94 710 HIS B C 1
ATOM 12070 O O . HIS B 1 710 ? -21.188 14.984 -18.594 1 45.94 710 HIS B O 1
ATOM 12076 N N . LYS B 1 711 ? -22.828 16.641 -18.641 1 54 711 LYS B N 1
ATOM 12077 C CA . LYS B 1 711 ? -22.016 17.688 -19.266 1 54 711 LYS B CA 1
ATOM 12078 C C . LYS B 1 711 ? -20.906 18.156 -18.328 1 54 711 LYS B C 1
ATOM 12080 O O . LYS B 1 711 ? -21.172 18.703 -17.266 1 54 711 LYS B O 1
ATOM 12085 N N . GLY B 1 712 ? -19.766 17.641 -18.188 1 71.06 712 GLY B N 1
ATOM 12086 C CA . GLY B 1 712 ? -18.578 18.078 -17.484 1 71.06 712 GLY B CA 1
ATOM 12087 C C . GLY B 1 712 ? -18.156 19.5 -17.828 1 71.06 712 GLY B C 1
ATOM 12088 O O . GLY B 1 712 ? -18.797 20.156 -18.656 1 71.06 712 GLY B O 1
ATOM 12089 N N . ILE B 1 713 ? -17.391 20.078 -16.906 1 81.88 713 ILE B N 1
ATOM 12090 C CA . ILE B 1 713 ? -16.844 21.422 -17.141 1 81.88 713 ILE B CA 1
ATOM 12091 C C . ILE B 1 713 ? -15.992 21.438 -18.391 1 81.88 713 ILE B C 1
ATOM 12093 O O . ILE B 1 713 ? -15.055 20.641 -18.531 1 81.88 713 ILE B O 1
ATOM 12097 N N . GLY B 1 714 ? -16.391 22.266 -19.344 1 80.31 714 GLY B N 1
ATOM 12098 C CA . GLY B 1 714 ? -15.68 22.359 -20.609 1 80.31 714 GLY B CA 1
ATOM 12099 C C . GLY B 1 714 ? -14.57 23.391 -20.594 1 80.31 714 GLY B C 1
ATOM 12100 O O . GLY B 1 714 ? -14.258 23.969 -19.547 1 80.31 714 GLY B O 1
ATOM 12101 N N . TYR B 1 715 ? -13.992 23.734 -21.797 1 84.56 715 TYR B N 1
ATOM 12102 C CA . TYR B 1 715 ? -12.852 24.625 -21.969 1 84.56 715 TYR B CA 1
ATOM 12103 C C . TYR B 1 715 ? -13.289 26.094 -21.859 1 84.56 715 TYR B C 1
ATOM 12105 O O . TYR B 1 715 ? -12.477 26.953 -21.531 1 84.56 715 TYR B O 1
ATOM 12113 N N . THR B 1 716 ? -14.555 26.438 -22.172 1 85.12 716 THR B N 1
ATOM 12114 C CA . THR B 1 716 ? -15.047 27.812 -22.125 1 85.12 716 THR B CA 1
ATOM 12115 C C . THR B 1 716 ? -15.414 28.203 -20.688 1 85.12 716 THR B C 1
ATOM 12117 O O . THR B 1 716 ? -15.594 29.375 -20.391 1 85.12 716 THR B O 1
ATOM 12120 N N . GLY B 1 717 ? -15.469 27.219 -19.875 1 87.81 717 GLY B N 1
ATOM 12121 C CA . GLY B 1 717 ? -15.719 27.453 -18.453 1 87.81 717 GLY B CA 1
ATOM 12122 C C . GLY B 1 717 ? -17.188 27.469 -18.109 1 87.81 717 GLY B C 1
ATOM 12123 O O . GLY B 1 717 ? -18.047 27.609 -18.984 1 87.81 717 GLY B O 1
ATOM 12124 N N . THR B 1 718 ? -17.578 27.281 -16.906 1 90.88 718 THR B N 1
ATOM 12125 C CA . THR B 1 718 ? -18.922 27.328 -16.344 1 90.88 718 THR B CA 1
ATOM 12126 C C . THR B 1 718 ? -18.969 28.266 -15.133 1 90.88 718 THR B C 1
ATOM 12128 O O . THR B 1 718 ? -18.062 28.234 -14.289 1 90.88 718 THR B O 1
ATOM 12131 N N . ASP B 1 719 ? -20 29.094 -15.078 1 91.12 719 ASP B N 1
ATOM 12132 C CA . ASP B 1 719 ? -20.141 30.062 -14.008 1 91.12 719 ASP B CA 1
ATOM 12133 C C . ASP B 1 719 ? -20.938 29.484 -12.836 1 91.12 719 ASP B C 1
ATOM 12135 O O . ASP B 1 719 ? -21.922 28.766 -13.039 1 91.12 719 ASP B O 1
ATOM 12139 N N . PHE B 1 720 ? -20.453 29.797 -11.672 1 93.12 720 PHE B N 1
ATOM 12140 C CA . PHE B 1 720 ? -21.125 29.359 -10.461 1 93.12 720 PHE B CA 1
ATOM 12141 C C . PHE B 1 720 ? -21.359 30.531 -9.508 1 93.12 720 PHE B C 1
ATOM 12143 O O . PHE B 1 720 ? -20.484 31.391 -9.359 1 93.12 720 PHE B O 1
ATOM 12150 N N . PRO B 1 721 ? -22.484 30.578 -8.844 1 92.25 721 PRO B N 1
ATOM 12151 C CA . PRO B 1 721 ? -22.719 31.609 -7.836 1 92.25 721 PRO B CA 1
ATOM 12152 C C . PRO B 1 721 ? -21.953 31.359 -6.535 1 92.25 721 PRO B C 1
ATOM 12154 O O . PRO B 1 721 ? -21.562 30.219 -6.262 1 92.25 721 PRO B O 1
ATOM 12157 N N . THR B 1 722 ? -21.75 32.406 -5.766 1 93.69 722 THR B N 1
ATOM 12158 C CA . THR B 1 722 ? -21.109 32.281 -4.461 1 93.69 722 THR B CA 1
ATOM 12159 C C . THR B 1 722 ? -22.047 32.75 -3.352 1 93.69 722 THR B C 1
ATOM 12161 O O . THR B 1 722 ? -23.109 33.312 -3.621 1 93.69 722 THR B O 1
ATOM 12164 N N . LEU B 1 723 ? -21.672 32.562 -2.186 1 92.19 723 LEU B N 1
ATOM 12165 C CA . LEU B 1 723 ? -22.469 32.969 -1.041 1 92.19 723 LEU B CA 1
ATOM 12166 C C . LEU B 1 723 ? -22.375 34.5 -0.841 1 92.19 723 LEU B C 1
ATOM 12168 O O . LEU B 1 723 ? -23.172 35.062 -0.106 1 92.19 723 LEU B O 1
ATOM 12172 N N . LEU B 1 724 ? -21.312 35.125 -1.384 1 89.75 724 LEU B N 1
ATOM 12173 C CA . LEU B 1 724 ? -21.172 36.562 -1.281 1 89.75 724 LEU B CA 1
ATOM 12174 C C . LEU B 1 724 ? -22.297 37.281 -2.033 1 89.75 724 LEU B C 1
ATOM 12176 O O . LEU B 1 724 ? -22.641 38.406 -1.705 1 89.75 724 LEU B O 1
ATOM 12180 N N . GLY B 1 725 ? -22.891 36.688 -3.002 1 84.12 725 GLY B N 1
ATOM 12181 C CA . GLY B 1 725 ? -24 37.281 -3.732 1 84.12 725 GLY B CA 1
ATOM 12182 C C . GLY B 1 725 ? -24.016 36.875 -5.199 1 84.12 725 GLY B C 1
ATOM 12183 O O . GLY B 1 725 ? -23.016 36.438 -5.738 1 84.12 725 GLY B O 1
ATOM 12184 N N . GLU B 1 726 ? -25.047 37.188 -5.793 1 77.06 726 GLU B N 1
ATOM 12185 C CA . GLU B 1 726 ? -25.266 36.75 -7.176 1 77.06 726 GLU B CA 1
ATOM 12186 C C . GLU B 1 726 ? -24.359 37.531 -8.133 1 77.06 726 GLU B C 1
ATOM 12188 O O . GLU B 1 726 ? -24.047 37.031 -9.219 1 77.06 726 GLU B O 1
ATOM 12193 N N . ASN B 1 727 ? -23.906 38.625 -7.633 1 80.06 727 ASN B N 1
ATOM 12194 C CA . ASN B 1 727 ? -23.062 39.406 -8.516 1 80.06 727 ASN B CA 1
ATOM 12195 C C . ASN B 1 727 ? -21.594 39 -8.406 1 80.06 727 ASN B C 1
ATOM 12197 O O . ASN B 1 727 ? -20.766 39.469 -9.18 1 80.06 727 ASN B O 1
ATOM 12201 N N . ASN B 1 728 ? -21.328 38.188 -7.531 1 88.75 728 ASN B N 1
ATOM 12202 C CA . ASN B 1 728 ? -19.969 37.688 -7.344 1 88.75 728 ASN B CA 1
ATOM 12203 C C . ASN B 1 728 ? -19.844 36.188 -7.703 1 88.75 728 ASN B C 1
ATOM 12205 O O . ASN B 1 728 ? -19.875 35.344 -6.82 1 88.75 728 ASN B O 1
ATOM 12209 N N . MET B 1 729 ? -19.625 36 -9.008 1 92.31 729 MET B N 1
ATOM 12210 C CA . MET B 1 729 ? -19.578 34.625 -9.508 1 92.31 729 MET B CA 1
ATOM 12211 C C . MET B 1 729 ? -18.156 34.188 -9.758 1 92.31 729 MET B C 1
ATOM 12213 O O . MET B 1 729 ? -17.25 35.031 -9.914 1 92.31 729 MET B O 1
ATOM 12217 N N . VAL B 1 730 ? -17.984 32.906 -9.734 1 93.88 730 VAL B N 1
ATOM 12218 C CA . VAL B 1 730 ? -16.703 32.312 -10.086 1 93.88 730 VAL B CA 1
ATOM 12219 C C . VAL B 1 730 ? -16.859 31.406 -11.312 1 93.88 730 VAL B C 1
ATOM 12221 O O . VAL B 1 730 ? -17.891 30.766 -11.492 1 93.88 730 VAL B O 1
ATOM 12224 N N . THR B 1 731 ? -15.82 31.438 -12.148 1 92.88 731 THR B N 1
ATOM 12225 C CA . THR B 1 731 ? -15.805 30.609 -13.344 1 92.88 731 THR B CA 1
ATOM 12226 C C . THR B 1 731 ? -14.766 29.5 -13.219 1 92.88 731 THR B C 1
ATOM 12228 O O . THR B 1 731 ? -13.602 29.766 -12.914 1 92.88 731 THR B O 1
ATOM 12231 N N . ILE B 1 732 ? -15.234 28.266 -13.367 1 92.81 732 ILE B N 1
ATOM 12232 C CA . ILE B 1 732 ? -14.328 27.125 -13.406 1 92.81 732 ILE B CA 1
ATOM 12233 C C . ILE B 1 732 ? -14.172 26.641 -14.844 1 92.81 732 ILE B C 1
ATOM 12235 O O . ILE B 1 732 ? -15.156 26.438 -15.555 1 92.81 732 ILE B O 1
ATOM 12239 N N . SER B 1 733 ? -12.906 26.469 -15.281 1 91.62 733 SER B N 1
ATOM 12240 C CA . SER B 1 733 ? -12.641 26.062 -16.656 1 91.62 733 SER B CA 1
ATOM 12241 C C . SER B 1 733 ? -11.602 24.953 -16.719 1 91.62 733 SER B C 1
ATOM 12243 O O . SER B 1 733 ? -10.742 24.844 -15.844 1 91.62 733 SER B O 1
ATOM 12245 N N . ARG B 1 734 ? -11.758 24.141 -17.75 1 89.62 734 ARG B N 1
ATOM 12246 C CA . ARG B 1 734 ? -10.758 23.125 -18.031 1 89.62 734 ARG B CA 1
ATOM 12247 C C . ARG B 1 734 ? -9.594 23.703 -18.828 1 89.62 734 ARG B C 1
ATOM 12249 O O . ARG B 1 734 ? -9.805 24.469 -19.766 1 89.62 734 ARG B O 1
ATOM 12256 N N . ASN B 1 735 ? -8.445 23.375 -18.453 1 86.44 735 ASN B N 1
ATOM 12257 C CA . ASN B 1 735 ? -7.266 23.859 -19.156 1 86.44 735 ASN B CA 1
ATOM 12258 C C . ASN B 1 735 ? -6.906 22.984 -20.344 1 86.44 735 ASN B C 1
ATOM 12260 O O . ASN B 1 735 ? -7.133 21.781 -20.328 1 86.44 735 ASN B O 1
ATOM 12264 N N . VAL B 1 736 ? -6.219 23.5 -21.281 1 75.06 736 VAL B N 1
ATOM 12265 C CA . VAL B 1 736 ? -5.809 22.781 -22.484 1 75.06 736 VAL B CA 1
ATOM 12266 C C . VAL B 1 736 ? -4.691 21.797 -22.141 1 75.06 736 VAL B C 1
ATOM 12268 O O . VAL B 1 736 ? -4.641 20.688 -22.672 1 75.06 736 VAL B O 1
ATOM 12271 N N . ALA B 1 737 ? -3.85 22.219 -21.281 1 72.44 737 ALA B N 1
ATOM 12272 C CA . ALA B 1 737 ? -2.721 21.391 -20.891 1 72.44 737 ALA B CA 1
ATOM 12273 C C . ALA B 1 737 ? -3.129 20.391 -19.812 1 72.44 737 ALA B C 1
ATOM 12275 O O . ALA B 1 737 ? -2.297 19.625 -19.312 1 72.44 737 ALA B O 1
ATOM 12276 N N . GLY B 1 738 ? -4.398 20.406 -19.469 1 78.81 738 GLY B N 1
ATOM 12277 C CA . GLY B 1 738 ? -4.852 19.516 -18.422 1 78.81 738 GLY B CA 1
ATOM 12278 C C . GLY B 1 738 ? -5.121 20.219 -17.109 1 78.81 738 GLY B C 1
ATOM 12279 O O . GLY B 1 738 ? -4.477 21.219 -16.781 1 78.81 738 GLY B O 1
ATOM 12280 N N . GLY B 1 739 ? -6.09 19.734 -16.453 1 86.94 739 GLY B N 1
ATOM 12281 C CA . GLY B 1 739 ? -6.453 20.328 -15.172 1 86.94 739 GLY B CA 1
ATOM 12282 C C . GLY B 1 739 ? -7.547 21.375 -15.281 1 86.94 739 GLY B C 1
ATOM 12283 O O . GLY B 1 739 ? -8.156 21.531 -16.344 1 86.94 739 GLY B O 1
ATOM 12284 N N . TYR B 1 740 ? -7.859 22 -14.156 1 90.31 740 TYR B N 1
ATOM 12285 C CA . TYR B 1 740 ? -8.914 23 -14.086 1 90.31 740 TYR B CA 1
ATOM 12286 C C . TYR B 1 740 ? -8.406 24.297 -13.453 1 90.31 740 TYR B C 1
ATOM 12288 O O . TYR B 1 740 ? -7.434 24.281 -12.695 1 90.31 740 TYR B O 1
ATOM 12296 N N . SER B 1 741 ? -9.039 25.359 -13.812 1 92.81 741 SER B N 1
ATOM 12297 C CA . SER B 1 741 ? -8.742 26.656 -13.227 1 92.81 741 SER B CA 1
ATOM 12298 C C . SER B 1 741 ? -10.016 27.375 -12.773 1 92.81 741 SER B C 1
ATOM 12300 O O . SER B 1 741 ? -11.094 27.125 -13.312 1 92.81 741 SER B O 1
ATOM 12302 N N . VAL B 1 742 ? -9.883 28.172 -11.742 1 93.38 742 VAL B N 1
ATOM 12303 C CA . VAL B 1 742 ? -10.992 28.938 -11.18 1 93.38 742 VAL B CA 1
ATOM 12304 C C . VAL B 1 742 ? -10.672 30.422 -11.25 1 93.38 742 VAL B C 1
ATOM 12306 O O . VAL B 1 742 ? -9.578 30.859 -10.875 1 93.38 742 VAL B O 1
ATOM 12309 N N . LYS B 1 743 ? -11.641 31.219 -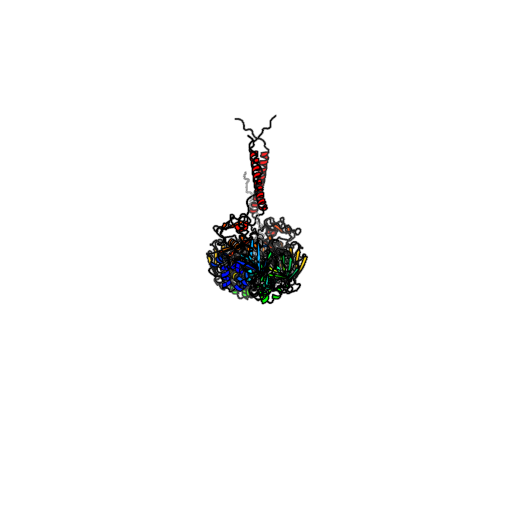11.719 1 92.75 743 LYS B N 1
ATOM 12310 C CA . LYS B 1 743 ? -11.461 32.656 -11.812 1 92.75 743 LYS B CA 1
ATOM 12311 C C . LYS B 1 743 ? -12.719 33.406 -11.359 1 92.75 743 LYS B C 1
ATOM 12313 O O . LYS B 1 743 ? -13.828 32.875 -11.469 1 92.75 743 LYS B O 1
ATOM 12318 N N . VAL B 1 744 ? -12.422 34.594 -10.703 1 91.5 744 VAL B N 1
ATOM 12319 C CA . VAL B 1 744 ? -13.547 35.438 -10.375 1 91.5 744 VAL B CA 1
ATOM 12320 C C . VAL B 1 744 ? -14.055 36.156 -11.633 1 91.5 744 VAL B C 1
ATOM 12322 O O . VAL B 1 744 ? -13.289 36.812 -12.32 1 91.5 744 VAL B O 1
ATOM 12325 N N . LYS B 1 745 ? -15.305 35.906 -11.852 1 88.62 745 LYS B N 1
ATOM 12326 C CA . LYS B 1 745 ? -15.875 36.469 -13.07 1 88.62 745 LYS B CA 1
ATOM 12327 C C . LYS B 1 745 ? -15.781 38 -13.07 1 88.62 745 LYS B C 1
ATOM 12329 O O . LYS B 1 745 ? -16.172 38.625 -12.102 1 88.62 745 LYS B O 1
ATOM 12334 N N . GLY B 1 746 ? -15.305 38.531 -14.062 1 79.94 746 GLY B N 1
ATOM 12335 C CA . GLY B 1 746 ? -15.242 39.969 -14.234 1 79.94 746 GLY B CA 1
ATOM 12336 C C . GLY B 1 746 ? -13.953 40.594 -13.711 1 79.94 746 GLY B C 1
ATOM 12337 O O . GLY B 1 746 ? -13.719 41.781 -13.867 1 79.94 746 GLY B O 1
ATOM 12338 N N . SER B 1 747 ? -13.195 39.844 -12.922 1 75.88 747 SER B N 1
ATOM 12339 C CA . SER B 1 747 ? -11.93 40.375 -12.43 1 75.88 747 SER B CA 1
ATOM 12340 C C . SER B 1 747 ? -10.828 40.219 -13.477 1 75.88 747 SER B C 1
ATOM 12342 O O . SER B 1 747 ? -10.461 39.094 -13.836 1 75.88 747 SER B O 1
ATOM 12344 N N . ILE B 1 748 ? -10.5 41.219 -14.148 1 63.62 748 ILE B N 1
ATOM 12345 C CA . ILE B 1 748 ? -9.547 41.156 -15.242 1 63.62 748 ILE B CA 1
ATOM 12346 C C . ILE B 1 748 ? -8.125 41.062 -14.688 1 63.62 748 ILE B C 1
ATOM 12348 O O . ILE B 1 748 ? -7.25 40.469 -15.289 1 63.62 748 ILE B O 1
ATOM 12352 N N . THR B 1 749 ? -7.906 41.562 -13.492 1 66.31 749 THR B N 1
ATOM 12353 C CA . THR B 1 749 ? -6.535 41.688 -13.008 1 66.31 749 THR B CA 1
ATOM 12354 C C . THR B 1 749 ? -6.168 40.5 -12.133 1 66.31 749 THR B C 1
ATOM 12356 O O . THR B 1 749 ? -4.984 40.219 -11.891 1 66.31 749 THR B O 1
ATOM 12359 N N . GLN B 1 750 ? -7.125 39.844 -11.727 1 77.88 750 GLN B N 1
ATOM 12360 C CA . GLN B 1 750 ? -6.805 38.75 -10.82 1 77.88 750 GLN B CA 1
ATOM 12361 C C . GLN B 1 750 ? -6.492 37.469 -11.594 1 77.88 750 GLN B C 1
ATOM 12363 O O . GLN B 1 750 ? -7.238 37.094 -12.492 1 77.88 750 GLN B O 1
ATOM 12368 N N . GLU B 1 751 ? -5.312 36.906 -11.328 1 79.56 751 GLU B N 1
ATOM 12369 C CA . GLU B 1 751 ? -4.898 35.656 -11.945 1 79.56 751 GLU B CA 1
ATOM 12370 C C . GLU B 1 751 ? -5.82 34.531 -11.523 1 79.56 751 GLU B C 1
ATOM 12372 O O . GLU B 1 751 ? -6.336 34.5 -10.406 1 79.56 751 GLU B O 1
ATOM 12377 N N . SER B 1 752 ? -6.008 33.625 -12.422 1 88.5 752 SER B N 1
ATOM 12378 C CA . SER B 1 752 ? -6.816 32.469 -12.133 1 88.5 752 SER B CA 1
ATOM 12379 C C . SER B 1 752 ? -6.102 31.516 -11.172 1 88.5 752 SER B C 1
ATOM 12381 O O . SER B 1 752 ? -4.871 31.516 -11.094 1 88.5 752 SER B O 1
ATOM 12383 N N . ALA B 1 753 ? -6.852 30.812 -10.359 1 91.06 753 ALA B N 1
ATOM 12384 C CA . ALA B 1 753 ? -6.328 29.812 -9.445 1 91.06 753 ALA B CA 1
ATOM 12385 C C . ALA B 1 753 ? -6.449 28.406 -10.039 1 91.06 753 ALA B C 1
ATOM 12387 O O . ALA B 1 753 ? -7.496 28.047 -10.578 1 91.06 753 ALA B O 1
ATOM 12388 N N . ASP B 1 754 ? -5.379 27.656 -9.984 1 91.31 754 ASP B N 1
ATOM 12389 C CA . ASP B 1 754 ? -5.406 26.281 -10.484 1 91.31 754 ASP B CA 1
ATOM 12390 C C . ASP B 1 754 ? -5.934 25.312 -9.422 1 91.31 754 ASP B C 1
ATOM 12392 O O . ASP B 1 754 ? -5.645 25.469 -8.234 1 91.31 754 ASP B O 1
ATOM 12396 N N . VAL B 1 755 ? -6.617 24.328 -9.914 1 91.5 755 VAL B N 1
ATOM 12397 C CA . VAL B 1 755 ? -7.117 23.281 -9.023 1 91.5 755 VAL B CA 1
ATOM 12398 C C . VAL B 1 755 ? -6.008 22.281 -8.734 1 91.5 755 VAL B C 1
ATOM 12400 O O . VAL B 1 755 ? -5.375 21.766 -9.656 1 91.5 755 VAL B O 1
ATOM 12403 N N . ILE B 1 756 ? -5.789 22 -7.484 1 89.38 756 ILE B N 1
ATOM 12404 C CA . ILE B 1 756 ? -4.719 21.109 -7.027 1 89.38 756 ILE B CA 1
ATOM 12405 C C . ILE B 1 756 ? -5.301 19.75 -6.656 1 89.38 756 ILE B C 1
ATOM 12407 O O . ILE B 1 756 ? -4.645 18.719 -6.832 1 89.38 756 ILE B O 1
ATOM 12411 N N . ASN B 1 757 ? -6.383 19.75 -6.051 1 90.31 757 ASN B N 1
ATOM 12412 C CA . ASN B 1 757 ? -7.043 18.547 -5.555 1 90.31 757 ASN B CA 1
ATOM 12413 C C . ASN B 1 757 ? -8.539 18.781 -5.348 1 90.31 757 ASN B C 1
ATOM 12415 O O . ASN B 1 757 ? -9.023 19.906 -5.477 1 90.31 757 ASN B O 1
ATOM 12419 N N . TYR B 1 758 ? -9.242 17.734 -5.117 1 91.38 758 TYR B N 1
ATOM 12420 C CA . TYR B 1 758 ? -10.664 17.859 -4.812 1 91.38 758 TYR B CA 1
ATOM 12421 C C . TYR B 1 758 ? -11.141 16.703 -3.951 1 91.38 758 TYR B C 1
ATOM 12423 O O . TYR B 1 758 ? -10.398 15.742 -3.732 1 91.38 758 TYR B O 1
ATOM 12431 N N . GLY B 1 759 ? -12.242 16.781 -3.408 1 91.69 759 GLY B N 1
ATOM 12432 C CA . GLY B 1 759 ? -12.891 15.727 -2.637 1 91.69 759 GLY B CA 1
ATOM 12433 C C . GLY B 1 759 ? -14.391 15.922 -2.51 1 91.69 759 GLY B C 1
ATOM 12434 O O . GLY B 1 759 ? -14.867 17.047 -2.326 1 91.69 759 GLY B O 1
ATOM 12435 N N . ARG B 1 760 ? -15.109 14.852 -2.621 1 89.25 760 ARG B N 1
ATOM 12436 C CA . ARG B 1 760 ? -16.562 14.891 -2.549 1 89.25 760 ARG B CA 1
ATOM 12437 C C . ARG B 1 760 ? -17.062 14.539 -1.146 1 89.25 760 ARG B C 1
ATOM 12439 O O . ARG B 1 760 ? -16.516 13.641 -0.5 1 89.25 760 ARG B O 1
ATOM 12446 N N . SER B 1 761 ? -18.062 15.273 -0.743 1 90.38 761 SER B N 1
ATOM 12447 C CA . SER B 1 761 ? -18.719 14.977 0.525 1 90.38 761 SER B CA 1
ATOM 12448 C C . SER B 1 761 ? -19.984 14.133 0.315 1 90.38 761 SER B C 1
ATOM 12450 O O . SER B 1 761 ? -20.391 13.906 -0.822 1 90.38 761 SER B O 1
ATOM 12452 N N . THR B 1 762 ? -20.547 13.688 1.418 1 86 762 THR B N 1
ATOM 12453 C CA . THR B 1 762 ? -21.719 12.812 1.356 1 86 762 THR B CA 1
ATOM 12454 C C . THR B 1 762 ? -22.953 13.594 0.895 1 86 762 THR B C 1
ATOM 12456 O O . THR B 1 762 ? -23.922 13 0.411 1 86 762 THR B O 1
ATOM 12459 N N . THR B 1 763 ? -22.906 14.945 1.008 1 82.81 763 THR B N 1
ATOM 12460 C CA . THR B 1 763 ? -24.062 15.766 0.636 1 82.81 763 THR B CA 1
ATOM 12461 C C . THR B 1 763 ? -24.047 16.062 -0.861 1 82.81 763 THR B C 1
ATOM 12463 O O . THR B 1 763 ? -24.984 16.672 -1.382 1 82.81 763 THR B O 1
ATOM 12466 N N . GLY B 1 764 ? -23.094 15.617 -1.502 1 82.81 764 GLY B N 1
ATOM 12467 C CA . GLY B 1 764 ? -22.953 15.922 -2.916 1 82.81 764 GLY B CA 1
ATOM 12468 C C . GLY B 1 764 ? -22.078 17.125 -3.176 1 82.81 764 GLY B C 1
ATOM 12469 O O . GLY B 1 764 ? -21.625 17.344 -4.305 1 82.81 764 GLY B O 1
ATOM 12470 N N . GLY B 1 765 ? -21.922 17.891 -2.17 1 88.94 765 GLY B N 1
ATOM 12471 C CA . GLY B 1 765 ? -20.953 18.953 -2.27 1 88.94 765 GLY B CA 1
ATOM 12472 C C . GLY B 1 765 ? -19.516 18.469 -2.174 1 88.94 765 GLY B C 1
ATOM 12473 O O . GLY B 1 765 ? -19.188 17.375 -2.635 1 88.94 765 GLY B O 1
ATOM 12474 N N . GLY B 1 766 ? -18.609 19.328 -1.765 1 92.19 766 GLY B N 1
ATOM 12475 C CA . GLY B 1 766 ? -17.219 18.922 -1.633 1 92.19 766 GLY B CA 1
ATOM 12476 C C . GLY B 1 766 ? -16.25 20.094 -1.555 1 92.19 766 GLY B C 1
ATOM 12477 O O . GLY B 1 766 ? -16.656 21.219 -1.244 1 92.19 766 GLY B O 1
ATOM 12478 N N . VAL B 1 767 ? -14.992 19.734 -1.626 1 94.12 767 VAL B N 1
ATOM 12479 C CA . VAL B 1 767 ? -13.93 20.734 -1.527 1 94.12 767 VAL B CA 1
ATOM 12480 C C . VAL B 1 767 ? -13.047 20.672 -2.775 1 94.12 767 VAL B C 1
ATOM 12482 O O . VAL B 1 767 ? -12.711 19.594 -3.252 1 94.12 767 VAL B O 1
ATOM 12485 N N . ILE B 1 768 ? -12.859 21.828 -3.326 1 93.44 768 ILE B N 1
ATOM 12486 C CA . ILE B 1 768 ? -11.867 21.984 -4.387 1 93.44 768 ILE B CA 1
ATOM 12487 C C . ILE B 1 768 ? -10.672 22.781 -3.857 1 93.44 768 ILE B C 1
ATOM 12489 O O . ILE B 1 768 ? -10.812 23.938 -3.477 1 93.44 768 ILE B O 1
ATOM 12493 N N . GLU B 1 769 ? -9.586 22.172 -3.762 1 93.44 769 GLU B N 1
ATOM 12494 C CA . GLU B 1 769 ? -8.367 22.844 -3.312 1 93.44 769 GLU B CA 1
ATOM 12495 C C . GLU B 1 769 ? -7.734 23.641 -4.441 1 93.44 769 GLU B C 1
ATOM 12497 O O . GLU B 1 769 ? -7.512 23.125 -5.535 1 93.44 769 GLU B O 1
ATOM 12502 N N . ILE B 1 770 ? -7.473 24.906 -4.18 1 92.38 770 ILE B N 1
ATOM 12503 C CA . ILE B 1 770 ? -6.914 25.797 -5.203 1 92.38 770 ILE B CA 1
ATOM 12504 C C . ILE B 1 770 ? -5.59 26.375 -4.719 1 92.38 770 ILE B C 1
ATOM 12506 O O . ILE B 1 770 ? -5.305 26.375 -3.518 1 92.38 770 ILE B O 1
ATOM 12510 N N . ASP B 1 771 ? -4.781 26.891 -5.629 1 88.56 771 ASP B N 1
ATOM 12511 C CA . ASP B 1 771 ? -3.416 27.281 -5.277 1 88.56 771 ASP B CA 1
ATOM 12512 C C . ASP B 1 771 ? -3.316 28.781 -5.031 1 88.56 771 ASP B C 1
ATOM 12514 O O . ASP B 1 771 ? -2.217 29.312 -4.867 1 88.56 771 ASP B O 1
ATOM 12518 N N . ARG B 1 772 ? -4.516 29.484 -5.07 1 86.44 772 ARG B N 1
ATOM 12519 C CA . ARG B 1 772 ? -4.531 30.922 -4.832 1 86.44 772 ARG B CA 1
ATOM 12520 C C . ARG B 1 772 ? -5.809 31.344 -4.113 1 86.44 772 ARG B C 1
ATOM 12522 O O . ARG B 1 772 ? -6.844 30.688 -4.242 1 86.44 772 ARG B O 1
ATOM 12529 N N . VAL B 1 773 ? -5.707 32.406 -3.307 1 87.56 773 VAL B N 1
ATOM 12530 C CA . VAL B 1 773 ? -6.887 32.969 -2.652 1 87.56 773 VAL B CA 1
ATOM 12531 C C . VAL B 1 773 ? -7.633 33.875 -3.621 1 87.56 773 VAL B C 1
ATOM 12533 O O . VAL B 1 773 ? -7.016 34.656 -4.336 1 87.56 773 VAL B O 1
ATOM 12536 N N . LEU B 1 774 ? -8.906 33.719 -3.654 1 89.06 774 LEU B N 1
ATOM 12537 C CA . LEU B 1 774 ? -9.742 34.594 -4.469 1 89.06 774 LEU B CA 1
ATOM 12538 C C . LEU B 1 774 ? -10.156 35.844 -3.686 1 89.06 774 LEU B C 1
ATOM 12540 O O . LEU B 1 774 ? -10.539 35.75 -2.52 1 89.06 774 LEU B O 1
ATOM 12544 N N . VAL B 1 775 ? -9.984 36.938 -4.289 1 84.94 775 VAL B N 1
ATOM 12545 C CA . VAL B 1 775 ? -10.328 38.219 -3.648 1 84.94 775 VAL B CA 1
ATOM 12546 C C . VAL B 1 775 ? -11.453 38.875 -4.414 1 84.94 775 VAL B C 1
ATOM 12548 O O . VAL B 1 775 ? -11.445 38.938 -5.648 1 84.94 775 VAL B O 1
ATOM 12551 N N . PRO B 1 776 ? -12.43 39.375 -3.582 1 83.88 776 PRO B N 1
ATOM 12552 C CA . PRO B 1 776 ? -13.516 40.094 -4.254 1 83.88 776 PRO B CA 1
ATOM 12553 C C . PRO B 1 776 ? -13.031 41.312 -5.051 1 83.88 776 PRO B C 1
ATOM 12555 O O . PRO B 1 776 ? -12.047 41.938 -4.676 1 83.88 776 PRO B O 1
ATOM 12558 N N . LYS B 1 777 ? -13.727 41.688 -6.062 1 75.31 777 LYS B N 1
ATOM 12559 C CA . LYS B 1 777 ? -13.375 42.75 -6.992 1 75.31 777 LYS B CA 1
ATOM 12560 C C . LYS B 1 777 ? -13.148 44.062 -6.254 1 75.31 777 LYS B C 1
ATOM 12562 O O . LYS B 1 777 ? -12.203 44.812 -6.559 1 75.31 777 LYS B O 1
ATOM 12567 N N . ARG B 1 778 ? -13.828 44.375 -5.242 1 65.31 778 ARG B N 1
ATOM 12568 C CA . ARG B 1 778 ? -13.75 45.625 -4.516 1 65.31 778 ARG B CA 1
ATOM 12569 C C . ARG B 1 778 ? -12.453 45.719 -3.715 1 65.31 778 ARG B C 1
ATOM 12571 O O . ARG B 1 778 ? -11.875 46.812 -3.586 1 65.31 778 ARG B O 1
ATOM 12578 N N . GLU B 1 779 ? -12.016 44.656 -3.197 1 61.91 779 GLU B N 1
ATOM 12579 C CA . GLU B 1 779 ? -10.836 44.625 -2.34 1 61.91 779 GLU B CA 1
ATOM 12580 C C . GLU B 1 779 ? -9.555 44.5 -3.164 1 61.91 779 GLU B C 1
ATOM 12582 O O . GLU B 1 779 ? -8.492 44.969 -2.736 1 61.91 779 GLU B O 1
ATOM 12587 N N . TYR B 1 780 ? -9.664 43.875 -4.352 1 56.66 780 TYR B N 1
ATOM 12588 C CA . TYR B 1 780 ? -8.469 43.688 -5.172 1 56.66 780 TYR B CA 1
ATOM 12589 C C . TYR B 1 780 ? -8.047 44.969 -5.844 1 56.66 780 TYR B C 1
ATOM 12591 O O . TYR B 1 780 ? -6.863 45.188 -6.117 1 56.66 780 TYR B O 1
ATOM 12599 N N . SER B 1 781 ? -8.984 45.844 -6.227 1 48.09 781 SER B N 1
ATOM 12600 C CA . SER B 1 781 ? -8.641 47.062 -6.961 1 48.09 781 SER B CA 1
ATOM 12601 C C . SER B 1 781 ? -7.578 47.875 -6.227 1 48.09 781 SER B C 1
ATOM 12603 O O . SER B 1 781 ? -6.887 48.688 -6.828 1 48.09 781 SER B O 1
ATOM 12605 N N . HIS B 1 782 ? -7.574 47.812 -4.93 1 41.69 782 HIS B N 1
ATOM 12606 C CA . HIS B 1 782 ? -6.605 48.75 -4.395 1 41.69 782 HIS B CA 1
ATOM 12607 C C . HIS B 1 782 ? -5.176 48.281 -4.609 1 41.69 782 HIS B C 1
ATOM 12609 O O . HIS B 1 782 ? -4.219 48.938 -4.223 1 41.69 782 HIS B O 1
ATOM 12615 N N . ARG B 1 783 ? -4.965 47.094 -4.91 1 43.22 783 ARG B N 1
ATOM 12616 C CA . ARG B 1 783 ? -3.592 46.656 -5.176 1 43.22 783 ARG B CA 1
ATOM 12617 C C . ARG B 1 783 ? -3.182 47 -6.605 1 43.22 783 ARG B C 1
ATOM 12619 O O . ARG B 1 783 ? -3.713 46.438 -7.559 1 43.22 783 ARG B O 1
ATOM 12626 N N . GLY B 1 784 ? -2.887 48.188 -6.84 1 38.03 784 GLY B N 1
ATOM 12627 C CA . GLY B 1 784 ? -2.486 48.812 -8.078 1 38.03 784 GLY B CA 1
ATOM 12628 C C . GLY B 1 784 ? -1.56 47.969 -8.922 1 38.03 784 GLY B C 1
ATOM 12629 O O . GLY B 1 784 ? -0.675 47.281 -8.398 1 38.03 784 GLY B O 1
ATOM 12630 N N . MET B 1 785 ? -2.025 47.406 -9.992 1 40.03 785 MET B N 1
ATOM 12631 C CA . MET B 1 785 ? -1.089 46.906 -11 1 40.03 785 MET B CA 1
ATOM 12632 C C . MET B 1 785 ? 0.073 47.875 -11.172 1 40.03 785 MET B C 1
ATOM 12634 O O . MET B 1 785 ? -0.132 49.094 -11.242 1 40.03 785 MET B O 1
ATOM 12638 N N . ALA B 1 786 ? 1.138 47.344 -10.977 1 41.22 786 ALA B N 1
ATOM 12639 C CA . ALA B 1 786 ? 2.234 48.25 -11.328 1 41.22 786 ALA B CA 1
ATOM 12640 C C . ALA B 1 786 ? 2.143 48.656 -12.789 1 41.22 786 ALA B C 1
ATOM 12642 O O . ALA B 1 786 ? 1.611 47.938 -13.633 1 41.22 786 ALA B O 1
ATOM 12643 N N . TRP B 1 787 ? 2.188 49.812 -13.109 1 45.5 787 TRP B N 1
ATOM 12644 C CA . TRP B 1 787 ? 2.154 50.469 -14.406 1 45.5 787 TRP B CA 1
ATOM 12645 C C . TRP B 1 787 ? 2.936 49.656 -15.445 1 45.5 787 TRP B C 1
ATOM 12647 O O . TRP B 1 787 ? 2.574 49.656 -16.625 1 45.5 787 TRP B O 1
ATOM 12657 N N . TRP B 1 788 ? 3.887 48.844 -15.008 1 50.91 788 TRP B N 1
ATOM 12658 C CA . TRP B 1 788 ? 4.789 48.219 -15.961 1 50.91 788 TRP B CA 1
ATOM 12659 C C . TRP B 1 788 ? 4.219 46.906 -16.469 1 50.91 788 TRP B C 1
ATOM 12661 O O . TRP B 1 788 ? 4.523 46.5 -17.594 1 50.91 788 TRP B O 1
ATOM 12671 N N . GLU B 1 789 ? 3.344 46.312 -15.797 1 49.78 789 GLU B N 1
ATOM 12672 C CA . GLU B 1 789 ? 2.721 45.062 -16.266 1 49.78 789 GLU B CA 1
ATOM 12673 C C . GLU B 1 789 ? 1.686 45.344 -17.344 1 49.78 789 GLU B C 1
ATOM 12675 O O . GLU B 1 789 ? 1.613 44.625 -18.344 1 49.78 789 GLU B O 1
ATOM 12680 N N . ILE B 1 790 ? 0.974 46.406 -17.125 1 49.34 790 ILE B N 1
ATOM 12681 C CA . ILE B 1 790 ? 0.086 46.906 -18.156 1 49.34 790 ILE B CA 1
ATOM 12682 C C . ILE B 1 790 ? 0.902 47.281 -19.391 1 49.34 790 ILE B C 1
ATOM 12684 O O . ILE B 1 790 ? 0.517 46.969 -20.531 1 49.34 790 ILE B O 1
ATOM 12688 N N . ALA B 1 791 ? 2.072 47.844 -19.156 1 52.69 791 ALA B N 1
ATOM 12689 C CA . ALA B 1 791 ? 2.945 48.25 -20.266 1 52.69 791 ALA B CA 1
ATOM 12690 C C . ALA B 1 791 ? 3.455 47.031 -21.031 1 52.69 791 ALA B C 1
ATOM 12692 O O . ALA B 1 791 ? 3.498 47.062 -22.266 1 52.69 791 ALA B O 1
ATOM 12693 N N . LEU B 1 792 ? 3.633 45.938 -20.438 1 55.53 792 LEU B N 1
ATOM 12694 C CA . LEU B 1 792 ? 4.172 44.781 -21.094 1 55.53 792 LEU B CA 1
ATOM 12695 C C . LEU B 1 792 ? 3.086 44.031 -21.875 1 55.53 792 LEU B C 1
ATOM 12697 O O . LEU B 1 792 ? 3.332 43.562 -22.984 1 55.53 792 LEU B O 1
ATOM 12701 N N . ILE B 1 793 ? 1.904 44.062 -21.438 1 54.28 793 ILE B N 1
ATOM 12702 C CA . ILE B 1 793 ? 0.777 43.469 -22.172 1 54.28 793 ILE B CA 1
ATOM 12703 C C . ILE B 1 793 ? 0.466 44.312 -23.391 1 54.28 793 ILE B C 1
ATOM 12705 O O . ILE B 1 793 ? 0.251 43.781 -24.484 1 54.28 793 ILE B O 1
ATOM 12709 N N . VAL B 1 794 ? 0.527 45.656 -23.156 1 55.94 794 VAL B N 1
ATOM 12710 C CA . VAL B 1 794 ? 0.315 46.562 -24.281 1 55.94 794 VAL B CA 1
ATOM 12711 C C . VAL B 1 794 ? 1.453 46.406 -25.281 1 55.94 794 VAL B C 1
ATOM 12713 O O . VAL B 1 794 ? 1.214 46.344 -26.484 1 55.94 794 VAL B O 1
ATOM 12716 N N . LEU B 1 795 ? 2.633 46.25 -24.781 1 58.44 795 LEU B N 1
ATOM 12717 C CA . LEU B 1 795 ? 3.775 46.062 -25.672 1 58.44 795 LEU B CA 1
ATOM 12718 C C . LEU B 1 795 ? 3.73 44.719 -26.375 1 58.44 795 LEU B C 1
ATOM 12720 O O . LEU B 1 795 ? 4.023 44.625 -27.562 1 58.44 795 LEU B O 1
ATOM 12724 N N . GLY B 1 796 ? 3.258 43.75 -25.75 1 57.22 796 GLY B N 1
ATOM 12725 C CA . GLY B 1 796 ? 3.088 42.438 -26.375 1 57.22 796 GLY B CA 1
ATOM 12726 C C . GLY B 1 796 ? 1.981 42.406 -27.422 1 57.22 796 GLY B C 1
ATOM 12727 O O . GLY B 1 796 ? 2.146 41.844 -28.484 1 57.22 796 GLY B O 1
ATOM 12728 N N . SER B 1 797 ? 0.944 43.094 -27.125 1 58.75 797 SER B N 1
ATOM 12729 C CA . SER B 1 797 ? -0.135 43.25 -28.094 1 58.75 797 SER B CA 1
ATOM 12730 C C . SER B 1 797 ? 0.302 44.062 -29.297 1 58.75 797 SER B C 1
ATOM 12732 O O . SER B 1 797 ? -0.076 43.781 -30.438 1 58.75 797 SER B O 1
ATOM 12734 N N . ILE B 1 798 ? 1.127 45.031 -29.031 1 59.62 798 ILE B N 1
ATOM 12735 C CA . ILE B 1 798 ? 1.664 45.844 -30.109 1 59.62 798 ILE B CA 1
ATOM 12736 C C . ILE B 1 798 ? 2.637 45.031 -30.953 1 59.62 798 ILE B C 1
ATOM 12738 O O . ILE B 1 798 ? 2.594 45.062 -32.188 1 59.62 798 ILE B O 1
ATOM 12742 N N . VAL B 1 799 ? 3.354 44.188 -30.281 1 61.84 799 VAL B N 1
ATOM 12743 C CA . VAL B 1 799 ? 4.301 43.375 -31.016 1 61.84 799 VAL B CA 1
ATOM 12744 C C . VAL B 1 799 ? 3.547 42.281 -31.797 1 61.84 799 VAL B C 1
ATOM 12746 O O . VAL B 1 799 ? 3.861 42.031 -32.969 1 61.84 799 VAL B O 1
ATOM 12749 N N . GLY B 1 800 ? 2.514 41.781 -31.297 1 62.53 800 GLY B N 1
ATOM 12750 C CA . GLY B 1 800 ? 1.657 40.875 -32.031 1 62.53 800 GLY B CA 1
ATOM 12751 C C . GLY B 1 800 ? 0.935 41.531 -33.188 1 62.53 800 GLY B C 1
ATOM 12752 O O . GLY B 1 800 ? 0.883 40.969 -34.281 1 62.53 800 GLY B O 1
ATOM 12753 N N . ALA B 1 801 ? 0.51 42.719 -33 1 62.44 801 ALA B N 1
ATOM 12754 C CA . ALA B 1 801 ? -0.14 43.469 -34.062 1 62.44 801 ALA B CA 1
ATOM 12755 C C . ALA B 1 801 ? 0.859 43.844 -35.156 1 62.44 801 ALA B C 1
ATOM 12757 O O . ALA B 1 801 ? 0.542 43.812 -36.344 1 62.44 801 ALA B O 1
ATOM 12758 N N . VAL B 1 802 ? 2.055 44.156 -34.75 1 64.19 802 VAL B N 1
ATOM 12759 C CA . VAL B 1 802 ? 3.104 44.469 -35.719 1 64.19 802 VAL B CA 1
ATOM 12760 C C . VAL B 1 802 ? 3.479 43.219 -36.5 1 64.19 802 VAL B C 1
ATOM 12762 O O . VAL B 1 802 ? 3.65 43.25 -37.719 1 64.19 802 VAL B O 1
ATOM 12765 N N . PHE B 1 803 ? 3.451 42.094 -35.812 1 64.44 803 PHE B N 1
ATOM 12766 C CA . PHE B 1 803 ? 3.77 40.844 -36.5 1 64.44 803 PHE B CA 1
ATOM 12767 C C . PHE B 1 803 ? 2.656 40.469 -37.469 1 64.44 803 PHE B C 1
ATOM 12769 O O . PHE B 1 803 ? 2.924 40.062 -38.625 1 64.44 803 PHE B O 1
ATOM 12776 N N . ILE B 1 804 ? 1.437 40.688 -37.156 1 64.75 804 ILE B N 1
ATOM 12777 C CA . ILE B 1 804 ? 0.314 40.469 -38.062 1 64.75 804 ILE B CA 1
ATOM 12778 C C . ILE B 1 804 ? 0.344 41.5 -39.188 1 64.75 804 ILE B C 1
ATOM 12780 O O . ILE B 1 804 ? 0.149 41.156 -40.344 1 64.75 804 ILE B O 1
ATOM 12784 N N . ALA B 1 805 ? 0.692 42.75 -38.938 1 65.19 805 ALA B N 1
ATOM 12785 C CA . ALA B 1 805 ? 0.778 43.812 -39.938 1 65.19 805 ALA B CA 1
ATOM 12786 C C . ALA B 1 805 ? 1.938 43.562 -40.906 1 65.19 805 ALA B C 1
ATOM 12788 O O . ALA B 1 805 ? 1.796 43.719 -42.125 1 65.19 805 ALA B O 1
ATOM 12789 N N . VAL B 1 806 ? 3.002 43.094 -40.312 1 66.81 806 VAL B N 1
ATOM 12790 C CA . VAL B 1 806 ? 4.145 42.75 -41.156 1 66.81 806 VAL B CA 1
ATOM 12791 C C . VAL B 1 806 ? 3.828 41.531 -42 1 66.81 806 VAL B C 1
ATOM 12793 O O . VAL B 1 806 ? 4.141 41.469 -43.188 1 66.81 806 VAL B O 1
ATOM 12796 N N . SER B 1 807 ? 3.104 40.594 -41.469 1 65.25 807 SER B N 1
ATOM 12797 C CA . SER B 1 807 ? 2.705 39.406 -42.219 1 65.25 807 SER B CA 1
ATOM 12798 C C . SER B 1 807 ? 1.684 39.75 -43.312 1 65.25 807 SER B C 1
ATOM 12800 O O . SER B 1 807 ? 1.773 39.25 -44.438 1 65.25 807 SER B O 1
ATOM 12802 N N . LEU B 1 808 ? 0.799 40.656 -43.062 1 64.44 808 LEU B N 1
ATOM 12803 C CA . LEU B 1 808 ? -0.163 41.125 -44.031 1 64.44 808 LEU B CA 1
ATOM 12804 C C . LEU B 1 808 ? 0.52 42 -45.094 1 64.44 808 LEU B C 1
ATOM 12806 O O . LEU B 1 808 ? 0.213 41.906 -46.281 1 64.44 808 LEU B O 1
ATOM 12810 N N . TYR B 1 809 ? 1.475 42.844 -44.625 1 64.94 809 TYR B N 1
ATOM 12811 C CA . TYR B 1 809 ? 2.232 43.688 -45.562 1 64.94 809 TYR B CA 1
ATOM 12812 C C . TYR B 1 809 ? 3.105 42.812 -46.469 1 64.94 809 TYR B C 1
ATOM 12814 O O . TYR B 1 809 ? 3.152 43.031 -47.688 1 64.94 809 TYR B O 1
ATOM 12822 N N . LEU B 1 810 ? 3.746 41.812 -45.938 1 65.94 810 LEU B N 1
ATOM 12823 C CA . LEU B 1 810 ? 4.559 40.938 -46.75 1 65.94 810 LEU B CA 1
ATOM 12824 C C . LEU B 1 810 ? 3.68 40.094 -47.688 1 65.94 810 LEU B C 1
ATOM 12826 O O . LEU B 1 810 ? 4.039 39.844 -48.844 1 65.94 810 LEU B O 1
ATOM 12830 N N . GLY B 1 811 ? 2.508 39.75 -47.281 1 63.5 811 GLY B N 1
ATOM 12831 C CA . GLY B 1 811 ? 1.521 39.094 -48.125 1 63.5 811 GLY B CA 1
ATOM 12832 C C . GLY B 1 811 ? 0.984 40.031 -49.219 1 63.5 811 GLY B C 1
ATOM 12833 O O . GLY B 1 811 ? 0.868 39.625 -50.375 1 63.5 811 GLY B O 1
ATOM 12834 N N . TRP B 1 812 ? 0.736 41.312 -48.875 1 63.78 812 TRP B N 1
ATOM 12835 C CA . TRP B 1 812 ? 0.279 42.312 -49.844 1 63.78 812 TRP B CA 1
ATOM 12836 C C . TRP B 1 812 ? 1.383 42.656 -50.844 1 63.78 812 TRP B C 1
ATOM 12838 O O . TRP B 1 812 ? 1.138 42.781 -52.031 1 63.78 812 TRP B O 1
ATOM 12848 N N . ARG B 1 813 ? 2.609 42.844 -50.344 1 59.97 813 ARG B N 1
ATOM 12849 C CA . ARG B 1 813 ? 3.729 43.125 -51.219 1 59.97 813 ARG B CA 1
ATOM 12850 C C . ARG B 1 813 ? 3.945 41.969 -52.188 1 59.97 813 ARG B C 1
ATOM 12852 O O . ARG B 1 813 ? 4.238 42.156 -53.375 1 59.97 813 ARG B O 1
ATOM 12859 N N . TRP B 1 814 ? 3.812 40.75 -51.719 1 57.16 814 TRP B N 1
ATOM 12860 C CA . TRP B 1 814 ? 3.895 39.594 -52.594 1 57.16 814 TRP B CA 1
ATOM 12861 C C . TRP B 1 814 ? 2.752 39.562 -53.594 1 57.16 814 TRP B C 1
ATOM 12863 O O . TRP B 1 814 ? 2.971 39.312 -54.781 1 57.16 814 TRP B O 1
ATOM 12873 N N . TYR B 1 815 ? 1.537 39.938 -53.219 1 53.59 815 TYR B N 1
ATOM 12874 C CA . TYR B 1 815 ? 0.383 40 -54.094 1 53.59 815 TYR B CA 1
ATOM 12875 C C . TYR B 1 815 ? 0.545 41.125 -55.125 1 53.59 815 TYR B C 1
ATOM 12877 O O . TYR B 1 815 ? 0.276 40.938 -56.312 1 53.59 815 TYR B O 1
ATOM 12885 N N . LYS B 1 816 ? 1.068 42.312 -54.75 1 52.66 816 LYS B N 1
ATOM 12886 C CA . LYS B 1 816 ? 1.274 43.438 -55.688 1 52.66 816 LYS B CA 1
ATOM 12887 C C . LYS B 1 816 ? 2.41 43.125 -56.656 1 52.66 816 LYS B C 1
ATOM 12889 O O . LYS B 1 816 ? 2.34 43.5 -57.812 1 52.66 816 LYS B O 1
ATOM 12894 N N . ALA B 1 817 ? 3.455 42.531 -56.062 1 47.31 817 ALA B N 1
ATOM 12895 C CA . ALA B 1 817 ? 4.555 42.219 -56.969 1 47.31 817 ALA B CA 1
ATOM 12896 C C . ALA B 1 817 ? 4.094 41.25 -58.094 1 47.31 817 ALA B C 1
ATOM 12898 O O . ALA B 1 817 ? 4.578 41.344 -59.219 1 47.31 817 ALA B O 1
ATOM 12899 N N . ARG B 1 818 ? 3.178 40.344 -57.75 1 46.75 818 ARG B N 1
ATOM 12900 C CA . ARG B 1 818 ? 2.705 39.438 -58.781 1 46.75 818 ARG B CA 1
ATOM 12901 C C . ARG B 1 818 ? 1.876 40.188 -59.844 1 46.75 818 ARG B C 1
ATOM 12903 O O . ARG B 1 818 ? 1.691 39.688 -60.938 1 46.75 818 ARG B O 1
ATOM 12910 N N . ARG B 1 819 ? 1.141 41.188 -59.438 1 43.41 819 ARG B N 1
ATOM 12911 C CA . ARG B 1 819 ? 0.289 41.844 -60.438 1 43.41 819 ARG B CA 1
ATOM 12912 C C . ARG B 1 819 ? 1.116 42.656 -61.406 1 43.41 819 ARG B C 1
ATOM 12914 O O . ARG B 1 819 ? 0.644 43 -62.5 1 43.41 819 ARG B O 1
ATOM 12921 N N . ASN B 1 820 ? 2.17 43.438 -60.875 1 37.53 820 ASN B N 1
ATOM 12922 C CA . ASN B 1 820 ? 2.807 44.344 -61.812 1 37.53 820 ASN B CA 1
ATOM 12923 C C . ASN B 1 820 ? 3.691 43.594 -62.812 1 37.53 820 ASN B C 1
ATOM 12925 O O . ASN B 1 820 ? 4.578 42.844 -62.406 1 37.53 820 ASN B O 1
ATOM 12929 N N . GLY B 1 821 ? 3.273 43.156 -64 1 35.78 821 GLY B N 1
ATOM 12930 C CA . GLY B 1 821 ? 3.65 42.531 -65.25 1 35.78 821 GLY B CA 1
ATOM 12931 C C . GLY B 1 821 ? 5.02 42.969 -65.75 1 35.78 821 GLY B C 1
ATOM 12932 O O . GLY B 1 821 ? 5.445 42.562 -66.812 1 35.78 821 GLY B O 1
ATOM 12933 N N . ARG B 1 822 ? 5.535 44.281 -65.438 1 33.19 822 ARG B N 1
ATOM 12934 C CA . ARG B 1 822 ? 6.398 44.938 -66.375 1 33.19 822 ARG B CA 1
ATOM 12935 C C . ARG B 1 822 ? 7.789 44.312 -66.375 1 33.19 822 ARG B C 1
ATOM 12937 O O . ARG B 1 822 ? 8.492 44.344 -65.375 1 33.19 822 ARG B O 1
ATOM 12944 N N . ILE B 1 823 ? 8.031 43.25 -67.125 1 32.47 823 ILE B N 1
ATOM 12945 C CA . ILE B 1 823 ? 9.328 42.656 -67.438 1 32.47 823 ILE B CA 1
ATOM 12946 C C . ILE B 1 823 ? 10.109 43.656 -68.312 1 32.47 823 ILE B C 1
ATOM 12948 O O . ILE B 1 823 ? 9.664 44 -69.438 1 32.47 823 ILE B O 1
ATOM 12952 N N . GLN B 1 824 ? 10.758 44.75 -67.75 1 27.41 824 GLN B N 1
ATOM 12953 C CA . GLN B 1 824 ? 11.555 45.719 -68.5 1 27.41 824 GLN B CA 1
ATOM 12954 C C . GLN B 1 824 ? 12.688 45.031 -69.25 1 27.41 824 GLN B C 1
ATOM 12956 O O . GLN B 1 824 ? 13.406 44.219 -68.688 1 27.41 824 GLN B O 1
ATOM 12961 N N . LEU B 1 825 ? 12.688 45.062 -70.688 1 34.03 825 LEU B N 1
ATOM 12962 C CA . LEU B 1 825 ? 13.555 44.656 -71.812 1 34.03 825 LEU B CA 1
ATOM 12963 C C . LEU B 1 825 ? 14.906 45.375 -71.688 1 34.03 825 LEU B C 1
ATOM 12965 O O . LEU B 1 825 ? 14.953 46.594 -71.562 1 34.03 825 LEU B O 1
ATOM 12969 N N . PRO B 1 826 ? 15.836 44.906 -70.875 1 30.53 826 PRO B N 1
ATOM 12970 C CA . PRO B 1 826 ? 17.141 45.594 -70.875 1 30.53 826 PRO B CA 1
ATOM 12971 C C . PRO B 1 826 ? 17.641 45.875 -72.312 1 30.53 826 PRO B C 1
ATOM 12973 O O . PRO B 1 826 ? 17.359 45.125 -73.25 1 30.53 826 PRO B O 1
ATOM 12976 N N . SER B 1 827 ? 17.828 47.156 -72.625 1 27.41 827 SER B N 1
ATOM 12977 C CA . SER B 1 827 ? 18.344 47.844 -73.812 1 27.41 827 SER B CA 1
ATOM 12978 C C . SER B 1 827 ? 19.656 47.25 -74.25 1 27.41 827 SER B C 1
ATOM 12980 O O . SER B 1 827 ? 20.422 46.688 -73.5 1 27.41 827 SER B O 1
ATOM 12982 N N . GLN B 1 828 ? 19.812 46.938 -75.625 1 29.7 828 GLN B N 1
ATOM 12983 C CA . GLN B 1 828 ? 20.844 46.656 -76.625 1 29.7 828 GLN B CA 1
ATOM 12984 C C . GLN B 1 828 ? 21.953 47.719 -76.562 1 29.7 828 GLN B C 1
ATOM 12986 O O . GLN B 1 828 ? 22.875 47.688 -77.375 1 29.7 828 GLN B O 1
ATOM 12991 N N . ASP B 1 829 ? 22.5 48.406 -75.438 1 23.59 829 ASP B N 1
ATOM 12992 C CA . ASP B 1 829 ? 23.844 48.812 -75.812 1 23.59 829 ASP B CA 1
ATOM 12993 C C . ASP B 1 829 ? 24.797 47.625 -75.812 1 23.59 829 ASP B C 1
ATOM 12995 O O . ASP B 1 829 ? 24.688 46.719 -74.938 1 23.59 829 ASP B O 1
#

Nearest PDB structures (foldseek):
  7asg-assembly1_A  TM=3.042E-01  e=2.182E-37  Homo sapiens
  7as7-assembly1_A  TM=2.962E-01  e=1.724E-36  Homo sapiens
  5yjh-assembly1_A-2  TM=2.976E-01  e=8.501E-37  Homo sapiens
  7asc-assembly1_A  TM=2.985E-01  e=2.263E-36  Homo sapiens
  5yjg-assembly1_A  TM=2.898E-01  e=5.501E-37  Homo sapiens

Foldseek 3Di:
DDDDDDDDDDDDDDPPDDPDDPPPPPPPPPPFAAPLRVLVVDQQQVVVVVLCVVQVNSVVRVPQQEKEFAGEGPLQCVVQPPDPPNPRCHNLLSQQRIANHADFQLRQFAFDKTWTPHADPNRTFIWGWHQDPVAIWIELDAPDDTWGQPDTFCDGPRHGYTYTHHRHDAFAFPLVLQCPHQQNNQVSVLCVQLVCSVVRRPAQEKEAEAEGDHRAPVVDDLLLVLLCSDPNNSPLSVLFRQQRMFSHADFQVNDDAAWDWTATSSGPDIWIKHWADDVSHRIWIDINNWTFPTTRNHHNRYGYTYTHHHDTDPDCVSDADFQQSSCVSLQQVVLCVLCVVLVNNVVRGPDPDPWAKEFETEHPVFEDADPDPVCRVLQSQQRIFGFHDALVNDDFQDWTFTRHLQLADPVGGFIWGWHDDDSPDFIDTHNWTFDDHWDDHPDRYIYTYTHHRDDDFAFPLVVQVVDVQQVLLNLLCVLLVVVVVSRNDAAKEAAGEGPQQLLLQFLVSLLCSDNVNSVLSNLQSQQRIFHHADFQVPDDADKDWTDTSRPPFIKIWGQDPVAIKIAADDAPDPPRPSGIWGFDDTFRTHSRHGYTYIHHRHHHLVRAFWQLSSCPGAFQVVLSVLCVLLVNCVPQTRDQALVWAKAFATETPQQCVVPPCVVVVVPSVQSNLLNQLRMFRDFAFDDRSVQQSAVPPQDPDPPDPPDPDRDGAEAVWDWTDTRSDRVWIKTWHADPSTFIWIGTPPQPPDDIWTFHTWHHGSSRYTYTYTHHRDHDNVVVVVPDDDPVVVVVVVVVVVVVVVVVVVVVVVVVVVVVVVPPPPPPDPDPD/DDDDDDPDDDDDDDDDDDDPPPPPPPPPPPPFAAPLRVLVVDQQQVVVVVLCVVQPNSVVSVPQQEKEFAGEGPLQCVVQPPDPPNPRCHNLLSQQRIANHADFQLRQFAQDKTWTPHADPNHTDIWGWHQDPVAIWIELDAPDDTWGQPATFCDGPRHGYTYTHHRHDAFAFPLVLQCPHQQNNLVSVLCVQLVCSVVRRPAQEKEAEAEGDHRAPVVDDLLLVLLCSDPNNSPLSVLFRQQRMFSHADFQVNDDAAWDWTATSSGPDIWIKHWADDVSDRIWIDINNWTFPTTRNHHNRHTYTYTHHHDTDPDCVSDADFQQSSCVSLQQVVLCVLCVVLVNNVVRGPDPDPWAKEFETEHPVFEDADPDPVCRVLLSQQRIFGFHDALVNDDFQDWTFTRHLQLADPVGGFIWGWHDPDSPGFIDTHNWTFDDHWDDHPDRYIYTYTHHRDDDFAFPLVVQVVDVQQVLLNLLCVLLVVVVVSRNDAAKEAAGETPQQLLLQFLVSLLCSDNVNSVLSNLQSQQRIFHHADFQVPDDADKDWTDTSRPPFIKIWGQDPVAIKIAADDAPDPPRPSGIWGFDDTFRTHSRHGYTYIHHRHHHLPRAFWQLSSCPGAFQVVLSVLCVLLVNCVPQTRDQALVWAKAFETETPQQVVVPPCVVVVVPSVQSNLLNQLRMFRDFAFDDRSVQQSAVPPQDPDPPDPPDPDRDGAEAVWDWTATRSDRVWIKTWHADPSTFIWIGTPPQPPDDIWTFHTWHHGSSRHTYTYTHHRDHDPVVCVVPDDDPVVVVVVVVVVVVVVVVVVVVVVVVVVVVVVVPPPDPDDPDDD

pLDDT: mean 83.27, std 19.47, range [15.32, 98.44]

InterPro domains:
  IPR000782 FAS1 domain [PF02469] (44-168)
  IPR000782 FAS1 domain [PF02469] (183-313)
  IPR000782 FAS1 domain [PF02469] (331-454)
  IPR000782 FAS1 domain [PF02469] (469-603)
  IPR000782 FAS1 domain [PF02469] (620-776)
  IPR000782 FAS1 domain [PS50213] (32-168)
  IPR000782 FAS1 domain [PS50213] (171-311)
  IPR000782 FAS1 domain [PS50213] (457-602)
  IPR000782 FAS1 domain [PS50213] (607-774)
  IPR000782 FAS1 domain [SM00554] (68-172)
  IPR000782 FAS1 domain [SM00554] (207-314)
  IPR000782 FAS1 domain [SM00554] (358-458)
  IPR000782 FAS1 domain [SM00554] (494-605)
  IPR000782 FAS1 domain [SM00554] (647-777)
  IPR036378 FAS1 domain superfamily [G3DSA:2.30.180.10] (30-169)
  IPR036378 FAS1 domain superfamily [G3DSA:2.30.180.10] (174-313)
  IPR036378 FAS1 domain superfamily [G3DSA:2.30.180.10] (330-457)
  IPR036378 FAS1 domain superfamily [G3DSA:2.30.180.10] (462-605)
  IPR036378 FAS1 domain superfamily [G3DSA:2.30.180.10] (618-776)
  IPR036378 FAS1 domain superfamily [SSF82153] (33-171)

Radius of gyration: 64.93 Å; Cα contacts (8 Å, |Δi|>4): 3353; chains: 2; bounding box: 70×276×174 Å

=== Feature glossary ===
Each block in this record encodes a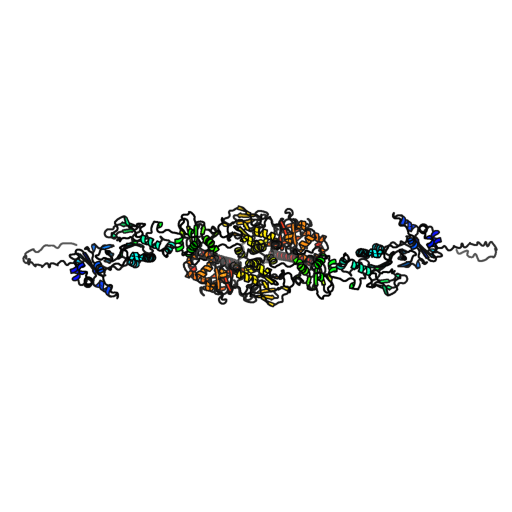 different view of the same protein. In brief:

Predicted aligned error. PAE(i, j) answers: if I align the predicted and true structures on residue i, how far off (in Å) do I expect residue j to be? A block-diagonal PAE matrix with low values on the blocks and high values off-diagonal is the signature of a multi-domain protein with confidently predicted domains but uncertain inter-domain orientation.

Contact-map, Ramachandran, and PAE plots. Plot images: a contact map (which residues are close in 3D, as an N×N binary image), a Ramachandran scatter (backbone torsion angles, revealing secondary-structure composition at a glance), and — for AlphaFold structures — a PAE heatmap (pairwise prediction confidence).

Backbone torsions (φ/ψ). φ (phi) and ψ (psi) are the two rotatable backbone dihedrals per residue: φ is the C(i-1)–N–Cα–C torsion, ψ is the N–Cα–C–N(i+1) torsion, both in degrees on (−180°, 180°]. α-helical residues cluster near (−60°, −45°); β-strand residues near (−120°, +130°). A Ramachandran plot is simply a scatter of (φ, ψ) for every residue.

Foldseek 3Di. A 3Di character summarizes, for each residue, the relative orientation of the Cα frame of its nearest spatial neighbor. Because it encodes fold topology rather than chemistry, 3Di alignments detect remote structural similarity that sequence alignment misses.

Radius of gyration, Cα contacts, bounding box. Three whole-structure scalars: the radius of gyration (RMS distance of Cα from centroid, in Å), the count of Cα–Cα contacts (pairs closer than 8 Å and separated by more than four residues in sequence — i.e. tertiary, not local, contacts), and the bounding-box dimensions. Together they distinguish compact globular folds from extended fibres or disordered chains.

Sequence. Sequence gives the chain of amino acids in standard one-letter code (A=alanine, C=cysteine, …, Y=tyrosine), read N→C. It is the only feature that is directly encoded by the gene; all structural features are derived from the folded form of this sequence.

mmCIF coordinates. Atomic coordinates in PDBx/mmCIF format — the same representation the Protein Data Bank distributes. Each line of the _atom_site loop places one backbone atom in Cartesian space (units: ångströms, origin: arbitrary).

Secondary structure (3-state, P-SEA). Three-state secondary structure (P-SEA) collapses the eight DSSP classes into helix (a), strand (b), and coil (c). P-SEA assigns these from Cα geometry alone — distances and angles — without requiring backbone oxygens, so it works on any Cα trace.

InterPro / GO / CATH / organism. Functional annotations link the protein to curated databases. InterPro entries identify conserved domains and families by matching the sequence against member-database signatures (Pfam, PROSITE, CDD, …). Gene Ontology (GO) terms describe molecular function, biological process, and cellular component in a controlled vocabulary. CATH places the structure in a hierarchical fold classification (Class/Architecture/Topology/Homologous-superfamily). The organism is the source species.

B-factor. B-factor (Debye–Waller factor) reflects atomic displacement in the crystal lattice. It is an experimental observable (units Å²), not a prediction; low values mean the atom is pinned down, high values mean it moves or is heterogeneous across the crystal.

Rendered structure images. Structure images are PyMOL renders from six orthogonal camera directions. Cartoon representation draws helices as coils and strands as arrows; sticks shows the backbone as bonds; surface shows the solvent-excluded envelope. Rainbow coloring maps sequence position to hue (blue→red, N→C); chain coloring assigns a distinct color per polypeptide.

Solvent-accessible surface area. Solvent-accessible surface area (SASA) is the area in Å² traced out by the centre of a 1.4 Å probe sphere (a water molecule) rolled over the protein's van der Waals surface (Shrake–Rupley / Lee–Richards construction). Buried residues have near-zero SASA; fully exposed residues can exceed 200 Å². The total SASA scales roughly with the number of surface residues.

Secondary structure (8-state, DSSP). The SS8 string is DSSP's per-residue secondary-structure call. α-helix (H) means an i→i+4 H-bond ladder; β-strand (E) means the residue participates in a β-sheet; 3₁₀ (G) and π (I) are tighter and wider helices; T/S are turns/bends; '-' is loop.

pLDDT. For AlphaFold models, the B-factor field carries pLDDT — the model's own estimate of local accuracy on a 0–100 scale. Regions with pLDDT<50 should be treated as essentially unmodeled; they often correspond to intrinsically disordered segments.

Nearest PDB structures. Nearest PDB neighbors are the top structural matches found by Foldseek when searching this structure against the entire Protein Data Bank. Each hit reports a TM-score (0 to 1; >0.5 almost always implies the same fold) and an E-value. These are *structural* homologs — they may share no detectable sequence similarity.